Protein 5J78 (pdb70)

CATH classification: 3.40.605.10 (+1 more: 3.40.309.10)

Nearest PDB structures (foldseek):
  5j78-assembly1_D  TM=9.989E-01  e=5.740E-91  Parageobacillus thermoglucosidasius
  8cej-assembly1_A  TM=9.682E-01  e=2.776E-52  Clostridium kluyveri
  3my7-assembly2_C  TM=9.226E-01  e=4.587E-47  Vibrio parahaemolyticus RIMD 2210633
  4c3s-assembly1_A-2  TM=9.464E-01  e=3.377E-42  Lachnoclostridium phytofermentans
  5dru-assembly1_A  TM=9.343E-01  e=2.550E-41  Lachnoclostridium phytofermentans

Radius of gyration: 38.77 Å; Cα contacts (8 Å, |Δi|>4): 4679; chains: 4; bounding box: 98×72×102 Å

Sequence (1807 aa):
LLRRDDIDLQSIQQEVRNYLEEAKAAQKKILEKMTQSEIDKIVESMANAAREEAGRLAAMAVEETGFGNVEEDKTLKNLFAANDVYNSIKDVKTVGIIRRRDEENRVWEIAQPVGIVAGIIPSTNPTSTVIFKALIAVKARNAIVFSPHPSAAKCTAEAARRIMQEAAERAGAPKGLISCITQPTMAATNELMKHKKKLTDVILATGGPGLVKAAYSSGKPAYGVGPGNVPVYIHESANIAKAVQLIIQSKTFDYGTIASEQALLVDESIKEEKVVAELKQQGAYFLNEEEEKQKVASIIMVNGSLNAKIVGKAPQVIAEMAGIEIPSDVKLLVAEETEVGKEYPFSIEKLSPILAFYIVKGMEEASEELAQKLLEVGGLGHTVGIHAEDEKVIEAYTIDKPAGRIVVNAGTTFGGIGATVNVKPSLTLGCGAIGNNITSDNVTVTHLFNIKRVAFGVREMPKKVLLRRDDIDLQSIQQEVRNYLEEAKAAQKILEKMTQSEIDKIVESMANAAREEAGRLAAMAVEETGFGNVEEDKTLKNLFAANDVYNSIKDVKTVGIIRRDEEENRVWEIAQPVGIVAGIIPSTNPTSTVIFKALIAVKARNAIVFSPHPSAAKCTAEAARIMQEAAERAGAPKGLISCITQPTMAATNELMKHKLTDVILATGGPGLVKAAYSSGKPAYGVGPGNVPVYIHESANIAKAVQLIIQSKTFDYGTIASEQALLVDEESIKEEKVVAELKQQGAYFLNEEEKQKVASIIMVNGSLNAKIVGKAPQVIAEMAGIEIPSDVKLLVAEETEVGKEYPFSIEKLSPILAFYIVKGMEEASEELAQQKLLEVGGLGHTVGIHAEDEKVIEAYTIDKPAGRIVVNAGTTFGGIGATVNVKPSLTLGCGAIGNNITSDNVTVTHLFNIKRVAFGVREMPKKVLLRRDDIDLQSIQQEVRNYLEEAKAAQKILEKMTQSEIDKIVESMANAAREEAGRLAAMAVEETGFGNVEEDKTLKNLFAANDVYNSIKDVKTVGIIRRRDEEENRVWEIAQPVGIVAGIIPSTNPTSTVIFKALIAVKARNAIVFSPHPSAAKCTAEAARIMQEAAERAGAPKGLISCITQPTMAATNELMKHKLTDVILATGGPGLVKAAYSSGKPAYGVGPGNVPVYIHESANIAKAVQLIIQSKTFDYGTIASEQALLVDESIKEKVVAELKQQGAYFLNEEEKQKVASIIMVNGSLNAKIVGKAPQVIAEMAGIEIPSDVKLLVAEETEVGKEYPFSIEKLSPILAFYIVKGMEEASELAQQKLLEVGGLGHTVGIHAEDEKVIEAYTIDKPAGRIVVNAGTTFGGIGATVNVKPSLTLGCGAIGNNITSDNVTVTHLFNIKRVAFGVREMPKKVLLRRDDIDLQSIQQEVRNYLEEEAKAAQKILEKMTQSEIDKIVESMANAAREEAGRLAAMAVEETGFGNVEDKTLKNLFAANDVYNSIKDVKTVGIIRRDEENRVWWEIAQPVGIVAGIIPSTNPTSTVIFKALIAVKARNAIVFSPHPSAAKCTAEAARIMQEEAAERAGAPKGLISCITQPTMAATNELMKHKKLTDVILATGGPGLVKAAYSSGKPAYGVGPGNVPVYIHESANIAKAVQLIIQSKTFDYGTIASEQALLVDESIKEKVVAELKQQGAYFLNEEEEKQKVASIIMVNGSLNAKIVGKAPQVIAEEMAGIEIPSDVKLLVAEETEVGKEYPFSIEKLSPILAFYIVKGMEEASEELAQKLLEVGGLGHTVGIHAEDEKVIEAYTIDKPAGRIVVNAGTTFGGIGATVNVKPSLTLGCGAIGNNITSDNVTVTHLFNIKRVAFGVREMPKK

Structure (mmCIF, N/CA/C/O backbone):
data_5J78
#
_entry.id   5J78
#
_cell.length_a   98.579
_cell.length_b   109.120
_cell.length_c   196.243
_cell.angle_alpha   90.00
_cell.angle_beta   90.00
_cell.angle_gamma   90.00
#
_symmetry.space_group_name_H-M   'P 21 21 21'
#
loop_
_entity.id
_entity.type
_entity.pdbx_description
1 polymer 'Acetaldehyde dehydrogenase (Acetylating)'
2 non-polymer 'ACETATE ION'
3 non-polymer GLYCEROL
4 non-polymer 'MAGNESIUM ION'
5 water water
#
loop_
_atom_site.group_PDB
_atom_site.id
_atom_site.type_symbol
_atom_site.label_atom_id
_atom_site.label_alt_id
_atom_site.label_comp_id
_atom_site.label_asym_id
_atom_site.label_entity_id
_atom_site.label_seq_id
_atom_site.pdbx_PDB_ins_code
_atom_site.Cartn_x
_atom_site.Cartn_y
_atom_site.Cartn_z
_atom_site.occupancy
_atom_site.B_iso_or_equiv
_atom_site.auth_seq_id
_atom_site.auth_comp_id
_atom_site.auth_asym_id
_atom_site.auth_atom_id
_atom_site.pdbx_PDB_model_num
ATOM 1 N N A LEU A 1 25 ? -52.535 -26.471 2.044 0.44 22.46 25 LEU A N 1
ATOM 2 N N B LEU A 1 25 ? -42.793 -24.267 -0.143 0.56 39.28 25 LEU A N 1
ATOM 3 C CA A LEU A 1 25 ? -51.768 -25.224 2.050 0.44 28.88 25 LEU A CA 1
ATOM 4 C CA B LEU A 1 25 ? -42.014 -23.038 -0.016 0.56 40.79 25 LEU A CA 1
ATOM 5 C C A LEU A 1 25 ? -50.274 -25.482 1.819 0.44 17.40 25 LEU A C 1
ATOM 6 C C B LEU A 1 25 ? -42.701 -21.844 -0.671 0.56 34.51 25 LEU A C 1
ATOM 7 O O A LEU A 1 25 ? -49.656 -26.161 2.606 0.44 14.51 25 LEU A O 1
ATOM 8 O O B LEU A 1 25 ? -42.705 -20.744 -0.122 0.56 20.45 25 LEU A O 1
ATOM 37 N N A ARG A 1 26 ? -49.705 -24.901 0.758 0.44 29.03 26 ARG A N 1
ATOM 38 N N B ARG A 1 26 ? -43.245 -22.061 -1.865 0.56 26.35 26 ARG A N 1
ATOM 39 C CA A ARG A 1 26 ? -48.360 -25.253 0.280 0.44 29.69 26 ARG A CA 1
ATOM 40 C CA B ARG A 1 26 ? -43.999 -21.035 -2.568 0.56 22.19 26 ARG A CA 1
ATOM 41 C C A ARG A 1 26 ? -47.300 -24.167 0.471 0.44 23.15 26 ARG A C 1
ATOM 42 C C B ARG A 1 26 ? -45.025 -20.391 -1.631 0.56 24.73 26 ARG A C 1
ATOM 43 O O A ARG A 1 26 ? -46.174 -24.472 0.852 0.44 28.54 26 ARG A O 1
ATOM 44 O O B ARG A 1 26 ? -45.249 -19.177 -1.669 0.56 24.85 26 ARG A O 1
ATOM 83 N N A ASP A 1 27 ? -47.637 -22.914 0.172 0.44 19.66 27 ASP A N 1
ATOM 84 N N B ASP A 1 27 ? -45.601 -21.216 -0.757 0.56 21.60 27 ASP A N 1
ATOM 85 C CA A ASP A 1 27 ? -46.656 -21.819 0.213 0.44 20.66 27 ASP A CA 1
ATOM 86 C CA B ASP A 1 27 ? -46.761 -20.836 0.039 0.56 23.29 27 ASP A CA 1
ATOM 87 C C A ASP A 1 27 ? -46.437 -21.283 1.636 0.44 21.38 27 ASP A C 1
ATOM 88 C C B ASP A 1 27 ? -46.501 -20.785 1.542 0.56 23.19 27 ASP A C 1
ATOM 89 O O A ASP A 1 27 ? -47.360 -21.282 2.452 0.44 24.22 27 ASP A O 1
ATOM 90 O O B ASP A 1 27 ? -47.441 -20.726 2.340 0.56 22.37 27 ASP A O 1
ATOM 107 N N . ILE A 1 28 ? -45.232 -20.795 1.923 0.71 15.86 28 ILE A N 1
ATOM 108 C CA . ILE A 1 28 ? -44.852 -20.489 3.304 1.00 26.45 28 ILE A CA 1
ATOM 109 C C . ILE A 1 28 ? -45.595 -19.229 3.820 1.00 26.99 28 ILE A C 1
ATOM 110 O O . ILE A 1 28 ? -46.012 -19.194 4.974 1.00 24.68 28 ILE A O 1
ATOM 127 N N . ASP A 1 29 ? -45.806 -18.217 2.981 1.00 24.30 29 ASP A N 1
ATOM 128 C CA . ASP A 1 29 ? -46.568 -17.055 3.450 1.00 17.93 29 ASP A CA 1
ATOM 129 C C . ASP A 1 29 ? -47.994 -17.474 3.899 1.00 21.99 29 ASP A C 1
ATOM 130 O O . ASP A 1 29 ? -48.450 -17.100 4.981 1.00 17.84 29 ASP A O 1
ATOM 139 N N . LEU A 1 30 ? -48.677 -18.289 3.106 1.00 18.28 30 LEU A N 1
ATOM 140 C CA . LEU A 1 30 ? -50.041 -18.697 3.443 1.00 17.01 30 LEU A CA 1
ATOM 141 C C . LEU A 1 30 ? -50.059 -19.586 4.679 1.00 18.33 30 LEU A C 1
ATOM 142 O O . LEU A 1 30 ? -50.966 -19.495 5.531 1.00 17.87 30 LEU A O 1
ATOM 158 N N . GLN A 1 31 ? -49.087 -20.488 4.739 1.00 20.54 31 GLN A N 1
ATOM 159 C CA . GLN A 1 31 ? -48.939 -21.390 5.877 1.00 22.79 31 GLN A CA 1
ATOM 160 C C . GLN A 1 31 ? -48.612 -20.613 7.141 1.00 18.43 31 GLN A C 1
ATOM 161 O O . GLN A 1 31 ? -49.104 -20.943 8.211 1.00 20.76 31 GLN A O 1
ATOM 175 N N . SER A 1 32 ? -47.795 -19.572 7.025 1.00 18.57 32 SER A N 1
ATOM 176 C CA . SER A 1 32 ? -47.485 -18.783 8.204 1.00 20.76 32 SER A CA 1
ATOM 177 C C . SER A 1 32 ? -48.735 -18.005 8.671 1.00 24.10 32 SER A C 1
ATOM 178 O O . SER A 1 32 ? -48.968 -17.874 9.873 1.00 19.15 32 SER A O 1
ATOM 186 N N . ILE A 1 33 ? -49.559 -17.525 7.743 1.00 20.02 33 ILE A N 1
ATOM 187 C CA . ILE A 1 33 ? -50.828 -16.907 8.145 1.00 13.94 33 ILE A CA 1
ATOM 188 C C . ILE A 1 33 ? -51.725 -17.902 8.878 1.00 20.57 33 ILE A C 1
ATOM 189 O O . ILE A 1 33 ? -52.269 -17.594 9.945 1.00 17.44 33 ILE A O 1
ATOM 205 N N A GLN A 1 34 ? -51.891 -19.084 8.298 0.58 19.30 34 GLN A N 1
ATOM 206 N N B GLN A 1 34 ? -51.890 -19.084 8.287 0.42 19.32 34 GLN A N 1
ATOM 207 C CA A GLN A 1 34 ? -52.671 -20.135 8.923 0.58 22.02 34 GLN A CA 1
ATOM 208 C CA B GLN A 1 34 ? -52.654 -20.174 8.885 0.42 22.03 34 GLN A CA 1
ATOM 209 C C A GLN A 1 34 ? -52.171 -20.420 10.337 0.58 19.35 34 GLN A C 1
ATOM 210 C C B GLN A 1 34 ? -52.171 -20.464 10.310 0.42 19.39 34 GLN A C 1
ATOM 211 O O A GLN A 1 34 ? -52.961 -20.546 11.278 0.58 17.25 34 GLN A O 1
ATOM 212 O O B GLN A 1 34 ? -52.973 -20.628 11.232 0.42 17.36 34 GLN A O 1
ATOM 239 N N . GLU A 1 35 ? -50.852 -20.518 10.483 1.00 16.81 35 GLU A N 1
ATOM 240 C CA . GLU A 1 35 ? -50.266 -20.793 11.794 1.00 24.21 35 GLU A CA 1
ATOM 241 C C . GLU A 1 35 ? -50.667 -19.713 12.817 1.00 22.84 35 GLU A C 1
ATOM 242 O O . GLU A 1 35 ? -51.145 -20.041 13.905 1.00 18.19 35 GLU A O 1
ATOM 255 N N . VAL A 1 36 ? -50.499 -18.435 12.459 1.00 17.95 36 VAL A N 1
ATOM 256 C CA . VAL A 1 36 ? -50.960 -17.322 13.314 1.00 18.26 36 VAL A CA 1
ATOM 257 C C . VAL A 1 36 ? -52.423 -17.467 13.727 1.00 17.05 36 VAL A C 1
ATOM 258 O O . VAL A 1 36 ? -52.774 -17.317 14.915 1.00 16.50 36 VAL A O 1
ATOM 271 N N . ARG A 1 37 ? -53.281 -17.774 12.759 1.00 19.07 37 ARG A N 1
ATOM 272 C CA . ARG A 1 37 ? -54.712 -17.948 13.049 1.00 22.97 37 ARG A CA 1
ATOM 273 C C . ARG A 1 37 ? -54.931 -19.093 14.032 1.00 18.85 37 ARG A C 1
ATOM 274 O O . ARG A 1 37 ? -55.656 -18.941 14.994 1.00 15.90 37 ARG A O 1
ATOM 295 N N . ASN A 1 38 ? -54.265 -20.222 13.818 1.00 18.04 38 ASN A N 1
ATOM 296 C CA . ASN A 1 38 ? -54.346 -21.318 14.768 1.00 20.04 38 ASN A CA 1
ATOM 297 C C . ASN A 1 38 ? -53.870 -20.936 16.179 1.00 20.80 38 ASN A C 1
ATOM 298 O O . ASN A 1 38 ? -54.515 -21.281 17.158 1.00 17.05 38 ASN A O 1
ATOM 309 N N . TYR A 1 39 ? -52.739 -20.243 16.286 1.00 18.56 39 TYR A N 1
ATOM 310 C CA . TYR A 1 39 ? -52.244 -19.811 17.595 1.00 21.83 39 TYR A CA 1
ATOM 311 C C . TYR A 1 39 ? -53.219 -18.884 18.305 1.00 18.27 39 TYR A C 1
ATOM 312 O O . TYR A 1 39 ? -53.430 -19.001 19.513 1.00 13.45 39 TYR A O 1
ATOM 330 N N . LEU A 1 40 ? -53.788 -17.933 17.578 1.00 14.64 40 LEU A N 1
ATOM 331 C CA . LEU A 1 40 ? -54.675 -16.980 18.231 1.00 13.33 40 LEU A CA 1
ATOM 332 C C . LEU A 1 40 ? -55.956 -17.667 18.721 1.00 22.78 40 LEU A C 1
ATOM 333 O O . LEU A 1 40 ? -56.464 -17.348 19.792 1.00 16.63 40 LEU A O 1
ATOM 349 N N . GLU A 1 41 ? -56.475 -18.625 17.967 1.00 20.87 41 GLU A N 1
ATOM 350 C CA . GLU A 1 41 ? -57.705 -19.277 18.412 1.00 21.66 41 GLU A CA 1
ATOM 351 C C . GLU A 1 41 ? -57.408 -20.173 19.606 1.00 20.44 41 GLU A C 1
ATOM 352 O O . GLU A 1 41 ? -58.157 -20.194 20.574 1.00 22.11 41 GLU A O 1
ATOM 364 N N . GLU A 1 42 ? -56.285 -20.869 19.569 1.00 19.00 42 GLU A N 1
ATOM 365 C CA . GLU A 1 42 ? -55.875 -21.653 20.720 1.00 23.87 42 GLU A CA 1
ATOM 366 C C . GLU A 1 42 ? -55.546 -20.739 21.905 1.00 26.70 42 GLU A C 1
ATOM 367 O O . GLU A 1 42 ? -55.856 -21.067 23.050 1.00 20.38 42 GLU A O 1
ATOM 379 N N . ALA A 1 43 ? -54.966 -19.576 21.621 1.00 20.77 43 ALA A N 1
ATOM 380 C CA . ALA A 1 43 ? -54.653 -18.606 22.666 1.00 18.46 43 ALA A CA 1
ATOM 381 C C . ALA A 1 43 ? -55.943 -18.048 23.293 1.00 19.21 43 ALA A C 1
ATOM 382 O O . ALA A 1 43 ? -56.011 -17.792 24.491 1.00 19.77 43 ALA A O 1
ATOM 389 N N . LYS A 1 44 ? -56.972 -17.873 22.476 1.00 23.26 44 LYS A N 1
ATOM 390 C CA . LYS A 1 44 ? -58.259 -17.409 22.986 1.00 19.86 44 LYS A CA 1
ATOM 391 C C . LYS A 1 44 ? -58.831 -18.383 24.013 1.00 20.38 44 LYS A C 1
ATOM 392 O O . LYS A 1 44 ? -59.206 -17.983 25.122 1.00 18.36 44 LYS A O 1
ATOM 411 N N . ALA A 1 45 ? -58.871 -19.662 23.661 1.00 18.98 45 ALA A N 1
ATOM 412 C CA . ALA A 1 45 ? -59.438 -20.652 24.561 1.00 18.15 45 ALA A CA 1
ATOM 413 C C . ALA A 1 45 ? -58.597 -20.792 25.826 1.00 20.03 45 ALA A C 1
ATOM 414 O O . ALA A 1 45 ? -59.136 -20.978 26.917 1.00 18.62 45 ALA A O 1
ATOM 421 N N . ALA A 1 46 ? -57.277 -20.695 25.684 1.00 20.30 46 ALA A N 1
ATOM 422 C CA . ALA A 1 46 ? -56.379 -20.876 26.818 1.00 15.39 46 ALA A CA 1
ATOM 423 C C . ALA A 1 46 ? -56.548 -19.743 27.827 1.00 19.97 46 ALA A C 1
ATOM 424 O O . ALA A 1 46 ? -56.603 -19.967 29.039 1.00 20.84 46 ALA A O 1
ATOM 431 N N . GLN A 1 47 ? -56.622 -18.519 27.317 1.00 21.19 47 GLN A N 1
ATOM 432 C CA . GLN A 1 47 ? -56.750 -17.351 28.176 1.00 24.10 47 GLN A CA 1
ATOM 433 C C . GLN A 1 47 ? -58.046 -17.392 28.994 1.00 17.96 47 GLN A C 1
ATOM 434 O O . GLN A 1 47 ? -58.063 -16.979 30.154 1.00 23.57 47 GLN A O 1
ATOM 448 N N A LYS A 1 48 ? -59.120 -17.883 28.383 0.40 20.73 48 LYS A N 1
ATOM 449 N N B LYS A 1 48 ? -59.125 -17.871 28.387 0.60 20.67 48 LYS A N 1
ATOM 450 C CA A LYS A 1 48 ? -60.403 -18.006 29.070 0.40 25.85 48 LYS A CA 1
ATOM 451 C CA B LYS A 1 48 ? -60.390 -17.995 29.103 0.60 25.90 48 LYS A CA 1
ATOM 452 C C A LYS A 1 48 ? -60.301 -18.965 30.259 0.40 24.35 48 LYS A C 1
ATOM 453 C C B LYS A 1 48 ? -60.235 -18.926 30.301 0.60 24.31 48 LYS A C 1
ATOM 454 O O A LYS A 1 48 ? -60.946 -18.763 31.288 0.40 25.17 48 LYS A O 1
ATOM 455 O O B LYS A 1 48 ? -60.779 -18.673 31.374 0.60 25.28 48 LYS A O 1
ATOM 492 N N . ILE A 1 49 ? -59.492 -20.010 30.107 1.00 23.46 49 ILE A N 1
ATOM 493 C CA . ILE A 1 49 ? -59.230 -20.937 31.189 1.00 21.94 49 ILE A CA 1
ATOM 494 C C . ILE A 1 49 ? -58.330 -20.266 32.208 1.00 23.40 49 ILE A C 1
ATOM 495 O O . ILE A 1 49 ? -58.547 -20.366 33.412 1.00 23.30 49 ILE A O 1
ATOM 512 N N . LEU A 1 50 ? -57.303 -19.574 31.736 1.00 21.38 50 LEU A N 1
ATOM 513 C CA . LEU A 1 50 ? -56.379 -18.972 32.667 1.00 16.63 50 LEU A CA 1
ATOM 514 C C . LEU A 1 50 ? -57.111 -17.953 33.547 1.00 16.81 50 LEU A C 1
ATOM 515 O O . LEU A 1 50 ? -56.872 -17.871 34.753 1.00 18.89 50 LEU A O 1
ATOM 531 N N . GLU A 1 51 ? -58.002 -17.186 32.935 1.00 19.83 51 GLU A N 1
ATOM 532 C CA . GLU A 1 51 ? -58.643 -16.064 33.609 1.00 18.33 51 GLU A CA 1
ATOM 533 C C . GLU A 1 51 ? -59.499 -16.514 34.797 1.00 23.31 51 GLU A C 1
ATOM 534 O O . GLU A 1 51 ? -59.775 -15.726 35.704 1.00 19.44 51 GLU A O 1
ATOM 546 N N . LYS A 1 52 ? -59.930 -17.771 34.781 1.00 23.10 52 LYS A N 1
ATOM 547 C CA . LYS A 1 52 ? -60.737 -18.316 35.878 1.00 26.01 52 LYS A CA 1
ATOM 548 C C . LYS A 1 52 ? -59.934 -18.699 37.124 1.00 30.89 52 LYS A C 1
ATOM 549 O O . LYS A 1 52 ? -60.517 -18.947 38.177 1.00 28.58 52 LYS A O 1
ATOM 568 N N . MET A 1 53 ? -58.607 -18.730 37.032 1.00 25.98 53 MET A N 1
ATOM 569 C CA . MET A 1 53 ? -57.789 -19.195 38.161 1.00 21.06 53 MET A CA 1
ATOM 570 C C . MET A 1 53 ? -57.627 -18.185 39.299 1.00 22.92 53 MET A C 1
ATOM 571 O O . MET A 1 53 ? -57.780 -16.979 39.110 1.00 23.85 53 MET A O 1
ATOM 585 N N . THR A 1 54 ? -57.309 -18.694 40.487 1.00 26.57 54 THR A N 1
ATOM 586 C CA . THR A 1 54 ? -56.949 -17.849 41.629 1.00 22.91 54 THR A CA 1
ATOM 587 C C . THR A 1 54 ? -55.564 -17.223 41.498 1.00 25.31 54 THR A C 1
ATOM 588 O O . THR A 1 54 ? -54.719 -17.688 40.723 1.00 24.14 54 THR A O 1
ATOM 599 N N . GLN A 1 55 ? -55.332 -16.183 42.294 1.00 18.80 55 GLN A N 1
ATOM 600 C CA . GLN A 1 55 ? -54.054 -15.514 42.344 1.00 22.58 55 GLN A CA 1
ATOM 601 C C . GLN A 1 55 ? -52.942 -16.529 42.620 1.00 28.71 55 GLN A C 1
ATOM 602 O O . GLN A 1 55 ? -51.895 -16.516 41.975 1.00 28.38 55 GLN A O 1
ATOM 616 N N . SER A 1 56 ? -53.190 -17.435 43.556 1.00 32.13 56 SER A N 1
ATOM 617 C CA . SER A 1 56 ? -52.169 -18.403 43.946 1.00 33.67 56 SER A CA 1
ATOM 618 C C . SER A 1 56 ? -51.881 -19.390 42.805 1.00 20.71 56 SER A C 1
ATOM 619 O O . SER A 1 56 ? -50.744 -19.816 42.627 1.00 23.16 56 SER A O 1
ATOM 627 N N . GLU A 1 57 ? -52.903 -19.729 42.029 1.00 20.19 57 GLU A N 1
ATOM 628 C CA . GLU A 1 57 ? -52.732 -20.637 40.902 1.00 18.12 57 GLU A CA 1
ATOM 629 C C . GLU A 1 57 ? -51.946 -19.946 39.801 1.00 23.48 57 GLU A C 1
ATOM 630 O O . GLU A 1 57 ? -51.034 -20.537 39.211 1.00 26.53 57 GLU A O 1
ATOM 642 N N . ILE A 1 58 ? -52.282 -18.685 39.545 1.00 21.57 58 ILE A N 1
ATOM 643 C CA . ILE A 1 58 ? -51.504 -17.854 38.626 1.00 19.81 58 ILE A CA 1
ATOM 644 C C . ILE A 1 58 ? -50.066 -17.738 39.112 1.00 23.17 58 ILE A C 1
ATOM 645 O O . ILE A 1 58 ? -49.132 -17.926 38.330 1.00 19.04 58 ILE A O 1
ATOM 661 N N . ASP A 1 59 ? -49.876 -17.411 40.390 1.00 18.09 59 ASP A N 1
ATOM 662 C CA . ASP A 1 59 ? -48.528 -17.189 40.895 1.00 21.45 59 ASP A CA 1
ATOM 663 C C . ASP A 1 59 ? -47.661 -18.459 40.828 1.00 25.92 59 ASP A C 1
ATOM 664 O O . ASP A 1 59 ? -46.465 -18.365 40.572 1.00 24.73 59 ASP A O 1
ATOM 673 N N . LYS A 1 60 ? -48.256 -19.632 41.037 1.00 20.00 60 LYS A N 1
ATOM 674 C CA . LYS A 1 60 ? -47.519 -20.890 40.876 1.00 25.27 60 LYS A CA 1
ATOM 675 C C . LYS A 1 60 ? -47.039 -21.085 39.430 1.00 24.88 60 LYS A C 1
ATOM 676 O O . LYS A 1 60 ? -45.910 -21.518 39.200 1.00 25.28 60 LYS A O 1
ATOM 695 N N . ILE A 1 61 ? -47.905 -20.780 38.462 1.00 21.69 61 ILE A N 1
ATOM 696 C CA . ILE A 1 61 ? -47.526 -20.842 37.050 1.00 18.97 61 ILE A CA 1
ATOM 697 C C . ILE A 1 61 ? -46.354 -19.891 36.759 1.00 20.26 61 ILE A C 1
ATOM 698 O O . ILE A 1 61 ? -45.361 -20.289 36.138 1.00 18.13 61 ILE A O 1
ATOM 714 N N . VAL A 1 62 ? -46.449 -18.650 37.228 1.00 18.27 62 VAL A N 1
ATOM 715 C CA . VAL A 1 62 ? -45.400 -17.662 36.935 1.00 20.35 62 VAL A CA 1
ATOM 716 C C . VAL A 1 62 ? -44.056 -18.106 37.539 1.00 26.34 62 VAL A C 1
ATOM 717 O O . VAL A 1 62 ? -42.982 -17.943 36.926 1.00 20.43 62 VAL A O 1
ATOM 730 N N . GLU A 1 63 ? -44.127 -18.668 38.741 1.00 17.88 63 GLU A N 1
ATOM 731 C CA . GLU A 1 63 ? -42.943 -19.106 39.458 1.00 21.05 63 GLU A CA 1
ATOM 732 C C . GLU A 1 63 ? -42.252 -20.257 38.714 1.00 18.17 63 GLU A C 1
ATOM 733 O O . GLU A 1 63 ? -41.037 -20.250 38.557 1.00 19.87 63 GLU A O 1
ATOM 745 N N . SER A 1 64 ? -43.045 -21.224 38.254 1.00 24.53 64 SER A N 1
ATOM 746 C CA . SER A 1 64 ? -42.534 -22.350 37.490 1.00 20.47 64 SER A CA 1
ATOM 747 C C . SER A 1 64 ? -41.879 -21.872 36.197 1.00 26.95 64 SER A C 1
ATOM 748 O O . SER A 1 64 ? -40.833 -22.380 35.806 1.00 20.26 64 SER A O 1
ATOM 756 N N . MET A 1 65 ? -42.497 -20.899 35.532 1.00 20.14 65 MET A N 1
ATOM 757 C CA . MET A 1 65 ? -41.915 -20.315 34.321 1.00 21.21 65 MET A CA 1
ATOM 758 C C . MET A 1 65 ? -40.564 -19.682 34.652 1.00 19.51 65 MET A C 1
ATOM 759 O O . MET A 1 65 ? -39.569 -19.912 33.961 1.00 19.00 65 MET A O 1
ATOM 773 N N . ALA A 1 66 ? -40.523 -18.902 35.729 1.00 22.75 66 ALA A N 1
ATOM 774 C CA . ALA A 1 66 ? -39.280 -18.242 36.120 1.00 16.89 66 ALA A CA 1
ATOM 775 C C . ALA A 1 66 ? -38.179 -19.263 36.406 1.00 27.81 66 ALA A C 1
ATOM 776 O O . ALA A 1 66 ? -37.005 -19.054 36.054 1.00 18.69 66 ALA A O 1
ATOM 783 N N . ASN A 1 67 ? -38.561 -20.367 37.045 1.00 18.37 67 ASN A N 1
ATOM 784 C CA . ASN A 1 67 ? -37.592 -21.384 37.433 1.00 22.21 67 ASN A CA 1
ATOM 785 C C . ASN A 1 67 ? -36.997 -22.026 36.204 1.00 18.79 67 ASN A C 1
ATOM 786 O O . ASN A 1 67 ? -35.794 -22.258 36.133 1.00 21.69 67 ASN A O 1
ATOM 797 N N . ALA A 1 68 ? -37.841 -22.291 35.222 1.00 23.95 68 ALA A N 1
ATOM 798 C CA . ALA A 1 68 ? -37.390 -22.945 34.008 1.00 29.74 68 ALA A CA 1
ATOM 799 C C . ALA A 1 68 ? -36.456 -22.038 33.213 1.00 25.36 68 ALA A C 1
ATOM 800 O O . ALA A 1 68 ? -35.494 -22.508 32.606 1.00 24.25 68 ALA A O 1
ATOM 807 N N . ALA A 1 69 ? -36.730 -20.737 33.216 1.00 21.42 69 ALA A N 1
ATOM 808 C CA . ALA A 1 69 ? -35.884 -19.784 32.486 1.00 19.74 69 ALA A CA 1
ATOM 809 C C . ALA A 1 69 ? -34.486 -19.764 33.078 1.00 18.37 69 ALA A C 1
ATOM 810 O O . ALA A 1 69 ? -33.475 -19.711 32.365 1.00 21.41 69 ALA A O 1
ATOM 817 N N . ARG A 1 70 ? -34.451 -19.761 34.402 1.00 20.21 70 ARG A N 1
ATOM 818 C CA . ARG A 1 70 ? -33.216 -19.767 35.166 1.00 30.08 70 ARG A CA 1
ATOM 819 C C . ARG A 1 70 ? -32.394 -20.988 34.795 1.00 20.20 70 ARG A C 1
ATOM 820 O O . ARG A 1 70 ? -31.217 -20.888 34.512 1.00 19.08 70 ARG A O 1
ATOM 841 N N . GLU A 1 71 ? -33.051 -22.131 34.751 1.00 21.92 71 GLU A N 1
ATOM 842 C CA . GLU A 1 71 ? -32.380 -23.374 34.449 1.00 27.44 71 GLU A CA 1
ATOM 843 C C . GLU A 1 71 ? -31.914 -23.426 33.010 1.00 36.68 71 GLU A C 1
ATOM 844 O O . GLU A 1 71 ? -30.929 -24.088 32.724 1.00 23.33 71 GLU A O 1
ATOM 856 N N . GLU A 1 72 ? -32.629 -22.762 32.103 1.00 25.93 72 GLU A N 1
ATOM 857 C CA . GLU A 1 72 ? -32.294 -22.839 30.680 1.00 17.48 72 GLU A CA 1
ATOM 858 C C . GLU A 1 72 ? -31.521 -21.617 30.196 1.00 20.67 72 GLU A C 1
ATOM 859 O O . GLU A 1 72 ? -31.250 -21.481 29.006 1.00 22.51 72 GLU A O 1
ATOM 871 N N . ALA A 1 73 ? -31.156 -20.731 31.115 1.00 21.25 73 ALA A N 1
ATOM 872 C CA . ALA A 1 73 ? -30.504 -19.476 30.734 1.00 27.06 73 ALA A CA 1
ATOM 873 C C . ALA A 1 73 ? -29.273 -19.663 29.838 1.00 26.54 73 ALA A C 1
ATOM 874 O O . ALA A 1 73 ? -29.098 -18.922 28.870 1.00 19.76 73 ALA A O 1
ATOM 881 N N . GLY A 1 74 ? -28.422 -20.632 30.171 1.00 25.80 74 GLY A N 1
ATOM 882 C CA . GLY A 1 74 ? -27.198 -20.890 29.415 1.00 19.73 74 GLY A CA 1
ATOM 883 C C . GLY A 1 74 ? -27.495 -21.494 28.048 1.00 20.35 74 GLY A C 1
ATOM 884 O O . GLY A 1 74 ? -26.917 -21.106 27.038 1.00 20.98 74 GLY A O 1
ATOM 888 N N . ARG A 1 75 ? -28.435 -22.423 28.007 1.00 20.50 75 ARG A N 1
ATOM 889 C CA . ARG A 1 75 ? -28.741 -23.094 26.752 1.00 23.97 75 ARG A CA 1
ATOM 890 C C . ARG A 1 75 ? -29.399 -22.141 25.750 1.00 20.55 75 ARG A C 1
ATOM 891 O O . ARG A 1 75 ? -29.061 -22.156 24.565 1.00 14.10 75 ARG A O 1
ATOM 912 N N . LEU A 1 76 ? -30.316 -21.301 26.226 1.00 20.07 76 LEU A N 1
ATOM 913 C CA . LEU A 1 76 ? -30.897 -20.274 25.372 1.00 21.88 76 LEU A CA 1
ATOM 914 C C . LEU A 1 76 ? -29.831 -19.276 24.951 1.00 15.29 76 LEU A C 1
ATOM 915 O O . LEU A 1 76 ? -29.810 -18.833 23.802 1.00 20.86 76 LEU A O 1
ATOM 931 N N . ALA A 1 77 ? -28.965 -18.888 25.881 1.00 19.50 77 ALA A N 1
ATOM 932 C CA . ALA A 1 77 ? -27.897 -17.973 25.534 1.00 18.23 77 ALA A CA 1
ATOM 933 C C . ALA A 1 77 ? -27.102 -18.518 24.333 1.00 22.41 77 ALA A C 1
ATOM 934 O O . ALA A 1 77 ? -26.854 -17.793 23.361 1.00 15.65 77 ALA A O 1
ATOM 941 N N . ALA A 1 78 ? -26.738 -19.802 24.390 1.00 26.46 78 ALA A N 1
ATOM 942 C CA . ALA A 1 78 ? -25.900 -20.421 23.356 1.00 22.72 78 ALA A CA 1
ATOM 943 C C . ALA A 1 78 ? -26.609 -20.460 22.007 1.00 20.73 78 ALA A C 1
ATOM 944 O O . ALA A 1 78 ? -26.021 -20.129 20.979 1.00 21.36 78 ALA A O 1
ATOM 951 N N . MET A 1 79 ? -27.871 -20.859 22.010 1.00 16.28 79 MET A N 1
ATOM 952 C CA . MET A 1 79 ? -28.659 -20.830 20.780 1.00 21.98 79 MET A CA 1
ATOM 953 C C . MET A 1 79 ? -28.693 -19.440 20.145 1.00 21.35 79 MET A C 1
ATOM 954 O O . MET A 1 79 ? -28.568 -19.301 18.927 1.00 17.79 79 MET A O 1
ATOM 968 N N . ALA A 1 80 ? -28.812 -18.404 20.968 1.00 20.08 80 ALA A N 1
ATOM 969 C CA . ALA A 1 80 ? -28.971 -17.053 20.444 1.00 19.96 80 ALA A CA 1
ATOM 970 C C . ALA A 1 80 ? -27.662 -16.535 19.840 1.00 24.52 80 ALA A C 1
ATOM 971 O O . ALA A 1 80 ? -27.660 -15.934 18.754 1.00 18.87 80 ALA A O 1
ATOM 978 N N . VAL A 1 81 ? -26.542 -16.784 20.517 1.00 18.95 81 VAL A N 1
ATOM 979 C CA . VAL A 1 81 ? -25.247 -16.376 19.975 1.00 15.94 81 VAL A CA 1
ATOM 980 C C . VAL A 1 81 ? -24.977 -17.078 18.640 1.00 19.39 81 VAL A C 1
ATOM 981 O O . VAL A 1 81 ? -24.545 -16.431 17.678 1.00 17.70 81 VAL A O 1
ATOM 994 N N . GLU A 1 82 ? -25.223 -18.385 18.569 1.00 17.65 82 GLU A N 1
ATOM 995 C CA . GLU A 1 82 ? -24.841 -19.139 17.382 1.00 19.24 82 GLU A CA 1
ATOM 996 C C . GLU A 1 82 ? -25.744 -18.776 16.211 1.00 23.33 82 GLU A C 1
ATOM 997 O O . GLU A 1 82 ? -25.290 -18.696 15.075 1.00 17.76 82 GLU A O 1
ATOM 1009 N N . GLU A 1 83 ? -27.023 -18.535 16.480 1.00 17.75 83 GLU A N 1
ATOM 1010 C CA . GLU A 1 83 ? -27.952 -18.335 15.386 1.00 20.38 83 GLU A CA 1
ATOM 1011 C C . GLU A 1 83 ? -27.808 -16.913 14.846 1.00 17.58 83 GLU A C 1
ATOM 1012 O O . GLU A 1 83 ? -27.814 -16.709 13.629 1.00 19.42 83 GLU A O 1
ATOM 1024 N N . THR A 1 84 ? -27.646 -15.935 15.737 1.00 20.13 84 THR A N 1
ATOM 1025 C CA . THR A 1 84 ? -27.607 -14.537 15.312 1.00 20.44 84 THR A CA 1
ATOM 1026 C C . THR A 1 84 ? -26.202 -14.013 15.030 1.00 29.00 84 THR A C 1
ATOM 1027 O O . THR A 1 84 ? -26.048 -13.042 14.289 1.00 25.29 84 THR A O 1
ATOM 1038 N N . GLY A 1 85 ? -25.185 -14.620 15.640 1.00 21.36 85 GLY A N 1
ATOM 1039 C CA . GLY A 1 85 ? -23.834 -14.103 15.531 1.00 18.45 85 GLY A CA 1
ATOM 1040 C C . GLY A 1 85 ? -23.552 -12.913 16.434 1.00 21.81 85 GLY A C 1
ATOM 1041 O O . GLY A 1 85 ? -22.436 -12.387 16.440 1.00 20.87 85 GLY A O 1
ATOM 1045 N N . PHE A 1 86 ? -24.545 -12.506 17.220 1.00 15.49 86 PHE A N 1
ATOM 1046 C CA . PHE A 1 86 ? -24.403 -11.348 18.113 1.00 21.32 86 PHE A CA 1
ATOM 1047 C C . PHE A 1 86 ? -23.982 -11.751 19.509 1.00 19.96 86 PHE A C 1
ATOM 1048 O O . PHE A 1 86 ? -24.492 -12.726 20.060 1.00 24.13 86 PHE A O 1
ATOM 1065 N N . GLY A 1 87 ? -23.102 -10.954 20.109 1.00 17.46 87 GLY A N 1
ATOM 1066 C CA . GLY A 1 87 ? -22.818 -11.083 21.523 1.00 19.39 87 GLY A CA 1
ATOM 1067 C C . GLY A 1 87 ? -22.005 -12.313 21.918 1.00 26.17 87 GLY A C 1
ATOM 1068 O O . GLY A 1 87 ? -21.325 -12.904 21.086 1.00 25.28 87 GLY A O 1
ATOM 1072 N N . ASN A 1 88 ? -22.082 -12.688 23.198 1.00 22.67 88 ASN A N 1
ATOM 1073 C CA . ASN A 1 88 ? -21.354 -13.839 23.745 1.00 22.39 88 ASN A CA 1
ATOM 1074 C C . ASN A 1 88 ? -22.185 -14.548 24.799 1.00 26.65 88 ASN A C 1
ATOM 1075 O O . ASN A 1 88 ? -23.065 -13.942 25.403 1.00 22.50 88 ASN A O 1
ATOM 1086 N N . VAL A 1 89 ? -21.880 -15.820 25.044 1.00 16.93 89 VAL A N 1
ATOM 1087 C CA . VAL A 1 89 ? -22.753 -16.688 25.820 1.00 18.01 89 VAL A CA 1
ATOM 1088 C C . VAL A 1 89 ? -22.841 -16.332 27.312 1.00 17.37 89 VAL A C 1
ATOM 1089 O O . VAL A 1 89 ? -23.886 -16.470 27.912 1.00 23.37 89 VAL A O 1
ATOM 1102 N N A GLU A 1 90 ? -21.733 -15.883 27.885 0.53 23.09 90 GLU A N 1
ATOM 1103 N N B GLU A 1 90 ? -21.750 -15.876 27.911 0.47 23.10 90 GLU A N 1
ATOM 1104 C CA A GLU A 1 90 ? -21.689 -15.457 29.281 0.53 25.24 90 GLU A CA 1
ATOM 1105 C CA B GLU A 1 90 ? -21.791 -15.501 29.322 0.47 25.16 90 GLU A CA 1
ATOM 1106 C C A GLU A 1 90 ? -22.703 -14.326 29.545 0.53 23.35 90 GLU A C 1
ATOM 1107 C C B GLU A 1 90 ? -22.757 -14.327 29.544 0.47 23.34 90 GLU A C 1
ATOM 1108 O O A GLU A 1 90 ? -23.549 -14.397 30.452 0.53 18.80 90 GLU A O 1
ATOM 1109 O O B GLU A 1 90 ? -23.618 -14.360 30.437 0.47 18.70 90 GLU A O 1
ATOM 1132 N N . ASP A 1 91 ? -22.625 -13.290 28.727 1.00 21.64 91 ASP A N 1
ATOM 1133 C CA . ASP A 1 91 ? -23.440 -12.097 28.921 1.00 14.79 91 ASP A CA 1
ATOM 1134 C C . ASP A 1 91 ? -24.898 -12.417 28.552 1.00 23.28 91 ASP A C 1
ATOM 1135 O O . ASP A 1 91 ? -25.817 -12.007 29.263 1.00 21.04 91 ASP A O 1
ATOM 1145 N N . LYS A 1 92 ? -25.124 -13.212 27.511 1.00 21.16 92 LYS A N 1
ATOM 1146 C CA . LYS A 1 92 ? -26.503 -13.568 27.157 1.00 15.59 92 LYS A CA 1
ATOM 1147 C C . LYS A 1 92 ? -27.133 -14.390 28.273 1.00 17.78 92 LYS A C 1
ATOM 1148 O O . LYS A 1 92 ? -28.348 -14.270 28.530 1.00 16.59 92 LYS A O 1
ATOM 1167 N N . THR A 1 93 ? -26.315 -15.179 28.973 1.00 18.58 93 THR A N 1
ATOM 1168 C CA . THR A 1 93 ? -26.817 -16.010 30.069 1.00 18.64 93 THR A CA 1
ATOM 1169 C C . THR A 1 93 ? -27.269 -15.091 31.213 1.00 19.18 93 THR A C 1
ATOM 1170 O O . THR A 1 93 ? -28.322 -15.297 31.812 1.00 20.79 93 THR A O 1
ATOM 1181 N N . LEU A 1 94 ? -26.458 -14.078 31.498 1.00 17.58 94 LEU A N 1
ATOM 1182 C CA . LEU A 1 94 ? -26.780 -13.064 32.490 1.00 22.65 94 LEU A CA 1
ATOM 1183 C C . LEU A 1 94 ? -28.042 -12.293 32.110 1.00 23.75 94 LEU A C 1
ATOM 1184 O O . LEU A 1 94 ? -28.882 -11.999 32.960 1.00 18.92 94 LEU A O 1
ATOM 1200 N N . LYS A 1 95 ? -28.151 -11.958 30.831 1.00 20.35 95 LYS A N 1
ATOM 1201 C CA . LYS A 1 95 ? -29.332 -11.300 30.308 1.00 28.58 95 LYS A CA 1
ATOM 1202 C C . LYS A 1 95 ? -30.582 -12.161 30.553 1.00 21.64 95 LYS A C 1
ATOM 1203 O O . LYS A 1 95 ? -31.603 -11.642 30.996 1.00 22.07 95 LYS A O 1
ATOM 1222 N N . ASN A 1 96 ? -30.506 -13.473 30.305 1.00 17.68 96 ASN A N 1
ATOM 1223 C CA . ASN A 1 96 ? -31.655 -14.345 30.547 1.00 13.75 96 ASN A CA 1
ATOM 1224 C C . ASN A 1 96 ? -31.988 -14.426 32.030 1.00 19.41 96 ASN A C 1
ATOM 1225 O O . ASN A 1 96 ? -33.163 -14.528 32.402 1.00 15.55 96 ASN A O 1
ATOM 1236 N N . LEU A 1 97 ? -30.950 -14.389 32.866 1.00 17.25 97 LEU A N 1
ATOM 1237 C CA . LEU A 1 97 ? -31.119 -14.481 34.308 1.00 17.34 97 LEU A CA 1
ATOM 1238 C C . LEU A 1 97 ? -31.718 -13.184 34.850 1.00 20.71 97 LEU A C 1
ATOM 1239 O O . LEU A 1 97 ? -32.422 -13.191 35.862 1.00 19.30 97 LEU A O 1
ATOM 1255 N N . PHE A 1 98 ? -31.442 -12.073 34.171 1.00 19.31 98 PHE A N 1
ATOM 1256 C CA . PHE A 1 98 ? -32.062 -10.804 34.520 1.00 17.69 98 PHE A CA 1
ATOM 1257 C C . PHE A 1 98 ? -33.573 -10.941 34.329 1.00 24.81 98 PHE A C 1
ATOM 1258 O O . PHE A 1 98 ? -34.357 -10.520 35.181 1.00 17.44 98 PHE A O 1
ATOM 1275 N N . ALA A 1 99 ? -33.988 -11.566 33.234 1.00 23.26 99 ALA A N 1
ATOM 1276 C CA . ALA A 1 99 ? -35.411 -11.735 32.994 1.00 23.92 99 ALA A CA 1
ATOM 1277 C C . ALA A 1 99 ? -35.990 -12.746 33.957 1.00 28.09 99 ALA A C 1
ATOM 1278 O O . ALA A 1 99 ? -37.101 -12.579 34.464 1.00 29.56 99 ALA A O 1
ATOM 1285 N N . ALA A 1 100 ? -35.232 -13.796 34.234 1.00 17.80 100 ALA A N 1
ATOM 1286 C CA . ALA A 1 100 ? -35.740 -14.853 35.091 1.00 14.41 100 ALA A CA 1
ATOM 1287 C C . ALA A 1 100 ? -35.790 -14.441 36.566 1.00 22.68 100 ALA A C 1
ATOM 1288 O O . ALA A 1 100 ? -36.601 -14.979 37.312 1.00 24.95 100 ALA A O 1
ATOM 1295 N N . ASN A 1 101 ? -34.919 -13.519 36.992 1.00 18.58 101 ASN A N 1
ATOM 1296 C CA . ASN A 1 101 ? -34.827 -13.171 38.408 1.00 20.79 101 ASN A CA 1
ATOM 1297 C C . ASN A 1 101 ? -35.352 -11.769 38.723 1.00 22.24 101 ASN A C 1
ATOM 1298 O O . ASN A 1 101 ? -36.315 -11.642 39.483 1.00 19.80 101 ASN A O 1
ATOM 1309 N N . ASP A 1 102 ? -34.745 -10.738 38.142 1.00 18.99 102 ASP A N 1
ATOM 1310 C CA . ASP A 1 102 ? -35.147 -9.347 38.407 1.00 15.98 102 ASP A CA 1
ATOM 1311 C C . ASP A 1 102 ? -36.608 -9.050 38.000 1.00 15.46 102 ASP A C 1
ATOM 1312 O O . ASP A 1 102 ? -37.350 -8.426 38.755 1.00 18.92 102 ASP A O 1
ATOM 1321 N N . VAL A 1 103 ? -37.011 -9.506 36.826 1.00 14.89 103 VAL A N 1
ATOM 1322 C CA . VAL A 1 103 ? -38.374 -9.284 36.355 1.00 16.52 103 VAL A CA 1
ATOM 1323 C C . VAL A 1 103 ? -39.361 -10.077 37.198 1.00 20.48 103 VAL A C 1
ATOM 1324 O O . VAL A 1 103 ? -40.381 -9.550 37.632 1.00 19.15 103 VAL A O 1
ATOM 1337 N N . TYR A 1 104 ? -39.055 -11.341 37.439 1.00 20.67 104 TYR A N 1
ATOM 1338 C CA . TYR A 1 104 ? -39.889 -12.164 38.290 1.00 18.69 104 TYR A CA 1
ATOM 1339 C C . TYR A 1 104 ? -40.114 -11.526 39.664 1.00 21.19 104 TYR A C 1
ATOM 1340 O O . TYR A 1 104 ? -41.254 -11.402 40.139 1.00 16.55 104 TYR A O 1
ATOM 1358 N N . ASN A 1 105 ? -39.024 -11.138 40.310 1.00 15.77 105 ASN A N 1
ATOM 1359 C CA . ASN A 1 105 ? -39.110 -10.563 41.645 1.00 26.78 105 ASN A CA 1
ATOM 1360 C C . ASN A 1 105 ? -39.934 -9.272 41.670 1.00 26.44 105 ASN A C 1
ATOM 1361 O O . ASN A 1 105 ? -40.609 -9.007 42.649 1.00 23.83 105 ASN A O 1
ATOM 1372 N N . SER A 1 106 ? -39.911 -8.497 40.585 1.00 19.65 106 SER A N 1
ATOM 1373 C CA . SER A 1 106 ? -40.651 -7.238 40.529 1.00 21.31 106 SER A CA 1
ATOM 1374 C C . SER A 1 106 ? -42.156 -7.409 40.265 1.00 17.89 106 SER A C 1
ATOM 1375 O O . SER A 1 106 ? -42.902 -6.454 40.373 1.00 23.20 106 SER A O 1
ATOM 1383 N N . ILE A 1 107 ? -42.601 -8.606 39.895 1.00 22.28 107 ILE A N 1
ATOM 1384 C CA . ILE A 1 107 ? -44.006 -8.801 39.577 1.00 18.46 107 ILE A CA 1
ATOM 1385 C C . ILE A 1 107 ? -44.669 -9.856 40.459 1.00 24.58 107 ILE A C 1
ATOM 1386 O O . ILE A 1 107 ? -45.895 -9.923 40.524 1.00 18.51 107 ILE A O 1
ATOM 1402 N N . LYS A 1 108 ? -43.874 -10.670 41.148 1.00 20.10 108 LYS A N 1
ATOM 1403 C CA . LYS A 1 108 ? -44.432 -11.830 41.837 1.00 23.39 108 LYS A CA 1
ATOM 1404 C C . LYS A 1 108 ? -45.416 -11.451 42.951 1.00 26.27 108 LYS A C 1
ATOM 1405 O O . LYS A 1 108 ? -46.340 -12.203 43.223 1.00 23.10 108 LYS A O 1
ATOM 1424 N N . ASP A 1 109 ? -45.231 -10.294 43.581 1.00 22.98 109 ASP A N 1
ATOM 1425 C CA . ASP A 1 109 ? -46.154 -9.854 44.630 1.00 23.23 109 ASP A CA 1
ATOM 1426 C C . ASP A 1 109 ? -47.218 -8.844 44.137 1.00 27.15 109 ASP A C 1
ATOM 1427 O O . ASP A 1 109 ? -47.962 -8.298 44.937 1.00 21.32 109 ASP A O 1
ATOM 1436 N N . VAL A 1 110 ? -47.322 -8.614 42.834 1.00 20.71 110 VAL A N 1
ATOM 1437 C CA . VAL A 1 110 ? -48.356 -7.709 42.330 1.00 17.73 110 VAL A CA 1
ATOM 1438 C C . VAL A 1 110 ? -49.720 -8.414 42.305 1.00 22.61 110 VAL A C 1
ATOM 1439 O O . VAL A 1 110 ? -49.857 -9.550 41.843 1.00 19.86 110 VAL A O 1
ATOM 1452 N N . LYS A 1 111 ? -50.742 -7.745 42.814 1.00 18.62 111 LYS A N 1
ATOM 1453 C CA . LYS A 1 111 ? -52.092 -8.298 42.724 1.00 20.52 111 LYS A CA 1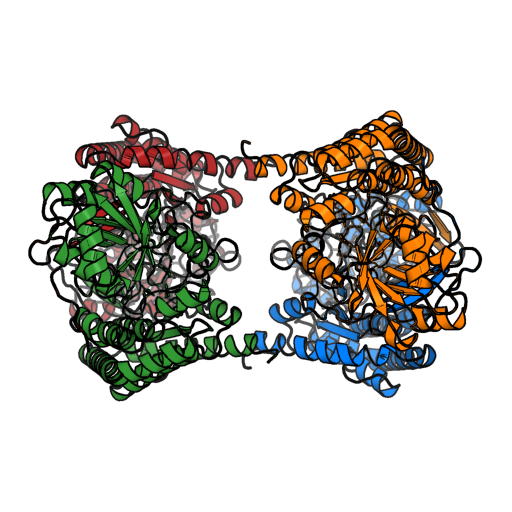
ATOM 1454 C C . LYS A 1 111 ? -52.635 -8.116 41.309 1.00 15.22 111 LYS A C 1
ATOM 1455 O O . LYS A 1 111 ? -52.612 -7.012 40.783 1.00 16.50 111 LYS A O 1
ATOM 1474 N N . THR A 1 112 ? -53.140 -9.190 40.712 1.00 19.07 112 THR A N 1
ATOM 1475 C CA . THR A 1 112 ? -53.661 -9.142 39.341 1.00 26.81 112 THR A CA 1
ATOM 1476 C C . THR A 1 112 ? -54.980 -9.891 39.135 1.00 21.38 112 THR A C 1
ATOM 1477 O O . THR A 1 112 ? -55.495 -9.931 38.017 1.00 25.06 112 THR A O 1
ATOM 1488 N N . VAL A 1 113 ? -55.524 -10.479 40.197 1.00 20.30 113 VAL A N 1
ATOM 1489 C CA . VAL A 1 113 ? -56.784 -11.227 40.094 1.00 25.35 113 VAL A CA 1
ATOM 1490 C C . VAL A 1 113 ? -57.889 -10.548 40.887 1.00 25.52 113 VAL A C 1
ATOM 1491 O O . VAL A 1 113 ? -57.700 -10.226 42.049 1.00 26.34 113 VAL A O 1
ATOM 1504 N N . GLY A 1 114 ? -59.049 -10.362 40.266 1.00 22.05 114 GLY A N 1
ATOM 1505 C CA . GLY A 1 114 ? -60.215 -9.888 40.984 1.00 22.07 114 GLY A CA 1
ATOM 1506 C C . GLY A 1 114 ? -60.072 -8.453 41.462 1.00 28.97 114 GLY A C 1
ATOM 1507 O O . GLY A 1 114 ? -59.471 -7.602 40.806 1.00 21.46 114 GLY A O 1
ATOM 1511 N N . ILE A 1 115 ? -60.639 -8.195 42.631 1.00 24.31 115 ILE A N 1
ATOM 1512 C CA . ILE A 1 115 ? -60.596 -6.888 43.237 1.00 28.98 115 ILE A CA 1
ATOM 1513 C C . ILE A 1 115 ? -59.223 -6.695 43.831 1.00 24.82 115 ILE A C 1
ATOM 1514 O O . ILE A 1 115 ? -58.826 -7.439 44.724 1.00 31.69 115 ILE A O 1
ATOM 1530 N N . ILE A 1 116 ? -58.487 -5.716 43.316 1.00 22.73 116 ILE A N 1
ATOM 1531 C CA . ILE A 1 116 ? -57.109 -5.517 43.734 1.00 25.35 116 ILE A CA 1
ATOM 1532 C C . ILE A 1 116 ? -57.015 -4.344 44.699 1.00 27.44 116 ILE A C 1
ATOM 1533 O O . ILE A 1 116 ? -55.973 -4.119 45.296 1.00 30.12 116 ILE A O 1
ATOM 1549 N N . ARG A 1 117 ? -58.121 -3.629 44.886 1.00 34.84 117 ARG A N 1
ATOM 1550 C CA . ARG A 1 117 ? -58.123 -2.444 45.733 1.00 27.88 117 ARG A CA 1
ATOM 1551 C C . ARG A 1 117 ? -59.537 -2.012 46.076 1.00 29.66 117 ARG A C 1
ATOM 1552 O O . ARG A 1 117 ? -60.407 -2.008 45.208 1.00 26.34 117 ARG A O 1
ATOM 1573 N N A ARG A 1 118 ? -59.778 -1.705 47.348 0.60 30.40 118 ARG A N 1
ATOM 1574 N N B ARG A 1 118 ? -59.734 -1.599 47.328 0.40 30.42 118 ARG A N 1
ATOM 1575 C CA A ARG A 1 118 ? -61.047 -1.122 47.778 0.60 31.79 118 ARG A CA 1
ATOM 1576 C CA B ARG A 1 118 ? -61.034 -1.151 47.829 0.40 31.83 118 ARG A CA 1
ATOM 1577 C C A ARG A 1 118 ? -60.753 0.223 48.421 0.60 41.37 118 ARG A C 1
ATOM 1578 C C B ARG A 1 118 ? -60.896 0.212 48.516 0.40 40.86 118 ARG A C 1
ATOM 1579 O O A ARG A 1 118 ? -60.021 0.298 49.414 0.60 37.97 118 ARG A O 1
ATOM 1580 O O B ARG A 1 118 ? -60.425 0.288 49.653 0.40 37.28 118 ARG A O 1
ATOM 1621 N N . ASP A 1 119 ? -61.306 1.279 47.827 1.00 31.04 119 ASP A N 1
ATOM 1622 C CA . ASP A 1 119 ? -61.128 2.648 48.320 1.00 23.73 119 ASP A CA 1
ATOM 1623 C C . ASP A 1 119 ? -62.388 3.080 49.042 1.00 33.01 119 ASP A C 1
ATOM 1624 O O . ASP A 1 119 ? -63.340 3.564 48.431 1.00 26.20 119 ASP A O 1
ATOM 1634 N N . GLU A 1 120 ? -62.373 2.920 50.355 1.00 37.57 120 GLU A N 1
ATOM 1635 C CA . GLU A 1 120 ? -63.578 3.026 51.141 1.00 24.03 120 GLU A CA 1
ATOM 1636 C C . GLU A 1 120 ? -64.057 4.463 51.253 1.00 24.50 120 GLU A C 1
ATOM 1637 O O . GLU A 1 120 ? -65.257 4.708 51.338 1.00 35.26 120 GLU A O 1
ATOM 1649 N N . GLU A 1 121 ? -63.137 5.418 51.238 1.00 31.01 121 GLU A N 1
ATOM 1650 C CA . GLU A 1 121 ? -63.552 6.807 51.366 1.00 34.46 121 GLU A CA 1
ATOM 1651 C C . GLU A 1 121 ? -64.214 7.281 50.076 1.00 37.44 121 GLU A C 1
ATOM 1652 O O . GLU A 1 121 ? -65.218 7.974 50.129 1.00 37.47 121 GLU A O 1
ATOM 1664 N N . ASN A 1 122 ? -63.661 6.895 48.928 1.00 27.54 122 ASN A N 1
ATOM 1665 C CA . ASN A 1 122 ? -64.209 7.305 47.636 1.00 28.06 122 ASN A CA 1
ATOM 1666 C C . ASN A 1 122 ? -65.303 6.362 47.124 1.00 17.27 122 ASN A C 1
ATOM 1667 O O . ASN A 1 122 ? -65.938 6.648 46.125 1.00 21.95 122 ASN A O 1
ATOM 1678 N N . ARG A 1 123 ? -65.487 5.242 47.818 1.00 16.66 123 ARG A N 1
ATOM 1679 C CA . ARG A 1 123 ? -66.468 4.199 47.465 1.00 21.34 123 ARG A CA 1
ATOM 1680 C C . ARG A 1 123 ? -66.271 3.669 46.033 1.00 18.60 123 ARG A C 1
ATOM 1681 O O . ARG A 1 123 ? -67.174 3.728 45.197 1.00 16.62 123 ARG A O 1
ATOM 1702 N N . VAL A 1 124 ? -65.081 3.114 45.797 1.00 19.10 124 VAL A N 1
ATOM 1703 C CA . VAL A 1 124 ? -64.648 2.607 44.502 1.00 14.74 124 VAL A CA 1
ATOM 1704 C C . VAL A 1 124 ? -63.847 1.328 44.715 1.00 21.24 124 VAL A C 1
ATOM 1705 O O . VAL A 1 124 ? -62.893 1.331 45.503 1.00 19.91 124 VAL A O 1
ATOM 1718 N N . TRP A 1 125 ? -64.236 0.249 44.034 1.00 16.08 125 TRP A N 1
ATOM 1719 C CA . TRP A 1 125 ? -63.421 -0.971 43.963 1.00 19.68 125 TRP A CA 1
ATOM 1720 C C . TRP A 1 125 ? -62.703 -0.989 42.614 1.00 25.07 125 TRP A C 1
ATOM 1721 O O . TRP A 1 125 ? -63.306 -0.669 41.579 1.00 22.90 125 TRP A O 1
ATOM 1742 N N . GLU A 1 126 ? -61.436 -1.378 42.624 1.00 21.51 126 GLU A N 1
ATOM 1743 C CA . GLU A 1 126 ? -60.686 -1.619 41.393 1.00 22.93 126 GLU A CA 1
ATOM 1744 C C . GLU A 1 126 ? -60.591 -3.103 41.105 1.00 20.85 126 GLU A C 1
ATOM 1745 O O . GLU A 1 126 ? -60.182 -3.888 41.969 1.00 24.40 126 GLU A O 1
ATOM 1757 N N . ILE A 1 127 ? -60.987 -3.481 39.893 1.00 21.26 127 ILE A N 1
ATOM 1758 C CA . ILE A 1 127 ? -60.924 -4.862 39.443 1.00 19.33 127 ILE A CA 1
ATOM 1759 C C . ILE A 1 127 ? -59.847 -4.960 38.363 1.00 26.39 127 ILE A C 1
ATOM 1760 O O . ILE A 1 127 ? -59.835 -4.154 37.428 1.00 19.54 127 ILE A O 1
ATOM 1776 N N . ALA A 1 128 ? -58.943 -5.926 38.502 1.00 20.39 128 ALA A N 1
ATOM 1777 C CA . ALA A 1 128 ? -57.941 -6.187 37.472 1.00 20.43 128 ALA A CA 1
ATOM 1778 C C . ALA A 1 128 ? -58.587 -6.953 36.332 1.00 22.85 128 ALA A C 1
ATOM 1779 O O . ALA A 1 128 ? -59.231 -7.984 36.544 1.00 22.27 128 ALA A O 1
ATOM 1786 N N . GLN A 1 129 ? -58.427 -6.430 35.122 1.00 20.76 129 GLN A N 1
ATOM 1787 C CA . GLN A 1 129 ? -59.012 -7.030 33.927 1.00 20.20 129 GLN A CA 1
ATOM 1788 C C . GLN A 1 129 ? -57.946 -7.323 32.860 1.00 19.84 129 GLN A C 1
ATOM 1789 O O . GLN A 1 129 ? -57.374 -6.396 32.294 1.00 18.62 129 GLN A O 1
ATOM 1803 N N . PRO A 1 130 ? -57.704 -8.611 32.559 1.00 13.42 130 PRO A N 1
ATOM 1804 C CA . PRO A 1 130 ? -56.709 -8.947 31.529 1.00 19.46 130 PRO A CA 1
ATOM 1805 C C . PRO A 1 130 ? -57.034 -8.353 30.160 1.00 13.86 130 PRO A C 1
ATOM 1806 O O . PRO A 1 130 ? -58.199 -8.318 29.791 1.00 17.92 130 PRO A O 1
ATOM 1817 N N . VAL A 1 131 ? -56.023 -7.931 29.413 1.00 10.44 131 VAL A N 1
ATOM 1818 C CA . VAL A 1 131 ? -56.249 -7.378 28.088 1.00 16.16 131 VAL A CA 1
ATOM 1819 C C . VAL A 1 131 ? -56.650 -8.438 27.087 1.00 21.40 131 VAL A C 1
ATOM 1820 O O . VAL A 1 131 ? -57.264 -8.116 26.068 1.00 18.18 131 VAL A O 1
ATOM 1833 N N . GLY A 1 132 ? -56.292 -9.691 27.376 1.00 18.60 132 GLY A N 1
ATOM 1834 C CA . GLY A 1 132 ? -56.686 -10.818 26.550 1.00 20.65 132 GLY A CA 1
ATOM 1835 C C . GLY A 1 132 ? -55.519 -11.544 25.887 1.00 19.21 132 GLY A C 1
ATOM 1836 O O . GLY A 1 132 ? -54.873 -12.411 26.499 1.00 21.06 132 GLY A O 1
ATOM 1840 N N . ILE A 1 133 ? -55.284 -11.240 24.615 1.00 15.10 133 ILE A N 1
ATOM 1841 C CA . ILE A 1 133 ? -54.185 -11.861 23.860 1.00 17.79 133 ILE A CA 1
ATOM 1842 C C . ILE A 1 133 ? -53.190 -10.795 23.454 1.00 16.80 133 ILE A C 1
ATOM 1843 O O . ILE A 1 133 ? -53.554 -9.820 22.779 1.00 17.95 133 ILE A O 1
ATOM 1859 N N . VAL A 1 134 ? -51.948 -10.989 23.873 1.00 18.06 134 VAL A N 1
ATOM 1860 C CA . VAL A 1 134 ? -50.850 -10.080 23.548 1.00 12.76 134 VAL A CA 1
ATOM 1861 C C . VAL A 1 134 ? -50.063 -10.632 22.373 1.00 13.16 134 VAL A C 1
ATOM 1862 O O . VAL A 1 134 ? -49.783 -11.839 22.310 1.00 11.63 134 VAL A O 1
ATOM 1875 N N . ALA A 1 135 ? -49.749 -9.745 21.430 1.00 14.89 135 ALA A N 1
ATOM 1876 C CA . ALA A 1 135 ? -48.835 -10.037 20.335 1.00 13.80 135 ALA A CA 1
ATOM 1877 C C . ALA A 1 135 ? -47.450 -9.483 20.707 1.00 15.79 135 ALA A C 1
ATOM 1878 O O . ALA A 1 135 ? -47.266 -8.279 20.865 1.00 18.26 135 ALA A O 1
ATOM 1885 N N . GLY A 1 136 ? -46.484 -10.368 20.871 1.00 12.35 136 GLY A N 1
ATOM 1886 C CA . GLY A 1 136 ? -45.157 -9.978 21.344 1.00 17.68 136 GLY A CA 1
ATOM 1887 C C . GLY A 1 136 ? -44.115 -10.003 20.238 1.00 18.69 136 GLY A C 1
ATOM 1888 O O . GLY A 1 136 ? -43.696 -11.079 19.808 1.00 14.19 136 GLY A O 1
ATOM 1892 N N . ILE A 1 137 ? -43.696 -8.829 19.772 1.00 16.99 137 ILE A N 1
ATOM 1893 C CA . ILE A 1 137 ? -42.667 -8.749 18.727 1.00 16.54 137 ILE A CA 1
ATOM 1894 C C . ILE A 1 137 ? -41.281 -8.759 19.355 1.00 16.74 137 ILE A C 1
ATOM 1895 O O . ILE A 1 137 ? -40.988 -7.928 20.226 1.00 14.96 137 ILE A O 1
ATOM 1911 N N . ILE A 1 138 ? -40.420 -9.660 18.877 1.00 14.76 138 ILE A N 1
ATOM 1912 C CA . ILE A 1 138 ? -39.121 -9.924 19.530 1.00 16.55 138 ILE A CA 1
ATOM 1913 C C . ILE A 1 138 ? -37.924 -9.495 18.686 1.00 13.54 138 ILE A C 1
ATOM 1914 O O . ILE A 1 138 ? -37.817 -9.867 17.524 1.00 18.85 138 ILE A O 1
ATOM 1930 N N . PRO A 1 139 ? -36.988 -8.742 19.282 1.00 15.83 139 PRO A N 1
ATOM 1931 C CA . PRO A 1 139 ? -35.831 -8.260 18.529 1.00 17.83 139 PRO A CA 1
ATOM 1932 C C . PRO A 1 139 ? -34.768 -9.347 18.359 1.00 20.27 139 PRO A C 1
ATOM 1933 O O . PRO A 1 139 ? -34.771 -10.303 19.115 1.00 15.48 139 PRO A O 1
ATOM 1944 N N . SER A 1 140 ? -33.876 -9.184 17.389 1.00 14.63 140 SER A N 1
ATOM 1945 C CA . SER A 1 140 ? -32.812 -10.165 17.144 1.00 30.98 140 SER A CA 1
ATOM 1946 C C . SER A 1 140 ? -31.628 -10.031 18.129 1.00 17.51 140 SER A C 1
ATOM 1947 O O . SER A 1 140 ? -30.865 -10.964 18.316 1.00 21.33 140 SER A O 1
ATOM 1955 N N . THR A 1 141 ? -31.510 -8.863 18.759 1.00 21.73 141 THR A N 1
ATOM 1956 C CA . THR A 1 141 ? -30.459 -8.560 19.723 1.00 17.92 141 THR A CA 1
ATOM 1957 C C . THR A 1 141 ? -30.665 -9.155 21.121 1.00 17.32 141 THR A C 1
ATOM 1958 O O . THR A 1 141 ? -29.688 -9.540 21.781 1.00 17.88 141 THR A O 1
ATOM 1969 N N . ASN A 1 142 ? -31.920 -9.217 21.567 1.00 14.74 142 ASN A N 1
ATOM 1970 C CA . ASN A 1 142 ? -32.276 -9.753 22.886 1.00 20.69 142 ASN A CA 1
ATOM 1971 C C . ASN A 1 142 ? -33.370 -10.796 22.738 1.00 18.02 142 ASN A C 1
ATOM 1972 O O . ASN A 1 142 ? -34.424 -10.707 23.382 1.00 18.75 142 ASN A O 1
ATOM 1983 N N . PRO A 1 143 ? -33.142 -11.786 21.873 1.00 18.07 143 PRO A N 1
ATOM 1984 C CA . PRO A 1 143 ? -34.241 -12.679 21.493 1.00 18.26 143 PRO A CA 1
ATOM 1985 C C . PRO A 1 143 ? -34.829 -13.472 22.669 1.00 20.32 143 PRO A C 1
ATOM 1986 O O . PRO A 1 143 ? -36.023 -13.405 22.898 1.00 22.65 143 PRO A O 1
ATOM 1997 N N . THR A 1 144 ? -34.003 -14.183 23.426 1.00 15.49 144 THR A N 1
ATOM 1998 C CA . THR A 1 144 ? -34.538 -15.138 24.394 1.00 12.23 144 THR A CA 1
ATOM 1999 C C . THR A 1 144 ? -34.913 -14.445 25.705 1.00 15.55 144 THR A C 1
ATOM 2000 O O . THR A 1 144 ? -35.920 -14.777 26.316 1.00 14.22 144 THR A O 1
ATOM 2011 N N . SER A 1 145 ? -34.142 -13.438 26.102 1.00 15.00 145 SER A N 1
ATOM 2012 C CA . SER A 1 145 ? -34.437 -12.715 27.334 1.00 16.71 145 SER A CA 1
ATOM 2013 C C . SER A 1 145 ? -35.742 -11.927 27.246 1.00 17.53 145 SER A C 1
ATOM 2014 O O . SER A 1 145 ? -36.458 -11.811 28.254 1.00 15.76 145 SER A O 1
ATOM 2022 N N . THR A 1 146 ? -36.056 -11.412 26.053 1.00 15.92 146 THR A N 1
ATOM 2023 C CA . THR A 1 146 ? -37.283 -10.619 25.849 1.00 18.19 146 THR A CA 1
ATOM 2024 C C . THR A 1 146 ? -38.518 -11.531 25.891 1.00 17.52 146 THR A C 1
ATOM 2025 O O . THR A 1 146 ? -39.605 -11.137 26.357 1.00 16.43 146 THR A O 1
ATOM 2036 N N . VAL A 1 147 ? -38.349 -12.747 25.395 1.00 13.25 147 VAL A N 1
ATOM 2037 C CA . VAL A 1 147 ? -39.398 -13.746 25.450 1.00 9.77 147 VAL A CA 1
ATOM 2038 C C . VAL A 1 147 ? -39.700 -14.093 26.891 1.00 15.34 147 VAL A C 1
ATOM 2039 O O . VAL A 1 147 ? -40.878 -14.180 27.285 1.00 18.86 147 VAL A O 1
ATOM 2052 N N . ILE A 1 148 ? -38.644 -14.312 27.670 1.00 13.73 148 ILE A N 1
ATOM 2053 C CA . ILE A 1 148 ? -38.802 -14.663 29.079 1.00 18.17 148 ILE A CA 1
ATOM 2054 C C . ILE A 1 148 ? -39.525 -13.523 29.800 1.00 15.73 148 ILE A C 1
ATOM 2055 O O . ILE A 1 148 ? -40.519 -13.737 30.493 1.00 16.56 148 ILE A O 1
ATOM 2071 N N . PHE A 1 149 ? -39.014 -12.313 29.608 1.00 17.01 149 PHE A N 1
ATOM 2072 C CA . PHE A 1 149 ? -39.568 -11.104 30.221 1.00 17.84 149 PHE A CA 1
ATOM 2073 C C . PHE A 1 149 ? -41.054 -10.934 29.873 1.00 19.38 149 PHE A C 1
ATOM 2074 O O . PHE A 1 149 ? -41.896 -10.822 30.762 1.00 16.24 149 PHE A O 1
ATOM 2091 N N . LYS A 1 150 ? -41.379 -10.980 28.582 1.00 20.85 150 LYS A N 1
ATOM 2092 C CA . LYS A 1 150 ? -42.756 -10.772 28.133 1.00 14.86 150 LYS A CA 1
ATOM 2093 C C . LYS A 1 150 ? -43.701 -11.894 28.543 1.00 22.70 150 LYS A C 1
ATOM 2094 O O . LYS A 1 150 ? -44.876 -11.650 28.868 1.00 13.50 150 LYS A O 1
ATOM 2113 N N . ALA A 1 151 ? -43.213 -13.126 28.529 1.00 16.16 151 ALA A N 1
ATOM 2114 C CA . ALA A 1 151 ? -44.068 -14.245 28.914 1.00 16.98 151 ALA A CA 1
ATOM 2115 C C . ALA A 1 151 ? -44.444 -14.154 30.378 1.00 15.37 151 ALA A C 1
ATOM 2116 O O . ALA A 1 151 ? -45.601 -14.380 30.730 1.00 13.76 151 ALA A O 1
ATOM 2123 N N . LEU A 1 152 ? -43.470 -13.832 31.231 1.00 14.26 152 LEU A N 1
ATOM 2124 C CA . LEU A 1 152 ? -43.737 -13.673 32.661 1.00 16.81 152 LEU A CA 1
ATOM 2125 C C . LEU A 1 152 ? -44.770 -12.545 32.934 1.00 13.84 152 LEU A C 1
ATOM 2126 O O . LEU A 1 152 ? -45.727 -12.751 33.662 1.00 14.42 152 LEU A O 1
ATOM 2142 N N . ILE A 1 153 ? -44.570 -11.356 32.364 1.00 18.54 153 ILE A N 1
ATOM 2143 C CA . ILE A 1 153 ? -45.488 -10.251 32.664 1.00 17.72 153 ILE A CA 1
ATOM 2144 C C . ILE A 1 153 ? -46.856 -10.481 32.011 1.00 22.05 153 ILE A C 1
ATOM 2145 O O . ILE A 1 153 ? -47.878 -10.077 32.558 1.00 21.87 153 ILE A O 1
ATOM 2161 N N . ALA A 1 154 ? -46.888 -11.147 30.862 1.00 18.84 154 ALA A N 1
ATOM 2162 C CA . ALA A 1 154 ? -48.166 -11.422 30.213 1.00 12.77 154 ALA A CA 1
ATOM 2163 C C . ALA A 1 154 ? -48.991 -12.414 31.010 1.00 18.02 154 ALA A C 1
ATOM 2164 O O . ALA A 1 154 ? -50.198 -12.228 31.186 1.00 13.97 154 ALA A O 1
ATOM 2171 N N . VAL A 1 155 ? -48.357 -13.484 31.485 1.00 19.56 155 VAL A N 1
ATOM 2172 C CA . VAL A 1 155 ? -49.113 -14.536 32.166 1.00 19.80 155 VAL A CA 1
ATOM 2173 C C . VAL A 1 155 ? -49.518 -14.087 33.576 1.00 17.42 155 VAL A C 1
ATOM 2174 O O . VAL A 1 155 ? -50.613 -14.380 34.032 1.00 18.33 155 VAL A O 1
ATOM 2187 N N . LYS A 1 156 ? -48.641 -13.356 34.251 1.00 17.87 156 LYS A N 1
ATOM 2188 C CA . LYS A 1 156 ? -48.949 -12.833 35.577 1.00 19.63 156 LYS A CA 1
ATOM 2189 C C . LYS A 1 156 ? -50.205 -11.941 35.539 1.00 28.78 156 LYS A C 1
ATOM 2190 O O . LYS A 1 156 ? -50.989 -11.941 36.491 1.00 16.07 156 LYS A O 1
ATOM 2209 N N . ALA A 1 157 ? -50.413 -11.214 34.438 1.00 21.80 157 ALA A N 1
ATOM 2210 C CA . ALA A 1 157 ? -51.615 -10.376 34.288 1.00 22.49 157 ALA A CA 1
ATOM 2211 C C . ALA A 1 157 ? -52.798 -11.143 33.693 1.00 23.42 157 ALA A C 1
ATOM 2212 O O . ALA A 1 157 ? -53.869 -10.562 33.419 1.00 17.12 157 ALA A O 1
ATOM 2219 N N . ARG A 1 158 ? -52.577 -12.439 33.480 1.00 18.71 158 ARG A N 1
ATOM 2220 C CA . ARG A 1 158 ? -53.604 -13.423 33.104 1.00 18.19 158 ARG A CA 1
ATOM 2221 C C . ARG A 1 158 ? -53.978 -13.382 31.627 1.00 16.31 158 ARG A C 1
ATOM 2222 O O . ARG A 1 158 ? -55.114 -13.660 31.249 1.00 20.36 158 ARG A O 1
ATOM 2243 N N . ASN A 1 159 ? -52.987 -13.082 30.799 1.00 19.74 159 ASN A N 1
ATOM 2244 C CA . ASN A 1 159 ? -53.126 -13.087 29.353 1.00 19.75 159 ASN A CA 1
ATOM 2245 C C . ASN A 1 159 ? -52.513 -14.318 28.694 1.00 17.85 159 ASN A C 1
ATOM 2246 O O . ASN A 1 159 ? -51.675 -14.996 29.290 1.00 16.10 159 ASN A O 1
ATOM 2257 N N . ALA A 1 160 ? -52.924 -14.572 27.455 1.00 17.17 160 ALA A N 1
ATOM 2258 C CA . ALA A 1 160 ? -52.178 -15.437 26.528 1.00 20.48 160 ALA A CA 1
ATOM 2259 C C . ALA A 1 160 ? -51.219 -14.541 25.752 1.00 18.04 160 ALA A C 1
ATOM 2260 O O . ALA A 1 160 ? -51.419 -13.336 25.698 1.00 13.87 160 ALA A O 1
ATOM 2267 N N . ILE A 1 161 ? -50.176 -15.109 25.161 1.00 11.43 161 ILE A N 1
ATOM 2268 C CA . ILE A 1 161 ? -49.247 -14.308 24.366 1.00 16.35 161 ILE A CA 1
ATOM 2269 C C . ILE A 1 161 ? -48.768 -15.114 23.169 1.00 19.40 161 ILE A C 1
ATOM 2270 O O . ILE A 1 161 ? -48.472 -16.315 23.294 1.00 19.54 161 ILE A O 1
ATOM 2286 N N . VAL A 1 162 ? -48.754 -14.456 22.007 1.00 17.13 162 VAL A N 1
ATOM 2287 C CA . VAL A 1 162 ? -48.241 -15.030 20.755 1.00 17.36 162 VAL A CA 1
ATOM 2288 C C . VAL A 1 162 ? -47.023 -14.233 20.305 1.00 20.94 162 VAL A C 1
ATOM 2289 O O . VAL A 1 162 ? -47.130 -13.035 20.043 1.00 13.76 162 VAL A O 1
ATOM 2302 N N . PHE A 1 163 ? -45.878 -14.907 20.208 1.00 14.81 163 PHE A N 1
ATOM 2303 C CA . PHE A 1 163 ? -44.619 -14.267 19.819 1.00 12.58 163 PHE A CA 1
ATOM 2304 C C . PHE A 1 163 ? -44.326 -14.266 18.331 1.00 15.20 163 PHE A C 1
ATOM 2305 O O . PHE A 1 163 ? -44.663 -15.203 17.615 1.00 16.08 163 PHE A O 1
ATOM 2322 N N . SER A 1 164 ? -43.673 -13.194 17.886 1.00 16.06 164 SER A N 1
ATOM 2323 C CA . SER A 1 164 ? -43.201 -13.052 16.511 1.00 18.31 164 SER A CA 1
ATOM 2324 C C . SER A 1 164 ? -41.695 -12.722 16.518 1.00 25.63 164 SER A C 1
ATOM 2325 O O . SER A 1 164 ? -41.313 -11.592 16.853 1.00 17.43 164 SER A O 1
ATOM 2333 N N . PRO A 1 165 ? -40.838 -13.706 16.158 1.00 23.08 165 PRO A N 1
ATOM 2334 C CA . PRO A 1 165 ? -39.387 -13.476 16.052 1.00 19.28 165 PRO A CA 1
ATOM 2335 C C . PRO A 1 165 ? -38.962 -12.703 14.830 1.00 20.50 165 PRO A C 1
ATOM 2336 O O . PRO A 1 165 ? -39.580 -12.778 13.769 1.00 18.09 165 PRO A O 1
ATOM 2347 N N . HIS A 1 166 ? -37.880 -11.966 15.006 1.00 26.69 166 HIS A N 1
ATOM 2348 C CA . HIS A 1 166 ? -37.019 -11.541 13.917 1.00 33.30 166 HIS A CA 1
ATOM 2349 C C . HIS A 1 166 ? -36.545 -12.791 13.132 1.00 30.42 166 HIS A C 1
ATOM 2350 O O . HIS A 1 166 ? -36.218 -13.823 13.724 1.00 19.66 166 HIS A O 1
ATOM 2364 N N . PRO A 1 167 ? -36.518 -12.726 11.797 1.00 32.00 167 PRO A N 1
ATOM 2365 C CA . PRO A 1 167 ? -36.130 -13.945 11.068 1.00 28.32 167 PRO A CA 1
ATOM 2366 C C . PRO A 1 167 ? -34.724 -14.496 11.420 1.00 29.41 167 PRO A C 1
ATOM 2367 O O . PRO A 1 167 ? -34.520 -15.711 11.414 1.00 26.05 167 PRO A O 1
ATOM 2378 N N . SER A 1 168 ? -33.782 -13.631 11.778 1.00 22.64 168 SER A N 1
ATOM 2379 C CA . SER A 1 168 ? -32.432 -14.110 12.073 1.00 24.08 168 SER A CA 1
ATOM 2380 C C . SER A 1 168 ? -32.313 -14.739 13.481 1.00 28.15 168 SER A C 1
ATOM 2381 O O . SER A 1 168 ? -31.227 -15.201 13.882 1.00 22.77 168 SER A O 1
ATOM 2389 N N . ALA A 1 169 ? -33.427 -14.772 14.215 1.00 21.53 169 ALA A N 1
ATOM 2390 C CA . ALA A 1 169 ? -33.462 -15.349 15.559 1.00 21.45 169 ALA A CA 1
ATOM 2391 C C . ALA A 1 169 ? -34.677 -16.266 15.774 1.00 23.42 169 ALA A C 1
ATOM 2392 O O . ALA A 1 169 ? -35.103 -16.486 16.912 1.00 19.27 169 ALA A O 1
ATOM 2399 N N . ALA A 1 170 ? -35.224 -16.822 14.696 1.00 16.78 170 ALA A N 1
ATOM 2400 C CA . ALA A 1 170 ? -36.458 -17.616 14.809 1.00 15.87 170 ALA A CA 1
ATOM 2401 C C . ALA A 1 170 ? -36.351 -18.852 15.708 1.00 19.91 170 ALA A C 1
ATOM 2402 O O . ALA A 1 170 ? -37.248 -19.120 16.515 1.00 16.89 170 ALA A O 1
ATOM 2409 N N . LYS A 1 171 ? -35.255 -19.594 15.610 1.00 21.97 171 LYS A N 1
ATOM 2410 C CA . LYS A 1 171 ? -35.129 -20.829 16.387 1.00 19.79 171 LYS A CA 1
ATOM 2411 C C . LYS A 1 171 ? -34.917 -20.598 17.889 1.00 15.86 171 LYS A C 1
ATOM 2412 O O . LYS A 1 171 ? -35.554 -21.245 18.708 1.00 21.50 171 LYS A O 1
ATOM 2431 N N . CYS A 1 172 ? -34.032 -19.686 18.269 1.00 15.48 172 CYS A N 1
ATOM 2432 C CA . CYS A 1 172 ? -33.823 -19.470 19.698 1.00 17.70 172 CYS A CA 1
ATOM 2433 C C . CYS A 1 172 ? -35.064 -18.806 20.345 1.00 25.85 172 CYS A C 1
ATOM 2434 O O . CYS A 1 172 ? -35.409 -19.112 21.490 1.00 17.12 172 CYS A O 1
ATOM 2442 N N . THR A 1 173 ? -35.743 -17.927 19.606 1.00 24.25 173 THR A N 1
ATOM 2443 C CA . THR A 1 173 ? -36.978 -17.286 20.100 1.00 18.95 173 THR A CA 1
ATOM 2444 C C . THR A 1 173 ? -38.080 -18.341 20.336 1.00 19.68 173 THR A C 1
ATOM 2445 O O . THR A 1 173 ? -38.697 -18.384 21.400 1.00 15.66 173 THR A O 1
ATOM 2456 N N . ALA A 1 174 ? -38.319 -19.195 19.348 1.00 15.33 174 ALA A N 1
ATOM 2457 C CA . ALA A 1 174 ? -39.297 -20.258 19.502 1.00 17.31 174 ALA A CA 1
ATOM 2458 C C . ALA A 1 174 ? -38.923 -21.230 20.629 1.00 17.58 174 ALA A C 1
ATOM 2459 O O . ALA A 1 174 ? -39.805 -21.715 21.328 1.00 20.55 174 ALA A O 1
ATOM 2466 N N . GLU A 1 175 ? -37.637 -21.515 20.828 1.00 22.75 175 GLU A N 1
ATOM 2467 C CA . GLU A 1 175 ? -37.238 -22.442 21.897 1.00 17.55 175 GLU A CA 1
ATOM 2468 C C . GLU A 1 175 ? -37.524 -21.810 23.261 1.00 20.63 175 GLU A C 1
ATOM 2469 O O . GLU A 1 175 ? -38.002 -22.486 24.177 1.00 22.49 175 GLU A O 1
ATOM 2481 N N . ALA A 1 176 ? -37.279 -20.507 23.383 1.00 18.90 176 ALA A N 1
ATOM 2482 C CA . ALA A 1 176 ? -37.562 -19.801 24.624 1.00 16.99 176 ALA A CA 1
ATOM 2483 C C . ALA A 1 176 ? -39.061 -19.827 24.938 1.00 18.00 176 ALA A C 1
ATOM 2484 O O . ALA A 1 176 ? -39.455 -20.057 26.079 1.00 16.44 176 ALA A O 1
ATOM 2491 N N . ALA A 1 177 ? -39.895 -19.604 23.928 1.00 14.69 177 ALA A N 1
ATOM 2492 C CA . ALA A 1 177 ? -41.344 -19.718 24.107 1.00 20.33 177 ALA A CA 1
ATOM 2493 C C . ALA A 1 177 ? -41.799 -21.150 24.492 1.00 24.76 177 ALA A C 1
ATOM 2494 O O . ALA A 1 177 ? -42.666 -21.321 25.352 1.00 16.29 177 ALA A O 1
ATOM 2501 N N A ARG A 1 178 ? -41.206 -22.146 23.836 0.51 20.07 178 ARG A N 1
ATOM 2502 N N B ARG A 1 178 ? -41.223 -22.163 23.844 0.49 20.07 178 ARG A N 1
ATOM 2503 C CA A ARG A 1 178 ? -41.476 -23.555 24.096 0.51 18.69 178 ARG A CA 1
ATOM 2504 C CA B ARG A 1 178 ? -41.542 -23.557 24.148 0.49 18.64 178 ARG A CA 1
ATOM 2505 C C A ARG A 1 178 ? -41.213 -23.878 25.570 0.51 19.95 178 ARG A C 1
ATOM 2506 C C B ARG A 1 178 ? -41.239 -23.851 25.613 0.49 19.94 178 ARG A C 1
ATOM 2507 O O A ARG A 1 178 ? -42.033 -24.492 26.245 0.51 18.49 178 ARG A O 1
ATOM 2508 O O B ARG A 1 178 ? -42.052 -24.434 26.324 0.49 18.47 178 ARG A O 1
ATOM 2549 N N . ILE A 1 179 ? -40.063 -23.432 26.061 1.00 22.92 179 ILE A N 1
ATOM 2550 C CA . ILE A 1 179 ? -39.673 -23.649 27.441 1.00 19.90 179 ILE A CA 1
ATOM 2551 C C . ILE A 1 179 ? -40.623 -22.932 28.415 1.00 23.15 179 ILE A C 1
ATOM 2552 O O . ILE A 1 179 ? -40.977 -23.489 29.445 1.00 18.79 179 ILE A O 1
ATOM 2569 N N . MET A 1 180 ? -41.043 -21.712 28.087 1.00 24.86 180 MET A N 1
ATOM 2570 C CA . MET A 1 180 ? -42.017 -20.996 28.919 1.00 21.29 180 MET A CA 1
ATOM 2571 C C . MET A 1 180 ? -43.368 -21.742 29.012 1.00 19.28 180 MET A C 1
ATOM 2572 O O . MET A 1 180 ? -43.938 -21.867 30.100 1.00 17.69 180 MET A O 1
ATOM 2586 N N . GLN A 1 181 ? -43.870 -22.247 27.880 1.00 18.24 181 GLN A N 1
ATOM 2587 C CA . GLN A 1 181 ? -45.159 -22.951 27.842 1.00 20.68 181 GLN A CA 1
ATOM 2588 C C . GLN A 1 181 ? -45.114 -24.280 28.594 1.00 26.29 181 GLN A C 1
ATOM 2589 O O . GLN A 1 181 ? -46.063 -24.645 29.287 1.00 14.96 181 GLN A O 1
ATOM 2603 N N . GLU A 1 182 ? -44.024 -25.018 28.436 1.00 18.47 182 GLU A N 1
ATOM 2604 C CA . GLU A 1 182 ? -43.882 -26.302 29.127 1.00 20.30 182 GLU A CA 1
ATOM 2605 C C . GLU A 1 182 ? -43.800 -26.101 30.633 1.00 20.72 182 GLU A C 1
ATOM 2606 O O . GLU A 1 182 ? -44.412 -26.844 31.391 1.00 24.75 182 GLU A O 1
ATOM 2618 N N . ALA A 1 183 ? -43.042 -25.096 31.064 1.00 20.49 183 ALA A N 1
ATOM 2619 C CA . ALA A 1 183 ? -42.992 -24.728 32.481 1.00 22.71 183 ALA A CA 1
ATOM 2620 C C . ALA A 1 183 ? -44.377 -24.334 33.017 1.00 24.74 183 ALA A C 1
ATOM 2621 O O . ALA A 1 183 ? -44.746 -24.674 34.137 1.00 20.85 183 ALA A O 1
ATOM 2628 N N . ALA A 1 184 ? -45.139 -23.610 32.211 1.00 23.88 184 ALA A N 1
ATOM 2629 C CA . ALA A 1 184 ? -46.438 -23.133 32.648 1.00 20.41 184 ALA A CA 1
ATOM 2630 C C . ALA A 1 184 ? -47.404 -24.317 32.741 1.00 19.90 184 ALA A C 1
ATOM 2631 O O . ALA A 1 184 ? -48.153 -24.459 33.712 1.00 19.61 184 ALA A O 1
ATOM 2638 N N . GLU A 1 185 ? -47.356 -25.185 31.741 1.00 21.50 185 GLU A N 1
ATOM 2639 C CA . GLU A 1 185 ? -48.193 -26.384 31.742 1.00 18.51 185 GLU A CA 1
ATOM 2640 C C . GLU A 1 185 ? -47.943 -27.281 32.957 1.00 27.68 185 GLU A C 1
ATOM 2641 O O . GLU A 1 185 ? -48.880 -27.772 33.592 1.00 30.53 185 GLU A O 1
ATOM 2653 N N . ARG A 1 186 ? -46.674 -27.492 33.271 1.00 24.05 186 ARG A N 1
ATOM 2654 C CA . ARG A 1 186 ? -46.284 -28.284 34.432 1.00 33.43 186 ARG A CA 1
ATOM 2655 C C . ARG A 1 186 ? -46.963 -27.812 35.714 1.00 38.13 186 ARG A C 1
ATOM 2656 O O . ARG A 1 186 ? -47.285 -28.617 36.585 1.00 33.77 186 ARG A O 1
ATOM 2677 N N . ALA A 1 187 ? -47.161 -26.505 35.843 1.00 24.24 187 ALA A N 1
ATOM 2678 C CA . ALA A 1 187 ? -47.792 -25.965 37.041 1.00 23.23 187 ALA A CA 1
ATOM 2679 C C . ALA A 1 187 ? -49.298 -25.697 36.869 1.00 22.39 187 ALA A C 1
ATOM 2680 O O . ALA A 1 187 ? -49.893 -24.982 37.669 1.00 26.12 187 ALA A O 1
ATOM 2687 N N . GLY A 1 188 ? -49.897 -26.248 35.824 1.00 24.70 188 GLY A N 1
ATOM 2688 C CA . GLY A 1 188 ? -51.347 -26.199 35.665 1.00 24.84 188 GLY A CA 1
ATOM 2689 C C . GLY A 1 188 ? -51.902 -25.358 34.523 1.00 32.11 188 GLY A C 1
ATOM 2690 O O . GLY A 1 188 ? -53.118 -25.368 34.260 1.00 28.32 188 GLY A O 1
ATOM 2694 N N . ALA A 1 189 ? -51.043 -24.622 33.832 1.00 21.73 189 ALA A N 1
ATOM 2695 C CA . ALA A 1 189 ? -51.528 -23.754 32.762 1.00 18.98 189 ALA A CA 1
ATOM 2696 C C . ALA A 1 189 ? -52.144 -24.596 31.634 1.00 25.44 189 ALA A C 1
ATOM 2697 O O . ALA A 1 189 ? -51.768 -25.759 31.448 1.00 29.15 189 ALA A O 1
ATOM 2704 N N . PRO A 1 190 ? -53.096 -24.021 30.881 1.00 26.67 190 PRO A N 1
ATOM 2705 C CA . PRO A 1 190 ? -53.664 -24.682 29.695 1.00 20.29 190 PRO A CA 1
ATOM 2706 C C . PRO A 1 190 ? -52.714 -24.709 28.489 1.00 22.64 190 PRO A C 1
ATOM 2707 O O . PRO A 1 190 ? -51.870 -23.812 28.324 1.00 17.83 190 PRO A O 1
ATOM 2718 N N . LYS A 1 191 ? -52.877 -25.706 27.627 1.00 16.48 191 LYS A N 1
ATOM 2719 C CA . LYS A 1 191 ? -52.157 -25.724 26.353 1.00 19.67 191 LYS A CA 1
ATOM 2720 C C . LYS A 1 191 ? -52.491 -24.483 25.518 1.00 25.05 191 LYS A C 1
ATOM 2721 O O . LYS A 1 191 ? -53.628 -24.010 25.545 1.00 21.65 191 LYS A O 1
ATOM 2740 N N . GLY A 1 192 ? -51.506 -23.975 24.775 1.00 21.28 192 GLY A N 1
ATOM 2741 C CA . GLY A 1 192 ? -51.745 -22.931 23.791 1.00 23.25 192 GLY A CA 1
ATOM 2742 C C . GLY A 1 192 ? -51.628 -21.517 24.333 1.00 25.71 192 GLY A C 1
ATOM 2743 O O . GLY A 1 192 ? -51.833 -20.556 23.597 1.00 27.47 192 GLY A O 1
ATOM 2747 N N . LEU A 1 193 ? -51.275 -21.391 25.610 1.00 17.07 193 LEU A N 1
ATOM 2748 C CA . LEU A 1 193 ? -51.199 -20.097 26.275 1.00 22.41 193 LEU A CA 1
ATOM 2749 C C . LEU A 1 193 ? -50.102 -19.199 25.720 1.00 27.93 193 LEU A C 1
ATOM 2750 O O . LEU A 1 193 ? -50.285 -17.983 25.567 1.00 17.39 193 LEU A O 1
ATOM 2766 N N . ILE A 1 194 ? -48.954 -19.829 25.476 1.00 20.09 194 ILE A N 1
ATOM 2767 C CA . ILE A 1 194 ? -47.737 -19.194 24.984 1.00 17.32 194 ILE A CA 1
ATOM 2768 C C . ILE A 1 194 ? -47.320 -19.920 23.716 1.00 23.46 194 ILE A C 1
ATOM 2769 O O . ILE A 1 194 ? -47.145 -21.143 23.728 1.00 16.47 194 ILE A O 1
ATOM 2785 N N . SER A 1 195 ? -47.175 -19.169 22.633 1.00 16.72 195 SER A N 1
ATOM 2786 C CA . SER A 1 195 ? -46.864 -19.739 21.321 1.00 16.03 195 SER A CA 1
ATOM 2787 C C . SER A 1 195 ? -45.898 -18.826 20.596 1.00 17.56 195 SER A C 1
ATOM 2788 O O . SER A 1 195 ? -45.690 -17.679 21.008 1.00 18.59 195 SER A O 1
ATOM 2796 N N . CYS A 1 196 ? -45.297 -19.334 19.519 1.00 20.54 196 CYS A N 1
ATOM 2797 C CA . CYS A 1 196 ? -44.369 -18.542 18.721 1.00 17.68 196 CYS A CA 1
ATOM 2798 C C . CYS A 1 196 ? -44.412 -18.953 17.253 1.00 25.08 196 CYS A C 1
ATOM 2799 O O . CYS A 1 196 ? -44.372 -20.137 16.928 1.00 18.58 196 CYS A O 1
ATOM 2807 N N . ILE A 1 197 ? -44.528 -17.960 16.378 1.00 20.46 197 ILE A N 1
ATOM 2808 C CA . ILE A 1 197 ? -44.434 -18.153 14.930 1.00 22.93 197 ILE A CA 1
ATOM 2809 C C . ILE A 1 197 ? -43.112 -18.875 14.592 1.00 24.71 197 ILE A C 1
ATOM 2810 O O . ILE A 1 197 ? -42.041 -18.433 15.000 1.00 19.94 197 ILE A O 1
ATOM 2826 N N .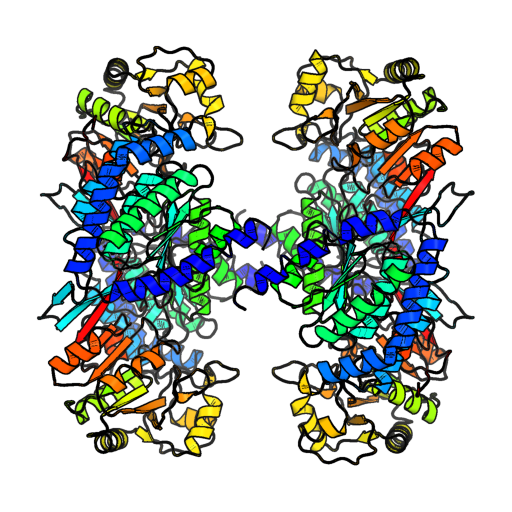 THR A 1 198 ? -43.193 -19.959 13.831 1.00 21.34 198 THR A N 1
ATOM 2827 C CA . THR A 1 198 ? -42.005 -20.741 13.483 1.00 25.43 198 THR A CA 1
ATOM 2828 C C . THR A 1 198 ? -41.437 -20.371 12.117 1.00 30.36 198 THR A C 1
ATOM 2829 O O . THR A 1 198 ? -40.259 -20.567 11.862 1.00 46.49 198 THR A O 1
ATOM 2840 N N . GLN A 1 199 ? -42.288 -19.831 11.258 1.00 33.54 199 GLN A N 1
ATOM 2841 C CA . GLN A 1 199 ? -41.917 -19.431 9.909 1.00 37.58 199 GLN A CA 1
ATOM 2842 C C . GLN A 1 199 ? -42.157 -17.922 9.756 1.00 24.52 199 GLN A C 1
ATOM 2843 O O . GLN A 1 199 ? -43.197 -17.518 9.210 1.00 29.45 199 GLN A O 1
ATOM 2857 N N . PRO A 1 200 ? -41.227 -17.080 10.251 1.00 25.58 200 PRO A N 1
ATOM 2858 C CA . PRO A 1 200 ? -41.485 -15.630 10.211 1.00 23.74 200 PRO A CA 1
ATOM 2859 C C . PRO A 1 200 ? -41.589 -15.127 8.786 1.00 28.47 200 PRO A C 1
ATOM 2860 O O . PRO A 1 200 ? -40.778 -15.507 7.943 1.00 26.76 200 PRO A O 1
ATOM 2871 N N . THR A 1 201 ? -42.609 -14.316 8.522 1.00 22.53 201 THR A N 1
ATOM 2872 C CA . THR A 1 201 ? -42.795 -13.681 7.223 1.00 27.33 201 THR A CA 1
ATOM 2873 C C . THR A 1 201 ? -43.509 -12.361 7.428 1.00 27.32 201 THR A C 1
ATOM 2874 O O . THR A 1 201 ? -44.135 -12.143 8.466 1.00 21.94 201 THR A O 1
ATOM 2885 N N . MET A 1 202 ? -43.443 -11.489 6.432 1.00 26.15 202 MET A N 1
ATOM 2886 C CA . MET A 1 202 ? -44.160 -10.220 6.507 1.00 31.58 202 MET A CA 1
ATOM 2887 C C . MET A 1 202 ? -45.656 -10.464 6.674 1.00 19.38 202 MET A C 1
ATOM 2888 O O . MET A 1 202 ? -46.307 -9.846 7.513 1.00 24.07 202 MET A O 1
ATOM 2902 N N . ALA A 1 203 ? -46.195 -11.369 5.867 1.00 19.11 203 ALA A N 1
ATOM 2903 C CA . ALA A 1 203 ? -47.606 -11.733 5.953 1.00 19.57 203 ALA A CA 1
ATOM 2904 C C . ALA A 1 203 ? -48.018 -12.156 7.365 1.00 20.26 203 ALA A C 1
ATOM 2905 O O . ALA A 1 203 ? -49.061 -11.738 7.843 1.00 18.16 203 ALA A O 1
ATOM 2912 N N . ALA A 1 204 ? -47.192 -12.951 8.042 1.00 18.21 204 ALA A N 1
ATOM 2913 C CA . ALA A 1 204 ? -47.534 -13.433 9.377 1.00 22.31 204 ALA A CA 1
ATOM 2914 C C . ALA A 1 204 ? -47.498 -12.306 10.411 1.00 19.09 204 ALA A C 1
ATOM 2915 O O . ALA A 1 204 ? -48.357 -12.223 11.280 1.00 19.12 204 ALA A O 1
ATOM 2922 N N . THR A 1 205 ? -46.475 -11.464 10.330 1.00 16.19 205 THR A N 1
ATOM 2923 C CA . THR A 1 205 ? -46.367 -10.308 11.222 1.00 21.22 205 THR A CA 1
ATOM 2924 C C . THR A 1 205 ? -47.602 -9.426 11.087 1.00 17.67 205 THR A C 1
ATOM 2925 O O . THR A 1 205 ? -48.201 -8.994 12.077 1.00 15.09 205 THR A O 1
ATOM 2936 N N . ASN A 1 206 ? -47.983 -9.194 9.841 1.00 18.40 206 ASN A N 1
ATOM 2937 C CA . ASN A 1 206 ? -49.155 -8.401 9.518 1.00 23.64 206 ASN A CA 1
ATOM 2938 C C . ASN A 1 206 ? -50.448 -9.036 10.056 1.00 25.02 206 ASN A C 1
ATOM 2939 O O . ASN A 1 206 ? -51.303 -8.364 10.651 1.00 20.01 206 ASN A O 1
ATOM 2950 N N . GLU A 1 207 ? -50.576 -10.342 9.860 1.00 17.28 207 GLU A N 1
ATOM 2951 C CA . GLU A 1 207 ? -51.746 -11.064 10.327 1.00 24.06 207 GLU A CA 1
ATOM 2952 C C . GLU A 1 207 ? -51.829 -10.941 11.844 1.00 19.20 207 GLU A C 1
ATOM 2953 O O . GLU A 1 207 ? -52.873 -10.648 12.397 1.00 22.95 207 GLU A O 1
ATOM 2965 N N . LEU A 1 208 ? -50.708 -11.161 12.511 1.00 16.47 208 LEU A N 1
ATOM 2966 C CA . LEU A 1 208 ? -50.686 -11.144 13.972 1.00 14.47 208 LEU A CA 1
ATOM 2967 C C . LEU A 1 208 ? -51.049 -9.767 14.528 1.00 20.00 208 LEU A C 1
ATOM 2968 O O . LEU A 1 208 ? -51.763 -9.658 15.532 1.00 19.88 208 LEU A O 1
ATOM 2984 N N . MET A 1 209 ? -50.547 -8.722 13.882 1.00 16.77 209 MET A N 1
ATOM 2985 C CA . MET A 1 209 ? -50.769 -7.367 14.362 1.00 26.09 209 MET A CA 1
ATOM 2986 C C . MET A 1 209 ? -52.221 -6.902 14.140 1.00 25.17 209 MET A C 1
ATOM 2987 O O . MET A 1 209 ? -52.733 -6.136 14.942 1.00 19.91 209 MET A O 1
ATOM 3001 N N . LYS A 1 210 ? -52.890 -7.393 13.097 1.00 19.04 210 LYS A N 1
ATOM 3002 C CA . LYS A 1 210 ? -54.194 -6.838 12.715 1.00 17.23 210 LYS A CA 1
ATOM 3003 C C . LYS A 1 210 ? -55.377 -7.759 12.977 1.00 25.87 210 LYS A C 1
ATOM 3004 O O . LYS A 1 210 ? -56.519 -7.346 12.831 1.00 23.29 210 LYS A O 1
ATOM 3023 N N . HIS A 1 211 ? -55.103 -8.997 13.367 1.00 18.89 211 HIS A N 1
ATOM 3024 C CA . HIS A 1 211 ? -56.151 -9.993 13.513 1.00 23.48 211 HIS A CA 1
ATOM 3025 C C . HIS A 1 211 ? -57.216 -9.575 14.538 1.00 22.01 211 HIS A C 1
ATOM 3026 O O . HIS A 1 211 ? -56.896 -8.932 15.530 1.00 15.57 211 HIS A O 1
ATOM 3040 N N A LYS A 1 212 ? -58.458 -9.971 14.268 0.23 19.08 212 LYS A N 1
ATOM 3041 N N B LYS A 1 212 ? -58.473 -9.931 14.278 0.27 19.06 212 LYS A N 1
ATOM 3042 N N C LYS A 1 212 ? -58.476 -9.945 14.288 0.50 19.02 212 LYS A N 1
ATOM 3043 C CA A LYS A 1 212 ? -59.610 -9.699 15.123 0.23 19.09 212 LYS A CA 1
ATOM 3044 C CA B LYS A 1 212 ? -59.576 -9.616 15.187 0.27 19.05 212 LYS A CA 1
ATOM 3045 C CA C LYS A 1 212 ? -59.583 -9.608 15.191 0.50 18.98 212 LYS A CA 1
ATOM 3046 C C A LYS A 1 212 ? -59.412 -10.095 16.591 0.23 19.65 212 LYS A C 1
ATOM 3047 C C B LYS A 1 212 ? -59.279 -10.017 16.630 0.27 19.64 212 LYS A C 1
ATOM 3048 C C C LYS A 1 212 ? -59.359 -10.057 16.633 0.50 19.62 212 LYS A C 1
ATOM 3049 O O A LYS A 1 212 ? -59.883 -9.405 17.495 0.23 21.67 212 LYS A O 1
ATOM 3050 O O B LYS A 1 212 ? -59.553 -9.256 17.558 0.27 21.46 212 LYS A O 1
ATOM 3051 O O C LYS A 1 212 ? -59.767 -9.370 17.567 0.50 21.67 212 LYS A O 1
ATOM 3106 N N . LEU A 1 213 ? -58.721 -11.206 16.823 1.00 17.67 213 LEU A N 1
ATOM 3107 C CA . LEU A 1 213 ? -58.477 -11.716 18.173 1.00 14.54 213 LEU A CA 1
ATOM 3108 C C . LEU A 1 213 ? -57.259 -11.127 18.908 1.00 19.67 213 LEU A C 1
ATOM 3109 O O . LEU A 1 213 ? -57.098 -11.346 20.112 1.00 18.36 213 LEU A O 1
ATOM 3127 N N . THR A 1 214 ? -56.402 -10.385 18.217 1.00 16.60 214 THR A N 1
ATOM 3128 C CA . THR A 1 214 ? -55.243 -9.778 18.884 1.00 14.67 214 THR A CA 1
ATOM 3129 C C . THR A 1 214 ? -55.697 -8.546 19.688 1.00 16.05 214 THR A C 1
ATOM 3130 O O . THR A 1 214 ? -56.399 -7.687 19.151 1.00 15.64 214 THR A O 1
ATOM 3141 N N . ASP A 1 215 ? -55.298 -8.441 20.956 1.00 12.01 215 ASP A N 1
ATO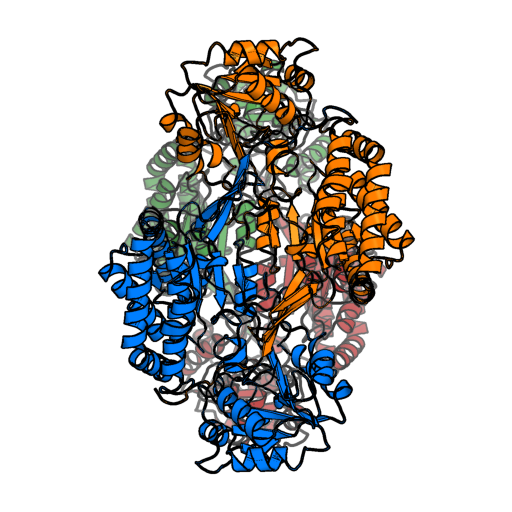M 3142 C CA . ASP A 1 215 ? -55.792 -7.357 21.817 1.00 12.75 215 ASP A CA 1
ATOM 3143 C C . ASP A 1 215 ? -54.815 -6.203 22.039 1.00 16.01 215 ASP A C 1
ATOM 3144 O O . ASP A 1 215 ? -55.208 -5.035 22.027 1.00 17.57 215 ASP A O 1
ATOM 3153 N N . VAL A 1 216 ? -53.560 -6.541 22.286 1.00 17.84 216 VAL A N 1
ATOM 3154 C CA . VAL A 1 216 ? -52.490 -5.553 22.451 1.00 16.39 216 VAL A CA 1
ATOM 3155 C C . VAL A 1 216 ? -51.224 -6.076 21.781 1.00 17.78 216 VAL A C 1
ATOM 3156 O O . VAL A 1 216 ? -50.930 -7.277 21.834 1.00 19.86 216 VAL A O 1
ATOM 3169 N N . ILE A 1 217 ? -50.512 -5.172 21.120 1.00 16.56 217 ILE A N 1
ATOM 3170 C CA . ILE A 1 217 ? -49.194 -5.451 20.549 1.00 16.53 217 ILE A CA 1
ATOM 3171 C C . ILE A 1 217 ? -48.105 -4.856 21.448 1.00 17.01 217 ILE A C 1
ATOM 3172 O O . ILE A 1 217 ? -48.107 -3.653 21.715 1.00 17.53 217 ILE A O 1
ATOM 3188 N N . LEU A 1 218 ? -47.194 -5.697 21.922 1.00 16.09 218 LEU A N 1
ATOM 3189 C CA . LEU A 1 218 ? -45.917 -5.234 22.483 1.00 16.06 218 LEU A CA 1
ATOM 3190 C C . LEU A 1 218 ? -44.873 -5.299 21.389 1.00 18.28 218 LEU A C 1
ATOM 3191 O O . LEU A 1 218 ? -44.455 -6.386 20.992 1.00 19.70 218 LEU A O 1
ATOM 3207 N N . ALA A 1 219 ? -44.439 -4.136 20.916 1.00 18.23 219 ALA A N 1
ATOM 3208 C CA . ALA A 1 219 ? -43.570 -4.065 19.756 1.00 21.39 219 ALA A CA 1
ATOM 3209 C C . ALA A 1 219 ? -42.168 -3.615 20.160 1.00 21.43 219 ALA A C 1
ATOM 3210 O O . ALA A 1 219 ? -41.884 -2.416 20.290 1.00 17.29 219 ALA A O 1
ATOM 3217 N N . THR A 1 220 ? -41.300 -4.591 20.385 1.00 17.11 220 THR A N 1
ATOM 3218 C CA . THR A 1 220 ? -39.904 -4.314 20.664 1.00 17.59 220 THR A CA 1
ATOM 3219 C C . THR A 1 220 ? -39.100 -4.620 19.411 1.00 17.70 220 THR A C 1
ATOM 3220 O O . THR A 1 220 ? -38.878 -5.773 19.064 1.00 30.16 220 THR A O 1
ATOM 3231 N N . GLY A 1 221 ? -38.673 -3.566 18.728 1.00 36.65 221 GLY A N 1
ATOM 3232 C CA . GLY A 1 221 ? -37.990 -3.704 17.450 1.00 25.54 221 GLY A CA 1
ATOM 3233 C C . GLY A 1 221 ? -37.567 -2.354 16.925 1.00 20.28 221 GLY A C 1
ATOM 3234 O O . GLY A 1 221 ? -37.608 -1.355 17.658 1.00 27.23 221 GLY A O 1
ATOM 3238 N N . GLY A 1 222 ? -37.143 -2.320 15.663 1.00 27.68 222 GLY A N 1
ATOM 3239 C CA . GLY A 1 222 ? -36.681 -1.086 15.051 1.00 25.12 222 GLY A CA 1
ATOM 3240 C C . GLY A 1 222 ? -37.808 -0.099 14.808 1.00 33.00 222 GLY A C 1
ATOM 3241 O O . GLY A 1 222 ? -38.978 -0.461 14.936 1.00 27.75 222 GLY A O 1
ATOM 3245 N N . PRO A 1 223 ? -37.465 1.156 14.460 1.00 32.24 223 PRO A N 1
ATOM 3246 C CA . PRO A 1 223 ? -38.491 2.191 14.301 1.00 37.59 223 PRO A CA 1
ATOM 3247 C C . PRO A 1 223 ? -39.507 1.834 13.231 1.00 37.17 223 PRO A C 1
ATOM 3248 O O . PRO A 1 223 ? -40.657 2.260 13.321 1.00 26.44 223 PRO A O 1
ATOM 3259 N N . GLY A 1 224 ? -39.081 1.047 12.249 1.00 30.83 224 GLY A N 1
ATOM 3260 C CA . GLY A 1 224 ? -39.958 0.611 11.180 1.00 28.77 224 GLY A CA 1
ATOM 3261 C C . GLY A 1 224 ? -41.062 -0.295 11.670 1.00 31.49 224 GLY A C 1
ATOM 3262 O O . GLY A 1 224 ? -42.236 -0.155 11.305 1.00 34.53 224 GLY A O 1
ATOM 3266 N N . LEU A 1 225 ? -40.692 -1.249 12.507 1.00 32.61 225 LEU A N 1
ATOM 3267 C CA . LEU A 1 225 ? -41.663 -2.230 12.958 1.00 26.34 225 LEU A CA 1
ATOM 3268 C C . LEU A 1 225 ? -42.594 -1.609 14.000 1.00 16.27 225 LEU A C 1
ATOM 3269 O O . LEU A 1 225 ? -43.771 -1.944 14.066 1.00 25.42 225 LEU A O 1
ATOM 3285 N N . VAL A 1 226 ? -42.063 -0.691 14.795 1.00 17.52 226 VAL A N 1
ATOM 3286 C CA . VAL A 1 226 ? -42.865 0.001 15.795 1.00 25.04 226 VAL A CA 1
ATOM 3287 C C . VAL A 1 226 ? -43.898 0.907 15.117 1.00 21.13 226 VAL A C 1
ATOM 3288 O O . VAL A 1 226 ? -45.048 0.988 15.561 1.00 16.36 226 VAL A O 1
ATOM 3301 N N . LYS A 1 227 ? -43.482 1.583 14.044 1.00 21.84 227 LYS A N 1
ATOM 3302 C CA . LYS A 1 227 ? -44.379 2.434 13.282 1.00 23.70 227 LYS A CA 1
ATOM 3303 C C . LYS A 1 227 ? -45.503 1.560 12.736 1.00 25.84 227 LYS A C 1
ATOM 3304 O O . LYS A 1 227 ? -46.665 1.963 12.718 1.00 20.87 227 LYS A O 1
ATOM 3323 N N . ALA A 1 228 ? -45.154 0.349 12.307 1.00 21.96 228 ALA A N 1
ATOM 3324 C CA . ALA A 1 228 ? -46.158 -0.590 11.805 1.00 20.05 228 ALA A CA 1
ATOM 3325 C C . ALA A 1 228 ? -47.157 -0.971 12.896 1.00 20.51 228 ALA A C 1
ATOM 3326 O O . ALA A 1 228 ? -48.368 -1.089 12.648 1.00 17.69 228 ALA A O 1
ATOM 3333 N N . ALA A 1 229 ? -46.650 -1.178 14.103 1.00 18.86 229 ALA A N 1
ATOM 3334 C CA . ALA A 1 229 ? -47.526 -1.527 15.215 1.00 19.95 229 ALA A CA 1
ATOM 3335 C C . ALA A 1 229 ? -48.491 -0.364 15.534 1.00 13.86 229 ALA A C 1
ATOM 3336 O O . ALA A 1 229 ? -49.644 -0.595 15.856 1.00 15.10 229 ALA A O 1
ATOM 3343 N N . TYR A 1 230 ? -48.019 0.874 15.442 1.00 14.66 230 TYR A N 1
ATOM 3344 C CA . TYR A 1 230 ? -48.906 2.029 15.644 1.00 19.44 230 TYR A CA 1
ATOM 3345 C C . TYR A 1 230 ? -49.761 2.368 14.400 1.00 20.29 230 TYR A C 1
ATOM 3346 O O . TYR A 1 230 ? -50.511 3.356 14.398 1.00 19.89 230 TYR A O 1
ATOM 3364 N N . SER A 1 231 ? -49.674 1.521 13.376 1.00 18.14 231 SER A N 1
ATOM 3365 C CA . SER A 1 231 ? -50.437 1.681 12.134 1.00 18.98 231 SER A CA 1
ATOM 3366 C C . SER A 1 231 ? -51.391 0.526 11.967 1.00 23.08 231 SER A C 1
ATOM 3367 O O . SER A 1 231 ? -52.059 0.419 10.955 1.00 21.33 231 SER A O 1
ATOM 3375 N N . SER A 1 232 ? -51.417 -0.358 12.960 1.00 24.09 232 SER A N 1
ATOM 3376 C CA . SER A 1 232 ? -52.092 -1.647 12.845 1.00 18.59 232 SER A CA 1
ATOM 3377 C C . SER A 1 232 ? -53.590 -1.605 13.056 1.00 22.79 232 SER A C 1
ATOM 3378 O O . SER A 1 232 ? -54.293 -2.579 12.759 1.00 21.78 232 SER A O 1
ATOM 3386 N N . GLY A 1 233 ? -54.070 -0.500 13.616 1.00 25.63 233 GLY A N 1
ATOM 3387 C CA . GLY A 1 233 ? -55.450 -0.415 14.043 1.00 16.33 233 GLY A CA 1
ATOM 3388 C C . GLY A 1 233 ? -55.661 -0.959 15.453 1.00 22.71 233 GLY A C 1
ATOM 3389 O O . GLY A 1 233 ? -56.799 -0.987 15.921 1.00 16.69 233 GLY A O 1
ATOM 3393 N N . LYS A 1 234 ? -54.581 -1.386 16.122 1.00 20.66 234 LYS A N 1
ATOM 3394 C CA . LYS A 1 234 ? -54.656 -1.949 17.485 1.00 17.73 234 LYS A CA 1
ATOM 3395 C C . LYS A 1 234 ? -53.897 -1.104 18.503 1.00 17.54 234 LYS A C 1
ATOM 3396 O O . LYS A 1 234 ? -52.934 -0.450 18.163 1.00 15.27 234 LYS A O 1
ATOM 3415 N N . PRO A 1 235 ? -54.290 -1.191 19.772 1.00 14.72 235 PRO A N 1
ATOM 3416 C CA . PRO A 1 235 ? -53.493 -0.638 20.858 1.00 14.78 235 PRO A CA 1
ATOM 3417 C C . PRO A 1 235 ? -52.100 -1.273 20.892 1.00 17.44 235 PRO A C 1
ATOM 3418 O O . PRO A 1 235 ? -51.974 -2.510 20.797 1.00 19.24 235 PRO A O 1
ATOM 3429 N N . ALA A 1 236 ? -51.070 -0.438 20.996 1.00 18.95 236 ALA A N 1
ATOM 3430 C CA . ALA A 1 236 ? -49.680 -0.922 21.028 1.00 18.40 236 ALA A CA 1
ATOM 3431 C C . ALA A 1 236 ? -48.804 -0.209 22.046 1.00 23.77 236 ALA A C 1
ATOM 3432 O O . ALA A 1 236 ? -48.927 1.002 22.276 1.00 17.85 236 ALA A O 1
ATOM 3439 N N . TYR A 1 237 ? -47.893 -0.981 22.627 1.00 18.68 237 TYR A N 1
ATOM 3440 C CA . TYR A 1 237 ? -46.783 -0.437 23.384 1.00 14.76 237 TYR A CA 1
ATOM 3441 C C . TYR A 1 237 ? -45.521 -0.654 22.583 1.00 22.27 237 TYR A C 1
ATOM 3442 O O . TYR A 1 237 ? -45.033 -1.788 22.444 1.00 17.36 237 TYR A O 1
ATOM 3460 N N . GLY A 1 238 ? -44.987 0.442 22.058 1.00 18.38 238 GLY A N 1
ATOM 3461 C CA . GLY A 1 238 ? -43.783 0.390 21.238 1.00 23.97 238 GLY A CA 1
ATOM 3462 C C . GLY A 1 238 ? -42.559 0.814 22.024 1.00 24.98 238 GLY A C 1
ATOM 3463 O O . GLY A 1 238 ? -42.665 1.258 23.167 1.00 22.73 238 GLY A O 1
ATOM 3467 N N . VAL A 1 239 ? -41.391 0.655 21.412 1.00 13.40 239 VAL A N 1
ATOM 3468 C CA . VAL A 1 239 ? -40.157 1.228 21.913 1.00 17.20 239 VAL A CA 1
ATOM 3469 C C . VAL A 1 239 ? -39.622 2.221 20.906 1.00 14.22 239 VAL A C 1
ATOM 3470 O O . VAL A 1 239 ? -40.163 2.377 19.819 1.00 24.24 239 VAL A O 1
ATOM 3483 N N . GLY A 1 240 ? -38.553 2.899 21.289 1.00 20.50 240 GLY A N 1
ATOM 3484 C CA . GLY A 1 240 ? -37.784 3.692 20.359 1.00 17.77 240 GLY A CA 1
ATOM 3485 C C . GLY A 1 240 ? -36.339 3.264 20.491 1.00 21.94 240 GLY A C 1
ATOM 3486 O O . GLY A 1 240 ? -35.981 2.585 21.452 1.00 20.18 240 GLY A O 1
ATOM 3490 N N . PRO A 1 241 ? -35.504 3.650 19.526 1.00 25.22 241 PRO A N 1
ATOM 3491 C CA . PRO A 1 241 ? -34.073 3.343 19.590 1.00 20.70 241 PRO A CA 1
ATOM 3492 C C . PRO A 1 241 ? -33.324 4.246 20.578 1.00 25.83 241 PRO A C 1
ATOM 3493 O O . PRO A 1 241 ? -33.788 5.342 20.916 1.00 16.69 241 PRO A O 1
ATOM 3504 N N . GLY A 1 242 ? -32.176 3.757 21.045 1.00 20.13 242 GLY A N 1
ATOM 3505 C CA . GLY A 1 242 ? -31.286 4.522 21.896 1.00 19.88 242 GLY A CA 1
ATOM 3506 C C . GLY A 1 242 ? -30.111 5.104 21.130 1.00 17.65 242 GLY A C 1
ATOM 3507 O O . GLY A 1 242 ? -29.757 4.634 20.051 1.00 18.00 242 GLY A O 1
ATOM 3511 N N . ASN A 1 243 ? -29.517 6.150 21.680 1.00 19.81 243 ASN A N 1
ATOM 3512 C CA . ASN A 1 243 ? -28.231 6.632 21.212 1.00 18.99 243 ASN A CA 1
ATOM 3513 C C . ASN A 1 243 ? -27.628 7.380 22.364 1.00 23.46 243 ASN A C 1
ATOM 3514 O O . ASN A 1 243 ? -27.489 8.595 22.318 1.00 18.65 243 ASN A O 1
ATOM 3525 N N . VAL A 1 244 ? -27.281 6.622 23.397 1.00 22.13 244 VAL A N 1
ATOM 3526 C CA . VAL A 1 244 ? -27.115 7.163 24.743 1.00 21.16 244 VAL A CA 1
ATOM 3527 C C . VAL A 1 244 ? -25.820 7.947 24.953 1.00 21.25 244 VAL A C 1
ATOM 3528 O O . VAL A 1 244 ? -24.730 7.384 24.849 1.00 22.68 244 VAL A O 1
ATOM 3541 N N . PRO A 1 245 ? -25.946 9.250 25.265 1.00 23.77 245 PRO A N 1
ATOM 3542 C CA . PRO A 1 245 ? -24.777 10.054 25.617 1.00 19.05 245 PRO A CA 1
ATOM 3543 C C . PRO A 1 245 ? -24.537 10.014 27.109 1.00 21.89 245 PRO A C 1
ATOM 3544 O O . PRO A 1 245 ? -25.510 10.040 27.865 1.00 17.79 245 PRO A O 1
ATOM 3555 N N . VAL A 1 246 ? -23.274 9.945 27.526 1.00 19.13 246 VAL A N 1
ATOM 3556 C CA . VAL A 1 246 ? -22.940 9.914 28.943 1.00 22.04 246 VAL A CA 1
ATOM 3557 C C . VAL A 1 246 ? -21.907 10.989 29.254 1.00 26.40 246 VAL A C 1
ATOM 3558 O O . VAL A 1 246 ? -20.850 11.069 28.617 1.00 26.85 246 VAL A O 1
ATOM 3571 N N . TYR A 1 247 ? -22.244 11.819 30.238 1.00 24.32 247 TYR A N 1
ATOM 3572 C CA . TYR A 1 247 ? -21.404 12.952 30.671 1.00 22.54 247 TYR A CA 1
ATOM 3573 C C . TYR A 1 247 ? -20.544 12.545 31.856 1.00 23.77 247 TYR A C 1
ATOM 3574 O O . TYR A 1 247 ? -21.075 12.096 32.872 1.00 25.52 247 TYR A O 1
ATOM 3592 N N . ILE A 1 248 ? -19.221 12.676 31.728 1.00 20.72 248 ILE A N 1
ATOM 3593 C CA . ILE A 1 248 ? -18.336 12.512 32.883 1.00 34.21 248 ILE A CA 1
ATOM 3594 C C . ILE A 1 248 ? -17.898 13.908 33.308 1.00 23.33 248 ILE A C 1
ATOM 3595 O O . ILE A 1 248 ? -17.114 14.567 32.631 1.00 25.31 248 ILE A O 1
ATOM 3611 N N . HIS A 1 249 ? -18.448 14.351 34.429 1.00 35.47 249 HIS A N 1
ATOM 3612 C CA . HIS A 1 249 ? -18.162 15.669 34.986 1.00 33.53 249 HIS A CA 1
ATOM 3613 C C . HIS A 1 249 ? -16.861 15.611 35.797 1.00 36.53 249 HIS A C 1
ATOM 3614 O O . HIS A 1 249 ? -16.514 14.555 36.334 1.00 25.12 249 HIS A O 1
ATOM 3628 N N . GLU A 1 250 ? -16.156 16.740 35.896 1.00 36.76 250 GLU A N 1
ATOM 3629 C CA . GLU A 1 250 ? -14.857 16.790 36.581 1.00 33.51 250 GLU A CA 1
ATOM 3630 C C . GLU A 1 250 ? -14.924 16.267 38.014 1.00 32.32 250 GLU A C 1
ATOM 3631 O O . GLU A 1 250 ? -13.912 15.850 38.579 1.00 37.91 250 GLU A O 1
ATOM 3643 N N . SER A 1 251 ? -16.117 16.273 38.599 1.00 32.81 251 SER A N 1
ATOM 3644 C CA . SER A 1 251 ? -16.289 15.802 39.974 1.00 31.08 251 SER A CA 1
ATOM 3645 C C . SER A 1 251 ? -16.352 14.277 40.097 1.00 30.85 251 SER A C 1
ATOM 3646 O O . SER A 1 251 ? -16.452 13.758 41.203 1.00 35.56 251 SER A O 1
ATOM 3654 N N . ALA A 1 252 ? -16.307 13.561 38.973 1.00 29.01 252 ALA A N 1
ATOM 3655 C CA . ALA A 1 252 ? -16.476 12.097 38.990 1.00 25.97 252 ALA A CA 1
ATOM 3656 C C . ALA A 1 252 ? -15.313 11.331 39.601 1.00 34.76 252 ALA A C 1
ATOM 3657 O O . ALA A 1 252 ? -14.151 11.676 39.378 1.00 30.11 252 ALA A O 1
ATOM 3664 N N . ASN A 1 253 ? -15.637 10.276 40.347 1.00 21.71 253 ASN A N 1
ATOM 3665 C CA . ASN A 1 253 ? -14.689 9.185 40.612 1.00 34.60 253 ASN A CA 1
ATOM 3666 C C . ASN A 1 253 ? -14.333 8.486 39.281 1.00 32.15 253 ASN A C 1
ATOM 3667 O O . ASN A 1 253 ? -15.082 7.623 38.817 1.00 27.32 253 ASN A O 1
ATOM 3678 N N . ILE A 1 254 ? -13.208 8.860 38.672 1.00 25.67 254 ILE A N 1
ATOM 3679 C CA . ILE A 1 254 ? -12.925 8.490 37.279 1.00 34.24 254 ILE A CA 1
ATOM 3680 C C . ILE A 1 254 ? -12.719 6.985 37.084 1.00 30.16 254 ILE A C 1
ATOM 3681 O O . ILE A 1 254 ? -13.222 6.396 36.123 1.00 29.45 254 ILE A O 1
ATOM 3697 N N . ALA A 1 255 ? -12.007 6.352 38.001 1.00 27.45 255 ALA A N 1
ATOM 3698 C CA . ALA A 1 255 ? -11.767 4.922 37.892 1.00 34.62 255 ALA A CA 1
ATOM 3699 C C . ALA A 1 255 ? -13.077 4.123 37.963 1.00 32.12 255 ALA A C 1
ATOM 3700 O O . ALA A 1 255 ? -13.294 3.170 37.202 1.00 27.48 255 ALA A O 1
ATOM 3707 N N . LYS A 1 256 ? -13.941 4.505 38.893 1.00 26.51 256 LYS A N 1
ATOM 3708 C CA . LYS A 1 256 ? -15.212 3.808 39.087 1.00 38.61 256 LYS A CA 1
ATOM 3709 C C . LYS A 1 256 ? -16.166 4.058 37.899 1.00 26.31 256 LYS A C 1
ATOM 3710 O O . LYS A 1 256 ? -16.899 3.165 37.452 1.00 25.86 256 LYS A O 1
ATOM 3729 N N . ALA A 1 257 ? -16.131 5.279 37.386 1.00 26.83 257 ALA A N 1
ATOM 3730 C CA . ALA A 1 257 ? -16.984 5.668 36.278 1.00 30.25 257 ALA A CA 1
ATOM 3731 C C . ALA A 1 257 ? -16.632 4.873 35.025 1.00 32.54 257 ALA A C 1
ATOM 3732 O O . ALA A 1 257 ? -17.510 4.308 34.365 1.00 20.15 257 ALA A O 1
ATOM 3739 N N . VAL A 1 258 ? -15.339 4.815 34.719 1.00 29.73 258 VAL A N 1
ATOM 3740 C CA . VAL A 1 258 ? -14.853 4.083 33.558 1.00 21.44 258 VAL A CA 1
ATOM 3741 C C . VAL A 1 258 ? -15.197 2.613 33.658 1.00 29.37 258 VAL A C 1
ATOM 3742 O O . VAL A 1 258 ? -15.590 1.997 32.663 1.00 23.59 258 VAL A O 1
ATOM 3755 N N . GLN A 1 259 ? -15.025 2.053 34.850 1.00 24.28 259 GLN A N 1
ATOM 3756 C CA . GLN A 1 259 ? -15.372 0.663 35.094 1.00 26.60 259 GLN A CA 1
ATOM 3757 C C . GLN A 1 259 ? -16.857 0.398 34.840 1.00 26.34 259 GLN A C 1
ATOM 3758 O O . GLN A 1 259 ? -17.220 -0.598 34.204 1.00 23.04 259 GLN A O 1
ATOM 3772 N N . LEU A 1 260 ? -17.722 1.271 35.342 1.00 28.22 260 LEU A N 1
ATOM 3773 C CA . LEU A 1 260 ? -19.157 1.085 35.138 1.00 22.78 260 LEU A CA 1
ATOM 3774 C C . LEU A 1 260 ? -19.488 1.175 33.643 1.00 21.63 260 LEU A C 1
ATOM 3775 O O . LEU A 1 260 ? -20.275 0.369 33.128 1.00 22.63 260 LEU A O 1
ATOM 3791 N N . ILE A 1 261 ? -18.854 2.125 32.951 1.00 22.10 261 ILE A N 1
ATOM 3792 C CA . ILE A 1 261 ? -19.107 2.359 31.529 1.00 17.02 261 ILE A CA 1
ATOM 3793 C C . ILE A 1 261 ? -18.633 1.190 30.660 1.00 28.63 261 ILE A C 1
ATOM 3794 O O . ILE A 1 261 ? -19.337 0.762 29.743 1.00 22.01 261 ILE A O 1
ATOM 3810 N N . ILE A 1 262 ? -17.451 0.655 30.955 1.00 19.36 262 ILE A N 1
ATOM 3811 C CA . ILE A 1 262 ? -16.900 -0.426 30.139 1.00 23.61 262 ILE A CA 1
ATOM 3812 C C . ILE A 1 262 ? -17.695 -1.698 30.370 1.00 22.07 262 ILE A C 1
ATOM 3813 O O . ILE A 1 262 ? -18.009 -2.425 29.426 1.00 22.49 262 ILE A O 1
ATOM 3829 N N . GLN A 1 263 ? -18.048 -1.963 31.619 1.00 17.89 263 GLN A N 1
ATOM 3830 C CA . GLN A 1 263 ? -18.861 -3.132 31.897 1.00 21.86 263 GLN A CA 1
ATOM 3831 C C . GLN A 1 263 ? -20.205 -3.062 31.141 1.00 28.52 263 GLN A C 1
ATOM 3832 O O . GLN A 1 263 ? -20.664 -4.053 30.571 1.00 19.58 263 GLN A O 1
ATOM 3846 N N . SER A 1 264 ? -20.818 -1.885 31.139 1.00 24.49 264 SER A N 1
ATOM 3847 C CA . SER A 1 264 ? -22.111 -1.682 30.494 1.00 17.59 264 SER A CA 1
ATOM 3848 C C . SER A 1 264 ? -21.995 -1.723 28.973 1.00 20.89 264 SER A C 1
ATOM 3849 O O . SER A 1 264 ? -22.806 -2.367 28.300 1.00 18.35 264 SER A O 1
ATOM 3857 N N . LYS A 1 265 ? -20.993 -1.024 28.438 1.00 21.12 265 LYS A N 1
ATOM 3858 C CA . LYS A 1 265 ? -20.819 -0.892 26.987 1.00 18.19 265 LYS A CA 1
ATOM 3859 C C . LYS A 1 265 ? -20.484 -2.215 26.313 1.00 25.08 265 LYS A C 1
ATOM 3860 O O . LYS A 1 265 ? -20.988 -2.515 25.228 1.00 21.85 265 LYS A O 1
ATOM 3879 N N . THR A 1 266 ? -19.639 -3.014 26.958 1.00 26.24 266 THR A N 1
ATOM 3880 C CA . THR A 1 266 ? -19.187 -4.254 26.345 1.00 23.16 266 THR A CA 1
ATOM 3881 C C . THR A 1 266 ? -20.107 -5.424 26.689 1.00 19.06 266 THR A C 1
ATOM 3882 O O . THR A 1 266 ? -19.887 -6.539 26.235 1.00 19.34 266 THR A O 1
ATOM 3893 N N . PHE A 1 267 ? -21.144 -5.171 27.482 1.00 21.57 267 PHE A N 1
ATOM 3894 C CA . PHE A 1 267 ? -22.054 -6.245 27.859 1.00 21.88 267 PHE A CA 1
ATOM 3895 C C . PHE A 1 267 ? -22.766 -6.779 26.615 1.00 18.86 267 PHE A C 1
ATOM 3896 O O . PHE A 1 267 ? -23.373 -6.031 25.849 1.00 21.98 267 PHE A O 1
ATOM 3913 N N . ASP A 1 268 ? -22.655 -8.086 26.425 1.00 20.07 268 ASP A N 1
ATOM 3914 C CA . ASP A 1 268 ? -23.108 -8.757 25.215 1.00 18.39 268 ASP A CA 1
ATOM 3915 C C . ASP A 1 268 ? -22.579 -8.097 23.945 1.00 17.96 268 ASP A C 1
ATOM 3916 O O . ASP A 1 268 ? -23.267 -8.051 22.921 1.00 16.84 268 ASP A O 1
ATOM 3925 N N . TYR A 1 269 ? -21.344 -7.605 24.013 1.00 15.67 269 TYR A N 1
ATOM 3926 C CA . TYR A 1 269 ? -20.757 -6.813 22.933 1.00 19.39 269 TYR A CA 1
ATOM 3927 C C . TYR A 1 269 ? -21.662 -5.658 22.429 1.00 20.99 269 TYR A C 1
ATOM 3928 O O . TYR A 1 269 ? -21.682 -5.363 21.244 1.00 21.90 269 TYR A O 1
ATOM 3946 N N . GLY A 1 270 ? -22.379 -4.997 23.336 1.00 20.70 270 GLY A N 1
ATOM 3947 C CA . GLY A 1 270 ? -23.021 -3.718 23.043 1.00 19.59 270 GLY A CA 1
ATOM 3948 C C . GLY A 1 270 ? -24.377 -3.770 22.337 1.00 18.94 270 GLY A C 1
ATOM 3949 O O . GLY A 1 270 ? -24.801 -2.789 21.696 1.00 18.94 270 GLY A O 1
ATOM 3953 N N . THR A 1 271 ? -25.072 -4.896 22.480 1.00 18.37 271 THR A N 1
ATOM 3954 C CA . THR A 1 271 ? -26.345 -5.132 21.794 1.00 18.99 271 THR A CA 1
ATOM 3955 C C . THR A 1 271 ? -27.583 -4.461 22.420 1.00 21.55 271 THR A C 1
ATOM 3956 O O . THR A 1 271 ? -28.634 -4.438 21.798 1.00 18.96 271 THR A O 1
ATOM 3967 N N . ILE A 1 272 ? -27.466 -3.933 23.631 1.00 19.45 272 ILE A N 1
ATOM 3968 C CA . ILE A 1 272 ? -28.630 -3.391 24.341 1.00 19.17 272 ILE A CA 1
ATOM 3969 C C . ILE A 1 272 ? -28.822 -1.907 24.044 1.00 16.53 272 ILE A C 1
ATOM 3970 O O . ILE A 1 272 ? -27.881 -1.117 24.109 1.00 16.51 272 ILE A O 1
ATOM 3999 N N . ALA A 1 274 ? -29.955 0.563 25.459 1.00 15.69 274 ALA A N 1
ATOM 4000 C CA . ALA A 1 274 ? -29.622 1.526 26.519 1.00 19.11 274 ALA A CA 1
ATOM 4001 C C . ALA A 1 274 ? -28.119 1.721 26.722 1.00 18.93 274 ALA A C 1
ATOM 4002 O O . ALA A 1 274 ? -27.698 2.520 27.579 1.00 16.69 274 ALA A O 1
ATOM 4009 N N . SER A 1 275 ? -27.310 0.999 25.952 1.00 14.47 275 SER A N 1
ATOM 4010 C CA . SER A 1 275 ? -25.876 0.983 26.195 1.00 16.53 275 SER A CA 1
ATOM 4011 C C . SER A 1 275 ? -25.247 2.303 25.734 1.00 21.06 275 SER A C 1
ATOM 4012 O O . SER A 1 275 ? -25.787 2.987 24.861 1.00 19.03 275 SER A O 1
ATOM 4020 N N . GLU A 1 276 ? -24.123 2.668 26.343 1.00 19.23 276 GLU A N 1
ATOM 4021 C CA . GLU A 1 276 ? -23.456 3.936 26.053 1.00 14.25 276 GLU A CA 1
ATOM 4022 C C . GLU A 1 276 ? -23.038 3.989 24.587 1.00 16.01 276 GLU A C 1
ATOM 4023 O O . GLU A 1 276 ? -22.665 2.965 24.032 1.00 23.49 276 GLU A O 1
ATOM 4035 N N . GLN A 1 277 ? -23.137 5.159 23.954 1.00 20.04 277 GLN A N 1
ATOM 4036 C CA . GLN A 1 277 ? -22.678 5.339 22.567 1.00 15.72 277 GLN A CA 1
ATOM 4037 C C . GLN A 1 277 ? -21.653 6.468 22.406 1.00 19.30 277 GLN A C 1
ATOM 4038 O O . GLN A 1 277 ? -20.837 6.451 21.478 1.00 26.44 277 GLN A O 1
ATOM 4052 N N . ALA A 1 278 ? -21.674 7.430 23.316 1.00 18.76 278 ALA A N 1
ATOM 4053 C CA . ALA A 1 278 ? -20.762 8.563 23.245 1.00 18.57 278 ALA A CA 1
ATOM 4054 C C . ALA A 1 278 ? -20.481 9.039 24.649 1.00 24.34 278 ALA A C 1
ATOM 4055 O O . ALA A 1 278 ? -21.385 9.105 25.475 1.00 23.98 278 ALA A O 1
ATOM 4062 N N . LEU A 1 279 ? -19.214 9.321 24.934 1.00 23.76 279 LEU A N 1
ATOM 4063 C CA . LEU A 1 279 ? -18.849 9.926 26.202 1.00 19.26 279 LEU A CA 1
ATOM 4064 C C . LEU A 1 279 ? -18.597 11.400 25.962 1.00 18.21 279 LEU A C 1
ATOM 4065 O O . LEU A 1 279 ? -17.997 11.774 24.958 1.00 23.79 279 LEU A O 1
ATOM 4081 N N . LEU A 1 280 ? -19.078 12.223 26.886 1.00 22.94 280 LEU A N 1
ATOM 4082 C CA . LEU A 1 280 ? -18.835 13.663 26.879 1.00 21.82 280 LEU A CA 1
ATOM 4083 C C . LEU A 1 280 ? -17.990 13.945 28.115 1.00 27.04 280 LEU A C 1
ATOM 4084 O O . LEU A 1 280 ? -18.429 13.659 29.231 1.00 28.24 280 LEU A O 1
ATOM 4100 N N . VAL A 1 281 ? -16.775 14.464 27.931 1.00 26.06 281 VAL A N 1
ATOM 4101 C CA . VAL A 1 281 ? -15.820 14.536 29.041 1.00 31.20 281 VAL A CA 1
ATOM 4102 C C . VAL A 1 281 ? -15.275 15.945 29.268 1.00 27.03 281 VAL A C 1
ATOM 4103 O O . VAL A 1 281 ? -14.862 16.638 28.328 1.00 33.41 281 VAL A O 1
ATOM 4116 N N . ASP A 1 282 ? -15.304 16.364 30.532 1.00 28.72 282 ASP A N 1
ATOM 4117 C CA . ASP A 1 282 ? -14.798 17.677 30.920 1.00 39.22 282 ASP A CA 1
ATOM 4118 C C . ASP A 1 282 ? -13.314 17.721 30.561 1.00 35.29 282 ASP A C 1
ATOM 4119 O O . ASP A 1 282 ? -12.579 16.784 30.847 1.00 31.31 282 ASP A O 1
ATOM 4128 N N . GLU A 1 283 ? -12.899 18.791 29.903 1.00 25.54 283 GLU A N 1
ATOM 4129 C CA . GLU A 1 283 ? -11.537 18.926 29.438 1.00 34.92 283 GLU A CA 1
ATOM 4130 C C . GLU A 1 283 ? -10.583 18.770 30.604 1.00 38.33 283 GLU A C 1
ATOM 4131 O O . GLU A 1 283 ? -9.563 18.103 30.494 1.00 31.77 283 GLU A O 1
ATOM 4143 N N . SER A 1 284 ? -10.959 19.332 31.743 1.00 35.20 284 SER A N 1
ATOM 4144 C CA . SER A 1 284 ? -10.108 19.327 32.910 1.00 29.62 284 SER A CA 1
ATOM 4145 C C . SER A 1 284 ? -9.695 17.933 33.391 1.00 47.57 284 SER A C 1
ATOM 4146 O O . SER A 1 284 ? -8.726 17.819 34.139 1.00 37.67 284 SER A O 1
ATOM 4154 N N . ILE A 1 285 ? -10.418 16.886 32.985 1.00 37.07 285 ILE A N 1
ATOM 4155 C CA . ILE A 1 285 ? -10.090 15.516 33.408 1.00 28.11 285 ILE A CA 1
ATOM 4156 C C . ILE A 1 285 ? -9.932 14.582 32.208 1.00 24.87 285 ILE A C 1
ATOM 4157 O O . ILE A 1 285 ? -9.863 13.367 32.359 1.00 32.04 285 ILE A O 1
ATOM 4173 N N . LYS A 1 286 ? -9.859 15.165 31.022 1.00 27.88 286 LYS A N 1
ATOM 4174 C CA . LYS A 1 286 ? -9.703 14.404 29.793 1.00 29.34 286 LYS A CA 1
ATOM 4175 C C . LYS A 1 286 ? -8.539 13.395 29.873 1.00 44.99 286 LYS A C 1
ATOM 4176 O O . LYS A 1 286 ? -8.744 12.175 29.755 1.00 28.39 286 LYS A O 1
ATOM 4195 N N A GLU A 1 287 ? -7.332 13.896 30.115 0.59 33.63 287 GLU A N 1
ATOM 4196 N N B GLU A 1 287 ? -7.330 13.936 30.024 0.41 33.64 287 GLU A N 1
ATOM 4197 C CA A GLU A 1 287 ? -6.145 13.052 30.098 0.59 30.31 287 GLU A CA 1
ATOM 4198 C CA B GLU A 1 287 ? -6.111 13.148 30.197 0.41 30.47 287 GLU A CA 1
ATOM 4199 C C A GLU A 1 287 ? -6.242 11.909 31.114 0.59 26.17 287 GLU A C 1
ATOM 4200 C C B GLU A 1 287 ? -6.320 11.932 31.084 0.41 26.23 287 GLU A C 1
ATOM 4201 O O A GLU A 1 287 ? -5.840 10.783 30.810 0.59 28.37 287 GLU A O 1
ATOM 4202 O O B GLU A 1 287 ? -6.059 10.800 30.673 0.41 28.37 287 GLU A O 1
ATOM 4225 N N . LYS A 1 288 ? -6.775 12.178 32.307 1.00 23.46 288 LYS A N 1
ATOM 4226 C CA . LYS A 1 288 ? -6.971 11.102 33.286 1.00 26.11 288 LYS A CA 1
ATOM 4227 C C . LYS A 1 288 ? -7.983 10.060 32.784 1.00 32.17 288 LYS A C 1
ATOM 4228 O O . LYS A 1 288 ? -7.821 8.858 33.011 1.00 32.37 288 LYS A O 1
ATOM 4248 N N . VAL A 1 289 ? -9.025 10.526 32.100 1.00 30.03 289 VAL A N 1
ATOM 4249 C CA . VAL A 1 289 ? -10.103 9.640 31.666 1.00 27.77 289 VAL A CA 1
ATOM 4250 C C . VAL A 1 289 ? -9.570 8.723 30.565 1.00 22.78 289 VAL A C 1
ATOM 4251 O O . VAL A 1 289 ? -9.744 7.498 30.615 1.00 30.38 289 VAL A O 1
ATOM 4264 N N . VAL A 1 290 ? -8.900 9.323 29.588 1.00 25.38 290 VAL A N 1
ATOM 4265 C CA . VAL A 1 290 ? -8.288 8.575 28.492 1.00 31.70 290 VAL A CA 1
ATOM 4266 C C . VAL A 1 290 ? -7.334 7.495 29.030 1.00 38.15 290 VAL A C 1
ATOM 4267 O O . VAL A 1 290 ? -7.345 6.343 28.584 1.00 23.37 290 VAL A O 1
ATOM 4280 N N . ALA A 1 291 ? -6.523 7.871 30.010 1.00 28.34 291 ALA A N 1
ATOM 4281 C CA . ALA A 1 291 ? -5.519 6.966 30.535 1.00 30.56 291 ALA A CA 1
ATOM 4282 C C . ALA A 1 291 ? -6.206 5.844 31.297 1.00 31.49 291 ALA A C 1
ATOM 4283 O O . ALA A 1 291 ? -5.829 4.676 31.181 1.00 25.81 291 ALA A O 1
ATOM 4290 N N . GLU A 1 292 ? -7.243 6.189 32.053 1.00 27.07 292 GLU A N 1
ATOM 4291 C CA . GLU A 1 292 ? -7.982 5.182 32.793 1.00 23.72 292 GLU A CA 1
ATOM 4292 C C . GLU A 1 292 ? -8.718 4.213 31.842 1.00 22.89 292 GLU A C 1
ATOM 4293 O O . GLU A 1 292 ? -8.789 3.006 32.103 1.00 24.62 292 GLU A O 1
ATOM 4305 N N . LEU A 1 293 ? -9.245 4.737 30.738 1.00 26.53 293 LEU A N 1
ATOM 4306 C CA . LEU A 1 293 ? -9.907 3.898 29.734 1.00 27.88 293 LEU A CA 1
ATOM 4307 C C . LEU A 1 293 ? -8.888 2.937 29.099 1.00 36.53 293 LEU A C 1
ATOM 4308 O O . LEU A 1 293 ? -9.151 1.737 28.942 1.00 21.84 293 LEU A O 1
ATOM 4324 N N . LYS A 1 294 ? -7.730 3.469 28.714 1.00 29.58 294 LYS A N 1
ATOM 4325 C CA . LYS A 1 294 ? -6.668 2.624 28.170 1.00 27.95 294 LYS A CA 1
ATOM 4326 C C . LYS A 1 294 ? -6.293 1.539 29.170 1.00 27.04 294 LYS A C 1
ATOM 4327 O O . LYS A 1 294 ? -6.167 0.369 28.801 1.00 29.99 294 LYS A O 1
ATOM 4346 N N . GLN A 1 295 ? -6.145 1.920 30.437 1.00 30.87 295 GLN A N 1
ATOM 4347 C CA . GLN A 1 295 ? -5.743 0.974 31.468 1.00 22.45 295 GLN A CA 1
ATOM 4348 C C . GLN A 1 295 ? -6.748 -0.146 31.637 1.00 28.58 295 GLN A C 1
ATOM 4349 O O . GLN A 1 295 ? -6.386 -1.254 32.032 1.00 32.55 295 GLN A O 1
ATOM 4363 N N . GLN A 1 296 ? -8.011 0.131 31.332 1.00 29.01 296 GLN A N 1
ATOM 4364 C CA . GLN A 1 296 ? -9.075 -0.851 31.544 1.00 26.16 296 GLN A CA 1
ATOM 4365 C C . GLN A 1 296 ? -9.506 -1.552 30.240 1.00 31.17 296 GLN A C 1
ATOM 4366 O O . GLN A 1 296 ? -10.512 -2.276 30.215 1.00 27.00 296 GLN A O 1
ATOM 4380 N N . GLY A 1 297 ? -8.759 -1.332 29.157 1.00 26.83 297 GLY A N 1
ATOM 4381 C CA . GLY A 1 297 ? -8.930 -2.136 27.955 1.00 25.68 297 GLY A CA 1
ATOM 4382 C C . GLY A 1 297 ? -9.421 -1.431 26.710 1.00 24.96 297 GLY A C 1
ATOM 4383 O O . GLY A 1 297 ? -9.688 -2.083 25.696 1.00 24.23 297 GLY A O 1
ATOM 4387 N N . ALA A 1 298 ? -9.524 -0.108 26.758 1.00 24.31 298 ALA A N 1
ATOM 4388 C CA . ALA A 1 298 ? -9.943 0.654 25.578 1.00 20.22 298 ALA A CA 1
ATOM 4389 C C . ALA A 1 298 ? -8.779 0.873 24.620 1.00 30.39 298 ALA A C 1
ATOM 4390 O O . ALA A 1 298 ? -7.676 1.174 25.055 1.00 28.97 298 ALA A O 1
ATOM 4397 N N . TYR A 1 299 ? -9.057 0.753 23.324 1.00 27.95 299 TYR A N 1
ATOM 4398 C CA . TYR A 1 299 ? -8.122 1.089 22.265 1.00 22.81 299 TYR A CA 1
ATOM 4399 C C . TYR A 1 299 ? -8.551 2.346 21.501 1.00 29.84 299 TYR A C 1
ATOM 4400 O O . TYR A 1 299 ? -9.550 2.335 20.775 1.00 22.26 299 TYR A O 1
ATOM 4418 N N . PHE A 1 300 ? -7.797 3.427 21.660 1.00 24.03 300 PHE A N 1
ATOM 4419 C CA . PHE A 1 300 ? -8.079 4.675 20.951 1.00 27.46 300 PHE A CA 1
ATOM 4420 C C . PHE A 1 300 ? -7.555 4.652 19.522 1.00 34.81 300 PHE A C 1
ATOM 4421 O O . PHE A 1 300 ? -6.343 4.551 19.293 1.00 35.38 300 PHE A O 1
ATOM 4438 N N . LEU A 1 301 ? -8.477 4.763 18.571 1.00 24.44 301 LEU A N 1
ATOM 4439 C CA . LEU A 1 301 ? -8.148 4.746 17.151 1.00 28.07 301 LEU A CA 1
ATOM 4440 C C . LEU A 1 301 ? -7.443 6.029 16.730 1.00 37.58 301 LEU A C 1
ATOM 4441 O O . LEU A 1 301 ? -7.811 7.103 17.186 1.00 27.98 301 LEU A O 1
ATOM 4457 N N . ASN A 1 302 ? -6.444 5.926 15.853 1.00 47.77 302 ASN A N 1
ATOM 4458 C CA . ASN A 1 302 ? -5.839 7.126 15.279 1.00 38.88 302 ASN A CA 1
ATOM 4459 C C . ASN A 1 302 ? -6.652 7.495 14.048 1.00 43.25 302 ASN A C 1
ATOM 4460 O O . ASN A 1 302 ? -7.610 6.794 13.708 1.00 38.42 302 ASN A O 1
ATOM 4471 N N A GLU A 1 303 ? -6.253 8.573 13.379 0.50 39.43 303 GLU A N 1
ATOM 4472 N N B GLU A 1 303 ? -6.294 8.590 13.381 0.50 39.43 303 GLU A N 1
ATOM 4473 C CA A GLU A 1 303 ? -7.048 9.144 12.296 0.50 43.86 303 GLU A CA 1
ATOM 4474 C CA B GLU A 1 303 ? -7.123 9.101 12.289 0.50 43.85 303 GLU A CA 1
ATOM 4475 C C A GLU A 1 303 ? -7.234 8.153 11.139 0.50 42.43 303 GLU A C 1
ATOM 4476 C C B GLU A 1 303 ? -7.263 8.102 11.143 0.50 42.42 303 GLU A C 1
ATOM 4477 O O A GLU A 1 303 ? -8.322 8.047 10.583 0.50 37.87 303 GLU A O 1
ATOM 4478 O O B GLU A 1 303 ? -8.347 7.946 10.588 0.50 37.87 303 GLU A O 1
ATOM 4501 N N . GLU A 1 304 ? -6.177 7.426 10.785 1.00 41.99 304 GLU A N 1
ATOM 4502 C CA . GLU A 1 304 ? -6.248 6.423 9.717 1.00 39.22 304 GLU A CA 1
ATOM 4503 C C . GLU A 1 304 ? -7.135 5.244 10.138 1.00 35.65 304 GLU A C 1
ATOM 4504 O O . GLU A 1 304 ? -7.923 4.735 9.340 1.00 31.88 304 GLU A O 1
ATOM 4517 N N . GLU A 1 305 ? -6.995 4.807 11.389 1.00 36.93 305 GLU A N 1
ATOM 4518 C CA . GLU A 1 305 ? -7.835 3.740 11.929 1.00 38.98 305 GLU A CA 1
ATOM 4519 C C . GLU A 1 305 ? -9.307 4.170 12.011 1.00 34.86 305 GLU A C 1
ATOM 4520 O O . GLU A 1 305 ? -10.201 3.393 11.677 1.00 31.40 305 GLU A O 1
ATOM 4532 N N . LYS A 1 306 ? -9.554 5.399 12.460 1.00 30.19 306 LYS A N 1
ATOM 4533 C CA . LYS A 1 306 ? -10.926 5.917 12.546 1.00 41.84 306 LYS A CA 1
ATOM 4534 C C . LYS A 1 306 ? -11.639 5.771 11.208 1.00 40.51 306 LYS A C 1
ATOM 4535 O O . LYS A 1 306 ? -12.764 5.255 11.116 1.00 37.56 306 LYS A O 1
ATOM 4554 N N . GLN A 1 307 ? -10.965 6.218 10.159 1.00 36.24 307 GLN A N 1
ATOM 4555 C CA . GLN A 1 307 ? -11.578 6.258 8.848 1.00 31.87 307 GLN A CA 1
ATOM 4556 C C . GLN A 1 307 ? -11.831 4.853 8.332 1.00 41.18 307 GLN A C 1
ATOM 4557 O O . GLN A 1 307 ? -12.858 4.602 7.707 1.00 33.47 307 GLN A O 1
ATOM 4571 N N . LYS A 1 308 ? -10.935 3.919 8.628 1.00 34.38 308 LYS A N 1
ATOM 4572 C CA . LYS A 1 308 ? -11.177 2.535 8.234 1.00 32.48 308 LYS A CA 1
ATOM 4573 C C . LYS A 1 308 ? -12.382 1.957 8.975 1.00 40.73 308 LYS A C 1
ATOM 4574 O O . LYS A 1 308 ? -13.237 1.308 8.366 1.00 38.05 308 LYS A O 1
ATOM 4593 N N . VAL A 1 309 ? -12.456 2.185 10.284 1.00 31.20 309 VAL A N 1
ATOM 4594 C CA . VAL A 1 309 ? -13.580 1.666 11.055 1.00 34.31 309 VAL A CA 1
ATOM 4595 C C . VAL A 1 309 ? -14.889 2.348 10.585 1.00 28.74 309 VAL A C 1
ATOM 4596 O O . VAL A 1 309 ? -15.902 1.677 10.399 1.00 37.94 309 VAL A O 1
ATOM 4609 N N . ALA A 1 310 ? -14.844 3.660 10.347 1.00 35.07 310 ALA A N 1
ATOM 4610 C CA . ALA A 1 310 ? -16.043 4.418 10.000 1.00 23.60 310 ALA A CA 1
ATOM 4611 C C . ALA A 1 310 ? -16.670 3.896 8.738 1.00 38.96 310 ALA A C 1
ATOM 4612 O O . ALA A 1 310 ? -17.873 4.047 8.528 1.00 42.90 310 ALA A O 1
ATOM 4619 N N . SER A 1 311 ? -15.854 3.269 7.905 1.00 31.50 311 SER A N 1
ATOM 4620 C CA . SER A 1 311 ? -16.297 2.790 6.603 1.00 31.92 311 SER A CA 1
ATOM 4621 C C . SER A 1 311 ? -17.194 1.575 6.700 1.00 33.65 311 SER A C 1
ATOM 4622 O O . SER A 1 311 ? -17.969 1.296 5.785 1.00 43.70 311 SER A O 1
ATOM 4630 N N . ILE A 1 312 ? -17.071 0.839 7.800 1.00 32.52 312 ILE A N 1
ATOM 4631 C CA . ILE A 1 312 ? -17.881 -0.354 7.988 1.00 36.08 312 ILE A CA 1
ATOM 4632 C C . ILE A 1 312 ? -18.938 -0.188 9.081 1.00 32.53 312 ILE A C 1
ATOM 4633 O O . ILE A 1 312 ? -19.662 -1.133 9.378 1.00 31.27 312 ILE A O 1
ATOM 4649 N N . ILE A 1 313 ? -19.022 0.998 9.679 1.00 27.17 313 ILE A N 1
ATOM 4650 C CA . ILE A 1 313 ? -20.029 1.252 10.704 1.00 27.54 313 ILE A CA 1
ATOM 4651 C C . ILE A 1 313 ? -21.411 1.404 10.065 1.00 32.42 313 ILE A C 1
ATOM 4652 O O . ILE A 1 313 ? -22.394 0.915 10.615 1.00 32.24 313 ILE A O 1
ATOM 4668 N N . MET A 1 314 ? -21.498 2.074 8.920 1.00 33.85 314 MET A N 1
ATOM 4669 C CA . MET A 1 314 ? -22.748 2.048 8.161 1.00 47.61 314 MET A CA 1
ATOM 4670 C C . MET A 1 314 ? -22.549 1.728 6.679 1.00 40.39 314 MET A C 1
ATOM 4671 O O . MET A 1 314 ? -21.526 2.063 6.067 1.00 48.30 314 MET A O 1
ATOM 4685 N N . VAL A 1 315 ? -23.528 0.998 6.148 1.00 44.82 315 VAL A N 1
ATOM 4686 C CA . VAL A 1 315 ? -23.635 0.702 4.727 1.00 56.06 315 VAL A CA 1
ATOM 4687 C C . VAL A 1 315 ? -24.997 1.217 4.278 1.00 55.40 315 VAL A C 1
ATOM 4688 O O . VAL A 1 315 ? -25.989 1.084 5.003 1.00 47.55 315 VAL A O 1
ATOM 4701 N N . ASN A 1 316 ? -25.037 1.787 3.077 1.00 64.43 316 ASN A N 1
ATOM 4702 C CA . ASN A 1 316 ? -26.045 2.785 2.733 1.00 65.77 316 ASN A CA 1
ATOM 4703 C C . ASN A 1 316 ? -25.890 3.910 3.748 1.00 64.82 316 ASN A C 1
ATOM 4704 O O . ASN A 1 316 ? -24.765 4.316 4.064 1.00 58.03 316 ASN A O 1
ATOM 4715 N N . GLY A 1 317 ? -27.007 4.397 4.274 1.00 58.00 317 GLY A N 1
ATOM 4716 C CA . GLY A 1 317 ? -26.980 5.413 5.309 1.00 60.15 317 GLY A CA 1
ATOM 4717 C C . GLY A 1 317 ? -27.592 4.864 6.577 1.00 58.05 317 GLY A C 1
ATOM 4718 O O . GLY A 1 317 ? -28.304 5.577 7.289 1.00 64.69 317 GLY A O 1
ATOM 4722 N N . SER A 1 318 ? -27.322 3.587 6.848 1.00 47.08 318 SER A N 1
ATOM 4723 C CA . SER A 1 318 ? -27.826 2.925 8.047 1.00 62.88 318 SER A CA 1
ATOM 4724 C C . SER A 1 318 ? -26.762 2.034 8.683 1.00 44.91 318 SER A C 1
ATOM 4725 O O . SER A 1 318 ? -25.829 1.595 8.015 1.00 40.32 318 SER A O 1
ATOM 4733 N N . LEU A 1 319 ? -26.924 1.767 9.977 1.00 42.44 319 LEU A N 1
ATOM 4734 C CA . LEU A 1 319 ? -26.016 0.904 10.716 1.00 45.11 319 LEU A CA 1
ATOM 4735 C C . LEU A 1 319 ? -25.823 -0.438 10.010 1.00 31.03 319 LEU A C 1
ATOM 4736 O O . LEU A 1 319 ? -26.775 -1.057 9.556 1.00 33.60 319 LEU A O 1
ATOM 4752 N N . ASN A 1 320 ? -24.564 -0.841 9.896 1.00 30.01 320 ASN A N 1
ATOM 4753 C CA . ASN A 1 320 ? -24.166 -2.117 9.299 1.00 36.43 320 ASN A CA 1
ATOM 4754 C C . ASN A 1 320 ? -24.414 -3.281 10.257 1.00 26.94 320 ASN A C 1
ATOM 4755 O O . ASN A 1 320 ? -23.769 -3.382 11.295 1.00 25.25 320 ASN A O 1
ATOM 4766 N N . ALA A 1 321 ? -25.352 -4.157 9.910 1.00 29.29 321 ALA A N 1
ATOM 4767 C CA . ALA A 1 321 ? -25.721 -5.273 10.779 1.00 27.45 321 ALA A CA 1
ATOM 4768 C C . ALA A 1 321 ? -24.549 -6.219 11.057 1.00 30.24 321 ALA A C 1
ATOM 4769 O O . ALA A 1 321 ? -24.556 -6.945 12.056 1.00 26.83 321 ALA A O 1
ATOM 4776 N N . LYS A 1 322 ? -23.540 -6.214 10.188 1.00 31.74 322 LYS A N 1
ATOM 4777 C CA . LYS A 1 322 ? -22.436 -7.157 10.340 1.00 27.99 322 LYS A CA 1
ATOM 4778 C C . LYS A 1 322 ? -21.507 -6.808 11.495 1.00 23.87 322 LYS A C 1
ATOM 4779 O O . LYS A 1 322 ? -20.755 -7.666 11.931 1.00 30.35 322 LYS A O 1
ATOM 4798 N N . ILE A 1 323 ? -21.558 -5.582 12.017 1.00 24.73 323 ILE A N 1
ATOM 4799 C CA . ILE A 1 323 ? -20.767 -5.277 13.215 1.00 26.69 323 ILE A CA 1
ATOM 4800 C C . ILE A 1 323 ? -21.571 -5.351 14.505 1.00 20.77 323 ILE A C 1
ATOM 4801 O O . ILE A 1 323 ? -20.997 -5.290 15.583 1.00 19.13 323 ILE A O 1
ATOM 4817 N N . VAL A 1 324 ? -22.891 -5.448 14.411 1.00 22.71 324 VAL A N 1
ATOM 4818 C CA . VAL A 1 324 ? -23.717 -5.522 15.620 1.00 22.36 324 VAL A CA 1
ATOM 4819 C C . VAL A 1 324 ? -23.320 -6.695 16.495 1.00 17.08 324 VAL A C 1
ATOM 4820 O O . VAL A 1 324 ? -23.305 -7.831 16.039 1.00 18.46 324 VAL A O 1
ATOM 4833 N N . GLY A 1 325 ? -23.007 -6.419 17.757 1.00 17.70 325 GLY A N 1
ATOM 4834 C CA . GLY A 1 325 ? -22.730 -7.476 18.712 1.00 24.96 325 GLY A CA 1
ATOM 4835 C C . GLY A 1 325 ? -21.417 -8.215 18.470 1.00 25.06 325 GLY A C 1
ATOM 4836 O O . GLY A 1 325 ? -21.237 -9.339 18.942 1.00 21.15 325 GLY A O 1
ATOM 4840 N N . LYS A 1 326 ? -20.496 -7.584 17.749 1.00 18.89 326 LYS A N 1
ATOM 4841 C CA . LYS A 1 326 ? -19.205 -8.212 17.433 1.00 16.95 326 LYS A CA 1
ATOM 4842 C C . LYS A 1 326 ? -18.090 -7.788 18.386 1.00 22.92 326 LYS A C 1
ATOM 4843 O O . LYS A 1 326 ? -18.013 -6.632 18.801 1.00 18.58 326 LYS A O 1
ATOM 4862 N N . ALA A 1 327 ? -17.217 -8.732 18.731 1.00 19.72 327 ALA A N 1
ATOM 4863 C CA . ALA A 1 327 ? -16.060 -8.416 19.555 1.00 16.93 327 ALA A CA 1
ATOM 4864 C C . ALA A 1 327 ? -15.189 -7.387 18.825 1.00 28.17 327 ALA A C 1
ATOM 4865 O O . ALA A 1 327 ? -15.208 -7.338 17.589 1.00 23.11 327 ALA A O 1
ATOM 4872 N N . PRO A 1 328 ? -14.441 -6.552 19.579 1.00 19.92 328 PRO A N 1
ATOM 4873 C CA . PRO A 1 328 ? -13.545 -5.556 18.971 1.00 35.00 328 PRO A CA 1
ATOM 4874 C C . PRO A 1 328 ? -12.619 -6.144 17.902 1.00 26.55 328 PRO A C 1
ATOM 4875 O O . PRO A 1 328 ? -12.396 -5.518 16.868 1.00 25.33 328 PRO A O 1
ATOM 4886 N N . GLN A 1 329 ? -12.091 -7.334 18.170 1.00 23.76 329 GLN A N 1
ATOM 4887 C CA . GLN A 1 329 ? -11.166 -8.000 17.260 1.00 25.34 329 GLN A CA 1
ATOM 4888 C C . GLN A 1 329 ? -11.807 -8.341 15.920 1.00 36.24 329 GLN A C 1
ATOM 4889 O O . GLN A 1 329 ? -11.159 -8.232 14.879 1.00 32.99 329 GLN A O 1
ATOM 4903 N N . VAL A 1 330 ? -13.074 -8.760 15.952 1.00 31.60 330 VAL A N 1
ATOM 4904 C CA . VAL A 1 330 ? -13.820 -9.048 14.734 1.00 24.15 330 VAL A CA 1
ATOM 4905 C C . VAL A 1 330 ? -14.006 -7.766 13.944 1.00 36.37 330 VAL A C 1
ATOM 4906 O O . VAL A 1 330 ? -13.798 -7.737 12.738 1.00 25.71 330 VAL A O 1
ATOM 4919 N N . ILE A 1 331 ? -14.390 -6.700 14.638 1.00 22.89 331 ILE A N 1
ATOM 4920 C CA . ILE A 1 331 ? -14.566 -5.410 13.995 1.00 23.08 331 ILE A CA 1
ATOM 4921 C C . ILE A 1 331 ? -13.246 -4.934 13.381 1.00 33.59 331 ILE A C 1
ATOM 4922 O O . ILE A 1 331 ? -13.227 -4.421 12.261 1.00 28.18 331 ILE A O 1
ATOM 4938 N N . ALA A 1 332 ? -12.153 -5.088 14.129 1.00 26.92 332 ALA A N 1
ATOM 4939 C CA . ALA A 1 332 ? -10.823 -4.689 13.643 1.00 31.07 332 ALA A CA 1
ATOM 4940 C C . ALA A 1 332 ? -10.499 -5.400 12.333 1.00 25.83 332 ALA A C 1
ATOM 4941 O O . ALA A 1 332 ? -10.084 -4.780 11.360 1.00 29.43 332 ALA A O 1
ATOM 4948 N N . GLU A 1 333 ? -10.722 -6.709 12.322 1.00 34.10 333 GLU A N 1
ATOM 4949 C CA . GLU A 1 333 ? -10.482 -7.517 11.148 1.00 30.67 333 GLU A CA 1
ATOM 4950 C C . GLU A 1 333 ? -11.315 -7.021 9.979 1.00 42.53 333 GLU A C 1
ATOM 4951 O O . GLU A 1 333 ? -10.822 -6.913 8.850 1.00 37.38 333 GLU A O 1
ATOM 4963 N N . MET A 1 334 ? -12.569 -6.683 10.263 1.00 31.06 334 MET A N 1
ATOM 4964 C CA . MET A 1 334 ? -13.507 -6.254 9.230 1.00 27.73 334 MET A CA 1
ATOM 4965 C C . MET A 1 334 ? -13.059 -4.947 8.625 1.00 22.16 334 MET A C 1
ATOM 4966 O O . MET A 1 334 ? -13.223 -4.711 7.431 1.00 27.72 334 MET A O 1
ATOM 4980 N N . ALA A 1 335 ? -12.530 -4.077 9.472 1.00 27.90 335 ALA A N 1
ATOM 4981 C CA . ALA A 1 335 ? -12.089 -2.770 9.016 1.00 36.39 335 ALA A CA 1
ATOM 4982 C C . ALA A 1 335 ? -10.657 -2.855 8.495 1.00 34.38 335 ALA A C 1
ATOM 4983 O O . ALA A 1 335 ? -10.135 -1.872 7.984 1.00 31.19 335 ALA A O 1
ATOM 4990 N N . GLY A 1 336 ? -10.028 -4.026 8.625 1.00 35.18 336 GLY A N 1
ATOM 4991 C CA . GLY A 1 336 ? -8.662 -4.213 8.156 1.00 37.25 336 GLY A CA 1
ATOM 4992 C C . GLY A 1 336 ? -7.608 -3.449 8.931 1.00 40.64 336 GLY A C 1
ATOM 4993 O O . GLY A 1 336 ? -6.654 -2.909 8.355 1.00 42.21 336 GLY A O 1
ATOM 4997 N N . ILE A 1 337 ? -7.771 -3.412 10.248 1.00 30.75 337 ILE A N 1
ATOM 4998 C CA . ILE A 1 337 ? -6.767 -2.834 11.127 1.00 24.33 337 ILE A CA 1
ATOM 4999 C C . ILE A 1 337 ? -6.426 -3.946 12.093 1.00 25.01 337 ILE A C 1
ATOM 5000 O O . ILE A 1 337 ? -7.165 -4.922 12.177 1.00 30.94 337 ILE A O 1
ATOM 5016 N N . GLU A 1 338 ? -5.322 -3.828 12.824 1.00 36.35 338 GLU A N 1
ATOM 5017 C CA . GLU A 1 338 ? -5.020 -4.844 13.830 1.00 39.31 338 GLU A CA 1
ATOM 5018 C C . GLU A 1 338 ? -4.852 -4.216 15.204 1.00 25.18 338 GLU A C 1
ATOM 5019 O O . GLU A 1 338 ? -4.329 -3.103 15.346 1.00 23.61 338 GLU A O 1
ATOM 5031 N N . ILE A 1 339 ? -5.311 -4.959 16.207 1.00 22.29 339 ILE A N 1
ATOM 5032 C CA . ILE A 1 339 ? -5.399 -4.476 17.580 1.00 28.19 339 ILE A CA 1
ATOM 5033 C C . ILE A 1 339 ? -4.994 -5.593 18.511 1.00 25.55 339 ILE A C 1
ATOM 5034 O O . ILE A 1 339 ? -5.105 -6.764 18.155 1.00 27.02 339 ILE A O 1
ATOM 5050 N N . PRO A 1 340 ? -4.546 -5.241 19.719 1.00 23.66 340 PRO A N 1
ATOM 5051 C CA . PRO A 1 340 ? -4.200 -6.273 20.700 1.00 21.42 340 PRO A CA 1
ATOM 5052 C C . PRO A 1 340 ? -5.378 -7.170 21.057 1.00 38.58 340 PRO A C 1
ATOM 5053 O O . PRO A 1 340 ? -6.541 -6.757 21.013 1.00 38.09 340 PRO A O 1
ATOM 5064 N N . SER A 1 341 ? -5.060 -8.403 21.424 1.00 27.54 341 SER A N 1
ATOM 5065 C CA . SER A 1 341 ? -6.070 -9.408 21.697 1.00 38.49 341 SER A CA 1
ATOM 5066 C C . SER A 1 341 ? -6.813 -9.134 22.993 1.00 30.50 341 SER A C 1
ATOM 5067 O O . SER A 1 341 ? -7.879 -9.691 23.225 1.00 40.83 341 SER A O 1
ATOM 5075 N N . ASP A 1 342 ? -6.243 -8.288 23.845 1.00 26.58 342 ASP A N 1
ATOM 5076 C CA . ASP A 1 342 ? -6.880 -7.961 25.116 1.00 39.33 342 ASP A CA 1
ATOM 5077 C C . ASP A 1 342 ? -7.790 -6.708 25.051 1.00 31.94 342 ASP A C 1
ATOM 5078 O O . ASP A 1 342 ? -8.398 -6.333 26.049 1.00 30.48 342 ASP A O 1
ATOM 5087 N N . VAL A 1 343 ? -7.879 -6.065 23.894 1.00 29.98 343 VAL A N 1
ATOM 5088 C CA . VAL A 1 343 ? -8.707 -4.866 23.759 1.00 26.33 343 VAL A CA 1
ATOM 5089 C C . VAL A 1 343 ? -10.182 -5.182 24.064 1.00 24.49 343 VAL A C 1
ATOM 5090 O O . VAL A 1 343 ? -10.722 -6.160 23.568 1.00 23.43 343 VAL A O 1
ATOM 5103 N N . LYS A 1 344 ? -10.829 -4.357 24.884 1.00 22.79 344 LYS A N 1
ATOM 5104 C CA . LYS A 1 344 ? -12.240 -4.600 25.254 1.00 24.95 344 LYS A CA 1
ATOM 5105 C C . LYS A 1 344 ? -13.228 -3.718 24.499 1.00 23.97 344 LYS A C 1
ATOM 5106 O O . LYS A 1 344 ? -14.405 -4.069 24.351 1.00 26.67 344 LYS A O 1
ATOM 5125 N N . LEU A 1 345 ? -12.759 -2.567 24.044 1.00 23.58 345 LEU A N 1
ATOM 5126 C CA . LEU A 1 345 ? -13.598 -1.666 23.274 1.00 23.59 345 LEU A CA 1
ATOM 5127 C C . LEU A 1 345 ? -12.727 -0.707 22.505 1.00 25.67 345 LEU A C 1
ATOM 5128 O O . LEU A 1 345 ? -11.619 -0.379 22.929 1.00 24.46 345 LEU A O 1
ATOM 5144 N N . LEU A 1 346 ? -13.241 -0.303 21.352 1.00 20.01 346 LEU A N 1
ATOM 5145 C CA . LEU A 1 346 ? -12.676 0.742 20.528 1.00 18.30 346 LEU A CA 1
ATOM 5146 C C . LEU A 1 346 ? -13.271 2.087 20.863 1.00 27.21 346 LEU A C 1
ATOM 5147 O O . LEU A 1 346 ? -14.488 2.207 20.997 1.00 23.83 346 LEU A O 1
ATOM 5163 N N . VAL A 1 347 ? -12.414 3.097 20.957 1.00 22.19 347 VAL A N 1
ATOM 5164 C CA . VAL A 1 347 ? -12.820 4.466 21.236 1.00 18.28 347 VAL A CA 1
ATOM 5165 C C . VAL A 1 347 ? -12.290 5.392 20.140 1.00 29.43 347 VAL A C 1
ATOM 5166 O O . VAL A 1 347 ? -11.199 5.181 19.603 1.00 31.25 347 VAL A O 1
ATOM 5179 N N . ALA A 1 348 ? -13.074 6.411 19.809 1.00 26.17 348 ALA A N 1
ATOM 5180 C CA . ALA A 1 348 ? -12.732 7.349 18.740 1.00 24.48 348 ALA A CA 1
ATOM 5181 C C . ALA A 1 348 ? -13.102 8.761 19.134 1.00 37.15 348 ALA A C 1
ATOM 5182 O O . ALA A 1 348 ? -14.287 9.085 19.323 1.00 27.08 348 ALA A O 1
ATOM 5189 N N . GLU A 1 349 ? -12.083 9.605 19.231 1.00 26.29 349 GLU A N 1
ATOM 5190 C CA . GLU A 1 349 ? -12.269 11.005 19.567 1.00 26.23 349 GLU A CA 1
ATOM 5191 C C . GLU A 1 349 ? -13.005 11.662 18.420 1.00 30.16 349 GLU A C 1
ATOM 5192 O O . GLU A 1 349 ? -12.706 11.409 17.258 1.00 25.76 349 GLU A O 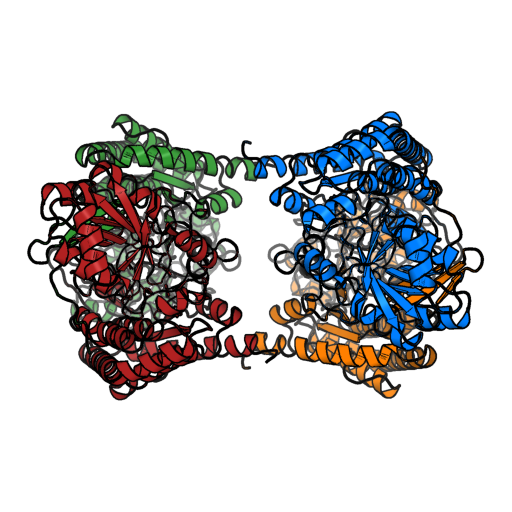1
ATOM 5204 N N . GLU A 1 350 ? -14.010 12.468 18.749 1.00 34.50 350 GLU A N 1
ATOM 5205 C CA . GLU A 1 350 ? -14.900 13.008 17.731 1.00 25.00 350 GLU A CA 1
ATOM 5206 C C . GLU A 1 350 ? -15.319 14.399 18.142 1.00 21.66 350 GLU A C 1
ATOM 5207 O O . GLU A 1 350 ? -15.267 14.733 19.332 1.00 26.69 350 GLU A O 1
ATOM 5219 N N . THR A 1 351 ? -15.718 15.212 17.163 1.00 28.95 351 THR A N 1
ATOM 5220 C CA . THR A 1 351 ? -16.224 16.557 17.441 1.00 39.70 351 THR A CA 1
ATOM 5221 C C . THR A 1 351 ? -17.588 16.819 16.789 1.00 28.83 351 THR A C 1
ATOM 5222 O O . THR A 1 351 ? -18.335 17.666 17.265 1.00 31.37 351 THR A O 1
ATOM 5233 N N . GLU A 1 352 ? -17.899 16.092 15.716 1.00 27.82 352 GLU A N 1
ATOM 5234 C CA . GLU A 1 352 ? -19.148 16.283 14.974 1.00 36.06 352 GLU A CA 1
ATOM 5235 C C . GLU A 1 352 ? -20.254 15.256 15.304 1.00 43.41 352 GLU A C 1
ATOM 5236 O O . GLU A 1 352 ? -19.984 14.125 15.720 1.00 35.48 352 GLU A O 1
ATOM 5248 N N . VAL A 1 353 ? -21.500 15.672 15.080 1.00 41.44 353 VAL A N 1
ATOM 5249 C CA . VAL A 1 353 ? -22.691 14.850 15.327 1.00 36.69 353 VAL A CA 1
ATOM 5250 C C . VAL A 1 353 ? -23.615 14.866 14.110 1.00 30.42 353 VAL A C 1
ATOM 5251 O O . VAL A 1 353 ? -23.917 15.926 13.574 1.00 38.90 353 VAL A O 1
ATOM 5264 N N . GLY A 1 354 ? -24.066 13.698 13.665 1.00 27.92 354 GLY A N 1
ATOM 5265 C CA . GLY A 1 354 ? -24.965 13.642 12.530 1.00 25.28 354 GLY A CA 1
ATOM 5266 C C . GLY A 1 354 ? -24.961 12.278 11.903 1.00 39.51 354 GLY A C 1
ATOM 5267 O O . GLY A 1 354 ? -24.019 11.522 12.090 1.00 37.92 354 GLY A O 1
ATOM 5271 N N . LYS A 1 355 ? -26.013 11.975 11.148 1.00 35.37 355 LYS A N 1
ATOM 5272 C CA . LYS A 1 355 ? -26.187 10.662 10.532 1.00 40.41 355 LYS A CA 1
ATOM 5273 C C . LYS A 1 355 ? -25.007 10.337 9.622 1.00 41.61 355 LYS A C 1
ATOM 5274 O O . LYS A 1 355 ? -24.750 9.176 9.316 1.00 56.99 355 LYS A O 1
ATOM 5293 N N . GLU A 1 356 ? -24.295 11.374 9.188 1.00 42.93 356 GLU A N 1
ATOM 5294 C CA . GLU A 1 356 ? -23.216 11.219 8.222 1.00 49.61 356 GLU A CA 1
ATOM 5295 C C . GLU A 1 356 ? -21.862 11.135 8.910 1.00 39.35 356 GLU A C 1
ATOM 5296 O O . GLU A 1 356 ? -20.836 11.050 8.250 1.00 44.50 356 GLU A O 1
ATOM 5308 N N . TYR A 1 357 ? -21.884 11.203 10.239 1.00 40.11 357 TYR A N 1
ATOM 5309 C CA . TYR A 1 357 ? -20.707 11.020 11.080 1.00 32.51 357 TYR A CA 1
ATOM 5310 C C . TYR A 1 357 ? -20.881 9.710 11.845 1.00 33.19 357 TYR A C 1
ATOM 5311 O O . TYR A 1 357 ? -21.401 9.695 12.966 1.00 24.73 357 TYR A O 1
ATOM 5329 N N . PRO A 1 358 ? -20.462 8.599 11.225 1.00 30.97 358 PRO A N 1
ATOM 5330 C CA . PRO A 1 358 ? -20.802 7.262 11.722 1.00 27.25 358 PRO A CA 1
ATOM 5331 C C . PRO A 1 358 ? -20.435 6.991 13.171 1.00 24.81 358 PRO A C 1
ATOM 5332 O O . PRO A 1 358 ? -21.016 6.079 13.766 1.00 28.22 358 PRO A O 1
ATOM 5343 N N . PHE A 1 359 ? -19.515 7.749 13.751 1.00 26.15 359 PHE A N 1
ATOM 5344 C CA . PHE A 1 359 ? -19.164 7.498 15.138 1.00 29.86 359 PHE A CA 1
ATOM 5345 C C . PHE A 1 359 ? -20.175 8.151 16.086 1.00 23.81 359 PHE A C 1
ATOM 5346 O O . PHE A 1 359 ? -20.232 7.807 17.263 1.00 21.49 359 PHE A O 1
ATOM 5363 N N . SER A 1 360 ? -20.983 9.073 15.576 1.00 26.65 360 SER A N 1
ATOM 5364 C CA . SER A 1 360 ? -21.957 9.762 16.419 1.00 27.00 360 SER A CA 1
ATOM 5365 C C . SER A 1 360 ? -23.307 9.033 16.496 1.00 20.06 360 SER A C 1
ATOM 5366 O O . SER A 1 360 ? -24.125 9.383 17.342 1.00 27.16 360 SER A O 1
ATOM 5374 N N . ILE A 1 361 ? -23.538 8.043 15.627 1.00 20.55 361 ILE A N 1
ATOM 5375 C CA . ILE A 1 361 ? -24.806 7.302 15.636 1.00 25.10 361 ILE A CA 1
ATOM 5376 C C . ILE A 1 361 ? -24.766 6.124 16.611 1.00 27.11 361 ILE A C 1
ATOM 5377 O O . ILE A 1 361 ? -23.730 5.859 17.262 1.00 21.96 361 ILE A O 1
ATOM 5393 N N . GLU A 1 362 ? -25.905 5.434 16.714 1.00 17.91 362 GLU A N 1
ATOM 5394 C CA . GLU A 1 362 ? -26.045 4.276 17.576 1.00 21.41 362 GLU A CA 1
ATOM 5395 C C . GLU A 1 362 ? -25.314 3.125 16.903 1.00 21.51 362 GLU A C 1
ATOM 5396 O O . GLU A 1 362 ? -25.620 2.767 15.762 1.00 18.55 362 GLU A O 1
ATOM 5408 N N . LYS A 1 363 ? -24.368 2.522 17.611 1.00 21.46 363 LYS A N 1
ATOM 5409 C CA . LYS A 1 363 ? -23.462 1.565 16.969 1.00 19.26 363 LYS A CA 1
ATOM 5410 C C . LYS A 1 363 ? -23.716 0.110 17.362 1.00 22.78 363 LYS A C 1
ATOM 5411 O O . LYS A 1 363 ? -23.252 -0.805 16.672 1.00 24.72 363 LYS A O 1
ATOM 5430 N N . LEU A 1 364 ? -24.456 -0.092 18.453 1.00 18.76 364 LEU A N 1
ATOM 5431 C CA . LEU A 1 364 ? -24.849 -1.429 18.909 1.00 19.23 364 LEU A CA 1
ATOM 5432 C C . LEU A 1 364 ? -23.664 -2.398 18.853 1.00 24.68 364 LEU A C 1
ATOM 5433 O O . LEU A 1 364 ? -23.771 -3.525 18.379 1.00 20.52 364 LEU A O 1
ATOM 5449 N N . SER A 1 365 ? -22.524 -1.931 19.338 1.00 17.97 365 SER A N 1
ATOM 5450 C CA . SER A 1 365 ? -21.292 -2.716 19.298 1.00 23.45 365 SER A CA 1
ATOM 5451 C C . SER A 1 365 ? -20.263 -2.020 20.188 1.00 16.92 365 SER A C 1
ATOM 5452 O O . SER A 1 365 ? -20.493 -0.887 20.643 1.00 21.07 365 SER A O 1
ATOM 5460 N N . PRO A 1 366 ? -19.137 -2.687 20.462 1.00 18.30 366 PRO A N 1
ATOM 5461 C CA . PRO A 1 366 ? -18.187 -2.128 21.425 1.00 21.05 366 PRO A CA 1
ATOM 5462 C C . PRO A 1 366 ? -17.329 -1.028 20.790 1.00 21.93 366 PRO A C 1
ATOM 5463 O O . PRO A 1 366 ? -16.096 -1.093 20.759 1.00 24.89 366 PRO A O 1
ATOM 5474 N N . ILE A 1 367 ? -18.022 -0.016 20.277 1.00 16.30 367 ILE A N 1
ATOM 5475 C CA . ILE A 1 367 ? -17.426 1.211 19.769 1.00 18.61 367 ILE A CA 1
ATOM 5476 C C . ILE A 1 367 ? -18.071 2.381 20.484 1.00 23.99 367 ILE A C 1
ATOM 5477 O O . ILE A 1 367 ? -19.295 2.453 20.611 1.00 25.71 367 ILE A O 1
ATOM 5493 N N . LEU A 1 368 ? -17.237 3.320 20.895 1.00 23.04 368 LEU A N 1
ATOM 5494 C CA . LEU A 1 368 ? -17.640 4.434 21.718 1.00 19.99 368 LEU A CA 1
ATOM 5495 C C . LEU A 1 368 ? -17.042 5.709 21.141 1.00 30.24 368 LEU A C 1
ATOM 5496 O O . LEU A 1 368 ? -15.839 5.753 20.883 1.00 26.57 368 LEU A O 1
ATOM 5512 N N . ALA A 1 369 ? -17.864 6.728 20.902 1.00 30.87 369 ALA A N 1
ATOM 5513 C CA . ALA A 1 369 ? -17.345 8.058 20.545 1.00 26.56 369 ALA A CA 1
ATOM 5514 C C . ALA A 1 369 ? -16.891 8.787 21.800 1.00 23.89 369 ALA A C 1
ATOM 5515 O O . ALA A 1 369 ? -17.415 8.544 22.883 1.00 30.49 369 ALA A O 1
ATOM 5522 N N . PHE A 1 370 ? -15.923 9.691 21.642 1.00 29.07 370 PHE A N 1
ATOM 5523 C CA . PHE A 1 370 ? -15.330 10.420 22.762 1.00 24.98 370 PHE A CA 1
ATOM 5524 C C . PHE A 1 370 ? -15.296 11.919 22.478 1.00 25.19 370 PHE A C 1
ATOM 5525 O O . PHE A 1 370 ? -14.539 12.371 21.616 1.00 27.73 370 PHE A O 1
ATOM 5542 N N . TYR A 1 371 ? -16.109 12.680 23.205 1.00 24.69 371 TYR A N 1
ATOM 5543 C CA . TYR A 1 371 ? -16.220 14.124 22.990 1.00 23.37 371 TYR A CA 1
ATOM 5544 C C . TYR A 1 371 ? -15.666 14.863 24.185 1.00 27.48 371 TYR A C 1
ATOM 5545 O O . TYR A 1 371 ? -15.979 14.538 25.338 1.00 29.50 371 TYR A O 1
ATOM 5563 N N . ILE A 1 372 ? -14.857 15.874 23.885 1.00 24.23 372 ILE A N 1
ATOM 5564 C CA . ILE A 1 372 ? -14.316 16.796 24.884 1.00 40.40 372 ILE A CA 1
ATOM 5565 C C . ILE A 1 372 ? -15.234 18.000 25.032 1.00 27.09 372 ILE A C 1
ATOM 5566 O O . ILE A 1 372 ? -15.638 18.593 24.033 1.00 26.74 372 ILE A O 1
ATOM 5582 N N . VAL A 1 373 ? -15.543 18.380 26.264 1.00 25.30 373 VAL A N 1
ATOM 5583 C CA . VAL A 1 373 ? -16.414 19.530 26.486 1.00 32.38 373 VAL A CA 1
ATOM 5584 C C . VAL A 1 373 ? -15.813 20.386 27.572 1.00 33.99 373 VAL A C 1
ATOM 5585 O O . VAL A 1 373 ? -15.046 19.889 28.395 1.00 31.30 373 VAL A O 1
ATOM 5598 N N . LYS A 1 374 ? -16.164 21.670 27.580 1.00 44.20 374 LYS A N 1
ATOM 5599 C CA . LYS A 1 374 ? -15.592 22.608 28.548 1.00 36.95 374 LYS A CA 1
ATOM 5600 C C . LYS A 1 374 ? -16.304 22.505 29.891 1.00 47.46 374 LYS A C 1
ATOM 5601 O O . LYS A 1 374 ? -15.664 22.547 30.950 1.00 48.49 374 LYS A O 1
ATOM 5620 N N . GLY A 1 375 ? -17.625 22.353 29.845 1.00 36.26 375 GLY A N 1
ATOM 5621 C CA . GLY A 1 375 ? -18.404 22.149 31.050 1.00 39.66 375 GLY A CA 1
ATOM 5622 C C . GLY A 1 375 ? -19.764 21.521 30.786 1.00 40.11 375 GLY A C 1
ATOM 5623 O O . GLY A 1 375 ? -20.039 21.021 29.692 1.00 32.64 375 GLY A O 1
ATOM 5627 N N . MET A 1 376 ? -20.601 21.564 31.816 1.00 34.46 376 MET A N 1
ATOM 5628 C CA . MET A 1 376 ? -21.962 21.034 31.797 1.00 33.46 376 MET A CA 1
ATOM 5629 C C . MET A 1 376 ? -22.854 21.595 30.706 1.00 36.81 376 MET A C 1
ATOM 5630 O O . MET A 1 376 ? -23.630 20.861 30.095 1.00 35.13 376 MET A O 1
ATOM 5644 N N . GLU A 1 377 ? -22.778 22.899 30.477 1.00 41.80 377 GLU A N 1
ATOM 5645 C CA . GLU A 1 377 ? -23.618 23.512 29.450 1.00 34.26 377 GLU A CA 1
ATOM 5646 C C . GLU A 1 377 ? -23.275 22.983 28.064 1.00 38.92 377 GLU A C 1
ATOM 5647 O O . GLU A 1 377 ? -24.168 22.678 27.282 1.00 29.73 377 GLU A O 1
ATOM 5659 N N . GLU A 1 378 ? -21.987 22.887 27.749 1.00 35.84 378 GLU A N 1
ATOM 5660 C CA . GLU A 1 378 ? -21.582 22.339 26.454 1.00 38.58 378 GLU A CA 1
ATOM 5661 C C . GLU A 1 378 ? -21.962 20.859 26.357 1.00 26.97 378 GLU A C 1
ATOM 5662 O O . GLU A 1 378 ? -22.352 20.377 25.289 1.00 32.93 378 GLU A O 1
ATOM 5674 N N . ALA A 1 379 ? -21.821 20.148 27.473 1.00 27.95 379 ALA A N 1
ATOM 5675 C CA . ALA A 1 379 ? -22.246 18.753 27.571 1.00 36.56 379 ALA A CA 1
ATOM 5676 C C . ALA A 1 379 ? -23.752 18.592 27.241 1.00 29.79 379 ALA A C 1
ATOM 5677 O O . ALA A 1 379 ? -24.138 17.700 26.489 1.00 26.66 379 ALA A O 1
ATOM 5684 N N . SER A 1 380 ? -24.593 19.472 27.771 1.00 33.72 380 SER A N 1
ATOM 5685 C CA . SER A 1 380 ? -26.030 19.401 27.493 1.00 28.49 380 SER A CA 1
ATOM 5686 C C . SER A 1 380 ? -26.376 19.621 26.027 1.00 32.72 380 SER A C 1
ATOM 5687 O O . SER A 1 380 ? -27.219 18.924 25.465 1.00 33.21 380 SER A O 1
ATOM 5695 N N A GLU A 1 381 ? -25.721 20.590 25.401 0.54 34.88 381 GLU A N 1
ATOM 5696 N N B GLU A 1 381 ? -25.742 20.611 25.410 0.46 34.84 381 GLU A N 1
ATOM 5697 C CA A GLU A 1 381 ? -25.964 20.877 23.993 0.54 35.06 381 GLU A CA 1
ATOM 5698 C CA B GLU A 1 381 ? -25.947 20.859 23.990 0.46 35.05 381 GLU A CA 1
ATOM 5699 C C A GLU A 1 381 ? -25.555 19.699 23.093 0.54 31.72 381 GLU A C 1
ATOM 5700 C C B GLU A 1 381 ? -25.624 19.606 23.182 0.46 31.64 381 GLU A C 1
ATOM 5701 O O A GLU A 1 381 ? -26.241 19.401 22.113 0.54 29.90 381 GLU A O 1
ATOM 5702 O O B GLU A 1 381 ? -26.428 19.167 22.360 0.46 29.41 381 GLU A O 1
ATOM 5725 N N . LEU A 1 382 ? -24.449 19.026 23.424 1.00 33.93 382 LEU A N 1
ATOM 5726 C CA . LEU A 1 382 ? -24.019 17.842 22.663 1.00 27.71 382 LEU A CA 1
ATOM 5727 C C . LEU A 1 382 ? -24.941 16.639 22.923 1.00 20.06 382 LEU A C 1
ATOM 5728 O O . LEU A 1 382 ? -25.329 15.929 21.999 1.00 24.95 382 LEU A O 1
ATOM 5745 N N . ALA A 1 383 ? -25.250 16.406 24.192 1.00 19.31 383 ALA A N 1
ATOM 5746 C CA . ALA A 1 383 ? -26.208 15.368 24.560 1.00 30.29 383 ALA A CA 1
ATOM 5747 C C . ALA A 1 383 ? -27.493 15.547 23.752 1.00 24.37 383 ALA A C 1
ATOM 5748 O O . ALA A 1 383 ? -28.028 14.592 23.184 1.00 25.89 383 ALA A O 1
ATOM 5755 N N . GLN A 1 384 ? -27.968 16.785 23.667 1.00 26.91 384 GLN A N 1
ATOM 5756 C CA . GLN A 1 384 ? -29.227 17.058 22.972 1.00 23.61 384 GLN A CA 1
ATOM 5757 C C . GLN A 1 384 ? -29.100 16.683 21.501 1.00 22.42 384 GLN A C 1
ATOM 5758 O O . GLN A 1 384 ? -29.982 16.011 20.947 1.00 21.54 384 GLN A O 1
ATOM 5772 N N . LYS A 1 385 ? -27.982 17.058 20.881 1.00 31.12 385 LYS A N 1
ATOM 5773 C CA . LYS A 1 385 ? -27.729 16.729 19.466 1.00 27.55 385 LYS A CA 1
ATOM 5774 C C . LYS A 1 385 ? -27.580 15.227 19.183 1.00 23.03 385 LYS A C 1
ATOM 5775 O O . LYS A 1 385 ? -28.029 14.731 18.148 1.00 22.15 385 LYS A O 1
ATOM 5794 N N . LEU A 1 386 ? -26.904 14.516 20.082 1.00 22.75 386 LEU A N 1
ATOM 5795 C CA . LEU A 1 386 ? -26.763 13.069 19.958 1.00 23.06 386 LEU A CA 1
ATOM 5796 C C . LEU A 1 386 ? -28.122 12.350 20.069 1.00 18.35 386 LEU A C 1
ATOM 5797 O O . LEU A 1 386 ? -28.403 11.430 19.304 1.00 19.69 386 LEU A O 1
ATOM 5813 N N . LEU A 1 387 ? -28.971 12.784 20.999 1.00 20.24 387 LEU A N 1
ATOM 5814 C CA . LEU A 1 387 ? -30.297 12.182 21.148 1.00 19.22 387 LEU A CA 1
ATOM 5815 C C . LEU A 1 387 ? -31.107 12.376 19.877 1.00 23.70 387 LEU A C 1
ATOM 5816 O O . LEU A 1 387 ? -31.819 11.479 19.448 1.00 25.49 387 LEU A O 1
ATOM 5832 N N . GLU A 1 388 ? -30.955 13.533 19.247 1.00 24.20 388 GLU A N 1
ATOM 5833 C CA . GLU A 1 388 ? -31.665 13.808 18.009 1.00 19.85 388 GLU A CA 1
ATOM 5834 C C . GLU A 1 388 ? -31.213 12.912 16.857 1.00 28.41 388 GLU A C 1
ATOM 5835 O O . GLU A 1 388 ? -31.964 12.713 15.906 1.00 27.44 388 GLU A O 1
ATOM 5847 N N . VAL A 1 389 ? -30.013 12.338 16.944 1.00 24.53 389 VAL A N 1
ATOM 5848 C CA . VAL A 1 389 ? -29.609 11.305 15.973 1.00 28.35 389 VAL A CA 1
ATOM 5849 C C . VAL A 1 389 ? -30.072 9.899 16.420 1.00 28.66 389 VAL A C 1
ATOM 5850 O O . VAL A 1 389 ? -29.260 8.988 16.576 1.00 56.28 389 VAL A O 1
ATOM 5863 N N . GLY A 1 390 ? -31.360 9.730 16.673 1.00 30.42 390 GLY A N 1
ATOM 5864 C CA . GLY A 1 390 ? -31.918 8.405 16.919 1.00 26.60 390 GLY A CA 1
ATOM 5865 C C . GLY A 1 390 ? -31.851 7.871 18.345 1.00 19.61 390 GLY A C 1
ATOM 5866 O O . GLY A 1 390 ? -31.674 6.667 18.536 1.00 24.52 390 GLY A O 1
ATOM 5870 N N . GLY A 1 391 ? -31.991 8.750 19.335 1.00 16.66 391 GLY A N 1
ATOM 5871 C CA . GLY A 1 391 ? -32.065 8.345 20.727 1.00 18.51 391 GLY A CA 1
ATOM 5872 C C . GLY A 1 391 ? -33.126 9.048 21.577 1.00 19.19 391 GLY A C 1
ATOM 5873 O O . GLY A 1 391 ? -33.162 8.851 22.784 1.00 19.63 391 GLY A O 1
ATOM 5877 N N . LEU A 1 392 ? -33.989 9.867 20.978 1.00 22.30 392 LEU A N 1
ATOM 5878 C CA . LEU A 1 392 ? -34.929 10.662 21.783 1.00 24.15 392 LEU A CA 1
ATOM 5879 C C . LEU A 1 392 ? -35.892 9.824 22.629 1.00 13.47 392 LEU A C 1
ATOM 5880 O O . LEU A 1 392 ? -36.489 8.852 22.162 1.00 18.27 392 LEU A O 1
ATOM 5896 N N . GLY A 1 393 ? -36.036 10.236 23.881 1.00 12.05 393 GLY A N 1
ATOM 5897 C CA . GLY A 1 393 ? -36.941 9.599 24.813 1.00 13.96 393 GLY A CA 1
ATOM 5898 C C . GLY A 1 393 ? -36.355 8.375 25.485 1.00 19.23 393 GLY A C 1
ATOM 5899 O O . GLY A 1 393 ? -36.984 7.831 26.378 1.00 15.07 393 GLY A O 1
ATOM 5903 N N . HIS A 1 394 ? -35.157 7.937 25.090 1.00 19.44 394 HIS A N 1
ATOM 5904 C CA . HIS A 1 394 ? -34.678 6.642 25.584 1.00 17.37 394 HIS A CA 1
ATOM 5905 C C . HIS A 1 394 ? -33.915 6.773 26.899 1.00 17.53 394 HIS A C 1
ATOM 5906 O O . HIS A 1 394 ? -34.540 6.756 27.968 1.00 20.83 394 HIS A O 1
ATOM 5920 N N . THR A 1 395 ? -32.588 6.930 26.830 1.00 15.71 395 THR A N 1
ATOM 5921 C CA . THR A 1 395 ? -31.740 6.934 28.022 1.00 22.33 395 THR A CA 1
ATOM 5922 C C . THR A 1 395 ? -30.582 7.913 27.895 1.00 15.71 395 THR A C 1
ATOM 5923 O O . THR A 1 395 ? -30.042 8.097 26.810 1.00 18.66 395 THR A O 1
ATOM 5934 N N . VAL A 1 396 ? -30.247 8.569 29.004 1.00 21.36 396 VAL A N 1
ATOM 5935 C CA . VAL A 1 396 ? -28.984 9.297 29.133 1.00 14.57 396 VAL A CA 1
ATOM 5936 C C . VAL A 1 396 ? -28.269 8.889 30.418 1.00 21.70 396 VAL A C 1
ATOM 5937 O O . VAL A 1 396 ? -28.870 8.285 31.318 1.00 20.48 396 VAL A O 1
ATOM 5950 N N . GLY A 1 397 ? -26.984 9.228 30.502 1.00 18.82 397 GLY A N 1
ATOM 5951 C CA . GLY A 1 397 ? -26.206 9.005 31.706 1.00 18.03 397 GLY A CA 1
ATOM 5952 C C . GLY A 1 397 ? -25.354 10.198 32.113 1.00 20.45 397 GLY A C 1
ATOM 5953 O O . GLY A 1 397 ? -25.003 11.057 31.291 1.00 23.23 397 GLY A O 1
ATOM 5957 N N . ILE A 1 398 ? -25.027 10.246 33.399 1.00 18.44 398 ILE A N 1
ATOM 5958 C CA . ILE A 1 398 ? -24.047 11.203 33.907 1.00 19.50 398 ILE A CA 1
ATOM 5959 C C . ILE A 1 398 ? -23.283 10.588 35.076 1.00 28.63 398 ILE A C 1
ATOM 5960 O O . ILE A 1 398 ? -23.878 9.899 35.911 1.00 20.94 398 ILE A O 1
ATOM 5976 N N . HIS A 1 399 ? -21.968 10.834 35.117 1.00 27.64 399 HIS A N 1
ATOM 5977 C CA . HIS A 1 399 ? -21.130 10.460 36.260 1.00 26.69 399 HIS A CA 1
ATOM 5978 C C . HIS A 1 399 ? -20.610 11.697 36.967 1.00 26.09 399 HIS A C 1
ATOM 5979 O O . HIS A 1 399 ? -19.930 12.525 36.360 1.00 29.02 399 HIS A O 1
ATOM 5993 N N . ALA A 1 400 ? -20.907 11.806 38.260 1.00 24.92 400 ALA A N 1
ATOM 5994 C CA . ALA A 1 400 ? -20.635 13.044 38.980 1.00 32.96 400 ALA A CA 1
ATOM 5995 C C . ALA A 1 400 ? -20.858 12.871 40.472 1.00 30.06 400 ALA A C 1
ATOM 5996 O O . ALA A 1 400 ? -21.646 12.036 40.883 1.00 30.96 400 ALA A O 1
ATOM 6003 N N . GLU A 1 401 ? -20.138 13.641 41.290 1.00 40.44 401 GLU A N 1
ATOM 6004 C CA . GLU A 1 401 ? -20.384 13.645 42.734 1.00 38.61 401 GLU A CA 1
ATOM 6005 C C . GLU A 1 401 ? -20.951 14.988 43.203 1.00 35.41 401 GLU A C 1
ATOM 6006 O O . GLU A 1 401 ? -21.370 15.138 44.351 1.00 33.05 401 GLU A O 1
ATOM 6018 N N . ASP A 1 402 ? -20.975 15.952 42.296 1.00 33.34 402 ASP A N 1
ATOM 6019 C CA . ASP A 1 402 ? -21.530 17.267 42.567 1.00 39.96 402 ASP A CA 1
ATOM 6020 C C . ASP A 1 402 ? -23.046 17.218 42.360 1.00 32.97 402 ASP A C 1
ATOM 6021 O O . ASP A 1 402 ? -23.516 17.228 41.223 1.00 35.31 402 ASP A O 1
ATOM 6030 N N . GLU A 1 403 ? -23.792 17.150 43.462 1.00 39.66 403 GLU A N 1
ATOM 6031 C CA . GLU A 1 403 ? -25.255 17.040 43.435 1.00 39.91 403 GLU A CA 1
ATOM 6032 C C . GLU A 1 403 ? -25.965 18.160 42.671 1.00 44.23 403 GLU A C 1
ATOM 6033 O O . GLU A 1 403 ? -26.988 17.920 42.028 1.00 35.92 403 GLU A O 1
ATOM 6045 N N . LYS A 1 404 ? -25.438 19.380 42.734 1.00 34.38 404 LYS A N 1
ATOM 6046 C CA . LYS A 1 404 ? -26.108 20.509 42.103 1.00 39.85 404 LYS A CA 1
ATOM 6047 C C . LYS A 1 404 ? -25.929 20.447 40.602 1.00 38.74 404 LYS A C 1
ATOM 6048 O O . LYS A 1 404 ? -26.828 20.813 39.847 1.00 31.82 404 LYS A O 1
ATOM 6067 N N . VAL A 1 405 ? -24.770 19.968 40.173 1.00 34.57 405 VAL A N 1
ATOM 6068 C CA . VAL A 1 405 ? -24.531 19.714 38.758 1.00 30.39 405 VAL A CA 1
ATOM 6069 C C . VAL A 1 405 ? -25.473 18.619 38.228 1.00 29.93 405 VAL A C 1
ATOM 6070 O O . VAL A 1 405 ? -26.060 18.751 37.141 1.00 27.94 405 VAL A O 1
ATOM 6083 N N . ILE A 1 406 ? -25.609 17.550 39.004 1.00 23.29 406 ILE A N 1
ATOM 6084 C CA . ILE A 1 406 ? -26.505 16.457 38.658 1.00 36.78 406 ILE A CA 1
ATOM 6085 C C . ILE A 1 406 ? -27.922 16.996 38.460 1.00 28.72 406 ILE A C 1
ATOM 6086 O O . ILE A 1 406 ? -28.525 16.800 37.412 1.00 30.88 406 ILE A O 1
ATOM 6102 N N . GLU A 1 407 ? -28.428 17.693 39.472 1.00 34.92 407 GLU A N 1
ATOM 6103 C CA . GLU A 1 407 ? -29.747 18.320 39.407 1.00 37.07 407 GLU A CA 1
ATOM 6104 C C . GLU A 1 407 ? -29.902 19.231 38.194 1.00 27.63 407 GLU A C 1
ATOM 6105 O O . GLU A 1 407 ? -30.910 19.176 37.488 1.00 30.78 407 GLU A O 1
ATOM 6117 N N . ALA A 1 408 ? -28.902 20.059 37.934 1.00 25.46 408 ALA A N 1
ATOM 6118 C CA . ALA A 1 408 ? -28.942 20.978 36.787 1.00 24.31 408 ALA A CA 1
ATOM 6119 C C . ALA A 1 408 ? -28.846 20.282 35.416 1.00 25.23 408 ALA A C 1
ATOM 6120 O O . ALA A 1 408 ? -29.481 20.705 34.433 1.00 31.27 408 ALA A O 1
ATOM 6127 N N . TYR A 1 409 ? -28.046 19.224 35.341 1.00 24.95 409 TYR A N 1
ATOM 6128 C CA . TYR A 1 409 ? -27.805 18.544 34.065 1.00 25.20 409 TYR A CA 1
ATOM 6129 C C . TYR A 1 409 ? -29.017 17.696 33.654 1.00 16.26 409 TYR A C 1
ATOM 6130 O O . TYR A 1 409 ? -29.389 17.650 32.480 1.00 22.54 409 TYR A O 1
ATOM 6148 N N . THR A 1 410 ? -29.629 17.051 34.642 1.00 20.83 410 THR A N 1
ATOM 6149 C CA . THR A 1 410 ? -30.647 16.044 34.399 1.00 22.42 410 THR A CA 1
ATOM 6150 C C . THR A 1 410 ? -32.058 16.601 34.141 1.00 37.33 410 THR A C 1
ATOM 6151 O O . THR A 1 410 ? -32.845 15.955 33.454 1.00 31.32 410 THR A O 1
ATOM 6162 N N . ILE A 1 411 ? -32.375 17.786 34.656 1.00 26.15 411 ILE A N 1
ATOM 6163 C CA . ILE A 1 411 ? -33.771 18.246 34.678 1.00 23.53 411 ILE A CA 1
ATOM 6164 C C . ILE A 1 411 ? -34.400 18.341 33.272 1.00 31.29 411 ILE A C 1
ATOM 6165 O O . ILE A 1 411 ? -35.577 18.018 33.105 1.00 34.49 411 ILE A O 1
ATOM 6181 N N . ASP A 1 412 ? -33.622 18.735 32.264 1.00 21.00 412 ASP A N 1
ATOM 6182 C CA . ASP A 1 412 ? -34.171 18.971 30.922 1.00 29.37 412 ASP A CA 1
ATOM 6183 C C . ASP A 1 412 ? -33.774 17.953 29.843 1.00 30.01 412 ASP A C 1
ATOM 6184 O O . ASP A 1 412 ? -33.881 18.241 28.649 1.00 41.96 412 ASP A O 1
ATOM 6193 N N . LYS A 1 413 ? -33.357 16.758 30.232 1.00 29.00 413 LYS A N 1
ATOM 6194 C CA . LYS A 1 413 ? -32.982 15.764 29.232 1.00 28.50 413 LYS A CA 1
ATOM 6195 C C . LYS A 1 413 ? -34.213 14.963 28.790 1.00 25.84 413 LYS A C 1
ATOM 6196 O O . LYS A 1 413 ? -34.926 14.424 29.628 1.00 20.66 413 LYS A O 1
ATOM 6215 N N . PRO A 1 414 ? -34.468 14.897 27.470 1.00 17.03 414 PRO A N 1
ATOM 6216 C CA . PRO A 1 414 ? -35.603 14.139 26.934 1.00 28.96 414 PRO A CA 1
ATOM 6217 C C . PRO A 1 414 ? -35.274 12.661 26.852 1.00 22.38 414 PRO A C 1
ATOM 6218 O O . PRO A 1 414 ? -34.968 12.130 25.779 1.00 24.61 414 PRO A O 1
ATOM 6229 N N . ALA A 1 415 ? -35.312 12.020 28.011 1.00 20.24 415 ALA A N 1
ATOM 6230 C CA . ALA A 1 415 ? -35.068 10.597 28.129 1.00 19.69 415 ALA A CA 1
ATOM 6231 C C . ALA A 1 415 ? -35.915 10.070 29.273 1.00 21.64 415 ALA A C 1
ATOM 6232 O O . ALA A 1 415 ? -35.999 10.702 30.322 1.00 19.84 415 ALA A O 1
ATOM 6239 N N . GLY A 1 416 ? -36.552 8.920 29.078 1.00 17.03 416 GLY A N 1
ATOM 6240 C CA . GLY A 1 416 ? -37.345 8.329 30.135 1.00 19.40 416 GLY A CA 1
ATOM 6241 C C . GLY A 1 416 ? -36.532 7.750 31.287 1.00 16.38 416 GLY A C 1
ATOM 6242 O O . GLY A 1 416 ? -37.025 7.637 32.424 1.00 18.16 416 GLY A O 1
ATOM 6246 N N . ARG A 1 417 ? -35.300 7.355 30.980 1.00 15.63 417 ARG A N 1
ATOM 6247 C CA . ARG A 1 417 ? -34.359 6.820 31.968 1.00 20.89 417 ARG A CA 1
ATOM 6248 C C . ARG A 1 417 ? -33.145 7.739 32.031 1.00 17.33 417 ARG A C 1
ATOM 6249 O O . ARG A 1 417 ? -32.408 7.819 31.066 1.00 20.40 417 ARG A O 1
ATOM 6270 N N . ILE A 1 418 ? -32.943 8.410 33.164 1.00 15.35 418 ILE A N 1
ATOM 6271 C CA . ILE A 1 418 ? -31.852 9.359 33.336 1.00 20.01 418 ILE A CA 1
ATOM 6272 C C . ILE A 1 418 ? -30.946 8.775 34.429 1.00 25.44 418 ILE A C 1
ATOM 6273 O O . ILE A 1 418 ? -31.224 8.876 35.626 1.00 18.11 418 ILE A O 1
ATOM 6289 N N . VAL A 1 419 ? -29.887 8.104 33.985 1.00 16.87 419 VAL A N 1
ATOM 6290 C CA . VAL A 1 419 ? -29.112 7.217 34.864 1.00 21.81 419 VAL A CA 1
ATOM 6291 C C . VAL A 1 419 ? -27.937 7.974 35.489 1.00 23.41 419 VAL A C 1
ATOM 6292 O O . VAL A 1 419 ? -27.138 8.569 34.779 1.00 21.09 419 VAL A O 1
ATOM 6305 N N . VAL A 1 420 ? -27.846 7.949 36.816 1.00 19.28 420 VAL A N 1
ATOM 6306 C CA . VAL A 1 420 ? -26.773 8.634 37.533 1.00 27.21 420 VAL A CA 1
ATOM 6307 C C . VAL A 1 420 ? -25.836 7.617 38.192 1.00 26.82 420 VAL A C 1
ATOM 6308 O O . VAL A 1 420 ? -26.264 6.748 38.976 1.00 23.37 420 VAL A O 1
ATOM 6321 N N . ASN A 1 421 ? -24.558 7.741 37.861 1.00 22.04 421 ASN A N 1
ATOM 6322 C CA . ASN A 1 421 ? -23.504 6.932 38.482 1.00 24.23 421 ASN A CA 1
ATOM 6323 C C . ASN A 1 421 ? -23.806 5.448 38.417 1.00 24.00 421 ASN A C 1
ATOM 6324 O O . ASN A 1 421 ? -23.812 4.751 39.438 1.00 22.09 421 ASN A O 1
ATOM 6335 N N . ALA A 1 422 ? -24.090 4.990 37.201 1.00 20.71 422 ALA A N 1
ATOM 6336 C CA . ALA A 1 422 ? -24.268 3.576 36.912 1.00 24.11 422 ALA A CA 1
ATOM 6337 C C . ALA A 1 422 ? -24.055 3.352 35.427 1.00 18.54 422 ALA A C 1
ATOM 6338 O O . ALA A 1 422 ? -24.015 4.301 34.637 1.00 18.76 422 ALA A O 1
ATOM 6345 N N . GLY A 1 423 ? -23.891 2.099 35.034 1.00 18.21 423 GLY A N 1
ATOM 6346 C CA . GLY A 1 423 ? -23.784 1.801 33.620 1.00 24.39 423 GLY A CA 1
ATOM 6347 C C . GLY A 1 423 ? -25.171 1.960 33.033 1.00 23.30 423 GLY A C 1
ATOM 6348 O O . GLY A 1 423 ? -26.168 1.591 33.663 1.00 19.29 423 GLY A O 1
ATOM 6352 N N . THR A 1 424 ? -25.261 2.509 31.832 1.00 26.82 424 THR A N 1
ATOM 6353 C CA . THR A 1 424 ? -26.569 2.838 31.307 1.00 22.11 424 THR A CA 1
ATOM 6354 C C . THR A 1 424 ? -27.292 1.591 30.811 1.00 27.74 424 THR A C 1
ATOM 6355 O O . THR A 1 424 ? -28.528 1.549 30.835 1.00 20.66 424 THR A O 1
ATOM 6366 N N . THR A 1 425 ? -26.546 0.573 30.382 1.00 16.34 425 THR A N 1
ATOM 6367 C CA . THR A 1 425 ? -27.179 -0.698 30.013 1.00 12.83 425 THR A CA 1
ATOM 6368 C C . THR A 1 425 ? -27.981 -1.212 31.189 1.00 22.10 425 THR A C 1
ATOM 6369 O O . THR A 1 425 ? -29.188 -1.471 31.079 1.00 21.95 425 THR A O 1
ATOM 6380 N N . PHE A 1 426 ? -27.307 -1.342 32.321 1.00 21.03 426 PHE A N 1
ATOM 6381 C CA . PHE A 1 426 ? -27.903 -1.965 33.503 1.00 25.67 426 PHE A CA 1
ATOM 6382 C C . PHE A 1 426 ? -28.852 -1.022 34.243 1.00 21.39 426 PHE A C 1
ATOM 6383 O O . PHE A 1 426 ? -29.821 -1.466 34.873 1.00 18.20 426 PHE A O 1
ATOM 6400 N N . GLY A 1 427 ? -28.577 0.275 34.172 1.00 17.21 427 GLY A N 1
ATOM 6401 C CA . GLY A 1 427 ? -29.482 1.251 34.756 1.00 20.37 427 GLY A CA 1
ATOM 6402 C C . GLY A 1 427 ? -30.789 1.314 33.984 1.00 14.63 427 GLY A C 1
ATOM 6403 O O . GLY A 1 427 ? -31.872 1.241 34.555 1.00 19.02 427 GLY A O 1
ATOM 6407 N N . GLY A 1 428 ? -30.682 1.413 32.666 1.00 17.04 428 GLY A N 1
ATOM 6408 C CA . GLY A 1 428 ? -31.847 1.613 31.831 1.00 20.75 428 GLY A CA 1
ATOM 6409 C C . GLY A 1 428 ? -32.860 0.524 32.033 1.00 22.61 428 GLY A C 1
ATOM 6410 O O . GLY A 1 428 ? -34.061 0.793 32.164 1.00 14.61 428 GLY A O 1
ATOM 6414 N N . ILE A 1 429 ? -32.381 -0.715 32.058 1.00 18.72 429 ILE A N 1
ATOM 6415 C CA . ILE A 1 429 ? -33.288 -1.852 32.168 1.00 14.39 429 ILE A CA 1
ATOM 6416 C C . ILE A 1 429 ? -33.732 -2.097 33.599 1.00 14.14 429 ILE A C 1
ATOM 6417 O O . ILE A 1 429 ? -34.551 -2.965 33.833 1.00 18.36 429 ILE A O 1
ATOM 6433 N N . GLY A 1 430 ? -33.167 -1.362 34.559 1.00 18.29 430 GLY A N 1
ATOM 6434 C CA . GLY A 1 430 ? -33.568 -1.512 35.952 1.00 14.34 430 GLY A CA 1
ATOM 6435 C C . GLY A 1 430 ? -32.836 -2.589 36.750 1.00 27.77 430 GLY A C 1
ATOM 6436 O O . GLY A 1 430 ? -33.293 -2.982 37.828 1.00 25.14 430 GLY A O 1
ATOM 6440 N N . ALA A 1 431 ? -31.698 -3.059 36.242 1.00 21.27 431 ALA A N 1
ATOM 6441 C CA . ALA A 1 431 ? -30.856 -3.983 36.992 1.00 20.23 431 ALA A CA 1
ATOM 6442 C C . ALA A 1 431 ? -30.162 -3.290 38.158 1.00 18.09 431 ALA A C 1
ATOM 6443 O O . ALA A 1 431 ? -30.182 -3.799 39.276 1.00 17.77 431 ALA A O 1
ATOM 6450 N N . THR A 1 432 ? -29.540 -2.139 37.892 1.00 17.37 432 THR A N 1
ATOM 6451 C CA . THR A 1 432 ? -28.724 -1.456 38.893 1.00 22.22 432 THR A CA 1
ATOM 6452 C C . THR A 1 432 ? -29.234 -0.085 39.372 1.00 26.39 432 THR A C 1
ATOM 6453 O O . THR A 1 432 ? -28.597 0.538 40.228 1.00 24.46 432 THR A O 1
ATOM 6464 N N . VAL A 1 433 ? -30.342 0.400 38.813 1.00 23.65 433 VAL A N 1
ATOM 6465 C CA . VAL A 1 433 ? -31.051 1.559 39.380 1.00 20.16 433 VAL A CA 1
ATOM 6466 C C . VAL A 1 433 ? -32.520 1.163 39.488 1.00 19.86 433 VAL A C 1
ATOM 6467 O O . VAL A 1 433 ? -32.966 0.228 38.794 1.00 23.86 433 VAL A O 1
ATOM 6480 N N . ASN A 1 434 ? -33.276 1.863 40.338 1.00 20.08 434 ASN A N 1
ATOM 6481 C CA . ASN A 1 434 ? -34.648 1.455 40.639 1.00 26.87 434 ASN A CA 1
ATOM 6482 C C . ASN A 1 434 ? -35.692 2.036 39.671 1.00 23.78 434 ASN A C 1
ATOM 6483 O O . ASN A 1 434 ? -36.509 2.876 40.051 1.00 21.17 434 ASN A O 1
ATOM 6494 N N . VAL A 1 435 ? -35.617 1.620 38.409 1.00 18.85 435 VAL A N 1
ATOM 6495 C CA . VAL A 1 435 ? -36.776 1.641 37.515 1.00 19.00 435 VAL A CA 1
ATOM 6496 C C . VAL A 1 435 ? -37.246 0.198 37.363 1.00 20.96 435 VAL A C 1
ATOM 6497 O O . VAL A 1 435 ? -36.528 -0.713 37.723 1.00 18.96 435 VAL A O 1
ATOM 6510 N N . LYS A 1 436 ? -38.449 -0.025 36.845 1.00 22.39 436 LYS A N 1
ATOM 6511 C CA . LYS A 1 436 ? -38.993 -1.380 36.765 1.00 18.45 436 LYS A CA 1
ATOM 6512 C C . LYS A 1 436 ? -38.149 -2.272 35.849 1.00 26.50 436 LYS A C 1
ATOM 6513 O O . LYS A 1 436 ? -37.889 -1.891 34.718 1.00 20.58 436 LYS A O 1
ATOM 6532 N N . PRO A 1 437 ? -37.718 -3.459 36.329 1.00 21.84 437 PRO A N 1
ATOM 6533 C CA . PRO A 1 437 ? -37.006 -4.362 35.409 1.00 18.14 437 PRO A CA 1
ATOM 6534 C C . PRO A 1 437 ? -37.794 -4.663 3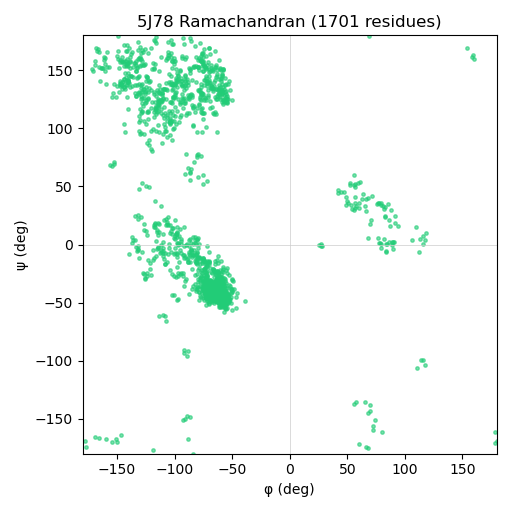4.125 1.00 21.68 437 PRO A C 1
ATOM 6535 O O . PRO A 1 437 ? -38.952 -5.113 34.175 1.00 16.68 437 PRO A O 1
ATOM 6546 N N . SER A 1 438 ? -37.171 -4.412 32.977 1.00 17.67 438 SER A N 1
ATOM 6547 C CA . SER A 1 438 ? -37.873 -4.551 31.707 1.00 17.00 438 SER A CA 1
ATOM 6548 C C . SER A 1 438 ? -36.884 -4.622 30.552 1.00 18.00 438 SER A C 1
ATOM 6549 O O . SER A 1 438 ? -35.788 -4.051 30.625 1.00 17.19 438 SER A O 1
ATOM 6557 N N . LEU A 1 439 ? -37.294 -5.295 29.480 1.00 15.74 439 LEU A N 1
ATOM 6558 C CA . LEU A 1 439 ? -36.570 -5.239 28.210 1.00 17.06 439 LEU A CA 1
ATOM 6559 C C . LEU A 1 439 ? -37.396 -4.562 27.109 1.00 19.95 439 LEU A C 1
ATOM 6560 O O . LEU A 1 439 ? -37.109 -4.709 25.922 1.00 15.24 439 LEU A O 1
ATOM 6576 N N . THR A 1 440 ? -38.420 -3.814 27.513 1.00 17.95 440 THR A N 1
ATOM 6577 C CA . THR A 1 440 ? -39.226 -3.032 26.585 1.00 15.48 440 THR A CA 1
ATOM 6578 C C . THR A 1 440 ? -39.311 -1.648 27.169 1.00 16.51 440 THR A C 1
ATOM 6579 O O . THR A 1 440 ? -40.122 -1.372 28.061 1.00 17.07 440 THR A O 1
ATOM 6590 N N . LEU A 1 441 ? -38.443 -0.788 26.669 1.00 18.73 441 LEU A N 1
ATOM 6591 C CA . LEU A 1 441 ? -38.241 0.532 27.244 1.00 18.30 441 LEU A CA 1
ATOM 6592 C C . LEU A 1 441 ? -38.967 1.552 26.379 1.00 23.45 441 LEU A C 1
ATOM 6593 O O . LEU A 1 441 ? -38.551 1.836 25.266 1.00 13.69 441 LEU A O 1
ATOM 6609 N N . GLY A 1 442 ? -40.086 2.062 26.872 1.00 18.74 442 GLY A N 1
ATOM 6610 C CA . GLY A 1 442 ? -40.866 3.007 26.091 1.00 19.52 442 GLY A CA 1
ATOM 6611 C C . GLY A 1 442 ? -40.186 4.366 26.061 1.00 14.49 442 GLY A C 1
ATOM 6612 O O . GLY A 1 442 ? -39.612 4.795 27.060 1.00 19.03 442 GLY A O 1
ATOM 6616 N N . CYS A 1 443 ? -40.240 5.038 24.917 1.00 13.07 443 CYS A N 1
ATOM 6617 C CA . CYS A 1 443 ? -39.542 6.320 24.758 1.00 14.59 443 CYS A CA 1
ATOM 6618 C C . CYS A 1 443 ? -40.482 7.521 24.742 1.00 17.20 443 CYS A C 1
ATOM 6619 O O . CYS A 1 443 ? -40.106 8.611 24.307 1.00 12.43 443 CYS A O 1
ATOM 6627 N N . GLY A 1 444 ? -41.702 7.312 25.223 1.00 19.31 444 GLY A N 1
ATOM 6628 C CA . GLY A 1 444 ? -42.697 8.373 25.280 1.00 14.63 444 GLY A CA 1
ATOM 6629 C C . GLY A 1 444 ? -43.071 8.975 23.931 1.00 21.38 444 GLY A C 1
ATOM 6630 O O . GLY A 1 444 ? -42.683 8.473 22.868 1.00 16.48 444 GLY A O 1
ATOM 6634 N N . ALA A 1 445 ? -43.848 10.061 23.983 1.00 19.49 445 ALA A N 1
ATOM 6635 C CA . ALA A 1 445 ? -44.329 10.719 22.783 1.00 15.42 445 ALA A CA 1
ATOM 6636 C C . ALA A 1 445 ? -43.189 11.209 21.899 1.00 19.63 445 ALA A C 1
ATOM 6637 O O . ALA A 1 445 ? -43.295 11.138 20.681 1.00 18.99 445 ALA A O 1
ATOM 6644 N N . ILE A 1 446 ? -42.099 11.687 22.501 1.00 19.70 446 ILE A N 1
ATOM 6645 C CA . ILE A 1 446 ? -41.007 12.240 21.722 1.00 22.15 446 ILE A CA 1
ATOM 6646 C C . ILE A 1 446 ? -40.353 11.150 20.870 1.00 23.68 446 ILE A C 1
ATOM 6647 O O . ILE A 1 446 ? -39.730 11.444 19.847 1.00 20.28 446 ILE A O 1
ATOM 6663 N N . GLY A 1 447 ? -40.518 9.891 21.278 1.00 19.72 447 GLY A N 1
ATOM 6664 C CA . GLY A 1 447 ? -40.087 8.757 20.473 1.00 16.27 447 GLY A CA 1
ATOM 6665 C C . GLY A 1 447 ? -41.227 7.918 19.918 1.00 26.14 447 GLY A C 1
ATOM 6666 O O . GLY A 1 447 ? -41.087 6.705 19.790 1.00 26.47 447 GLY A O 1
ATOM 6670 N N . ASN A 1 448 ? -42.358 8.551 19.608 1.00 19.14 448 ASN A N 1
ATOM 6671 C CA . ASN A 1 448 ? -43.475 7.871 18.929 1.00 14.39 448 ASN A CA 1
ATOM 6672 C C . ASN A 1 448 ? -44.043 6.698 19.706 1.00 15.44 448 ASN A C 1
ATOM 6673 O O . ASN A 1 448 ? -44.488 5.704 19.126 1.00 18.41 448 ASN A O 1
ATOM 6684 N N . ASN A 1 449 ? -44.072 6.833 21.024 1.00 16.19 449 ASN A N 1
ATOM 6685 C CA . ASN A 1 449 ? -44.566 5.767 21.888 1.00 14.83 449 ASN A CA 1
ATOM 6686 C C . ASN A 1 449 ? -45.658 6.280 22.825 1.00 21.14 449 ASN A C 1
ATOM 6687 O O . ASN A 1 449 ? -45.677 7.463 23.175 1.00 15.01 449 ASN A O 1
ATOM 6698 N N . ILE A 1 450 ? -46.534 5.379 23.264 1.00 17.82 450 ILE A N 1
ATOM 6699 C CA . ILE A 1 450 ? -47.634 5.735 24.145 1.00 17.45 450 ILE A CA 1
ATOM 6700 C C . ILE A 1 450 ? -47.181 5.913 25.605 1.00 16.57 450 ILE A C 1
ATOM 6701 O O . ILE A 1 450 ? -47.901 6.509 26.402 1.00 18.83 450 ILE A O 1
ATOM 6717 N N . THR A 1 451 ? -45.997 5.402 25.958 1.00 13.74 451 THR A N 1
ATOM 6718 C CA . THR A 1 451 ? -45.458 5.572 27.309 1.00 9.82 451 THR A CA 1
ATOM 6719 C C . THR A 1 451 ? -43.931 5.674 27.334 1.00 14.62 451 THR A C 1
ATOM 6720 O O . THR A 1 451 ? -43.246 5.219 26.413 1.00 18.19 451 THR A O 1
ATOM 6731 N N . SER A 1 452 ? -43.426 6.279 28.401 1.00 17.96 452 SER A N 1
ATOM 6732 C CA . SER A 1 452 ? -41.985 6.396 28.660 1.00 18.35 452 SER A CA 1
ATOM 6733 C C . SER A 1 452 ? -41.559 5.426 29.742 1.00 15.57 452 SER A C 1
ATOM 6734 O O . SER A 1 452 ? -40.395 5.406 30.131 1.00 20.02 452 SER A O 1
ATOM 6742 N N . ASP A 1 453 ? -42.515 4.652 30.251 1.00 17.34 453 ASP A N 1
ATOM 6743 C CA . ASP A 1 453 ? -42.241 3.648 31.268 1.00 22.62 453 ASP A CA 1
ATOM 6744 C C . ASP A 1 453 ? -41.419 2.490 30.742 1.00 19.24 453 ASP A C 1
ATOM 6745 O O . ASP A 1 453 ? -41.472 2.166 29.557 1.00 18.70 453 ASP A O 1
ATOM 6754 N N . ASN A 1 454 ? -40.703 1.848 31.656 1.00 20.43 454 ASN A N 1
ATOM 6755 C CA . ASN A 1 454 ? -40.283 0.474 31.472 1.00 17.45 454 ASN A CA 1
ATOM 6756 C C . ASN A 1 454 ? -41.569 -0.346 31.558 1.00 17.83 454 ASN A C 1
ATOM 6757 O O . ASN A 1 454 ? -42.255 -0.344 32.586 1.00 17.29 454 ASN A O 1
ATOM 6768 N N . VAL A 1 455 ? -41.907 -1.020 30.464 1.00 13.96 455 VAL A N 1
ATOM 6769 C CA . VAL A 1 455 ? -43.128 -1.798 30.385 1.00 21.62 455 VAL A CA 1
ATOM 6770 C C . VAL A 1 455 ? -43.041 -3.004 31.299 1.00 27.24 455 VAL A C 1
ATOM 6771 O O . VAL A 1 455 ? -42.014 -3.680 31.342 1.00 13.99 455 VAL A O 1
ATOM 6784 N N . THR A 1 456 ? -44.135 -3.274 32.005 1.00 15.08 456 THR A N 1
ATOM 6785 C CA . THR A 1 456 ? -44.154 -4.305 33.028 1.00 16.41 456 THR A CA 1
ATOM 6786 C C . THR A 1 456 ? -45.603 -4.812 33.172 1.00 19.39 456 THR A C 1
ATOM 6787 O O . THR A 1 456 ? -46.459 -4.528 32.310 1.00 15.27 456 THR A O 1
ATOM 6798 N N . VAL A 1 457 ? -45.880 -5.608 34.203 1.00 15.92 457 VAL A N 1
ATOM 6799 C CA . VAL A 1 457 ? -47.185 -6.297 34.306 1.00 16.08 457 VAL A CA 1
ATOM 6800 C C . VAL A 1 457 ? -48.426 -5.348 34.369 1.00 18.46 457 VAL A C 1
ATOM 6801 O O . VAL A 1 457 ? -49.510 -5.693 33.889 1.00 14.21 457 VAL A O 1
ATOM 6814 N N . THR A 1 458 ? -48.255 -4.156 34.925 1.00 12.84 458 THR A N 1
ATOM 6815 C CA . THR A 1 458 ? -49.355 -3.227 35.072 1.00 19.97 458 THR A CA 1
ATOM 6816 C C . THR A 1 458 ? -49.777 -2.641 33.720 1.00 24.41 458 THR A C 1
ATOM 6817 O O . THR A 1 458 ? -50.851 -2.059 33.607 1.00 19.44 458 THR A O 1
ATOM 6828 N N . HIS A 1 459 ? -48.952 -2.814 32.690 1.00 15.82 459 HIS A N 1
ATOM 6829 C CA . HIS A 1 459 ? -49.331 -2.370 31.347 1.00 18.69 459 HIS A CA 1
ATOM 6830 C C . HIS A 1 459 ? -50.194 -3.407 30.619 1.00 23.45 459 HIS A C 1
ATOM 6831 O O . HIS A 1 459 ? -50.762 -3.109 29.558 1.00 21.46 459 HIS A O 1
ATOM 6845 N N . LEU A 1 460 ? -50.326 -4.600 31.201 1.00 12.18 460 LEU A N 1
ATOM 6846 C CA . LEU A 1 460 ? -51.071 -5.681 30.551 1.00 14.42 460 LEU A CA 1
ATOM 6847 C C . LEU A 1 460 ? -52.367 -6.113 31.251 1.00 14.70 460 LEU A C 1
ATOM 6848 O O . LEU A 1 460 ? -52.880 -7.195 30.968 1.00 15.22 460 LEU A O 1
ATOM 6864 N N . PHE A 1 461 ? -52.900 -5.286 32.148 1.00 13.21 461 PHE A N 1
ATOM 6865 C CA . PHE A 1 461 ? -54.304 -5.407 32.527 1.00 19.91 461 PHE A CA 1
ATOM 6866 C C . PHE A 1 461 ? -54.909 -4.025 32.669 1.00 18.06 461 PHE A C 1
ATOM 6867 O O . PHE A 1 461 ? -54.235 -3.062 33.028 1.00 19.12 461 PHE A O 1
ATOM 6884 N N . ASN A 1 462 ? -56.179 -3.945 32.293 1.00 20.79 462 ASN A N 1
ATOM 6885 C CA . ASN A 1 462 ? -56.985 -2.741 32.471 1.00 17.47 462 ASN A CA 1
ATOM 6886 C C . ASN A 1 462 ? -57.531 -2.707 33.877 1.00 21.91 462 ASN A C 1
ATOM 6887 O O . ASN A 1 462 ? -57.697 -3.758 34.494 1.00 19.51 462 ASN A O 1
ATOM 6898 N N . ILE A 1 463 ? -57.816 -1.514 34.390 1.00 19.30 463 ILE A N 1
ATOM 6899 C CA . ILE A 1 463 ? -58.518 -1.404 35.658 1.00 16.54 463 ILE A CA 1
ATOM 6900 C C . ILE A 1 463 ? -59.979 -1.044 35.384 1.00 19.23 463 ILE A C 1
ATOM 6901 O O . ILE A 1 463 ? -60.266 -0.057 34.695 1.00 22.12 463 ILE A O 1
ATOM 6917 N N . LYS A 1 464 ? -60.888 -1.896 35.872 1.00 18.60 464 LYS A N 1
ATOM 6918 C CA . LYS A 1 464 ? -62.313 -1.601 35.911 1.00 16.05 464 LYS A CA 1
ATOM 6919 C C . LYS A 1 464 ? -62.658 -1.013 37.273 1.00 21.44 464 LYS A C 1
ATOM 6920 O O . LYS A 1 464 ? -62.162 -1.487 38.302 1.00 19.81 464 LYS A O 1
ATOM 6939 N N . ARG A 1 465 ? -63.494 0.023 37.293 1.00 13.81 465 ARG A N 1
ATOM 6940 C CA . ARG A 1 465 ? -63.828 0.684 38.558 1.00 19.99 465 ARG A CA 1
ATOM 6941 C C . ARG A 1 465 ? -65.312 0.541 38.886 1.00 19.86 465 ARG A C 1
ATOM 6942 O O . ARG A 1 465 ? -66.179 0.988 38.135 1.00 18.12 465 ARG A O 1
ATOM 6963 N N . VAL A 1 466 ? -65.587 -0.147 39.987 1.00 18.06 466 VAL A N 1
ATOM 6964 C CA . VAL A 1 466 ? -66.932 -0.245 40.535 1.00 18.24 466 VAL A CA 1
ATOM 6965 C C . VAL A 1 466 ? -67.152 0.947 41.457 1.00 17.36 466 VAL A C 1
ATOM 6966 O O . VAL A 1 466 ? -66.510 1.044 42.502 1.00 19.17 466 VAL A O 1
ATOM 6979 N N . ALA A 1 467 ? -68.047 1.853 41.083 1.00 14.82 467 ALA A N 1
ATOM 6980 C CA . ALA A 1 467 ? -68.124 3.144 41.765 1.00 14.19 467 ALA A CA 1
ATOM 6981 C C . ALA A 1 467 ? -69.534 3.495 42.163 1.00 16.44 467 ALA A C 1
ATOM 6982 O O . ALA A 1 467 ? -70.450 3.454 41.342 1.00 17.09 467 ALA A O 1
ATOM 6989 N N . PHE A 1 468 ? -69.708 3.855 43.430 1.00 18.42 468 PHE A N 1
ATOM 6990 C CA . PHE A 1 468 ? -71.046 4.021 43.987 1.00 23.19 468 PHE A CA 1
ATOM 6991 C C . PHE A 1 468 ? -71.466 5.480 43.911 1.00 15.58 468 PHE A C 1
ATOM 6992 O O . PHE A 1 468 ? -70.638 6.390 44.000 1.00 15.90 468 PHE A O 1
ATOM 7009 N N . GLY A 1 469 ? -72.756 5.708 43.767 1.00 15.95 469 GLY A N 1
ATOM 7010 C CA . GLY A 1 469 ? -73.292 7.059 43.883 1.00 19.35 469 GLY A CA 1
ATOM 7011 C C . GLY A 1 469 ? -72.917 7.734 45.197 1.00 21.97 469 GLY A C 1
ATOM 7012 O O . GLY A 1 469 ? -73.196 7.209 46.272 1.00 21.29 469 GLY A O 1
ATOM 7016 N N . VAL A 1 470 ? -72.269 8.896 45.106 1.00 21.10 470 VAL A N 1
ATOM 7017 C CA . VAL A 1 470 ? -71.874 9.655 46.288 1.00 15.68 470 VAL A CA 1
ATOM 7018 C C . VAL A 1 470 ? -72.262 11.141 46.180 1.00 18.32 470 VAL A C 1
ATOM 7019 O O . VAL A 1 470 ? -72.048 11.904 47.105 1.00 26.55 470 VAL A O 1
ATOM 7032 N N . ARG A 1 471 ? -72.798 11.556 45.040 1.00 21.40 471 ARG A N 1
ATOM 7033 C CA . ARG A 1 471 ? -73.158 12.961 44.823 1.00 21.93 471 ARG A CA 1
ATOM 7034 C C . ARG A 1 471 ? -74.454 13.021 44.033 1.00 25.89 471 ARG A C 1
ATOM 7035 O O . ARG A 1 471 ? -74.766 12.084 43.290 1.00 20.65 471 ARG A O 1
ATOM 7056 N N . GLU A 1 472 ? -75.187 14.129 44.166 1.00 28.07 472 GLU A N 1
ATOM 7057 C CA . GLU A 1 472 ? -76.362 14.386 43.332 1.00 23.12 472 GLU A CA 1
ATOM 7058 C C . GLU A 1 472 ? -76.026 15.316 42.180 1.00 34.36 472 GLU A C 1
ATOM 7059 O O . GLU A 1 472 ? -75.221 16.240 42.310 1.00 31.92 472 GLU A O 1
ATOM 7071 N N . MET A 1 473 ? -76.646 15.047 41.040 1.00 39.42 473 MET A N 1
ATOM 7072 C CA . MET A 1 473 ? -76.521 15.908 39.881 1.00 43.29 473 MET A CA 1
ATOM 7073 C C . MET A 1 473 ? -77.553 17.023 40.016 1.00 46.41 473 MET A C 1
ATOM 7074 O O . MET A 1 473 ? -78.731 16.737 40.219 1.00 48.53 473 MET A O 1
ATOM 7088 N N . PRO A 1 474 ? -77.123 18.296 39.921 1.00 48.92 474 PRO A N 1
ATOM 7089 C CA . PRO A 1 474 ? -78.125 19.367 39.931 1.00 63.95 474 PRO A CA 1
ATOM 7090 C C . PRO A 1 474 ? -78.996 19.304 38.680 1.00 66.30 474 PRO A C 1
ATOM 7091 O O . PRO A 1 474 ? -78.467 19.141 37.577 1.00 55.26 474 PRO A O 1
ATOM 7102 N N . LYS A 1 475 ? -80.309 19.417 38.844 1.00 67.96 475 LYS A N 1
ATOM 7103 C CA . LYS A 1 475 ? -81.213 19.342 37.700 1.00 77.18 475 LYS A CA 1
ATOM 7104 C C . LYS A 1 475 ? -81.146 20.621 36.845 1.00 74.67 475 LYS A C 1
ATOM 7105 O O . LYS A 1 475 ? -81.350 20.570 35.630 1.00 57.02 475 LYS A O 1
ATOM 7124 N N . LYS A 1 476 ? -80.836 21.753 37.479 1.00 64.69 476 LYS A N 1
ATOM 7125 C CA . LYS A 1 476 ? -80.830 23.049 36.800 1.00 69.79 476 LYS A CA 1
ATOM 7126 C C . LYS A 1 476 ? -79.565 23.869 37.073 1.00 58.63 476 LYS A C 1
ATOM 7127 O O . LYS A 1 476 ? -78.719 23.498 37.886 1.00 53.55 476 LYS A O 1
ATOM 7146 N N . VAL A 1 477 ? -79.467 25.003 36.384 1.00 72.64 477 VAL A N 1
ATOM 7147 C CA . VAL A 1 477 ? -78.323 25.905 36.485 1.00 69.46 477 VAL A CA 1
ATOM 7148 C C . VAL A 1 477 ? -78.618 27.042 37.469 1.00 57.88 477 VAL A C 1
ATOM 7149 O O . VAL A 1 477 ? -78.351 26.932 38.667 1.00 66.72 477 VAL A O 1
ATOM 7162 N N A LEU B 1 25 ? -53.980 28.322 -3.247 0.50 23.73 25 LEU B N 1
ATOM 7163 N N B LEU B 1 25 ? -63.503 26.359 -3.367 0.50 33.23 25 LEU B N 1
ATOM 7164 C CA A LEU B 1 25 ? -54.812 27.125 -3.154 0.50 27.74 25 LEU B CA 1
ATOM 7165 C CA B LEU B 1 25 ? -64.492 25.302 -3.188 0.50 40.11 25 LEU B CA 1
ATOM 7166 C C A LEU B 1 25 ? -56.309 27.446 -3.214 0.50 21.46 25 LEU B C 1
ATOM 7167 C C B LEU B 1 25 ? -63.968 23.938 -3.643 0.50 35.61 25 LEU B C 1
ATOM 7168 O O A LEU B 1 25 ? -56.813 28.230 -2.415 0.50 16.07 25 LEU B O 1
ATOM 7169 O O B LEU B 1 25 ? -63.887 23.002 -2.855 0.50 20.40 25 LEU B O 1
ATOM 7198 N N A ARG B 1 26 ? -57.005 26.788 -4.142 0.50 29.40 26 ARG B N 1
ATOM 7199 N N B ARG B 1 26 ? -63.618 23.825 -4.918 0.50 28.39 26 ARG B N 1
ATOM 7200 C CA A ARG B 1 26 ? -58.417 27.046 -4.443 0.50 20.45 26 ARG B CA 1
ATOM 7201 C CA B ARG B 1 26 ? -63.014 22.601 -5.424 0.50 29.32 26 ARG B CA 1
ATOM 7202 C C A ARG B 1 26 ? -59.403 26.070 -3.791 0.50 25.88 26 ARG B C 1
ATOM 7203 C C B ARG B 1 26 ? -61.811 22.207 -4.556 0.50 22.41 26 ARG B C 1
ATOM 7204 O O A ARG B 1 26 ? -60.528 26.439 -3.428 0.50 25.16 26 ARG B O 1
ATOM 7205 O O B ARG B 1 26 ? -61.568 21.022 -4.325 0.50 27.76 26 ARG B O 1
ATOM 7246 N N A ASP B 1 27 ? -58.991 24.814 -3.691 0.50 18.07 27 ASP B N 1
ATOM 7247 N N B ASP B 1 27 ? -61.095 23.211 -4.047 0.50 22.41 27 ASP B N 1
ATOM 7248 C CA A ASP B 1 27 ? -59.891 23.731 -3.312 0.50 20.51 27 ASP B CA 1
ATOM 7249 C CA B ASP B 1 27 ? -59.817 23.006 -3.351 0.50 22.79 27 ASP B CA 1
ATOM 7250 C C A ASP B 1 27 ? -59.912 23.505 -1.799 0.50 22.21 27 ASP B C 1
ATOM 7251 C C B ASP B 1 27 ? -59.871 23.156 -1.821 0.50 22.85 27 ASP B C 1
ATOM 7252 O O A ASP B 1 27 ? -58.884 23.630 -1.138 0.50 22.22 27 ASP B O 1
ATOM 7253 O O B ASP B 1 27 ? -58.834 23.291 -1.167 0.50 22.66 27 ASP B O 1
ATOM 7270 N N . ILE B 1 28 ? -61.070 23.137 -1.254 1.00 20.28 28 ILE B N 1
ATOM 7271 C CA . ILE B 1 28 ? -61.231 23.135 0.197 1.00 21.81 28 ILE B CA 1
ATOM 7272 C C . ILE B 1 28 ? -60.420 22.011 0.865 1.00 18.10 28 ILE B C 1
ATOM 7273 O O . ILE B 1 28 ? -59.887 22.225 1.942 1.00 24.28 28 ILE B O 1
ATOM 7290 N N . ASP B 1 29 ? -60.302 20.837 0.246 1.00 18.44 29 ASP B N 1
ATOM 7291 C CA . ASP B 1 29 ? -59.436 19.801 0.824 1.00 19.26 29 ASP B CA 1
ATOM 7292 C C . ASP B 1 29 ? -57.969 20.267 0.939 1.00 23.73 29 ASP B C 1
ATOM 7293 O O . ASP B 1 29 ? -57.371 20.144 2.021 1.00 18.15 29 ASP B O 1
ATOM 7302 N N . LEU B 1 30 ? -57.399 20.853 -0.115 1.00 19.47 30 LEU B N 1
ATOM 7303 C CA . LEU B 1 30 ? -56.017 21.366 -0.028 1.00 12.69 30 LEU B CA 1
ATOM 7304 C C . LEU B 1 30 ? -55.866 22.507 0.981 1.00 14.90 30 LEU B C 1
ATOM 7305 O O . LEU B 1 30 ? -54.872 22.609 1.718 1.00 14.93 30 LEU B O 1
ATOM 7321 N N . GLN B 1 31 ? -56.849 23.393 1.001 1.00 17.46 31 GLN B N 1
ATOM 7322 C CA . GLN B 1 31 ? -56.816 24.511 1.931 1.00 25.20 31 GLN B CA 1
ATOM 7323 C C . GLN B 1 31 ? -56.810 23.986 3.357 1.00 15.85 31 GLN B C 1
ATOM 7324 O O . GLN B 1 31 ? -56.066 24.476 4.202 1.00 20.10 31 GLN B O 1
ATOM 7338 N N . SER B 1 32 ? -57.630 22.970 3.613 1.00 17.86 32 SER B N 1
ATOM 7339 C CA . SER B 1 32 ? -57.767 22.441 4.968 1.00 15.49 32 SER B CA 1
ATOM 7340 C C . SER B 1 32 ? -56.451 21.760 5.395 1.00 18.45 32 SER B C 1
ATOM 7341 O O . SER B 1 32 ? -56.025 21.832 6.554 1.00 16.64 32 SER B O 1
ATOM 7349 N N . ILE B 1 33 ? -55.769 21.155 4.432 1.00 21.60 33 ILE B N 1
ATOM 7350 C CA . ILE B 1 33 ? -54.477 20.531 4.706 1.00 18.27 33 ILE B CA 1
ATOM 7351 C C . ILE B 1 33 ? -53.465 21.618 5.066 1.00 22.51 33 ILE B C 1
ATOM 7352 O O . ILE B 1 33 ? -52.737 21.518 6.053 1.00 19.40 33 ILE B O 1
ATOM 7368 N N A GLN B 1 34 ? -53.456 22.653 4.236 0.44 20.46 34 GLN B N 1
ATOM 7369 N N B GLN B 1 34 ? -53.399 22.670 4.262 0.56 20.43 34 GLN B N 1
ATOM 7370 C CA A GLN B 1 34 ? -52.662 23.841 4.465 0.44 20.38 34 GLN B CA 1
ATOM 7371 C CA B GLN B 1 34 ? -52.504 23.772 4.578 0.56 20.10 34 GLN B CA 1
ATOM 7372 C C A GLN B 1 34 ? -52.874 24.377 5.881 0.44 21.57 34 GLN B C 1
ATOM 7373 C C B GLN B 1 34 ? -52.851 24.380 5.944 0.56 21.54 34 GLN B C 1
ATOM 7374 O O A GLN B 1 34 ? -51.924 24.717 6.591 0.44 18.95 34 GLN B O 1
ATOM 7375 O O B GLN B 1 34 ? -51.956 24.783 6.690 0.56 18.82 34 GLN B O 1
ATOM 7402 N N . GLU B 1 35 ? -54.137 24.433 6.278 1.00 21.94 35 GLU B N 1
ATOM 7403 C CA . GLU B 1 35 ? -54.549 25.026 7.553 1.00 22.81 35 GLU B CA 1
ATOM 7404 C C . GLU B 1 35 ? -54.039 24.202 8.732 1.00 16.46 35 GLU B C 1
ATOM 7405 O O . GLU B 1 35 ? -53.514 24.759 9.693 1.00 20.97 35 GLU B O 1
ATOM 7418 N N . VAL B 1 36 ? -54.143 22.882 8.628 1.00 16.95 36 VAL B N 1
ATOM 7419 C CA . VAL B 1 36 ? -53.615 21.984 9.655 1.00 17.93 36 VAL B CA 1
ATOM 7420 C C . VAL B 1 36 ? -52.115 22.160 9.831 1.00 22.70 36 VAL B C 1
ATOM 7421 O O . VAL B 1 36 ? -51.609 22.183 10.959 1.00 19.63 36 VAL B O 1
ATOM 7434 N N . ARG B 1 37 ? -51.390 22.244 8.719 1.00 21.43 37 ARG B N 1
ATOM 7435 C CA . ARG B 1 37 ? -49.933 22.427 8.785 1.00 19.54 37 ARG B CA 1
ATOM 7436 C C . ARG B 1 37 ? -49.551 23.734 9.470 1.00 21.74 37 ARG B C 1
ATOM 7437 O O . ARG B 1 37 ? -48.624 23.783 10.273 1.00 20.80 37 ARG B O 1
ATOM 7458 N N . ASN B 1 38 ? -50.263 24.799 9.151 1.00 19.61 38 ASN B N 1
ATOM 7459 C CA . ASN B 1 38 ? -50.000 26.087 9.782 1.00 21.75 38 ASN B CA 1
ATOM 7460 C C . ASN B 1 38 ? -50.242 26.012 11.290 1.00 17.39 38 ASN B C 1
ATOM 7461 O O . ASN B 1 38 ? -49.420 26.443 12.095 1.00 19.66 38 ASN B O 1
ATOM 7472 N N . TYR B 1 39 ? -51.373 25.435 11.659 1.00 13.99 39 TYR B N 1
ATOM 7473 C CA . TYR B 1 39 ? -51.714 25.288 13.058 1.00 14.82 39 TYR B CA 1
ATOM 7474 C C . TYR B 1 39 ? -50.659 24.488 13.819 1.00 15.58 39 TYR B C 1
ATOM 7475 O O . TYR B 1 39 ? -50.305 24.822 14.950 1.00 14.88 39 TYR B O 1
ATOM 7493 N N . LEU B 1 40 ? -50.126 23.443 13.199 1.00 16.16 40 LEU B N 1
ATOM 7494 C CA . LEU B 1 40 ? -49.213 22.572 13.937 1.00 16.82 40 LEU B CA 1
ATOM 7495 C C . LEU B 1 40 ? -47.877 23.279 14.130 1.00 25.34 40 LEU B C 1
ATOM 7496 O O . LEU B 1 40 ? -47.228 23.181 15.189 1.00 16.32 40 LEU B O 1
ATOM 7512 N N . GLU B 1 41 ? -47.447 23.997 13.103 1.00 17.54 41 GLU B N 1
ATOM 7513 C CA . GLU B 1 41 ? -46.184 24.712 13.215 1.00 21.87 41 GLU B CA 1
ATOM 7514 C C . GLU B 1 41 ? -46.310 25.799 14.264 1.00 16.90 41 GLU B C 1
ATOM 7515 O O . GLU B 1 41 ? -45.408 26.011 15.066 1.00 22.88 41 GLU B O 1
ATOM 7527 N N . GLU B 1 42 ? -47.457 26.458 14.292 1.00 18.97 42 GLU B N 1
ATOM 7528 C CA . GLU B 1 42 ? -47.660 27.513 15.272 1.00 22.90 42 GLU B CA 1
ATOM 7529 C C . GLU B 1 42 ? -47.781 26.895 16.673 1.00 23.83 42 GLU B C 1
ATOM 7530 O O . GLU B 1 42 ? -47.285 27.458 17.663 1.00 17.79 42 GLU B O 1
ATOM 7542 N N . ALA B 1 43 ? -48.411 25.720 16.742 1.00 21.47 43 ALA B N 1
ATOM 7543 C CA . ALA B 1 43 ? -48.576 25.002 18.014 1.00 17.80 43 ALA B CA 1
ATOM 7544 C C . ALA B 1 43 ? -47.215 24.592 18.572 1.00 18.50 43 ALA B C 1
ATOM 7545 O O . ALA B 1 43 ? -46.979 24.666 19.782 1.00 17.95 43 ALA B O 1
ATOM 7552 N N . LYS B 1 44 ? -46.318 24.176 17.686 1.00 18.02 44 LYS B N 1
ATOM 7553 C CA . LYS B 1 44 ? -44.981 23.769 18.090 1.00 20.26 44 LYS B CA 1
ATOM 7554 C C . LYS B 1 44 ? -44.228 24.911 18.770 1.00 20.94 44 LYS B C 1
ATOM 7555 O O . LYS B 1 44 ? -43.586 24.731 19.818 1.00 16.32 44 LYS B O 1
ATOM 7574 N N . ALA B 1 45 ? -44.297 26.081 18.153 1.00 19.70 45 ALA B N 1
ATOM 7575 C CA . ALA B 1 45 ? -43.674 27.271 18.704 1.00 23.69 45 ALA B CA 1
ATOM 7576 C C . ALA B 1 45 ? -44.304 27.687 20.034 1.00 17.12 45 ALA B C 1
ATOM 7577 O O . ALA B 1 45 ? -43.607 28.042 20.984 1.00 18.89 45 ALA B O 1
ATOM 7584 N N . ALA B 1 46 ? -45.631 27.658 20.092 1.00 16.44 46 ALA B N 1
ATOM 7585 C CA . ALA B 1 46 ? -46.365 27.975 21.308 1.00 16.04 46 ALA B CA 1
ATOM 7586 C C . ALA B 1 46 ? -46.053 27.052 22.472 1.00 13.10 46 ALA B C 1
ATOM 7587 O O . ALA B 1 46 ? -45.851 27.511 23.597 1.00 18.21 46 ALA B O 1
ATOM 7594 N N . GLN B 1 47 ? -46.034 25.750 22.219 1.00 15.99 47 GLN B N 1
ATOM 7595 C CA . GLN B 1 47 ? -45.726 24.801 23.272 1.00 17.91 47 GLN B CA 1
ATOM 7596 C C . GLN B 1 47 ? -44.285 24.969 23.805 1.00 17.24 47 GLN B C 1
ATOM 7597 O O . GLN B 1 47 ? -44.053 24.780 25.004 1.00 14.62 47 GLN B O 1
ATOM 7611 N N . LYS B 1 48 ? -43.332 25.333 22.941 1.00 22.34 48 LYS B N 1
ATOM 7612 C CA . LYS B 1 48 ? -41.944 25.568 23.402 1.00 21.33 48 LYS B CA 1
ATOM 7613 C C . LYS B 1 48 ? -41.945 26.667 24.448 1.00 24.76 48 LYS B C 1
ATOM 7614 O O . LYS B 1 48 ? -41.227 26.581 25.447 1.00 21.16 48 LYS B O 1
ATOM 7633 N N . ILE B 1 49 ? -42.767 27.694 24.209 1.00 24.27 49 ILE B N 1
ATOM 7634 C CA . ILE B 1 49 ? -42.875 28.832 25.121 1.00 19.38 49 ILE B CA 1
ATOM 7635 C C . ILE B 1 49 ? -43.551 28.370 26.413 1.00 21.98 49 ILE B C 1
ATOM 7636 O O . ILE B 1 49 ? -43.094 28.686 27.508 1.00 23.46 49 ILE B O 1
ATOM 7652 N N . LEU B 1 50 ? -44.616 27.586 26.286 1.00 18.78 50 LEU B N 1
ATOM 7653 C CA . LEU B 1 50 ? -45.385 27.165 27.446 1.00 18.45 50 LEU B CA 1
ATOM 7654 C C . LEU B 1 50 ? -44.553 26.283 28.372 1.00 18.67 50 LEU B C 1
ATOM 7655 O O . LEU B 1 50 ? -44.657 26.380 29.601 1.00 19.62 50 LEU B O 1
ATOM 7671 N N . GLU B 1 51 ? -43.745 25.410 27.782 1.00 15.88 51 GLU B N 1
ATOM 7672 C CA . GLU B 1 51 ? -42.970 24.438 28.560 1.00 19.83 51 GLU B CA 1
ATOM 7673 C C . GLU B 1 51 ? -41.985 25.122 29.499 1.00 19.78 51 GLU B C 1
ATOM 7674 O O . GLU B 1 51 ? -41.579 24.542 30.496 1.00 22.54 51 GLU B O 1
ATOM 7686 N N . LYS B 1 52 ? -41.604 26.353 29.184 1.00 24.90 52 LYS B N 1
ATOM 7687 C CA . LYS B 1 52 ? -40.654 27.091 30.015 1.00 25.23 52 LYS B CA 1
ATOM 7688 C C . LYS B 1 52 ? -41.285 27.739 31.259 1.00 30.34 52 LYS B C 1
ATOM 7689 O O . LYS B 1 52 ? -40.572 28.232 32.123 1.00 28.60 52 LYS B O 1
ATOM 7708 N N . MET B 1 53 ? -42.610 27.776 31.341 1.00 23.51 53 MET B N 1
ATOM 7709 C CA . MET B 1 53 ? -43.281 28.469 32.449 1.00 20.91 53 MET B CA 1
ATOM 7710 C C . MET B 1 53 ? -43.277 27.687 33.758 1.00 24.67 53 MET B C 1
ATOM 7711 O O . MET B 1 53 ? -43.118 26.469 33.774 1.00 25.80 53 MET B O 1
ATOM 7725 N N . THR B 1 54 ? -43.439 28.412 34.857 1.00 25.69 54 THR B N 1
ATOM 7726 C CA . THR B 1 54 ? -43.555 27.817 36.184 1.00 23.81 54 THR B CA 1
ATOM 7727 C C . THR B 1 54 ? -44.936 27.216 36.395 1.00 23.35 54 THR B C 1
ATOM 7728 O O . THR B 1 54 ? -45.884 27.549 35.680 1.00 24.31 54 THR B O 1
ATOM 7739 N N . GLN B 1 55 ? -45.062 26.392 37.427 1.00 19.28 55 GLN B N 1
ATOM 7740 C CA . GLN B 1 55 ? -46.336 25.783 37.764 1.00 24.55 55 GLN B CA 1
ATOM 7741 C C . GLN B 1 55 ? -47.405 26.847 38.029 1.00 24.66 55 GLN B C 1
ATOM 7742 O O . GLN B 1 55 ? -48.545 26.699 37.599 1.00 25.22 55 GLN B O 1
ATOM 7756 N N . SER B 1 56 ? -47.030 27.899 38.753 1.00 25.05 56 SER B N 1
ATOM 7757 C CA . SER B 1 56 ? -47.928 29.025 39.038 1.00 25.64 56 SER B CA 1
ATOM 7758 C C . SER B 1 56 ? -48.465 29.681 37.768 1.00 17.60 56 SER B C 1
ATOM 7759 O O . SER B 1 56 ? -49.666 29.980 37.661 1.00 24.66 56 SER B O 1
ATOM 7767 N N . GLU B 1 57 ? -47.561 29.924 36.827 1.00 13.26 57 GLU B N 1
ATOM 7768 C CA . GLU B 1 57 ? -47.905 30.505 35.531 1.00 20.92 57 GLU B CA 1
ATOM 7769 C C . GLU B 1 57 ? -48.885 29.585 34.761 1.00 23.13 57 GLU B C 1
ATOM 7770 O O . GLU B 1 57 ? -49.923 30.049 34.274 1.00 21.22 57 GLU B O 1
ATOM 7782 N N . ILE B 1 58 ? -48.575 28.295 34.686 1.00 21.45 58 ILE B N 1
ATOM 7783 C CA . ILE B 1 58 ? -49.469 27.309 34.070 1.00 18.40 58 ILE B CA 1
ATOM 7784 C C . ILE B 1 58 ? -50.842 27.305 34.757 1.00 19.25 58 ILE B C 1
ATOM 7785 O O . ILE B 1 58 ? -51.879 27.360 34.093 1.00 20.66 58 ILE B O 1
ATOM 7801 N N . ASP B 1 59 ? -50.850 27.244 36.086 1.00 17.42 59 ASP B N 1
ATOM 7802 C CA . ASP B 1 59 ? -52.097 27.156 36.851 1.00 17.49 59 ASP B CA 1
ATOM 7803 C C . ASP B 1 59 ? -52.986 28.385 36.712 1.00 21.02 59 ASP B C 1
ATOM 7804 O O . ASP B 1 59 ? -54.224 28.297 36.788 1.00 16.54 59 ASP B O 1
ATOM 7813 N N . LYS B 1 60 ? -52.342 29.533 36.542 1.00 18.39 60 LYS B N 1
ATOM 7814 C CA . LYS B 1 60 ? -53.036 30.776 36.259 1.00 19.87 60 LYS B CA 1
ATOM 7815 C C . LYS B 1 60 ? -53.675 30.722 34.864 1.00 20.13 60 LYS B C 1
ATOM 7816 O O . LYS B 1 60 ? -54.796 31.164 34.687 1.00 16.13 60 LYS B O 1
ATOM 7835 N N . ILE B 1 61 ? -52.986 30.158 33.878 1.00 17.56 61 ILE B N 1
ATOM 7836 C CA . ILE B 1 61 ? -53.586 30.029 32.554 1.00 18.29 61 ILE B CA 1
ATOM 7837 C C . ILE B 1 61 ? -54.791 29.069 32.614 1.00 26.96 61 ILE B C 1
ATOM 7838 O O . ILE B 1 61 ? -55.872 29.373 32.097 1.00 20.22 61 ILE B O 1
ATOM 7854 N N . VAL B 1 62 ? -54.620 27.916 33.248 1.00 14.06 62 VAL B N 1
ATOM 7855 C CA . VAL B 1 62 ? -55.703 26.939 33.323 1.00 21.65 62 VAL B CA 1
ATOM 7856 C C . VAL B 1 62 ? -56.913 27.538 34.064 1.00 20.96 62 VAL B C 1
ATOM 7857 O O . VAL B 1 62 ? -58.060 27.336 33.662 1.00 20.74 62 VAL B O 1
ATOM 7870 N N . GLU B 1 63 ? -56.656 28.281 35.141 1.00 21.34 63 GLU B N 1
ATOM 7871 C CA . GLU B 1 63 ? -57.746 28.903 35.884 1.00 20.31 63 GLU B CA 1
ATOM 7872 C C . GLU B 1 63 ? -58.514 29.901 35.022 1.00 17.66 63 GLU B C 1
ATOM 7873 O O . GLU B 1 63 ? -59.735 29.934 35.070 1.00 15.74 63 GLU B O 1
ATOM 7885 N N . SER B 1 64 ? -57.810 30.718 34.247 1.00 18.21 64 SER B N 1
ATOM 7886 C CA . SER B 1 64 ? -58.493 31.682 33.387 1.00 25.96 64 SER B CA 1
ATOM 7887 C C . SER B 1 64 ? -59.335 30.959 32.325 1.00 23.00 64 SER B C 1
ATOM 7888 O O . SER B 1 64 ? -60.428 31.400 32.003 1.00 18.09 64 SER B O 1
ATOM 7896 N N . MET B 1 65 ? -58.829 29.850 31.792 1.00 20.51 65 MET B N 1
ATOM 7897 C CA . MET B 1 65 ? -59.571 29.074 30.796 1.00 16.55 65 MET B CA 1
ATOM 7898 C C . MET B 1 65 ? -60.844 28.521 31.411 1.00 17.92 65 MET B C 1
ATOM 7899 O O . MET B 1 65 ? -61.914 28.616 30.821 1.00 13.31 65 MET B O 1
ATOM 7913 N N . ALA B 1 66 ? -60.724 27.944 32.598 1.00 16.98 66 ALA B N 1
ATOM 7914 C CA . ALA B 1 66 ? -61.895 27.406 33.288 1.00 14.65 66 ALA B CA 1
ATOM 7915 C C . ALA B 1 66 ? -62.928 28.502 33.581 1.00 16.36 66 ALA B C 1
ATOM 7916 O O . ALA B 1 66 ? -64.120 28.252 33.496 1.00 16.84 66 ALA B O 1
ATOM 7923 N N . ASN B 1 67 ? -62.470 29.696 33.942 1.00 22.21 67 ASN B N 1
ATOM 7924 C CA . ASN B 1 67 ? -63.381 30.806 34.244 1.00 17.71 67 ASN B CA 1
ATOM 7925 C C . ASN B 1 67 ? -64.134 31.251 32.998 1.00 19.98 67 ASN B C 1
ATOM 7926 O O . ASN B 1 67 ? -65.332 31.489 33.047 1.00 23.57 67 ASN B O 1
ATOM 7937 N N . ALA B 1 68 ? -63.447 31.344 31.870 1.00 18.02 68 ALA B N 1
ATOM 7938 C CA . ALA B 1 68 ? -64.130 31.719 30.628 1.00 23.52 68 ALA B CA 1
ATOM 7939 C C . ALA B 1 68 ? -65.147 30.658 30.165 1.00 24.83 68 ALA B C 1
ATOM 7940 O O . ALA B 1 68 ? -66.249 30.995 29.681 1.00 20.27 68 ALA B O 1
ATOM 7947 N N . ALA B 1 69 ? -64.785 29.380 30.298 1.00 13.85 69 ALA B N 1
ATOM 7948 C CA . ALA B 1 69 ? -65.698 28.292 29.912 1.00 17.82 69 ALA B CA 1
ATOM 7949 C C . ALA B 1 69 ? -67.000 28.405 30.727 1.00 21.32 69 ALA B C 1
ATOM 7950 O O . ALA B 1 69 ? -68.113 28.269 30.203 1.00 15.50 69 ALA B O 1
ATOM 7957 N N . ARG B 1 70 ? -66.833 28.661 32.017 1.00 16.37 70 ARG B N 1
ATOM 7958 C CA . ARG B 1 70 ? -67.941 28.867 32.942 1.00 22.18 70 ARG B CA 1
ATOM 7959 C C . ARG B 1 70 ? -68.855 30.023 32.495 1.00 17.72 70 ARG B C 1
ATOM 7960 O O . ARG B 1 70 ? -70.074 29.874 32.385 1.00 21.76 70 ARG B O 1
ATOM 7981 N N . GLU B 1 71 ? -68.252 31.175 32.245 1.00 14.62 71 GLU B N 1
ATOM 7982 C CA . GLU B 1 71 ? -69.005 32.349 31.795 1.00 23.95 71 GLU B CA 1
ATOM 7983 C C . GLU B 1 71 ? -69.704 32.089 30.462 1.00 19.99 71 GLU B C 1
ATOM 7984 O O . GLU B 1 71 ? -70.789 32.598 30.225 1.00 22.39 71 GLU B O 1
ATOM 7996 N N . GLU B 1 72 ? -69.092 31.273 29.606 1.00 18.27 72 GLU B N 1
ATOM 7997 C CA . GLU B 1 72 ? -69.569 31.087 28.236 1.00 18.84 72 GLU B CA 1
ATOM 7998 C C . GLU B 1 72 ? -70.442 29.852 28.092 1.00 11.95 72 GLU B C 1
ATOM 7999 O O . GLU B 1 72 ? -70.898 29.522 26.994 1.00 18.53 72 GLU B O 1
ATOM 8011 N N . ALA B 1 73 ? -70.662 29.157 29.198 1.00 17.24 73 ALA B N 1
ATOM 8012 C CA . ALA B 1 73 ? -71.321 27.853 29.166 1.00 16.62 73 ALA B CA 1
ATOM 8013 C C . ALA B 1 73 ? -72.699 27.855 28.475 1.00 21.81 73 ALA B C 1
ATOM 8014 O O . ALA B 1 73 ? -72.998 26.984 27.625 1.00 16.77 73 ALA B O 1
ATOM 8021 N N . GLY B 1 74 ? -73.550 28.805 28.851 1.00 18.70 74 GLY B N 1
ATOM 8022 C CA . GLY B 1 74 ? -74.874 28.934 28.245 1.00 18.25 74 GLY B CA 1
ATOM 8023 C C . GLY B 1 74 ? -74.827 29.279 26.765 1.00 16.33 74 GLY B C 1
ATOM 8024 O O . GLY B 1 74 ? -75.506 28.643 25.952 1.00 14.73 74 GLY B O 1
ATOM 8028 N N . ARG B 1 75 ? -74.015 30.269 26.402 1.00 18.32 75 ARG B N 1
ATOM 8029 C CA . ARG B 1 75 ? -73.965 30.719 25.015 1.00 17.30 75 ARG B CA 1
ATOM 8030 C C . ARG B 1 75 ? -73.457 29.608 24.089 1.00 14.55 75 ARG B C 1
ATOM 8031 O O . ARG B 1 75 ? -74.035 29.364 23.027 1.00 17.36 75 ARG B O 1
ATOM 8052 N N . LEU B 1 76 ? -72.400 28.916 24.510 1.00 16.63 76 LEU B N 1
ATOM 8053 C CA . LEU B 1 76 ? -71.878 27.772 23.748 1.00 14.16 76 LEU B CA 1
ATOM 8054 C C . LEU B 1 76 ? -72.959 26.684 23.641 1.00 13.50 76 LEU B C 1
ATOM 8055 O O . LEU B 1 76 ? -73.188 26.126 22.563 1.00 15.90 76 LEU B O 1
ATOM 8071 N N . ALA B 1 77 ? -73.640 26.399 24.747 1.00 15.34 77 ALA B N 1
ATOM 8072 C CA . ALA B 1 77 ? -74.741 25.422 24.729 1.00 14.63 77 ALA B CA 1
ATOM 8073 C C . ALA B 1 77 ? -75.780 25.739 23.635 1.00 17.25 77 ALA B C 1
ATOM 8074 O O . ALA B 1 77 ? -76.216 24.861 22.883 1.00 16.15 77 ALA B O 1
ATOM 8081 N N . ALA B 1 78 ? -76.182 26.996 23.558 1.00 18.37 78 ALA B N 1
ATOM 8082 C CA . ALA B 1 78 ? -77.213 27.403 22.595 1.00 18.00 78 ALA B CA 1
ATOM 8083 C C . ALA B 1 78 ? -76.679 27.344 21.166 1.00 16.98 78 ALA B C 1
ATOM 8084 O O . ALA B 1 78 ? -77.419 26.996 20.263 1.00 15.46 78 ALA B O 1
ATOM 8091 N N . MET B 1 79 ? -75.396 27.675 20.959 1.00 17.47 79 MET B N 1
ATOM 8092 C CA . MET B 1 79 ? -74.789 27.475 19.642 1.00 18.18 79 MET B CA 1
ATOM 8093 C C . MET B 1 79 ? -74.844 26.009 19.242 1.00 23.24 79 MET B C 1
ATOM 8094 O O . MET B 1 79 ? -75.251 25.675 18.127 1.00 15.64 79 MET B O 1
ATOM 8108 N N . ALA B 1 80 ? -74.448 25.127 20.150 1.00 18.12 80 ALA B N 1
ATOM 8109 C CA . ALA B 1 80 ? -74.442 23.696 19.830 1.00 20.99 80 ALA B CA 1
ATOM 8110 C C . ALA B 1 80 ? -75.830 23.148 19.474 1.00 16.81 80 ALA B C 1
ATOM 8111 O O . ALA B 1 80 ? -75.961 22.410 18.498 1.00 20.12 80 ALA B O 1
ATOM 8118 N N . VAL B 1 81 ? -76.859 23.477 20.258 1.00 17.31 81 VAL B N 1
ATOM 8119 C CA . VAL B 1 81 ? -78.213 22.960 19.968 1.00 18.57 81 VAL B CA 1
ATOM 8120 C C . VAL B 1 81 ? -78.683 23.477 18.607 1.00 19.99 81 VAL B C 1
ATOM 8121 O O . VAL B 1 81 ? -79.227 22.727 17.803 1.00 18.57 81 VAL B O 1
ATOM 8134 N N . GLU B 1 82 ? -78.444 24.757 18.339 1.00 17.62 82 GLU B N 1
ATOM 8135 C CA . GLU B 1 82 ? -78.911 25.361 17.085 1.00 17.74 82 GLU B CA 1
ATOM 8136 C C . GLU B 1 82 ? -78.182 24.752 15.886 1.00 25.88 82 GLU B C 1
ATOM 8137 O O . GLU B 1 82 ? -78.793 24.484 14.831 1.00 17.57 82 GLU B O 1
ATOM 8149 N N . GLU B 1 83 ? -76.869 24.547 16.026 1.00 18.07 83 GLU B N 1
ATOM 8150 C CA . GLU B 1 83 ? -76.089 24.049 14.893 1.00 16.60 83 GLU B CA 1
ATOM 8151 C C . GLU B 1 83 ? -76.346 22.567 14.620 1.00 18.34 83 GLU B C 1
ATOM 8152 O O . GLU B 1 83 ? -76.507 22.176 13.464 1.00 18.56 83 GLU B O 1
ATOM 8164 N N . THR B 1 84 ? -76.415 21.747 15.671 1.00 17.16 84 THR B N 1
ATOM 8165 C CA . THR B 1 84 ? -76.507 20.300 15.496 1.00 19.90 84 THR B CA 1
ATOM 8166 C C . THR B 1 84 ? -77.937 19.760 15.540 1.00 19.93 84 THR B C 1
ATOM 8167 O O . THR B 1 84 ? -78.208 18.697 15.000 1.00 19.31 84 THR B O 1
ATOM 8178 N N . GLY B 1 85 ? -78.837 20.467 16.214 1.00 23.54 85 GLY B N 1
ATOM 8179 C CA . GLY B 1 85 ? -80.193 19.974 16.418 1.00 29.51 85 GLY B CA 1
ATOM 8180 C C . GLY B 1 85 ? -80.326 18.919 17.503 1.00 26.16 85 GLY B C 1
ATOM 8181 O O . GLY B 1 85 ? -81.430 18.431 17.755 1.00 26.23 85 GLY B O 1
ATOM 8185 N N . PHE B 1 86 ? -79.217 18.586 18.162 1.00 16.62 86 PHE B N 1
ATOM 8186 C CA . PHE B 1 86 ? -79.233 17.614 19.249 1.00 18.11 86 PHE B CA 1
ATOM 8187 C C . PHE B 1 86 ? -79.387 18.273 20.611 1.00 20.96 86 PHE B C 1
ATOM 8188 O O . PHE B 1 86 ? -78.770 19.304 20.896 1.00 20.43 86 PHE B O 1
ATOM 8205 N N . GLY B 1 87 ? -80.172 17.642 21.471 1.00 18.67 87 GLY B N 1
ATOM 8206 C CA . GLY B 1 87 ? -80.171 17.990 22.877 1.00 18.70 87 GLY B CA 1
ATOM 8207 C C . GLY B 1 87 ? -80.998 19.228 23.170 1.00 24.39 87 GLY B C 1
ATOM 8208 O O . GLY B 1 87 ? -81.842 19.612 22.364 1.00 19.08 87 GLY B O 1
ATOM 8212 N N . ASN B 1 88 ? -80.745 19.842 24.325 1.00 24.14 88 ASN B N 1
ATOM 8213 C CA . ASN B 1 88 ? -81.467 21.035 24.774 1.00 23.02 88 ASN B CA 1
ATOM 8214 C C . ASN B 1 88 ? -80.472 21.954 25.457 1.00 22.33 88 ASN B C 1
ATOM 8215 O O . ASN B 1 88 ? -79.409 21.498 25.885 1.00 18.79 88 ASN B O 1
ATOM 8226 N N . VAL B 1 89 ? -80.808 23.236 25.567 1.00 14.92 89 VAL B N 1
ATOM 8227 C CA . VAL B 1 89 ? -79.854 24.243 26.016 1.00 13.08 89 VAL B CA 1
ATOM 8228 C C . VAL B 1 89 ? -79.517 24.130 27.506 1.00 18.45 89 VAL B C 1
ATOM 8229 O O . VAL B 1 89 ? -78.380 24.355 27.900 1.00 19.45 89 VAL B O 1
ATOM 8242 N N A GLU B 1 90 ? -80.489 23.763 28.328 0.58 16.24 90 GLU B N 1
ATOM 8243 N N B GLU B 1 90 ? -80.493 23.793 28.339 0.42 16.32 90 GLU B N 1
ATOM 8244 C CA A GLU B 1 90 ? -80.236 23.730 29.763 0.58 19.09 90 GLU B CA 1
ATOM 8245 C CA B GLU B 1 90 ? -80.221 23.712 29.772 0.42 19.09 90 GLU B CA 1
ATOM 8246 C C A GLU B 1 90 ? -79.250 22.607 30.098 0.58 17.12 90 GLU B C 1
ATOM 8247 C C B GLU B 1 90 ? -79.183 22.633 30.029 0.42 17.14 90 GLU B C 1
ATOM 8248 O O A GLU B 1 90 ? -78.352 22.786 30.917 0.58 16.88 90 GLU B O 1
ATOM 8249 O O B GLU B 1 90 ? -78.204 22.855 30.738 0.42 16.86 90 GLU B O 1
ATOM 8272 N N . ASP B 1 91 ? -79.397 21.461 29.446 1.00 15.13 91 ASP B N 1
ATOM 8273 C CA . ASP B 1 91 ? -78.506 20.343 29.716 1.00 19.20 91 ASP B CA 1
ATOM 8274 C C . ASP B 1 91 ? -77.112 20.554 29.097 1.00 18.42 91 ASP B C 1
ATOM 8275 O O . ASP B 1 91 ? -76.096 20.256 29.746 1.00 17.86 91 ASP B O 1
ATOM 8285 N N . LYS B 1 92 ? -77.034 21.101 27.883 1.00 14.88 92 LYS B N 1
ATOM 8286 C CA . LYS B 1 92 ? -75.713 21.387 27.315 1.00 12.03 92 LYS B CA 1
ATOM 8287 C C . LYS B 1 92 ? -74.976 22.413 28.154 1.00 15.09 92 LYS B C 1
ATOM 8288 O O . LYS B 1 92 ? -73.739 22.395 28.212 1.00 12.99 92 LYS B O 1
ATOM 8307 N N . THR B 1 93 ? -75.714 23.311 28.806 1.00 15.20 93 THR B N 1
ATOM 8308 C CA . THR B 1 93 ? -75.078 24.288 29.663 1.00 16.28 93 THR B CA 1
ATOM 8309 C C . THR B 1 93 ? -74.414 23.579 30.839 1.00 18.65 93 THR B C 1
ATOM 8310 O O . THR B 1 93 ? -73.265 23.894 31.213 1.00 13.72 93 THR B O 1
ATOM 8321 N N . LEU B 1 94 ? -75.143 22.640 31.430 1.00 13.73 94 LEU B N 1
ATOM 8322 C CA . LEU B 1 94 ? -74.621 21.839 32.536 1.00 12.72 94 LEU B CA 1
ATOM 8323 C C . LEU B 1 94 ? -73.424 20.966 32.106 1.00 18.13 94 LEU B C 1
ATOM 8324 O O . LEU B 1 94 ? -72.493 20.776 32.873 1.00 17.38 94 LEU B O 1
ATOM 8340 N N . LYS B 1 95 ? -73.454 20.447 30.883 1.00 20.68 95 LYS B N 1
ATOM 8341 C CA . LYS B 1 95 ? -72.335 19.674 30.351 1.00 19.43 95 LYS B CA 1
ATOM 8342 C C . LYS B 1 95 ? -71.099 20.570 30.261 1.00 21.07 95 LYS B C 1
ATOM 8343 O O . LYS B 1 95 ? -70.020 20.179 30.664 1.00 16.73 95 LYS B O 1
ATOM 8362 N N . ASN B 1 96 ? -71.270 21.792 29.763 1.00 17.02 96 ASN B N 1
ATOM 8363 C CA . ASN B 1 96 ? -70.171 22.730 29.687 1.00 12.22 96 ASN B CA 1
ATOM 8364 C C . ASN B 1 96 ? -69.642 23.105 31.080 1.00 20.17 96 ASN B C 1
ATOM 8365 O O . ASN B 1 96 ? -68.419 23.214 31.299 1.00 16.66 96 ASN B O 1
ATOM 8376 N N . LEU B 1 97 ? -70.548 23.273 32.036 1.00 19.28 97 LEU B N 1
ATOM 8377 C CA . LEU B 1 97 ? -70.136 23.594 33.410 1.00 15.35 97 LEU B CA 1
ATOM 8378 C C . LEU B 1 97 ? -69.412 22.423 34.063 1.00 21.24 97 LEU B C 1
ATOM 8379 O O . LEU B 1 97 ? -68.487 22.618 34.868 1.00 17.21 97 LEU B O 1
ATOM 8395 N N . PHE B 1 98 ? -69.812 21.208 33.700 1.00 19.01 98 PHE B N 1
ATOM 8396 C CA . PHE B 1 98 ? -69.150 20.007 34.210 1.00 18.18 98 PHE B CA 1
ATOM 8397 C C . PHE B 1 98 ? -67.658 20.026 33.788 1.00 18.05 98 PHE B C 1
ATOM 8398 O O . PHE B 1 98 ? -66.751 19.744 34.577 1.00 15.57 98 PHE B O 1
ATOM 8415 N N . ALA B 1 99 ? -67.417 20.438 32.557 1.00 18.01 99 ALA B N 1
ATOM 8416 C CA . ALA B 1 99 ? -66.061 20.563 32.049 1.00 20.33 99 ALA B CA 1
ATOM 8417 C C . ALA B 1 99 ? -65.344 21.737 32.715 1.00 22.09 99 ALA B C 1
ATOM 8418 O O . ALA B 1 99 ? -64.204 21.614 33.126 1.00 20.52 99 ALA B O 1
ATOM 8425 N N . ALA B 1 100 ? -66.036 22.855 32.880 1.00 17.14 100 ALA B N 1
ATOM 8426 C CA . ALA B 1 100 ? -65.435 24.041 33.458 1.00 17.99 100 ALA B CA 1
ATOM 8427 C C . ALA B 1 100 ? -65.200 23.928 34.961 1.00 27.88 100 ALA B C 1
ATOM 8428 O O . ALA B 1 100 ? -64.300 24.591 35.492 1.00 21.34 100 ALA B O 1
ATOM 8435 N N . ASN B 1 101 ? -66.015 23.123 35.645 1.00 14.83 101 ASN B N 1
ATOM 8436 C CA . ASN B 1 101 ? -65.924 23.008 37.100 1.00 16.35 101 ASN B CA 1
ATOM 8437 C C . ASN B 1 101 ? -65.348 21.664 37.561 1.00 19.52 101 ASN B C 1
ATOM 8438 O O . ASN B 1 101 ? -64.305 21.648 38.200 1.00 18.71 101 ASN B O 1
ATOM 8449 N N . ASP B 1 102 ? -66.002 20.545 37.246 1.00 21.78 102 ASP B N 1
ATOM 8450 C CA . ASP B 1 102 ? -65.553 19.250 37.779 1.00 19.57 102 ASP B CA 1
ATOM 8451 C C . ASP B 1 102 ? -64.185 18.851 37.243 1.00 18.01 102 ASP B C 1
ATOM 8452 O O . ASP B 1 102 ? -63.332 18.377 37.999 1.00 16.61 102 ASP B O 1
ATOM 8461 N N . VAL B 1 103 ? -63.993 19.001 35.938 1.00 14.35 103 VAL B N 1
ATOM 8462 C CA . VAL B 1 103 ? -62.718 18.675 35.319 1.00 13.08 103 VAL B CA 1
ATOM 8463 C C . VAL B 1 103 ? -61.651 19.587 35.855 1.00 18.17 103 VAL B C 1
ATOM 8464 O O . VAL B 1 103 ? -60.574 19.133 36.239 1.00 14.23 103 VAL B O 1
ATOM 8477 N N . TYR B 1 104 ? -61.943 20.879 35.889 1.00 14.41 104 TYR B N 1
ATOM 8478 C CA . TYR B 1 104 ? -60.972 21.833 36.400 1.00 11.36 104 TYR B CA 1
ATOM 8479 C C . TYR B 1 104 ? -60.555 21.477 37.833 1.00 16.98 104 TYR B C 1
ATOM 8480 O O . TYR B 1 104 ? -59.360 21.412 38.123 1.00 20.93 104 TYR B O 1
ATOM 8498 N N . ASN B 1 105 ? -61.513 21.219 38.724 1.00 20.79 105 ASN B N 1
ATOM 8499 C CA . ASN B 1 105 ? -61.161 20.885 40.108 1.00 15.51 105 ASN B CA 1
ATOM 8500 C C . ASN B 1 105 ? -60.338 19.600 40.237 1.00 21.77 105 ASN B C 1
ATOM 8501 O O . ASN B 1 105 ? -59.516 19.500 41.140 1.00 17.79 105 ASN B O 1
ATOM 8512 N N . SER B 1 106 ? -60.529 18.628 39.345 1.00 13.27 106 SER B N 1
ATOM 8513 C CA . SER B 1 106 ? -59.747 17.388 39.430 1.00 17.37 106 SER B CA 1
ATOM 8514 C C . SER B 1 106 ? -58.301 17.506 38.953 1.00 20.62 106 SER B C 1
ATOM 8515 O O . SER B 1 106 ? -57.505 16.608 39.209 1.00 21.79 106 SER B O 1
ATOM 8523 N N . ILE B 1 107 ? -57.950 18.578 38.255 1.00 16.68 107 ILE B N 1
ATOM 8524 C CA . ILE B 1 107 ? -56.578 18.721 37.769 1.00 17.34 107 ILE B CA 1
ATOM 8525 C C . ILE B 1 107 ? -55.852 19.935 38.333 1.00 21.63 107 ILE B C 1
ATOM 8526 O O . ILE B 1 107 ? -54.644 20.049 38.195 1.00 19.77 107 ILE B O 1
ATOM 8542 N N . LYS B 1 108 ? -56.568 20.843 38.982 1.00 17.78 108 LYS B N 1
ATOM 8543 C CA . LYS B 1 108 ? -55.964 22.126 39.314 1.00 19.04 108 LYS B CA 1
ATOM 8544 C C . LYS B 1 108 ? -54.782 21.952 40.285 1.00 26.00 108 LYS B C 1
ATOM 8545 O O . LYS B 1 108 ? -53.821 22.737 40.249 1.00 21.48 108 LYS B O 1
ATOM 8564 N N . ASP B 1 109 ? -54.825 20.908 41.117 1.00 17.42 109 ASP B N 1
ATOM 8565 C CA . ASP B 1 109 ? -53.760 20.678 42.098 1.00 18.99 109 ASP B CA 1
ATOM 8566 C C . ASP B 1 109 ? -52.726 19.613 41.681 1.00 26.58 109 ASP B C 1
ATOM 8567 O O . ASP B 1 109 ? -51.840 19.272 42.462 1.00 22.18 109 ASP B O 1
ATOM 8576 N N . VAL B 1 110 ? -52.830 19.090 40.465 1.00 19.83 110 VAL B N 1
ATOM 8577 C CA . VAL B 1 110 ? -51.882 18.088 39.997 1.00 16.52 110 VAL B CA 1
ATOM 8578 C C . VAL B 1 110 ? -50.563 18.768 39.619 1.00 19.19 110 VAL B C 1
ATOM 8579 O O . VAL B 1 110 ? -50.540 19.787 38.924 1.00 18.93 110 VAL B O 1
ATOM 8592 N N . LYS B 1 111 ? -49.459 18.238 40.127 1.00 21.98 111 LYS B N 1
ATOM 8593 C CA . LYS B 1 111 ? -48.135 18.746 39.763 1.00 17.24 111 LYS B CA 1
ATOM 8594 C C . LYS B 1 111 ? -47.759 18.286 38.335 1.00 17.70 111 LYS B C 1
ATOM 8595 O O . LYS B 1 111 ? -47.786 17.097 38.056 1.00 20.09 111 LYS B O 1
ATOM 8614 N N . THR B 1 112 ? -47.392 19.218 37.456 1.00 19.28 112 THR B N 1
ATOM 8615 C CA . THR B 1 112 ? -47.101 18.896 36.056 1.00 19.52 112 THR B CA 1
ATOM 8616 C C . THR B 1 112 ? -45.797 19.536 35.540 1.00 16.59 112 THR B C 1
ATOM 8617 O O . THR B 1 112 ? -45.436 19.340 34.389 1.00 21.48 112 THR B O 1
ATOM 8628 N N . VAL B 1 113 ? -45.121 20.314 36.385 1.00 15.85 113 VAL B N 1
ATOM 8629 C CA . VAL B 1 113 ? -43.882 21.045 36.023 1.00 20.60 113 VAL B CA 1
ATOM 8630 C C . VAL B 1 113 ? -42.712 20.532 36.846 1.00 21.53 113 VAL B C 1
ATOM 8631 O O . VAL B 1 113 ? -42.788 20.479 38.067 1.00 17.87 113 VAL B O 1
ATOM 8644 N N . GLY B 1 114 ? -41.628 20.171 36.174 1.00 20.96 114 GLY B N 1
ATOM 8645 C CA . GLY B 1 114 ? -40.415 19.714 36.849 1.00 23.10 114 GLY B CA 1
ATOM 8646 C C . GLY B 1 114 ? -40.519 18.412 37.618 1.00 17.67 114 GLY B C 1
ATOM 8647 O O . GLY B 1 114 ? -41.077 17.420 37.142 1.00 21.33 114 GLY B O 1
ATOM 8651 N N . ILE B 1 115 ? -39.955 18.419 38.821 1.00 27.54 115 ILE B N 1
ATOM 8652 C CA . ILE B 1 115 ? -39.901 17.240 39.679 1.00 26.03 115 ILE B CA 1
ATOM 8653 C C . ILE B 1 115 ? -41.221 17.140 40.423 1.00 28.42 115 ILE B C 1
ATOM 8654 O O . ILE B 1 115 ? -41.577 18.043 41.177 1.00 27.48 115 ILE B O 1
ATOM 8670 N N . ILE B 1 116 ? -41.939 16.041 40.209 1.00 20.53 116 ILE B N 1
ATOM 8671 C CA . ILE B 1 116 ? -43.287 15.879 40.731 1.00 24.56 116 ILE B CA 1
ATOM 8672 C C . ILE B 1 116 ? -43.325 14.847 41.835 1.00 27.50 116 ILE B C 1
ATOM 8673 O O . ILE B 1 116 ? -44.336 14.683 42.495 1.00 30.43 116 ILE B O 1
ATOM 8689 N N . ARG B 1 117 ? -42.229 14.122 42.008 1.00 29.12 117 ARG B N 1
ATOM 8690 C CA . ARG B 1 117 ? -42.137 13.130 43.070 1.00 27.01 117 ARG B CA 1
ATOM 8691 C C . ARG B 1 117 ? -40.678 12.824 43.350 1.00 33.67 117 ARG B C 1
ATOM 8692 O O . ARG B 1 117 ? -39.876 12.719 42.419 1.00 26.94 117 ARG B O 1
ATOM 8713 N N . ARG B 1 118 ? -40.339 12.701 44.631 1.00 30.94 118 ARG B N 1
ATOM 8714 C CA . ARG B 1 118 ? -38.993 12.288 45.047 1.00 35.79 118 ARG B CA 1
ATOM 8715 C C . ARG B 1 118 ? -39.138 11.033 45.900 1.00 36.25 118 ARG B C 1
ATOM 8716 O O . ARG B 1 118 ? -40.085 10.903 46.679 1.00 40.97 118 ARG B O 1
ATOM 8737 N N . ASP B 1 119 ? -38.231 10.085 45.702 1.00 29.25 119 ASP B N 1
ATOM 8738 C CA . ASP B 1 119 ? -38.233 8.839 46.454 1.00 34.07 119 ASP B CA 1
ATOM 8739 C C . ASP B 1 119 ? -36.824 8.631 46.973 1.00 37.29 119 ASP B C 1
ATOM 8740 O O . ASP B 1 119 ? -36.001 8.000 46.311 1.00 34.96 119 ASP B O 1
ATOM 8749 N N A GLU B 1 120 ? -36.541 9.160 48.161 0.49 38.17 120 GLU B N 1
ATOM 8750 N N B GLU B 1 120 ? -36.544 9.164 48.155 0.51 38.17 120 GLU B N 1
ATOM 8751 C CA A GLU B 1 120 ? -35.160 9.260 48.625 0.49 39.57 120 GLU B CA 1
ATOM 8752 C CA B GLU B 1 120 ? -35.168 9.277 48.621 0.51 39.58 120 GLU B CA 1
ATOM 8753 C C A GLU B 1 120 ? -34.548 7.885 48.867 0.49 35.60 120 GLU B C 1
ATOM 8754 C C B GLU B 1 120 ? -34.543 7.907 48.904 0.51 35.61 120 GLU B C 1
ATOM 8755 O O A GLU B 1 120 ? -33.390 7.643 48.530 0.49 41.85 120 GLU B O 1
ATOM 8756 O O B GLU B 1 120 ? -33.364 7.691 48.626 0.51 41.95 120 GLU B O 1
ATOM 8779 N N . GLU B 1 121 ? -35.328 6.975 49.429 1.00 30.26 121 GLU B N 1
ATOM 8780 C CA . GLU B 1 121 ? -34.793 5.682 49.796 1.00 42.58 121 GLU B CA 1
ATOM 8781 C C . GLU B 1 121 ? -34.572 4.757 48.592 1.00 47.51 121 GLU B C 1
ATOM 8782 O O . GLU B 1 121 ? -33.806 3.802 48.683 1.00 41.58 121 GLU B O 1
ATOM 8795 N N . ASN B 1 122 ? -35.250 5.024 47.480 1.00 40.22 122 ASN B N 1
ATOM 8796 C CA . ASN B 1 122 ? -35.009 4.286 46.249 1.00 32.12 122 ASN B CA 1
ATOM 8797 C C . ASN B 1 122 ? -34.076 5.063 45.343 1.00 24.67 122 ASN B C 1
ATOM 8798 O O . ASN B 1 122 ? -33.637 4.561 44.307 1.00 27.46 122 ASN B O 1
ATOM 8809 N N . ARG B 1 123 ? -33.789 6.294 45.749 1.00 22.64 123 ARG B N 1
ATOM 8810 C CA . ARG B 1 123 ? -32.864 7.169 45.052 1.00 25.02 123 ARG B CA 1
ATOM 8811 C C . ARG B 1 123 ? -33.302 7.359 43.603 1.00 28.49 123 ARG B C 1
ATOM 8812 O O . ARG B 1 123 ? -32.508 7.237 42.659 1.00 27.67 123 ARG B O 1
ATOM 8833 N N . VAL B 1 124 ? -34.582 7.690 43.469 1.00 24.81 124 VAL B N 1
ATOM 8834 C CA . VAL B 1 124 ? -35.210 8.044 42.206 1.00 26.18 124 VAL B CA 1
ATOM 8835 C C . VAL B 1 124 ? -36.018 9.310 42.383 1.00 22.67 124 VAL B C 1
ATOM 8836 O O . VAL B 1 124 ? -36.644 9.503 43.412 1.00 28.11 124 VAL B O 1
ATOM 8849 N N . TRP B 1 125 ? -36.035 10.171 41.385 1.00 22.81 125 TRP B N 1
ATOM 8850 C CA . TRP B 1 125 ? -37.103 11.146 41.357 1.00 30.97 125 TRP B CA 1
ATOM 8851 C C . TRP B 1 125 ? -37.698 11.224 39.958 1.00 26.10 125 TRP B C 1
ATOM 8852 O O . TRP B 1 125 ? -37.091 10.769 38.981 1.00 21.02 125 TRP B O 1
ATOM 8873 N N . GLU B 1 126 ? -38.936 11.714 39.903 1.00 22.04 126 GLU B N 1
ATOM 8874 C CA . GLU B 1 126 ? -39.740 11.769 38.686 1.00 13.63 126 GLU B CA 1
ATOM 8875 C C . GLU B 1 126 ? -39.907 13.168 38.189 1.00 22.63 126 GLU B C 1
ATOM 8876 O O . GLU B 1 126 ? -40.223 14.073 38.961 1.00 25.30 126 GLU B O 1
ATOM 8888 N N . ILE B 1 127 ? -39.711 13.324 36.885 1.00 15.83 127 ILE B N 1
ATOM 8889 C CA . ILE B 1 127 ? -39.865 14.594 36.209 1.00 22.07 127 ILE B CA 1
ATOM 8890 C C . ILE B 1 127 ? -40.980 14.497 35.169 1.00 27.24 127 ILE B C 1
ATOM 8891 O O . ILE B 1 127 ? -41.010 13.566 34.369 1.00 23.77 127 ILE B O 1
ATOM 8907 N N . ALA B 1 128 ? -41.892 15.464 35.188 1.00 20.66 128 ALA B N 1
ATOM 8908 C CA . ALA B 1 128 ? -42.985 15.509 34.237 1.00 17.76 128 ALA B CA 1
ATOM 8909 C C . ALA B 1 128 ? -42.483 16.018 32.876 1.00 16.03 128 ALA B C 1
ATOM 8910 O O . ALA B 1 128 ? -41.730 16.987 32.791 1.00 25.84 128 ALA B O 1
ATOM 8917 N N . GLN B 1 129 ? -42.908 15.353 31.815 1.00 18.98 129 GLN B N 1
ATOM 8918 C CA . GLN B 1 129 ? -42.495 15.697 30.459 1.00 19.04 129 GLN B CA 1
ATOM 8919 C C . GLN B 1 129 ? -43.732 15.838 29.563 1.00 18.94 129 GLN B C 1
ATOM 8920 O O . GLN B 1 129 ? -44.415 14.843 29.295 1.00 19.40 129 GLN B O 1
ATOM 8934 N N . PRO B 1 130 ? -44.017 17.057 29.082 1.00 19.94 130 PRO B N 1
ATOM 8935 C CA . PRO B 1 130 ? -45.184 17.212 28.197 1.00 20.17 130 PRO B CA 1
ATOM 8936 C C . PRO B 1 130 ? -45.073 16.355 26.921 1.00 17.86 130 PRO B C 1
ATOM 8937 O O . PRO B 1 130 ? -43.975 16.212 26.366 1.00 21.47 130 PRO B O 1
ATOM 8948 N N . VAL B 1 131 ? -46.181 15.793 26.457 1.00 19.92 131 VAL B N 1
ATOM 8949 C CA . VAL B 1 131 ? -46.148 15.022 25.219 1.00 13.32 131 VAL B CA 1
ATOM 8950 C C . VAL B 1 131 ? -45.907 15.906 23.989 1.00 15.90 131 VAL B C 1
ATOM 8951 O O . VAL B 1 131 ? -45.482 15.400 22.960 1.00 19.55 131 VAL B O 1
ATOM 8964 N N . GLY B 1 132 ? -46.167 17.212 24.103 1.00 18.76 132 GLY B N 1
ATOM 8965 C CA . GLY B 1 132 ? -45.966 18.138 22.999 1.00 11.36 132 GLY B CA 1
ATOM 8966 C C . GLY B 1 132 ? -47.243 18.722 22.382 1.00 15.54 132 GLY B C 1
ATOM 8967 O O . GLY B 1 132 ? -47.893 19.591 22.973 1.00 13.13 132 GLY B O 1
ATOM 8971 N N . ILE B 1 133 ? -47.598 18.248 21.187 1.00 14.76 133 ILE B N 1
ATOM 8972 C CA . ILE B 1 133 ? -48.821 18.678 20.505 1.00 16.48 133 ILE B CA 1
ATOM 8973 C C . ILE B 1 133 ? -49.844 17.547 20.477 1.00 19.28 133 ILE B C 1
ATOM 8974 O O . ILE B 1 133 ? -49.563 16.417 20.028 1.00 15.70 133 ILE B O 1
ATOM 8990 N N . VAL B 1 134 ? -51.032 17.866 20.968 1.00 14.18 134 VAL B N 1
ATOM 8991 C CA . VAL B 1 134 ? -52.132 16.920 21.034 1.00 10.99 134 VAL B CA 1
ATOM 8992 C C . VAL B 1 134 ? -53.104 17.209 19.898 1.00 17.37 134 VAL B C 1
ATOM 8993 O O . VAL B 1 134 ? -53.420 18.380 19.614 1.00 16.17 134 VAL B O 1
ATOM 9006 N N . ALA B 1 135 ? -53.580 16.149 19.249 1.00 14.53 135 ALA B N 1
ATOM 9007 C CA . ALA B 1 135 ? -54.616 16.276 18.235 1.00 11.65 135 ALA B CA 1
ATOM 9008 C C . ALA B 1 135 ? -55.932 15.797 18.852 1.00 20.28 135 ALA B C 1
ATOM 9009 O O . ALA B 1 135 ? -56.085 14.630 19.215 1.00 16.23 135 ALA B O 1
ATOM 9016 N N . GLY B 1 136 ? -56.860 16.729 19.023 1.00 14.71 136 GLY B N 1
ATOM 9017 C CA . GLY B 1 136 ? -58.157 16.430 19.614 1.00 14.41 136 GLY B CA 1
ATOM 9018 C C . GLY B 1 136 ? -59.276 16.324 18.612 1.00 16.95 136 GLY B C 1
ATOM 9019 O O . GLY B 1 136 ? -59.632 17.300 17.970 1.00 18.32 136 GLY B O 1
ATOM 9023 N N . ILE B 1 137 ? -59.833 15.127 18.492 1.00 15.11 137 ILE B N 1
ATOM 9024 C CA . ILE B 1 137 ? -60.973 14.887 17.623 1.00 16.83 137 ILE B CA 1
ATOM 9025 C C . ILE B 1 137 ? -62.224 15.031 18.474 1.00 16.99 137 ILE B C 1
ATOM 9026 O O . ILE B 1 137 ? -62.350 14.392 19.522 1.00 18.57 137 ILE B O 1
ATOM 9042 N N . ILE B 1 138 ? -63.139 15.878 18.020 1.00 12.70 138 ILE B N 1
ATOM 9043 C CA . ILE B 1 138 ? -64.321 16.270 18.802 1.00 20.97 138 ILE B CA 1
ATOM 9044 C C . ILE B 1 138 ? -65.599 15.689 18.204 1.00 17.16 138 ILE B C 1
ATOM 9045 O O . ILE B 1 138 ? -65.785 15.776 16.994 1.00 17.90 138 ILE B O 1
ATOM 9061 N N . PRO B 1 139 ? -66.480 15.097 19.044 1.00 18.55 139 PRO B N 1
ATOM 9062 C CA . PRO B 1 139 ? -67.752 14.516 18.577 1.00 17.96 139 PRO B CA 1
ATOM 9063 C C . PRO B 1 139 ? -68.829 15.568 18.310 1.00 14.81 139 PRO B C 1
ATOM 9064 O O . PRO B 1 139 ? -68.741 16.658 18.859 1.00 13.29 139 PRO B O 1
ATOM 9075 N N . SER B 1 140 ? -69.833 15.235 17.500 1.00 15.44 140 SER B N 1
ATOM 9076 C CA . SER B 1 140 ? -70.985 16.130 17.251 1.00 21.04 140 SER B CA 1
ATOM 9077 C C . SER B 1 140 ? -71.978 16.201 18.426 1.00 19.22 140 SER B C 1
ATOM 9078 O O . SER B 1 140 ? -72.763 17.147 18.540 1.00 20.56 140 SER B O 1
ATOM 9086 N N . THR B 1 141 ? -71.954 15.190 19.285 1.00 19.58 141 THR B N 1
ATOM 9087 C CA . THR B 1 141 ? -72.900 15.099 20.395 1.00 17.46 141 THR B CA 1
ATOM 9088 C C . THR B 1 141 ? -72.524 15.955 21.606 1.00 18.48 141 THR B C 1
ATOM 9089 O O . THR B 1 141 ? -73.413 16.513 22.258 1.00 16.07 141 THR B O 1
ATOM 9100 N N . ASN B 1 142 ? -71.214 16.039 21.880 1.00 12.32 142 ASN B N 1
ATOM 9101 C CA . ASN B 1 142 ? -70.633 16.773 23.007 1.00 16.73 142 ASN B CA 1
ATOM 9102 C C . ASN B 1 142 ? -69.591 17.779 22.524 1.00 14.44 142 ASN B C 1
ATOM 9103 O O . ASN B 1 142 ? -68.475 17.786 23.033 1.00 14.90 142 ASN B O 1
ATOM 9114 N N . PRO B 1 143 ? -69.932 18.612 21.530 1.00 13.11 143 PRO B N 1
ATOM 9115 C CA . PRO B 1 143 ? -68.862 19.358 20.874 1.00 12.64 143 PRO B CA 1
ATOM 9116 C C . PRO B 1 143 ? -68.163 20.419 21.745 1.00 19.16 143 PRO B C 1
ATOM 9117 O O . PRO B 1 143 ? -66.929 20.434 21.799 1.00 20.83 143 PRO B O 1
ATOM 9128 N N . THR B 1 144 ? -68.903 21.286 22.428 1.00 13.73 144 THR B N 1
ATOM 9129 C CA . THR B 1 144 ? -68.248 22.375 23.142 1.00 12.95 144 THR B CA 1
ATOM 9130 C C . THR B 1 144 ? -67.654 21.859 24.454 1.00 15.30 144 THR B C 1
ATOM 9131 O O . THR B 1 144 ? -66.525 22.231 24.837 1.00 15.26 144 THR B O 1
ATOM 9142 N N . SER B 1 145 ? -68.393 20.993 25.141 1.00 12.09 145 SER B N 1
ATOM 9143 C CA . SER B 1 145 ? -67.915 20.505 26.429 1.00 14.15 145 SER B CA 1
ATOM 9144 C C . SER B 1 145 ? -66.604 19.684 26.270 1.00 18.57 145 SER B C 1
ATOM 9145 O O . SER B 1 145 ? -65.701 19.750 27.122 1.00 15.76 145 SER B O 1
ATOM 9153 N N . THR B 1 146 ? -66.473 18.938 25.178 1.00 17.71 146 THR B N 1
ATOM 9154 C CA . THR B 1 146 ? -65.266 18.128 24.993 1.00 14.62 146 THR B CA 1
ATOM 9155 C C . THR B 1 146 ? -64.068 19.019 24.700 1.00 16.93 146 THR B C 1
ATOM 9156 O O . THR B 1 146 ? -62.942 18.725 25.135 1.00 15.93 146 THR B O 1
ATOM 9167 N N . VAL B 1 147 ? -64.291 20.111 23.973 1.00 14.14 147 VAL B N 1
ATOM 9168 C CA . VAL B 1 147 ? -63.227 21.108 23.757 1.00 16.99 147 VAL B CA 1
ATOM 9169 C C . VAL B 1 147 ? -62.723 21.703 25.078 1.00 16.56 147 VAL B C 1
ATOM 9170 O O . VAL B 1 147 ? -61.510 21.790 25.324 1.00 17.46 147 VAL B O 1
ATOM 9183 N N . ILE B 1 148 ? -63.653 22.109 25.928 1.00 14.36 148 ILE B N 1
ATOM 9184 C CA . ILE B 1 148 ? -63.292 22.716 27.208 1.00 10.99 148 ILE B CA 1
ATOM 9185 C C . ILE B 1 148 ? -62.477 21.723 28.021 1.00 12.50 148 ILE B C 1
ATOM 9186 O O . ILE B 1 148 ? -61.408 22.043 28.540 1.00 12.14 148 ILE B O 1
ATOM 9202 N N . PHE B 1 149 ? -63.018 20.523 28.150 1.00 16.50 149 PHE B N 1
ATOM 9203 C CA . PHE B 1 149 ? -62.349 19.458 28.876 1.00 16.44 149 PHE B CA 1
ATOM 9204 C C . PHE B 1 149 ? -60.927 19.174 28.313 1.00 18.03 149 PHE B C 1
ATOM 9205 O O . PHE B 1 149 ? -59.958 19.150 29.070 1.00 17.50 149 PHE B O 1
ATOM 9222 N N . LYS B 1 150 ? -60.797 18.984 26.999 1.00 13.52 150 LYS B N 1
ATOM 9223 C CA . LYS B 1 150 ? -59.508 18.624 26.425 1.00 14.48 150 LYS B CA 1
ATOM 9224 C C . LYS B 1 150 ? -58.540 19.777 26.492 1.00 15.33 150 LYS B C 1
ATOM 9225 O O . LYS B 1 150 ? -57.346 19.569 26.722 1.00 14.06 150 LYS B O 1
ATOM 9244 N N . ALA B 1 151 ? -59.034 21.001 26.309 1.00 13.66 151 ALA B N 1
ATOM 9245 C CA . ALA B 1 151 ? -58.149 22.155 26.392 1.00 13.36 151 ALA B CA 1
ATOM 9246 C C . ALA B 1 151 ? -57.560 22.282 27.800 1.00 16.06 151 ALA B C 1
ATOM 9247 O O . ALA B 1 151 ? -56.367 22.593 27.957 1.00 15.25 151 ALA B O 1
ATOM 9254 N N . LEU B 1 152 ? -58.380 22.027 28.819 1.00 15.22 152 LEU B N 1
ATOM 9255 C CA . LEU B 1 152 ? -57.916 22.162 30.192 1.00 20.54 152 LEU B CA 1
ATOM 9256 C C . LEU B 1 152 ? -56.845 21.110 30.518 1.00 15.45 152 LEU B C 1
ATOM 9257 O O . LEU B 1 152 ? -55.811 21.433 31.076 1.00 17.13 152 LEU B O 1
ATOM 9273 N N . ILE B 1 153 ? -57.084 19.847 30.164 1.00 20.89 153 ILE B N 1
ATOM 9274 C CA . ILE B 1 153 ? -56.136 18.823 30.567 1.00 16.20 153 ILE B CA 1
ATOM 9275 C C . ILE B 1 153 ? -54.867 18.949 29.715 1.00 21.28 153 ILE B C 1
ATOM 9276 O O . ILE B 1 153 ? -53.768 18.748 30.217 1.00 12.27 153 ILE B O 1
ATOM 9292 N N . ALA B 1 154 ? -55.002 19.333 28.449 1.00 16.18 154 ALA B N 1
ATOM 9293 C CA . ALA B 1 154 ? -53.817 19.436 27.601 1.00 15.67 154 ALA B CA 1
ATOM 9294 C C . ALA B 1 154 ? -52.881 20.555 28.064 1.00 17.73 154 ALA B C 1
ATOM 9295 O O . ALA B 1 154 ? -51.662 20.351 28.172 1.00 13.10 154 ALA B O 1
ATOM 9302 N N . VAL B 1 155 ? -53.443 21.728 28.347 1.00 13.40 155 VAL B N 1
ATOM 9303 C CA . VAL B 1 155 ? -52.630 22.883 28.711 1.00 15.38 155 VAL B CA 1
ATOM 9304 C C . VAL B 1 155 ? -52.068 22.758 30.146 1.00 16.35 155 VAL B C 1
ATOM 9305 O O . VAL B 1 155 ? -50.932 23.154 30.410 1.00 15.95 155 VAL B O 1
ATOM 9318 N N . LYS B 1 156 ? -52.830 22.163 31.054 1.00 16.99 156 LYS B N 1
ATOM 9319 C CA . LYS B 1 156 ? -52.323 21.903 32.402 1.00 18.06 156 LYS B CA 1
ATOM 9320 C C . LYS B 1 156 ? -51.056 21.019 32.365 1.00 16.67 156 LYS B C 1
ATOM 9321 O O . LYS B 1 156 ? -50.146 21.189 33.185 1.00 15.48 156 LYS B O 1
ATOM 9340 N N . ALA B 1 157 ? -51.008 20.078 31.421 1.00 15.74 157 ALA B N 1
ATOM 9341 C CA . ALA B 1 157 ? -49.852 19.193 31.270 1.00 15.96 157 ALA B CA 1
ATOM 9342 C C . ALA B 1 157 ? -48.765 19.811 30.381 1.00 23.58 157 ALA B C 1
ATOM 9343 O O . ALA B 1 157 ? -47.747 19.160 30.064 1.00 13.94 157 ALA B O 1
ATOM 9350 N N . ARG B 1 158 ? -49.005 21.061 29.987 1.00 13.98 158 ARG B N 1
ATOM 9351 C CA . ARG B 1 158 ? -48.050 21.926 29.272 1.00 16.71 158 ARG B CA 1
ATOM 9352 C C . ARG B 1 158 ? -47.902 21.573 27.783 1.00 18.68 158 ARG B C 1
ATOM 9353 O O . ARG B 1 158 ? -46.827 21.745 27.191 1.00 18.67 158 ARG B O 1
ATOM 9374 N N . ASN B 1 159 ? -49.016 21.157 27.173 1.00 18.28 159 ASN B N 1
ATOM 9375 C CA . ASN B 1 159 ? -49.083 20.869 25.737 1.00 17.04 159 ASN B CA 1
ATOM 9376 C C . ASN B 1 159 ? -49.804 21.942 24.919 1.00 17.60 159 ASN B C 1
ATOM 9377 O O . ASN B 1 159 ? -50.557 22.761 25.460 1.00 17.34 159 ASN B O 1
ATOM 9388 N N . ALA B 1 160 ? -49.595 21.913 23.607 1.00 13.80 160 ALA B N 1
ATOM 9389 C CA . ALA B 1 160 ? -50.452 22.656 22.684 1.00 15.09 160 ALA B CA 1
ATOM 9390 C C . ALA B 1 160 ? -51.531 21.682 22.219 1.00 18.22 160 ALA B C 1
ATOM 9391 O O . ALA B 1 160 ? -51.347 20.477 22.327 1.00 13.36 160 ALA B O 1
ATOM 9398 N N . ILE B 1 161 ? -52.644 22.176 21.703 1.00 13.27 161 ILE B N 1
ATOM 9399 C CA . ILE B 1 161 ? -53.661 21.270 21.195 1.00 8.86 161 ILE B CA 1
ATOM 9400 C C . ILE B 1 161 ? -54.330 21.835 19.956 1.00 12.40 161 ILE B C 1
ATOM 9401 O O . ILE B 1 161 ? -54.684 23.033 19.898 1.00 12.62 161 ILE B O 1
ATOM 9417 N N . VAL B 1 162 ? -54.461 20.966 18.949 1.00 16.32 162 VAL B N 1
ATOM 9418 C CA . VAL B 1 162 ? -55.149 21.290 17.688 1.00 10.21 162 VAL B CA 1
ATOM 9419 C C . VAL B 1 162 ? -56.408 20.426 17.563 1.00 11.36 162 VAL B C 1
ATOM 9420 O O . VAL B 1 162 ? -56.328 19.207 17.628 1.00 15.54 162 VAL B O 1
ATOM 9433 N N . PHE B 1 163 ? -57.564 21.070 17.409 1.00 10.02 163 PHE B N 1
ATOM 9434 C CA . PHE B 1 163 ? -58.860 20.381 17.388 1.00 18.54 163 PHE B CA 1
ATOM 9435 C C . PHE B 1 163 ? -59.386 20.112 15.975 1.00 18.13 163 PHE B C 1
ATOM 9436 O O . PHE B 1 163 ? -59.204 20.921 15.060 1.00 16.25 163 PHE B O 1
ATOM 9453 N N . SER B 1 164 ? -60.000 18.945 15.809 1.00 18.34 164 SER B N 1
ATOM 9454 C CA . SER B 1 164 ? -60.729 18.613 14.601 1.00 11.75 164 SER B CA 1
ATOM 9455 C C . SER B 1 164 ? -62.212 18.380 14.927 1.00 17.25 164 SER B C 1
ATOM 9456 O O . SER B 1 164 ? -62.580 17.369 15.536 1.00 14.71 164 SER B O 1
ATOM 9464 N N . PRO B 1 165 ? -63.081 19.301 14.495 1.00 14.36 165 PRO B N 1
ATOM 9465 C CA . PRO B 1 165 ? -64.509 19.101 14.759 1.00 14.81 165 PRO B CA 1
ATOM 9466 C C . PRO B 1 165 ? -65.183 18.136 13.798 1.00 20.63 165 PRO B C 1
ATOM 9467 O O . PRO B 1 165 ? -64.703 17.884 12.706 1.00 20.17 165 PRO B O 1
ATOM 9478 N N . HIS B 1 166 ? -66.303 17.595 14.247 1.00 19.18 166 HIS B N 1
ATOM 9479 C CA . HIS B 1 166 ? -67.277 16.979 13.379 1.00 24.50 166 HIS B CA 1
ATOM 9480 C C . HIS B 1 166 ? -67.888 18.043 12.447 1.00 20.42 166 HIS B C 1
ATOM 9481 O O . HIS B 1 166 ? -68.125 19.182 12.867 1.00 20.01 166 HIS B O 1
ATOM 9495 N N . PRO B 1 167 ? -68.139 17.692 11.179 1.00 24.73 167 PRO B N 1
ATOM 9496 C CA . PRO B 1 167 ? -68.648 18.744 10.276 1.00 22.94 167 PRO B CA 1
ATOM 9497 C C . PRO B 1 167 ? -70.027 19.340 10.672 1.00 21.90 167 PRO B C 1
ATOM 9498 O O . PRO B 1 167 ? -70.251 20.530 10.445 1.00 25.85 167 PRO B O 1
ATOM 9509 N N . SER B 1 168 ? -70.886 18.543 11.302 1.00 20.96 168 SER B N 1
ATOM 9510 C CA . SER B 1 168 ? -72.162 19.018 11.833 1.00 19.56 168 SER B CA 1
ATOM 9511 C C . SER B 1 168 ? -72.045 20.033 12.969 1.00 21.40 168 SER B C 1
ATOM 9512 O O . SER B 1 168 ? -73.026 20.699 13.313 1.00 21.73 168 SER B O 1
ATOM 9520 N N . ALA B 1 169 ? -70.865 20.124 13.574 1.00 16.38 169 ALA B N 1
ATOM 9521 C CA . ALA B 1 169 ? -70.678 20.925 14.785 1.00 16.17 169 ALA B CA 1
ATOM 9522 C C . ALA B 1 169 ? -69.501 21.866 14.659 1.00 16.95 169 ALA B C 1
ATOM 9523 O O . ALA B 1 169 ? -68.919 22.267 15.661 1.00 20.07 169 ALA B O 1
ATOM 9530 N N . ALA B 1 170 ? -69.145 22.200 13.423 1.00 16.72 170 ALA B N 1
ATOM 9531 C CA . ALA B 1 170 ? -67.910 22.913 13.135 1.00 17.58 170 ALA B CA 1
ATOM 9532 C C . ALA B 1 170 ? -67.850 24.288 13.809 1.00 21.48 170 ALA B C 1
ATOM 9533 O O . ALA B 1 170 ? -66.818 24.676 14.377 1.00 15.20 170 ALA B O 1
ATOM 9540 N N . LYS B 1 171 ? -68.953 25.030 13.750 1.00 18.72 171 LYS B N 1
ATOM 9541 C CA . LYS B 1 171 ? -68.917 26.406 14.203 1.00 18.18 171 LYS B CA 1
ATOM 9542 C C . LYS B 1 171 ? -68.840 26.507 15.723 1.00 19.82 171 LYS B C 1
ATOM 9543 O O . LYS B 1 171 ? -68.037 27.279 16.251 1.00 20.44 171 LYS B O 1
ATOM 9562 N N . CYS B 1 172 ? -69.646 25.729 16.431 1.00 17.81 172 CYS B N 1
ATOM 9563 C CA . CYS B 1 172 ? -69.611 25.801 17.897 1.00 17.87 172 CYS B CA 1
ATOM 9564 C C . CYS B 1 172 ? -68.299 25.200 18.454 1.00 18.70 172 CYS B C 1
ATOM 9565 O O . CYS B 1 172 ? -67.787 25.646 19.476 1.00 13.91 172 CYS B O 1
ATOM 9573 N N . THR B 1 173 ? -67.745 24.204 17.776 1.00 17.11 173 THR B N 1
ATOM 9574 C CA . THR B 1 173 ? -66.498 23.609 18.242 1.00 16.84 173 THR B CA 1
ATOM 9575 C C . THR B 1 173 ? -65.396 24.660 18.153 1.00 16.24 173 THR B C 1
ATOM 9576 O O . THR B 1 173 ? -64.656 24.889 19.109 1.00 14.72 173 THR B O 1
ATOM 9587 N N . ALA B 1 174 ? -65.335 25.324 17.008 1.00 14.93 174 ALA B N 1
ATOM 9588 C CA . ALA B 1 174 ? -64.361 26.359 16.773 1.00 16.09 174 ALA B CA 1
ATOM 9589 C C . ALA B 1 174 ? -64.513 27.527 17.734 1.00 16.11 174 ALA B C 1
ATOM 9590 O O . ALA B 1 174 ? -63.519 28.121 18.143 1.00 14.92 174 ALA B O 1
ATOM 9597 N N . GLU B 1 175 ? -65.748 27.870 18.094 1.00 19.91 175 GLU B N 1
ATOM 9598 C CA . GLU B 1 175 ? -65.970 29.006 18.983 1.00 16.88 175 GLU B CA 1
ATOM 9599 C C . GLU B 1 175 ? -65.500 28.633 20.387 1.00 17.11 175 GLU B C 1
ATOM 9600 O O . GLU B 1 175 ? -64.879 29.433 21.086 1.00 12.76 175 GLU B O 1
ATOM 9612 N N . ALA B 1 176 ? -65.773 27.400 20.799 1.00 17.64 176 ALA B N 1
ATOM 9613 C CA . ALA B 1 176 ? -65.291 26.942 22.101 1.00 15.19 176 ALA B CA 1
ATOM 9614 C C . ALA B 1 176 ? -63.743 26.996 22.146 1.00 13.36 176 ALA B C 1
ATOM 9615 O O . ALA B 1 176 ? -63.155 27.460 23.129 1.00 15.09 176 ALA B O 1
ATOM 9622 N N . ALA B 1 177 ? -63.084 26.574 21.071 1.00 18.27 177 ALA B N 1
ATOM 9623 C CA . ALA B 1 177 ? -61.614 26.619 21.003 1.00 13.61 177 ALA B CA 1
ATOM 9624 C C . ALA B 1 177 ? -61.075 28.061 21.098 1.00 18.31 177 ALA B C 1
ATOM 9625 O O . ALA B 1 177 ? -60.104 28.349 21.814 1.00 20.16 177 ALA B O 1
ATOM 9632 N N . ARG B 1 178 ? -61.713 28.961 20.372 1.00 14.37 178 ARG B N 1
ATOM 9633 C CA . ARG B 1 178 ? -61.338 30.382 20.384 1.00 17.67 178 ARG B CA 1
ATOM 9634 C C . ARG B 1 178 ? -61.469 31.009 21.764 1.00 13.74 178 ARG B C 1
ATOM 9635 O O . ARG B 1 178 ? -60.605 31.769 22.199 1.00 20.48 178 ARG B O 1
ATOM 9656 N N . ILE B 1 179 ? -62.571 30.719 22.442 1.00 13.70 179 ILE B N 1
ATOM 9657 C CA . ILE B 1 179 ? -62.765 31.198 23.810 1.00 19.53 179 ILE B CA 1
ATOM 9658 C C . ILE B 1 179 ? -61.688 30.679 24.757 1.00 22.75 179 ILE B C 1
ATOM 9659 O O . ILE B 1 179 ? -61.205 31.408 25.628 1.00 20.84 179 ILE B O 1
ATOM 9675 N N . MET B 1 180 ? -61.294 29.424 24.594 1.00 19.22 180 MET B N 1
ATOM 9676 C CA . MET B 1 180 ? -60.232 28.893 25.440 1.00 13.91 180 MET B CA 1
ATOM 9677 C C . MET B 1 180 ? -58.874 29.564 25.160 1.00 16.63 180 MET B C 1
ATOM 9678 O O . MET B 1 180 ? -58.148 29.911 26.092 1.00 12.66 180 MET B O 1
ATOM 9692 N N . GLN B 1 181 ? -58.534 29.745 23.888 1.00 13.41 181 GLN B N 1
ATOM 9693 C CA . GLN B 1 181 ? -57.266 30.380 23.515 1.00 17.60 181 GLN B CA 1
ATOM 9694 C C . GLN B 1 181 ? -57.186 31.831 23.972 1.00 20.87 181 GLN B C 1
ATOM 9695 O O . GLN B 1 181 ? -56.150 32.295 24.446 1.00 18.73 181 GLN B O 1
ATOM 9709 N N . GLU B 1 182 ? -58.282 32.556 23.793 1.00 16.26 182 GLU B N 1
ATOM 9710 C CA . GLU B 1 182 ? -58.325 33.959 24.182 1.00 13.13 182 GLU B CA 1
ATOM 9711 C C . GLU B 1 182 ? -58.260 34.065 25.719 1.00 13.50 182 GLU B C 1
ATOM 9712 O O . GLU B 1 182 ? -57.569 34.918 26.251 1.00 21.66 182 GLU B O 1
ATOM 9724 N N . ALA B 1 183 ? -58.941 33.179 26.436 1.00 21.30 183 ALA B N 1
ATOM 9725 C CA . ALA B 1 183 ? -58.829 33.167 27.887 1.00 18.48 183 ALA B CA 1
ATOM 9726 C C . ALA B 1 183 ? -57.402 32.787 28.334 1.00 20.95 183 ALA B C 1
ATOM 9727 O O . ALA B 1 183 ? -56.891 33.298 29.329 1.00 23.31 183 ALA B O 1
ATOM 9734 N N . ALA B 1 184 ? -56.756 31.902 27.590 1.00 23.81 184 ALA B N 1
ATOM 9735 C CA . ALA B 1 184 ? -55.389 31.494 27.914 1.00 18.15 184 ALA B CA 1
ATOM 9736 C C . ALA B 1 184 ? -54.412 32.670 27.722 1.00 22.58 184 ALA B C 1
ATOM 9737 O O . ALA B 1 184 ? -53.574 32.946 28.580 1.00 16.60 184 ALA B O 1
ATOM 9744 N N . GLU B 1 185 ? -54.540 33.360 26.595 1.00 17.64 185 GLU B N 1
ATOM 9745 C CA . GLU B 1 185 ? -53.698 34.517 26.298 1.00 24.06 185 GLU B CA 1
ATOM 9746 C C . GLU B 1 185 ? -53.836 35.638 27.311 1.00 29.80 185 GLU B C 1
ATOM 9747 O O . GLU B 1 185 ? -52.839 36.270 27.662 1.00 22.29 185 GLU B O 1
ATOM 9759 N N . ARG B 1 186 ? -55.058 35.894 27.773 1.00 19.82 186 ARG B N 1
ATOM 9760 C CA . ARG B 1 186 ? -55.255 36.944 28.745 1.00 24.88 186 ARG B CA 1
ATOM 9761 C C . ARG B 1 186 ? -54.446 36.657 29.991 1.00 24.06 186 ARG B C 1
ATOM 9762 O O . ARG B 1 186 ? -54.031 37.579 30.680 1.00 26.73 186 ARG B O 1
ATOM 9783 N N . ALA B 1 187 ? -54.228 35.380 30.290 1.00 23.99 187 ALA B N 1
ATOM 9784 C CA . ALA B 1 187 ? -53.458 35.017 31.469 1.00 23.16 187 ALA B CA 1
ATOM 9785 C C . ALA B 1 187 ? -51.978 34.759 31.147 1.00 30.46 187 ALA B C 1
ATOM 9786 O O . ALA B 1 187 ? -51.246 34.215 31.978 1.00 27.90 187 ALA B O 1
ATOM 9793 N N . GLY B 1 188 ? -51.539 35.156 29.953 1.00 22.52 188 GLY B N 1
ATOM 9794 C CA . GLY B 1 188 ? -50.124 35.117 29.621 1.00 26.81 188 GLY B CA 1
ATOM 9795 C C . GLY B 1 188 ? -49.684 34.014 28.666 1.00 27.00 188 GLY B C 1
ATOM 9796 O O . GLY B 1 188 ? -48.493 33.890 28.382 1.00 21.15 188 GLY B O 1
ATOM 9800 N N . ALA B 1 189 ? -50.624 33.223 28.152 1.00 22.65 189 ALA B N 1
ATOM 9801 C CA . ALA B 1 189 ? -50.245 32.132 27.264 1.00 21.57 189 ALA B CA 1
ATOM 9802 C C . ALA B 1 189 ? -49.889 32.692 25.898 1.00 21.13 189 ALA B C 1
ATOM 9803 O O . ALA B 1 189 ? -50.384 33.751 25.515 1.00 24.63 189 ALA B O 1
ATOM 9810 N N . PRO B 1 190 ? -49.056 31.962 25.147 1.00 21.35 190 PRO B N 1
ATOM 9811 C CA . PRO B 1 190 ? -48.689 32.313 23.770 1.00 24.78 190 PRO B CA 1
ATOM 9812 C C . PRO B 1 190 ? -49.789 32.106 22.728 1.00 17.51 190 PRO B C 1
ATOM 9813 O O . PRO B 1 190 ? -50.665 31.243 22.853 1.00 18.68 190 PRO B O 1
ATOM 9824 N N . LYS B 1 191 ? -49.725 32.906 21.675 1.00 21.92 191 LYS B N 1
ATOM 9825 C CA . LYS B 1 191 ? -50.581 32.707 20.516 1.00 18.92 191 LYS B CA 1
ATOM 9826 C C . LYS B 1 191 ? -50.390 31.324 19.903 1.00 17.91 191 LYS B C 1
ATOM 9827 O O . LYS B 1 191 ? -49.304 30.747 19.988 1.00 22.11 191 LYS B O 1
ATOM 9846 N N . GLY B 1 192 ? -51.449 30.791 19.292 1.00 14.68 192 GLY B N 1
ATOM 9847 C CA . GLY B 1 192 ? -51.369 29.522 18.584 1.00 22.61 192 GLY B CA 1
ATOM 9848 C C . GLY B 1 192 ? -51.352 28.266 19.459 1.00 24.49 192 GLY B C 1
ATOM 9849 O O . GLY B 1 192 ? -51.217 27.148 18.944 1.00 20.54 192 GLY B O 1
ATOM 9853 N N . LEU B 1 193 ? -51.518 28.435 20.769 1.00 19.06 193 LEU B N 1
ATOM 9854 C CA . LEU B 1 193 ? -51.476 27.301 21.695 1.00 16.51 193 LEU B CA 1
ATOM 9855 C C . LEU B 1 193 ? -52.656 26.343 21.495 1.00 16.63 193 LEU B C 1
ATOM 9856 O O . LEU B 1 193 ? -52.498 25.106 21.550 1.00 15.16 193 LEU B O 1
ATOM 9872 N N . ILE B 1 194 ? -53.827 26.925 21.249 1.00 17.46 194 ILE B N 1
ATOM 9873 C CA . ILE B 1 194 ? -55.082 26.187 21.086 1.00 13.11 194 ILE B CA 1
ATOM 9874 C C . ILE B 1 194 ? -55.704 26.583 19.752 1.00 18.44 194 ILE B C 1
ATOM 9875 O O . ILE B 1 194 ? -55.950 27.766 19.521 1.00 21.07 194 ILE B O 1
ATOM 9891 N N . SER B 1 195 ? -55.938 25.618 18.865 1.00 15.25 195 SER B N 1
ATOM 9892 C CA . SER B 1 195 ? -56.504 25.931 17.548 1.00 14.44 195 SER B CA 1
ATOM 9893 C C . SER B 1 195 ? -57.538 24.907 17.114 1.00 19.21 195 SER B C 1
ATOM 9894 O O . SER B 1 195 ? -57.692 23.845 17.737 1.00 16.01 195 SER B O 1
ATOM 9902 N N . CYS B 1 196 ? -58.253 25.230 16.041 1.00 15.18 196 CYS B N 1
ATOM 9903 C CA . CYS B 1 196 ? -59.356 24.385 15.579 1.00 15.58 196 CYS B CA 1
ATOM 9904 C C . CYS B 1 196 ? -59.543 24.497 14.077 1.00 15.89 196 CYS B C 1
ATOM 9905 O O . CYS B 1 196 ? -59.693 25.595 13.543 1.00 19.84 196 CYS B O 1
ATOM 9913 N N . ILE B 1 197 ? -59.553 23.347 13.416 1.00 14.94 197 ILE B N 1
ATOM 9914 C CA . ILE B 1 197 ? -59.816 23.267 11.992 1.00 16.55 197 ILE B CA 1
ATOM 9915 C C . ILE B 1 197 ? -61.156 23.939 11.727 1.00 22.10 197 ILE B C 1
ATOM 9916 O O . ILE B 1 197 ? -62.165 23.615 12.376 1.00 19.39 197 ILE B O 1
ATOM 9932 N N . THR B 1 198 ? -61.157 24.894 10.802 1.00 21.46 198 THR B N 1
ATOM 9933 C CA . THR B 1 198 ? -62.361 25.678 10.530 1.00 25.00 198 THR B CA 1
ATOM 9934 C C . THR B 1 198 ? -63.195 25.016 9.442 1.00 27.91 198 THR B C 1
ATOM 9935 O O . THR B 1 198 ? -64.423 25.122 9.433 1.00 34.24 198 THR B O 1
ATOM 9946 N N . GLN B 1 199 ? -62.517 24.306 8.553 1.00 31.67 199 GLN B N 1
ATOM 9947 C CA . GLN B 1 199 ? -63.142 23.623 7.419 1.00 39.80 199 GLN B CA 1
ATOM 9948 C C . GLN B 1 199 ? -62.858 22.111 7.482 1.00 32.82 199 GLN B C 1
ATOM 9949 O O . GLN B 1 199 ? -61.924 21.621 6.842 1.00 32.96 199 GLN B O 1
ATOM 9963 N N . PRO B 1 200 ? -63.640 21.368 8.277 1.00 30.87 200 PRO B N 1
ATOM 9964 C CA . PRO B 1 200 ? -63.373 19.927 8.413 1.00 36.40 200 PRO B CA 1
ATOM 9965 C C . PRO B 1 200 ? -63.525 19.149 7.108 1.00 28.20 200 PRO B C 1
ATOM 9966 O O . PRO B 1 200 ? -64.488 19.332 6.370 1.00 25.65 200 PRO B O 1
ATOM 9977 N N . THR B 1 201 ? -62.543 18.297 6.839 1.00 20.64 201 THR B N 1
ATOM 9978 C CA . THR B 1 201 ? -62.523 17.414 5.677 1.00 25.07 201 THR B CA 1
ATOM 9979 C C . THR B 1 201 ? -61.808 16.129 6.070 1.00 20.95 201 THR B C 1
ATOM 9980 O O . THR B 1 201 ? -61.025 16.118 7.018 1.00 19.63 201 THR B O 1
ATOM 9991 N N . MET B 1 202 ? -62.054 15.057 5.332 1.00 23.48 202 MET B N 1
ATOM 9992 C CA . MET B 1 202 ? -61.303 13.819 5.543 1.00 33.98 202 MET B CA 1
ATOM 9993 C C . MET B 1 202 ? -59.810 14.073 5.395 1.00 23.33 202 MET B C 1
ATOM 9994 O O . MET B 1 202 ? -59.006 13.565 6.176 1.00 20.11 202 MET B O 1
ATOM 10008 N N . ALA B 1 203 ? -59.450 14.870 4.397 1.00 18.72 203 ALA B N 1
ATOM 10009 C CA . ALA B 1 203 ? -58.044 15.159 4.116 1.00 20.50 203 ALA B CA 1
ATOM 10010 C C . ALA B 1 203 ? -57.365 15.812 5.318 1.00 19.09 203 ALA B C 1
ATOM 10011 O O . ALA B 1 203 ? -56.236 15.458 5.658 1.00 19.97 203 ALA B O 1
ATOM 10018 N N . ALA B 1 204 ? -58.053 16.760 5.964 1.00 16.01 204 ALA B N 1
ATOM 10019 C CA . ALA B 1 204 ? -57.465 17.503 7.084 1.00 20.02 204 ALA B CA 1
ATOM 10020 C C . ALA B 1 204 ? -57.340 16.630 8.322 1.00 15.92 204 ALA B C 1
ATOM 10021 O O . ALA B 1 204 ? -56.352 16.701 9.032 1.00 19.62 204 ALA B O 1
ATOM 10028 N N . THR B 1 205 ? -58.357 15.819 8.571 1.00 13.00 205 THR B N 1
ATOM 10029 C CA . THR B 1 205 ? -58.334 14.878 9.680 1.00 28.00 205 THR B CA 1
ATOM 10030 C C . THR B 1 205 ? -57.163 13.919 9.518 1.00 20.94 205 THR B C 1
ATOM 10031 O O . THR B 1 205 ? -56.434 13.660 10.468 1.00 15.93 205 THR B O 1
ATOM 10042 N N . ASN B 1 206 ? -56.997 13.410 8.302 1.00 17.77 206 ASN B N 1
ATOM 10043 C CA . ASN B 1 206 ? -55.895 12.518 7.982 1.00 19.18 206 ASN B CA 1
ATOM 10044 C C . ASN B 1 206 ? -54.542 13.194 8.145 1.00 22.87 206 ASN B C 1
ATOM 10045 O O . ASN B 1 206 ? -53.619 12.592 8.689 1.00 21.54 206 ASN B O 1
ATOM 10056 N N . GLU B 1 207 ? -54.419 14.438 7.672 1.00 19.51 207 GLU B N 1
ATOM 10057 C CA . GLU B 1 207 ? -53.198 15.222 7.885 1.00 19.84 207 GLU B CA 1
ATOM 10058 C C . GLU B 1 207 ? -52.910 15.429 9.373 1.00 16.38 207 GLU B C 1
ATOM 10059 O O . GLU B 1 207 ? -51.769 15.253 9.830 1.00 15.08 207 GLU B O 1
ATOM 10071 N N . LEU B 1 208 ? -53.929 15.803 10.140 1.00 19.54 208 LEU B N 1
ATOM 10072 C CA . LEU B 1 208 ? -53.725 16.088 11.558 1.00 15.07 208 LEU B CA 1
ATOM 10073 C C . LEU B 1 208 ? -53.255 14.848 12.298 1.00 17.12 208 LEU B C 1
ATOM 10074 O O . LEU B 1 208 ? -52.352 14.918 13.125 1.00 19.00 208 LEU B O 1
ATOM 10090 N N . MET B 1 209 ? -53.855 13.707 11.986 1.00 16.86 209 MET B N 1
ATOM 10091 C CA . MET B 1 209 ? -53.498 12.475 12.675 1.00 21.26 209 MET B CA 1
ATOM 10092 C C . MET B 1 209 ? -52.113 11.930 12.282 1.00 22.25 209 MET B C 1
ATOM 10093 O O . MET B 1 209 ? -51.439 11.342 13.119 1.00 19.45 209 MET B O 1
ATOM 10107 N N . LYS B 1 210 ? -51.688 12.124 11.032 1.00 18.95 210 LYS B N 1
ATOM 10108 C CA . LYS B 1 210 ? -50.413 11.553 10.567 1.00 17.91 210 LYS B CA 1
ATOM 10109 C C . LYS B 1 210 ? -49.216 12.514 10.534 1.00 27.05 210 LYS B C 1
ATOM 10110 O O . LYS B 1 210 ? -48.091 12.080 10.302 1.00 20.96 210 LYS B O 1
ATOM 10129 N N . HIS B 1 211 ? -49.429 13.802 10.773 1.00 19.54 211 HIS B N 1
ATOM 10130 C CA . HIS B 1 211 ? -48.354 14.770 10.571 1.00 16.35 211 HIS B CA 1
ATOM 10131 C C . HIS B 1 211 ? -47.161 14.525 11.506 1.00 23.23 211 HIS B C 1
ATOM 10132 O O . HIS B 1 211 ? -47.323 14.110 12.644 1.00 15.45 211 HIS B O 1
ATOM 10146 N N . LYS B 1 212 ? -45.962 14.786 10.994 1.00 14.24 212 LYS B N 1
ATOM 10147 C CA . LYS B 1 212 ? -44.731 14.707 11.764 1.00 24.41 212 LYS B CA 1
ATOM 10148 C C . LYS B 1 212 ? -44.795 15.372 13.144 1.00 23.21 212 LYS B C 1
ATOM 10149 O O . LYS B 1 212 ? -44.268 14.838 14.125 1.00 25.06 212 LYS B O 1
ATOM 10168 N N . LEU B 1 213 ? -45.416 16.549 13.215 1.00 14.84 213 LEU B N 1
ATOM 10169 C CA . LEU B 1 213 ? -45.406 17.348 14.439 1.00 12.37 213 LEU B CA 1
ATOM 10170 C C . LEU B 1 213 ? -46.459 16.905 15.455 1.00 13.45 213 LEU B C 1
ATOM 10171 O O . LEU B 1 213 ? -46.405 17.292 16.619 1.00 23.48 213 LEU B O 1
ATOM 10187 N N . THR B 1 214 ? -47.407 16.087 15.029 1.00 16.25 214 THR B N 1
ATOM 10188 C CA . THR B 1 214 ? -48.425 15.593 15.954 1.00 21.25 214 THR B CA 1
ATOM 10189 C C . THR B 1 214 ? -47.858 14.537 16.899 1.00 20.26 214 THR B C 1
ATOM 10190 O O . THR B 1 214 ? -47.277 13.562 16.434 1.00 18.45 214 THR B O 1
ATOM 10201 N N . ASP B 1 215 ? -48.018 14.718 18.214 1.00 15.35 215 ASP B N 1
ATOM 10202 C CA . ASP B 1 215 ? -47.413 13.781 19.178 1.00 18.50 215 ASP B CA 1
ATOM 10203 C C . ASP B 1 215 ? -48.377 12.710 19.694 1.00 22.92 215 ASP B C 1
ATOM 10204 O O . ASP B 1 215 ? -48.036 11.529 19.703 1.00 15.60 215 ASP B O 1
ATOM 10213 N N . VAL B 1 216 ? -49.572 13.125 20.104 1.00 22.09 216 VAL B N 1
ATOM 10214 C CA . VAL B 1 216 ? -50.590 12.220 20.638 1.00 14.32 216 VAL B CA 1
ATOM 10215 C C . VAL B 1 216 ? -51.960 12.584 20.103 1.00 18.49 216 VAL B C 1
ATOM 10216 O O . VAL B 1 216 ? -52.330 13.766 20.063 1.00 14.47 216 VAL B O 1
ATOM 10229 N N . ILE B 1 217 ? -52.712 11.563 19.703 1.00 17.53 217 ILE B N 1
ATOM 10230 C CA . ILE B 1 217 ? -54.107 11.735 19.303 1.00 13.62 217 ILE B CA 1
ATOM 10231 C C . ILE B 1 217 ? -55.099 11.359 20.426 1.00 26.23 217 ILE B C 1
ATOM 10232 O O . ILE B 1 217 ? -55.038 10.258 20.983 1.00 15.47 217 ILE B O 1
ATOM 10248 N N . LEU B 1 218 ? -56.008 12.279 20.744 1.00 14.76 218 LEU B N 1
ATOM 10249 C CA . LEU B 1 218 ? -57.173 12.002 21.581 1.00 20.59 218 LEU B CA 1
ATOM 10250 C C . LEU B 1 218 ? -58.365 11.914 20.662 1.00 17.18 218 LEU B C 1
ATOM 10251 O O . LEU B 1 218 ? -58.856 12.936 20.181 1.00 15.59 218 LEU B O 1
ATOM 10267 N N . ALA B 1 219 ? -58.814 10.697 20.413 1.00 16.29 219 ALA B N 1
ATOM 10268 C CA . ALA B 1 219 ? -59.835 10.444 19.412 1.00 19.75 219 ALA B CA 1
ATOM 10269 C C . ALA B 1 219 ? -61.147 10.106 20.083 1.00 20.27 219 ALA B C 1
ATOM 10270 O O . ALA B 1 219 ? -61.366 8.970 20.497 1.00 15.84 219 ALA B O 1
ATOM 10277 N N . THR B 1 220 ? -62.012 11.109 20.199 1.00 14.28 220 THR B N 1
ATOM 10278 C CA . THR B 1 220 ? -63.332 10.927 20.762 1.00 19.26 220 THR B CA 1
ATOM 10279 C C . THR B 1 220 ? -64.380 10.976 19.641 1.00 21.71 220 THR B C 1
ATOM 10280 O O . THR B 1 220 ? -64.841 12.045 19.255 1.00 24.18 220 THR B O 1
ATOM 10291 N N . GLY B 1 221 ? -64.733 9.819 19.100 1.00 26.63 221 GLY B N 1
ATOM 10292 C CA . GLY B 1 221 ? -65.643 9.772 17.968 1.00 30.53 221 GLY B CA 1
ATOM 10293 C C . GLY B 1 221 ? -66.142 8.367 17.765 1.00 25.16 221 GLY B C 1
ATOM 10294 O O . GLY B 1 221 ? -65.946 7.516 18.638 1.00 19.86 221 GLY B O 1
ATOM 10298 N N . GLY B 1 222 ? -66.764 8.123 16.611 1.00 28.45 222 GLY B N 1
ATOM 10299 C CA . GLY B 1 222 ? -67.233 6.795 16.254 1.00 33.16 222 GLY B CA 1
ATOM 10300 C C . GLY B 1 222 ? -66.112 5.782 16.071 1.00 35.78 222 GLY B C 1
ATOM 10301 O O . GLY B 1 222 ? -64.941 6.155 15.970 1.00 30.56 222 GLY B O 1
ATOM 10305 N N . PRO B 1 223 ? -66.466 4.489 16.017 1.00 36.92 223 PRO B N 1
ATOM 10306 C CA . PRO B 1 223 ? -65.499 3.389 15.900 1.00 28.86 223 PRO B CA 1
ATOM 10307 C C . PRO B 1 223 ? -64.575 3.485 14.697 1.00 33.53 223 PRO B C 1
ATOM 10308 O O . PRO B 1 223 ? -63.442 2.987 14.745 1.00 26.01 223 PRO B O 1
ATOM 10319 N N . GLY B 1 224 ? -65.052 4.099 13.627 1.00 27.81 224 GLY B N 1
ATOM 10320 C CA . GLY B 1 224 ? -64.250 4.225 12.425 1.00 27.19 224 GLY B CA 1
ATOM 10321 C C . GLY B 1 224 ? -63.186 5.289 12.563 1.00 38.26 224 GLY B C 1
ATOM 10322 O O . GLY B 1 224 ? -62.062 5.151 12.074 1.00 27.62 224 GLY B O 1
ATOM 10326 N N . LEU B 1 225 ? -63.534 6.374 13.235 1.00 27.75 225 LEU B N 1
ATOM 10327 C CA . LEU B 1 225 ? -62.566 7.434 13.441 1.00 22.31 225 LEU B CA 1
ATOM 10328 C C . LEU B 1 225 ? -61.478 6.988 14.429 1.00 23.34 225 LEU B C 1
ATOM 10329 O O . LEU B 1 225 ? -60.284 7.309 14.261 1.00 18.97 225 LEU B O 1
ATOM 10345 N N . VAL B 1 226 ? -61.893 6.234 15.444 1.00 17.15 226 VAL B N 1
ATOM 10346 C CA . VAL B 1 226 ? -60.955 5.667 16.415 1.00 16.61 226 VAL B CA 1
ATOM 10347 C C . VAL B 1 226 ? -60.050 4.651 15.741 1.00 24.42 226 VAL B C 1
ATOM 10348 O O . VAL B 1 226 ? -58.831 4.625 15.993 1.00 15.89 226 VAL B O 1
ATOM 10361 N N . LYS B 1 227 ? -60.627 3.818 14.872 1.00 22.93 227 LYS B N 1
ATOM 10362 C CA . LYS B 1 227 ? -59.814 2.863 14.141 1.00 27.63 227 LYS B CA 1
ATOM 10363 C C . LYS B 1 227 ? -58.717 3.589 13.337 1.00 18.44 227 LYS B C 1
ATOM 10364 O O . LYS B 1 227 ? -57.544 3.170 13.339 1.00 17.43 227 LYS B O 1
ATOM 10383 N N . ALA B 1 228 ? -59.083 4.691 12.689 1.00 18.13 228 ALA B N 1
ATOM 10384 C CA . ALA B 1 228 ? -58.113 5.504 11.955 1.00 23.82 228 ALA B CA 1
ATOM 10385 C C . ALA B 1 228 ? -57.028 6.069 12.874 1.00 25.49 228 ALA B C 1
ATOM 10386 O O . ALA B 1 228 ? -55.858 6.122 12.506 1.00 17.76 228 ALA B O 1
ATOM 10393 N N . ALA B 1 229 ? -57.422 6.503 14.065 1.00 19.44 229 ALA B N 1
ATOM 10394 C CA . ALA B 1 229 ? -56.456 7.014 15.019 1.00 16.46 229 ALA B CA 1
ATOM 10395 C C . ALA B 1 229 ? -55.422 5.910 15.373 1.00 18.65 229 ALA B C 1
ATOM 10396 O O . ALA B 1 229 ? -54.222 6.175 15.412 1.00 15.06 229 ALA B O 1
ATOM 10403 N N . TYR B 1 230 ? -55.877 4.676 15.583 1.00 13.48 230 TYR B N 1
ATOM 10404 C CA . TYR B 1 230 ? -54.959 3.566 15.881 1.00 22.08 230 TYR B CA 1
ATOM 10405 C C . TYR B 1 230 ? -54.315 2.962 14.619 1.00 19.60 230 TYR B C 1
ATOM 10406 O O . TYR B 1 230 ? -53.544 2.006 14.712 1.00 24.02 230 TYR B O 1
ATOM 10424 N N . SER B 1 231 ? -54.600 3.552 13.458 1.00 18.65 231 SER B N 1
ATOM 10425 C CA . SER B 1 231 ? -53.910 3.208 12.212 1.00 19.85 231 SER B CA 1
ATOM 10426 C C . SER B 1 231 ? -52.976 4.316 11.715 1.00 23.29 231 SER B C 1
ATOM 10427 O O . SER B 1 231 ? -52.442 4.238 10.618 1.00 22.44 231 SER B O 1
ATOM 10435 N N . SER B 1 232 ? -52.767 5.330 12.541 1.00 18.89 232 SER B N 1
ATOM 10436 C CA . SER B 1 232 ? -52.167 6.588 12.095 1.00 19.03 232 SER B CA 1
ATOM 10437 C C . SER B 1 232 ? -50.642 6.605 12.161 1.00 23.30 232 SER B C 1
ATOM 10438 O O . SER B 1 232 ? -50.001 7.533 11.672 1.00 19.74 232 SER B O 1
ATOM 10446 N N . GLY B 1 233 ? -50.067 5.607 12.820 1.00 18.97 233 GLY B N 1
ATOM 10447 C CA . GLY B 1 233 ? -48.656 5.620 13.094 1.00 23.02 233 GLY B CA 1
ATOM 10448 C C . GLY B 1 233 ? -48.323 6.422 14.324 1.00 23.75 233 GLY B C 1
ATOM 10449 O O . GLY B 1 233 ? -47.147 6.520 14.674 1.00 18.54 233 GLY B O 1
ATOM 10453 N N . LYS B 1 234 ? -49.342 6.979 14.980 1.00 20.41 234 LYS B N 1
ATOM 10454 C CA . LYS B 1 234 ? -49.144 7.820 16.172 1.00 22.78 234 LYS B CA 1
ATOM 10455 C C . LYS B 1 234 ? -49.716 7.161 17.415 1.00 18.96 234 LYS B C 1
ATOM 10456 O O . LYS B 1 234 ? -50.724 6.461 17.331 1.00 15.90 234 LYS B O 1
ATOM 10475 N N . PRO B 1 235 ? -49.119 7.433 18.584 1.00 17.61 235 PRO B N 1
ATOM 10476 C CA . PRO B 1 235 ? -49.774 7.076 19.849 1.00 17.26 235 PRO B CA 1
ATOM 10477 C C . PRO B 1 235 ? -51.167 7.736 19.957 1.00 19.53 235 PRO B C 1
ATOM 10478 O O . PRO B 1 235 ? -51.309 8.937 19.678 1.00 19.13 235 PRO B O 1
ATOM 10489 N N . ALA B 1 236 ? -52.170 6.967 20.363 1.00 13.28 236 ALA B N 1
ATOM 10490 C CA . ALA B 1 236 ? -53.544 7.452 20.409 1.00 16.33 236 ALA B CA 1
ATOM 10491 C C . ALA B 1 236 ? -54.293 6.934 21.632 1.00 20.25 236 ALA B C 1
ATOM 10492 O O . ALA B 1 236 ? -54.155 5.769 21.989 1.00 13.56 236 ALA B O 1
ATOM 10499 N N . TYR B 1 237 ? -55.061 7.820 22.277 1.00 16.77 237 TYR B N 1
ATOM 10500 C CA . TYR B 1 237 ? -56.093 7.425 23.231 1.00 13.86 237 TYR B CA 1
ATOM 10501 C C . TYR B 1 237 ? -57.447 7.564 22.558 1.00 16.84 237 TYR B C 1
ATOM 10502 O O . TYR B 1 237 ? -57.921 8.673 22.312 1.00 19.64 237 TYR B O 1
ATOM 10520 N N . GLY B 1 238 ? -58.059 6.434 22.254 1.00 20.56 238 GLY B N 1
ATOM 10521 C CA . GLY B 1 238 ? -59.368 6.419 21.631 1.00 17.59 238 GLY B CA 1
ATOM 10522 C C . GLY B 1 238 ? -60.428 6.078 22.649 1.00 17.78 238 GLY B C 1
ATOM 10523 O O . GLY B 1 238 ? -60.149 5.829 23.825 1.00 20.35 238 GLY B O 1
ATOM 10527 N N . VAL B 1 239 ? -61.664 6.118 22.188 1.00 14.18 239 VAL B N 1
ATOM 10528 C CA . VAL B 1 239 ? -62.788 5.629 22.954 1.00 11.78 239 VAL B CA 1
ATOM 10529 C C . VAL B 1 239 ? -63.434 4.502 22.193 1.00 17.59 239 VAL B C 1
ATOM 10530 O O . VAL B 1 239 ? -62.962 4.089 21.135 1.00 27.75 239 VAL B O 1
ATOM 10543 N N . GLY B 1 240 ? -64.515 4.005 22.763 1.00 18.19 240 GLY B N 1
ATOM 10544 C CA . GLY B 1 240 ? -65.370 3.048 22.111 1.00 17.60 240 GLY B CA 1
ATOM 10545 C C . GLY B 1 240 ? -66.791 3.495 22.403 1.00 26.14 240 GLY B C 1
ATOM 10546 O O . GLY B 1 240 ? -67.008 4.333 23.275 1.00 18.49 240 GLY B O 1
ATOM 10550 N N . PRO B 1 241 ? -67.761 2.954 21.667 1.00 17.75 241 PRO B N 1
ATOM 10551 C CA . PRO B 1 241 ? -69.159 3.316 21.919 1.00 25.43 241 PRO B CA 1
ATOM 10552 C C . PRO B 1 241 ? -69.721 2.616 23.157 1.00 19.78 241 PRO B C 1
ATOM 10553 O O . PRO B 1 241 ? -69.150 1.629 23.613 1.00 17.09 241 PRO B O 1
ATOM 10564 N N . GLY B 1 242 ? -70.824 3.134 23.682 1.00 18.43 242 GLY B N 1
ATOM 10565 C CA . GLY B 1 242 ? -71.543 2.482 24.762 1.00 17.04 242 GLY B CA 1
ATOM 10566 C C . GLY B 1 242 ? -72.839 1.864 24.308 1.00 17.59 242 GLY B C 1
ATOM 10567 O O . GLY B 1 242 ? -73.382 2.220 23.272 1.00 19.38 242 GLY B O 1
ATOM 10571 N N . ASN B 1 243 ? -73.333 0.908 25.087 1.00 18.56 243 ASN B N 1
ATOM 10572 C CA . ASN B 1 243 ? -74.683 0.410 24.915 1.00 14.92 243 ASN B CA 1
ATOM 10573 C C . ASN B 1 243 ? -75.143 -0.087 26.268 1.00 17.20 243 ASN B C 1
ATOM 10574 O O . ASN B 1 243 ? -75.294 -1.280 26.478 1.00 17.53 243 ASN B O 1
ATOM 10585 N N . VAL B 1 244 ? -75.384 0.856 27.167 1.00 18.16 244 VAL B N 1
ATOM 10586 C CA . VAL B 1 244 ? -75.311 0.601 28.598 1.00 14.39 244 VAL B CA 1
ATOM 10587 C C . VAL B 1 244 ? -76.521 -0.152 29.129 1.00 16.57 244 VAL B C 1
ATOM 10588 O O . VAL B 1 244 ? -77.641 0.380 29.126 1.00 15.62 244 VAL B O 1
ATOM 10601 N N . PRO B 1 245 ? -76.300 -1.397 29.590 1.00 14.40 245 PRO B N 1
ATOM 10602 C CA . PRO B 1 245 ? -77.383 -2.132 30.239 1.00 12.94 245 PRO B CA 1
ATOM 10603 C C . PRO B 1 245 ? -77.372 -1.865 31.755 1.00 18.28 245 PRO B C 1
ATOM 10604 O O . PRO B 1 245 ? -76.303 -1.801 32.355 1.00 13.94 245 PRO B O 1
ATOM 10615 N N . VAL B 1 246 ? -78.547 -1.693 32.345 1.00 19.71 246 VAL B N 1
ATOM 10616 C CA . VAL B 1 246 ? -78.676 -1.435 33.772 1.00 17.21 246 VAL B CA 1
ATOM 10617 C C . VAL B 1 246 ? -79.612 -2.470 34.419 1.00 22.16 246 VAL B C 1
ATOM 10618 O O . VAL B 1 246 ? -80.779 -2.630 34.010 1.00 18.43 246 VAL B O 1
ATOM 10631 N N . TYR B 1 247 ? -79.080 -3.166 35.423 1.00 20.24 247 TYR B N 1
ATOM 10632 C CA . TYR B 1 247 ? -79.823 -4.185 36.166 1.00 19.34 247 TYR B CA 1
ATOM 10633 C C . TYR B 1 247 ? -80.509 -3.557 37.381 1.00 19.99 247 TYR B C 1
ATOM 10634 O O . TYR B 1 247 ? -79.847 -2.921 38.199 1.00 17.83 247 TYR B O 1
ATOM 10652 N N . ILE B 1 248 ? -81.833 -3.700 37.475 1.00 17.89 248 ILE B N 1
ATOM 10653 C CA . ILE B 1 248 ? -82.547 -3.335 38.694 1.00 20.42 248 ILE B CA 1
ATOM 10654 C C . ILE B 1 248 ? -82.901 -4.601 39.427 1.00 19.93 248 ILE B C 1
ATOM 10655 O O . ILE B 1 248 ? -83.809 -5.341 39.037 1.00 22.55 248 ILE B O 1
ATOM 10671 N N . HIS B 1 249 ? -82.162 -4.834 40.496 1.00 17.26 249 HIS B N 1
ATOM 10672 C CA . HIS B 1 249 ? -82.322 -6.018 41.321 1.00 21.65 249 HIS B CA 1
ATOM 10673 C C . HIS B 1 249 ? -83.485 -5.811 42.279 1.00 21.05 249 HIS B C 1
ATOM 10674 O O . HIS B 1 249 ? -83.815 -4.676 42.614 1.00 18.05 249 HIS B O 1
ATOM 10688 N N . GLU B 1 250 ? -84.106 -6.905 42.708 1.00 24.34 250 GLU B N 1
ATOM 10689 C CA . GLU B 1 250 ? -85.318 -6.831 43.521 1.00 22.50 250 GLU B CA 1
ATOM 10690 C C . GLU B 1 250 ? -85.092 -6.126 44.863 1.00 24.62 250 GLU B C 1
ATOM 10691 O O . GLU B 1 250 ? -86.056 -5.703 45.504 1.00 21.40 250 GLU B O 1
ATOM 10703 N N . SER B 1 251 ? -83.832 -5.978 45.273 1.00 20.28 251 SER B N 1
ATOM 10704 C CA . SER B 1 251 ? -83.505 -5.230 46.500 1.00 30.84 251 SER B CA 1
ATOM 10705 C C . SER B 1 251 ? -83.414 -3.722 46.275 1.00 28.58 251 SER B C 1
ATOM 10706 O O . SER B 1 251 ? -83.151 -2.977 47.213 1.00 27.85 251 SER B O 1
ATOM 10714 N N . ALA B 1 252 ? -83.638 -3.266 45.048 1.00 20.87 252 ALA B N 1
ATOM 10715 C CA . ALA B 1 252 ? -83.439 -1.849 44.742 1.00 14.84 252 ALA B CA 1
ATOM 10716 C C . ALA B 1 252 ? -84.398 -0.943 45.471 1.00 20.28 252 ALA B C 1
ATOM 10717 O O . ALA B 1 252 ? -85.521 -1.335 45.813 1.00 21.30 252 ALA B O 1
ATOM 10724 N N . ASN B 1 253 ? -83.959 0.286 45.691 1.00 20.68 253 ASN B N 1
ATOM 10725 C CA . ASN B 1 253 ? -84.877 1.352 46.042 1.00 24.69 253 ASN B CA 1
ATOM 10726 C C . ASN B 1 253 ? -85.518 1.830 44.736 1.00 24.62 253 ASN B C 1
ATOM 10727 O O . ASN B 1 253 ? -84.937 2.628 44.004 1.00 24.22 253 ASN B O 1
ATOM 10738 N N . ILE B 1 254 ? -86.710 1.320 44.443 1.00 19.96 254 ILE B N 1
ATOM 10739 C CA . ILE B 1 254 ? -87.295 1.462 43.108 1.00 20.14 254 ILE B CA 1
ATOM 10740 C C . ILE B 1 254 ? -87.598 2.912 42.709 1.00 27.60 254 ILE B C 1
ATOM 10741 O O . ILE B 1 254 ? -87.314 3.297 41.574 1.00 21.58 254 ILE B O 1
ATOM 10757 N N . ALA B 1 255 ? -88.154 3.718 43.611 1.00 23.22 255 ALA B N 1
ATOM 10758 C CA . ALA B 1 255 ? -88.471 5.107 43.273 1.00 20.38 255 ALA B CA 1
ATOM 10759 C C . ALA B 1 255 ? -87.204 5.905 42.973 1.00 21.68 255 ALA B C 1
ATOM 10760 O O . ALA B 1 255 ? -87.165 6.720 42.050 1.00 24.27 255 ALA B O 1
ATOM 10767 N N . LYS B 1 256 ? -86.183 5.670 43.786 1.00 20.37 256 LYS B N 1
ATOM 10768 C CA . LYS B 1 256 ? -84.912 6.359 43.667 1.00 29.75 256 LYS B CA 1
ATOM 10769 C C . LYS B 1 256 ? -84.176 5.907 42.409 1.00 25.77 256 LYS B C 1
ATOM 10770 O O . LYS B 1 256 ? -83.660 6.733 41.661 1.00 22.47 256 LYS B O 1
ATOM 10789 N N . ALA B 1 257 ? -84.136 4.597 42.181 1.00 19.69 257 ALA B N 1
ATOM 10790 C CA . ALA B 1 257 ? -83.506 4.049 40.993 1.00 20.14 257 ALA B CA 1
ATOM 10791 C C . ALA B 1 257 ? -84.129 4.653 39.735 1.00 23.03 257 ALA B C 1
ATOM 10792 O O . ALA B 1 257 ? -83.423 5.141 38.845 1.00 16.21 257 ALA B O 1
ATOM 10799 N N . VAL B 1 258 ? -85.460 4.664 39.684 1.00 19.48 258 VAL B N 1
ATOM 10800 C CA . VAL B 1 258 ? -86.160 5.172 38.522 1.00 17.56 258 VAL B CA 1
ATOM 10801 C C . VAL B 1 258 ? -85.849 6.632 38.312 1.00 19.87 258 VAL B C 1
ATOM 10802 O O . VAL B 1 258 ? -85.702 7.082 37.175 1.00 17.16 258 VAL B O 1
ATOM 10815 N N . GLN B 1 259 ? -85.748 7.367 39.413 1.00 15.29 259 GLN B N 1
ATOM 10816 C CA . GLN B 1 259 ? -85.453 8.786 39.356 1.00 21.58 259 GLN B CA 1
ATOM 10817 C C . GLN B 1 259 ? -84.052 9.011 38.743 1.00 22.66 259 GLN B C 1
ATOM 10818 O O . GLN B 1 259 ? -83.867 9.836 37.852 1.00 18.00 259 GLN B O 1
ATOM 10832 N N . LEU B 1 260 ? -83.082 8.261 39.238 1.00 15.54 260 LEU B N 1
ATOM 10833 C CA . LEU B 1 260 ? -81.701 8.370 38.795 1.00 19.54 260 LEU B CA 1
ATOM 10834 C C . LEU B 1 260 ? -81.584 8.016 37.314 1.00 15.12 260 LEU B C 1
ATOM 10835 O O . LEU B 1 260 ? -80.938 8.725 36.560 1.00 17.71 260 LEU B O 1
ATOM 10851 N N . ILE B 1 261 ? -82.250 6.937 36.913 1.00 20.79 261 ILE B N 1
ATOM 10852 C CA . ILE B 1 261 ? -82.225 6.484 35.529 1.00 19.10 261 ILE B CA 1
ATOM 10853 C C . ILE B 1 261 ? -82.828 7.529 34.607 1.00 21.28 261 ILE B C 1
ATOM 10854 O O . ILE B 1 261 ? -82.237 7.869 33.590 1.00 21.39 261 ILE B O 1
ATOM 10870 N N . ILE B 1 262 ? -83.992 8.056 34.969 1.00 17.93 262 ILE B N 1
ATOM 10871 C CA . ILE B 1 262 ? -84.684 8.999 34.096 1.00 19.48 262 ILE B CA 1
ATOM 10872 C C . ILE B 1 262 ? -83.886 10.296 33.956 1.00 13.35 262 ILE B C 1
ATOM 10873 O O . ILE B 1 262 ? -83.752 10.833 32.859 1.00 17.87 262 ILE B O 1
ATOM 10889 N N . GLN B 1 263 ? -83.359 10.810 35.055 1.00 15.61 263 GLN B N 1
ATOM 10890 C CA . GLN B 1 263 ? -82.553 12.024 34.969 1.00 18.83 263 GLN B CA 1
ATOM 10891 C C . GLN B 1 263 ? -81.320 11.805 34.075 1.00 21.59 263 GLN B C 1
ATOM 10892 O O . GLN B 1 263 ? -80.956 12.676 33.285 1.00 15.21 263 GLN B O 1
ATOM 10906 N N . SER B 1 264 ? -80.687 10.638 34.186 1.00 19.56 264 SER B N 1
ATOM 10907 C CA . SER B 1 264 ? -79.465 10.377 33.418 1.00 18.00 264 SER B CA 1
ATOM 10908 C C . SER B 1 264 ? -79.795 10.137 31.935 1.00 20.39 264 SER B C 1
ATOM 10909 O O . SER B 1 264 ? -79.139 10.686 31.050 1.00 15.30 264 SER B O 1
ATOM 10917 N N . LYS B 1 265 ? -80.821 9.327 31.682 1.00 18.95 265 LYS B N 1
ATOM 10918 C CA . LYS B 1 265 ? -81.210 8.935 30.326 1.00 16.70 265 LYS B CA 1
ATOM 10919 C C . LYS B 1 265 ? -81.703 10.095 29.475 1.00 19.19 265 LYS B C 1
ATOM 10920 O O . LYS B 1 265 ? -81.412 10.166 28.278 1.00 20.14 265 LYS B O 1
ATOM 10939 N N . THR B 1 266 ? -82.477 10.990 30.080 1.00 18.11 266 THR B N 1
ATOM 10940 C CA . THR B 1 266 ? -83.043 12.109 29.333 1.00 18.52 266 THR B CA 1
ATOM 10941 C C . THR B 1 266 ? -82.116 13.312 29.291 1.00 19.58 266 THR B C 1
ATOM 10942 O O . THR B 1 266 ? -82.451 14.315 28.664 1.00 19.03 266 THR B O 1
ATOM 10953 N N . PHE B 1 267 ? -80.950 13.212 29.933 1.00 19.58 267 PHE B N 1
ATOM 10954 C CA . PHE B 1 267 ? -80.019 14.330 29.977 1.00 20.39 267 PHE B CA 1
ATOM 10955 C C . PHE B 1 267 ? -79.510 14.632 28.581 1.00 18.36 267 PHE B C 1
ATOM 10956 O O . PHE B 1 267 ? -79.016 13.745 27.905 1.00 15.36 267 PHE B O 1
ATOM 10973 N N . ASP B 1 268 ? -79.633 15.894 28.170 1.00 15.64 268 ASP B N 1
ATOM 10974 C CA . ASP B 1 268 ? -79.358 16.321 26.787 1.00 15.04 268 ASP B CA 1
ATOM 10975 C C . ASP B 1 268 ? -80.051 15.419 25.751 1.00 17.08 268 ASP B C 1
ATOM 10976 O O . ASP B 1 268 ? -79.532 15.201 24.659 1.00 19.49 268 ASP B O 1
ATOM 10985 N N . TYR B 1 269 ? -81.230 14.923 26.108 1.00 18.72 269 TYR B N 1
ATOM 10986 C CA . TYR B 1 269 ? -81.977 13.921 25.334 1.00 17.00 269 TYR B CA 1
ATOM 10987 C C . TYR B 1 269 ? -81.147 12.707 24.901 1.00 22.59 269 TYR B C 1
ATOM 10988 O O . TYR B 1 269 ? -81.295 12.199 23.782 1.00 17.67 269 TYR B O 1
ATOM 11006 N N . GLY B 1 270 ? -80.296 12.219 25.800 1.00 16.79 270 GLY B N 1
ATOM 11007 C CA . GLY B 1 270 ? -79.672 10.917 25.627 1.00 15.82 270 GLY B CA 1
ATOM 11008 C C . GLY B 1 270 ? -78.437 10.885 24.743 1.00 18.21 270 GLY B C 1
ATOM 11009 O O . GLY B 1 270 ? -78.102 9.833 24.196 1.00 14.28 270 GLY B O 1
ATOM 11013 N N . THR B 1 271 ? -77.744 12.012 24.610 1.00 14.59 271 THR B N 1
ATOM 11014 C CA . THR B 1 271 ? -76.640 12.088 23.670 1.00 20.12 271 THR B CA 1
ATOM 11015 C C . THR B 1 271 ? -75.333 11.504 24.206 1.00 22.27 271 THR B C 1
ATOM 11016 O O . THR B 1 271 ? -74.403 11.307 23.439 1.00 17.62 271 THR B O 1
ATOM 11027 N N . ILE B 1 272 ? -75.238 11.235 25.505 1.00 15.19 272 ILE B N 1
ATOM 11028 C CA . ILE B 1 272 ? -73.965 10.784 26.071 1.00 18.34 272 ILE B CA 1
ATOM 11029 C C . ILE B 1 272 ? -73.812 9.262 26.024 1.00 20.01 272 ILE B C 1
ATOM 11030 O O . ILE B 1 272 ? -74.724 8.518 26.385 1.00 14.01 272 ILE B O 1
ATOM 11059 N N . ALA B 1 274 ? -72.432 7.047 27.767 1.00 13.90 274 ALA B N 1
ATOM 11060 C CA . ALA B 1 274 ? -72.640 6.324 29.036 1.00 14.69 274 ALA B CA 1
ATOM 11061 C C . ALA B 1 274 ? -74.107 6.241 29.502 1.00 17.26 274 ALA B C 1
ATOM 11062 O O . ALA B 1 274 ? -74.376 5.673 30.559 1.00 14.47 274 ALA B O 1
ATOM 11069 N N . SER B 1 275 ? -75.037 6.827 28.744 1.00 15.27 275 SER B N 1
ATOM 11070 C CA . SER B 1 275 ? -76.450 6.816 29.127 1.00 16.89 275 SER B CA 1
ATOM 11071 C C . SER B 1 275 ? -77.089 5.422 29.001 1.00 13.80 275 SER B C 1
ATOM 11072 O O . SER B 1 275 ? -76.714 4.617 28.154 1.00 14.27 275 SER B O 1
ATOM 11080 N N . GLU B 1 276 ? -78.053 5.157 29.872 1.00 16.06 276 GLU B N 1
ATOM 11081 C CA . GLU B 1 276 ? -78.816 3.902 29.865 1.00 17.01 276 GLU B CA 1
ATOM 11082 C C . GLU B 1 276 ? -79.434 3.595 28.494 1.00 19.64 276 GLU B C 1
ATOM 11083 O O . GLU B 1 276 ? -79.913 4.503 27.812 1.00 16.65 276 GLU B O 1
ATOM 11095 N N . GLN B 1 277 ? -79.412 2.323 28.102 1.00 13.96 277 GLN B N 1
ATOM 11096 C CA . GLN B 1 277 ? -80.012 1.868 26.853 1.00 16.27 277 GLN B CA 1
ATOM 11097 C C . GLN B 1 277 ? -80.996 0.740 27.079 1.00 20.85 277 GLN B C 1
ATOM 11098 O O . GLN B 1 277 ? -81.984 0.615 26.351 1.00 22.78 277 GLN B O 1
ATOM 11112 N N . ALA B 1 278 ? -80.762 -0.058 28.107 1.00 17.69 278 ALA B N 1
ATOM 11113 C CA . ALA B 1 278 ? -81.722 -1.106 28.445 1.00 20.97 278 ALA B CA 1
ATOM 11114 C C . ALA B 1 278 ? -81.792 -1.286 29.952 1.00 21.72 278 ALA B C 1
ATOM 11115 O O . ALA B 1 278 ? -80.765 -1.194 30.646 1.00 13.37 278 ALA B O 1
ATOM 11122 N N . LEU B 1 279 ? -83.013 -1.493 30.454 1.00 15.66 279 LEU B N 1
ATOM 11123 C CA . LEU B 1 279 ? -83.228 -1.917 31.834 1.00 15.56 279 LEU B CA 1
ATOM 11124 C C . LEU B 1 279 ? -83.462 -3.417 31.888 1.00 18.67 279 LEU B C 1
ATOM 11125 O O . LEU B 1 279 ? -84.250 -3.948 31.111 1.00 21.83 279 LEU B O 1
ATOM 11141 N N . LEU B 1 280 ? -82.751 -4.086 32.793 1.00 20.74 280 LEU B N 1
ATOM 11142 C CA . LEU B 1 280 ? -82.953 -5.505 33.077 1.00 21.51 280 LEU B CA 1
ATOM 11143 C C . LEU B 1 280 ? -83.596 -5.568 34.464 1.00 16.30 280 LEU B C 1
ATOM 11144 O O . LEU B 1 280 ? -83.010 -5.123 35.447 1.00 19.65 280 LEU B O 1
ATOM 11160 N N . VAL B 1 281 ? -84.812 -6.101 34.539 1.00 18.84 281 VAL B N 1
ATOM 11161 C CA . VAL B 1 281 ? -85.624 -5.973 35.737 1.00 16.93 281 VAL B CA 1
ATOM 11162 C C . VAL B 1 281 ? -86.040 -7.343 36.272 1.00 23.54 281 VAL B C 1
ATOM 11163 O O . VAL B 1 281 ? -86.626 -8.158 35.547 1.00 22.86 281 VAL B O 1
ATOM 11176 N N . ASP B 1 282 ? -85.731 -7.590 37.545 1.00 19.98 282 ASP B N 1
ATOM 11177 C CA . ASP B 1 282 ? -86.191 -8.798 38.226 1.00 22.03 282 ASP B CA 1
ATOM 11178 C C . ASP B 1 282 ? -87.733 -8.942 38.121 1.00 23.68 282 ASP B C 1
ATOM 11179 O O . ASP B 1 282 ? -88.474 -7.991 38.406 1.00 22.67 282 ASP B O 1
ATOM 11188 N N A GLU B 1 283 ? -88.209 -10.119 37.722 0.58 27.75 283 GLU B N 1
ATOM 11189 N N B GLU B 1 283 ? -88.185 -10.129 37.711 0.42 27.76 283 GLU B N 1
ATOM 11190 C CA A GLU B 1 283 ? -89.649 -10.323 37.532 0.58 28.80 283 GLU B CA 1
ATOM 11191 C CA B GLU B 1 283 ? -89.615 -10.428 37.570 0.42 28.81 283 GLU B CA 1
ATOM 11192 C C A GLU B 1 283 ? -90.451 -10.066 38.803 0.58 24.64 283 GLU B C 1
ATOM 11193 C C B GLU B 1 283 ? -90.412 -10.028 38.796 0.42 24.71 283 GLU B C 1
ATOM 11194 O O A GLU B 1 283 ? -91.587 -9.621 38.721 0.58 23.66 283 GLU B O 1
ATOM 11195 O O B GLU B 1 283 ? -91.489 -9.456 38.678 0.42 23.62 283 GLU B O 1
ATOM 11218 N N . SER B 1 284 ? -89.866 -10.315 39.972 1.00 23.90 284 SER B N 1
ATOM 11219 C CA . SER B 1 284 ? -90.570 -10.069 41.230 1.00 22.85 284 SER B CA 1
ATOM 11220 C C . SER B 1 284 ? -90.925 -8.615 41.504 1.00 29.46 284 SER B C 1
ATOM 11221 O O . SER B 1 284 ? -91.780 -8.345 42.356 1.00 31.86 284 SER B O 1
ATOM 11230 N N . ILE B 1 285 ? -90.286 -7.672 40.812 1.00 26.64 285 ILE B N 1
ATOM 11231 C CA . ILE B 1 285 ? -90.607 -6.260 41.035 1.00 23.57 285 ILE B CA 1
ATOM 11232 C C . ILE B 1 285 ? -91.006 -5.536 39.759 1.00 24.31 285 ILE B C 1
ATOM 11233 O O . ILE B 1 285 ? -91.109 -4.313 39.751 1.00 27.59 285 ILE B O 1
ATOM 11249 N N . LYS B 1 286 ? -91.255 -6.279 38.689 1.00 22.05 286 LYS B N 1
ATOM 11250 C CA . LYS B 1 286 ? -91.479 -5.641 37.400 1.00 26.13 286 LYS B CA 1
ATOM 11251 C C . LYS B 1 286 ? -92.694 -4.723 37.402 1.00 28.35 286 LYS B C 1
ATOM 11252 O O . LYS B 1 286 ? -92.642 -3.634 36.827 1.00 21.82 286 LYS B O 1
ATOM 11271 N N A GLU B 1 287 ? -93.762 -5.145 38.070 0.57 28.83 287 GLU B N 1
ATOM 11272 N N B GLU B 1 287 ? -93.787 -5.126 38.048 0.43 28.83 287 GLU B N 1
ATOM 11273 C CA A GLU B 1 287 ? -94.983 -4.361 38.090 0.57 29.30 287 GLU B CA 1
ATOM 11274 C CA B GLU B 1 287 ? -94.983 -4.288 38.038 0.43 29.25 287 GLU B CA 1
ATOM 11275 C C A GLU B 1 287 ? -94.723 -3.029 38.790 0.57 25.03 287 GLU B C 1
ATOM 11276 C C B GLU B 1 287 ? -94.723 -2.990 38.793 0.43 25.07 287 GLU B C 1
ATOM 11277 O O A GLU B 1 287 ? -95.147 -1.982 38.306 0.57 25.82 287 GLU B O 1
ATOM 11278 O O B GLU B 1 287 ? -95.156 -1.924 38.357 0.43 25.83 287 GLU B O 1
ATOM 11301 N N . LYS B 1 288 ? -94.012 -3.067 39.915 1.00 24.55 288 LYS B N 1
ATOM 11302 C CA . LYS B 1 288 ? -93.651 -1.844 40.653 1.00 24.81 288 LYS B CA 1
ATOM 11303 C C . LYS B 1 288 ? -92.740 -0.901 39.858 1.00 20.36 288 LYS B C 1
ATOM 11304 O O . LYS B 1 288 ? -92.875 0.329 39.940 1.00 21.09 288 LYS B O 1
ATOM 11324 N N . VAL B 1 289 ? -91.801 -1.468 39.113 1.00 26.50 289 VAL B N 1
ATOM 11325 C CA . VAL B 1 289 ? -90.853 -0.655 38.340 1.00 25.42 289 VAL B CA 1
ATOM 11326 C C . VAL B 1 289 ? -91.613 -0.002 37.189 1.00 16.13 289 VAL B C 1
ATOM 11327 O O . VAL B 1 289 ? -91.447 1.191 36.928 1.00 19.72 289 VAL B O 1
ATOM 11340 N N . VAL B 1 290 ? -92.474 -0.763 36.516 1.00 21.86 290 VAL B N 1
ATOM 11341 C CA . VAL B 1 290 ? -93.281 -0.186 35.439 1.00 19.51 290 VAL B CA 1
ATOM 11342 C C . VAL B 1 290 ? -94.130 0.970 35.954 1.00 22.36 290 VAL B C 1
ATOM 11343 O O . VAL B 1 290 ? -94.166 2.050 35.350 1.00 22.02 290 VAL B O 1
ATOM 11356 N N . ALA B 1 291 ? -94.816 0.748 37.070 1.00 25.84 291 ALA B N 1
ATOM 11357 C CA . ALA B 1 291 ? -95.711 1.768 37.605 1.00 25.95 291 ALA B CA 1
ATOM 11358 C C . ALA B 1 291 ? -94.920 3.000 37.970 1.00 26.72 291 ALA B C 1
ATOM 11359 O O . ALA B 1 291 ? -95.344 4.133 37.718 1.00 25.18 291 ALA B O 1
ATOM 11366 N N . GLU B 1 292 ? -93.759 2.780 38.571 1.00 23.26 292 GLU B N 1
ATOM 11367 C CA . GLU B 1 292 ? -92.921 3.893 38.980 1.00 19.54 292 GLU B CA 1
ATOM 11368 C C . GLU B 1 292 ? -92.402 4.662 37.751 1.00 21.53 292 GLU B C 1
ATOM 11369 O O . GLU B 1 292 ? -92.413 5.900 37.718 1.00 24.10 292 GLU B O 1
ATOM 11381 N N . LEU B 1 293 ? -91.956 3.931 36.736 1.00 22.14 293 LEU B N 1
ATOM 11382 C CA . LEU B 1 293 ? -91.512 4.575 35.499 1.00 24.63 293 LEU B CA 1
ATOM 11383 C C . LEU B 1 293 ? -92.635 5.448 34.898 1.00 32.82 293 LEU B C 1
ATOM 11384 O O . LEU B 1 293 ? -92.404 6.610 34.522 1.00 20.59 293 LEU B O 1
ATOM 11400 N N . LYS B 1 294 ? -93.850 4.897 34.834 1.00 24.62 294 LYS B N 1
ATOM 11401 C CA . LYS B 1 294 ? -94.992 5.625 34.272 1.00 31.57 294 LYS B CA 1
ATOM 11402 C C . LYS B 1 294 ? -95.263 6.879 35.082 1.00 22.78 294 LYS B C 1
ATOM 11403 O O . LYS B 1 294 ? -95.436 7.966 34.532 1.00 27.82 294 LYS B O 1
ATOM 11422 N N . GLN B 1 295 ? -95.260 6.733 36.398 1.00 26.46 295 GLN B N 1
ATOM 11423 C CA . GLN B 1 295 ? -95.484 7.872 37.270 1.00 29.31 295 GLN B CA 1
ATOM 11424 C C . GLN B 1 295 ? -94.454 8.982 37.023 1.00 32.67 295 GLN B C 1
ATOM 11425 O O . GLN B 1 295 ? -94.804 10.165 37.042 1.00 24.60 295 GLN B O 1
ATOM 11439 N N . GLN B 1 296 ? -93.196 8.616 36.779 1.00 21.58 296 GLN B N 1
ATOM 11440 C CA . GLN B 1 296 ? -92.133 9.635 36.650 1.00 26.35 296 GLN B CA 1
ATOM 11441 C C . GLN B 1 296 ? -91.879 10.124 35.219 1.00 26.66 296 GLN B C 1
ATOM 11442 O O . GLN B 1 296 ? -90.840 10.746 34.935 1.00 25.13 296 GLN B O 1
ATOM 11456 N N . GLY B 1 297 ? -92.817 9.838 34.320 1.00 18.06 297 GLY B N 1
ATOM 11457 C CA . GLY B 1 297 ? -92.824 10.437 32.999 1.00 19.03 297 GLY B CA 1
ATOM 11458 C C . GLY B 1 297 ? -92.495 9.539 31.817 1.00 21.42 297 GLY B C 1
ATOM 11459 O O . GLY B 1 297 ? -92.255 10.036 30.709 1.00 29.28 297 GLY B O 1
ATOM 11463 N N . ALA B 1 298 ? -92.522 8.228 32.019 1.00 25.39 298 ALA B N 1
ATOM 11464 C CA . ALA B 1 298 ? -92.229 7.298 30.934 1.00 18.24 298 ALA B CA 1
ATOM 11465 C C . ALA B 1 298 ? -93.504 6.849 30.235 1.00 25.48 298 ALA B C 1
ATOM 11466 O O . ALA B 1 298 ? -94.488 6.539 30.886 1.00 22.95 298 ALA B O 1
ATOM 11473 N N . TYR B 1 299 ? -93.457 6.794 28.910 1.00 21.86 299 TYR B N 1
ATOM 11474 C CA . TYR B 1 299 ? -94.544 6.268 28.104 1.00 19.13 299 TYR B CA 1
ATOM 11475 C C . TYR B 1 299 ? -94.209 4.882 27.571 1.00 23.15 299 TYR B C 1
ATOM 11476 O O . TYR B 1 299 ? -93.286 4.727 26.772 1.00 23.78 299 TYR B O 1
ATOM 11494 N N . PHE B 1 300 ? -94.953 3.877 28.016 1.00 18.06 300 PHE B N 1
ATOM 11495 C CA . PHE B 1 300 ? -94.769 2.511 27.525 1.00 16.42 300 PHE B CA 1
ATOM 11496 C C . PHE B 1 300 ? -95.476 2.238 26.212 1.00 25.54 300 PHE B C 1
ATOM 11497 O O . PHE B 1 300 ? -96.714 2.223 26.146 1.00 29.39 300 PHE B O 1
ATOM 11514 N N . LEU B 1 301 ? -94.685 1.988 25.176 1.00 20.93 301 LEU B N 1
ATOM 11515 C CA . LEU B 1 301 ? -95.203 1.740 23.838 1.00 25.48 301 LEU B CA 1
ATOM 11516 C C . LEU B 1 301 ? -95.949 0.405 23.803 1.00 27.21 301 LEU B C 1
ATOM 11517 O O . LEU B 1 301 ? -95.449 -0.589 24.327 1.00 21.53 301 LEU B O 1
ATOM 11533 N N . ASN B 1 302 ? -97.133 0.365 23.193 1.00 25.96 302 ASN B N 1
ATOM 11534 C CA . ASN B 1 302 ? -97.772 -0.930 22.943 1.00 20.71 302 ASN B CA 1
ATOM 11535 C C . ASN B 1 302 ? -97.114 -1.598 21.736 1.00 23.77 302 ASN B C 1
ATOM 11536 O O . ASN B 1 302 ? -96.259 -1.002 21.053 1.00 23.76 302 ASN B O 1
ATOM 11547 N N . GLU B 1 303 ? -97.497 -2.839 21.478 1.00 22.87 303 GLU B N 1
ATOM 11548 C CA . GLU B 1 303 ? -96.850 -3.610 20.425 1.00 23.93 303 GLU B CA 1
ATOM 11549 C C . GLU B 1 303 ? -96.866 -2.876 19.086 1.00 31.97 303 GLU B C 1
ATOM 11550 O O . GLU B 1 303 ? -95.881 -2.918 18.359 1.00 34.10 303 GLU B O 1
ATOM 11562 N N . GLU B 1 304 ? -97.950 -2.165 18.772 1.00 27.83 304 GLU B N 1
ATOM 11563 C CA . GLU B 1 304 ? -98.029 -1.458 17.489 1.00 24.24 304 GLU B CA 1
ATOM 11564 C C . GLU B 1 304 ? -97.178 -0.172 17.472 1.00 27.59 304 GLU B C 1
ATOM 11565 O O . GLU B 1 304 ? -96.510 0.141 16.476 1.00 28.76 304 GLU B O 1
ATOM 11577 N N . GLU B 1 305 ? -97.220 0.579 18.567 1.00 23.14 305 GLU B N 1
ATOM 11578 C CA . GLU B 1 305 ? -96.406 1.784 18.706 1.00 26.16 305 GLU B CA 1
ATOM 11579 C C . GLU B 1 305 ? -94.896 1.436 18.656 1.00 23.28 305 GLU B C 1
ATOM 11580 O O . GLU B 1 305 ? -94.095 2.197 18.111 1.00 23.03 305 GLU B O 1
ATOM 11592 N N . LYS B 1 306 ? -94.539 0.282 19.219 1.00 22.97 306 LYS B N 1
ATOM 11593 C CA . LYS B 1 306 ? -93.149 -0.201 19.252 1.00 29.30 306 LYS B CA 1
ATOM 11594 C C . LYS B 1 306 ? -92.606 -0.455 17.849 1.00 28.33 306 LYS B C 1
ATOM 11595 O O . LYS B 1 306 ? -91.495 -0.042 17.509 1.00 25.47 306 LYS B O 1
ATOM 11614 N N . GLN B 1 307 ? -93.391 -1.151 17.038 1.00 25.17 307 GLN B N 1
ATOM 11615 C CA . GLN B 1 307 ? -93.020 -1.400 15.650 1.00 33.71 307 GLN B CA 1
ATOM 11616 C C . GLN B 1 307 ? -92.776 -0.108 14.879 1.00 28.82 307 GLN B C 1
ATOM 11617 O O . GLN B 1 307 ? -91.807 0.004 14.127 1.00 32.07 307 GLN B O 1
ATOM 11631 N N . LYS B 1 308 ? -93.646 0.875 15.077 1.00 24.76 308 LYS B N 1
ATOM 11632 C CA . LYS B 1 308 ? -93.519 2.150 14.380 1.00 32.49 308 LYS B CA 1
ATOM 11633 C C . LYS B 1 308 ? -92.283 2.939 14.838 1.00 24.16 308 LYS B C 1
ATOM 11634 O O . LYS B 1 308 ? -91.608 3.567 14.026 1.00 29.06 308 LYS B O 1
ATOM 11653 N N . VAL B 1 309 ? -92.006 2.934 16.137 1.00 23.86 309 VAL B N 1
ATOM 11654 C CA . VAL B 1 309 ? -90.809 3.606 16.632 1.00 27.00 309 VAL B CA 1
ATOM 11655 C C . VAL B 1 309 ? -89.592 2.826 16.150 1.00 28.39 309 VAL B C 1
ATOM 11656 O O . VAL B 1 309 ? -88.644 3.412 15.652 1.00 24.39 309 VAL B O 1
ATOM 11669 N N . ALA B 1 310 ? -89.644 1.506 16.278 1.00 27.92 310 ALA B N 1
ATOM 11670 C CA . ALA B 1 310 ? -88.562 0.643 15.814 1.00 24.79 310 ALA B CA 1
ATOM 11671 C C . ALA B 1 310 ? -88.171 0.942 14.374 1.00 31.94 310 ALA B C 1
ATOM 11672 O O . ALA B 1 310 ? -86.999 0.919 14.024 1.00 35.16 310 ALA B O 1
ATOM 11679 N N . SER B 1 311 ? -89.146 1.242 13.533 1.00 32.56 311 SER B N 1
ATOM 11680 C CA . SER B 1 311 ? -88.861 1.388 12.121 1.00 31.48 311 SER B CA 1
ATOM 11681 C C . SER B 1 311 ? -88.095 2.677 11.810 1.00 28.59 311 SER B C 1
ATOM 11682 O O . SER B 1 311 ? -87.509 2.784 10.733 1.00 39.51 311 SER B O 1
ATOM 11690 N N . ILE B 1 312 ? -88.057 3.641 12.739 1.00 24.37 312 ILE B N 1
ATOM 11691 C CA . ILE B 1 312 ? -87.195 4.826 12.540 1.00 26.44 312 ILE B CA 1
ATOM 11692 C C . ILE B 1 312 ? -85.902 4.835 13.387 1.00 23.87 312 ILE B C 1
ATOM 11693 O O . ILE B 1 312 ? -85.085 5.735 13.244 1.00 27.68 312 ILE B O 1
ATOM 11709 N N . ILE B 1 313 ? -85.694 3.840 14.245 1.00 27.81 313 ILE B N 1
ATOM 11710 C CA . ILE B 1 313 ? -84.471 3.824 15.060 1.00 28.55 313 ILE B CA 1
ATOM 11711 C C . ILE B 1 313 ? -83.262 3.618 14.151 1.00 28.51 313 ILE B C 1
ATOM 11712 O O . ILE B 1 313 ? -82.261 4.335 14.266 1.00 26.44 313 ILE B O 1
ATOM 11728 N N . MET B 1 314 ? -83.384 2.671 13.227 1.00 27.11 314 MET B N 1
ATOM 11729 C CA . MET B 1 314 ? -82.326 2.348 12.275 1.00 43.81 314 MET B CA 1
ATOM 11730 C C . MET B 1 314 ? -82.737 2.705 10.840 1.00 41.63 314 MET B C 1
ATOM 11731 O O . MET B 1 314 ? -83.873 2.451 10.447 1.00 43.35 314 MET B O 1
ATOM 11745 N N . VAL B 1 315 ? -81.824 3.301 10.072 1.00 48.03 315 VAL B N 1
ATOM 11746 C CA . VAL B 1 315 ? -81.972 3.359 8.616 1.00 54.54 315 VAL B CA 1
ATOM 11747 C C . VAL B 1 315 ? -80.718 2.778 7.972 1.00 54.35 315 VAL B C 1
ATOM 11748 O O . VAL B 1 315 ? -79.595 3.147 8.319 1.00 50.59 315 VAL B O 1
ATOM 11761 N N . ASN B 1 316 ? -80.932 1.848 7.047 1.00 56.63 316 ASN B N 1
ATOM 11762 C CA . ASN B 1 316 ? -79.850 1.232 6.284 1.00 62.19 316 ASN B CA 1
ATOM 11763 C C . ASN B 1 316 ? -78.797 0.589 7.173 1.00 42.13 316 ASN B C 1
ATOM 11764 O O . ASN B 1 316 ? -77.600 0.707 6.921 1.00 53.18 316 ASN B O 1
ATOM 11775 N N . GLY B 1 317 ? -79.257 -0.080 8.223 1.00 43.88 317 GLY B N 1
ATOM 11776 C CA . GLY B 1 317 ? -78.398 -0.946 9.005 1.00 45.13 317 GLY B CA 1
ATOM 11777 C C . GLY B 1 317 ? -77.686 -0.307 10.179 1.00 44.80 317 GLY B C 1
ATOM 11778 O O . GLY B 1 317 ? -76.904 -0.972 10.856 1.00 57.40 317 GLY B O 1
ATOM 11782 N N . SER B 1 318 ? -77.934 0.972 10.432 1.00 51.73 318 SER B N 1
ATOM 11783 C CA . SER B 1 318 ? -77.403 1.587 11.642 1.00 55.61 318 SER B CA 1
ATOM 11784 C C . SER B 1 318 ? -78.306 2.701 12.176 1.00 33.84 318 SER B C 1
ATOM 11785 O O . SER B 1 318 ? -79.354 2.990 11.603 1.00 35.96 318 SER B O 1
ATOM 11793 N N . LEU B 1 319 ? -77.883 3.303 13.285 1.00 27.44 319 LEU B N 1
ATOM 11794 C CA . LEU B 1 319 ? -78.649 4.325 13.980 1.00 29.64 319 LEU B CA 1
ATOM 11795 C C . LEU B 1 319 ? -78.997 5.502 13.077 1.00 39.46 319 LEU B C 1
ATOM 11796 O O . LEU B 1 319 ? -78.139 6.052 12.374 1.00 27.98 319 LEU B O 1
ATOM 11812 N N . ASN B 1 320 ? -80.275 5.876 13.118 1.00 33.29 320 ASN B N 1
ATOM 11813 C CA . ASN B 1 320 ? -80.800 7.024 12.390 1.00 27.01 320 ASN B CA 1
ATOM 11814 C C . ASN B 1 320 ? -80.421 8.347 13.038 1.00 28.55 320 ASN B C 1
ATOM 11815 O O . ASN B 1 320 ? -80.951 8.716 14.093 1.00 23.18 320 ASN B O 1
ATOM 11826 N N . ALA B 1 321 ? -79.517 9.074 12.390 1.00 29.92 321 ALA B N 1
ATOM 11827 C CA . ALA B 1 321 ? -79.064 10.361 12.893 1.00 32.98 321 ALA B CA 1
ATOM 11828 C C . ALA B 1 321 ? -80.211 11.316 13.210 1.00 29.04 321 ALA B C 1
ATOM 11829 O O . ALA B 1 321 ? -80.074 12.203 14.050 1.00 22.11 321 ALA B O 1
ATOM 11836 N N . LYS B 1 322 ? -81.346 11.140 12.541 1.00 31.41 322 LYS B N 1
ATOM 11837 C CA . LYS B 1 322 ? -82.456 12.083 12.683 1.00 27.07 322 LYS B CA 1
ATOM 11838 C C . LYS B 1 322 ? -83.177 11.998 14.042 1.00 29.30 322 LYS B C 1
ATOM 11839 O O . LYS B 1 322 ? -83.897 12.932 14.403 1.00 28.66 322 LYS B O 1
ATOM 11858 N N . ILE B 1 323 ? -83.006 10.887 14.772 1.00 29.53 323 ILE B N 1
ATOM 11859 C CA . ILE B 1 323 ? -83.580 10.752 16.116 1.00 24.27 323 ILE B CA 1
ATOM 11860 C C . ILE B 1 323 ? -82.574 11.097 17.238 1.00 22.54 323 ILE B C 1
ATOM 11861 O O . ILE B 1 323 ? -82.976 11.340 18.377 1.00 18.68 323 ILE B O 1
ATOM 11877 N N . VAL B 1 324 ? -81.285 11.154 16.909 1.00 26.40 324 VAL B N 1
ATOM 11878 C CA . VAL B 1 324 ? -80.255 11.420 17.914 1.00 22.19 324 VAL B CA 1
ATOM 11879 C C . VAL B 1 324 ? -80.514 12.717 18.681 1.00 20.06 324 VAL B C 1
ATOM 11880 O O . VAL B 1 324 ? -80.629 13.789 18.080 1.00 15.55 324 VAL B O 1
ATOM 11893 N N . GLY B 1 325 ? -80.606 12.604 20.005 1.00 17.38 325 GLY B N 1
ATOM 11894 C CA . GLY B 1 325 ? -80.715 13.759 20.880 1.00 25.11 325 GLY B CA 1
ATOM 11895 C C . GLY B 1 325 ? -82.009 14.546 20.722 1.00 20.18 325 GLY B C 1
ATOM 11896 O O . GLY B 1 325 ? -82.031 15.755 20.950 1.00 19.68 325 GLY B O 1
ATOM 11900 N N . LYS B 1 326 ? -83.081 13.861 20.325 1.00 20.22 326 LYS B N 1
ATOM 11901 C CA . LYS B 1 326 ? -84.379 14.512 20.087 1.00 19.48 326 LYS B CA 1
ATOM 11902 C C . LYS B 1 326 ? -85.379 14.238 21.187 1.00 26.43 326 LYS B C 1
ATOM 11903 O O . LYS B 1 326 ? -85.408 13.158 21.770 1.00 19.36 326 LYS B O 1
ATOM 11922 N N . ALA B 1 327 ? -86.229 15.217 21.456 1.00 19.01 327 ALA B N 1
ATOM 11923 C CA . ALA B 1 327 ? -87.231 15.056 22.484 1.00 23.14 327 ALA B CA 1
ATOM 11924 C C . ALA B 1 327 ? -88.192 13.926 22.099 1.00 21.90 327 ALA B C 1
ATOM 11925 O O . ALA B 1 327 ? -88.396 13.651 20.909 1.00 17.73 327 ALA B O 1
ATOM 11932 N N . PRO B 1 328 ? -88.756 13.249 23.111 1.00 16.42 328 PRO B N 1
ATOM 11933 C CA . PRO B 1 328 ? -89.675 12.123 22.913 1.00 21.88 328 PRO B CA 1
ATOM 11934 C C . PRO B 1 328 ? -90.852 12.482 21.975 1.00 18.55 328 PRO B C 1
ATOM 11935 O O . PRO B 1 328 ? -91.312 11.662 21.190 1.00 22.96 328 PRO B O 1
ATOM 11946 N N . GLN B 1 329 ? -91.307 13.723 22.060 1.00 22.33 329 GLN B N 1
ATOM 11947 C CA . GLN B 1 329 ? -92.412 14.195 21.233 1.00 29.57 329 GLN B CA 1
ATOM 11948 C C . GLN B 1 329 ? -92.016 14.313 19.756 1.00 28.63 329 GLN B C 1
ATOM 11949 O O . GLN B 1 329 ? -92.827 14.061 18.875 1.00 29.75 329 GLN B O 1
ATOM 11963 N N . VAL B 1 330 ? -90.768 14.690 19.486 1.00 24.43 330 VAL B N 1
ATOM 11964 C CA . VAL B 1 330 ? -90.283 14.758 18.112 1.00 22.94 330 VAL B CA 1
ATOM 11965 C C . VAL B 1 330 ? -90.175 13.348 17.532 1.00 26.49 330 VAL B C 1
ATOM 11966 O O . VAL B 1 330 ? -90.551 13.088 16.390 1.00 26.71 330 VAL B O 1
ATOM 11979 N N . ILE B 1 331 ? -89.652 12.437 18.337 1.00 19.94 331 ILE B N 1
ATOM 11980 C CA . ILE B 1 331 ? -89.551 11.051 17.938 1.00 22.98 331 ILE B CA 1
ATOM 11981 C C . ILE B 1 331 ? -90.940 10.480 17.695 1.00 24.86 331 ILE B C 1
ATOM 11982 O O . ILE B 1 331 ? -91.164 9.788 16.708 1.00 24.22 331 ILE B O 1
ATOM 11998 N N . ALA B 1 332 ? -91.866 10.760 18.604 1.00 17.85 332 ALA B N 1
ATOM 11999 C CA . ALA B 1 332 ? -93.244 10.274 18.454 1.00 27.42 332 ALA B CA 1
ATOM 12000 C C . ALA B 1 332 ? -93.814 10.704 17.107 1.00 28.89 332 ALA B C 1
ATOM 12001 O O . ALA B 1 332 ? -94.374 9.893 16.357 1.00 30.95 332 ALA B O 1
ATOM 12008 N N . GLU B 1 333 ? -93.633 11.982 16.798 1.00 23.80 333 GLU B N 1
ATOM 12009 C CA . GLU B 1 333 ? -94.137 12.553 15.556 1.00 30.18 333 GLU B CA 1
ATOM 12010 C C . GLU B 1 333 ? -93.506 11.879 14.352 1.00 39.54 333 GLU B C 1
ATOM 12011 O O . GLU B 1 333 ? -94.208 11.523 13.399 1.00 33.60 333 GLU B O 1
ATOM 12023 N N . MET B 1 334 ? -92.191 11.677 14.398 1.00 26.00 334 MET B N 1
ATOM 12024 C CA . MET B 1 334 ? -91.488 11.039 13.290 1.00 31.44 334 MET B CA 1
ATOM 12025 C C . MET B 1 334 ? -92.020 9.647 13.057 1.00 23.89 334 MET B C 1
ATOM 12026 O O . MET B 1 334 ? -92.081 9.190 11.918 1.00 31.20 334 MET B O 1
ATOM 12040 N N . ALA B 1 335 ? -92.392 8.974 14.141 1.00 23.50 335 ALA B N 1
ATOM 12041 C CA . ALA B 1 335 ? -92.849 7.593 14.074 1.00 27.82 335 ALA B CA 1
ATOM 12042 C C . ALA B 1 335 ? -94.354 7.492 13.780 1.00 29.62 335 ALA B C 1
ATOM 12043 O O . ALA B 1 335 ? -94.838 6.413 13.453 1.00 30.30 335 ALA B O 1
ATOM 12050 N N . GLY B 1 336 ? -95.088 8.593 13.929 1.00 31.59 336 GLY B N 1
ATOM 12051 C CA . GLY B 1 336 ? -96.520 8.577 13.664 1.00 38.06 336 GLY B CA 1
ATOM 12052 C C . GLY B 1 336 ? -97.356 8.032 14.813 1.00 44.47 336 GLY B C 1
ATOM 12053 O O . GLY B 1 336 ? -98.403 7.404 14.600 1.00 42.47 336 GLY B O 1
ATOM 12057 N N . ILE B 1 337 ? -96.893 8.271 16.037 1.00 35.68 337 ILE B N 1
ATOM 12058 C CA . ILE B 1 337 ? -97.631 7.873 17.224 1.00 26.42 337 ILE B CA 1
ATOM 12059 C C . ILE B 1 337 ? -98.008 9.138 17.961 1.00 33.31 337 ILE B C 1
ATOM 12060 O O . ILE B 1 337 ? -97.553 10.214 17.589 1.00 28.41 337 ILE B O 1
ATOM 12076 N N . GLU B 1 338 ? -98.809 8.995 19.019 1.00 25.65 338 GLU B N 1
ATOM 12077 C CA . GLU B 1 338 ? -99.413 10.130 19.704 1.00 30.11 338 GLU B CA 1
ATOM 12078 C C . GLU B 1 338 ? -99.166 10.021 21.197 1.00 25.44 338 GLU B C 1
ATOM 12079 O O . GLU B 1 338 ? -99.643 9.074 21.826 1.00 39.66 338 GLU B O 1
ATOM 12091 N N . ILE B 1 339 ? -98.435 10.975 21.774 1.00 31.66 339 ILE B N 1
ATOM 12092 C CA . ILE B 1 339 ? -98.129 10.911 23.202 1.00 19.29 339 ILE B CA 1
ATOM 12093 C C . ILE B 1 339 ? -98.410 12.234 23.887 1.00 23.00 339 ILE B C 1
ATOM 12094 O O . ILE B 1 339 ? -98.480 13.268 23.237 1.00 27.59 339 ILE B O 1
ATOM 12110 N N . PRO B 1 340 ? -98.578 12.204 25.212 1.00 17.45 340 PRO B N 1
ATOM 12111 C CA . PRO B 1 340 ? -98.758 13.425 26.008 1.00 27.62 340 PRO B CA 1
ATOM 12112 C C . PRO B 1 340 ? -97.548 14.342 25.975 1.00 42.17 340 PRO B C 1
ATOM 12113 O O . PRO B 1 340 ? -96.421 13.886 25.803 1.00 29.54 340 PRO B O 1
ATOM 12124 N N . SER B 1 341 ? -97.774 15.630 26.189 1.00 29.09 341 SER B N 1
ATOM 12125 C CA . SER B 1 341 ? -96.706 16.603 26.072 1.00 36.35 341 SER B CA 1
ATOM 12126 C C . SER B 1 341 ? -95.751 16.546 27.259 1.00 28.03 341 SER B C 1
ATOM 12127 O O . SER B 1 341 ? -94.675 17.111 27.201 1.00 36.05 341 SER B O 1
ATOM 12135 N N . ASP B 1 342 ? -96.138 15.870 28.333 1.00 24.11 342 ASP B N 1
ATOM 12136 C CA . ASP B 1 342 ? -95.295 15.826 29.518 1.00 28.61 342 ASP B CA 1
ATOM 12137 C C . ASP B 1 342 ? -94.471 14.526 29.614 1.00 23.17 342 ASP B C 1
ATOM 12138 O O . ASP B 1 342 ? -93.850 14.269 30.626 1.00 23.61 342 ASP B O 1
ATOM 12147 N N . VAL B 1 343 ? -94.505 13.700 28.572 1.00 26.09 343 VAL B N 1
ATOM 12148 C CA . VAL B 1 343 ? -93.705 12.482 28.525 1.00 25.56 343 VAL B CA 1
ATOM 12149 C C . VAL B 1 343 ? -92.194 12.791 28.463 1.00 26.04 343 VAL B C 1
ATOM 12150 O O . VAL B 1 343 ? -91.739 13.613 27.663 1.00 18.91 343 VAL B O 1
ATOM 12163 N N . LYS B 1 344 ? -91.424 12.120 29.311 1.00 17.55 344 LYS B N 1
ATOM 12164 C CA . LYS B 1 344 ? -89.981 12.354 29.391 1.00 25.53 344 LYS B CA 1
ATOM 12165 C C . LYS B 1 344 ? -89.167 11.322 28.609 1.00 28.23 344 LYS B C 1
ATOM 12166 O O . LYS B 1 344 ? -88.070 11.627 28.135 1.00 22.81 344 LYS B O 1
ATOM 12185 N N . LEU B 1 345 ? -89.697 10.114 28.456 1.00 22.11 345 LEU B N 1
ATOM 12186 C CA . LEU B 1 345 ? -89.016 9.099 27.676 1.00 20.05 345 LEU B CA 1
ATOM 12187 C C . LEU B 1 345 ? -89.962 7.999 27.234 1.00 20.57 345 LEU B C 1
ATOM 12188 O O . LEU B 1 345 ? -90.998 7.776 27.852 1.00 21.21 345 LEU B O 1
ATOM 12204 N N . LEU B 1 346 ? -89.593 7.339 26.142 1.00 15.74 346 LEU B N 1
ATOM 12205 C CA . LEU B 1 346 ? -90.303 6.181 25.619 1.00 20.39 346 LEU B CA 1
ATOM 12206 C C . LEU B 1 346 ? -89.629 4.911 26.063 1.00 28.29 346 LEU B C 1
ATOM 12207 O O . LEU B 1 346 ? -88.405 4.835 26.075 1.00 19.16 346 LEU B O 1
ATOM 12223 N N . VAL B 1 347 ? -90.438 3.921 26.415 1.00 18.96 347 VAL B N 1
ATOM 12224 C CA . VAL B 1 347 ? -89.956 2.612 26.826 1.00 21.92 347 VAL B CA 1
ATOM 12225 C C . VAL B 1 347 ? -90.662 1.536 26.043 1.00 26.52 347 VAL B C 1
ATOM 12226 O O . VAL B 1 347 ? -91.878 1.600 25.882 1.00 22.77 347 VAL B O 1
ATOM 12239 N N . ALA B 1 348 ? -89.926 0.529 25.589 1.00 21.62 348 ALA B N 1
ATOM 12240 C CA . ALA B 1 348 ? -90.560 -0.648 24.988 1.00 23.33 348 ALA B CA 1
ATOM 12241 C C . ALA B 1 348 ? -90.052 -1.937 25.627 1.00 29.54 348 ALA B C 1
ATOM 12242 O O . ALA B 1 348 ? -88.848 -2.102 25.889 1.00 22.48 348 ALA B O 1
ATOM 12249 N N . GLU B 1 349 ? -90.974 -2.861 25.882 1.00 21.45 349 GLU B N 1
ATOM 12250 C CA . GLU B 1 349 ? -90.587 -4.170 26.381 1.00 28.30 349 GLU B CA 1
ATOM 12251 C C . GLU B 1 349 ? -89.881 -4.927 25.263 1.00 27.53 349 GLU B C 1
ATOM 12252 O O . GLU B 1 349 ? -90.236 -4.786 24.085 1.00 23.40 349 GLU B O 1
ATOM 12264 N N . GLU B 1 350 ? -88.881 -5.722 25.632 1.00 22.04 350 GLU B N 1
ATOM 12265 C CA . GLU B 1 350 ? -88.070 -6.431 24.645 1.00 19.81 350 GLU B CA 1
ATOM 12266 C C . GLU B 1 350 ? -87.608 -7.753 25.228 1.00 21.01 350 GLU B C 1
ATOM 12267 O O . GLU B 1 350 ? -87.500 -7.895 26.453 1.00 18.44 350 GLU B O 1
ATOM 12279 N N . THR B 1 351 ? -87.388 -8.722 24.336 1.00 23.28 351 THR B N 1
ATOM 12280 C CA . THR B 1 351 ? -86.887 -10.050 24.687 1.00 25.98 351 THR B CA 1
ATOM 12281 C C . THR B 1 351 ? -85.602 -10.404 23.928 1.00 21.97 351 THR B C 1
ATOM 12282 O O . THR B 1 351 ? -84.817 -11.216 24.387 1.00 25.04 351 THR B O 1
ATOM 12293 N N . GLU B 1 352 ? -85.428 -9.826 22.746 1.00 21.44 352 GLU B N 1
ATOM 12294 C CA . GLU B 1 352 ? -84.312 -10.158 21.880 1.00 21.05 352 GLU B CA 1
ATOM 12295 C C . GLU B 1 352 ? -83.193 -9.105 21.928 1.00 27.18 352 GLU B C 1
ATOM 12296 O O . GLU B 1 352 ? -83.416 -7.945 22.275 1.00 22.15 352 GLU B O 1
ATOM 12308 N N . VAL B 1 353 ? -81.999 -9.541 21.544 1.00 20.67 353 VAL B N 1
ATOM 12309 C CA . VAL B 1 353 ? -80.806 -8.700 21.472 1.00 28.83 353 VAL B CA 1
ATOM 12310 C C . VAL B 1 353 ? -80.066 -8.953 20.165 1.00 23.61 353 VAL B C 1
ATOM 12311 O O . VAL B 1 353 ? -79.802 -10.100 19.818 1.00 27.50 353 VAL B O 1
ATOM 12324 N N . GLY B 1 354 ? -79.729 -7.889 19.451 1.00 25.33 354 GLY B N 1
ATOM 12325 C CA . GLY B 1 354 ? -78.968 -7.997 18.213 1.00 27.82 354 GLY B CA 1
ATOM 12326 C C . GLY B 1 354 ? -79.239 -6.827 17.285 1.00 21.32 354 GLY B C 1
ATOM 12327 O O . GLY B 1 354 ? -80.176 -6.070 17.509 1.00 28.23 354 GLY B O 1
ATOM 12331 N N . LYS B 1 355 ? -78.441 -6.684 16.230 1.00 38.29 355 LYS B N 1
ATOM 12332 C CA . LYS B 1 355 ? -78.624 -5.590 15.267 1.00 34.86 355 LYS B CA 1
ATOM 12333 C C . LYS B 1 355 ? -79.969 -5.613 14.555 1.00 41.60 355 LYS B C 1
ATOM 12334 O O . LYS B 1 355 ? -80.451 -4.582 14.092 1.00 44.73 355 LYS B O 1
ATOM 12353 N N . GLU B 1 356 ? -80.583 -6.781 14.453 1.00 35.12 356 GLU B N 1
ATOM 12354 C CA . GLU B 1 356 ? -81.860 -6.860 13.766 1.00 36.38 356 GLU B CA 1
ATOM 12355 C C . GLU B 1 356 ? -83.006 -6.459 14.715 1.00 42.21 356 GLU B C 1
ATOM 12356 O O . GLU B 1 356 ? -84.176 -6.468 14.330 1.00 36.53 356 GLU B O 1
ATOM 12368 N N . TYR B 1 357 ? -82.657 -6.086 15.945 1.00 32.01 357 TYR B N 1
ATOM 12369 C CA . TYR B 1 357 ? -83.638 -5.719 16.954 1.00 20.42 357 TYR B CA 1
ATOM 12370 C C . TYR B 1 357 ? -83.366 -4.295 17.463 1.00 26.63 357 TYR B C 1
ATOM 12371 O O . TYR B 1 357 ? -82.678 -4.114 18.470 1.00 23.62 357 TYR B O 1
ATOM 12389 N N . PRO B 1 358 ? -83.898 -3.280 16.758 1.00 25.10 358 PRO B N 1
ATOM 12390 C CA . PRO B 1 358 ? -83.563 -1.860 16.973 1.00 19.63 358 PRO B CA 1
ATOM 12391 C C . PRO B 1 358 ? -83.630 -1.380 18.431 1.00 24.16 358 PRO B C 1
ATOM 12392 O O . PRO B 1 358 ? -82.861 -0.500 18.814 1.00 17.53 358 PRO B O 1
ATOM 12403 N N . PHE B 1 359 ? -84.510 -1.942 19.249 1.00 20.45 359 PHE B N 1
ATOM 12404 C CA . PHE B 1 359 ? -84.591 -1.477 20.625 1.00 25.90 359 PHE B CA 1
ATOM 12405 C C . PHE B 1 359 ? -83.437 -1.972 21.493 1.00 22.69 359 PHE B C 1
ATOM 12406 O O . PHE B 1 359 ? -83.276 -1.471 22.590 1.00 18.42 359 PHE B O 1
ATOM 12423 N N . SER B 1 360 ? -82.644 -2.930 20.998 1.00 19.60 360 SER B N 1
ATOM 12424 C CA . SER B 1 360 ? -81.527 -3.509 21.752 1.00 21.38 360 SER B CA 1
ATOM 12425 C C . SER B 1 360 ? -80.172 -2.836 21.474 1.00 20.29 360 SER B C 1
ATOM 12426 O O . SER B 1 360 ? -79.195 -3.141 22.147 1.00 19.28 360 SER B O 1
ATOM 12434 N N . ILE B 1 361 ? -80.111 -1.931 20.500 1.00 16.90 361 ILE B N 1
ATOM 12435 C CA . ILE B 1 361 ? -78.860 -1.238 20.184 1.00 17.14 361 ILE B CA 1
ATOM 12436 C C . ILE B 1 361 ? -78.724 0.089 20.928 1.00 16.38 361 ILE B C 1
ATOM 12437 O O . ILE B 1 361 ? -79.643 0.519 21.623 1.00 18.01 361 ILE B O 1
ATOM 12453 N N . GLU B 1 362 ? -77.594 0.768 20.749 1.00 17.82 362 GLU B N 1
ATOM 12454 C CA . GLU B 1 362 ? -77.442 2.102 21.320 1.00 17.61 362 GLU B CA 1
ATOM 12455 C C . GLU B 1 362 ? -78.283 3.141 20.579 1.00 23.53 362 GLU B C 1
ATOM 12456 O O . GLU B 1 362 ? -78.103 3.340 19.373 1.00 18.74 362 GLU B O 1
ATOM 12468 N N . LYS B 1 363 ? -79.147 3.851 21.307 1.00 20.40 363 LYS B N 1
ATOM 12469 C CA . LYS B 1 363 ? -80.178 4.679 20.660 1.00 16.88 363 LYS B CA 1
ATOM 12470 C C . LYS B 1 363 ? -79.866 6.172 20.674 1.00 23.01 363 LYS B C 1
ATOM 12471 O O . LYS B 1 363 ? -80.379 6.915 19.830 1.00 23.17 363 LYS B O 1
ATOM 12490 N N . LEU B 1 364 ? -79.003 6.599 21.598 1.00 15.53 364 LEU B N 1
ATOM 12491 C CA . LEU B 1 364 ? -78.585 7.999 21.716 1.00 13.45 364 LEU B CA 1
ATOM 12492 C C . LEU B 1 364 ? -79.799 8.946 21.669 1.00 21.31 364 LEU B C 1
ATOM 12493 O O . LEU B 1 364 ? -79.795 9.986 21.013 1.00 19.02 364 LEU B O 1
ATOM 12509 N N . SER B 1 365 ? -80.828 8.574 22.411 1.00 19.60 365 SER B N 1
ATOM 12510 C CA . SER B 1 365 ? -82.098 9.306 22.404 1.00 19.68 365 SER B CA 1
ATOM 12511 C C . SER B 1 365 ? -82.901 8.826 23.600 1.00 16.90 365 SER B C 1
ATOM 12512 O O . SER B 1 365 ? -82.554 7.792 24.185 1.00 19.37 365 SER B O 1
ATOM 12520 N N . PRO B 1 366 ? -83.968 9.559 23.976 1.00 19.08 366 PRO B N 1
ATOM 12521 C CA . PRO B 1 366 ? -84.782 9.179 25.134 1.00 23.29 366 PRO B CA 1
ATOM 12522 C C . PRO B 1 366 ? -85.653 7.950 24.913 1.00 23.57 366 PRO B C 1
ATOM 12523 O O . PRO B 1 366 ? -86.868 8.005 25.144 1.00 26.06 366 PRO B O 1
ATOM 12534 N N . ILE B 1 367 ? -85.030 6.855 24.497 1.00 17.41 367 ILE B N 1
ATOM 12535 C CA . ILE B 1 367 ? -85.706 5.575 24.312 1.00 21.54 367 ILE B CA 1
ATOM 12536 C C . ILE B 1 367 ? -84.999 4.496 25.126 1.00 26.94 367 ILE B C 1
ATOM 12537 O O . ILE B 1 367 ? -83.759 4.396 25.094 1.00 21.27 367 ILE B O 1
ATOM 12553 N N . LEU B 1 368 ? -85.774 3.710 25.869 1.00 19.79 368 LEU B N 1
ATOM 12554 C CA . LEU B 1 368 ? -85.234 2.597 26.658 1.00 16.71 368 LEU B CA 1
ATOM 12555 C C . LEU B 1 368 ? -85.853 1.282 26.268 1.00 16.33 368 LEU B C 1
ATOM 12556 O O . LEU B 1 368 ? -87.049 1.221 26.050 1.00 17.68 368 LEU B O 1
ATOM 12572 N N . ALA B 1 369 ? -85.047 0.219 26.224 1.00 17.17 369 ALA B N 1
ATOM 12573 C CA . ALA B 1 369 ? -85.565 -1.148 26.164 1.00 14.03 369 ALA B CA 1
ATOM 12574 C C . ALA B 1 369 ? -85.816 -1.654 27.585 1.00 15.85 369 ALA B C 1
ATOM 12575 O O . ALA B 1 369 ? -85.157 -1.221 28.535 1.00 19.00 369 ALA B O 1
ATOM 12582 N N . PHE B 1 370 ? -86.784 -2.557 27.724 1.00 20.52 370 PHE B N 1
ATOM 12583 C CA . PHE B 1 370 ? -87.200 -3.073 29.026 1.00 16.33 370 PHE B CA 1
ATOM 12584 C C . PHE B 1 370 ? -87.246 -4.603 28.966 1.00 21.22 370 PHE B C 1
ATOM 12585 O O . PHE B 1 370 ? -88.149 -5.171 28.349 1.00 21.28 370 PHE B O 1
ATOM 12602 N N . TYR B 1 371 ? -86.263 -5.262 29.581 1.00 21.37 371 TYR B N 1
ATOM 12603 C CA . TYR B 1 371 ? -86.197 -6.733 29.606 1.00 22.41 371 TYR B CA 1
ATOM 12604 C C . TYR B 1 371 ? -86.562 -7.245 30.999 1.00 26.70 371 TYR B C 1
ATOM 12605 O O . TYR B 1 371 ? -86.049 -6.736 31.996 1.00 25.94 371 TYR B O 1
ATOM 12623 N N . ILE B 1 372 ? -87.439 -8.246 31.064 1.00 23.09 372 ILE B N 1
ATOM 12624 C CA . ILE B 1 372 ? -87.735 -8.949 32.309 1.00 27.23 372 ILE B CA 1
ATOM 12625 C C . ILE B 1 372 ? -86.772 -10.116 32.496 1.00 30.13 372 ILE B C 1
ATOM 12626 O O . ILE B 1 372 ? -86.497 -10.857 31.550 1.00 26.92 372 ILE B O 1
ATOM 12642 N N . VAL B 1 373 ? -86.275 -10.290 33.716 1.00 24.24 373 VAL B N 1
ATOM 12643 C CA . VAL B 1 373 ? -85.317 -11.362 34.002 1.00 24.83 373 VAL B CA 1
ATOM 12644 C C . VAL B 1 373 ? -85.735 -12.119 35.258 1.00 29.30 373 VAL B C 1
ATOM 12645 O O . VAL B 1 373 ? -86.378 -11.559 36.145 1.00 25.30 373 VAL B O 1
ATOM 12658 N N . LYS B 1 374 ? -85.365 -13.394 35.332 1.00 33.60 374 LYS B N 1
ATOM 12659 C CA . LYS B 1 374 ? -85.759 -14.229 36.463 1.00 34.86 374 LYS B CA 1
ATOM 12660 C C . LYS B 1 374 ? -84.929 -13.884 37.689 1.00 39.73 374 LYS B C 1
ATOM 12661 O O . LYS B 1 374 ? -85.440 -13.881 38.809 1.00 38.33 374 LYS B O 1
ATOM 12680 N N . GLY B 1 375 ? -83.643 -13.614 37.471 1.00 26.93 375 GLY B N 1
ATOM 12681 C CA . GLY B 1 375 ? -82.753 -13.233 38.550 1.00 23.89 375 GLY B CA 1
ATOM 12682 C C . GLY B 1 375 ? -81.436 -12.742 37.996 1.00 27.09 375 GLY B C 1
ATOM 12683 O O . GLY B 1 375 ? -81.319 -12.478 36.801 1.00 21.81 375 GLY B O 1
ATOM 12687 N N . MET B 1 376 ? -80.454 -12.655 38.883 1.00 30.80 376 MET B N 1
ATOM 12688 C CA . MET B 1 376 ? -79.129 -12.135 38.583 1.00 26.97 376 MET B CA 1
ATOM 12689 C C . MET B 1 376 ? -78.432 -12.855 37.434 1.00 29.86 376 MET B C 1
ATOM 12690 O O . MET B 1 376 ? -77.778 -12.217 36.618 1.00 29.51 376 MET B O 1
ATOM 12704 N N . GLU B 1 377 ? -78.545 -14.177 37.367 1.00 29.96 377 GLU B N 1
ATOM 12705 C CA . GLU B 1 377 ? -77.789 -14.907 36.361 1.00 32.00 377 GLU B CA 1
ATOM 12706 C C . GLU B 1 377 ? -78.307 -14.592 34.973 1.00 26.60 377 GLU B C 1
ATOM 12707 O O . GLU B 1 377 ? -77.522 -14.454 34.027 1.00 29.35 377 GLU B O 1
ATOM 12719 N N . GLU B 1 378 ? -79.627 -14.490 34.840 1.00 26.57 378 GLU B N 1
ATOM 12720 C CA . GLU B 1 378 ? -80.203 -14.162 33.543 1.00 26.19 378 GLU B CA 1
ATOM 12721 C C . GLU B 1 378 ? -79.880 -12.706 33.180 1.00 30.24 378 GLU B C 1
ATOM 12722 O O . GLU B 1 378 ? -79.689 -12.384 32.014 1.00 24.49 378 GLU B O 1
ATOM 12734 N N . ALA B 1 379 ? -79.824 -11.831 34.179 1.00 24.75 379 ALA B N 1
ATOM 12735 C CA . ALA B 1 379 ? -79.441 -10.444 33.940 1.00 25.07 379 ALA B CA 1
ATOM 12736 C C . ALA B 1 379 ? -78.020 -10.384 33.364 1.00 21.66 379 ALA B C 1
ATOM 12737 O O . ALA B 1 379 ? -77.773 -9.694 32.370 1.00 22.32 379 ALA B O 1
ATOM 12744 N N . SER B 1 380 ? -77.090 -11.108 33.986 1.00 21.43 380 SER B N 1
ATOM 12745 C CA . SER B 1 380 ? -75.701 -11.094 33.539 1.00 27.60 380 SER B CA 1
ATOM 12746 C C . SER B 1 380 ? -75.573 -11.588 32.117 1.00 25.00 380 SER B C 1
ATOM 12747 O O . SER B 1 380 ? -74.802 -11.038 31.332 1.00 22.03 380 SER B O 1
ATOM 12755 N N A GLU B 1 381 ? -76.345 -12.604 31.758 0.61 23.93 381 GLU B N 1
ATOM 12756 N N B GLU B 1 381 ? -76.321 -12.640 31.798 0.39 23.99 381 GLU B N 1
ATOM 12757 C CA A GLU B 1 381 ? -76.221 -13.172 30.427 0.61 28.75 381 GLU B CA 1
ATOM 12758 C CA B GLU B 1 381 ? -76.322 -13.196 30.455 0.39 28.69 381 GLU B CA 1
ATOM 12759 C C A GLU B 1 381 ? -76.790 -12.199 29.388 0.61 24.82 381 GLU B C 1
ATOM 12760 C C B GLU B 1 381 ? -76.724 -12.114 29.472 0.39 24.76 381 GLU B C 1
ATOM 12761 O O A GLU B 1 381 ? -76.223 -12.047 28.305 0.61 21.70 381 GLU B O 1
ATOM 12762 O O B GLU B 1 381 ? -75.999 -11.818 28.520 0.39 22.13 381 GLU B O 1
ATOM 12785 N N . LEU B 1 382 ? -77.882 -11.515 29.726 1.00 19.48 382 LEU B N 1
ATOM 12786 C CA . LEU B 1 382 ? -78.419 -10.472 28.849 1.00 25.19 382 LEU B CA 1
ATOM 12787 C C . LEU B 1 382 ? -77.489 -9.260 28.744 1.00 22.68 382 LEU B C 1
ATOM 12788 O O . LEU B 1 382 ? -77.266 -8.740 27.654 1.00 20.78 382 LEU B O 1
ATOM 12805 N N . ALA B 1 383 ? -76.959 -8.813 29.874 1.00 25.02 383 ALA B N 1
ATOM 12806 C CA . ALA B 1 383 ? -75.994 -7.715 29.888 1.00 20.64 383 ALA B CA 1
ATOM 12807 C C . ALA B 1 383 ? -74.792 -7.981 28.966 1.00 21.70 383 ALA B C 1
ATOM 12808 O O . ALA B 1 383 ? -74.349 -7.082 28.233 1.00 16.18 383 ALA B O 1
ATOM 12815 N N A GLN B 1 384 ? -74.267 -9.202 28.992 0.43 18.43 384 GLN B N 1
ATOM 12816 N N B GLN B 1 384 ? -74.283 -9.210 28.996 0.57 18.37 384 GLN B N 1
ATOM 12817 C CA A GLN B 1 384 ? -73.110 -9.528 28.157 0.43 18.41 384 GLN B CA 1
ATOM 12818 C CA B GLN B 1 384 ? -73.125 -9.576 28.178 0.57 18.42 384 GLN B CA 1
ATOM 12819 C C A GLN B 1 384 ? -73.489 -9.438 26.682 0.43 21.64 384 GLN B C 1
ATOM 12820 C C B GLN B 1 384 ? -73.474 -9.474 26.694 0.57 21.64 384 GLN B C 1
ATOM 12821 O O A GLN B 1 384 ? -72.740 -8.882 25.878 0.43 21.25 384 GLN B O 1
ATOM 12822 O O B GLN B 1 384 ? -72.695 -8.945 25.901 0.57 21.22 384 GLN B O 1
ATOM 12849 N N . LYS B 1 385 ? -74.646 -9.991 26.328 1.00 21.27 385 LYS B N 1
ATOM 12850 C CA . LYS B 1 385 ? -75.148 -9.887 24.958 1.00 23.61 385 LYS B CA 1
ATOM 12851 C C . LYS B 1 385 ? -75.351 -8.442 24.502 1.00 20.61 385 LYS B C 1
ATOM 12852 O O . LYS B 1 385 ? -74.985 -8.084 23.385 1.00 19.07 385 LYS B O 1
ATOM 12872 N N . LEU B 1 386 ? -75.941 -7.612 25.351 1.00 18.40 386 LEU B N 1
ATOM 12873 C CA . LEU B 1 386 ? -76.165 -6.213 24.991 1.00 18.33 386 LEU B CA 1
ATOM 12874 C C . LEU B 1 386 ? -74.821 -5.465 24.806 1.00 20.44 386 LEU B C 1
ATOM 12875 O O . LEU B 1 386 ? -74.645 -4.695 23.859 1.00 22.91 386 LEU B O 1
ATOM 12891 N N . LEU B 1 387 ? -73.876 -5.684 25.708 1.00 16.56 387 LEU B N 1
ATOM 12892 C CA . LEU B 1 387 ? -72.546 -5.093 25.543 1.00 17.57 387 LEU B CA 1
ATOM 12893 C C . LEU B 1 387 ? -71.909 -5.508 24.215 1.00 16.75 387 LEU B C 1
ATOM 12894 O O . LEU B 1 387 ? -71.301 -4.693 23.531 1.00 19.57 387 LEU B O 1
ATOM 12910 N N . GLU B 1 388 ? -72.050 -6.778 23.851 1.00 19.55 388 GLU B N 1
ATOM 12911 C CA . GLU B 1 388 ? -71.525 -7.267 22.586 1.00 16.06 388 GLU B CA 1
ATOM 12912 C C . GLU B 1 388 ? -72.144 -6.606 21.358 1.00 24.51 388 GLU B C 1
ATOM 12913 O O . GLU B 1 388 ? -71.521 -6.569 20.307 1.00 20.23 388 GLU B O 1
ATOM 12925 N N . VAL B 1 389 ? -73.355 -6.071 21.477 1.00 27.12 389 VAL B N 1
ATOM 12926 C CA . VAL B 1 389 ? -73.884 -5.200 20.426 1.00 27.92 389 VAL B CA 1
ATOM 12927 C C . VAL B 1 389 ? -73.429 -3.739 20.625 1.00 28.17 389 VAL B C 1
ATOM 12928 O O . VAL B 1 389 ? -74.238 -2.849 20.886 1.00 45.60 389 VAL B O 1
ATOM 12941 N N . GLY B 1 390 ? -72.135 -3.491 20.519 1.00 29.74 390 GLY B N 1
ATOM 12942 C CA . GLY B 1 390 ? -71.617 -2.125 20.455 1.00 22.13 390 GLY B CA 1
ATOM 12943 C C . GLY B 1 390 ? -71.433 -1.371 21.767 1.00 23.01 390 GLY B C 1
ATOM 12944 O O . GLY B 1 390 ? -71.551 -0.137 21.787 1.00 19.68 390 GLY B O 1
ATOM 12948 N N . GLY B 1 391 ? -71.145 -2.090 22.851 1.00 17.88 391 GLY B N 1
ATOM 12949 C CA . GLY B 1 391 ? -70.902 -1.472 24.151 1.00 15.44 391 GLY B CA 1
ATOM 12950 C C . GLY B 1 391 ? -69.714 -1.991 24.962 1.00 16.77 391 GLY B C 1
ATOM 12951 O O . GLY B 1 391 ? -69.513 -1.545 26.105 1.00 15.77 391 GLY B O 1
ATOM 12955 N N . LEU B 1 392 ? -68.930 -2.920 24.413 1.00 18.94 392 LEU B N 1
ATOM 12956 C CA . LEU B 1 392 ? -67.861 -3.567 25.197 1.00 16.72 392 LEU B CA 1
ATOM 12957 C C . LEU B 1 392 ? -66.876 -2.574 25.776 1.00 15.59 392 LEU B C 1
ATOM 12958 O O . LEU B 1 392 ? -66.356 -1.728 25.070 1.00 16.31 392 LEU B O 1
ATOM 12974 N N . GLY B 1 393 ? -66.639 -2.686 27.078 1.00 13.92 393 GLY B N 1
ATOM 12975 C CA . GLY B 1 393 ? -65.571 -1.964 27.722 1.00 16.93 393 GLY B CA 1
ATOM 12976 C C . GLY B 1 393 ? -66.000 -0.610 28.223 1.00 13.51 393 GLY B C 1
ATOM 12977 O O . GLY B 1 393 ? -65.224 0.072 28.884 1.00 12.34 393 GLY B O 1
ATOM 12981 N N . HIS B 1 394 ? -67.242 -0.223 27.943 1.00 17.91 394 HIS B N 1
ATOM 12982 C CA . HIS B 1 394 ? -67.659 1.138 28.244 1.00 14.13 394 HIS B CA 1
ATOM 12983 C C . HIS B 1 394 ? -68.277 1.242 29.647 1.00 13.46 394 HIS B C 1
ATOM 12984 O O . HIS B 1 394 ? -67.553 1.478 30.626 1.00 15.58 394 HIS B O 1
ATOM 12998 N N . THR B 1 395 ? -69.591 1.080 29.757 1.00 16.53 395 THR B N 1
ATOM 12999 C CA . THR B 1 395 ? -70.271 1.295 31.035 1.00 16.90 395 THR B CA 1
ATOM 13000 C C . THR B 1 395 ? -71.431 0.309 31.230 1.00 13.54 395 THR B C 1
ATOM 13001 O O . THR B 1 395 ? -72.062 -0.109 30.259 1.00 11.12 395 THR B O 1
ATOM 13012 N N . VAL B 1 396 ? -71.599 -0.144 32.477 1.00 14.86 396 VAL B N 1
ATOM 13013 C CA . VAL B 1 396 ? -72.793 -0.855 32.926 1.00 16.72 396 VAL B CA 1
ATOM 13014 C C . VAL B 1 396 ? -73.300 -0.215 34.205 1.00 19.33 396 VAL B C 1
ATOM 13015 O O . VAL B 1 396 ? -72.540 0.476 34.900 1.00 15.26 396 VAL B O 1
ATOM 13028 N N . GLY B 1 397 ? -74.568 -0.483 34.526 1.00 13.99 397 GLY B N 1
ATOM 13029 C CA . GLY B 1 397 ? -75.143 -0.026 35.777 1.00 14.05 397 GLY B CA 1
ATOM 13030 C C . GLY B 1 397 ? -75.842 -1.104 36.576 1.00 18.08 397 GLY B C 1
ATOM 13031 O O . GLY B 1 397 ? -76.310 -2.114 36.039 1.00 17.47 397 GLY B O 1
ATOM 13035 N N . ILE B 1 398 ? -75.912 -0.886 37.882 1.00 18.14 398 ILE B N 1
ATOM 13036 C CA . ILE B 1 398 ? -76.744 -1.726 38.722 1.00 16.46 398 ILE B CA 1
ATOM 13037 C C . ILE B 1 398 ? -77.344 -0.914 39.860 1.00 14.69 398 ILE B C 1
ATOM 13038 O O . ILE B 1 398 ? -76.702 -0.021 40.421 1.00 18.39 398 ILE B O 1
ATOM 13054 N N . HIS B 1 399 ? -78.612 -1.213 40.142 1.00 20.77 399 HIS B N 1
ATOM 13055 C CA . HIS B 1 399 ? -79.352 -0.642 41.270 1.00 15.40 399 HIS B CA 1
ATOM 13056 C C . HIS B 1 399 ? -79.735 -1.760 42.228 1.00 18.06 399 HIS B C 1
ATOM 13057 O O . HIS B 1 399 ? -80.494 -2.667 41.875 1.00 23.55 399 HIS B O 1
ATOM 13071 N N . ALA B 1 400 ? -79.210 -1.681 43.443 1.00 16.45 400 ALA B N 1
ATOM 13072 C CA . ALA B 1 400 ? -79.388 -2.742 44.420 1.00 19.96 400 ALA B CA 1
ATOM 13073 C C . ALA B 1 400 ? -78.916 -2.281 45.795 1.00 17.83 400 ALA B C 1
ATOM 13074 O O . ALA B 1 400 ? -78.079 -1.392 45.898 1.00 22.48 400 ALA B O 1
ATOM 13081 N N . GLU B 1 401 ? -79.461 -2.890 46.846 1.00 24.73 401 GLU B N 1
ATOM 13082 C CA . GLU B 1 401 ? -79.058 -2.571 48.215 1.00 22.86 401 GLU B CA 1
ATOM 13083 C C . GLU B 1 401 ? -78.322 -3.736 48.875 1.00 25.51 401 GLU B C 1
ATOM 13084 O O . GLU B 1 401 ? -77.894 -3.643 50.021 1.00 31.62 401 GLU B O 1
ATOM 13096 N N . ASP B 1 402 ? -78.180 -4.829 48.135 1.00 24.75 402 ASP B N 1
ATOM 13097 C CA . ASP B 1 402 ? -77.478 -6.016 48.604 1.00 23.39 402 ASP B CA 1
ATOM 13098 C C . ASP B 1 402 ? -76.047 -6.068 48.059 1.00 29.42 402 ASP B C 1
ATOM 13099 O O . ASP B 1 402 ? -75.846 -6.305 46.855 1.00 19.94 402 ASP B O 1
ATOM 13108 N N . GLU B 1 403 ? -75.067 -5.877 48.949 1.00 23.45 403 GLU B N 1
ATOM 13109 C CA . GLU B 1 403 ? -73.648 -5.841 48.567 1.00 31.21 403 GLU B CA 1
ATOM 13110 C C . GLU B 1 403 ? -73.152 -7.139 47.967 1.00 25.13 403 GLU B C 1
ATOM 13111 O O . GLU B 1 403 ? -72.304 -7.130 47.069 1.00 29.48 403 GLU B O 1
ATOM 13123 N N . LYS B 1 404 ? -73.635 -8.262 48.494 1.00 28.80 404 LYS B N 1
ATOM 13124 C CA . LYS B 1 404 ? -73.252 -9.563 47.954 1.00 19.18 404 LYS B CA 1
ATOM 13125 C C . LYS B 1 404 ? -73.662 -9.685 46.497 1.00 29.63 404 LYS B C 1
ATOM 13126 O O . LYS B 1 404 ? -72.892 -10.143 45.646 1.00 25.02 404 LYS B O 1
ATOM 13145 N N . VAL B 1 405 ? -74.899 -9.300 46.220 1.00 23.58 405 VAL B N 1
ATOM 13146 C CA . VAL B 1 405 ? -75.417 -9.337 44.865 1.00 21.57 405 VAL B CA 1
ATOM 13147 C C . VAL B 1 405 ? -74.625 -8.378 43.974 1.00 21.52 405 VAL B C 1
ATOM 13148 O O . VAL B 1 405 ? -74.329 -8.683 42.817 1.00 18.03 405 VAL B O 1
ATOM 13161 N N . ILE B 1 406 ? -74.287 -7.213 44.521 1.00 24.25 406 ILE B N 1
ATOM 13162 C CA . ILE B 1 406 ? -73.554 -6.218 43.756 1.00 21.03 406 ILE B CA 1
ATOM 13163 C C . ILE B 1 406 ? -72.194 -6.776 43.409 1.00 25.66 406 ILE B C 1
ATOM 13164 O O . ILE B 1 406 ? -71.758 -6.678 42.266 1.00 22.77 406 ILE B O 1
ATOM 13180 N N . GLU B 1 407 ? -71.519 -7.362 44.394 1.00 20.51 407 GLU B N 1
ATOM 13181 C CA . GLU B 1 407 ? -70.198 -7.927 44.137 1.00 25.31 407 GLU B CA 1
ATOM 13182 C C . GLU B 1 407 ? -70.246 -9.072 43.125 1.00 26.37 407 GLU B C 1
ATOM 13183 O O . GLU B 1 407 ? -69.442 -9.110 42.196 1.00 26.12 407 GLU B O 1
ATOM 13195 N N . ALA B 1 408 ? -71.196 -9.989 43.268 1.00 19.29 408 ALA B N 1
ATOM 13196 C CA . ALA B 1 408 ? -71.260 -11.126 42.350 1.00 19.59 408 ALA B CA 1
ATOM 13197 C C . ALA B 1 408 ? -71.643 -10.694 40.930 1.00 24.83 408 ALA B C 1
ATOM 13198 O O . ALA B 1 408 ? -71.175 -11.275 39.946 1.00 24.02 408 ALA B O 1
ATOM 13205 N N . TYR B 1 409 ? -72.494 -9.678 40.819 1.00 20.48 409 TYR B N 1
ATOM 13206 C CA . TYR B 1 409 ? -72.923 -9.206 39.507 1.00 20.80 409 TYR B CA 1
ATOM 13207 C C . TYR B 1 409 ? -71.832 -8.415 38.780 1.00 20.33 409 TYR B C 1
ATOM 13208 O O . TYR B 1 409 ? -71.639 -8.589 37.583 1.00 26.49 409 TYR B O 1
ATOM 13226 N N . THR B 1 410 ? -71.119 -7.552 39.498 1.00 20.61 410 THR B N 1
ATOM 13227 C CA . THR B 1 410 ? -70.227 -6.605 38.838 1.00 25.12 410 THR B CA 1
ATOM 13228 C C . THR B 1 410 ? -68.889 -7.219 38.417 1.00 30.33 410 THR B C 1
ATOM 13229 O O . THR B 1 410 ? -68.312 -6.803 37.422 1.00 25.58 410 THR B O 1
ATOM 13240 N N . ILE B 1 411 ? -68.428 -8.225 39.158 1.00 28.09 411 ILE B N 1
ATOM 13241 C CA . ILE B 1 411 ? -67.052 -8.708 39.063 1.00 19.30 411 ILE B CA 1
ATOM 13242 C C . ILE B 1 411 ? -66.601 -9.022 37.632 1.00 23.50 411 ILE B C 1
ATOM 13243 O O . ILE B 1 411 ? -65.492 -8.656 37.240 1.00 22.03 411 ILE B O 1
ATOM 13259 N N . ASP B 1 412 ? -67.467 -9.649 36.844 1.00 19.54 412 ASP B N 1
ATOM 13260 C CA . ASP B 1 412 ? -67.075 -10.140 35.523 1.00 21.90 412 ASP B CA 1
ATOM 13261 C C . ASP B 1 412 ? -67.655 -9.334 34.352 1.00 21.16 412 ASP B C 1
ATOM 13262 O O . ASP B 1 412 ? -67.731 -9.837 33.238 1.00 22.10 412 ASP B O 1
ATOM 13271 N N . LYS B 1 413 ? -68.045 -8.087 34.592 1.00 18.76 413 LYS B N 1
ATOM 13272 C CA . LYS B 1 413 ? -68.624 -7.274 33.532 1.00 25.17 413 LYS B CA 1
ATOM 13273 C C . LYS B 1 413 ? -67.523 -6.522 32.770 1.00 21.78 413 LYS B C 1
ATOM 13274 O O . LYS B 1 413 ? -66.734 -5.805 33.373 1.00 19.96 413 LYS B O 1
ATOM 13293 N N . PRO B 1 414 ? -67.488 -6.678 31.435 1.00 19.05 414 PRO B N 1
ATOM 13294 C CA . PRO B 1 414 ? -66.479 -5.973 30.632 1.00 25.05 414 PRO B CA 1
ATOM 13295 C C . PRO B 1 414 ? -66.816 -4.495 30.423 1.00 18.76 414 PRO B C 1
ATOM 13296 O O . PRO B 1 414 ? -67.263 -4.087 29.351 1.00 18.39 414 PRO B O 1
ATOM 13307 N N . ALA B 1 415 ? -66.601 -3.699 31.462 1.00 18.50 415 ALA B N 1
ATOM 13308 C CA . ALA B 1 415 ? -66.776 -2.254 31.371 1.00 17.65 415 ALA B CA 1
ATOM 13309 C C . ALA B 1 415 ? -65.783 -1.555 32.291 1.00 16.26 415 ALA B C 1
ATOM 13310 O O . ALA B 1 415 ? -65.570 -1.985 33.418 1.00 15.28 415 ALA B O 1
ATOM 13317 N N . GLY B 1 416 ? -65.183 -0.469 31.805 1.00 18.22 416 GLY B N 1
ATOM 13318 C CA . GLY B 1 416 ? -64.270 0.318 32.613 1.00 19.74 416 GLY B CA 1
ATOM 13319 C C . GLY B 1 416 ? -64.964 1.074 33.747 1.00 19.07 416 GLY B C 1
ATOM 13320 O O . GLY B 1 416 ? -64.363 1.331 34.806 1.00 14.34 416 GLY B O 1
ATOM 13324 N N . ARG B 1 417 ? -66.211 1.465 33.505 1.00 17.19 417 ARG B N 1
ATOM 13325 C CA . ARG B 1 417 ? -67.058 2.094 34.530 1.00 17.24 417 ARG B CA 1
ATOM 13326 C C . ARG B 1 417 ? -68.252 1.201 34.870 1.00 15.26 417 ARG B C 1
ATOM 13327 O O . ARG B 1 417 ? -69.115 0.920 34.019 1.00 13.62 417 ARG B O 1
ATOM 13348 N N . ILE B 1 418 ? -68.268 0.729 36.111 1.00 10.47 418 ILE B N 1
ATOM 13349 C CA . ILE B 1 418 ? -69.345 -0.125 36.622 1.00 15.71 418 ILE B CA 1
ATOM 13350 C C . ILE B 1 418 ? -70.083 0.682 37.702 1.00 16.12 418 ILE B C 1
ATOM 13351 O O . ILE B 1 418 ? -69.638 0.778 38.845 1.00 17.87 418 ILE B O 1
ATOM 13367 N N . VAL B 1 419 ? -71.186 1.302 37.298 1.00 14.94 419 VAL B N 1
ATOM 13368 C CA . VAL B 1 419 ? -71.856 2.334 38.095 1.00 14.90 419 VAL B CA 1
ATOM 13369 C C . VAL B 1 419 ? -72.910 1.723 39.012 1.00 15.05 419 VAL B C 1
ATOM 13370 O O . VAL B 1 419 ? -73.843 1.064 38.550 1.00 15.35 419 VAL B O 1
ATOM 13383 N N . VAL B 1 420 ? -72.762 1.952 40.314 1.00 15.40 420 VAL B N 1
ATOM 13384 C CA . VAL B 1 420 ? -73.690 1.388 41.291 1.00 14.19 420 VAL B CA 1
ATOM 13385 C C . VAL B 1 420 ? -74.577 2.475 41.926 1.00 17.79 420 VAL B C 1
ATOM 13386 O O . VAL B 1 420 ? -74.085 3.466 42.452 1.00 14.42 420 VAL B O 1
ATOM 13399 N N . ASN B 1 421 ? -75.891 2.279 41.851 1.00 17.05 421 ASN B N 1
ATOM 13400 C CA . ASN B 1 421 ? -76.843 3.188 42.486 1.00 16.65 421 ASN B CA 1
ATOM 13401 C C . ASN B 1 421 ? -76.620 4.638 42.104 1.00 21.06 421 ASN B C 1
ATOM 13402 O O . ASN B 1 421 ? -76.511 5.533 42.963 1.00 18.67 421 ASN B O 1
ATOM 13413 N N . ALA B 1 422 ? -76.548 4.855 40.793 1.00 15.73 422 ALA B N 1
ATOM 13414 C CA . ALA B 1 422 ? -76.392 6.185 40.238 1.00 15.74 422 ALA B CA 1
ATOM 13415 C C . ALA B 1 422 ? -76.810 6.159 38.788 1.00 13.68 422 ALA B C 1
ATOM 13416 O O . ALA B 1 422 ? -76.863 5.093 38.187 1.00 16.99 422 ALA B O 1
ATOM 13423 N N . GLY B 1 423 ? -77.111 7.323 38.214 1.00 17.28 423 GLY B N 1
ATOM 13424 C CA . GLY B 1 423 ? -77.419 7.377 36.789 1.00 19.15 423 GLY B CA 1
ATOM 13425 C C . GLY B 1 423 ? -76.127 7.108 36.002 1.00 16.69 423 GLY B C 1
ATOM 13426 O O . GLY B 1 423 ? -75.067 7.596 36.412 1.00 14.93 423 GLY B O 1
ATOM 13430 N N . THR B 1 424 ? -76.177 6.346 34.905 1.00 15.84 424 THR B N 1
ATOM 13431 C CA . THR B 1 424 ? -74.915 5.920 34.273 1.00 17.15 424 THR B CA 1
ATOM 13432 C C . THR B 1 424 ? -74.271 7.065 33.462 1.00 19.60 424 THR B C 1
ATOM 13433 O O . THR B 1 424 ? -73.056 7.100 33.310 1.00 16.50 424 THR B O 1
ATOM 13444 N N . THR B 1 425 ? -75.071 8.010 32.967 1.00 15.96 425 THR B N 1
ATOM 13445 C CA . THR B 1 425 ? -74.522 9.197 32.312 1.00 16.97 425 THR B CA 1
ATOM 13446 C C . THR B 1 425 ? -73.589 9.927 33.259 1.00 20.76 425 THR B C 1
ATOM 13447 O O . THR B 1 425 ? -72.411 10.171 32.968 1.00 17.14 425 THR B O 1
ATOM 13458 N N . PHE B 1 426 ? -74.142 10.310 34.396 1.00 16.02 426 PHE B N 1
ATOM 13459 C CA . PHE B 1 426 ? -73.405 11.080 35.383 1.00 15.25 426 PHE B CA 1
ATOM 13460 C C . PHE B 1 426 ? -72.332 10.263 36.136 1.00 19.94 426 PHE B C 1
ATOM 13461 O O . PHE B 1 426 ? -71.322 10.809 36.593 1.00 16.52 426 PHE B O 1
ATOM 13478 N N . GLY B 1 427 ? -72.538 8.960 36.274 1.00 14.95 427 GLY B N 1
ATOM 13479 C CA . GLY B 1 427 ? -71.517 8.125 36.891 1.00 20.52 427 GLY B CA 1
ATOM 13480 C C . GLY B 1 427 ? -70.323 7.919 35.958 1.00 16.27 427 GLY B C 1
ATOM 13481 O O . GLY B 1 427 ? -69.165 8.043 36.358 1.00 17.81 427 GLY B O 1
ATOM 13485 N N . GLY B 1 428 ? -70.617 7.600 34.703 1.00 16.17 428 GLY B N 1
ATOM 13486 C CA . GLY B 1 428 ? -69.588 7.285 33.733 1.00 19.82 428 GLY B CA 1
ATOM 13487 C C . GLY B 1 428 ? -68.557 8.390 33.600 1.00 15.38 428 GLY B C 1
ATOM 13488 O O . GLY B 1 428 ? -67.365 8.123 33.523 1.00 15.77 428 GLY B O 1
ATOM 13492 N N . ILE B 1 429 ? -69.024 9.636 33.564 1.00 13.36 429 ILE B N 1
ATOM 13493 C CA . ILE B 1 429 ? -68.151 10.763 33.316 1.00 17.00 429 ILE B CA 1
ATOM 13494 C C . ILE B 1 429 ? -67.528 11.276 34.611 1.00 17.56 429 ILE B C 1
ATOM 13495 O O . ILE B 1 429 ? -66.649 12.121 34.571 1.00 17.93 429 ILE B O 1
ATOM 13511 N N . GLY B 1 430 ? -68.001 10.772 35.744 1.00 13.40 430 GLY B N 1
ATOM 13512 C CA . GLY B 1 430 ? -67.427 11.094 37.035 1.00 15.67 430 GLY B CA 1
ATOM 13513 C C . GLY B 1 430 ? -68.060 12.279 37.736 1.00 15.83 430 GLY B C 1
ATOM 13514 O O . GLY B 1 430 ? -67.473 12.850 38.666 1.00 17.58 430 GLY B O 1
ATOM 13518 N N . ALA B 1 431 ? -69.266 12.636 37.306 1.00 13.34 431 ALA B N 1
ATOM 13519 C CA . ALA B 1 431 ? -70.043 13.667 37.978 1.00 13.32 431 ALA B CA 1
ATOM 13520 C C . ALA B 1 431 ? -70.527 13.183 39.341 1.00 21.54 431 ALA B C 1
ATOM 13521 O O . ALA B 1 431 ? -70.344 13.888 40.331 1.00 13.33 431 ALA B O 1
ATOM 13528 N N . THR B 1 432 ? -71.152 11.998 39.389 1.00 19.27 432 THR B N 1
ATOM 13529 C CA . THR B 1 432 ? -71.818 11.534 40.604 1.00 12.68 432 THR B CA 1
ATOM 13530 C C . THR B 1 432 ? -71.195 10.281 41.245 1.00 24.80 432 THR B C 1
ATOM 13531 O O . THR B 1 432 ? -71.665 9.823 42.286 1.00 19.28 432 THR B O 1
ATOM 13542 N N . VAL B 1 433 ? -70.178 9.707 40.610 1.00 18.71 433 VAL B N 1
ATOM 13543 C CA . VAL B 1 433 ? -69.354 8.676 41.256 1.00 19.55 433 VAL B CA 1
ATOM 13544 C C . VAL B 1 433 ? -67.905 9.098 41.087 1.00 18.39 433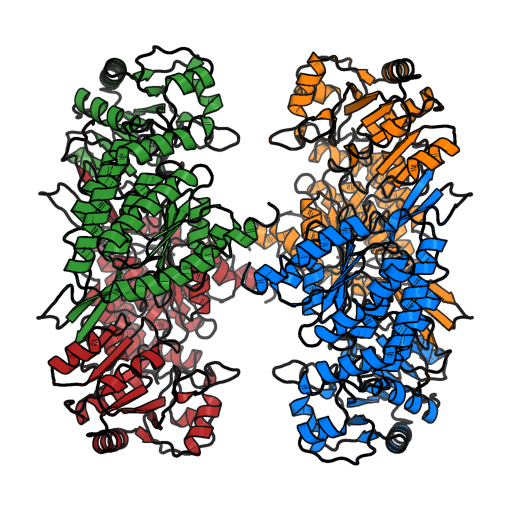 VAL B C 1
ATOM 13545 O O . VAL B 1 433 ? -67.583 9.896 40.210 1.00 16.79 433 VAL B O 1
ATOM 13558 N N . ASN B 1 434 ? -67.034 8.565 41.926 1.00 17.94 434 ASN B N 1
ATOM 13559 C CA . ASN B 1 434 ? -65.655 9.014 41.945 1.00 21.38 434 ASN B CA 1
ATOM 13560 C C . ASN B 1 434 ? -64.747 8.305 40.945 1.00 25.97 434 ASN B C 1
ATOM 13561 O O . ASN B 1 434 ? -63.808 7.627 41.341 1.00 18.86 434 ASN B O 1
ATOM 13572 N N . VAL B 1 435 ? -65.037 8.440 39.652 1.00 21.37 435 VAL B N 1
ATOM 13573 C CA . VAL B 1 435 ? -63.997 8.231 38.641 1.00 22.34 435 VAL B CA 1
ATOM 13574 C C . VAL B 1 435 ? -63.553 9.616 38.164 1.00 19.87 435 VAL B C 1
ATOM 13575 O O . VAL B 1 435 ? -64.240 10.610 38.428 1.00 21.35 435 VAL B O 1
ATOM 13588 N N . LYS B 1 436 ? -62.418 9.707 37.483 1.00 18.34 436 LYS B N 1
ATOM 13589 C CA . LYS B 1 436 ? -61.920 11.022 37.064 1.00 17.11 436 LYS B CA 1
ATOM 13590 C C . LYS B 1 436 ? -62.891 11.729 36.112 1.00 13.24 436 LYS B C 1
ATOM 13591 O O . LYS B 1 436 ? -63.339 11.135 35.135 1.00 14.92 436 LYS B O 1
ATOM 13610 N N . PRO B 1 437 ? -63.247 12.988 36.412 1.00 15.44 437 PRO B N 1
ATOM 13611 C CA . PRO B 1 437 ? -64.117 13.728 35.483 1.00 15.82 437 PRO B CA 1
ATOM 13612 C C . PRO B 1 437 ? -63.534 13.770 34.085 1.00 14.18 437 PRO B C 1
ATOM 13613 O O . PRO B 1 437 ? -62.396 14.187 33.923 1.00 17.23 437 PRO B O 1
ATOM 13624 N N . SER B 1 438 ? -64.300 13.334 33.091 1.00 14.48 438 SER B N 1
ATOM 13625 C CA . SER B 1 438 ? -63.775 13.197 31.746 1.00 11.49 438 SER B CA 1
ATOM 13626 C C . SER B 1 438 ? -64.879 13.077 30.708 1.00 14.40 438 SER B C 1
ATOM 13627 O O . SER B 1 438 ? -65.959 12.561 31.015 1.00 17.48 438 SER B O 1
ATOM 13635 N N . LEU B 1 439 ? -64.610 13.511 29.469 1.00 11.38 439 LEU B N 1
ATOM 13636 C CA . LEU B 1 439 ? -65.555 13.244 28.372 1.00 16.10 439 LEU B CA 1
ATOM 13637 C C . LEU B 1 439 ? -64.919 12.360 27.297 1.00 20.29 439 LEU B C 1
ATOM 13638 O O . LEU B 1 439 ? -65.431 12.260 26.168 1.00 14.87 439 LEU B O 1
ATOM 13654 N N . THR B 1 440 ? -63.823 11.694 27.673 1.00 14.97 440 THR B N 1
ATOM 13655 C CA . THR B 1 440 ? -63.144 10.744 26.803 1.00 10.69 440 THR B CA 1
ATOM 13656 C C . THR B 1 440 ? -62.935 9.460 27.594 1.00 16.07 440 THR B C 1
ATOM 13657 O O . THR B 1 440 ? -61.972 9.319 28.345 1.00 17.70 440 THR B O 1
ATOM 13668 N N . LEU B 1 441 ? -63.866 8.533 27.426 1.00 15.67 441 LEU B N 1
ATOM 13669 C CA . LEU B 1 441 ? -63.940 7.353 28.259 1.00 11.26 441 LEU B CA 1
ATOM 13670 C C . LEU B 1 441 ? -63.316 6.156 27.515 1.00 18.43 441 LEU B C 1
ATOM 13671 O O . LEU B 1 441 ? -63.947 5.548 26.650 1.00 15.88 441 LEU B O 1
ATOM 13687 N N . GLY B 1 442 ? -62.070 5.822 27.856 1.00 16.48 442 GLY B N 1
ATOM 13688 C CA . GLY B 1 442 ? -61.407 4.660 27.274 1.00 16.41 442 GLY B CA 1
ATOM 13689 C C . GLY B 1 442 ? -62.161 3.368 27.583 1.00 15.88 442 GLY B C 1
ATOM 13690 O O . GLY B 1 442 ? -62.612 3.171 28.706 1.00 13.01 442 GLY B O 1
ATOM 13694 N N . CYS B 1 443 ? -62.320 2.509 26.577 1.00 15.12 443 CYS B N 1
ATOM 13695 C CA . CYS B 1 443 ? -63.010 1.229 26.730 1.00 11.85 443 CYS B CA 1
ATOM 13696 C C . CYS B 1 443 ? -62.080 0.003 26.791 1.00 15.85 443 CYS B C 1
ATOM 13697 O O . CYS B 1 443 ? -62.526 -1.134 26.612 1.00 13.43 443 CYS B O 1
ATOM 13705 N N . GLY B 1 444 ? -60.797 0.238 27.048 1.00 16.62 444 GLY B N 1
ATOM 13706 C CA . GLY B 1 444 ? -59.835 -0.845 27.249 1.00 20.12 444 GLY B CA 1
ATOM 13707 C C . GLY B 1 444 ? -59.574 -1.691 26.012 1.00 18.34 444 GLY B C 1
ATOM 13708 O O . GLY B 1 444 ? -60.034 -1.385 24.925 1.00 14.82 444 GLY B O 1
ATOM 13712 N N . ALA B 1 445 ? -58.796 -2.752 26.180 1.00 19.75 445 ALA B N 1
ATOM 13713 C CA . ALA B 1 445 ? -58.450 -3.636 25.072 1.00 18.88 445 ALA B CA 1
ATOM 13714 C C . ALA B 1 445 ? -59.689 -4.258 24.418 1.00 17.22 445 ALA B C 1
ATOM 13715 O O . ALA B 1 445 ? -59.745 -4.417 23.191 1.00 22.44 445 ALA B O 1
ATOM 13722 N N . ILE B 1 446 ? -60.684 -4.600 25.230 1.00 20.25 446 ILE B N 1
ATOM 13723 C CA . ILE B 1 446 ? -61.883 -5.218 24.701 1.00 16.30 446 ILE B CA 1
ATOM 13724 C C . ILE B 1 446 ? -62.610 -4.248 23.767 1.00 19.59 446 ILE B C 1
ATOM 13725 O O . ILE B 1 446 ? -63.303 -4.668 22.834 1.00 22.21 446 ILE B O 1
ATOM 13741 N N . GLY B 1 447 ? -62.399 -2.952 23.978 1.00 19.45 447 GLY B N 1
ATOM 13742 C CA . GLY B 1 447 ? -62.975 -1.942 23.101 1.00 16.49 447 GLY B CA 1
ATOM 13743 C C . GLY B 1 447 ? -62.011 -1.361 22.082 1.00 26.20 447 GLY B C 1
ATOM 13744 O O . GLY B 1 447 ? -62.301 -0.320 21.497 1.00 20.74 447 GLY B O 1
ATOM 13748 N N . ASN B 1 448 ? -60.857 -2.009 21.895 1.00 22.35 448 ASN B N 1
ATOM 13749 C CA . ASN B 1 448 ? -59.852 -1.557 20.940 1.00 16.10 448 ASN B CA 1
ATOM 13750 C C . ASN B 1 448 ? -59.250 -0.233 21.351 1.00 12.34 448 ASN B C 1
ATOM 13751 O O . ASN B 1 448 ? -58.986 0.639 20.514 1.00 17.90 448 ASN B O 1
ATOM 13762 N N . ASN B 1 449 ? -59.027 -0.093 22.650 1.00 16.30 449 ASN B N 1
ATOM 13763 C CA . ASN B 1 449 ? -58.458 1.121 23.224 1.00 14.39 449 ASN B CA 1
ATOM 13764 C C . ASN B 1 449 ? -57.220 0.774 24.058 1.00 16.35 449 ASN B C 1
ATOM 13765 O O . ASN B 1 449 ? -57.104 -0.351 24.549 1.00 12.98 449 ASN B O 1
ATOM 13776 N N . ILE B 1 450 ? -56.311 1.741 24.217 1.00 16.94 450 ILE B N 1
ATOM 13777 C CA . ILE B 1 450 ? -55.070 1.529 24.952 1.00 12.14 450 ILE B CA 1
ATOM 13778 C C . ILE B 1 450 ? -55.329 1.602 26.448 1.00 22.33 450 ILE B C 1
ATOM 13779 O O . ILE B 1 450 ? -54.553 1.079 27.222 1.00 17.47 450 ILE B O 1
ATOM 13795 N N . THR B 1 451 ? -56.419 2.256 26.860 1.00 14.05 451 THR B N 1
ATOM 13796 C CA . THR B 1 451 ? -56.770 2.287 28.272 1.00 13.16 451 THR B CA 1
ATOM 13797 C C . THR B 1 451 ? -58.271 2.186 28.524 1.00 15.84 451 THR B C 1
ATOM 13798 O O . THR B 1 451 ? -59.096 2.501 27.663 1.00 20.07 451 THR B O 1
ATOM 13809 N N . SER B 1 452 ? -58.606 1.724 29.723 1.00 15.17 452 SER B N 1
ATOM 13810 C CA . SER B 1 452 ? -59.981 1.689 30.206 1.00 15.28 452 SER B CA 1
ATOM 13811 C C . SER B 1 452 ? -60.263 2.913 31.085 1.00 16.77 452 SER B C 1
ATOM 13812 O O . SER B 1 452 ? -61.357 3.067 31.639 1.00 15.29 452 SER B O 1
ATOM 13820 N N . ASP B 1 453 ? -59.258 3.767 31.257 1.00 17.33 453 ASP B N 1
ATOM 13821 C CA . ASP B 1 453 ? -59.431 4.934 32.122 1.00 16.56 453 ASP B CA 1
ATOM 13822 C C . ASP B 1 453 ? -60.341 6.001 31.523 1.00 13.24 453 ASP B C 1
ATOM 13823 O O . ASP B 1 453 ? -60.459 6.138 30.297 1.00 17.35 453 ASP B O 1
ATOM 13832 N N . ASN B 1 454 ? -60.937 6.783 32.411 1.00 14.08 454 ASN B N 1
ATOM 13833 C CA . ASN B 1 454 ? -61.397 8.125 32.081 1.00 14.61 454 ASN B CA 1
ATOM 13834 C C . ASN B 1 454 ? -60.156 9.005 31.801 1.00 15.45 454 ASN B C 1
ATOM 13835 O O . ASN B 1 454 ? -59.328 9.246 32.695 1.00 18.94 454 ASN B O 1
ATOM 13846 N N . VAL B 1 455 ? -59.988 9.434 30.554 1.00 12.89 455 VAL B N 1
ATOM 13847 C CA . VAL B 1 455 ? -58.759 10.110 30.162 1.00 10.85 455 VAL B CA 1
ATOM 13848 C C . VAL B 1 455 ? -58.671 11.465 30.849 1.00 14.29 455 VAL B C 1
ATOM 13849 O O . VAL B 1 455 ? -59.649 12.201 30.899 1.00 17.86 455 VAL B O 1
ATOM 13862 N N . THR B 1 456 ? -57.494 11.798 31.366 1.00 18.23 456 THR B N 1
ATOM 13863 C CA . THR B 1 456 ? -57.333 13.010 32.145 1.00 16.02 456 THR B CA 1
ATOM 13864 C C . THR B 1 456 ? -55.910 13.527 31.985 1.00 18.22 456 THR B C 1
ATOM 13865 O O . THR B 1 456 ? -55.171 13.067 31.102 1.00 15.73 456 THR B O 1
ATOM 13876 N N . VAL B 1 457 ? -55.541 14.508 32.800 1.00 15.37 457 VAL B N 1
ATOM 13877 C CA . VAL B 1 457 ? -54.280 15.235 32.614 1.00 15.23 457 VAL B CA 1
ATOM 13878 C C . VAL B 1 457 ? -53.011 14.318 32.678 1.00 14.84 457 VAL B C 1
ATOM 13879 O O . VAL B 1 457 ? -52.036 14.554 31.964 1.00 10.65 457 VAL B O 1
ATOM 13892 N N . THR B 1 458 ? -53.054 13.261 33.480 1.00 16.85 458 THR B N 1
ATOM 13893 C CA . THR B 1 458 ? -51.896 12.367 33.633 1.00 18.34 458 THR B CA 1
ATOM 13894 C C . THR B 1 458 ? -51.642 11.543 32.380 1.00 20.16 458 THR B C 1
ATOM 13895 O O . THR B 1 458 ? -50.567 10.969 32.220 1.00 20.38 458 THR B O 1
ATOM 13906 N N . HIS B 1 459 ? -52.611 11.502 31.471 1.00 19.28 459 HIS B N 1
ATOM 13907 C CA . HIS B 1 459 ? -52.406 10.838 30.189 1.00 19.79 459 HIS B CA 1
ATOM 13908 C C . HIS B 1 459 ? -51.670 11.685 29.184 1.00 21.69 459 HIS B C 1
ATOM 13909 O O . HIS B 1 459 ? -51.296 11.180 28.128 1.00 16.08 459 HIS B O 1
ATOM 13923 N N . LEU B 1 460 ? -51.445 12.954 29.515 1.00 14.89 460 LEU B N 1
ATOM 13924 C CA . LEU B 1 460 ? -50.864 13.893 28.560 1.00 15.71 460 LEU B CA 1
ATOM 13925 C C . LEU B 1 460 ? -49.510 14.452 28.979 1.00 15.67 460 LEU B C 1
ATOM 13926 O O . LEU B 1 460 ? -49.082 15.498 28.486 1.00 19.65 460 LEU B O 1
ATOM 13942 N N . PHE B 1 461 ? -48.857 13.779 29.913 1.00 14.83 461 PHE B N 1
ATOM 13943 C CA . PHE B 1 461 ? -47.434 13.983 30.132 1.00 13.96 461 PHE B CA 1
ATOM 13944 C C . PHE B 1 461 ? -46.750 12.655 30.470 1.00 13.95 461 PHE B C 1
ATOM 13945 O O . PHE B 1 461 ? -47.339 11.784 31.097 1.00 16.78 461 PHE B O 1
ATOM 13962 N N . ASN B 1 462 ? -45.511 12.512 29.987 1.00 17.70 462 ASN B N 1
ATOM 13963 C CA . ASN B 1 462 ? -44.670 11.353 30.261 1.00 19.85 462 ASN B CA 1
ATOM 13964 C C . ASN B 1 462 ? -43.889 11.576 31.557 1.00 22.64 462 ASN B C 1
ATOM 13965 O O . ASN B 1 462 ? -43.601 12.707 31.920 1.00 20.96 462 ASN B O 1
ATOM 13976 N N . ILE B 1 463 ? -43.557 10.494 32.251 1.00 29.38 463 ILE B N 1
ATOM 13977 C CA . ILE B 1 463 ? -42.690 10.567 33.415 1.00 21.92 463 ILE B CA 1
ATOM 13978 C C . ILE B 1 463 ? -41.269 10.121 33.048 1.00 14.92 463 ILE B C 1
ATOM 13979 O O . ILE B 1 463 ? -41.074 9.042 32.500 1.00 20.65 463 ILE B O 1
ATOM 13995 N N . LYS B 1 464 ? -40.302 10.991 33.341 1.00 18.49 464 LYS B N 1
ATOM 13996 C CA . LYS B 1 464 ? -38.878 10.692 33.258 1.00 23.40 464 LYS B CA 1
ATOM 13997 C C . LYS B 1 464 ? -38.364 10.384 34.638 1.00 21.47 464 LYS B C 1
ATOM 13998 O O . LYS B 1 464 ? -38.706 11.077 35.596 1.00 24.19 464 LYS B O 1
ATOM 14017 N N . ARG B 1 465 ? -37.542 9.351 34.740 1.00 20.69 465 ARG B N 1
ATOM 14018 C CA . ARG B 1 465 ? -37.024 8.924 36.024 1.00 17.38 465 ARG B CA 1
ATOM 14019 C C . ARG B 1 465 ? -35.510 9.125 36.080 1.00 19.86 465 ARG B C 1
ATOM 14020 O O . ARG B 1 465 ? -34.751 8.640 35.234 1.00 22.48 465 ARG B O 1
ATOM 14041 N N . VAL B 1 466 ? -35.096 9.926 37.047 1.00 18.58 466 VAL B N 1
ATOM 14042 C CA . VAL B 1 466 ? -33.691 10.127 37.350 1.00 16.20 466 VAL B CA 1
ATOM 14043 C C . VAL B 1 466 ? -33.391 9.108 38.434 1.00 27.34 466 VAL B C 1
ATOM 14044 O O . VAL B 1 466 ? -33.994 9.154 39.486 1.00 24.13 466 VAL B O 1
ATOM 14057 N N . ALA B 1 467 ? -32.505 8.159 38.169 1.00 22.23 467 ALA B N 1
ATOM 14058 C CA . ALA B 1 467 ? -32.282 7.078 39.122 1.00 18.70 467 ALA B CA 1
ATOM 14059 C C . ALA B 1 467 ? -30.792 6.838 39.328 1.00 23.02 467 ALA B C 1
ATOM 14060 O O . ALA B 1 467 ? -30.034 6.826 38.364 1.00 21.33 467 ALA B O 1
ATOM 14067 N N . PHE B 1 468 ? -30.389 6.645 40.587 1.00 28.54 468 PHE B N 1
ATOM 14068 C CA . PHE B 1 468 ? -28.976 6.496 40.953 1.00 23.88 468 PHE B CA 1
ATOM 14069 C C . PHE B 1 468 ? -28.611 5.023 41.094 1.00 16.93 468 PHE B C 1
ATOM 14070 O O . PHE B 1 468 ? -29.435 4.209 41.498 1.00 24.86 468 PHE B O 1
ATOM 14087 N N . GLY B 1 469 ? -27.365 4.689 40.766 1.00 29.46 469 GLY B N 1
ATOM 14088 C CA . GLY B 1 469 ? -26.879 3.325 40.946 1.00 20.09 469 GLY B CA 1
ATOM 14089 C C . GLY B 1 469 ? -26.956 2.938 42.413 1.00 19.39 469 GLY B C 1
ATOM 14090 O O . GLY B 1 469 ? -26.449 3.658 43.272 1.00 27.13 469 GLY B O 1
ATOM 14094 N N . VAL B 1 470 ? -27.603 1.812 42.693 1.00 20.04 470 VAL B N 1
ATOM 14095 C CA . VAL B 1 470 ? -27.787 1.338 44.051 1.00 27.41 470 VAL B CA 1
ATOM 14096 C C . VAL B 1 470 ? -27.430 -0.144 44.181 1.00 27.68 470 VAL B C 1
ATOM 14097 O O . VAL B 1 470 ? -27.442 -0.689 45.278 1.00 31.75 470 VAL B O 1
ATOM 14110 N N . ARG B 1 471 ? -27.135 -0.794 43.057 1.00 27.01 471 ARG B N 1
ATOM 14111 C CA . ARG B 1 471 ? -26.719 -2.198 43.066 1.00 28.67 471 ARG B CA 1
ATOM 14112 C C . ARG B 1 471 ? -25.582 -2.428 42.073 1.00 34.56 471 ARG B C 1
ATOM 14113 O O . ARG B 1 471 ? -25.412 -1.656 41.126 1.00 31.33 471 ARG B O 1
ATOM 14134 N N . GLU B 1 472 ? -24.813 -3.494 42.283 1.00 36.58 472 GLU B N 1
ATOM 14135 C CA . GLU B 1 472 ? -23.721 -3.838 41.371 1.00 41.56 472 GLU B CA 1
ATOM 14136 C C . GLU B 1 472 ? -24.120 -5.003 40.507 1.00 30.95 472 GLU B C 1
ATOM 14137 O O . GLU B 1 472 ? -24.739 -5.961 40.976 1.00 30.01 472 GLU B O 1
ATOM 14149 N N . MET B 1 473 ? -23.765 -4.908 39.234 1.00 19.54 473 MET B N 1
ATOM 14150 C CA . MET B 1 473 ? -24.041 -5.974 38.282 1.00 41.90 473 MET B CA 1
ATOM 14151 C C . MET B 1 473 ? -22.926 -7.017 38.352 1.00 48.43 473 MET B C 1
ATOM 14152 O O . MET B 1 473 ? -21.746 -6.657 38.271 1.00 53.71 473 MET B O 1
ATOM 14166 N N . PRO B 1 474 ? -23.282 -8.306 38.508 1.00 49.65 474 PRO B N 1
ATOM 14167 C CA . PRO B 1 474 ? -22.234 -9.331 38.417 1.00 58.27 474 PRO B CA 1
ATOM 14168 C C . PRO B 1 474 ? -21.833 -9.525 36.955 1.00 53.01 474 PRO B C 1
ATOM 14169 O O . PRO B 1 474 ? -22.657 -9.239 36.089 1.00 58.35 474 PRO B O 1
ATOM 14180 N N . LYS B 1 475 ? -20.616 -9.976 36.671 1.00 69.16 475 LYS B N 1
ATOM 14181 C CA . LYS B 1 475 ? -20.265 -10.322 35.291 1.00 79.67 475 LYS B CA 1
ATOM 14182 C C . LYS B 1 475 ? -19.711 -11.741 35.219 1.00 75.66 475 LYS B C 1
ATOM 14183 O O . LYS B 1 475 ? -19.076 -12.123 34.236 1.00 78.07 475 LYS B O 1
ATOM 14202 N N . LYS B 1 476 ? -19.977 -12.512 36.271 1.00 66.74 476 LYS B N 1
ATOM 14203 C CA . LYS B 1 476 ? -19.734 -13.952 36.286 1.00 74.04 476 LYS B CA 1
ATOM 14204 C C . LYS B 1 476 ? -21.049 -14.636 36.650 1.00 76.96 476 LYS B C 1
ATOM 14205 O O . LYS B 1 476 ? -21.793 -14.141 37.501 1.00 66.06 476 LYS B O 1
ATOM 14224 N N . VAL B 1 477 ? -21.340 -15.761 36.001 1.00 79.58 477 VAL B N 1
ATOM 14225 C CA . VAL B 1 477 ? -22.569 -16.507 36.265 1.00 65.80 477 VAL B CA 1
ATOM 14226 C C . VAL B 1 477 ? -22.367 -17.461 37.445 1.00 59.04 477 VAL B C 1
ATOM 14227 O O . VAL B 1 477 ? -22.295 -17.037 38.604 1.00 70.78 477 VAL B O 1
ATOM 14240 N N A LEU C 1 25 ? -63.755 -23.706 7.465 0.53 37.57 25 LEU C N 1
ATOM 14241 N N B LEU C 1 25 ? -53.504 -25.602 5.002 0.47 27.25 25 LEU C N 1
ATOM 14242 C CA A LEU C 1 25 ? -64.347 -22.529 6.845 0.53 36.47 25 LEU C CA 1
ATOM 14243 C CA B LEU C 1 25 ? -54.467 -24.525 4.779 0.47 30.80 25 LEU C CA 1
ATOM 14244 C C A LEU C 1 25 ? -63.468 -21.297 7.035 0.53 32.68 25 LEU C C 1
ATOM 14245 C C B LEU C 1 25 ? -55.882 -25.000 5.072 0.47 18.97 25 LEU C C 1
ATOM 14246 O O A LEU C 1 25 ? -63.291 -20.520 6.101 0.53 27.15 25 LEU C O 1
ATOM 14247 O O B LEU C 1 25 ? -56.360 -25.924 4.438 0.47 12.92 25 LEU C O 1
ATOM 14276 N N A ARG C 1 26 ? -62.910 -21.127 8.234 0.53 22.79 26 ARG C N 1
ATOM 14277 N N B ARG C 1 26 ? -56.533 -24.355 6.040 0.47 20.48 26 ARG C N 1
ATOM 14278 C CA A ARG C 1 26 ? -62.113 -19.939 8.550 0.53 24.07 26 ARG C CA 1
ATOM 14279 C CA B ARG C 1 26 ? -57.885 -24.711 6.468 0.47 24.67 26 ARG C CA 1
ATOM 14280 C C A ARG C 1 26 ? -61.136 -19.572 7.425 0.53 28.75 26 ARG C C 1
ATOM 14281 C C B ARG C 1 26 ? -58.930 -23.664 6.072 0.47 22.17 26 ARG C C 1
ATOM 14282 O O A ARG C 1 26 ? -60.947 -18.390 7.143 0.53 33.27 26 ARG C O 1
ATOM 14283 O O B ARG C 1 26 ? -60.061 -24.008 5.744 0.47 26.27 26 ARG C O 1
ATOM 14324 N N A ASP C 1 27 ? -60.555 -20.579 6.767 0.53 22.50 27 ASP C N 1
ATOM 14325 N N B ASP C 1 27 ? -58.553 -22.391 6.122 0.47 24.00 27 ASP C N 1
ATOM 14326 C CA A ASP C 1 27 ? -59.392 -20.378 5.892 0.53 23.41 27 ASP C CA 1
ATOM 14327 C CA B ASP C 1 27 ? -59.496 -21.300 5.891 0.47 21.56 27 ASP C CA 1
ATOM 14328 C C A ASP C 1 27 ? -59.649 -20.606 4.414 0.53 25.07 27 ASP C C 1
ATOM 14329 C C B ASP C 1 27 ? -59.734 -21.102 4.403 0.47 24.65 27 ASP C C 1
ATOM 14330 O O A ASP C 1 27 ? -58.717 -20.786 3.629 0.53 22.36 27 ASP C O 1
ATOM 14331 O O B ASP C 1 27 ? -58.851 -21.368 3.594 0.47 23.38 27 ASP C O 1
ATOM 14348 N N . ILE C 1 28 ? -60.920 -20.611 4.047 1.00 31.42 28 ILE C N 1
ATOM 14349 C CA . ILE C 1 28 ? -61.322 -20.580 2.650 1.00 28.65 28 ILE C CA 1
ATOM 14350 C C . ILE C 1 28 ? -60.611 -19.482 1.859 1.00 18.92 28 ILE C C 1
ATOM 14351 O O . ILE C 1 28 ? -60.273 -19.679 0.704 1.00 22.28 28 ILE C O 1
ATOM 14368 N N . ASP C 1 29 ? -60.378 -18.326 2.474 1.00 26.16 29 ASP C N 1
ATOM 14369 C CA . ASP C 1 29 ? -59.639 -17.294 1.781 1.00 21.65 29 ASP C CA 1
ATOM 14370 C C . ASP C 1 29 ? -58.249 -17.823 1.422 1.00 22.49 29 ASP C C 1
ATOM 14371 O O . ASP C 1 29 ? -57.836 -17.721 0.257 1.00 22.17 29 ASP C O 1
ATOM 14380 N N . LEU C 1 30 ? -57.551 -18.442 2.373 1.00 18.98 30 LEU C N 1
ATOM 14381 C CA . LEU C 1 30 ? -56.187 -18.915 2.107 1.00 17.17 30 LEU C CA 1
ATOM 14382 C C . LEU C 1 30 ? -56.181 -20.066 1.103 1.00 19.11 30 LEU C C 1
ATOM 14383 O O . LEU C 1 30 ? -55.283 -20.173 0.263 1.00 17.72 30 LEU C O 1
ATOM 14399 N N . GLN C 1 31 ? -57.158 -20.955 1.218 1.00 19.42 31 GLN C N 1
ATOM 14400 C CA . GLN C 1 31 ? -57.261 -22.050 0.262 1.00 21.01 31 GLN C CA 1
ATOM 14401 C C . GLN C 1 31 ? -57.501 -21.561 -1.158 1.00 14.74 31 GLN C C 1
ATOM 14402 O O . GLN C 1 31 ? -56.964 -22.122 -2.105 1.00 17.97 31 GLN C O 1
ATOM 14416 N N . SER C 1 32 ? -58.353 -20.547 -1.304 1.00 19.69 32 SER C N 1
ATOM 14417 C CA . SER C 1 32 ? -58.668 -20.029 -2.627 1.00 19.18 32 SER C CA 1
ATOM 14418 C C . SER C 1 32 ? -57.423 -19.342 -3.221 1.00 19.17 32 SER C C 1
ATOM 14419 O O . SER C 1 32 ? -57.150 -19.479 -4.412 1.00 17.70 32 SER C O 1
ATOM 14427 N N . ILE C 1 33 ? -56.635 -18.650 -2.397 1.00 17.51 33 ILE C N 1
ATOM 14428 C CA . ILE C 1 33 ? -55.363 -18.088 -2.889 1.00 18.01 33 ILE C CA 1
ATOM 14429 C C . ILE C 1 33 ? -54.432 -19.192 -3.387 1.00 18.16 33 ILE C C 1
ATOM 14430 O O . ILE C 1 33 ? -53.877 -19.093 -4.470 1.00 17.16 33 ILE C O 1
ATOM 14446 N N A GLN C 1 34 ? -54.249 -20.244 -2.599 0.58 21.37 34 GLN C N 1
ATOM 14447 N N B GLN C 1 34 ? -54.291 -20.236 -2.580 0.42 21.35 34 GLN C N 1
ATOM 14448 C CA A GLN C 1 34 ? -53.413 -21.359 -3.035 0.58 19.28 34 GLN C CA 1
ATOM 14449 C CA B GLN C 1 34 ? -53.502 -21.401 -2.942 0.42 19.46 34 GLN C CA 1
ATOM 14450 C C A GLN C 1 34 ? -53.951 -21.979 -4.330 0.58 21.95 34 GLN C C 1
ATOM 14451 C C B GLN C 1 34 ? -53.961 -21.982 -4.283 0.42 21.93 34 GLN C C 1
ATOM 14452 O O A GLN C 1 34 ? -53.177 -22.347 -5.213 0.58 16.02 34 GLN C O 1
ATOM 14453 O O B GLN C 1 34 ? -53.148 -22.317 -5.144 0.42 16.13 34 GLN C O 1
ATOM 14478 N N . GLU C 1 35 ? -55.279 -22.079 -4.442 1.00 20.05 35 GLU C N 1
ATOM 14479 C CA . GLU C 1 35 ? -55.905 -22.611 -5.659 1.00 23.10 35 GLU C CA 1
ATOM 14480 C C . GLU C 1 35 ? -55.517 -21.772 -6.894 1.00 18.98 35 GLU C C 1
ATOM 14481 O O . GLU C 1 35 ? -55.103 -22.311 -7.916 1.00 20.96 35 GLU C O 1
ATOM 14494 N N . VAL C 1 36 ? -55.642 -20.455 -6.790 1.00 20.72 36 VAL C N 1
ATOM 14495 C CA . VAL C 1 36 ? -55.257 -19.566 -7.889 1.00 17.81 36 VAL C CA 1
ATOM 14496 C C . VAL C 1 36 ? -53.782 -19.758 -8.251 1.00 18.54 36 VAL C C 1
ATOM 14497 O O . VAL C 1 36 ? -53.402 -19.816 -9.422 1.00 16.78 36 VAL C O 1
ATOM 14510 N N . ARG C 1 37 ? -52.935 -19.863 -7.240 1.00 19.99 37 ARG C N 1
ATOM 14511 C CA . ARG C 1 37 ? -51.520 -20.009 -7.516 1.00 22.89 37 ARG C CA 1
ATOM 14512 C C . ARG C 1 37 ? -51.271 -21.309 -8.265 1.00 18.94 37 ARG C C 1
ATOM 14513 O O . ARG C 1 37 ? -50.498 -21.322 -9.208 1.00 18.35 37 ARG C O 1
ATOM 14534 N N . ASN C 1 38 ? -51.951 -22.388 -7.878 1.00 19.68 38 ASN C N 1
ATOM 14535 C CA . ASN C 1 38 ? -51.793 -23.675 -8.581 1.00 26.20 38 ASN C CA 1
ATOM 14536 C C . ASN C 1 38 ? -52.269 -23.584 -10.028 1.00 16.35 38 ASN C C 1
ATOM 14537 O O . ASN C 1 38 ? -51.605 -24.072 -10.951 1.00 16.49 38 ASN C O 1
ATOM 14548 N N . TYR C 1 39 ? -53.428 -22.967 -10.229 1.00 18.76 39 TYR C N 1
ATOM 14549 C CA . TYR C 1 39 ? -53.958 -22.822 -11.584 1.00 16.92 39 TYR C CA 1
ATOM 14550 C C . TYR C 1 39 ? -53.001 -22.031 -12.465 1.00 19.81 39 TYR C C 1
ATOM 14551 O O . TYR C 1 39 ? -52.737 -22.426 -13.607 1.00 20.49 39 TYR C O 1
ATOM 14569 N N . LEU C 1 40 ? -52.476 -20.919 -11.954 1.00 21.18 40 LEU C N 1
ATOM 14570 C CA . LEU C 1 40 ? -51.582 -20.112 -12.770 1.00 18.78 40 LEU C CA 1
ATOM 14571 C C . LEU C 1 40 ? -50.301 -20.877 -13.159 1.00 18.71 40 LEU C C 1
ATOM 14572 O O . LEU C 1 40 ? -49.887 -20.834 -14.314 1.00 23.00 40 LEU C O 1
ATOM 14588 N N . GLU C 1 41 ? -49.674 -21.564 -12.206 1.00 20.29 41 GLU C N 1
ATOM 14589 C CA . GLU C 1 41 ? -48.479 -22.364 -12.509 1.00 21.14 41 GLU C CA 1
ATOM 14590 C C . GLU C 1 41 ? -48.769 -23.470 -13.536 1.00 22.36 41 GLU C C 1
ATOM 14591 O O . GLU C 1 41 ? -47.960 -23.724 -14.420 1.00 21.95 41 GLU C O 1
ATOM 14603 N N . GLU C 1 42 ? -49.921 -24.120 -13.420 1.00 20.33 42 GLU C N 1
ATOM 14604 C CA . GLU C 1 42 ? -50.274 -25.179 -14.362 1.00 22.96 42 GLU C CA 1
ATOM 14605 C C . GLU C 1 42 ? -50.605 -24.579 -15.735 1.00 21.64 42 GLU C C 1
ATOM 14606 O O . GLU C 1 42 ? -50.311 -25.166 -16.773 1.00 18.00 42 GLU C O 1
ATOM 14618 N N . ALA C 1 43 ? -51.212 -23.398 -15.726 1.00 18.72 43 ALA C N 1
ATOM 14619 C CA . ALA C 1 43 ? -51.566 -22.707 -16.963 1.00 22.29 43 ALA C CA 1
ATOM 14620 C C . ALA C 1 43 ? -50.318 -22.273 -17.725 1.00 17.07 43 ALA C C 1
ATOM 14621 O O . ALA C 1 43 ? -50.262 -22.377 -18.955 1.00 16.81 43 ALA C O 1
ATOM 14628 N N . LYS C 1 44 ? -49.318 -21.786 -16.989 1.00 20.40 44 LYS C N 1
ATOM 14629 C CA . LYS C 1 44 ? -48.045 -21.403 -17.590 1.00 20.93 44 LYS C CA 1
ATOM 14630 C C . LYS C 1 44 ? -47.464 -22.594 -18.349 1.00 17.17 44 LYS C C 1
ATOM 14631 O O . LYS C 1 44 ? -47.080 -22.482 -19.521 1.00 18.54 44 LYS C O 1
ATOM 14650 N N . ALA C 1 45 ? -47.414 -23.738 -17.678 1.00 18.07 45 ALA C N 1
ATOM 14651 C CA . ALA C 1 45 ? -46.912 -24.965 -18.298 1.00 25.23 45 ALA C CA 1
ATOM 14652 C C . ALA C 1 45 ? -47.784 -25.398 -19.474 1.00 23.21 45 ALA C C 1
ATOM 14653 O O . ALA C 1 45 ? -47.258 -25.798 -20.518 1.00 20.97 45 ALA C O 1
ATOM 14660 N N . ALA C 1 46 ? -49.108 -25.329 -19.314 1.00 18.61 46 ALA C N 1
ATOM 14661 C CA . ALA C 1 46 ? -50.009 -25.679 -20.419 1.00 19.88 46 ALA C CA 1
ATOM 14662 C C . ALA C 1 46 ? -49.811 -24.755 -21.607 1.00 16.36 46 ALA C C 1
ATOM 14663 O O . ALA C 1 46 ? -49.833 -25.194 -22.759 1.00 17.79 46 ALA C O 1
ATOM 14670 N N . GLN C 1 47 ? -49.662 -23.460 -21.347 1.00 17.98 47 GLN C N 1
ATOM 14671 C CA . GLN C 1 47 ? -49.586 -22.507 -22.453 1.00 20.26 47 GLN C CA 1
ATOM 14672 C C . GLN C 1 47 ? -48.289 -22.687 -23.248 1.00 22.80 47 GLN C C 1
ATOM 14673 O O . GLN C 1 47 ? -48.269 -22.507 -24.472 1.00 21.92 47 GLN C O 1
ATOM 14687 N N . LYS C 1 48 ? -47.214 -23.044 -22.553 1.00 22.26 48 LYS C N 1
ATOM 14688 C CA . LYS C 1 48 ? -45.939 -23.341 -23.203 1.00 26.61 48 LYS C CA 1
ATOM 14689 C C . LYS C 1 48 ? -46.100 -24.488 -24.199 1.00 21.19 48 LYS C C 1
ATOM 14690 O O . LYS C 1 48 ? -45.571 -24.443 -25.301 1.00 22.78 48 LYS C O 1
ATOM 14709 N N . ILE C 1 49 ? -46.834 -25.522 -23.802 1.00 24.68 49 ILE C N 1
ATOM 14710 C CA . ILE C 1 49 ? -47.088 -26.655 -24.688 1.00 20.59 49 ILE C CA 1
ATOM 14711 C C . ILE C 1 49 ? -47.963 -26.203 -25.879 1.00 19.32 49 ILE C C 1
ATOM 14712 O O . ILE C 1 49 ? -47.640 -26.470 -27.048 1.00 24.26 49 ILE C O 1
ATOM 14728 N N . LEU C 1 50 ? -49.034 -25.470 -25.597 1.00 17.08 50 LEU C N 1
ATOM 14729 C CA . LEU C 1 50 ? -49.960 -25.058 -26.648 1.00 24.16 50 LEU C CA 1
ATOM 14730 C C . LEU C 1 50 ? -49.290 -24.157 -27.706 1.00 27.99 50 LEU C C 1
ATOM 14731 O O . LEU C 1 50 ? -49.607 -24.247 -28.901 1.00 25.32 50 LEU C O 1
ATOM 14747 N N . GLU C 1 51 ? -48.357 -23.311 -27.276 1.00 32.44 51 GLU C N 1
ATOM 14748 C CA . GLU C 1 51 ? -47.738 -22.322 -28.170 1.00 26.44 51 GLU C CA 1
ATOM 14749 C C . GLU C 1 51 ? -46.889 -22.979 -29.268 1.00 26.48 51 GLU C C 1
ATOM 14750 O O . GLU C 1 51 ? -46.654 -22.373 -30.311 1.00 23.31 51 GLU C O 1
ATOM 14762 N N . LYS C 1 52 ? -46.457 -24.219 -29.046 1.00 23.25 52 LYS C N 1
ATOM 14763 C CA . LYS C 1 52 ? -45.630 -24.936 -30.024 1.00 33.00 52 LYS C CA 1
ATOM 14764 C C . LYS C 1 52 ? -46.440 -25.654 -31.116 1.00 23.88 52 LYS C C 1
ATOM 14765 O O . LYS C 1 52 ? -45.885 -26.156 -32.093 1.00 23.63 52 LYS C O 1
ATOM 14784 N N . MET C 1 53 ? -47.749 -25.703 -30.950 1.00 28.85 53 MET C N 1
ATOM 14785 C CA . MET C 1 53 ? -48.611 -26.382 -31.914 1.00 30.00 53 MET C CA 1
ATOM 14786 C C . MET C 1 53 ? -48.812 -25.571 -33.194 1.00 28.98 53 MET C C 1
ATOM 14787 O O . MET C 1 53 ? -48.592 -24.362 -33.217 1.00 23.25 53 MET C O 1
ATOM 14801 N N . THR C 1 54 ? -49.238 -26.248 -34.259 1.00 26.24 54 THR C N 1
ATOM 14802 C CA . THR C 1 54 ? -49.470 -25.611 -35.554 1.00 24.55 54 THR C CA 1
ATOM 14803 C C . THR C 1 54 ? -50.830 -24.950 -35.595 1.00 27.53 54 THR C C 1
ATOM 14804 O O . THR C 1 54 ? -51.654 -25.145 -34.711 1.00 23.97 54 THR C O 1
ATOM 14815 N N . GLN C 1 55 ? -51.078 -24.179 -36.637 1.00 26.90 55 GLN C N 1
ATOM 14816 C CA . GLN C 1 55 ? -52.389 -23.582 -36.789 1.00 25.28 55 GLN C CA 1
ATOM 14817 C C . GLN C 1 55 ? -53.487 -24.649 -36.839 1.00 27.33 55 GLN C C 1
ATOM 14818 O O . GLN C 1 55 ? -54.563 -24.450 -36.275 1.00 22.89 55 GLN C O 1
ATOM 14832 N N . SER C 1 56 ? -53.237 -25.778 -37.506 1.00 26.15 56 SER C N 1
ATOM 14833 C CA . SER C 1 56 ? -54.309 -26.772 -37.678 1.00 30.78 56 SER C CA 1
ATOM 14834 C C . SER C 1 56 ? -54.596 -27.495 -36.357 1.00 21.13 56 SER C C 1
ATOM 14835 O O . SER C 1 56 ? -55.754 -27.831 -36.062 1.00 18.54 56 SER C O 1
ATOM 14843 N N . GLU C 1 57 ? -53.556 -27.703 -35.549 1.00 23.93 57 GLU C N 1
ATOM 14844 C CA . GLU C 1 57 ? -53.726 -28.321 -34.229 1.00 21.54 57 GLU C CA 1
ATOM 14845 C C . GLU C 1 57 ? -54.540 -27.414 -33.317 1.00 26.78 57 GLU C C 1
ATOM 14846 O O . GLU C 1 57 ? -55.476 -27.860 -32.649 1.00 25.67 57 GLU C O 1
ATOM 14858 N N . ILE C 1 58 ? -54.206 -26.128 -33.315 1.00 31.72 58 ILE C N 1
ATOM 14859 C CA . ILE C 1 58 ? -55.001 -25.141 -32.592 1.00 17.22 58 ILE C CA 1
ATOM 14860 C C . ILE C 1 58 ? -56.455 -25.144 -33.074 1.00 22.20 58 ILE C C 1
ATOM 14861 O O . ILE C 1 58 ? -57.394 -25.145 -32.266 1.00 16.89 58 ILE C O 1
ATOM 14877 N N . ASP C 1 59 ? -56.662 -25.120 -34.386 1.00 17.75 59 ASP C N 1
ATOM 14878 C CA . ASP C 1 59 ? -58.025 -24.964 -34.884 1.00 23.55 59 ASP C CA 1
ATOM 14879 C C . ASP C 1 59 ? -58.891 -26.187 -34.557 1.00 20.61 59 ASP C C 1
ATOM 14880 O O . ASP C 1 59 ? -60.099 -26.061 -34.340 1.00 24.83 59 ASP C O 1
ATOM 14889 N N . LYS C 1 60 ? -58.265 -27.359 -34.524 1.00 20.97 60 LYS C N 1
ATOM 14890 C CA . LYS C 1 60 ? -58.954 -28.597 -34.149 1.00 31.65 60 LYS C CA 1
ATOM 14891 C C . LYS C 1 60 ? -59.398 -28.534 -32.682 1.00 25.73 60 LYS C C 1
ATOM 14892 O O . LYS C 1 60 ? -60.508 -28.939 -32.331 1.00 22.75 60 LYS C O 1
ATOM 14911 N N . ILE C 1 61 ? -58.518 -28.017 -31.828 1.00 24.32 61 ILE C N 1
ATOM 14912 C CA . ILE C 1 61 ? -58.835 -27.822 -30.415 1.00 21.26 61 ILE C CA 1
ATOM 14913 C C . ILE C 1 61 ? -60.005 -26.866 -30.285 1.00 20.46 61 ILE C C 1
ATOM 14914 O O . ILE C 1 61 ? -60.962 -27.154 -29.574 1.00 23.41 61 ILE C O 1
ATOM 14930 N N . VAL C 1 62 ? -59.947 -25.738 -30.985 1.00 24.11 62 VAL C N 1
ATOM 14931 C CA . VAL C 1 62 ? -61.021 -24.742 -30.885 1.00 18.75 62 VAL C CA 1
ATOM 14932 C C . VAL C 1 62 ? -62.359 -25.307 -31.386 1.00 19.98 62 VAL C C 1
ATOM 14933 O O . VAL C 1 62 ? -63.415 -25.050 -30.775 1.00 17.80 62 VAL C O 1
ATOM 14946 N N . GLU C 1 63 ? -62.315 -26.093 -32.466 1.00 26.52 63 GLU C N 1
ATOM 14947 C CA . GLU C 1 63 ? -63.532 -26.697 -33.040 1.00 21.56 63 GLU C CA 1
ATOM 14948 C C . GLU C 1 63 ? -64.207 -27.658 -32.058 1.00 18.71 63 GLU C C 1
ATOM 14949 O O . GLU C 1 63 ? -65.440 -27.675 -31.911 1.00 21.81 63 GLU C O 1
ATOM 14961 N N . SER C 1 64 ? -63.382 -28.463 -31.398 1.00 23.00 64 SER C N 1
ATOM 14962 C CA . SER C 1 64 ? -63.858 -29.380 -30.374 1.00 24.43 64 SER C CA 1
ATOM 14963 C C . SER C 1 64 ? -64.541 -28.644 -29.240 1.00 23.56 64 SER C C 1
ATOM 14964 O O . SER C 1 64 ? -65.582 -29.070 -28.762 1.00 25.59 64 SER C O 1
ATOM 14972 N N . MET C 1 65 ? -63.952 -27.530 -28.815 1.00 23.89 65 MET C N 1
ATOM 14973 C CA . MET C 1 65 ? -64.514 -26.730 -27.732 1.00 18.99 65 MET C CA 1
ATOM 14974 C C . MET C 1 65 ? -65.876 -26.192 -28.119 1.00 18.89 65 MET C C 1
ATOM 14975 O O . MET C 1 65 ? -66.829 -26.266 -27.337 1.00 20.97 65 MET C O 1
ATOM 14989 N N . ALA C 1 66 ? -65.964 -25.657 -29.337 1.00 17.20 66 ALA C N 1
ATOM 14990 C CA . ALA C 1 66 ? -67.205 -25.071 -29.838 1.00 19.54 66 ALA C CA 1
ATOM 14991 C C . ALA C 1 66 ? -68.310 -26.135 -29.981 1.00 20.15 66 ALA C C 1
ATOM 14992 O O . ALA C 1 66 ? -69.458 -25.873 -29.664 1.00 19.07 66 ALA C O 1
ATOM 14999 N N . ASN C 1 67 ? -67.952 -27.327 -30.441 1.00 31.20 67 ASN C N 1
ATOM 15000 C CA . ASN C 1 67 ? -68.932 -28.414 -30.547 1.00 23.95 67 ASN C CA 1
ATOM 15001 C C . ASN C 1 67 ? -69.450 -28.832 -29.158 1.00 22.89 67 ASN C C 1
ATOM 15002 O O . ASN C 1 67 ? -70.650 -29.027 -28.956 1.00 26.55 67 ASN C O 1
ATOM 15013 N N . ALA C 1 68 ? -68.549 -28.948 -28.188 1.00 26.48 68 ALA C N 1
ATOM 15014 C CA . ALA C 1 68 ? -68.965 -29.249 -26.822 1.00 20.83 68 ALA C CA 1
ATOM 15015 C C . ALA C 1 68 ? -69.907 -28.181 -26.250 1.00 23.17 68 ALA C C 1
ATOM 15016 O O . ALA C 1 68 ? -70.886 -28.495 -25.562 1.00 28.43 68 ALA C O 1
ATOM 15023 N N . ALA C 1 69 ? -69.621 -26.913 -26.516 1.00 19.27 69 ALA C N 1
ATOM 15024 C CA . ALA C 1 69 ? -70.505 -25.837 -26.045 1.00 23.99 69 ALA C CA 1
ATOM 15025 C C . ALA C 1 69 ? -71.888 -25.954 -26.665 1.00 22.69 69 ALA C C 1
ATOM 15026 O O . ALA C 1 69 ? -72.903 -25.714 -26.015 1.00 26.32 69 ALA C O 1
ATOM 15033 N N . ARG C 1 70 ? -71.894 -26.273 -27.953 1.00 23.60 70 ARG C N 1
ATOM 15034 C CA . ARG C 1 70 ? -73.108 -26.438 -28.738 1.00 22.39 70 ARG C CA 1
ATOM 15035 C C . ARG C 1 70 ? -73.972 -27.568 -28.149 1.00 22.15 70 ARG C C 1
ATOM 15036 O O . ARG C 1 70 ? -75.180 -27.407 -27.966 1.00 21.83 70 ARG C O 1
ATOM 15057 N N . GLU C 1 71 ? -73.329 -28.677 -27.794 1.00 28.97 71 GLU C N 1
ATOM 15058 C CA . GLU C 1 71 ? -74.008 -29.809 -27.155 1.00 30.89 71 GLU C CA 1
ATOM 15059 C C . GLU C 1 71 ? -74.489 -29.494 -25.726 1.00 32.17 71 GLU C C 1
ATOM 15060 O O . GLU C 1 71 ? -75.547 -29.969 -25.301 1.00 24.67 71 GLU C O 1
ATOM 15072 N N . GLU C 1 72 ? -73.722 -28.697 -24.984 1.00 26.27 72 GLU C N 1
ATOM 15073 C CA . GLU C 1 72 ? -74.022 -28.463 -23.572 1.00 27.26 72 GLU C CA 1
ATOM 15074 C C . GLU C 1 72 ? -74.853 -27.214 -23.322 1.00 20.65 72 GLU C C 1
ATOM 15075 O O . GLU C 1 72 ? -75.187 -26.905 -22.182 1.00 20.89 72 GLU C O 1
ATOM 15087 N N . ALA C 1 73 ? -75.209 -26.506 -24.386 1.00 20.69 73 ALA C N 1
ATOM 15088 C CA . ALA C 1 73 ? -75.842 -25.191 -24.246 1.00 19.61 73 ALA C CA 1
ATOM 15089 C C . ALA C 1 73 ? -77.150 -25.207 -23.448 1.00 28.02 73 ALA C C 1
ATOM 15090 O O . ALA C 1 73 ? -77.461 -24.258 -22.734 1.00 18.29 73 ALA C O 1
ATOM 15097 N N . GLY C 1 74 ? -77.927 -26.272 -23.582 1.00 24.07 74 GLY C N 1
ATOM 15098 C CA . GLY C 1 74 ? -79.191 -26.349 -22.875 1.00 29.56 74 GLY C CA 1
ATOM 15099 C C . GLY C 1 74 ? -78.968 -26.699 -21.419 1.00 17.20 74 GLY C C 1
ATOM 15100 O O . GLY C 1 74 ? -79.553 -26.094 -20.509 1.00 20.61 74 GLY C O 1
ATOM 15104 N N . ARG C 1 75 ? -78.106 -27.681 -21.202 1.00 23.30 75 ARG C N 1
ATOM 15105 C CA . ARG C 1 75 ? -77.806 -28.102 -19.850 1.00 19.04 75 ARG C CA 1
ATOM 15106 C C . ARG C 1 75 ? -77.205 -26.966 -19.028 1.00 29.29 75 ARG C C 1
ATOM 15107 O O . ARG C 1 75 ? -77.623 -26.739 -17.894 1.00 16.66 75 ARG C O 1
ATOM 15128 N N . LEU C 1 76 ? -76.208 -26.269 -19.576 1.00 27.99 76 LEU C N 1
ATOM 15129 C CA . LEU C 1 76 ? -75.609 -25.142 -18.849 1.00 24.91 76 LEU C CA 1
ATOM 15130 C C . LEU C 1 76 ? -76.629 -24.016 -18.638 1.00 22.24 76 LEU C C 1
ATOM 15131 O O . LEU C 1 76 ? -76.647 -23.360 -17.596 1.00 22.46 76 LEU C O 1
ATOM 15147 N N . ALA C 1 77 ? -77.498 -23.791 -19.618 1.00 23.90 77 ALA C N 1
ATOM 15148 C CA . ALA C 1 77 ? -78.550 -22.793 -19.449 1.00 25.32 77 ALA C CA 1
ATOM 15149 C C . ALA C 1 77 ? -79.422 -23.114 -18.222 1.00 22.61 77 ALA C C 1
ATOM 15150 O O . ALA C 1 77 ? -79.667 -22.252 -17.370 1.00 18.88 77 ALA C O 1
ATOM 15157 N N . ALA C 1 78 ? -79.869 -24.363 -18.116 1.00 27.08 78 ALA C N 1
ATOM 15158 C CA . ALA C 1 78 ? -80.744 -24.756 -17.003 1.00 25.30 78 ALA C CA 1
ATOM 15159 C C . ALA C 1 78 ? -80.010 -24.645 -15.654 1.00 18.16 78 ALA C C 1
ATOM 15160 O O . ALA C 1 78 ? -80.589 -24.212 -14.669 1.00 29.07 78 ALA C O 1
ATOM 15167 N N . MET C 1 79 ? -78.724 -25.003 -15.626 1.00 24.91 79 MET C N 1
ATOM 15168 C CA . MET C 1 79 ? -77.908 -24.811 -14.417 1.00 24.52 79 MET C CA 1
ATOM 15169 C C . MET C 1 79 ? -77.847 -23.353 -13.974 1.00 20.94 79 MET C C 1
ATOM 15170 O O . MET C 1 79 ? -77.973 -23.050 -12.783 1.00 25.15 79 MET C O 1
ATOM 15184 N N . ALA C 1 80 ? -77.638 -22.450 -14.929 1.00 23.97 80 ALA C N 1
ATOM 15185 C CA . ALA C 1 80 ? -77.485 -21.029 -14.612 1.00 22.98 80 ALA C CA 1
ATOM 15186 C C . ALA C 1 80 ? -78.788 -20.412 -14.092 1.00 20.63 80 ALA C C 1
ATOM 15187 O O . ALA C 1 80 ? -78.782 -19.606 -13.146 1.00 25.27 80 ALA C O 1
ATOM 15194 N N . VAL C 1 81 ? -79.906 -20.765 -14.726 1.00 25.52 81 VAL C N 1
ATOM 15195 C CA . VAL C 1 81 ? -81.211 -20.261 -14.294 1.00 29.61 81 VAL C CA 1
ATOM 15196 C C . VAL C 1 81 ? -81.457 -20.743 -12.864 1.00 18.45 81 VAL C C 1
ATOM 15197 O O . VAL C 1 81 ? -81.804 -19.967 -11.986 1.00 24.18 81 VAL C O 1
ATOM 15210 N N . GLU C 1 82 ? -81.239 -22.030 -12.652 1.00 23.00 82 GLU C N 1
ATOM 15211 C CA . GLU C 1 82 ? -81.395 -22.648 -11.332 1.00 37.52 82 GLU C CA 1
ATOM 15212 C C . GLU C 1 82 ? -80.526 -21.972 -10.261 1.00 32.55 82 GLU C C 1
ATOM 15213 O O . GLU C 1 82 ? -80.986 -21.684 -9.159 1.00 28.49 82 GLU C O 1
ATOM 15225 N N . GLU C 1 83 ? -79.264 -21.714 -10.570 1.00 30.20 83 GLU C N 1
ATOM 15226 C CA . GLU C 1 83 ? -78.369 -21.204 -9.536 1.00 25.66 83 GLU C CA 1
ATOM 15227 C C . GLU C 1 83 ? -78.545 -19.705 -9.283 1.00 29.45 83 GLU C C 1
ATOM 15228 O O . GLU C 1 83 ? -78.458 -19.270 -8.151 1.00 21.98 83 GLU C O 1
ATOM 15240 N N . THR C 1 84 ? -78.806 -18.923 -10.329 1.00 21.44 84 THR C N 1
ATOM 15241 C CA . THR C 1 84 ? -78.875 -17.474 -10.190 1.00 20.50 84 THR C CA 1
ATOM 15242 C C . THR C 1 84 ? -80.289 -16.934 -10.054 1.00 21.31 84 THR C C 1
ATOM 15243 O O . THR C 1 84 ? -80.476 -15.798 -9.618 1.00 23.68 84 THR C O 1
ATOM 15254 N N . GLY C 1 85 ? -81.272 -17.730 -10.469 1.00 21.86 85 GLY C N 1
ATOM 15255 C CA . GLY C 1 85 ? -82.648 -17.270 -10.556 1.00 28.48 85 GLY C CA 1
ATOM 15256 C C . GLY C 1 85 ? -82.912 -16.212 -11.624 1.00 33.21 85 GLY C C 1
ATOM 15257 O O . GLY C 1 85 ? -84.016 -15.676 -11.695 1.00 28.37 85 GLY C O 1
ATOM 15261 N N . PHE C 1 86 ? -81.915 -15.887 -12.448 1.00 34.29 86 PHE C N 1
ATOM 15262 C CA . PHE C 1 86 ? -82.112 -14.892 -13.506 1.00 31.50 86 PHE C CA 1
ATOM 15263 C C . PHE C 1 86 ? -82.602 -15.562 -14.779 1.00 26.25 86 PHE C C 1
ATOM 15264 O O . PHE C 1 86 ? -82.138 -16.655 -15.123 1.00 24.53 86 PHE C O 1
ATOM 15281 N N . GLY C 1 87 ? -83.509 -14.895 -15.492 1.00 23.32 87 GLY C N 1
ATOM 15282 C CA . GLY C 1 87 ? -83.787 -15.247 -16.877 1.00 21.38 87 GLY C CA 1
ATOM 15283 C C . GLY C 1 87 ? -84.590 -16.518 -17.062 1.00 28.10 87 GLY C C 1
ATOM 15284 O O . GLY C 1 87 ? -85.378 -16.886 -16.198 1.00 22.26 87 GLY C O 1
ATOM 15288 N N . ASN C 1 88 ? -84.371 -17.177 -18.196 1.00 20.32 88 ASN C N 1
ATOM 15289 C CA . ASN C 1 88 ? -85.093 -18.380 -18.553 1.00 26.17 88 ASN C CA 1
ATOM 15290 C C . ASN C 1 88 ? -84.204 -19.276 -19.393 1.00 24.98 88 ASN C C 1
ATOM 15291 O O . ASN C 1 88 ? -83.227 -18.823 -19.970 1.00 25.58 88 ASN C O 1
ATOM 15302 N N . VAL C 1 89 ? -84.542 -20.557 -19.442 1.00 22.93 89 VAL C N 1
ATOM 15303 C CA . VAL C 1 89 ? -83.671 -21.571 -20.033 1.00 20.21 89 VAL C CA 1
ATOM 15304 C C . VAL C 1 89 ? -83.564 -21.457 -21.561 1.00 20.18 89 VAL C C 1
ATOM 15305 O O . VAL C 1 89 ? -82.478 -21.617 -22.115 1.00 21.63 89 VAL C O 1
ATOM 15318 N N A GLU C 1 90 ? -84.676 -21.186 -22.232 0.57 21.17 90 GLU C N 1
ATOM 15319 N N B GLU C 1 90 ? -84.688 -21.192 -22.225 0.43 21.22 90 GLU C N 1
ATOM 15320 C CA A GLU C 1 90 ? -84.664 -21.071 -23.680 0.57 24.30 90 GLU C CA 1
ATOM 15321 C CA B GLU C 1 90 ? -84.718 -21.036 -23.676 0.43 24.35 90 GLU C CA 1
ATOM 15322 C C A GLU C 1 90 ? -83.722 -19.949 -24.128 0.57 21.21 90 GLU C C 1
ATOM 15323 C C B GLU C 1 90 ? -83.747 -19.948 -24.131 0.43 21.27 90 GLU C C 1
ATOM 15324 O O A GLU C 1 90 ? -82.894 -20.143 -25.014 0.57 19.83 90 GLU C O 1
ATOM 15325 O O B GLU C 1 90 ? -82.926 -20.162 -25.019 0.43 19.90 90 GLU C O 1
ATOM 15348 N N . ASP C 1 91 ? -83.847 -18.780 -23.510 1.00 18.41 91 ASP C N 1
ATOM 15349 C CA . ASP C 1 91 ? -83.007 -17.646 -23.877 1.00 20.74 91 ASP C CA 1
ATOM 15350 C C . ASP C 1 91 ? -81.530 -17.843 -23.480 1.00 22.20 91 ASP C C 1
ATOM 15351 O O . ASP C 1 91 ? -80.632 -17.500 -24.246 1.00 23.62 91 ASP C O 1
ATOM 15361 N N . LYS C 1 92 ? -81.267 -18.402 -22.305 1.00 22.75 92 LYS C N 1
ATOM 15362 C CA . LYS C 1 92 ? -79.879 -18.708 -21.948 1.00 22.25 92 LYS C CA 1
ATOM 15363 C C . LYS C 1 92 ? -79.305 -19.761 -22.884 1.00 22.32 92 LYS C C 1
ATOM 15364 O O . LYS C 1 92 ? -78.115 -19.765 -23.182 1.00 21.09 92 LYS C O 1
ATOM 15383 N N . THR C 1 93 ? -80.152 -20.663 -23.364 1.00 22.54 93 THR C N 1
ATOM 15384 C CA . THR C 1 93 ? -79.689 -21.666 -24.311 1.00 17.12 93 THR C CA 1
ATOM 15385 C C . THR C 1 93 ? -79.212 -20.993 -25.605 1.00 17.58 93 THR C C 1
ATOM 15386 O O . THR C 1 93 ? -78.180 -21.352 -26.144 1.00 17.86 93 THR C O 1
ATOM 15397 N N . LEU C 1 94 ? -79.988 -20.036 -26.108 1.00 25.17 94 LEU C N 1
ATOM 15398 C CA . LEU C 1 94 ? -79.596 -19.283 -27.293 1.00 17.66 94 LEU C CA 1
ATOM 15399 C C . LEU C 1 94 ? -78.321 -18.442 -27.053 1.00 18.79 94 LEU C C 1
ATOM 15400 O O . LEU C 1 94 ? -77.470 -18.328 -27.943 1.00 20.97 94 LEU C O 1
ATOM 15416 N N . LYS C 1 95 ? -78.188 -17.886 -25.848 1.00 18.85 95 LYS C N 1
ATOM 15417 C CA . LYS C 1 95 ? -76.984 -17.143 -25.451 1.00 20.45 95 LYS C CA 1
ATOM 15418 C C . LYS C 1 95 ? -75.739 -18.018 -25.520 1.00 21.50 95 LYS C C 1
ATOM 15419 O O . LYS C 1 95 ? -74.721 -17.604 -26.064 1.00 21.65 95 LYS C O 1
ATOM 15438 N N . ASN C 1 96 ? -75.816 -19.237 -24.996 1.00 19.98 96 ASN C N 1
ATOM 15439 C CA . ASN C 1 96 ? -74.705 -20.167 -25.121 1.00 16.87 96 ASN C CA 1
ATOM 15440 C C . ASN C 1 96 ? -74.405 -20.517 -26.583 1.00 21.49 96 ASN C C 1
ATOM 15441 O O . ASN C 1 96 ? -73.227 -20.612 -26.970 1.00 19.58 96 ASN C O 1
ATOM 15452 N N . LEU C 1 97 ? -75.453 -20.698 -27.394 1.00 18.03 97 LEU C N 1
ATOM 15453 C CA . LEU C 1 97 ? -75.270 -21.022 -28.818 1.00 18.90 97 LEU C CA 1
ATOM 15454 C C . LEU C 1 97 ? -74.643 -19.838 -29.587 1.00 13.14 97 LEU C C 1
ATOM 15455 O O . LEU C 1 97 ? -73.836 -20.027 -30.503 1.00 19.11 97 LEU C O 1
ATOM 15471 N N . PHE C 1 98 ? -75.011 -18.621 -29.210 1.00 21.59 98 PHE C N 1
ATOM 15472 C CA . PHE C 1 98 ? -74.366 -17.435 -29.760 1.00 25.77 98 PHE C CA 1
ATOM 15473 C C . PHE C 1 98 ? -72.840 -17.554 -29.594 1.00 19.45 98 PHE C C 1
ATOM 15474 O O . PHE C 1 98 ? -72.068 -17.348 -30.530 1.00 20.48 98 PHE C O 1
ATOM 15491 N N . ALA C 1 99 ? -72.416 -17.927 -28.396 1.00 18.97 99 ALA C N 1
ATOM 15492 C CA . ALA C 1 99 ? -70.998 -18.109 -28.120 1.00 21.01 99 ALA C CA 1
ATOM 15493 C C . ALA C 1 99 ? -70.425 -19.332 -28.848 1.00 25.17 99 ALA C C 1
ATOM 15494 O O . ALA C 1 99 ? -69.309 -19.282 -29.361 1.00 20.26 99 ALA C O 1
ATOM 15501 N N . ALA C 1 100 ? -71.186 -20.424 -28.923 1.00 20.48 100 ALA C N 1
ATOM 15502 C CA . ALA C 1 100 ? -70.673 -21.642 -29.564 1.00 23.70 100 ALA C CA 1
ATOM 15503 C C . ALA C 1 100 ? -70.675 -21.551 -31.089 1.00 21.47 100 ALA C C 1
ATOM 15504 O O . ALA C 1 100 ? -69.942 -22.280 -31.753 1.00 22.87 100 ALA C O 1
ATOM 15511 N N . ASN C 1 101 ? -71.501 -20.673 -31.645 1.00 15.64 101 ASN C N 1
ATOM 15512 C CA . ASN C 1 101 ? -71.632 -20.588 -33.093 1.00 19.90 101 ASN C CA 1
ATOM 15513 C C . ASN C 1 101 ? -71.122 -19.284 -33.685 1.00 15.21 101 ASN C C 1
ATOM 15514 O O . ASN C 1 101 ? -70.208 -19.294 -34.503 1.00 22.16 101 ASN C O 1
ATOM 15525 N N . ASP C 1 102 ? -71.723 -18.174 -33.286 1.00 15.61 102 ASP C N 1
ATOM 15526 C CA . ASP C 1 102 ? -71.346 -16.874 -33.820 1.00 21.56 102 ASP C CA 1
ATOM 15527 C C . ASP C 1 102 ? -69.920 -16.483 -33.483 1.00 16.90 102 ASP C C 1
ATOM 15528 O O . ASP C 1 102 ? -69.169 -16.034 -34.352 1.00 14.31 102 ASP C O 1
ATOM 15537 N N . VAL C 1 103 ? -69.556 -16.612 -32.213 1.00 21.18 103 VAL C N 1
ATOM 15538 C CA . VAL C 1 103 ? -68.194 -16.290 -31.816 1.00 17.90 103 VAL C CA 1
ATOM 15539 C C . VAL C 1 103 ? -67.241 -17.214 -32.540 1.00 20.18 103 VAL C C 1
ATOM 15540 O O . VAL C 1 103 ? -66.245 -16.764 -33.104 1.00 18.66 103 VAL C O 1
ATOM 15553 N N . TYR C 1 104 ? -67.557 -18.507 -32.533 1.00 17.12 104 TYR C N 1
ATOM 15554 C CA . TYR C 1 104 ? -66.679 -19.502 -33.139 1.00 18.67 104 TYR C CA 1
ATOM 15555 C C . TYR C 1 104 ? -66.463 -19.217 -34.633 1.00 12.91 104 TYR C C 1
ATOM 15556 O O . TYR C 1 104 ? -65.356 -19.325 -35.134 1.00 21.19 104 TYR C O 1
ATOM 15574 N N . ASN C 1 105 ? -67.528 -18.848 -35.343 1.00 20.30 105 ASN C N 1
ATOM 15575 C CA . ASN C 1 105 ? -67.408 -18.578 -36.771 1.00 23.00 105 ASN C CA 1
ATOM 15576 C C . ASN C 1 105 ? -66.602 -17.305 -37.043 1.00 25.27 105 ASN C C 1
ATOM 15577 O O . ASN C 1 105 ? -65.940 -17.204 -38.065 1.00 22.79 105 ASN C O 1
ATOM 15588 N N . SER C 1 106 ? -66.657 -16.340 -36.126 1.00 22.17 106 SER C N 1
ATOM 15589 C CA . SER C 1 106 ? -65.965 -15.071 -36.320 1.00 19.94 106 SER C CA 1
ATOM 15590 C C . SER C 1 106 ? -64.448 -15.205 -36.116 1.00 25.24 106 SER C C 1
ATOM 15591 O O . SER C 1 106 ? -63.710 -14.304 -36.477 1.00 21.60 106 SER C O 1
ATOM 15599 N N . ILE C 1 107 ? -63.988 -16.320 -35.539 1.00 24.14 107 ILE C N 1
ATOM 15600 C CA . ILE C 1 107 ? -62.565 -16.475 -35.254 1.00 18.61 107 ILE C CA 1
ATOM 15601 C C . ILE C 1 107 ? -61.907 -17.695 -35.875 1.00 22.47 107 ILE C C 1
ATOM 15602 O O . ILE C 1 107 ? -60.687 -17.781 -35.879 1.00 20.08 107 ILE C O 1
ATOM 15618 N N . LYS C 1 108 ? -62.691 -18.647 -36.377 1.00 23.45 108 LYS C N 1
ATOM 15619 C CA . LYS C 1 108 ? -62.115 -19.941 -36.762 1.00 21.15 108 LYS C CA 1
ATOM 15620 C C . LYS C 1 108 ? -61.112 -19.784 -37.896 1.00 21.76 108 LYS C C 1
ATOM 15621 O O . LYS C 1 108 ? -60.124 -20.516 -37.948 1.00 22.55 108 LYS C O 1
ATOM 15640 N N . ASP C 1 109 ? -61.327 -18.810 -38.776 1.00 21.38 109 ASP C N 1
ATOM 15641 C CA . ASP C 1 109 ? -60.383 -18.587 -39.887 1.00 25.88 109 ASP C CA 1
ATOM 15642 C C . ASP C 1 109 ? -59.357 -17.477 -39.641 1.00 31.47 109 ASP C C 1
ATOM 15643 O O . ASP C 1 109 ? -58.664 -17.085 -40.560 1.00 25.51 109 ASP C O 1
ATOM 15652 N N . VAL C 1 110 ? -59.251 -16.967 -38.420 1.00 22.69 110 VAL C N 1
ATOM 15653 C CA . VAL C 1 110 ? -58.248 -15.939 -38.140 1.00 20.66 110 VAL C CA 1
ATOM 15654 C C . VAL C 1 110 ? -56.877 -16.586 -37.966 1.00 22.80 110 VAL C C 1
ATOM 15655 O O . VAL C 1 110 ? -56.751 -17.581 -37.257 1.00 19.43 110 VAL C O 1
ATOM 15668 N N . LYS C 1 111 ? -55.852 -16.041 -38.622 1.00 23.97 111 LYS C N 1
ATOM 15669 C CA . LYS C 1 111 ? -54.497 -16.591 -38.474 1.00 25.78 111 LYS C CA 1
ATOM 15670 C C . LYS C 1 111 ? -53.860 -16.140 -37.159 1.00 27.00 111 LYS C C 1
ATOM 15671 O O . LYS C 1 111 ? -53.751 -14.951 -36.914 1.00 23.12 111 LYS C O 1
ATOM 15690 N N . THR C 1 112 ? -53.401 -17.089 -36.347 1.00 25.73 112 THR C N 1
ATOM 15691 C CA . THR C 1 112 ? -52.886 -16.783 -35.012 1.00 21.88 112 THR C CA 1
ATOM 15692 C C . THR C 1 112 ? -51.546 -17.436 -34.730 1.00 20.29 112 THR C C 1
ATOM 15693 O O . THR C 1 112 ? -50.971 -17.216 -33.673 1.00 27.71 112 THR C O 1
ATOM 15704 N N . VAL C 1 113 ? -51.053 -18.250 -35.657 1.00 27.44 113 VAL C N 1
ATOM 15705 C CA . VAL C 1 113 ? -49.766 -18.927 -35.475 1.00 24.75 113 VAL C CA 1
ATOM 15706 C C . VAL C 1 113 ? -48.735 -18.451 -36.504 1.00 21.42 113 VAL C C 1
ATOM 15707 O O . VAL C 1 113 ? -49.018 -18.389 -37.695 1.00 30.26 113 VAL C O 1
ATOM 15720 N N . GLY C 1 114 ? -47.531 -18.129 -36.044 1.00 24.20 114 GLY C N 1
ATOM 15721 C CA . GLY C 1 114 ? -46.448 -17.754 -36.953 1.00 27.12 114 GLY C CA 1
ATOM 15722 C C . GLY C 1 114 ? -46.626 -16.417 -37.655 1.00 25.73 114 GLY C C 1
ATOM 15723 O O . GLY C 1 114 ? -47.154 -15.449 -37.081 1.00 24.37 114 GLY C O 1
ATOM 15727 N N . ILE C 1 115 ? -46.195 -16.372 -38.913 1.00 27.39 115 ILE C N 1
ATOM 15728 C CA . ILE C 1 115 ? -46.286 -15.158 -39.717 1.00 28.64 115 ILE C CA 1
ATOM 15729 C C . ILE C 1 115 ? -47.702 -14.992 -40.229 1.00 32.52 115 ILE C C 1
ATOM 15730 O O . ILE C 1 115 ? -48.221 -15.862 -40.923 1.00 34.08 115 ILE C O 1
ATOM 15746 N N . ILE C 1 116 ? -48.326 -13.873 -39.870 1.00 28.37 116 ILE C N 1
ATOM 15747 C CA . ILE C 1 116 ? -49.736 -13.641 -40.167 1.00 36.10 116 ILE C CA 1
ATOM 15748 C C . ILE C 1 116 ? -49.907 -12.583 -41.235 1.00 38.49 116 ILE C C 1
ATOM 15749 O O . ILE C 1 116 ? -50.997 -12.419 -41.778 1.00 37.16 116 ILE C O 1
ATOM 15765 N N . ARG C 1 117 ? -48.829 -11.865 -41.537 1.00 27.47 117 ARG C N 1
ATOM 15766 C CA . ARG C 1 117 ? -48.879 -10.847 -42.579 1.00 34.70 117 ARG C CA 1
ATOM 15767 C C . ARG C 1 117 ? -47.487 -10.575 -43.166 1.00 40.48 117 ARG C C 1
ATOM 15768 O O . ARG C 1 117 ? -46.500 -10.455 -42.438 1.00 30.12 117 ARG C O 1
ATOM 15789 N N A ARG C 1 118 ? -47.419 -10.507 -44.490 0.55 33.93 118 ARG C N 1
ATOM 15790 N N B ARG C 1 118 ? -47.428 -10.497 -44.489 0.45 33.95 118 ARG C N 1
ATOM 15791 C CA A ARG C 1 118 ? -46.196 -10.138 -45.194 0.55 37.47 118 ARG C CA 1
ATOM 15792 C CA B ARG C 1 118 ? -46.209 -10.131 -45.199 0.45 37.44 118 ARG C CA 1
ATOM 15793 C C A ARG C 1 118 ? -46.460 -8.876 -46.003 0.55 34.31 118 ARG C C 1
ATOM 15794 C C B ARG C 1 118 ? -46.466 -8.869 -46.004 0.45 34.34 118 ARG C C 1
ATOM 15795 O O A ARG C 1 118 ? -47.425 -8.814 -46.761 0.55 44.47 118 ARG C O 1
ATOM 15796 O O B ARG C 1 118 ? -47.429 -8.802 -46.766 0.45 44.39 118 ARG C O 1
ATOM 15837 N N . ASP C 1 119 ? -45.620 -7.862 -45.813 1.00 29.45 119 ASP C N 1
ATOM 15838 C CA . ASP C 1 119 ? -45.672 -6.641 -46.619 1.00 27.01 119 ASP C CA 1
ATOM 15839 C C . ASP C 1 119 ? -44.326 -6.532 -47.343 1.00 39.31 119 ASP C C 1
ATOM 15840 O O . ASP C 1 119 ? -43.347 -6.010 -46.815 1.00 33.08 119 ASP C O 1
ATOM 15849 N N A GLU C 1 120 ? -44.262 -7.059 -48.558 0.54 35.98 120 GLU C N 1
ATOM 15850 N N B GLU C 1 120 ? -44.359 -6.963 -48.593 0.46 36.14 120 GLU C N 1
ATOM 15851 C CA A GLU C 1 120 ? -42.984 -7.187 -49.249 0.54 40.99 120 GLU C CA 1
ATOM 15852 C CA B GLU C 1 120 ? -43.184 -7.200 -49.409 0.46 41.20 120 GLU C CA 1
ATOM 15853 C C A GLU C 1 120 ? -42.417 -5.841 -49.728 0.54 32.77 120 GLU C C 1
ATOM 15854 C C B GLU C 1 120 ? -42.477 -5.894 -49.756 0.46 32.84 120 GLU C C 1
ATOM 15855 O O A GLU C 1 120 ? -41.202 -5.660 -49.754 0.54 38.29 120 GLU C O 1
ATOM 15856 O O B GLU C 1 120 ? -41.254 -5.796 -49.712 0.46 38.60 120 GLU C O 1
ATOM 15879 N N . GLU C 1 121 ? -43.268 -4.886 -50.088 1.00 31.82 121 GLU C N 1
ATOM 15880 C CA . GLU C 1 121 ? -42.742 -3.615 -50.545 1.00 45.27 121 GLU C CA 1
ATOM 15881 C C . GLU C 1 121 ? -42.224 -2.771 -49.375 1.00 55.03 121 GLU C C 1
ATOM 15882 O O . GLU C 1 121 ? -41.268 -2.024 -49.551 1.00 44.67 121 GLU C O 1
ATOM 15895 N N . ASN C 1 122 ? -42.816 -2.903 -48.184 1.00 37.15 122 ASN C N 1
ATOM 15896 C CA . ASN C 1 122 ? -42.294 -2.191 -47.019 1.00 32.82 122 ASN C CA 1
ATOM 15897 C C . ASN C 1 122 ? -41.212 -2.971 -46.287 1.00 31.69 122 ASN C C 1
ATOM 15898 O O . ASN C 1 122 ? -40.586 -2.447 -45.373 1.00 34.16 122 ASN C O 1
ATOM 15909 N N . ARG C 1 123 ? -40.996 -4.216 -46.710 1.00 28.87 123 ARG C N 1
ATOM 15910 C CA . ARG C 1 123 ? -39.993 -5.108 -46.135 1.00 27.73 123 ARG C CA 1
ATOM 15911 C C . ARG C 1 123 ? -40.255 -5.347 -44.638 1.00 26.85 123 ARG C C 1
ATOM 15912 O O . ARG C 1 123 ? -39.376 -5.197 -43.792 1.00 22.31 123 ARG C O 1
ATOM 15933 N N . VAL C 1 124 ? -41.480 -5.753 -44.336 1.00 20.26 124 VAL C N 1
ATOM 15934 C CA . VAL C 1 124 ? -41.909 -6.014 -42.971 1.00 24.33 124 VAL C CA 1
ATOM 15935 C C . VAL C 1 124 ? -42.793 -7.229 -42.964 1.00 23.87 124 VAL C C 1
ATOM 15936 O O . VAL C 1 124 ? -43.616 -7.378 -43.859 1.00 32.52 124 VAL C O 1
ATOM 15949 N N . TRP C 1 125 ? -42.658 -8.102 -41.972 1.00 29.13 125 TRP C N 1
ATOM 15950 C CA . TRP C 1 125 ? -43.718 -9.075 -41.787 1.00 33.88 125 TRP C CA 1
ATOM 15951 C C . TRP C 1 125 ? -44.125 -9.147 -40.319 1.00 32.23 125 TRP C C 1
ATOM 15952 O O . TRP C 1 125 ? -43.361 -8.770 -39.432 1.00 24.97 125 TRP C O 1
ATOM 15973 N N . GLU C 1 126 ? -45.381 -9.534 -40.097 1.00 24.38 126 GLU C N 1
ATOM 15974 C CA . GLU C 1 126 ? -45.976 -9.608 -38.765 1.00 21.10 126 GLU C CA 1
ATOM 15975 C C . GLU C 1 126 ? -46.037 -11.029 -38.232 1.00 30.19 126 GLU C C 1
ATOM 15976 O O . GLU C 1 126 ? -46.394 -11.958 -38.956 1.00 25.89 126 GLU C O 1
ATOM 15988 N N . ILE C 1 127 ? -45.696 -11.177 -36.955 1.00 21.60 127 ILE C N 1
ATOM 15989 C CA . ILE C 1 127 ? -45.751 -12.453 -36.251 1.00 22.91 127 ILE C CA 1
ATOM 15990 C C . ILE C 1 127 ? -46.699 -12.333 -35.064 1.00 22.50 127 ILE C C 1
ATOM 15991 O O . ILE C 1 127 ? -46.613 -11.381 -34.283 1.00 18.74 127 ILE C O 1
ATOM 16007 N N . ALA C 1 128 ? -47.582 -13.312 -34.922 1.00 21.08 128 ALA C N 1
ATOM 16008 C CA . ALA C 1 128 ? -48.539 -13.349 -33.826 1.00 20.19 128 ALA C CA 1
ATOM 16009 C C . ALA C 1 128 ? -47.863 -13.841 -32.562 1.00 16.60 128 ALA C C 1
ATOM 16010 O O . ALA C 1 128 ? -47.174 -14.844 -32.576 1.00 22.22 128 ALA C O 1
ATOM 16017 N N . GLN C 1 129 ? -48.089 -13.145 -31.461 1.00 23.48 129 GLN C N 1
ATOM 16018 C CA . GLN C 1 129 ? -47.477 -13.514 -30.190 1.00 19.44 129 GLN C CA 1
ATOM 16019 C C . GLN C 1 129 ? -48.557 -13.618 -29.110 1.00 17.02 129 GLN C C 1
ATOM 16020 O O . GLN C 1 129 ? -49.174 -12.606 -28.769 1.00 23.26 129 GLN C O 1
ATOM 16034 N N . PRO C 1 130 ? -48.794 -14.836 -28.578 1.00 15.91 130 PRO C N 1
ATOM 16035 C CA . PRO C 1 130 ? -49.780 -15.021 -27.500 1.00 16.59 130 PRO C CA 1
ATOM 16036 C C . PRO C 1 130 ? -49.463 -14.144 -26.304 1.00 19.89 130 PRO C C 1
ATOM 16037 O O . PRO C 1 130 ? -48.288 -13.956 -26.012 1.00 20.12 130 PRO C O 1
ATOM 16048 N N . VAL C 1 131 ? -50.480 -13.609 -25.634 1.00 19.25 131 VAL C N 1
ATOM 16049 C CA . VAL C 1 131 ? -50.245 -12.765 -24.469 1.00 17.38 131 VAL C CA 1
ATOM 16050 C C . VAL C 1 131 ? -49.805 -13.611 -23.296 1.00 17.10 131 VAL C C 1
ATOM 16051 O O . VAL C 1 131 ? -49.188 -13.106 -22.372 1.00 16.52 131 VAL C O 1
ATOM 16064 N N . GLY C 1 132 ? -50.157 -14.899 -23.331 1.00 17.30 132 GLY C N 1
ATOM 16065 C CA . GLY C 1 132 ? -49.709 -15.865 -22.345 1.00 16.75 132 GLY C CA 1
ATOM 16066 C C . GLY C 1 132 ? -50.854 -16.390 -21.491 1.00 16.35 132 GLY C C 1
ATOM 16067 O O . GLY C 1 132 ? -51.599 -17.281 -21.927 1.00 17.20 132 GLY C O 1
ATOM 16071 N N . ILE C 1 133 ? -51.005 -15.846 -20.281 1.00 14.30 133 ILE C N 1
ATOM 16072 C CA . ILE C 1 133 ? -52.090 -16.263 -19.382 1.00 12.91 133 ILE C CA 1
ATOM 16073 C C . ILE C 1 133 ? -53.126 -15.154 -19.182 1.00 22.16 133 ILE C C 1
ATOM 16074 O O . ILE C 1 133 ? -52.814 -14.037 -18.773 1.00 18.49 133 ILE C O 1
ATOM 16090 N N . VAL C 1 134 ? -54.374 -15.495 -19.473 1.00 13.79 134 VAL C N 1
ATOM 16091 C CA . VAL C 1 134 ? -55.484 -14.577 -19.357 1.00 17.65 134 VAL C CA 1
ATOM 16092 C C . VAL C 1 134 ? -56.304 -14.843 -18.101 1.00 12.52 134 VAL C C 1
ATOM 16093 O O . VAL C 1 134 ? -56.659 -15.979 -17.791 1.00 15.43 134 VAL C O 1
ATOM 16106 N N . ALA C 1 135 ? -56.602 -13.781 -17.378 1.00 10.37 135 ALA C N 1
ATOM 16107 C CA . ALA C 1 135 ? -57.475 -13.852 -16.236 1.00 16.59 135 ALA C CA 1
ATOM 16108 C C . ALA C 1 135 ? -58.864 -13.378 -16.693 1.00 21.45 135 ALA C C 1
ATOM 16109 O O . ALA C 1 135 ? -59.016 -12.244 -17.150 1.00 17.11 135 ALA C O 1
ATOM 16116 N N . GLY C 1 136 ? -59.863 -14.252 -16.603 1.00 17.00 136 GLY C N 1
ATOM 16117 C CA . GLY C 1 136 ? -61.213 -13.924 -17.029 1.00 12.51 136 GLY C CA 1
ATOM 16118 C C . GLY C 1 136 ? -62.237 -13.811 -15.912 1.00 17.61 136 GLY C C 1
ATOM 16119 O O . GLY C 1 136 ? -62.607 -14.811 -15.283 1.00 17.06 136 GLY C O 1
ATOM 16123 N N . ILE C 1 137 ? -62.728 -12.593 -15.699 1.00 14.98 137 ILE C N 1
ATOM 16124 C CA . ILE C 1 137 ? -63.730 -12.324 -14.678 1.00 12.79 137 ILE C CA 1
ATOM 16125 C C . ILE C 1 137 ? -65.113 -12.449 -15.311 1.00 20.40 137 ILE C C 1
ATOM 16126 O O . ILE C 1 137 ? -65.397 -11.800 -16.328 1.00 17.94 137 ILE C O 1
ATOM 16142 N N . ILE C 1 138 ? -65.956 -13.284 -14.710 1.00 14.68 138 ILE C N 1
ATOM 16143 C CA . ILE C 1 138 ? -67.253 -13.671 -15.305 1.00 16.56 138 ILE C CA 1
ATOM 16144 C C . ILE C 1 138 ? -68.437 -13.100 -14.538 1.00 11.58 138 ILE C C 1
ATOM 16145 O O . ILE C 1 138 ? -68.496 -13.243 -13.318 1.00 20.77 138 ILE C O 1
ATOM 16161 N N . PRO C 1 139 ? -69.395 -12.456 -15.243 1.00 15.39 139 PRO C N 1
ATOM 16162 C CA . PRO C 1 139 ? -70.555 -11.844 -14.579 1.00 19.94 139 PRO C CA 1
ATOM 16163 C C . PRO C 1 139 ? -71.599 -12.894 -14.157 1.00 16.94 139 PRO C C 1
ATOM 16164 O O . PRO C 1 139 ? -71.528 -14.013 -14.639 1.00 16.72 139 PRO C O 1
ATOM 16175 N N . SER C 1 140 ? -72.525 -12.523 -13.278 1.00 20.23 140 SER C N 1
ATOM 16176 C CA . SER C 1 140 ? -73.609 -13.412 -12.818 1.00 24.63 140 SER C CA 1
ATOM 16177 C C . SER C 1 140 ? -74.736 -13.578 -13.846 1.00 22.72 140 SER C C 1
ATOM 16178 O O . SER C 1 140 ? -75.477 -14.566 -13.823 1.00 25.26 140 SER C O 1
ATOM 16186 N N . THR C 1 141 ? -74.873 -12.582 -14.714 1.00 24.28 141 THR C N 1
ATOM 16187 C CA . THR C 1 141 ? -75.985 -12.491 -15.656 1.00 27.44 141 THR C CA 1
ATOM 16188 C C . THR C 1 141 ? -75.788 -13.374 -16.881 1.00 25.88 141 THR C C 1
ATOM 16189 O O . THR C 1 141 ? -76.761 -13.880 -17.466 1.00 19.64 141 THR C O 1
ATOM 16200 N N . ASN C 1 142 ? -74.522 -13.537 -17.265 1.00 17.03 142 ASN C N 1
ATOM 16201 C CA . ASN C 1 142 ? -74.134 -14.272 -18.470 1.00 17.02 142 ASN C CA 1
ATOM 16202 C C . ASN C 1 142 ? -73.035 -15.284 -18.156 1.00 18.43 142 ASN C C 1
ATOM 16203 O O . ASN C 1 142 ? -72.019 -15.360 -18.870 1.00 16.71 142 ASN C O 1
ATOM 16214 N N . PRO C 1 143 ? -73.221 -16.074 -17.089 1.00 18.72 143 PRO C N 1
ATOM 16215 C CA . PRO C 1 143 ? -72.064 -16.814 -16.567 1.00 20.49 143 PRO C CA 1
ATOM 16216 C C . PRO C 1 143 ? -71.522 -17.888 -17.520 1.00 25.92 143 PRO C C 1
ATOM 16217 O O . PRO C 1 143 ? -70.300 -17.965 -17.655 1.00 28.58 143 PRO C O 1
ATOM 16228 N N . THR C 1 144 ? -72.363 -18.662 -18.212 1.00 18.97 144 THR C N 1
ATOM 16229 C CA . THR C 1 144 ? -71.831 -19.805 -18.980 1.00 14.33 144 THR C CA 1
ATOM 16230 C C . THR C 1 144 ? -71.411 -19.382 -20.381 1.00 11.38 144 THR C C 1
ATOM 16231 O O . THR C 1 144 ? -70.335 -19.772 -20.881 1.00 19.53 144 THR C O 1
ATOM 16242 N N . SER C 1 145 ? -72.232 -18.557 -21.006 1.00 12.52 145 SER C N 1
ATOM 16243 C CA . SER C 1 145 ? -71.916 -18.058 -22.334 1.00 20.56 145 SER C CA 1
ATOM 16244 C C . SER C 1 145 ? -70.608 -17.225 -22.342 1.00 16.78 145 SER C C 1
ATOM 16245 O O . SER C 1 145 ? -69.811 -17.341 -23.272 1.00 14.88 145 SER C O 1
ATOM 16253 N N . THR C 1 146 ? -70.355 -16.438 -21.298 1.00 20.42 146 THR C N 1
ATOM 16254 C CA . THR C 1 146 ? -69.129 -15.627 -21.269 1.00 20.01 146 THR C CA 1
ATOM 16255 C C . THR C 1 146 ? -67.905 -16.515 -21.112 1.00 21.76 146 THR C C 1
ATOM 16256 O O . THR C 1 146 ? -66.846 -16.246 -21.694 1.00 19.13 146 THR C O 1
ATOM 16267 N N . VAL C 1 147 ? -68.048 -17.594 -20.357 1.00 18.88 147 VAL C N 1
ATOM 16268 C CA . VAL C 1 147 ? -66.988 -18.574 -20.258 1.00 14.75 147 VAL C CA 1
ATOM 16269 C C . VAL C 1 147 ? -66.690 -19.192 -21.616 1.00 15.86 147 VAL C C 1
ATOM 16270 O O . VAL C 1 147 ? -65.526 -19.300 -22.008 1.00 20.27 147 VAL C O 1
ATOM 16283 N N . ILE C 1 148 ? -67.733 -19.595 -22.334 1.00 18.10 148 ILE C N 1
ATOM 16284 C CA . ILE C 1 148 ? -67.553 -20.225 -23.644 1.00 18.62 148 ILE C CA 1
ATOM 16285 C C . ILE C 1 148 ? -66.836 -19.263 -24.601 1.00 11.60 148 ILE C C 1
ATOM 16286 O O . ILE C 1 148 ? -65.845 -19.621 -25.245 1.00 17.09 148 ILE C O 1
ATOM 16302 N N . PHE C 1 149 ? -67.388 -18.055 -24.709 1.00 17.09 149 PHE C N 1
ATOM 16303 C CA . PHE C 1 149 ? -66.843 -17.020 -25.573 1.00 22.37 149 PHE C CA 1
ATOM 16304 C C . PHE C 1 149 ? -65.364 -16.739 -25.230 1.00 15.80 149 PHE C C 1
ATOM 16305 O O . PHE C 1 149 ? -64.506 -16.773 -26.115 1.00 12.22 149 PHE C O 1
ATOM 16322 N N . LYS C 1 150 ? -65.049 -16.532 -23.956 1.00 17.14 150 LYS C N 1
ATOM 16323 C CA . LYS C 1 150 ? -63.657 -16.235 -23.568 1.00 17.04 150 LYS C CA 1
ATOM 16324 C C . LYS C 1 150 ? -62.683 -17.396 -23.763 1.00 24.32 150 LYS C C 1
ATOM 16325 O O . LYS C 1 150 ? -61.539 -17.200 -24.211 1.00 15.76 150 LYS C O 1
ATOM 16344 N N . ALA C 1 151 ? -63.109 -18.607 -23.420 1.00 18.89 151 ALA C N 1
ATOM 16345 C CA . ALA C 1 151 ? -62.265 -19.774 -23.621 1.00 15.53 151 ALA C CA 1
ATOM 16346 C C . ALA C 1 151 ? -61.919 -19.924 -25.099 1.00 16.93 151 ALA C C 1
ATOM 16347 O O . ALA C 1 151 ? -60.767 -20.188 -25.443 1.00 19.96 151 ALA C O 1
ATOM 16354 N N . LEU C 1 152 ? -62.919 -19.741 -25.965 1.00 16.45 152 LEU C N 1
ATOM 16355 C CA . LEU C 1 152 ? -62.717 -19.839 -27.408 1.00 19.71 152 LEU C CA 1
ATOM 16356 C C . LEU C 1 152 ? -61.687 -18.813 -27.921 1.00 15.24 152 LEU C C 1
ATOM 16357 O O . LEU C 1 152 ? -60.745 -19.166 -28.622 1.00 17.92 152 LEU C O 1
ATOM 16373 N N . ILE C 1 153 ? -61.872 -17.540 -27.608 1.00 15.07 153 ILE C N 1
ATOM 16374 C CA . ILE C 1 153 ? -60.967 -16.533 -28.182 1.00 20.05 153 ILE C CA 1
ATOM 16375 C C . ILE C 1 153 ? -59.551 -16.646 -27.554 1.00 20.73 153 ILE C C 1
ATOM 16376 O O . ILE C 1 153 ? -58.544 -16.468 -28.249 1.00 21.30 153 ILE C O 1
ATOM 16392 N N . ALA C 1 154 ? -59.457 -17.010 -26.274 1.00 17.87 154 ALA C N 1
ATOM 16393 C CA . ALA C 1 154 ? -58.152 -17.194 -25.639 1.00 16.18 154 ALA C CA 1
ATOM 16394 C C . ALA C 1 154 ? -57.352 -18.336 -26.239 1.00 20.32 154 ALA C C 1
ATOM 16395 O O . ALA C 1 154 ? -56.162 -18.198 -26.535 1.00 15.96 154 ALA C O 1
ATOM 16402 N N . VAL C 1 155 ? -57.986 -19.485 -26.398 1.00 17.26 155 VAL C N 1
ATOM 16403 C CA . VAL C 1 155 ? -57.245 -20.643 -26.875 1.00 17.52 155 VAL C CA 1
ATOM 16404 C C . VAL C 1 155 ? -56.941 -20.484 -28.376 1.00 12.72 155 VAL C C 1
ATOM 16405 O O . VAL C 1 155 ? -55.882 -20.853 -28.835 1.00 13.52 155 VAL C O 1
ATOM 16418 N N . LYS C 1 156 ? -57.858 -19.890 -29.127 1.00 16.16 156 LYS C N 1
ATOM 16419 C CA . LYS C 1 156 ? -57.602 -19.638 -30.537 1.00 19.35 156 LYS C CA 1
ATOM 16420 C C . LYS C 1 156 ? -56.341 -18.771 -30.714 1.00 26.40 156 LYS C C 1
ATOM 16421 O O . LYS C 1 156 ? -55.593 -18.938 -31.672 1.00 15.54 156 LYS C O 1
ATOM 16440 N N . ALA C 1 157 ? -56.120 -17.859 -29.772 1.00 18.36 157 ALA C N 1
ATOM 16441 C CA . ALA C 1 157 ? -54.945 -16.978 -29.772 1.00 20.97 157 ALA C CA 1
ATOM 16442 C C . ALA C 1 157 ? -53.719 -17.630 -29.092 1.00 20.32 157 ALA C C 1
ATOM 16443 O O . ALA C 1 157 ? -52.664 -17.007 -28.978 1.00 18.06 157 ALA C O 1
ATOM 16450 N N . ARG C 1 158 ? -53.890 -18.879 -28.648 1.00 17.80 158 ARG C N 1
ATOM 16451 C CA . ARG C 1 158 ? -52.835 -19.748 -28.090 1.00 20.02 158 ARG C CA 1
ATOM 16452 C C . ARG C 1 158 ? -52.447 -19.368 -26.657 1.00 19.98 158 ARG C C 1
ATOM 16453 O O . ARG C 1 158 ? -51.280 -19.488 -26.240 1.00 15.79 158 ARG C O 1
ATOM 16474 N N . ASN C 1 159 ? -53.448 -18.920 -25.909 1.00 15.46 159 ASN C N 1
ATOM 16475 C CA . ASN C 1 159 ? -53.296 -18.595 -24.501 1.00 16.47 159 ASN C CA 1
ATOM 16476 C C . ASN C 1 159 ? -53.936 -19.632 -23.590 1.00 31.85 159 ASN C C 1
ATOM 16477 O O . ASN C 1 159 ? -54.819 -20.396 -24.020 1.00 23.66 159 ASN C O 1
ATOM 16488 N N . ALA C 1 160 ? -53.502 -19.632 -22.328 1.00 18.01 160 ALA C N 1
ATOM 16489 C CA . ALA C 1 160 ? -54.246 -20.265 -21.225 1.00 16.96 160 ALA C CA 1
ATOM 16490 C C . ALA C 1 160 ? -55.200 -19.254 -20.597 1.00 21.23 160 ALA C C 1
ATOM 16491 O O . ALA C 1 160 ? -55.009 -18.034 -20.749 1.00 14.88 160 ALA C O 1
ATOM 16498 N N . ILE C 1 161 ? -56.205 -19.730 -19.860 1.00 12.87 161 ILE C N 1
ATOM 16499 C CA . ILE C 1 161 ? -57.122 -18.798 -19.207 1.00 13.93 161 ILE C CA 1
ATOM 16500 C C . ILE C 1 161 ? -57.582 -19.367 -17.882 1.00 24.24 161 ILE C C 1
ATOM 16501 O O . ILE C 1 161 ? -57.830 -20.573 -17.747 1.00 20.17 161 ILE C O 1
ATOM 16517 N N . VAL C 1 162 ? -57.619 -18.490 -16.885 1.00 17.38 162 VAL C N 1
ATOM 16518 C CA . VAL C 1 162 ? -58.058 -18.844 -15.539 1.00 16.74 162 VAL C CA 1
ATOM 16519 C C . VAL C 1 162 ? -59.261 -17.981 -15.236 1.00 21.62 162 VAL C C 1
ATOM 16520 O O . VAL C 1 162 ? -59.178 -16.750 -15.323 1.00 18.24 162 VAL C O 1
ATOM 16533 N N . PHE C 1 163 ? -60.380 -18.623 -14.911 1.00 16.23 163 PHE C N 1
ATOM 16534 C CA . PHE C 1 163 ? -61.655 -17.921 -14.725 1.00 18.15 163 PHE C CA 1
ATOM 16535 C C . PHE C 1 163 ? -61.952 -17.614 -13.272 1.00 20.34 163 PHE C C 1
ATOM 16536 O O . PHE C 1 163 ? -61.603 -18.386 -12.374 1.00 13.59 163 PHE C O 1
ATOM 16553 N N . SER C 1 164 ? -62.607 -16.470 -13.061 1.00 20.88 164 SER C N 1
ATOM 16554 C CA . SER C 1 164 ? -63.100 -16.089 -11.746 1.00 15.07 164 SER C CA 1
ATOM 16555 C C . SER C 1 164 ? -64.612 -15.826 -11.779 1.00 12.72 164 SER C C 1
ATOM 16556 O O . SER C 1 164 ? -65.069 -14.814 -12.311 1.00 16.84 164 SER C O 1
ATOM 16564 N N . PRO C 1 165 ? -65.396 -16.727 -11.185 1.00 16.23 165 PRO C N 1
ATOM 16565 C CA . PRO C 1 165 ? -66.849 -16.524 -11.204 1.00 18.59 165 PRO C CA 1
ATOM 16566 C C . PRO C 1 165 ? -67.355 -15.550 -10.180 1.00 25.65 165 PRO C C 1
ATOM 16567 O O . PRO C 1 165 ? -66.757 -15.327 -9.133 1.00 23.43 165 PRO C O 1
ATOM 16578 N N . HIS C 1 166 ? -68.475 -14.948 -10.534 1.00 21.19 166 HIS C N 1
ATOM 16579 C CA . HIS C 1 166 ? -69.333 -14.303 -9.588 1.00 27.63 166 HIS C CA 1
ATOM 16580 C C . HIS C 1 166 ? -69.781 -15.354 -8.558 1.00 27.44 166 HIS C C 1
ATOM 16581 O O . HIS C 1 166 ? -70.089 -16.496 -8.929 1.00 21.56 166 HIS C O 1
ATOM 16595 N N . PRO C 1 167 ? -69.809 -14.985 -7.267 1.00 32.06 167 PRO C N 1
ATOM 16596 C CA . PRO C 1 167 ? -70.204 -15.965 -6.240 1.00 34.46 167 PRO C CA 1
ATOM 16597 C C . PRO C 1 167 ? -71.599 -16.588 -6.465 1.00 24.66 167 PRO C C 1
ATOM 16598 O O . PRO C 1 167 ? -71.791 -17.797 -6.313 1.00 25.69 167 PRO C O 1
ATOM 16609 N N . SER C 1 168 ? -72.569 -15.782 -6.855 1.00 24.05 168 SER C N 1
ATOM 16610 C CA . SER C 1 168 ? -73.921 -16.320 -7.023 1.00 33.69 168 SER C CA 1
ATOM 16611 C C . SER C 1 168 ? -74.031 -17.220 -8.262 1.00 25.63 168 SER C C 1
ATOM 16612 O O . SER C 1 168 ? -75.079 -17.807 -8.499 1.00 25.99 168 SER C O 1
ATOM 16620 N N . ALA C 1 169 ? -72.938 -17.377 -9.018 1.00 30.84 169 ALA C N 1
ATOM 16621 C CA . ALA C 1 169 ? -72.923 -18.288 -10.172 1.00 24.24 169 ALA C CA 1
ATOM 16622 C C . ALA C 1 169 ? -71.716 -19.234 -10.231 1.00 19.89 169 ALA C C 1
ATOM 16623 O O . ALA C 1 169 ? -71.391 -19.767 -11.301 1.00 23.11 169 ALA C O 1
ATOM 16630 N N . ALA C 1 170 ? -71.071 -19.473 -9.093 1.00 23.09 170 ALA C N 1
ATOM 16631 C CA . ALA C 1 170 ? -69.830 -20.267 -9.064 1.00 21.69 170 ALA C CA 1
ATOM 16632 C C . ALA C 1 170 ? -69.950 -21.636 -9.701 1.00 22.53 170 ALA C C 1
ATOM 16633 O O . ALA C 1 170 ? -69.048 -22.071 -10.408 1.00 22.57 170 ALA C O 1
ATOM 16640 N N . LYS C 1 171 ? -71.057 -22.327 -9.468 1.00 23.44 171 LYS C N 1
ATOM 16641 C CA . LYS C 1 171 ? -71.140 -23.717 -9.909 1.00 20.02 171 LYS C CA 1
ATOM 16642 C C . LYS C 1 171 ? -71.291 -23.828 -11.421 1.00 16.35 171 LYS C C 1
ATOM 16643 O O . LYS C 1 171 ? -70.585 -24.602 -12.063 1.00 18.90 171 LYS C O 1
ATOM 16662 N N . CYS C 1 172 ? -72.181 -23.036 -12.004 1.00 15.84 172 CYS C N 1
ATOM 16663 C CA . CYS C 1 172 ? -72.434 -23.180 -13.428 1.00 19.46 172 CYS C CA 1
ATOM 16664 C C . CYS C 1 172 ? -71.253 -22.611 -14.229 1.00 19.70 172 CYS C C 1
ATOM 16665 O O . CYS C 1 172 ? -70.908 -23.124 -15.300 1.00 22.71 172 CYS C O 1
ATOM 16673 N N . THR C 1 173 ? -70.590 -21.598 -13.682 1.00 25.73 173 THR C N 1
ATOM 16674 C CA . THR C 1 173 ? -69.374 -21.057 -14.318 1.00 18.59 173 THR C CA 1
ATOM 16675 C C . THR C 1 173 ? -68.220 -22.072 -14.328 1.00 16.87 173 THR C C 1
ATOM 16676 O O . THR C 1 173 ? -67.603 -22.313 -15.358 1.00 16.24 173 THR C O 1
ATOM 16687 N N . ALA C 1 174 ? -67.928 -22.660 -13.183 1.00 17.97 174 ALA C N 1
ATOM 16688 C CA . ALA C 1 174 ? -66.933 -23.725 -13.109 1.00 14.27 174 ALA C CA 1
ATOM 16689 C C . ALA C 1 174 ? -67.265 -24.899 -14.042 1.00 18.01 174 ALA C C 1
ATOM 16690 O O . ALA C 1 174 ? -66.376 -25.487 -14.671 1.00 20.90 174 ALA C O 1
ATOM 16697 N N . GLU C 1 175 ? -68.553 -25.218 -14.164 1.00 23.23 175 GLU C N 1
ATOM 16698 C CA . GLU C 1 175 ? -68.951 -26.360 -14.978 1.00 18.21 175 GLU C CA 1
ATOM 16699 C C . GLU C 1 175 ? -68.755 -26.041 -16.457 1.00 17.60 175 GLU C C 1
ATOM 16700 O O . GLU C 1 175 ? -68.251 -26.866 -17.212 1.00 14.63 175 GLU C O 1
ATOM 16712 N N . ALA C 1 176 ? -69.122 -24.830 -16.868 1.00 17.85 176 ALA C N 1
ATOM 16713 C CA . ALA C 1 176 ? -68.799 -24.368 -18.215 1.00 17.22 176 ALA C CA 1
ATOM 16714 C C . ALA C 1 176 ? -67.289 -24.434 -18.517 1.00 22.34 176 ALA C C 1
ATOM 16715 O O . ALA C 1 176 ? -66.882 -24.893 -19.595 1.00 18.37 176 ALA C O 1
ATOM 16722 N N . ALA C 1 177 ? -66.452 -24.003 -17.576 1.00 21.66 177 ALA C N 1
ATOM 16723 C CA . ALA C 1 177 ? -65.000 -24.087 -17.761 1.00 20.41 177 ALA C CA 1
ATOM 16724 C C . ALA C 1 177 ? -64.519 -25.541 -17.913 1.00 18.23 177 ALA C C 1
ATOM 16725 O O . ALA C 1 177 ? -63.678 -25.845 -18.763 1.00 17.02 177 ALA C O 1
ATOM 16732 N N . ARG C 1 178 ? -65.053 -26.434 -17.088 1.00 22.56 178 ARG C N 1
ATOM 16733 C CA . ARG C 1 178 ? -64.666 -27.852 -17.129 1.00 27.93 178 ARG C CA 1
ATOM 16734 C C . ARG C 1 178 ? -64.945 -28.482 -18.501 1.00 20.93 178 ARG C C 1
ATOM 16735 O O . ARG C 1 178 ? -64.101 -29.190 -19.055 1.00 21.30 178 ARG C O 1
ATOM 16756 N N . ILE C 1 179 ? -66.134 -28.210 -19.036 1.00 22.97 179 ILE C N 1
ATOM 16757 C CA . ILE C 1 179 ? -66.550 -28.743 -20.331 1.00 20.52 179 ILE C CA 1
ATOM 16758 C C . ILE C 1 179 ? -65.609 -28.233 -21.422 1.00 25.75 179 ILE C C 1
ATOM 16759 O O . ILE C 1 179 ? -65.218 -28.975 -22.323 1.00 23.25 179 ILE C O 1
ATOM 16775 N N . MET C 1 180 ? -65.224 -26.968 -21.329 1.00 27.92 180 MET C N 1
ATOM 16776 C CA . MET C 1 180 ? -64.276 -26.407 -22.289 1.00 17.15 180 MET C CA 1
ATOM 16777 C C . MET C 1 180 ? -62.895 -27.098 -22.193 1.00 23.88 180 MET C C 1
ATOM 16778 O O . MET C 1 180 ? -62.328 -27.484 -23.218 1.00 20.71 180 MET C O 1
ATOM 16792 N N . GLN C 1 181 ? -62.368 -27.270 -20.976 1.00 17.42 181 GLN C N 1
ATOM 16793 C CA . GLN C 1 181 ? -61.099 -27.975 -20.781 1.00 16.66 181 GLN C CA 1
ATOM 16794 C C . GLN C 1 181 ? -61.126 -29.393 -21.342 1.00 27.10 181 GLN C C 1
ATOM 16795 O O . GLN C 1 181 ? -60.219 -29.797 -22.066 1.00 20.10 181 GLN C O 1
ATOM 16809 N N . GLU C 1 182 ? -62.153 -30.158 -20.988 1.00 23.93 182 GLU C N 1
ATOM 16810 C CA . GLU C 1 182 ? -62.201 -31.560 -21.395 1.00 27.22 182 GLU C CA 1
ATOM 16811 C C . GLU C 1 182 ? -62.339 -31.665 -22.917 1.00 22.95 182 GLU C C 1
ATOM 16812 O O . GLU C 1 182 ? -61.676 -32.492 -23.545 1.00 25.07 182 GLU C O 1
ATOM 16824 N N . ALA C 1 183 ? -63.132 -30.786 -23.523 1.00 23.84 183 ALA C N 1
ATOM 16825 C CA . ALA C 1 183 ? -63.205 -30.741 -24.989 1.00 24.85 183 ALA C CA 1
ATOM 16826 C C . ALA C 1 183 ? -61.849 -30.377 -25.624 1.00 21.62 183 ALA C C 1
ATOM 16827 O O . ALA C 1 183 ? -61.425 -30.967 -26.618 1.00 20.26 183 ALA C O 1
ATOM 16834 N N . ALA C 1 184 ? -61.174 -29.389 -25.056 1.00 24.12 184 ALA C N 1
ATOM 16835 C CA . ALA C 1 184 ? -59.843 -29.023 -25.543 1.00 25.81 184 ALA C CA 1
ATOM 16836 C C . ALA C 1 184 ? -58.947 -30.251 -25.494 1.00 23.44 184 ALA C C 1
ATOM 16837 O O . ALA C 1 184 ? -58.302 -30.621 -26.471 1.00 21.27 184 ALA C O 1
ATOM 16844 N N . GLU C 1 185 ? -58.965 -30.902 -24.342 1.00 20.49 185 GLU C N 1
ATOM 16845 C CA . GLU C 1 185 ? -58.119 -32.049 -24.085 1.00 22.96 185 GLU C CA 1
ATOM 16846 C C . GLU C 1 185 ? -58.389 -33.208 -25.034 1.00 31.12 185 GLU C C 1
ATOM 16847 O O . GLU C 1 185 ? -57.443 -33.883 -25.455 1.00 27.23 185 GLU C O 1
ATOM 16859 N N . ARG C 1 186 ? -59.661 -33.422 -25.394 1.00 26.48 186 ARG C N 1
ATOM 16860 C CA . ARG C 1 186 ? -60.011 -34.516 -26.299 1.00 33.65 186 ARG C CA 1
ATOM 16861 C C . ARG C 1 186 ? -59.382 -34.304 -27.654 1.00 26.67 186 ARG C C 1
ATOM 16862 O O . ARG C 1 186 ? -59.119 -35.260 -28.370 1.00 26.32 186 ARG C O 1
ATOM 16883 N N . ALA C 1 187 ? -59.153 -33.046 -28.005 1.00 27.61 187 ALA C N 1
ATOM 16884 C CA . ALA C 1 187 ? -58.540 -32.699 -29.288 1.00 23.04 187 ALA C CA 1
ATOM 16885 C C . ALA C 1 187 ? -57.016 -32.518 -29.213 1.00 35.25 187 ALA C C 1
ATOM 16886 O O . ALA C 1 187 ? -56.385 -32.168 -30.218 1.00 31.86 187 ALA C O 1
ATOM 16893 N N . GLY C 1 188 ? -56.432 -32.760 -28.039 1.00 23.57 188 GLY C N 1
ATOM 16894 C CA . GLY C 1 188 ? -54.982 -32.822 -27.903 1.00 29.13 188 GLY C CA 1
ATOM 16895 C C . GLY C 1 188 ? -54.361 -31.706 -27.066 1.00 25.99 188 GLY C C 1
ATOM 16896 O O . GLY C 1 188 ? -53.141 -31.605 -26.954 1.00 23.60 188 GLY C O 1
ATOM 16900 N N . ALA C 1 189 ? -55.205 -30.872 -26.474 1.00 26.37 189 ALA C N 1
ATOM 16901 C CA . ALA C 1 189 ? -54.737 -29.784 -25.631 1.00 23.13 189 ALA C CA 1
ATOM 16902 C C . ALA C 1 189 ? -54.163 -30.324 -24.326 1.00 32.03 189 ALA C C 1
ATOM 16903 O O . ALA C 1 189 ? -54.612 -31.356 -23.829 1.00 26.32 189 ALA C O 1
ATOM 16910 N N . PRO C 1 190 ? -53.197 -29.602 -23.746 1.00 25.60 190 PRO C N 1
ATOM 16911 C CA . PRO C 1 190 ? -52.593 -29.990 -22.472 1.00 24.93 190 PRO C CA 1
ATOM 16912 C C . PRO C 1 190 ? -53.521 -29.805 -21.304 1.00 21.29 190 PRO C C 1
ATOM 16913 O O . PRO C 1 190 ? -54.418 -28.970 -21.356 1.00 21.43 190 PRO C O 1
ATOM 16924 N N . LYS C 1 191 ? -53.266 -30.539 -20.233 1.00 23.30 191 LYS C N 1
ATOM 16925 C CA . LYS C 1 191 ? -54.020 -30.356 -19.010 1.00 22.05 191 LYS C CA 1
ATOM 16926 C C . LYS C 1 191 ? -53.709 -28.983 -18.422 1.00 28.22 191 LYS C C 1
ATOM 16927 O O . LYS C 1 191 ? -52.608 -28.460 -18.608 1.00 20.51 191 LYS C O 1
ATOM 16946 N N . GLY C 1 192 ? -54.688 -28.400 -17.738 1.00 19.92 192 GLY C N 1
ATOM 16947 C CA . GLY C 1 192 ? -54.512 -27.124 -17.052 1.00 20.16 192 GLY C CA 1
ATOM 16948 C C . GLY C 1 192 ? -54.647 -25.872 -17.917 1.00 20.65 192 GLY C C 1
ATOM 16949 O O . GLY C 1 192 ? -54.433 -24.755 -17.438 1.00 28.43 192 GLY C O 1
ATOM 16953 N N . LEU C 1 193 ? -55.010 -26.047 -19.179 1.00 19.39 193 LEU C N 1
ATOM 16954 C CA . LEU C 1 193 ? -55.131 -24.931 -20.103 1.00 19.13 193 LEU C CA 1
ATOM 16955 C C . LEU C 1 193 ? -56.277 -24.005 -19.716 1.00 21.87 193 LEU C C 1
ATOM 16956 O O . LEU C 1 193 ? -56.155 -22.792 -19.833 1.00 19.91 193 LEU C O 1
ATOM 16972 N N . ILE C 1 194 ? -57.368 -24.580 -19.221 1.00 20.25 194 ILE C N 1
ATOM 16973 C CA . ILE C 1 194 ? -58.567 -23.823 -18.841 1.00 15.24 194 ILE C CA 1
ATOM 16974 C C . ILE C 1 194 ? -58.980 -24.218 -17.435 1.00 24.97 194 ILE C C 1
ATOM 16975 O O . ILE C 1 194 ? -59.158 -25.411 -17.153 1.00 19.39 194 ILE C O 1
ATOM 16991 N N . SER C 1 195 ? -59.113 -23.231 -16.546 1.00 16.81 195 SER C N 1
ATOM 16992 C CA . SER C 1 195 ? -59.450 -23.512 -15.161 1.00 15.95 195 SER C CA 1
ATOM 16993 C C . SER C 1 195 ? -60.371 -22.444 -14.585 1.00 16.56 195 SER C C 1
ATOM 16994 O O . SER C 1 195 ? -60.647 -21.425 -15.220 1.00 14.82 195 SER C O 1
ATOM 17002 N N . CYS C 1 196 ? -60.879 -22.700 -13.388 1.00 17.40 196 CYS C N 1
ATOM 17003 C CA . CYS C 1 196 ? -61.860 -21.825 -12.785 1.00 20.26 196 CYS C CA 1
ATOM 17004 C C . CYS C 1 196 ? -61.803 -21.922 -11.264 1.00 18.82 196 CYS C C 1
ATOM 17005 O O . CYS C 1 196 ? -61.801 -23.012 -10.712 1.00 20.66 196 CYS C O 1
ATOM 17013 N N . ILE C 1 197 ? -61.743 -20.775 -10.601 1.00 17.92 197 ILE C N 1
ATOM 17014 C CA . ILE C 1 197 ? -61.808 -20.730 -9.154 1.00 16.68 197 ILE C CA 1
ATOM 17015 C C . ILE C 1 197 ? -63.140 -21.379 -8.726 1.00 21.99 197 ILE C C 1
ATOM 17016 O O . ILE C 1 197 ? -64.186 -21.027 -9.251 1.00 18.56 197 ILE C O 1
ATOM 17032 N N . THR C 1 198 ? -63.094 -22.304 -7.777 1.00 22.42 198 THR C N 1
ATOM 17033 C CA . THR C 1 198 ? -64.281 -23.052 -7.390 1.00 25.35 198 THR C CA 1
ATOM 17034 C C . THR C 1 198 ? -64.936 -22.451 -6.175 1.00 31.93 198 THR C C 1
ATOM 17035 O O . THR C 1 198 ? -66.149 -22.566 -6.012 1.00 39.12 198 THR C O 1
ATOM 17046 N N . GLN C 1 199 ? -64.143 -21.786 -5.342 1.00 31.38 199 GLN C N 1
ATOM 17047 C CA . GLN C 1 199 ? -64.691 -21.042 -4.217 1.00 34.03 199 GLN C CA 1
ATOM 17048 C C . GLN C 1 199 ? -64.281 -19.565 -4.290 1.00 34.53 199 GLN C C 1
ATOM 17049 O O . GLN C 1 199 ? -63.239 -19.157 -3.756 1.00 25.49 199 GLN C O 1
ATOM 17063 N N . PRO C 1 200 ? -65.102 -18.753 -4.959 1.00 32.72 200 PRO C N 1
ATOM 17064 C CA . PRO C 1 200 ? -64.754 -17.339 -5.115 1.00 29.51 200 PRO C CA 1
ATOM 17065 C C . PRO C 1 200 ? -64.639 -16.616 -3.791 1.00 35.97 200 PRO C C 1
ATOM 17066 O O . PRO C 1 200 ? -65.478 -16.806 -2.903 1.00 33.73 200 PRO C O 1
ATOM 17077 N N . THR C 1 201 ? -63.609 -15.785 -3.679 1.00 23.21 201 THR C N 1
ATOM 17078 C CA . THR C 1 201 ? -63.409 -14.899 -2.531 1.00 26.41 201 THR C CA 1
ATOM 17079 C C . THR C 1 201 ? -62.768 -13.625 -3.043 1.00 25.06 201 THR C C 1
ATOM 17080 O O . THR C 1 201 ? -62.191 -13.610 -4.126 1.00 22.44 201 THR C O 1
ATOM 17091 N N . MET C 1 202 ? -62.848 -12.567 -2.256 1.00 28.13 202 MET C N 1
ATOM 17092 C CA . MET C 1 202 ? -62.171 -11.332 -2.603 1.00 34.62 202 MET C CA 1
ATOM 17093 C C . MET C 1 202 ? -60.668 -11.572 -2.730 1.00 22.93 202 MET C C 1
ATOM 17094 O O . MET C 1 202 ? -60.031 -11.055 -3.637 1.00 24.17 202 MET C O 1
ATOM 17108 N N . ALA C 1 203 ? -60.122 -12.382 -1.826 1.00 23.77 203 ALA C N 1
ATOM 17109 C CA . ALA C 1 203 ? -58.701 -12.688 -1.805 1.00 26.66 203 ALA C CA 1
ATOM 17110 C C . ALA C 1 203 ? -58.263 -13.393 -3.090 1.00 23.58 203 ALA C C 1
ATOM 17111 O O . ALA C 1 203 ? -57.163 -13.156 -3.598 1.00 21.68 203 ALA C O 1
ATOM 17118 N N . ALA C 1 204 ? -59.116 -14.270 -3.613 1.00 20.36 204 ALA C N 1
ATOM 17119 C CA . ALA C 1 204 ? -58.741 -15.035 -4.791 1.00 23.25 204 ALA C CA 1
ATOM 17120 C C . ALA C 1 204 ? -58.776 -14.133 -6.017 1.00 18.36 204 ALA C C 1
ATOM 17121 O O . ALA C 1 204 ? -57.924 -14.220 -6.879 1.00 17.00 204 ALA C O 1
ATOM 17128 N N . THR C 1 205 ? -59.767 -13.259 -6.073 1.00 21.78 205 THR C N 1
ATOM 17129 C CA . THR C 1 205 ? -59.900 -12.328 -7.178 1.00 28.91 205 THR C CA 1
ATOM 17130 C C . THR C 1 205 ? -58.680 -11.406 -7.201 1.00 22.80 205 THR C C 1
ATOM 17131 O O . THR C 1 205 ? -58.093 -11.143 -8.245 1.00 19.17 205 THR C O 1
ATOM 17142 N N . ASN C 1 206 ? -58.314 -10.916 -6.031 1.00 19.23 206 ASN C N 1
ATOM 17143 C CA . ASN C 1 206 ? -57.132 -10.077 -5.895 1.00 23.68 206 ASN C CA 1
ATOM 17144 C C . ASN C 1 206 ? -55.868 -10.818 -6.308 1.00 21.58 206 ASN C C 1
ATOM 17145 O O . ASN C 1 206 ? -55.034 -10.295 -7.059 1.00 20.57 206 ASN C O 1
ATOM 17156 N N . GLU C 1 207 ? -55.714 -12.043 -5.829 1.00 19.89 207 GLU C N 1
ATOM 17157 C CA . GLU C 1 207 ? -54.525 -12.818 -6.178 1.00 21.70 207 GLU C CA 1
ATOM 17158 C C . GLU C 1 207 ? -54.440 -13.006 -7.693 1.00 21.65 207 GLU C C 1
ATOM 17159 O O . GLU C 1 207 ? -53.392 -12.798 -8.297 1.00 20.27 207 GLU C O 1
ATOM 17171 N N . LEU C 1 208 ? -55.551 -13.399 -8.303 1.00 17.24 208 LEU C N 1
ATOM 17172 C CA . LEU C 1 208 ? -55.579 -13.649 -9.742 1.00 16.96 208 LEU C CA 1
ATOM 17173 C C . LEU C 1 208 ? -55.230 -12.396 -10.567 1.00 16.42 208 LEU C C 1
ATOM 17174 O O . LEU C 1 208 ? -54.453 -12.457 -11.513 1.00 20.99 208 LEU C O 1
ATOM 17190 N N . MET C 1 209 ? -55.805 -11.261 -10.208 1.00 17.25 209 MET C N 1
ATOM 17191 C CA . MET C 1 209 ? -55.580 -10.045 -10.982 1.00 23.51 209 MET C CA 1
ATOM 17192 C C . MET C 1 209 ? -54.132 -9.538 -10.861 1.00 27.77 209 MET C C 1
ATOM 17193 O O . MET C 1 209 ? -53.588 -8.969 -11.812 1.00 17.51 209 MET C O 1
ATOM 17207 N N . LYS C 1 210 ? -53.504 -9.783 -9.713 1.00 20.60 210 LYS C N 1
ATOM 17208 C CA . LYS C 1 210 ? -52.207 -9.182 -9.403 1.00 24.29 210 LYS C CA 1
ATOM 17209 C C . LYS C 1 210 ? -51.003 -10.125 -9.496 1.00 28.33 210 LYS C C 1
ATOM 17210 O O . LYS C 1 210 ? -49.869 -9.670 -9.420 1.00 20.09 210 LYS C O 1
ATOM 17229 N N . HIS C 1 211 ? -51.237 -11.417 -9.680 1.00 16.81 211 HIS C N 1
ATOM 17230 C CA . HIS C 1 211 ? -50.155 -12.407 -9.618 1.00 19.91 211 HIS C CA 1
ATOM 17231 C C . HIS C 1 211 ? -49.123 -12.184 -10.706 1.00 20.67 211 HIS C C 1
ATOM 17232 O O . HIS C 1 211 ? -49.451 -11.777 -11.808 1.00 16.88 211 HIS C O 1
ATOM 17246 N N . LYS C 1 212 ? -47.873 -12.487 -10.405 1.00 17.53 212 LYS C N 1
ATOM 17247 C CA . LYS C 1 212 ? -46.802 -12.277 -11.373 1.00 24.91 212 LYS C CA 1
ATOM 17248 C C . LYS C 1 212 ? -47.014 -13.050 -12.692 1.00 22.06 212 LYS C C 1
ATOM 17249 O O . LYS C 1 212 ? -46.613 -12.570 -13.743 1.00 22.14 212 LYS C O 1
ATOM 17268 N N . LEU C 1 213 ? -47.685 -14.207 -12.664 1.00 18.71 213 LEU C N 1
ATOM 17269 C CA . LEU C 1 213 ? -47.829 -15.007 -13.888 1.00 14.84 213 LEU C CA 1
ATOM 17270 C C . LEU C 1 213 ? -49.023 -14.561 -14.745 1.00 17.03 213 LEU C C 1
ATOM 17271 O O . LEU C 1 213 ? -49.156 -14.997 -15.885 1.00 19.21 213 LEU C O 1
ATOM 17287 N N . THR C 1 214 ? -49.888 -13.703 -14.207 1.00 17.51 214 THR C N 1
ATOM 17288 C CA . THR C 1 214 ? -51.064 -13.207 -14.952 1.00 17.78 214 THR C CA 1
ATOM 17289 C C . THR C 1 214 ? -50.676 -12.127 -15.974 1.00 15.13 214 THR C C 1
ATOM 17290 O O . THR C 1 214 ? -50.078 -11.122 -15.624 1.00 23.40 214 THR C O 1
ATOM 17301 N N . ASP C 1 215 ? -51.029 -12.333 -17.238 1.00 14.01 215 ASP C N 1
ATOM 17302 C CA . ASP C 1 215 ? -50.581 -11.448 -18.316 1.00 17.47 215 ASP C CA 1
ATOM 17303 C C . ASP C 1 215 ? -51.595 -10.385 -18.706 1.00 23.79 215 ASP C C 1
ATOM 17304 O O . ASP C 1 215 ? -51.246 -9.219 -18.851 1.00 17.88 215 ASP C O 1
ATOM 17313 N N . VAL C 1 216 ? -52.844 -10.799 -18.879 1.00 10.47 216 VAL C N 1
ATOM 17314 C CA . VAL C 1 216 ? -53.900 -9.901 -19.300 1.00 12.08 216 VAL C CA 1
ATOM 17315 C C . VAL C 1 216 ? -55.203 -10.235 -18.578 1.00 19.84 216 VAL C C 1
ATOM 17316 O O . VAL C 1 216 ? -55.559 -11.405 -18.427 1.00 14.49 216 VAL C O 1
ATOM 17329 N N . ILE C 1 217 ? -55.907 -9.197 -18.141 1.00 14.82 217 ILE C N 1
ATOM 17330 C CA . ILE C 1 217 ? -57.186 -9.344 -17.473 1.00 15.93 217 ILE C CA 1
ATOM 17331 C C . ILE C 1 217 ? -58.333 -8.971 -18.415 1.00 23.08 217 ILE C C 1
ATOM 17332 O O . ILE C 1 217 ? -58.371 -7.848 -18.940 1.00 19.97 217 ILE C O 1
ATOM 17348 N N . LEU C 1 218 ? -59.259 -9.908 -18.624 1.00 15.17 218 LEU C N 1
ATOM 17349 C CA . LEU C 1 218 ? -60.592 -9.600 -19.192 1.00 19.08 218 LEU C CA 1
ATOM 17350 C C . LEU C 1 218 ? -61.588 -9.433 -18.060 1.00 15.62 218 LEU C C 1
ATOM 17351 O O . LEU C 1 218 ? -61.974 -10.410 -17.424 1.00 17.75 218 LEU C O 1
ATOM 17367 N N . ALA C 1 219 ? -61.967 -8.186 -17.792 1.00 20.10 219 ALA C N 1
ATOM 17368 C CA . ALA C 1 219 ? -62.815 -7.845 -16.662 1.00 19.34 219 ALA C CA 1
ATOM 17369 C C . ALA C 1 219 ? -64.247 -7.552 -17.109 1.00 20.45 219 ALA C C 1
ATOM 17370 O O . ALA C 1 219 ? -64.568 -6.420 -17.488 1.00 17.94 219 ALA C O 1
ATOM 17377 N N . THR C 1 220 ? -65.114 -8.568 -17.057 1.00 14.99 220 THR C N 1
ATOM 17378 C CA . THR C 1 220 ? -66.524 -8.378 -17.424 1.00 18.24 220 THR C CA 1
ATOM 17379 C C . THR C 1 220 ? -67.387 -8.431 -16.174 1.00 23.64 220 THR C C 1
ATOM 17380 O O . THR C 1 220 ? -67.717 -9.507 -15.682 1.00 27.16 220 THR C O 1
ATOM 17391 N N . GLY C 1 221 ? -67.789 -7.264 -15.695 1.00 23.76 221 GLY C N 1
ATOM 17392 C CA . GLY C 1 221 ? -68.393 -7.154 -14.376 1.00 24.80 221 GLY C CA 1
ATOM 17393 C C . GLY C 1 221 ? -68.812 -5.732 -14.144 1.00 23.71 221 GLY C C 1
ATOM 17394 O O . GLY C 1 221 ? -68.740 -4.913 -15.062 1.00 26.57 221 GLY C O 1
ATOM 17398 N N . GLY C 1 222 ? -69.268 -5.445 -12.929 1.00 24.36 222 GLY C N 1
ATOM 17399 C CA . GLY C 1 222 ? -69.666 -4.105 -12.562 1.00 27.21 222 GLY C CA 1
ATOM 17400 C C . GLY C 1 222 ? -68.476 -3.160 -12.457 1.00 35.07 222 GLY C C 1
ATOM 17401 O O . GLY C 1 222 ? -67.329 -3.598 -12.476 1.00 29.70 222 GLY C O 1
ATOM 17405 N N . PRO C 1 223 ? -68.750 -1.856 -12.338 1.00 25.18 223 PRO C N 1
ATOM 17406 C CA . PRO C 1 223 ? -67.737 -0.798 -12.400 1.00 31.69 223 PRO C CA 1
ATOM 17407 C C . PRO C 1 223 ? -66.707 -0.924 -11.289 1.00 37.50 223 PRO C C 1
ATOM 17408 O O . PRO C 1 223 ? -65.561 -0.510 -11.452 1.00 32.57 223 PRO C O 1
ATOM 17419 N N . GLY C 1 224 ? -67.118 -1.505 -10.171 1.00 31.05 224 GLY C N 1
ATOM 17420 C CA . GLY C 1 224 ? -66.213 -1.746 -9.069 1.00 30.24 224 GLY C CA 1
ATOM 17421 C C . GLY C 1 224 ? -65.129 -2.741 -9.416 1.00 32.81 224 GLY C C 1
ATOM 17422 O O . GLY C 1 224 ? -63.945 -2.530 -9.130 1.00 33.13 224 GLY C O 1
ATOM 17426 N N . LEU C 1 225 ? -65.516 -3.842 -10.037 1.00 20.78 225 LEU C N 1
ATOM 17427 C CA . LEU C 1 225 ? -64.535 -4.857 -10.355 1.00 23.72 225 LEU C CA 1
ATOM 17428 C C . LEU C 1 225 ? -63.622 -4.407 -11.507 1.00 19.59 225 LEU C C 1
ATOM 17429 O O . LEU C 1 225 ? -62.436 -4.726 -11.535 1.00 20.47 225 LEU C O 1
ATOM 17445 N N . VAL C 1 226 ? -64.178 -3.647 -12.440 1.00 19.15 226 VAL C N 1
ATOM 17446 C CA . VAL C 1 226 ? -63.420 -3.190 -13.598 1.00 23.20 226 VAL C CA 1
ATOM 17447 C C . VAL C 1 226 ? -62.390 -2.177 -13.118 1.00 21.46 226 VAL C C 1
ATOM 17448 O O . VAL C 1 226 ? -61.237 -2.167 -13.582 1.00 19.26 226 VAL C O 1
ATOM 17461 N N . LYS C 1 227 ? -62.791 -1.359 -12.150 1.00 19.63 227 LYS C N 1
ATOM 17462 C CA . LYS C 1 227 ? -61.870 -0.404 -11.538 1.00 24.21 227 LYS C CA 1
ATOM 17463 C C . LYS C 1 227 ? -60.701 -1.162 -10.857 1.00 23.48 227 LYS C C 1
ATOM 17464 O O . LYS C 1 227 ? -59.529 -0.784 -10.997 1.00 20.09 227 LYS C O 1
ATOM 17483 N N . ALA C 1 228 ? -61.029 -2.241 -10.149 1.00 20.44 228 ALA C N 1
ATOM 17484 C CA . ALA C 1 228 ? -60.018 -3.086 -9.536 1.00 19.42 228 ALA C CA 1
ATOM 17485 C C . ALA C 1 228 ? -59.073 -3.617 -10.606 1.00 20.60 228 ALA C C 1
ATOM 17486 O O . ALA C 1 228 ? -57.864 -3.673 -10.396 1.00 15.46 228 ALA C O 1
ATOM 17493 N N . ALA C 1 229 ? -59.618 -3.999 -11.755 1.00 17.54 229 ALA C N 1
ATOM 17494 C CA . ALA C 1 229 ? -58.788 -4.524 -12.836 1.00 17.95 229 ALA C CA 1
ATOM 17495 C C . ALA C 1 229 ? -57.823 -3.450 -13.356 1.00 15.91 229 ALA C C 1
ATOM 17496 O O . ALA C 1 229 ? -56.667 -3.748 -13.620 1.00 15.25 229 ALA C O 1
ATOM 17503 N N . TYR C 1 230 ? -58.291 -2.216 -13.480 1.00 14.31 230 TYR C N 1
ATOM 17504 C CA . TYR C 1 230 ? -57.413 -1.126 -13.914 1.00 18.68 230 TYR C CA 1
ATOM 17505 C C . TYR C 1 230 ? -56.535 -0.568 -12.772 1.00 23.37 230 TYR C C 1
ATOM 17506 O O . TYR C 1 230 ? -55.770 0.381 -12.979 1.00 25.24 230 TYR C O 1
ATOM 17524 N N . SER C 1 231 ? -56.614 -1.191 -11.590 1.00 21.75 231 SER C N 1
ATOM 17525 C CA . SER C 1 231 ? -55.740 -0.843 -10.456 1.00 24.17 231 SER C CA 1
ATOM 17526 C C . SER C 1 231 ? -54.808 -1.986 -10.102 1.00 23.53 231 SER C C 1
ATOM 17527 O O . SER C 1 231 ? -54.104 -1.935 -9.094 1.00 22.51 231 SER C O 1
ATOM 17535 N N . SER C 1 232 ? -54.804 -3.008 -10.948 1.00 19.34 232 SER C N 1
ATOM 17536 C CA . SER C 1 232 ? -54.152 -4.260 -10.630 1.00 21.09 232 SER C CA 1
ATOM 17537 C C . SER C 1 232 ? -52.654 -4.256 -10.863 1.00 24.83 232 SER C C 1
ATOM 17538 O O . SER C 1 232 ? -51.965 -5.161 -10.418 1.00 17.49 232 SER C O 1
ATOM 17546 N N . GLY C 1 233 ? -52.157 -3.261 -11.591 1.00 25.66 233 GLY C N 1
ATOM 17547 C CA . GLY C 1 233 ? -50.795 -3.312 -12.069 1.00 14.44 233 GLY C CA 1
ATOM 17548 C C . GLY C 1 233 ? -50.646 -4.081 -13.369 1.00 22.82 233 GLY C C 1
ATOM 17549 O O . GLY C 1 233 ? -49.530 -4.207 -13.870 1.00 21.95 233 GLY C O 1
ATOM 17553 N N . LYS C 1 234 ? -51.753 -4.593 -13.920 1.00 19.52 234 LYS C N 1
ATOM 17554 C CA . LYS C 1 234 ? -51.713 -5.443 -15.127 1.00 16.79 234 LYS C CA 1
ATOM 17555 C C . LYS C 1 234 ? -52.489 -4.848 -16.280 1.00 20.01 234 LYS C C 1
ATOM 17556 O O . LYS C 1 234 ? -53.485 -4.172 -16.059 1.00 20.01 234 LYS C O 1
ATOM 17575 N N . PRO C 1 235 ? -52.076 -5.158 -17.515 1.00 18.09 235 PRO C N 1
ATOM 17576 C CA . PRO C 1 235 ? -52.883 -4.792 -18.677 1.00 19.25 235 PRO C CA 1
ATOM 17577 C C . PRO C 1 235 ? -54.268 -5.412 -18.587 1.00 19.39 235 PRO C C 1
ATOM 17578 O O . PRO C 1 235 ? -54.386 -6.620 -18.310 1.00 13.47 235 PRO C O 1
ATOM 17589 N N . ALA C 1 236 ? -55.291 -4.603 -18.842 1.00 16.23 236 ALA C N 1
ATOM 17590 C CA . ALA C 1 236 ? -56.683 -5.045 -18.696 1.00 22.51 236 ALA C CA 1
ATOM 17591 C C . ALA C 1 236 ? -57.633 -4.554 -19.781 1.00 17.03 236 ALA C C 1
ATOM 17592 O O . ALA C 1 236 ? -57.615 -3.384 -20.166 1.00 18.38 236 ALA C O 1
ATOM 17599 N N . TYR C 1 237 ? -58.517 -5.450 -20.213 1.00 17.30 237 TYR C N 1
ATOM 17600 C CA . TYR C 1 237 ? -59.679 -5.056 -21.012 1.00 13.86 237 TYR C CA 1
ATOM 17601 C C . TYR C 1 237 ? -60.952 -5.128 -20.190 1.00 18.61 237 TYR C C 1
ATOM 17602 O O . TYR C 1 237 ? -61.421 -6.223 -19.848 1.00 16.56 237 TYR C O 1
ATOM 17620 N N . GLY C 1 238 ? -61.525 -3.965 -19.900 1.00 15.15 238 GLY C N 1
ATOM 17621 C CA . GLY C 1 238 ? -62.742 -3.886 -19.100 1.00 22.60 238 GLY C CA 1
ATOM 17622 C C . GLY C 1 238 ? -63.983 -3.568 -19.908 1.00 24.67 238 GLY C C 1
ATOM 17623 O O . GLY C 1 238 ? -63.931 -3.293 -21.120 1.00 18.11 238 GLY C O 1
ATOM 17627 N N . VAL C 1 239 ? -65.117 -3.611 -19.222 1.00 15.77 239 VAL C N 1
ATOM 17628 C CA . VAL C 1 239 ? -66.363 -3.122 -19.777 1.00 20.36 239 VAL C CA 1
ATOM 17629 C C . VAL C 1 239 ? -66.870 -1.967 -18.922 1.00 16.44 239 VAL C C 1
ATOM 17630 O O . VAL C 1 239 ? -66.269 -1.603 -17.915 1.00 23.58 239 VAL C O 1
ATOM 17643 N N . GLY C 1 240 ? -67.956 -1.375 -19.367 1.00 17.37 240 GLY C N 1
ATOM 17644 C CA . GLY C 1 240 ? -68.729 -0.455 -18.573 1.00 21.41 240 GLY C CA 1
ATOM 17645 C C . GLY C 1 240 ? -70.176 -0.905 -18.601 1.00 26.17 240 GLY C C 1
ATOM 17646 O O . GLY C 1 240 ? -70.556 -1.765 -19.407 1.00 18.06 240 GLY C O 1
ATOM 17650 N N . PRO C 1 241 ? -70.995 -0.329 -17.722 1.00 23.99 241 PRO C N 1
ATOM 17651 C CA . PRO C 1 241 ? -72.418 -0.670 -17.732 1.00 20.41 241 PRO C CA 1
ATOM 17652 C C . PRO C 1 241 ? -73.183 0.012 -18.865 1.00 23.41 241 PRO C C 1
ATOM 17653 O O . PRO C 1 241 ? -72.725 1.025 -19.406 1.00 20.24 241 PRO C O 1
ATOM 17664 N N . GLY C 1 242 ? -74.333 -0.556 -19.229 1.00 25.73 242 GLY C N 1
ATOM 17665 C CA . GLY C 1 242 ? -75.215 0.052 -20.212 1.00 16.73 242 GLY C CA 1
ATOM 17666 C C . GLY C 1 242 ? -76.417 0.755 -19.597 1.00 20.95 242 GLY C C 1
ATOM 17667 O O . GLY C 1 242 ? -76.769 0.501 -18.445 1.00 22.47 242 GLY C O 1
ATOM 17671 N N . ASN C 1 243 ? -77.000 1.693 -20.341 1.00 17.60 243 ASN C N 1
ATOM 17672 C CA . ASN C 1 243 ? -78.321 2.234 -20.025 1.00 19.70 243 ASN C CA 1
ATOM 17673 C C . ASN C 1 243 ? -78.938 2.708 -21.330 1.00 19.32 243 ASN C C 1
ATOM 17674 O O . ASN C 1 243 ? -79.120 3.909 -21.538 1.00 16.93 243 ASN C O 1
ATOM 17685 N N . VAL C 1 244 ? -79.269 1.738 -22.183 1.00 14.60 244 VAL C N 1
ATOM 17686 C CA . VAL C 1 244 ? -79.443 1.960 -23.622 1.00 16.26 244 VAL C CA 1
ATOM 17687 C C . VAL C 1 244 ? -80.755 2.668 -23.998 1.00 16.30 244 VAL C C 1
ATOM 17688 O O . VAL C 1 244 ? -81.840 2.091 -23.857 1.00 20.90 244 VAL C O 1
ATOM 17701 N N . PRO C 1 245 ? -80.651 3.909 -24.516 1.00 15.43 245 PRO C N 1
ATOM 17702 C CA . PRO C 1 245 ? -81.800 4.639 -25.054 1.00 14.65 245 PRO C CA 1
ATOM 17703 C C . PRO C 1 245 ? -81.980 4.377 -26.535 1.00 15.30 245 PRO C C 1
ATOM 17704 O O . PRO C 1 245 ? -81.006 4.347 -27.275 1.00 18.26 245 PRO C O 1
ATOM 17715 N N . VAL C 1 246 ? -83.224 4.172 -26.950 1.00 18.03 246 VAL C N 1
ATOM 17716 C CA . VAL C 1 246 ? -83.559 3.900 -28.341 1.00 16.63 246 VAL C CA 1
ATOM 17717 C C . VAL C 1 246 ? -84.569 4.920 -28.851 1.00 20.23 246 VAL C C 1
ATOM 17718 O O . VAL C 1 246 ? -85.628 5.107 -28.257 1.00 18.73 246 VAL C O 1
ATOM 17731 N N . TYR C 1 247 ? -84.231 5.563 -29.960 1.00 23.15 247 TYR C N 1
ATOM 17732 C CA . TYR C 1 247 ? -85.071 6.580 -30.573 1.00 16.81 247 TYR C CA 1
ATOM 17733 C C . TYR C 1 247 ? -85.915 5.960 -31.668 1.00 17.48 247 TYR C C 1
ATOM 17734 O O . TYR C 1 247 ? -85.381 5.372 -32.601 1.00 21.48 247 TYR C O 1
ATOM 17752 N N . ILE C 1 248 ? -87.234 6.065 -31.542 1.00 21.48 248 ILE C N 1
ATOM 17753 C CA . ILE C 1 248 ? -88.112 5.691 -32.642 1.00 23.69 248 ILE C CA 1
ATOM 17754 C C . ILE C 1 248 ? -88.560 6.955 -33.350 1.00 23.55 248 ILE C C 1
ATOM 17755 O O . ILE C 1 248 ? -89.386 7.715 -32.853 1.00 27.21 248 ILE C O 1
ATOM 17771 N N . HIS C 1 249 ? -87.986 7.158 -34.526 1.00 32.27 249 HIS C N 1
ATOM 17772 C CA . HIS C 1 249 ? -88.309 8.289 -35.365 1.00 20.97 249 HIS C CA 1
ATOM 17773 C C . HIS C 1 249 ? -89.610 8.038 -36.134 1.00 28.74 249 HIS C C 1
ATOM 17774 O O . HIS C 1 249 ? -89.963 6.885 -36.414 1.00 19.12 249 HIS C O 1
ATOM 17788 N N . GLU C 1 250 ? -90.310 9.118 -36.481 1.00 26.35 250 GLU C N 1
ATOM 17789 C CA . GLU C 1 250 ? -91.599 9.016 -37.179 1.00 36.19 250 GLU C CA 1
ATOM 17790 C C . GLU C 1 250 ? -91.490 8.350 -38.553 1.00 26.04 250 GLU C C 1
ATOM 17791 O O . GLU C 1 250 ? -92.495 8.024 -39.152 1.00 26.47 250 GLU C O 1
ATOM 17803 N N . SER C 1 251 ? -90.285 8.128 -39.059 1.00 26.95 251 SER C N 1
ATOM 17804 C CA . SER C 1 251 ? -90.156 7.437 -40.349 1.00 27.63 251 SER C CA 1
ATOM 17805 C C . SER C 1 251 ? -90.064 5.917 -40.192 1.00 30.70 251 SER C C 1
ATOM 17806 O O . SER C 1 251 ? -89.943 5.188 -41.179 1.00 29.75 251 SER C O 1
ATOM 17814 N N . ALA C 1 252 ? -90.116 5.431 -38.956 1.00 28.46 252 ALA C N 1
ATOM 17815 C CA . ALA C 1 252 ? -89.904 4.004 -38.701 1.00 29.24 252 ALA C CA 1
ATOM 17816 C C . ALA C 1 252 ? -91.076 3.119 -39.134 1.00 23.17 252 ALA C C 1
ATOM 17817 O O . ALA C 1 252 ? -92.241 3.537 -39.106 1.00 25.87 252 ALA C O 1
ATOM 17824 N N . ASN C 1 253 ? -90.747 1.882 -39.499 1.00 23.46 253 ASN C N 1
ATOM 17825 C CA . ASN C 1 253 ? -91.734 0.807 -39.630 1.00 33.98 253 ASN C CA 1
ATOM 17826 C C . ASN C 1 253 ? -92.137 0.442 -38.211 1.00 34.86 253 ASN C C 1
ATOM 17827 O O . ASN C 1 253 ? -91.379 -0.231 -37.510 1.00 25.28 253 ASN C O 1
ATOM 17838 N N . ILE C 1 254 ? -93.296 0.921 -37.767 1.00 24.28 254 ILE C N 1
ATOM 17839 C CA . ILE C 1 254 ? -93.603 0.873 -36.336 1.00 28.27 254 ILE C CA 1
ATOM 17840 C C . ILE C 1 254 ? -93.792 -0.558 -35.845 1.00 27.26 254 ILE C C 1
ATOM 17841 O O . ILE C 1 254 ? -93.276 -0.912 -34.783 1.00 31.30 254 ILE C O 1
ATOM 17857 N N . ALA C 1 255 ? -94.503 -1.385 -36.606 1.00 27.83 255 ALA C N 1
ATOM 17858 C CA . ALA C 1 255 ? -94.730 -2.765 -36.192 1.00 24.08 255 ALA C CA 1
ATOM 17859 C C . ALA C 1 255 ? -93.413 -3.540 -36.073 1.00 27.37 255 ALA C C 1
ATOM 17860 O O . ALA C 1 255 ? -93.217 -4.308 -35.130 1.00 25.79 255 ALA C O 1
ATOM 17867 N N . LYS C 1 256 ? -92.525 -3.347 -37.043 1.00 24.00 256 LYS C N 1
ATOM 17868 C CA . LYS C 1 256 ? -91.247 -4.032 -37.059 1.00 28.85 256 LYS C CA 1
ATOM 17869 C C . LYS C 1 256 ? -90.309 -3.527 -35.943 1.00 28.99 256 LYS C C 1
ATOM 17870 O O . LYS C 1 256 ? -89.634 -4.326 -35.294 1.00 24.72 256 LYS C O 1
ATOM 17889 N N . ALA C 1 257 ? -90.280 -2.218 -35.705 1.00 26.68 257 ALA C N 1
ATOM 17890 C CA . ALA C 1 257 ? -89.423 -1.668 -34.656 1.00 28.48 257 ALA C CA 1
ATOM 17891 C C . ALA C 1 257 ? -89.873 -2.165 -33.284 1.00 29.19 257 ALA C C 1
ATOM 17892 O O . ALA C 1 257 ? -89.047 -2.541 -32.446 1.00 24.56 257 ALA C O 1
ATOM 17899 N N . VAL C 1 258 ? -91.182 -2.167 -33.041 1.00 31.45 258 VAL C N 1
ATOM 17900 C CA . VAL C 1 258 ? -91.697 -2.648 -31.751 1.00 24.92 258 VAL C CA 1
ATOM 17901 C C . VAL C 1 258 ? -91.375 -4.140 -31.598 1.00 18.12 258 VAL C C 1
ATOM 17902 O O . VAL C 1 258 ? -91.020 -4.590 -30.514 1.00 17.61 258 VAL C O 1
ATOM 17915 N N . GLN C 1 259 ? -91.487 -4.908 -32.673 1.00 17.41 259 GLN C N 1
ATOM 17916 C CA . GLN C 1 259 ? -91.150 -6.320 -32.602 1.00 23.25 259 GLN C CA 1
ATOM 17917 C C . GLN C 1 259 ? -89.660 -6.516 -32.235 1.00 22.50 259 GLN C C 1
ATOM 17918 O O . GLN C 1 259 ? -89.338 -7.272 -31.333 1.00 17.57 259 GLN C O 1
ATOM 17932 N N . LEU C 1 260 ? -88.770 -5.833 -32.944 1.00 23.28 260 LEU C N 1
ATOM 17933 C CA . LEU C 1 260 ? -87.333 -5.898 -32.649 1.00 21.49 260 LEU C CA 1
ATOM 17934 C C . LEU C 1 260 ? -87.030 -5.490 -31.198 1.00 18.83 260 LEU C C 1
ATOM 17935 O O . LEU C 1 260 ? -86.277 -6.167 -30.509 1.00 19.91 260 LEU C O 1
ATOM 17951 N N . ILE C 1 261 ? -87.651 -4.410 -30.727 1.00 19.88 261 ILE C N 1
ATOM 17952 C CA . ILE C 1 261 ? -87.399 -3.913 -29.376 1.00 16.41 261 ILE C CA 1
ATOM 17953 C C . ILE C 1 261 ? -87.848 -4.938 -28.340 1.00 29.02 261 ILE C C 1
ATOM 17954 O O . ILE C 1 261 ? -87.115 -5.248 -27.397 1.00 21.98 261 ILE C O 1
ATOM 17970 N N . ILE C 1 262 ? -89.032 -5.504 -28.539 1.00 25.99 262 ILE C N 1
ATOM 17971 C CA . ILE C 1 262 ? -89.601 -6.399 -27.542 1.00 21.62 262 ILE C CA 1
ATOM 17972 C C . ILE C 1 262 ? -88.779 -7.673 -27.463 1.00 18.44 262 ILE C C 1
ATOM 17973 O O . ILE C 1 262 ? -88.433 -8.109 -26.373 1.00 23.71 262 ILE C O 1
ATOM 17989 N N . GLN C 1 263 ? -88.458 -8.263 -28.609 1.00 20.19 263 GLN C N 1
ATOM 17990 C CA . GLN C 1 263 ? -87.644 -9.473 -28.628 1.00 22.60 263 GLN C CA 1
ATOM 17991 C C . GLN C 1 263 ? -86.310 -9.235 -27.910 1.00 21.56 263 GLN C C 1
ATOM 17992 O O . GLN C 1 263 ? -85.861 -10.068 -27.128 1.00 20.86 263 GLN C O 1
ATOM 18006 N N . SER C 1 264 ? -85.696 -8.082 -28.145 1.00 17.54 264 SER C N 1
ATOM 18007 C CA . SER C 1 264 ? -84.403 -7.783 -27.531 1.00 20.06 264 SER C CA 1
ATOM 18008 C C . SER C 1 264 ? -84.526 -7.502 -26.033 1.00 20.22 264 SER C C 1
ATOM 18009 O O . SER C 1 264 ? -83.775 -8.044 -25.224 1.00 22.80 264 SER C O 1
ATOM 18017 N N . LYS C 1 265 ? -85.468 -6.643 -25.676 1.00 24.31 265 LYS C N 1
ATOM 18018 C CA . LYS C 1 265 ? -85.670 -6.251 -24.285 1.00 19.93 265 LYS C CA 1
ATOM 18019 C C . LYS C 1 265 ? -86.013 -7.432 -23.380 1.00 29.08 265 LYS C C 1
ATOM 18020 O O . LYS C 1 265 ? -85.508 -7.521 -22.253 1.00 22.00 265 LYS C O 1
ATOM 18039 N N . THR C 1 266 ? -86.872 -8.333 -23.854 1.00 21.94 266 THR C N 1
ATOM 18040 C CA . THR C 1 266 ? -87.289 -9.453 -23.023 1.00 21.27 266 THR C CA 1
ATOM 18041 C C . THR C 1 266 ? -86.339 -10.640 -23.099 1.00 23.14 266 THR C C 1
ATOM 18042 O O . THR C 1 266 ? -86.524 -11.605 -22.372 1.00 23.67 266 THR C O 1
ATOM 18053 N N . PHE C 1 267 ? -85.324 -10.589 -23.960 1.00 23.85 267 PHE C N 1
ATOM 18054 C CA . PHE C 1 267 ? -84.380 -11.711 -24.067 1.00 17.40 267 PHE C CA 1
ATOM 18055 C C . PHE C 1 267 ? -83.685 -11.984 -22.723 1.00 27.84 267 PHE C C 1
ATOM 18056 O O . PHE C 1 267 ? -83.058 -11.099 -22.132 1.00 20.84 267 PHE C O 1
ATOM 18073 N N . ASP C 1 268 ? -83.841 -13.217 -22.246 1.00 20.23 268 ASP C N 1
ATOM 18074 C CA . ASP C 1 268 ? -83.371 -13.653 -20.915 1.00 27.32 268 ASP C CA 1
ATOM 18075 C C . ASP C 1 268 ? -83.896 -12.735 -19.827 1.00 22.85 268 ASP C C 1
ATOM 18076 O O . ASP C 1 268 ? -83.225 -12.491 -18.819 1.00 25.61 268 ASP C O 1
ATOM 18085 N N . TYR C 1 269 ? -85.107 -12.234 -20.051 1.00 23.70 269 TYR C N 1
ATOM 18086 C CA . TYR C 1 269 ? -85.767 -11.281 -19.153 1.00 23.10 269 TYR C CA 1
ATOM 18087 C C . TYR C 1 269 ? -84.913 -10.031 -18.914 1.00 30.43 269 TYR C C 1
ATOM 18088 O O . TYR C 1 269 ? -85.013 -9.398 -17.871 1.00 23.65 269 TYR C O 1
ATOM 18106 N N . GLY C 1 270 ? -84.096 -9.666 -19.901 1.00 25.36 270 GLY C N 1
ATOM 18107 C CA . GLY C 1 270 ? -83.458 -8.357 -19.914 1.00 24.56 270 GLY C CA 1
ATOM 18108 C C . GLY C 1 270 ? -82.127 -8.280 -19.170 1.00 20.44 270 GLY C C 1
ATOM 18109 O O . GLY C 1 270 ? -81.755 -7.217 -18.668 1.00 19.11 270 GLY C O 1
ATOM 18113 N N . THR C 1 271 ? -81.395 -9.393 -19.124 1.00 21.25 271 THR C N 1
ATOM 18114 C CA . THR C 1 271 ? -80.186 -9.478 -18.311 1.00 22.22 271 THR C CA 1
ATOM 18115 C C . THR C 1 271 ? -78.965 -8.859 -18.974 1.00 30.45 271 THR C C 1
ATOM 18116 O O . THR C 1 271 ? -77.979 -8.611 -18.294 1.00 18.73 271 THR C O 1
ATOM 18127 N N . ILE C 1 272 ? -79.024 -8.627 -20.288 1.00 22.53 272 ILE C N 1
ATOM 18128 C CA . ILE C 1 272 ? -77.850 -8.174 -21.046 1.00 23.21 272 ILE C CA 1
ATOM 18129 C C . ILE C 1 272 ? -77.688 -6.642 -21.033 1.00 16.12 272 ILE C C 1
ATOM 18130 O O . ILE C 1 272 ? -78.648 -5.882 -21.187 1.00 17.96 272 ILE C O 1
ATOM 18159 N N . ALA C 1 274 ? -76.563 -4.489 -23.025 1.00 16.68 274 ALA C N 1
ATOM 18160 C CA . ALA C 1 274 ? -76.901 -3.817 -24.277 1.00 17.71 274 ALA C CA 1
ATOM 18161 C C . ALA C 1 274 ? -78.399 -3.728 -24.525 1.00 17.83 274 ALA C C 1
ATOM 18162 O O . ALA C 1 274 ? -78.819 -3.180 -25.546 1.00 16.66 274 ALA C O 1
ATOM 18169 N N . SER C 1 275 ? -79.196 -4.240 -23.599 1.00 16.49 275 SER C N 1
ATOM 18170 C CA . SER C 1 275 ? -80.655 -4.292 -23.792 1.00 18.58 275 SER C CA 1
ATOM 18171 C C . SER C 1 275 ? -81.270 -2.909 -23.603 1.00 20.51 275 SER C C 1
ATOM 18172 O O . SER C 1 275 ? -80.745 -2.067 -22.864 1.00 20.33 275 SER C O 1
ATOM 18180 N N . GLU C 1 276 ? -82.363 -2.658 -24.319 1.00 16.85 276 GLU C N 1
ATOM 18181 C CA . GLU C 1 276 ? -83.080 -1.381 -24.236 1.00 16.61 276 GLU C CA 1
ATOM 18182 C C . GLU C 1 276 ? -83.509 -1.051 -22.808 1.00 18.24 276 GLU C C 1
ATOM 18183 O O . GLU C 1 276 ? -83.976 -1.930 -22.094 1.00 18.68 276 GLU C O 1
ATOM 18195 N N . GLN C 1 277 ? -83.344 0.210 -22.404 1.00 18.81 277 GLN C N 1
ATOM 18196 C CA . GLN C 1 277 ? -83.787 0.678 -21.090 1.00 19.49 277 GLN C CA 1
ATOM 18197 C C . GLN C 1 277 ? -84.811 1.815 -21.193 1.00 23.38 277 GLN C C 1
ATOM 18198 O O . GLN C 1 277 ? -85.643 1.995 -20.292 1.00 23.31 277 GLN C O 1
ATOM 18212 N N . ALA C 1 278 ? -84.769 2.565 -22.289 1.00 16.84 278 ALA C N 1
ATOM 18213 C CA . ALA C 1 278 ? -85.734 3.650 -22.512 1.00 15.57 278 ALA C CA 1
ATOM 18214 C C . ALA C 1 278 ? -86.048 3.832 -23.987 1.00 21.60 278 ALA C C 1
ATOM 18215 O O . ALA C 1 278 ? -85.166 3.727 -24.839 1.00 21.55 278 ALA C O 1
ATOM 18222 N N . LEU C 1 279 ? -87.320 4.090 -24.275 1.00 23.38 279 LEU C N 1
ATOM 18223 C CA . LEU C 1 279 ? -87.748 4.481 -25.604 1.00 17.12 279 LEU C CA 1
ATOM 18224 C C . LEU C 1 279 ? -88.008 5.982 -25.637 1.00 19.88 279 LEU C C 1
ATOM 18225 O O . LEU C 1 279 ? -88.535 6.559 -24.686 1.00 24.56 279 LEU C O 1
ATOM 18241 N N . LEU C 1 280 ? -87.599 6.588 -26.744 1.00 20.76 280 LEU C N 1
ATOM 18242 C CA . LEU C 1 280 ? -87.694 8.017 -26.981 1.00 20.68 280 LEU C CA 1
ATOM 18243 C C . LEU C 1 280 ? -88.491 8.090 -28.264 1.00 21.39 280 LEU C C 1
ATOM 18244 O O . LEU C 1 280 ? -88.024 7.625 -29.295 1.00 16.62 280 LEU C O 1
ATOM 18260 N N . VAL C 1 281 ? -89.698 8.642 -28.205 1.00 21.24 281 VAL C N 1
ATOM 18261 C CA . VAL C 1 281 ? -90.642 8.468 -29.297 1.00 25.26 281 VAL C CA 1
ATOM 18262 C C . VAL C 1 281 ? -91.223 9.797 -29.777 1.00 22.15 281 VAL C C 1
ATOM 18263 O O . VAL C 1 281 ? -91.636 10.628 -28.977 1.00 21.73 281 VAL C O 1
ATOM 18276 N N . ASP C 1 282 ? -91.190 9.993 -31.096 1.00 25.84 282 ASP C N 1
ATOM 18277 C CA . ASP C 1 282 ? -91.731 11.186 -31.738 1.00 24.98 282 ASP C CA 1
ATOM 18278 C C . ASP C 1 282 ? -93.223 11.328 -31.407 1.00 27.63 282 ASP C C 1
ATOM 18279 O O . ASP C 1 282 ? -93.992 10.378 -31.536 1.00 23.55 282 ASP C O 1
ATOM 18288 N N . GLU C 1 283 ? -93.602 12.514 -30.959 1.00 25.26 283 GLU C N 1
ATOM 18289 C CA . GLU C 1 283 ? -94.975 12.815 -30.597 1.00 32.69 283 GLU C CA 1
ATOM 18290 C C . GLU C 1 283 ? -95.928 12.312 -31.680 1.00 37.98 283 GLU C C 1
ATOM 18291 O O . GLU C 1 283 ? -96.914 11.647 -31.391 1.00 30.96 283 GLU C O 1
ATOM 18303 N N . SER C 1 284 ? -95.579 12.571 -32.935 1.00 30.36 284 SER C N 1
ATOM 18304 C CA . SER C 1 284 ? -96.472 12.306 -34.051 1.00 33.23 284 SER C CA 1
ATOM 18305 C C . SER C 1 284 ? -96.847 10.835 -34.257 1.00 37.91 284 SER C C 1
ATOM 18306 O O . SER C 1 284 ? -97.870 10.561 -34.876 1.00 32.81 284 SER C O 1
ATOM 18314 N N . ILE C 1 285 ? -96.029 9.895 -33.780 1.00 25.79 285 ILE C N 1
ATOM 18315 C CA . ILE C 1 285 ? -96.380 8.471 -33.889 1.00 25.48 285 ILE C CA 1
ATOM 18316 C C . ILE C 1 285 ? -96.634 7.852 -32.516 1.00 22.02 285 ILE C C 1
ATOM 18317 O O . ILE C 1 285 ? -96.776 6.637 -32.398 1.00 31.60 285 ILE C O 1
ATOM 18333 N N . LYS C 1 286 ? -96.720 8.693 -31.485 1.00 25.41 286 LYS C N 1
ATOM 18334 C CA . LYS C 1 286 ? -96.870 8.224 -30.105 1.00 28.32 286 LYS C CA 1
ATOM 18335 C C . LYS C 1 286 ? -97.995 7.188 -29.918 1.00 30.62 286 LYS C C 1
ATOM 18336 O O . LYS C 1 286 ? -97.760 6.081 -29.435 1.00 29.67 286 LYS C O 1
ATOM 18355 N N . GLU C 1 287 ? -99.210 7.561 -30.310 1.00 29.35 287 GLU C N 1
ATOM 18356 C CA . GLU C 1 287 ? -100.372 6.701 -30.186 1.00 30.77 287 GLU C CA 1
ATOM 18357 C C . GLU C 1 287 ? -100.212 5.386 -30.948 1.00 22.33 287 GLU C C 1
ATOM 18358 O O . GLU C 1 287 ? -100.533 4.329 -30.421 1.00 29.59 287 GLU C O 1
ATOM 18370 N N . LYS C 1 288 ? -99.720 5.441 -32.182 1.00 25.90 288 LYS C N 1
ATOM 18371 C CA . LYS C 1 288 ? -99.475 4.208 -32.930 1.00 33.57 288 LYS C CA 1
ATOM 18372 C C . LYS C 1 288 ? -98.489 3.280 -32.206 1.00 35.31 288 LYS C C 1
ATOM 18373 O O . LYS C 1 288 ? -98.724 2.076 -32.130 1.00 33.86 288 LYS C O 1
ATOM 18392 N N . VAL C 1 289 ? -97.388 3.831 -31.688 1.00 27.65 289 VAL C N 1
ATOM 18393 C CA . VAL C 1 289 ? -96.367 2.998 -31.030 1.00 29.89 289 VAL C CA 1
ATOM 18394 C C . VAL C 1 289 ? -96.899 2.358 -29.742 1.00 22.02 289 VAL C C 1
ATOM 18395 O O . VAL C 1 289 ? -96.675 1.169 -29.503 1.00 24.43 289 VAL C O 1
ATOM 18408 N N . VAL C 1 290 ? -97.577 3.155 -28.914 1.00 19.50 290 VAL C N 1
ATOM 18409 C CA . VAL C 1 290 ? -98.271 2.650 -27.721 1.00 21.97 290 VAL C CA 1
ATOM 18410 C C . VAL C 1 290 ? -99.210 1.484 -28.089 1.00 31.66 290 VAL C C 1
ATOM 18411 O O . VAL C 1 290 ? -99.197 0.417 -27.469 1.00 23.48 290 VAL C O 1
ATOM 18424 N N . ALA C 1 291 ? -100.017 1.681 -29.116 1.00 28.27 291 ALA C N 1
ATOM 18425 C CA . ALA C 1 291 ? -100.971 0.657 -29.484 1.00 34.08 291 ALA C CA 1
ATOM 18426 C C . ALA C 1 291 ? -100.230 -0.593 -29.940 1.00 23.88 291 ALA C C 1
ATOM 18427 O O . ALA C 1 291 ? -100.575 -1.707 -29.565 1.00 31.41 291 ALA C O 1
ATOM 18434 N N . GLU C 1 292 ? -99.188 -0.403 -30.738 1.00 24.21 292 GLU C N 1
ATOM 18435 C CA . GLU C 1 292 ? -98.403 -1.521 -31.228 1.00 28.77 292 GLU C CA 1
ATOM 18436 C C . GLU C 1 292 ? -97.716 -2.280 -30.091 1.00 27.62 292 GLU C C 1
ATOM 18437 O O . GLU C 1 292 ? -97.673 -3.514 -30.092 1.00 24.40 292 GLU C O 1
ATOM 18449 N N . LEU C 1 293 ? -97.197 -1.535 -29.121 1.00 23.64 293 LEU C N 1
ATOM 18450 C CA . LEU C 1 293 ? -96.581 -2.125 -27.938 1.00 26.76 293 LEU C CA 1
ATOM 18451 C C . LEU C 1 293 ? -97.588 -3.005 -27.186 1.00 35.97 293 LEU C C 1
ATOM 18452 O O . LEU C 1 293 ? -97.306 -4.165 -26.889 1.00 28.10 293 LEU C O 1
ATOM 18468 N N . LYS C 1 294 ? -98.764 -2.455 -26.901 1.00 31.29 294 LYS C N 1
ATOM 18469 C CA . LYS C 1 294 ? -99.813 -3.210 -26.212 1.00 38.08 294 LYS C CA 1
ATOM 18470 C C . LYS C 1 294 ? -100.194 -4.468 -26.978 1.00 25.31 294 LYS C C 1
ATOM 18471 O O . LYS C 1 294 ? -100.291 -5.548 -26.400 1.00 30.14 294 LYS C O 1
ATOM 18490 N N . GLN C 1 295 ? -100.420 -4.322 -28.279 1.00 23.60 295 GLN C N 1
ATOM 18491 C CA . GLN C 1 295 ? -100.697 -5.464 -29.151 1.00 26.10 295 GLN C CA 1
ATOM 18492 C C . GLN C 1 295 ? -99.683 -6.588 -29.032 1.00 35.54 295 GLN C C 1
ATOM 18493 O O . GLN C 1 295 ? -100.052 -7.759 -29.117 1.00 24.14 295 GLN C O 1
ATOM 18507 N N . GLN C 1 296 ? -98.407 -6.236 -28.874 1.00 35.49 296 GLN C N 1
ATOM 18508 C CA . GLN C 1 296 ? -97.330 -7.225 -28.906 1.00 23.03 296 GLN C CA 1
ATOM 18509 C C . GLN C 1 296 ? -96.873 -7.642 -27.504 1.00 28.07 296 GLN C C 1
ATOM 18510 O O . GLN C 1 296 ? -95.861 -8.330 -27.354 1.00 23.71 296 GLN C O 1
ATOM 18524 N N . GLY C 1 297 ? -97.618 -7.209 -26.491 1.00 24.56 297 GLY C N 1
ATOM 18525 C CA . GLY C 1 297 ? -97.503 -7.748 -25.146 1.00 23.64 297 GLY C CA 1
ATOM 18526 C C . GLY C 1 297 ? -97.072 -6.768 -24.073 1.00 26.83 297 GLY C C 1
ATOM 18527 O O . GLY C 1 297 ? -96.788 -7.169 -22.946 1.00 31.04 297 GLY C O 1
ATOM 18531 N N . ALA C 1 298 ? -97.027 -5.483 -24.394 1.00 26.72 298 ALA C N 1
ATOM 18532 C CA . ALA C 1 298 ? -96.576 -4.497 -23.417 1.00 19.28 298 ALA C CA 1
ATOM 18533 C C . ALA C 1 298 ? -97.739 -4.089 -22.524 1.00 27.63 298 ALA C C 1
ATOM 18534 O O . ALA C 1 298 ? -98.856 -3.950 -22.993 1.00 28.47 298 ALA C O 1
ATOM 18541 N N . TYR C 1 299 ? -97.458 -3.899 -21.240 1.00 29.93 299 TYR C N 1
ATOM 18542 C CA . TYR C 1 299 ? -98.434 -3.388 -20.290 1.00 26.92 299 TYR C CA 1
ATOM 18543 C C . TYR C 1 299 ? -97.955 -2.032 -19.790 1.00 27.09 299 TYR C C 1
ATOM 18544 O O . TYR C 1 299 ? -96.931 -1.941 -19.133 1.00 24.31 299 TYR C O 1
ATOM 18562 N N . PHE C 1 300 ? -98.697 -0.978 -20.121 1.00 23.23 300 PHE C N 1
ATOM 18563 C CA . PHE C 1 300 ? -98.361 0.370 -19.694 1.00 29.96 300 PHE C CA 1
ATOM 18564 C C . PHE C 1 300 ? -98.893 0.632 -18.289 1.00 30.41 300 PHE C C 1
ATOM 18565 O O . PHE C 1 300 ? -100.094 0.589 -18.054 1.00 37.72 300 PHE C O 1
ATOM 18582 N N . LEU C 1 301 ? -97.987 0.906 -17.358 1.00 36.20 301 LEU C N 1
ATOM 18583 C CA . LEU C 1 301 ? -98.354 1.141 -15.971 1.00 26.76 301 LEU C CA 1
ATOM 18584 C C . LEU C 1 301 ? -99.052 2.486 -15.803 1.00 29.02 301 LEU C C 1
ATOM 18585 O O . LEU C 1 301 ? -98.640 3.473 -16.415 1.00 37.41 301 LEU C O 1
ATOM 18601 N N . ASN C 1 302 ? -100.109 2.529 -14.983 1.00 38.13 302 ASN C N 1
ATOM 18602 C CA . ASN C 1 302 ? -100.743 3.804 -14.635 1.00 39.93 302 ASN C CA 1
ATOM 18603 C C . ASN C 1 302 ? -99.969 4.426 -13.480 1.00 40.50 302 ASN C C 1
ATOM 18604 O O . ASN C 1 302 ? -98.995 3.844 -13.005 1.00 34.50 302 ASN C O 1
ATOM 18615 N N . GLU C 1 303 ? -100.401 5.596 -13.021 1.00 41.74 303 GLU C N 1
ATOM 18616 C CA . GLU C 1 303 ? -99.640 6.333 -12.022 1.00 43.23 303 GLU C CA 1
ATOM 18617 C C . GLU C 1 303 ? -99.505 5.520 -10.741 1.00 51.62 303 GLU C C 1
ATOM 18618 O O . GLU C 1 303 ? -98.412 5.401 -10.180 1.00 37.25 303 GLU C O 1
ATOM 18630 N N . GLU C 1 304 ? -100.617 4.944 -10.297 1.00 48.57 304 GLU C N 1
ATOM 18631 C CA . GLU C 1 304 ? -100.635 4.099 -9.106 1.00 57.18 304 GLU C CA 1
ATOM 18632 C C . GLU C 1 304 ? -99.606 2.971 -9.210 1.00 36.41 304 GLU C C 1
ATOM 18633 O O . GLU C 1 304 ? -98.816 2.751 -8.293 1.00 32.15 304 GLU C O 1
ATOM 18645 N N . GLU C 1 305 ? -99.634 2.254 -10.328 1.00 33.89 305 GLU C N 1
ATOM 18646 C CA . GLU C 1 305 ? -98.788 1.078 -10.506 1.00 43.36 305 GLU C CA 1
ATOM 18647 C C . GLU C 1 305 ? -97.312 1.470 -10.670 1.00 44.04 305 GLU C C 1
ATOM 18648 O O . GLU C 1 305 ? -96.424 0.797 -10.140 1.00 32.39 305 GLU C O 1
ATOM 18660 N N . LYS C 1 306 ? -97.069 2.549 -11.416 1.00 31.88 306 LYS C N 1
ATOM 18661 C CA . LYS C 1 306 ? -95.727 3.125 -11.558 1.00 45.31 306 LYS C CA 1
ATOM 18662 C C . LYS C 1 306 ? -95.024 3.257 -10.217 1.00 38.10 306 LYS C C 1
ATOM 18663 O O . LYS C 1 306 ? -93.917 2.738 -10.022 1.00 32.05 306 LYS C O 1
ATOM 18682 N N . GLN C 1 307 ? -95.684 3.940 -9.285 1.00 35.46 307 GLN C N 1
ATOM 18683 C CA . GLN C 1 307 ? -95.094 4.222 -7.979 1.00 33.41 307 GLN C CA 1
ATOM 18684 C C . GLN C 1 307 ? -94.762 2.942 -7.234 1.00 36.64 307 GLN C C 1
ATOM 18685 O O . GLN C 1 307 ? -93.730 2.854 -6.575 1.00 46.35 307 GLN C O 1
ATOM 18699 N N . LYS C 1 308 ? -95.629 1.940 -7.351 1.00 33.66 308 LYS C N 1
ATOM 18700 C CA . LYS C 1 308 ? -95.382 0.663 -6.697 1.00 38.16 308 LYS C CA 1
ATOM 18701 C C . LYS C 1 308 ? -94.183 -0.049 -7.319 1.00 36.10 308 LYS C C 1
ATOM 18702 O O . LYS C 1 308 ? -93.347 -0.622 -6.611 1.00 36.66 308 LYS C O 1
ATOM 18721 N N . VAL C 1 309 ? -94.097 -0.035 -8.642 1.00 33.12 309 VAL C N 1
ATOM 18722 C CA . VAL C 1 309 ? -92.998 -0.737 -9.301 1.00 32.65 309 VAL C CA 1
ATOM 18723 C C . VAL C 1 309 ? -91.695 0.005 -8.998 1.00 31.20 309 VAL C C 1
ATOM 18724 O O . VAL C 1 309 ? -90.681 -0.621 -8.712 1.00 27.57 309 VAL C O 1
ATOM 18737 N N . ALA C 1 310 ? -91.740 1.336 -9.009 1.00 34.50 310 ALA C N 1
ATOM 18738 C CA . ALA C 1 310 ? -90.541 2.137 -8.726 1.00 33.80 310 ALA C CA 1
ATOM 18739 C C . ALA C 1 310 ? -89.967 1.829 -7.355 1.00 47.54 310 ALA C C 1
ATOM 18740 O O . ALA C 1 310 ? -88.760 1.914 -7.160 1.00 38.39 310 ALA C O 1
ATOM 18747 N N . SER C 1 311 ? -90.841 1.473 -6.417 1.00 47.72 311 SER C N 1
ATOM 18748 C CA . SER C 1 311 ? -90.450 1.193 -5.038 1.00 41.08 311 SER C CA 1
ATOM 18749 C C . SER C 1 311 ? -89.534 -0.003 -4.897 1.00 39.06 311 SER C C 1
ATOM 18750 O O . SER C 1 311 ? -88.839 -0.131 -3.895 1.00 41.54 311 SER C O 1
ATOM 18758 N N . ILE C 1 312 ? -89.571 -0.906 -5.869 1.00 35.08 312 ILE C N 1
ATOM 18759 C CA . ILE C 1 312 ? -88.793 -2.127 -5.773 1.00 34.60 312 ILE C CA 1
ATOM 18760 C C . ILE C 1 312 ? -87.649 -2.127 -6.784 1.00 33.99 312 ILE C C 1
ATOM 18761 O O . ILE C 1 312 ? -86.816 -3.029 -6.772 1.00 42.22 312 ILE C O 1
ATOM 18777 N N . ILE C 1 313 ? -87.603 -1.119 -7.653 1.00 35.58 313 ILE C N 1
ATOM 18778 C CA . ILE C 1 313 ? -86.551 -1.055 -8.666 1.00 34.15 313 ILE C CA 1
ATOM 18779 C C . ILE C 1 313 ? -85.209 -0.761 -7.989 1.00 28.12 313 ILE C C 1
ATOM 18780 O O . ILE C 1 313 ? -84.239 -1.455 -8.245 1.00 34.43 313 ILE C O 1
ATOM 18796 N N . MET C 1 314 ? -85.170 0.248 -7.118 1.00 34.51 314 MET C N 1
ATOM 18797 C CA . MET C 1 314 ? -83.984 0.548 -6.309 1.00 44.39 314 MET C CA 1
ATOM 18798 C C . MET C 1 314 ? -84.195 0.257 -4.828 1.00 46.71 314 MET C C 1
ATOM 18799 O O . MET C 1 314 ? -85.184 0.699 -4.251 1.00 40.37 314 MET C O 1
ATOM 18813 N N . VAL C 1 315 ? -83.265 -0.497 -4.239 1.00 40.12 315 VAL C N 1
ATOM 18814 C CA . VAL C 1 315 ? -83.060 -0.527 -2.788 1.00 53.74 315 VAL C CA 1
ATOM 18815 C C . VAL C 1 315 ? -81.788 0.268 -2.501 1.00 63.07 315 VAL C C 1
ATOM 18816 O O . VAL C 1 315 ? -80.808 0.152 -3.239 1.00 66.33 315 VAL C O 1
ATOM 18829 N N . ASN C 1 316 ? -81.793 1.054 -1.429 1.00 69.99 316 ASN C N 1
ATOM 18830 C CA . ASN C 1 316 ? -80.749 2.052 -1.223 1.00 65.89 316 ASN C CA 1
ATOM 18831 C C . ASN C 1 316 ? -80.718 2.948 -2.456 1.00 57.65 316 ASN C C 1
ATOM 18832 O O . ASN C 1 316 ? -81.777 3.315 -2.972 1.00 82.59 316 ASN C O 1
ATOM 18843 N N . GLY C 1 317 ? -79.531 3.289 -2.943 1.00 60.11 317 GLY C N 1
ATOM 18844 C CA . GLY C 1 317 ? -79.405 4.164 -4.097 1.00 63.55 317 GLY C CA 1
ATOM 18845 C C . GLY C 1 317 ? -79.067 3.419 -5.372 1.00 57.43 317 GLY C C 1
ATOM 18846 O O . GLY C 1 317 ? -78.729 4.043 -6.378 1.00 74.72 317 GLY C O 1
ATOM 18850 N N . SER C 1 318 ? -79.157 2.092 -5.335 1.00 55.86 318 SER C N 1
ATOM 18851 C CA . SER C 1 318 ? -78.816 1.272 -6.493 1.00 63.55 318 SER C CA 1
ATOM 18852 C C . SER C 1 318 ? -79.891 0.245 -6.862 1.00 55.19 318 SER C C 1
ATOM 18853 O O . SER C 1 318 ? -80.846 0.024 -6.122 1.00 44.18 318 SER C O 1
ATOM 18861 N N . LEU C 1 319 ? -79.711 -0.376 -8.023 1.00 48.71 319 LEU C N 1
ATOM 18862 C CA . LEU C 1 319 ? -80.671 -1.330 -8.569 1.00 51.53 319 LEU C CA 1
ATOM 18863 C C . LEU C 1 319 ? -80.901 -2.517 -7.636 1.00 37.52 319 LEU C C 1
ATOM 18864 O O . LEU C 1 319 ? -79.958 -3.126 -7.154 1.00 29.47 319 LEU C O 1
ATOM 18880 N N . ASN C 1 320 ? -82.170 -2.842 -7.406 1.00 34.20 320 ASN C N 1
ATOM 18881 C CA . ASN C 1 320 ? -82.565 -4.011 -6.617 1.00 33.73 320 ASN C CA 1
ATOM 18882 C C . ASN C 1 320 ? -82.216 -5.307 -7.325 1.00 25.95 320 ASN C C 1
ATOM 18883 O O . ASN C 1 320 ? -82.732 -5.588 -8.400 1.00 36.18 320 ASN C O 1
ATOM 18894 N N . ALA C 1 321 ? -81.360 -6.117 -6.712 1.00 33.76 321 ALA C N 1
ATOM 18895 C CA . ALA C 1 321 ? -80.915 -7.357 -7.343 1.00 31.09 321 ALA C CA 1
ATOM 18896 C C . ALA C 1 321 ? -82.057 -8.344 -7.502 1.00 35.97 321 ALA C C 1
ATOM 18897 O O . ALA C 1 321 ? -82.002 -9.246 -8.345 1.00 33.43 321 ALA C O 1
ATOM 18904 N N . LYS C 1 322 ? -83.099 -8.185 -6.695 1.00 43.85 322 LYS C N 1
ATOM 18905 C CA . LYS C 1 322 ? -84.164 -9.176 -6.678 1.00 33.97 322 LYS C CA 1
ATOM 18906 C C . LYS C 1 322 ? -85.093 -9.050 -7.894 1.00 37.24 322 LYS C C 1
ATOM 18907 O O . LYS C 1 322 ? -85.838 -9.985 -8.189 1.00 33.29 322 LYS C O 1
ATOM 18926 N N . ILE C 1 323 ? -85.037 -7.925 -8.611 1.00 35.48 323 ILE C N 1
ATOM 18927 C CA . ILE C 1 323 ? -85.781 -7.808 -9.873 1.00 39.05 323 ILE C CA 1
ATOM 18928 C C . ILE C 1 323 ? -84.972 -8.215 -11.101 1.00 32.75 323 ILE C C 1
ATOM 18929 O O . ILE C 1 323 ? -85.540 -8.335 -12.186 1.00 31.05 323 ILE C O 1
ATOM 18945 N N . VAL C 1 324 ? -83.660 -8.392 -10.955 1.00 29.57 324 VAL C N 1
ATOM 18946 C CA . VAL C 1 324 ? -82.812 -8.690 -12.107 1.00 21.31 324 VAL C CA 1
ATOM 18947 C C . VAL C 1 324 ? -83.221 -9.990 -12.806 1.00 17.06 324 VAL C C 1
ATOM 18948 O O . VAL C 1 324 ? -83.314 -11.052 -12.192 1.00 24.73 324 VAL C O 1
ATOM 18961 N N . GLY C 1 325 ? -83.467 -9.889 -14.109 1.00 15.46 325 GLY C N 1
ATOM 18962 C CA . GLY C 1 325 ? -83.802 -11.047 -14.924 1.00 25.01 325 GLY C CA 1
ATOM 18963 C C . GLY C 1 325 ? -85.063 -11.802 -14.502 1.00 32.20 325 GLY C C 1
ATOM 18964 O O . GLY C 1 325 ? -85.156 -13.023 -14.692 1.00 25.70 325 GLY C O 1
ATOM 18968 N N . LYS C 1 326 ? -86.031 -11.079 -13.941 1.00 25.26 326 LYS C N 1
ATOM 18969 C CA . LYS C 1 326 ? -87.312 -11.661 -13.501 1.00 26.01 326 LYS C CA 1
ATOM 18970 C C . LYS C 1 326 ? -88.443 -11.427 -14.500 1.00 30.68 326 LYS C C 1
ATOM 18971 O O . LYS C 1 326 ? -88.555 -10.345 -15.064 1.00 22.33 326 LYS C O 1
ATOM 18990 N N . ALA C 1 327 ? -89.274 -12.449 -14.723 1.00 28.00 327 ALA C N 1
ATOM 18991 C CA . ALA C 1 327 ? -90.436 -12.316 -15.601 1.00 27.31 327 ALA C CA 1
ATOM 18992 C C . ALA C 1 327 ? -91.349 -11.188 -15.096 1.00 28.74 327 ALA C C 1
ATOM 18993 O O . ALA C 1 327 ? -91.372 -10.911 -13.904 1.00 19.84 327 ALA C O 1
ATOM 19000 N N . PRO C 1 328 ? -92.091 -10.520 -16.003 1.00 21.98 328 PRO C N 1
ATOM 19001 C CA . PRO C 1 328 ? -92.915 -9.382 -15.569 1.00 31.50 328 PRO C CA 1
ATOM 19002 C C . PRO C 1 328 ? -93.953 -9.746 -14.493 1.00 24.23 328 PRO C C 1
ATOM 19003 O O . PRO C 1 328 ? -94.308 -8.919 -13.658 1.00 24.01 328 PRO C O 1
ATOM 19014 N N . GLN C 1 329 ? -94.398 -10.991 -14.489 1.00 22.81 329 GLN C N 1
ATOM 19015 C CA . GLN C 1 329 ? -95.352 -11.436 -13.490 1.00 37.62 329 GLN C CA 1
ATOM 19016 C C . GLN C 1 329 ? -94.728 -11.499 -12.093 1.00 36.18 329 GLN C C 1
ATOM 19017 O O . GLN C 1 329 ? -95.397 -11.248 -11.097 1.00 34.66 329 GLN C O 1
ATOM 19031 N N . VAL C 1 330 ? -93.442 -11.821 -12.026 1.00 30.72 330 VAL C N 1
ATOM 19032 C CA . VAL C 1 330 ? -92.739 -11.905 -10.752 1.00 27.38 330 VAL C CA 1
ATOM 19033 C C . VAL C 1 330 ? -92.574 -10.511 -10.193 1.00 31.81 330 VAL C C 1
ATOM 19034 O O . VAL C 1 330 ? -92.755 -10.275 -9.005 1.00 31.48 330 VAL C O 1
ATOM 19047 N N . ILE C 1 331 ? -92.212 -9.591 -11.075 1.00 34.32 331 ILE C N 1
ATOM 19048 C CA . ILE C 1 331 ? -92.038 -8.206 -10.706 1.00 31.36 331 ILE C CA 1
ATOM 19049 C C . ILE C 1 331 ? -93.384 -7.626 -10.241 1.00 31.87 331 ILE C C 1
ATOM 19050 O O . ILE C 1 331 ? -93.439 -6.839 -9.301 1.00 28.66 331 ILE C O 1
ATOM 19066 N N . ALA C 1 332 ? -94.459 -8.001 -10.923 1.00 25.68 332 ALA C N 1
ATOM 19067 C CA . ALA C 1 332 ? -95.796 -7.502 -10.568 1.00 34.82 332 ALA C CA 1
ATOM 19068 C C . ALA C 1 332 ? -96.153 -7.917 -9.144 1.00 33.20 332 ALA C C 1
ATOM 19069 O O . ALA C 1 332 ? -96.494 -7.079 -8.299 1.00 31.32 332 ALA C O 1
ATOM 19076 N N . GLU C 1 333 ? -96.051 -9.218 -8.884 1.00 23.82 333 GLU C N 1
ATOM 19077 C CA . GLU C 1 333 ? -96.238 -9.740 -7.543 1.00 34.77 333 GLU C CA 1
ATOM 19078 C C . GLU C 1 333 ? -95.344 -9.034 -6.531 1.00 46.47 333 GLU C C 1
ATOM 19079 O O . GLU C 1 333 ? -95.818 -8.605 -5.483 1.00 40.85 333 GLU C O 1
ATOM 19091 N N . MET C 1 334 ? -94.057 -8.899 -6.843 1.00 41.84 334 MET C N 1
ATOM 19092 C CA . MET C 1 334 ? -93.129 -8.253 -5.912 1.00 32.84 334 MET C CA 1
ATOM 19093 C C . MET C 1 334 ? -93.571 -6.845 -5.574 1.00 32.12 334 MET C C 1
ATOM 19094 O O . MET C 1 334 ? -93.449 -6.406 -4.431 1.00 38.20 334 MET C O 1
ATOM 19108 N N . ALA C 1 335 ? -94.077 -6.134 -6.573 1.00 29.84 335 ALA C N 1
ATOM 19109 C CA . ALA C 1 335 ? -94.559 -4.771 -6.379 1.00 28.67 335 ALA C CA 1
ATOM 19110 C C . ALA C 1 335 ? -96.006 -4.741 -5.882 1.00 35.70 335 ALA C C 1
ATOM 19111 O O . ALA C 1 335 ? -96.543 -3.672 -5.582 1.00 31.68 335 ALA C O 1
ATOM 19118 N N . GLY C 1 336 ? -96.647 -5.902 -5.827 1.00 39.81 336 GLY C N 1
ATOM 19119 C CA . GLY C 1 336 ? -98.004 -5.978 -5.322 1.00 41.41 336 GLY C CA 1
ATOM 19120 C C . GLY C 1 336 ? -99.012 -5.372 -6.272 1.00 39.65 336 GLY C C 1
ATOM 19121 O O . GLY C 1 336 ? -99.925 -4.658 -5.855 1.00 40.56 336 GLY C O 1
ATOM 19125 N N . ILE C 1 337 ? -98.840 -5.646 -7.559 1.00 39.15 337 ILE C N 1
ATOM 19126 C CA . ILE C 1 337 ? -99.853 -5.297 -8.539 1.00 34.98 337 ILE C CA 1
ATOM 19127 C C . ILE C 1 337 ? -100.235 -6.520 -9.338 1.00 26.99 337 ILE C C 1
ATOM 19128 O O . ILE C 1 337 ? -99.557 -7.549 -9.307 1.00 30.55 337 ILE C O 1
ATOM 19144 N N . GLU C 1 338 ? -101.319 -6.374 -10.083 1.00 27.01 338 GLU C N 1
ATOM 19145 C CA . GLU C 1 338 ? -101.875 -7.455 -10.871 1.00 28.98 338 GLU C CA 1
ATOM 19146 C C . GLU C 1 338 ? -101.827 -7.075 -12.343 1.00 28.88 338 GLU C C 1
ATOM 19147 O O . GLU C 1 338 ? -102.263 -5.986 -12.736 1.00 31.10 338 GLU C O 1
ATOM 19159 N N . ILE C 1 339 ? -101.288 -7.975 -13.150 1.00 28.36 339 ILE C N 1
ATOM 19160 C CA . ILE C 1 339 ? -101.182 -7.745 -14.575 1.00 29.70 339 ILE C CA 1
ATOM 19161 C C . ILE C 1 339 ? -101.598 -9.033 -15.257 1.00 34.97 339 ILE C C 1
ATOM 19162 O O . ILE C 1 339 ? -101.461 -10.103 -14.675 1.00 30.41 339 ILE C O 1
ATOM 19178 N N . PRO C 1 340 ? -102.113 -8.934 -16.487 1.00 28.08 340 PRO C N 1
ATOM 19179 C CA . PRO C 1 340 ? -102.490 -10.134 -17.237 1.00 35.33 340 PRO C CA 1
ATOM 19180 C C . PRO C 1 340 ? -101.330 -11.104 -17.447 1.00 36.55 340 PRO C C 1
ATOM 19181 O O . PRO C 1 340 ? -100.171 -10.697 -17.532 1.00 39.37 340 PRO C O 1
ATOM 19192 N N . SER C 1 341 ? -101.657 -12.387 -17.555 1.00 35.02 341 SER C N 1
ATOM 19193 C CA . SER C 1 341 ? -100.660 -13.446 -17.651 1.00 43.39 341 SER C CA 1
ATOM 19194 C C . SER C 1 341 ? -99.880 -13.481 -18.976 1.00 42.00 341 SER C C 1
ATOM 19195 O O . SER C 1 341 ? -98.859 -14.157 -19.071 1.00 37.43 341 SER C O 1
ATOM 19203 N N . ASP C 1 342 ? -100.356 -12.780 -20.001 1.00 35.81 342 ASP C N 1
ATOM 19204 C CA . ASP C 1 342 ? -99.657 -12.770 -21.288 1.00 38.44 342 ASP C CA 1
ATOM 19205 C C . ASP C 1 342 ? -98.719 -11.562 -21.469 1.00 25.21 342 ASP C C 1
ATOM 19206 O O . ASP C 1 342 ? -98.206 -11.340 -22.565 1.00 37.96 342 ASP C O 1
ATOM 19215 N N . VAL C 1 343 ? -98.522 -10.768 -20.418 1.00 26.65 343 VAL C N 1
ATOM 19216 C CA . VAL C 1 343 ? -97.722 -9.545 -20.533 1.00 31.31 343 VAL C CA 1
ATOM 19217 C C . VAL C 1 343 ? -96.250 -9.923 -20.701 1.00 26.09 343 VAL C C 1
ATOM 19218 O O . VAL C 1 343 ? -95.730 -10.705 -19.919 1.00 25.66 343 VAL C O 1
ATOM 19231 N N . LYS C 1 344 ? -95.592 -9.377 -21.724 1.00 26.43 344 LYS C N 1
ATOM 19232 C CA . LYS C 1 344 ? -94.171 -9.661 -21.961 1.00 24.20 344 LYS C CA 1
ATOM 19233 C C . LYS C 1 344 ? -93.231 -8.643 -21.298 1.00 30.68 344 LYS C C 1
ATOM 19234 O O . LYS C 1 344 ? -92.072 -8.965 -20.999 1.00 29.14 344 LYS C O 1
ATOM 19253 N N . LEU C 1 345 ? -93.711 -7.418 -21.099 1.00 23.97 345 LEU C N 1
ATOM 19254 C CA . LEU C 1 345 ? -92.906 -6.381 -20.464 1.00 30.06 345 LEU C CA 1
ATOM 19255 C C . LEU C 1 345 ? -93.768 -5.285 -19.886 1.00 25.80 345 LEU C C 1
ATOM 19256 O O . LEU C 1 345 ? -94.873 -5.047 -20.365 1.00 30.30 345 LEU C O 1
ATOM 19272 N N . LEU C 1 346 ? -93.258 -4.627 -18.851 1.00 23.13 346 LEU C N 1
ATOM 19273 C CA . LEU C 1 346 ? -93.871 -3.426 -18.312 1.00 21.67 346 LEU C CA 1
ATOM 19274 C C . LEU C 1 346 ? -93.255 -2.177 -18.907 1.00 29.41 346 LEU C C 1
ATOM 19275 O O . LEU C 1 346 ? -92.039 -2.111 -19.132 1.00 24.03 346 LEU C O 1
ATOM 19291 N N . VAL C 1 347 ? -94.100 -1.178 -19.129 1.00 28.79 347 VAL C N 1
ATOM 19292 C CA . VAL C 1 347 ? -93.678 0.110 -19.682 1.00 23.17 347 VAL C CA 1
ATOM 19293 C C . VAL C 1 347 ? -94.243 1.240 -18.838 1.00 38.85 347 VAL C C 1
ATOM 19294 O O . VAL C 1 347 ? -95.401 1.193 -18.426 1.00 26.99 347 VAL C O 1
ATOM 19307 N N . ALA C 1 348 ? -93.421 2.250 -18.579 1.00 29.13 348 ALA C N 1
ATOM 19308 C CA . ALA C 1 348 ? -93.852 3.408 -17.816 1.00 24.48 348 ALA C CA 1
ATOM 19309 C C . ALA C 1 348 ? -93.505 4.673 -18.566 1.00 32.99 348 ALA C C 1
ATOM 19310 O O . ALA C 1 348 ? -92.364 4.869 -18.983 1.00 23.53 348 ALA C O 1
ATOM 19317 N N . GLU C 1 349 ? -94.497 5.532 -18.740 1.00 21.18 349 GLU C N 1
ATOM 19318 C CA . GLU C 1 349 ? -94.281 6.831 -19.360 1.00 30.82 349 GLU C CA 1
ATOM 19319 C C . GLU C 1 349 ? -93.525 7.703 -18.363 1.00 34.89 349 GLU C C 1
ATOM 19320 O O . GLU C 1 349 ? -93.830 7.691 -17.172 1.00 33.27 349 GLU C O 1
ATOM 19332 N N . GLU C 1 350 ? -92.517 8.427 -18.841 1.00 29.59 350 GLU C N 1
ATOM 19333 C CA . GLU C 1 350 ? -91.629 9.194 -17.958 1.00 19.06 350 GLU C CA 1
ATOM 19334 C C . GLU C 1 350 ? -91.236 10.522 -18.596 1.00 28.34 350 GLU C C 1
ATOM 19335 O O . GLU C 1 350 ? -91.299 10.682 -19.829 1.00 25.93 350 GLU C O 1
ATOM 19347 N N . THR C 1 351 ? -90.830 11.473 -17.756 1.00 34.09 351 THR C N 1
ATOM 19348 C CA . THR C 1 351 ? -90.345 12.757 -18.240 1.00 36.79 351 THR C CA 1
ATOM 19349 C C . THR C 1 351 ? -88.972 13.115 -17.682 1.00 31.17 351 THR C C 1
ATOM 19350 O O . THR C 1 351 ? -88.251 13.885 -18.301 1.00 28.81 351 THR C O 1
ATOM 19361 N N . GLU C 1 352 ? -88.619 12.572 -16.524 1.00 33.40 352 GLU C N 1
ATOM 19362 C CA . GLU C 1 352 ? -87.382 12.961 -15.845 1.00 36.93 352 GLU C CA 1
ATOM 19363 C C . GLU C 1 352 ? -86.272 11.928 -16.031 1.00 26.73 352 GLU C C 1
ATOM 19364 O O . GLU C 1 352 ? -86.537 10.749 -16.212 1.00 30.73 352 GLU C O 1
ATOM 19376 N N . VAL C 1 353 ? -85.027 12.388 -15.982 1.00 30.36 353 VAL C N 1
ATOM 19377 C CA . VAL C 1 353 ? -83.867 11.499 -16.003 1.00 27.18 353 VAL C CA 1
ATOM 19378 C C . VAL C 1 353 ? -82.947 11.795 -14.830 1.00 28.66 353 VAL C C 1
ATOM 19379 O O . VAL C 1 353 ? -82.634 12.948 -14.547 1.00 28.99 353 VAL C O 1
ATOM 19392 N N . GLY C 1 354 ? -82.512 10.751 -14.140 1.00 27.64 354 GLY C N 1
ATOM 19393 C CA . GLY C 1 354 ? -81.561 10.926 -13.053 1.00 31.53 354 GLY C CA 1
ATOM 19394 C C . GLY C 1 354 ? -81.584 9.752 -12.100 1.00 31.11 354 GLY C C 1
ATOM 19395 O O . GLY C 1 354 ? -82.529 8.972 -12.099 1.00 37.21 354 GLY C O 1
ATOM 19399 N N . LYS C 1 355 ? -80.548 9.628 -11.283 1.00 41.22 355 LYS C N 1
ATOM 19400 C CA . LYS C 1 355 ? -80.349 8.425 -10.483 1.00 47.61 355 LYS C CA 1
ATOM 19401 C C . LYS C 1 355 ? -81.379 8.284 -9.366 1.00 46.98 355 LYS C C 1
ATOM 19402 O O . LYS C 1 355 ? -81.416 7.270 -8.672 1.00 54.01 355 LYS C O 1
ATOM 19421 N N . GLU C 1 356 ? -82.210 9.309 -9.202 1.00 41.11 356 GLU C N 1
ATOM 19422 C CA . GLU C 1 356 ? -83.283 9.300 -8.211 1.00 43.57 356 GLU C CA 1
ATOM 19423 C C . GLU C 1 356 ? -84.641 8.980 -8.847 1.00 49.17 356 GLU C C 1
ATOM 19424 O O . GLU C 1 356 ? -85.630 8.809 -8.143 1.00 43.87 356 GLU C O 1
ATOM 19436 N N . TYR C 1 357 ? -84.679 8.929 -10.177 1.00 44.64 357 TYR C N 1
ATOM 19437 C CA . TYR C 1 357 ? -85.861 8.503 -10.909 1.00 28.49 357 TYR C CA 1
ATOM 19438 C C . TYR C 1 357 ? -85.706 7.059 -11.411 1.00 36.21 357 TYR C C 1
ATOM 19439 O O . TYR C 1 357 ? -85.220 6.843 -12.520 1.00 31.27 357 TYR C O 1
ATOM 19457 N N . PRO C 1 358 ? -86.134 6.070 -10.599 1.00 30.05 358 PRO C N 1
ATOM 19458 C CA . PRO C 1 358 ? -85.870 4.648 -10.848 1.00 28.71 358 PRO C CA 1
ATOM 19459 C C . PRO C 1 358 ? -86.208 4.152 -12.259 1.00 29.33 358 PRO C C 1
ATOM 19460 O O . PRO C 1 358 ? -85.557 3.224 -12.711 1.00 28.16 358 PRO C O 1
ATOM 19471 N N . PHE C 1 359 ? -87.190 4.724 -12.947 1.00 26.72 359 PHE C N 1
ATOM 19472 C CA . PHE C 1 359 ? -87.466 4.246 -14.293 1.00 28.08 359 PHE C CA 1
ATOM 19473 C C . PHE C 1 359 ? -86.434 4.711 -15.333 1.00 34.63 359 PHE C C 1
ATOM 19474 O O . PHE C 1 359 ? -86.393 4.159 -16.434 1.00 22.52 359 PHE C O 1
ATOM 19491 N N . SER C 1 360 ? -85.578 5.675 -14.983 1.00 24.68 360 SER C N 1
ATOM 19492 C CA . SER C 1 360 ? -84.573 6.172 -15.927 1.00 27.19 360 SER C CA 1
ATOM 19493 C C . SER C 1 360 ? -83.226 5.429 -15.845 1.00 22.41 360 SER C C 1
ATOM 19494 O O . SER C 1 360 ? -82.368 5.620 -16.712 1.00 23.24 360 SER C O 1
ATOM 19502 N N . ILE C 1 361 ? -83.028 4.592 -14.829 1.00 20.52 361 ILE C N 1
ATOM 19503 C CA . ILE C 1 361 ? -81.763 3.872 -14.700 1.00 19.83 361 ILE C CA 1
ATOM 19504 C C . ILE C 1 361 ? -81.787 2.596 -15.503 1.00 23.67 361 ILE C C 1
ATOM 19505 O O . ILE C 1 361 ? -82.804 2.265 -16.100 1.00 24.23 361 ILE C O 1
ATOM 19521 N N . GLU C 1 362 ? -80.640 1.915 -15.542 1.00 20.02 362 GLU C N 1
ATOM 19522 C CA . GLU C 1 362 ? -80.526 0.588 -16.118 1.00 24.33 362 GLU C CA 1
ATOM 19523 C C . GLU C 1 362 ? -81.264 -0.400 -15.227 1.00 21.55 362 GLU C C 1
ATOM 19524 O O . GLU C 1 362 ? -80.964 -0.502 -14.044 1.00 20.14 362 GLU C O 1
ATOM 19536 N N . LYS C 1 363 ? -82.224 -1.130 -15.787 1.00 24.37 363 LYS C N 1
ATOM 19537 C CA . LYS C 1 363 ? -83.139 -1.917 -14.970 1.00 24.98 363 LYS C CA 1
ATOM 19538 C C . LYS C 1 363 ? -82.902 -3.436 -15.016 1.00 29.81 363 LYS C C 1
ATOM 19539 O O . LYS C 1 363 ? -83.409 -4.172 -14.164 1.00 24.66 363 LYS C O 1
ATOM 19558 N N . LEU C 1 364 ? -82.124 -3.889 -15.996 1.00 21.31 364 LEU C N 1
ATOM 19559 C CA . LEU C 1 364 ? -81.784 -5.308 -16.169 1.00 23.88 364 LEU C CA 1
ATOM 19560 C C . LEU C 1 364 ? -82.973 -6.275 -15.954 1.00 23.26 364 LEU C C 1
ATOM 19561 O O . LEU C 1 364 ? -82.848 -7.354 -15.355 1.00 25.59 364 LEU C O 1
ATOM 19577 N N . SER C 1 365 ? -84.110 -5.904 -16.520 1.00 24.20 365 SER C N 1
ATOM 19578 C CA . SER C 1 365 ? -85.349 -6.634 -16.323 1.00 28.73 365 SER C CA 1
ATOM 19579 C C . SER C 1 365 ? -86.364 -6.155 -17.357 1.00 28.91 365 SER C C 1
ATOM 19580 O O . SER C 1 365 ? -86.119 -5.140 -18.015 1.00 23.47 365 SER C O 1
ATOM 19588 N N . PRO C 1 366 ? -87.506 -6.865 -17.506 1.00 25.73 366 PRO C N 1
ATOM 19589 C CA . PRO C 1 366 ? -88.477 -6.510 -18.560 1.00 24.97 366 PRO C CA 1
ATOM 19590 C C . PRO C 1 366 ? -89.308 -5.266 -18.237 1.00 34.95 366 PRO C C 1
ATOM 19591 O O . PRO C 1 366 ? -90.542 -5.293 -18.310 1.00 28.13 366 PRO C O 1
ATOM 19602 N N . ILE C 1 367 ? -88.609 -4.188 -17.893 1.00 24.26 367 ILE C N 1
ATOM 19603 C CA . ILE C 1 367 ? -89.188 -2.876 -17.627 1.00 20.63 367 ILE C CA 1
ATOM 19604 C C . ILE C 1 367 ? -88.551 -1.863 -18.570 1.00 29.71 367 ILE C C 1
ATOM 19605 O O . ILE C 1 367 ? -87.329 -1.825 -18.722 1.00 28.85 367 ILE C O 1
ATOM 19621 N N . LEU C 1 368 ? -89.378 -1.019 -19.164 1.00 26.04 368 LEU C N 1
ATOM 19622 C CA . LEU C 1 368 ? -88.931 -0.065 -20.171 1.00 28.31 368 LEU C CA 1
ATOM 19623 C C . LEU C 1 368 ? -89.499 1.303 -19.815 1.00 29.74 368 LEU C C 1
ATOM 19624 O O . LEU C 1 368 ? -90.690 1.406 -19.513 1.00 32.58 368 LEU C O 1
ATOM 19640 N N . ALA C 1 369 ? -88.671 2.347 -19.789 1.00 22.36 369 ALA C N 1
ATOM 19641 C CA . ALA C 1 369 ? -89.212 3.707 -19.705 1.00 17.76 369 ALA C CA 1
ATOM 19642 C C . ALA C 1 369 ? -89.634 4.161 -21.099 1.00 28.17 369 ALA C C 1
ATOM 19643 O O . ALA C 1 369 ? -89.197 3.597 -22.102 1.00 26.18 369 ALA C O 1
ATOM 19650 N N . PHE C 1 370 ? -90.473 5.191 -21.144 1.00 17.91 370 PHE C N 1
ATOM 19651 C CA . PHE C 1 370 ? -91.118 5.636 -22.382 1.00 25.29 370 PHE C CA 1
ATOM 19652 C C . PHE C 1 370 ? -91.245 7.160 -22.375 1.00 31.46 370 PHE C C 1
ATOM 19653 O O . PHE C 1 370 ? -92.097 7.702 -21.665 1.00 28.65 370 PHE C O 1
ATOM 19670 N N . TYR C 1 371 ? -90.386 7.837 -23.140 1.00 26.72 371 TYR C N 1
ATOM 19671 C CA . TYR C 1 371 ? -90.358 9.303 -23.196 1.00 23.84 371 TYR C CA 1
ATOM 19672 C C . TYR C 1 371 ? -90.928 9.776 -24.517 1.00 30.21 371 TYR C C 1
ATOM 19673 O O . TYR C 1 371 ? -90.625 9.207 -25.566 1.00 26.34 371 TYR C O 1
ATOM 19691 N N . ILE C 1 372 ? -91.725 10.835 -24.458 1.00 24.44 372 ILE C N 1
ATOM 19692 C CA . ILE C 1 372 ? -92.221 11.512 -25.657 1.00 30.80 372 ILE C CA 1
ATOM 19693 C C . ILE C 1 372 ? -91.318 12.670 -26.055 1.00 24.71 372 ILE C C 1
ATOM 19694 O O . ILE C 1 372 ? -90.903 13.453 -25.208 1.00 28.51 372 ILE C O 1
ATOM 19710 N N . VAL C 1 373 ? -91.027 12.793 -27.346 1.00 26.49 373 VAL C N 1
ATOM 19711 C CA . VAL C 1 373 ? -90.155 13.867 -27.802 1.00 34.37 373 VAL C CA 1
ATOM 19712 C C . VAL C 1 373 ? -90.743 14.536 -29.005 1.00 26.11 373 VAL C C 1
ATOM 19713 O O . VAL C 1 373 ? -91.454 13.910 -29.791 1.00 27.95 373 VAL C O 1
ATOM 19726 N N . LYS C 1 374 ? -90.450 15.823 -29.134 1.00 33.72 374 LYS C N 1
ATOM 19727 C CA . LYS C 1 374 ? -91.009 16.618 -30.213 1.00 43.03 374 LYS C CA 1
ATOM 19728 C C . LYS C 1 374 ? -90.329 16.221 -31.506 1.00 35.88 374 LYS C C 1
ATOM 19729 O O . LYS C 1 374 ? -90.941 16.242 -32.570 1.00 32.03 374 LYS C O 1
ATOM 19748 N N . GLY C 1 375 ? -89.063 15.834 -31.403 1.00 39.46 375 GLY C N 1
ATOM 19749 C CA . GLY C 1 375 ? -88.312 15.392 -32.561 1.00 23.65 375 GLY C CA 1
ATOM 19750 C C . GLY C 1 375 ? -86.877 15.031 -32.204 1.00 33.76 375 GLY C C 1
ATOM 19751 O O . GLY C 1 375 ? -86.538 14.832 -31.033 1.00 30.53 375 GLY C O 1
ATOM 19755 N N . MET C 1 376 ? -86.033 14.989 -33.229 1.00 33.01 376 MET C N 1
ATOM 19756 C CA . MET C 1 376 ? -84.663 14.493 -33.122 1.00 32.23 376 MET C CA 1
ATOM 19757 C C . MET C 1 376 ? -83.762 15.235 -32.130 1.00 28.89 376 MET C C 1
ATOM 19758 O O . MET C 1 376 ? -82.976 14.613 -31.412 1.00 27.93 376 MET C O 1
ATOM 19772 N N . GLU C 1 377 ? -83.845 16.557 -32.098 1.00 27.83 377 GLU C N 1
ATOM 19773 C CA . GLU C 1 377 ? -82.980 17.317 -31.216 1.00 36.86 377 GLU C CA 1
ATOM 19774 C C . GLU C 1 377 ? -83.309 17.008 -29.758 1.00 27.28 377 GLU C C 1
ATOM 19775 O O . GLU C 1 377 ? -82.403 16.829 -28.942 1.00 29.35 377 GLU C O 1
ATOM 19787 N N . GLU C 1 378 ? -84.592 16.926 -29.423 1.00 32.26 378 GLU C N 1
ATOM 19788 C CA . GLU C 1 378 ? -84.985 16.628 -28.043 1.00 27.56 378 GLU C CA 1
ATOM 19789 C C . GLU C 1 378 ? -84.643 15.175 -27.707 1.00 26.59 378 GLU C C 1
ATOM 19790 O O . GLU C 1 378 ? -84.277 14.850 -26.566 1.00 24.03 378 GLU C O 1
ATOM 19802 N N . ALA C 1 379 ? -84.738 14.308 -28.710 1.00 25.48 379 ALA C N 1
ATOM 19803 C CA . ALA C 1 379 ? -84.359 12.908 -28.541 1.00 24.56 379 ALA C CA 1
ATOM 19804 C C . ALA C 1 379 ? -82.867 12.794 -28.191 1.00 26.32 379 ALA C C 1
ATOM 19805 O O . ALA C 1 379 ? -82.503 12.071 -27.258 1.00 25.45 379 ALA C O 1
ATOM 19812 N N . SER C 1 380 ? -82.019 13.531 -28.919 1.00 23.51 380 SER C N 1
ATOM 19813 C CA . SER C 1 380 ? -80.578 13.534 -28.675 1.00 24.21 380 SER C CA 1
ATOM 19814 C C . SER C 1 380 ? -80.248 14.014 -27.276 1.00 23.32 380 SER C C 1
ATOM 19815 O O . SER C 1 380 ? -79.429 13.431 -26.572 1.00 28.45 380 SER C O 1
ATOM 19823 N N . GLU C 1 381 ? -80.893 15.098 -26.888 1.00 23.53 381 GLU C N 1
ATOM 19824 C CA . GLU C 1 381 ? -80.693 15.701 -25.585 1.00 30.33 381 GLU C CA 1
ATOM 19825 C C . GLU C 1 381 ? -80.990 14.693 -24.469 1.00 28.47 381 GLU C C 1
ATOM 19826 O O . GLU C 1 381 ? -80.239 14.559 -23.495 1.00 25.25 381 GLU C O 1
ATOM 19838 N N . LEU C 1 382 ? -82.086 13.969 -24.639 1.00 28.69 382 LEU C N 1
ATOM 19839 C CA . LEU C 1 382 ? -82.542 13.010 -23.647 1.00 26.50 382 LEU C CA 1
ATOM 19840 C C . LEU C 1 382 ? -81.625 11.769 -23.605 1.00 18.01 382 LEU C C 1
ATOM 19841 O O . LEU C 1 382 ? -81.282 11.260 -22.540 1.00 20.10 382 LEU C O 1
ATOM 19857 N N . ALA C 1 383 ? -81.205 11.316 -24.775 1.00 19.38 383 ALA C N 1
ATOM 19858 C CA . ALA C 1 383 ? -80.317 10.177 -24.869 1.00 19.00 383 ALA C CA 1
ATOM 19859 C C . ALA C 1 383 ? -78.992 10.478 -24.164 1.00 25.81 383 ALA C C 1
ATOM 19860 O O . ALA C 1 383 ? -78.469 9.639 -23.433 1.00 22.52 383 ALA C O 1
ATOM 19867 N N A GLN C 1 384 ? -78.464 11.682 -24.370 0.60 26.62 384 GLN C N 1
ATOM 19868 N N B GLN C 1 384 ? -78.462 11.681 -24.371 0.40 26.58 384 GLN C N 1
ATOM 19869 C CA A GLN C 1 384 ? -77.237 12.090 -23.703 0.60 25.54 384 GLN C CA 1
ATOM 19870 C CA B GLN C 1 384 ? -77.245 12.090 -23.683 0.40 25.54 384 GLN C CA 1
ATOM 19871 C C A GLN C 1 384 ? -77.424 12.060 -22.180 0.60 22.88 384 GLN C C 1
ATOM 19872 C C B GLN C 1 384 ? -77.443 12.023 -22.175 0.40 22.94 384 GLN C C 1
ATOM 19873 O O A GLN C 1 384 ? -76.572 11.550 -21.450 0.60 19.87 384 GLN C O 1
ATOM 19874 O O B GLN C 1 384 ? -76.613 11.469 -21.452 0.40 20.05 384 GLN C O 1
ATOM 19901 N N . LYS C 1 385 ? -78.541 12.601 -21.703 1.00 27.27 385 LYS C N 1
ATOM 19902 C CA . LYS C 1 385 ? -78.858 12.575 -20.268 1.00 27.95 385 LYS C CA 1
ATOM 19903 C C . LYS C 1 385 ? -78.950 11.158 -19.731 1.00 23.03 385 LYS C C 1
ATOM 19904 O O . LYS C 1 385 ? -78.497 10.877 -18.627 1.00 22.84 385 LYS C O 1
ATOM 19924 N N . LEU C 1 386 ? -79.588 10.279 -20.502 1.00 27.19 386 LEU C N 1
ATOM 19925 C CA . LEU C 1 386 ? -79.789 8.898 -20.084 1.00 22.31 386 LEU C CA 1
ATOM 19926 C C . LEU C 1 386 ? -78.456 8.130 -20.038 1.00 21.28 386 LEU C C 1
ATOM 19927 O O . LEU C 1 386 ? -78.206 7.380 -19.090 1.00 21.81 386 LEU C O 1
ATOM 19943 N N . LEU C 1 387 ? -77.593 8.312 -21.042 1.00 22.13 387 LEU C N 1
ATOM 19944 C CA . LEU C 1 387 ? -76.291 7.643 -21.008 1.00 22.74 387 LEU C CA 1
ATOM 19945 C C . LEU C 1 387 ? -75.474 8.146 -19.818 1.00 23.42 387 LEU C C 1
ATOM 19946 O O . LEU C 1 387 ? -74.751 7.378 -19.200 1.00 22.97 387 LEU C O 1
ATOM 19962 N N . GLU C 1 388 ? -75.576 9.433 -19.496 1.00 22.20 388 GLU C N 1
ATOM 19963 C CA . GLU C 1 388 ? -74.867 9.957 -18.328 1.00 21.82 388 GLU C CA 1
ATOM 19964 C C . GLU C 1 388 ? -75.285 9.245 -17.040 1.00 30.29 388 GLU C C 1
ATOM 19965 O O . GLU C 1 388 ? -74.534 9.227 -16.072 1.00 28.80 388 GLU C O 1
ATOM 19977 N N . VAL C 1 389 ? -76.477 8.649 -17.043 1.00 29.99 389 VAL C N 1
ATOM 19978 C CA . VAL C 1 389 ? -76.943 7.828 -15.932 1.00 28.90 389 VAL C CA 1
ATOM 19979 C C . VAL C 1 389 ? -76.526 6.381 -16.186 1.00 36.53 389 VAL C C 1
ATOM 19980 O O . VAL C 1 389 ? -77.360 5.490 -16.339 1.00 55.39 389 VAL C O 1
ATOM 19993 N N . GLY C 1 390 ? -75.225 6.160 -16.286 1.00 30.27 390 GLY C N 1
ATOM 19994 C CA . GLY C 1 390 ? -74.673 4.815 -16.258 1.00 24.14 390 GLY C CA 1
ATOM 19995 C C . GLY C 1 390 ? -74.688 4.049 -17.561 1.00 19.08 390 GLY C C 1
ATOM 19996 O O . GLY C 1 390 ? -74.814 2.824 -17.541 1.00 25.86 390 GLY C O 1
ATOM 20000 N N . GLY C 1 391 ? -74.548 4.745 -18.688 1.00 20.17 391 GLY C N 1
ATOM 20001 C CA . GLY C 1 391 ? -74.518 4.078 -19.986 1.00 20.34 391 GLY C CA 1
ATOM 20002 C C . GLY C 1 391 ? -73.423 4.543 -20.931 1.00 16.58 391 GLY C C 1
ATOM 20003 O O . GLY C 1 391 ? -73.358 4.083 -22.073 1.00 17.19 391 GLY C O 1
ATOM 20007 N N . LEU C 1 392 ? -72.558 5.440 -20.466 1.00 20.03 392 LEU C N 1
ATOM 20008 C CA . LEU C 1 392 ? -71.594 6.102 -21.348 1.00 19.28 392 LEU C CA 1
ATOM 20009 C C . LEU C 1 392 ? -70.663 5.127 -22.060 1.00 23.04 392 LEU C C 1
ATOM 20010 O O . LEU C 1 392 ? -70.050 4.257 -21.448 1.00 16.93 392 LEU C O 1
ATOM 20026 N N . GLY C 1 393 ? -70.550 5.298 -23.371 1.00 16.30 393 GLY C N 1
ATOM 20027 C CA . GLY C 1 393 ? -69.658 4.479 -24.168 1.00 19.28 393 GLY C CA 1
ATOM 20028 C C . GLY C 1 393 ? -70.163 3.092 -24.536 1.00 17.20 393 GLY C C 1
ATOM 20029 O O . GLY C 1 393 ? -69.461 2.361 -25.237 1.00 13.72 393 GLY C O 1
ATOM 20033 N N . HIS C 1 394 ? -71.374 2.734 -24.110 1.00 17.85 394 HIS C N 1
ATOM 20034 C CA . HIS C 1 394 ? -71.871 1.366 -24.331 1.00 16.79 394 HIS C CA 1
ATOM 20035 C C . HIS C 1 394 ? -72.662 1.251 -25.638 1.00 11.08 394 HIS C C 1
ATOM 20036 O O . HIS C 1 394 ? -72.063 1.061 -26.699 1.00 15.05 394 HIS C O 1
ATOM 20050 N N . THR C 1 395 ? -73.987 1.396 -25.582 1.00 18.67 395 THR C N 1
ATOM 20051 C CA . THR C 1 395 ? -74.821 1.159 -26.756 1.00 13.03 395 THR C CA 1
ATOM 20052 C C . THR C 1 395 ? -75.983 2.153 -26.806 1.00 18.21 395 THR C C 1
ATOM 20053 O O . THR C 1 395 ? -76.457 2.614 -25.766 1.00 16.15 395 THR C O 1
ATOM 20064 N N . VAL C 1 396 ? -76.385 2.516 -28.029 1.00 16.79 396 VAL C N 1
ATOM 20065 C CA . VAL C 1 396 ? -77.593 3.289 -28.294 1.00 20.11 396 VAL C CA 1
ATOM 20066 C C . VAL C 1 396 ? -78.260 2.667 -29.498 1.00 16.75 396 VAL C C 1
ATOM 20067 O O . VAL C 1 396 ? -77.623 1.908 -30.237 1.00 19.81 396 VAL C O 1
ATOM 20080 N N . GLY C 1 397 ? -79.527 3.004 -29.710 1.00 15.74 397 GLY C N 1
ATOM 20081 C CA . GLY C 1 397 ? -80.264 2.500 -30.852 1.00 17.42 397 GLY C CA 1
ATOM 20082 C C . GLY C 1 397 ? -81.162 3.547 -31.478 1.00 17.48 397 GLY C C 1
ATOM 20083 O O . GLY C 1 397 ? -81.577 4.496 -30.815 1.00 20.71 397 GLY C O 1
ATOM 20087 N N . ILE C 1 398 ? -81.434 3.390 -32.768 1.00 20.93 398 ILE C N 1
ATOM 20088 C CA . ILE C 1 398 ? -82.470 4.182 -33.436 1.00 25.18 398 ILE C CA 1
ATOM 20089 C C . ILE C 1 398 ? -83.232 3.348 -34.466 1.00 20.36 398 ILE C C 1
ATOM 20090 O O . ILE C 1 398 ? -82.638 2.544 -35.178 1.00 19.52 398 ILE C O 1
ATOM 20106 N N . HIS C 1 399 ? -84.545 3.558 -34.535 1.00 27.30 399 HIS C N 1
ATOM 20107 C CA . HIS C 1 399 ? -85.378 2.999 -35.597 1.00 27.20 399 HIS C CA 1
ATOM 20108 C C . HIS C 1 399 ? -85.875 4.131 -36.487 1.00 25.09 399 HIS C C 1
ATOM 20109 O O . HIS C 1 399 ? -86.511 5.063 -36.017 1.00 20.00 399 HIS C O 1
ATOM 20123 N N . ALA C 1 400 ? -85.574 4.034 -37.777 1.00 21.93 400 ALA C N 1
ATOM 20124 C CA . ALA C 1 400 ? -85.870 5.099 -38.718 1.00 28.46 400 ALA C CA 1
ATOM 20125 C C . ALA C 1 400 ? -85.610 4.586 -40.112 1.00 24.54 400 ALA C C 1
ATOM 20126 O O . ALA C 1 400 ? -84.745 3.727 -40.318 1.00 25.45 400 ALA C O 1
ATOM 20133 N N . GLU C 1 401 ? -86.367 5.107 -41.073 1.00 25.66 401 GLU C N 1
ATOM 20134 C CA . GLU C 1 401 ? -86.121 4.794 -42.472 1.00 28.71 401 GLU C CA 1
ATOM 20135 C C . GLU C 1 401 ? -85.566 6.004 -43.204 1.00 32.27 401 GLU C C 1
ATOM 20136 O O . GLU C 1 401 ? -85.212 5.900 -44.368 1.00 35.48 401 GLU C O 1
ATOM 20148 N N . ASP C 1 402 ? -85.452 7.135 -42.505 1.00 33.59 402 ASP C N 1
ATOM 20149 C CA . ASP C 1 402 ? -84.888 8.355 -43.085 1.00 23.13 402 ASP C CA 1
ATOM 20150 C C . ASP C 1 402 ? -83.378 8.415 -42.867 1.00 29.75 402 ASP C C 1
ATOM 20151 O O . ASP C 1 402 ? -82.921 8.603 -41.741 1.00 27.44 402 ASP C O 1
ATOM 20160 N N . GLU C 1 403 ? -82.620 8.283 -43.955 1.00 34.00 403 GLU C N 1
ATOM 20161 C CA . GLU C 1 403 ? -81.153 8.205 -43.899 1.00 29.53 403 GLU C CA 1
ATOM 20162 C C . GLU C 1 403 ? -80.504 9.470 -43.362 1.00 32.79 403 GLU C C 1
ATOM 20163 O O . GLU C 1 403 ? -79.493 9.401 -42.661 1.00 29.42 403 GLU C O 1
ATOM 20175 N N . LYS C 1 404 ? -81.061 10.624 -43.710 1.00 31.08 404 LYS C N 1
ATOM 20176 C CA . LYS C 1 404 ? -80.486 11.887 -43.257 1.00 42.87 404 LYS C CA 1
ATOM 20177 C C . LYS C 1 404 ? -80.592 11.991 -41.745 1.00 29.00 404 LYS C C 1
ATOM 20178 O O . LYS C 1 404 ? -79.683 12.462 -41.082 1.00 26.42 404 LYS C O 1
ATOM 20197 N N . VAL C 1 405 ? -81.728 11.557 -41.212 1.00 36.98 405 VAL C N 1
ATOM 20198 C CA . VAL C 1 405 ? -81.968 11.597 -39.784 1.00 27.66 405 VAL C CA 1
ATOM 20199 C C . VAL C 1 405 ? -81.018 10.643 -39.064 1.00 28.69 405 VAL C C 1
ATOM 20200 O O . VAL C 1 405 ? -80.446 10.993 -38.034 1.00 24.99 405 VAL C O 1
ATOM 20213 N N . ILE C 1 406 ? -80.858 9.444 -39.609 1.00 23.75 406 ILE C N 1
ATOM 20214 C CA . ILE C 1 406 ? -79.942 8.453 -39.044 1.00 28.46 406 ILE C CA 1
ATOM 20215 C C . ILE C 1 406 ? -78.527 9.036 -38.920 1.00 29.33 406 ILE C C 1
ATOM 20216 O O . ILE C 1 406 ? -77.884 8.939 -37.871 1.00 23.97 406 ILE C O 1
ATOM 20232 N N . GLU C 1 407 ? -78.054 9.671 -39.982 1.00 28.57 407 GLU C N 1
ATOM 20233 C CA . GLU C 1 407 ? -76.694 10.231 -39.979 1.00 33.15 407 GLU C CA 1
ATOM 20234 C C . GLU C 1 407 ? -76.547 11.334 -38.938 1.00 21.31 407 GLU C C 1
ATOM 20235 O O . GLU C 1 407 ? -75.555 11.381 -38.207 1.00 25.97 407 GLU C O 1
ATOM 20247 N N . ALA C 1 408 ? -77.556 12.193 -38.831 1.00 24.12 408 ALA C N 1
ATOM 20248 C CA . ALA C 1 408 ? -77.469 13.345 -37.945 1.00 28.92 408 ALA C CA 1
ATOM 20249 C C . ALA C 1 408 ? -77.629 12.961 -36.479 1.00 26.19 408 ALA C C 1
ATOM 20250 O O . ALA C 1 408 ? -77.036 13.591 -35.600 1.00 28.87 408 ALA C O 1
ATOM 20257 N N . TYR C 1 409 ? -78.414 11.919 -36.223 1.00 21.99 409 TYR C N 1
ATOM 20258 C CA . TYR C 1 409 ? -78.644 11.449 -34.863 1.00 22.40 409 TYR C CA 1
ATOM 20259 C C . TYR C 1 409 ? -77.439 10.687 -34.314 1.00 16.07 409 TYR C C 1
ATOM 20260 O O . TYR C 1 409 ? -77.034 10.891 -33.175 1.00 20.26 409 TYR C O 1
ATOM 20278 N N . THR C 1 410 ? -76.900 9.782 -35.122 1.00 19.28 410 THR C N 1
ATOM 20279 C CA . THR C 1 410 ? -75.864 8.871 -34.650 1.00 20.44 410 THR C CA 1
ATOM 20280 C C . THR C 1 410 ? -74.463 9.497 -34.494 1.00 26.67 410 THR C C 1
ATOM 20281 O O . THR C 1 410 ? -73.689 9.064 -33.650 1.00 23.19 410 THR C O 1
ATOM 20292 N N . ILE C 1 411 ? -74.154 10.521 -35.281 1.00 22.91 411 ILE C N 1
ATOM 20293 C CA . ILE C 1 411 ? -72.779 10.998 -35.407 1.00 20.39 411 ILE C CA 1
ATOM 20294 C C . ILE C 1 411 ? -72.139 11.337 -34.055 1.00 25.36 411 ILE C C 1
ATOM 20295 O O . ILE C 1 411 ? -70.995 10.968 -33.807 1.00 27.84 411 ILE C O 1
ATOM 20311 N N . ASP C 1 412 ? -72.887 11.996 -33.178 1.00 24.54 412 ASP C N 1
ATOM 20312 C CA . ASP C 1 412 ? -72.342 12.486 -31.921 1.00 26.98 412 ASP C CA 1
ATOM 20313 C C . ASP C 1 412 ? -72.754 11.744 -30.653 1.00 28.01 412 ASP C C 1
ATOM 20314 O O . ASP C 1 412 ? -72.621 12.284 -29.558 1.00 32.43 412 ASP C O 1
ATOM 20323 N N . LYS C 1 413 ? -73.231 10.515 -30.780 1.00 24.23 413 LYS C N 1
ATOM 20324 C CA . LYS C 1 413 ? -73.601 9.734 -29.604 1.00 26.87 413 LYS C CA 1
ATOM 20325 C C . LYS C 1 413 ? -72.406 8.984 -29.003 1.00 25.01 413 LYS C C 1
ATOM 20326 O O . LYS C 1 413 ? -71.691 8.281 -29.707 1.00 20.54 413 LYS C O 1
ATOM 20345 N N . PRO C 1 414 ? -72.202 9.120 -27.686 1.00 21.89 414 PRO C N 1
ATOM 20346 C CA . PRO C 1 414 ? -71.066 8.459 -27.032 1.00 23.61 414 PRO C CA 1
ATOM 20347 C C . PRO C 1 414 ? -71.331 6.986 -26.728 1.00 16.87 414 PRO C C 1
ATOM 20348 O O . PRO C 1 414 ? -71.567 6.621 -25.592 1.00 17.74 414 PRO C O 1
ATOM 20359 N N . ALA C 1 415 ? -71.290 6.150 -27.757 1.00 17.17 415 ALA C N 1
ATOM 20360 C CA . ALA C 1 415 ? -71.464 4.720 -27.595 1.00 17.54 415 ALA C CA 1
ATOM 20361 C C . ALA C 1 415 ? -70.615 4.025 -28.628 1.00 15.85 415 ALA C C 1
ATOM 20362 O O . ALA C 1 415 ? -70.568 4.450 -29.776 1.00 14.89 415 ALA C O 1
ATOM 20369 N N . GLY C 1 416 ? -69.946 2.951 -28.226 1.00 14.16 416 GLY C N 1
ATOM 20370 C CA . GLY C 1 416 ? -69.123 2.192 -29.143 1.00 16.06 416 GLY C CA 1
ATOM 20371 C C . GLY C 1 416 ? -69.959 1.377 -30.129 1.00 23.02 416 GLY C C 1
ATOM 20372 O O . GLY C 1 416 ? -69.482 1.060 -31.226 1.00 16.86 416 GLY C O 1
ATOM 20376 N N . ARG C 1 417 ? -71.184 1.026 -29.725 1.00 15.78 417 ARG C N 1
ATOM 20377 C CA . ARG C 1 417 ? -72.159 0.330 -30.591 1.00 20.08 417 ARG C CA 1
ATOM 20378 C C . ARG C 1 417 ? -73.394 1.206 -30.826 1.00 22.80 417 ARG C C 1
ATOM 20379 O O . ARG C 1 417 ? -74.155 1.494 -29.901 1.00 16.98 417 ARG C O 1
ATOM 20400 N N . ILE C 1 418 ? -73.580 1.651 -32.062 1.00 12.73 418 ILE C N 1
ATOM 20401 C CA . ILE C 1 418 ? -74.710 2.516 -32.394 1.00 15.18 418 ILE C CA 1
ATOM 20402 C C . ILE C 1 418 ? -75.592 1.706 -33.337 1.00 22.27 418 ILE C C 1
ATOM 20403 O O . ILE C 1 418 ? -75.280 1.533 -34.516 1.00 17.15 418 ILE C O 1
ATOM 20419 N N . VAL C 1 419 ? -76.684 1.183 -32.786 1.00 23.12 419 VAL C N 1
ATOM 20420 C CA . VAL C 1 419 ? -77.468 0.146 -33.446 1.00 16.63 419 VAL C CA 1
ATOM 20421 C C . VAL C 1 419 ? -78.630 0.754 -34.244 1.00 16.05 419 VAL C C 1
ATOM 20422 O O . VAL C 1 419 ? -79.449 1.479 -33.681 1.00 17.10 419 VAL C O 1
ATOM 20435 N N . VAL C 1 420 ? -78.686 0.472 -35.548 1.00 14.96 420 VAL C N 1
ATOM 20436 C CA . VAL C 1 420 ? -79.760 1.000 -36.404 1.00 16.44 420 VAL C CA 1
ATOM 20437 C C . VAL C 1 420 ? -80.702 -0.111 -36.875 1.00 22.40 420 VAL C C 1
ATOM 20438 O O . VAL C 1 420 ? -80.263 -1.094 -37.482 1.00 20.48 420 VAL C O 1
ATOM 20451 N N . ASN C 1 421 ? -81.992 0.051 -36.587 1.00 23.13 421 ASN C N 1
ATOM 20452 C CA . ASN C 1 421 ? -83.029 -0.864 -37.080 1.00 20.70 421 ASN C CA 1
ATOM 20453 C C . ASN C 1 421 ? -82.778 -2.322 -36.704 1.00 16.26 421 ASN C C 1
ATOM 20454 O O . ASN C 1 421 ? -82.781 -3.210 -37.548 1.00 23.26 421 ASN C O 1
ATOM 20465 N N . ALA C 1 422 ? -82.535 -2.548 -35.416 1.00 16.65 422 ALA C N 1
ATOM 20466 C CA . ALA C 1 422 ? -82.260 -3.877 -34.882 1.00 16.32 422 ALA C CA 1
ATOM 20467 C C . ALA C 1 422 ? -82.503 -3.797 -33.393 1.00 19.63 422 ALA C C 1
ATOM 20468 O O . ALA C 1 422 ? -82.549 -2.692 -32.837 1.00 18.96 422 ALA C O 1
ATOM 20475 N N . GLY C 1 423 ? -82.698 -4.937 -32.738 1.00 21.33 423 GLY C N 1
ATOM 20476 C CA . GLY C 1 423 ? -82.810 -4.926 -31.283 1.00 23.57 423 GLY C CA 1
ATOM 20477 C C . GLY C 1 423 ? -81.407 -4.669 -30.734 1.00 20.56 423 GLY C C 1
ATOM 20478 O O . GLY C 1 423 ? -80.437 -5.161 -31.312 1.00 18.06 423 GLY C O 1
ATOM 20482 N N . THR C 1 424 ? -81.277 -3.910 -29.647 1.00 18.61 424 THR C N 1
ATOM 20483 C CA . THR C 1 424 ? -79.950 -3.510 -29.186 1.00 19.06 424 THR C CA 1
ATOM 20484 C C . THR C 1 424 ? -79.209 -4.636 -28.438 1.00 17.33 424 THR C C 1
ATOM 20485 O O . THR C 1 424 ? -77.979 -4.683 -28.448 1.00 22.04 424 THR C O 1
ATOM 20496 N N . THR C 1 425 ? -79.940 -5.535 -27.786 1.00 20.64 425 THR C N 1
ATOM 20497 C CA . THR C 1 425 ? -79.317 -6.721 -27.183 1.00 12.54 425 THR C CA 1
ATOM 20498 C C . THR C 1 425 ? -78.540 -7.472 -28.260 1.00 16.54 425 THR C C 1
ATOM 20499 O O . THR C 1 425 ? -77.319 -7.709 -28.140 1.00 17.43 425 THR C O 1
ATOM 20510 N N . PHE C 1 426 ? -79.233 -7.829 -29.332 1.00 19.38 426 PHE C N 1
ATOM 20511 C CA . PHE C 1 426 ? -78.639 -8.665 -30.382 1.00 20.16 426 PHE C CA 1
ATOM 20512 C C . PHE C 1 426 ? -77.678 -7.868 -31.255 1.00 20.69 426 PHE C C 1
ATOM 20513 O O . PHE C 1 426 ? -76.692 -8.401 -31.759 1.00 18.06 426 PHE C O 1
ATOM 20530 N N . GLY C 1 427 ? -77.966 -6.581 -31.414 1.00 17.33 427 GLY C N 1
ATOM 20531 C CA . GLY C 1 427 ? -77.114 -5.715 -32.191 1.00 21.15 427 GLY C CA 1
ATOM 20532 C C . GLY C 1 427 ? -75.805 -5.488 -31.457 1.00 19.76 427 GLY C C 1
ATOM 20533 O O . GLY C 1 427 ? -74.715 -5.677 -32.019 1.00 17.26 427 GLY C O 1
ATOM 20537 N N . GLY C 1 428 ? -75.906 -5.088 -30.193 1.00 15.20 428 GLY C N 1
ATOM 20538 C CA . GLY C 1 428 ? -74.718 -4.721 -29.423 1.00 14.06 428 GLY C CA 1
ATOM 20539 C C . GLY C 1 428 ? -73.688 -5.823 -29.387 1.00 18.66 428 GLY C C 1
ATOM 20540 O O . GLY C 1 428 ? -72.492 -5.556 -29.510 1.00 21.20 428 GLY C O 1
ATOM 20544 N N . ILE C 1 429 ? -74.141 -7.068 -29.208 1.00 17.82 429 ILE C N 1
ATOM 20545 C CA . ILE C 1 429 ? -73.217 -8.198 -29.125 1.00 15.70 429 ILE C CA 1
ATOM 20546 C C . ILE C 1 429 ? -72.793 -8.726 -30.495 1.00 16.15 429 ILE C C 1
ATOM 20547 O O . ILE C 1 429 ? -71.903 -9.577 -30.596 1.00 13.31 429 ILE C O 1
ATOM 20563 N N . GLY C 1 430 ? -73.439 -8.243 -31.551 1.00 17.54 430 GLY C N 1
ATOM 20564 C CA . GLY C 1 430 ? -73.046 -8.641 -32.895 1.00 17.12 430 GLY C CA 1
ATOM 20565 C C . GLY C 1 430 ? -73.775 -9.860 -33.451 1.00 22.14 430 GLY C C 1
ATOM 20566 O O . GLY C 1 430 ? -73.267 -10.546 -34.344 1.00 18.48 430 GLY C O 1
ATOM 20570 N N . ALA C 1 431 ? -74.969 -10.129 -32.937 1.00 18.54 431 ALA C N 1
ATOM 20571 C CA . ALA C 1 431 ? -75.790 -11.226 -33.458 1.00 20.89 431 ALA C CA 1
ATOM 20572 C C . ALA C 1 431 ? -76.486 -10.788 -34.748 1.00 19.87 431 ALA C C 1
ATOM 20573 O O . ALA C 1 431 ? -76.441 -11.488 -35.759 1.00 20.42 431 ALA C O 1
ATOM 20580 N N . THR C 1 432 ? -77.089 -9.602 -34.716 1.00 16.91 432 THR C N 1
ATOM 20581 C CA . THR C 1 432 ? -77.921 -9.144 -35.824 1.00 24.24 432 THR C CA 1
ATOM 20582 C C . THR C 1 432 ? -77.376 -7.926 -36.568 1.00 28.56 432 THR C C 1
ATOM 20583 O O . THR C 1 432 ? -77.994 -7.493 -37.540 1.00 23.52 432 THR C O 1
ATOM 20594 N N . VAL C 1 433 ? -76.243 -7.372 -36.109 1.00 19.68 433 VAL C N 1
ATOM 20595 C CA . VAL C 1 433 ? -75.495 -6.374 -36.878 1.00 23.13 433 VAL C CA 1
ATOM 20596 C C . VAL C 1 433 ? -74.028 -6.767 -36.914 1.00 19.72 433 VAL C C 1
ATOM 20597 O O . VAL C 1 433 ? -73.550 -7.535 -36.074 1.00 16.82 433 VAL C O 1
ATOM 20610 N N . ASN C 1 434 ? -73.306 -6.210 -37.870 1.00 18.75 434 ASN C N 1
ATOM 20611 C CA . ASN C 1 434 ? -71.943 -6.648 -38.121 1.00 18.52 434 ASN C CA 1
ATOM 20612 C C . ASN C 1 434 ? -70.862 -5.957 -37.261 1.00 19.23 434 ASN C C 1
ATOM 20613 O O . ASN C 1 434 ? -69.961 -5.300 -37.784 1.00 22.27 434 ASN C O 1
ATOM 20624 N N . VAL C 1 435 ? -70.953 -6.126 -35.942 1.00 19.22 435 VAL C N 1
ATOM 20625 C CA . VAL C 1 435 ? -69.810 -5.895 -35.038 1.00 19.26 435 VAL C CA 1
ATOM 20626 C C . VAL C 1 435 ? -69.327 -7.279 -34.603 1.00 21.14 435 VAL C C 1
ATOM 20627 O O . VAL C 1 435 ? -70.050 -8.252 -34.761 1.00 19.23 435 VAL C O 1
ATOM 20640 N N . LYS C 1 436 ? -68.099 -7.388 -34.113 1.00 17.04 436 LYS C N 1
ATOM 20641 C CA . LYS C 1 436 ? -67.544 -8.709 -33.782 1.00 19.00 436 LYS C CA 1
ATOM 20642 C C . LYS C 1 436 ? -68.355 -9.375 -32.682 1.00 19.40 436 LYS C C 1
ATOM 20643 O O . LYS C 1 436 ? -68.635 -8.746 -31.663 1.00 17.11 436 LYS C O 1
ATOM 20662 N N . PRO C 1 437 ? -68.769 -10.640 -32.899 1.00 15.91 437 PRO C N 1
ATOM 20663 C CA . PRO C 1 437 ? -69.488 -11.357 -31.846 1.00 22.64 437 PRO C CA 1
ATOM 20664 C C . PRO C 1 437 ? -68.712 -11.353 -30.539 1.00 12.96 437 PRO C C 1
ATOM 20665 O O . PRO C 1 437 ? -67.552 -11.754 -30.487 1.00 17.12 437 PRO C O 1
ATOM 20676 N N . SER C 1 438 ? -69.358 -10.888 -29.486 1.00 14.72 438 SER C N 1
ATOM 20677 C CA . SER C 1 438 ? -68.674 -10.753 -28.218 1.00 16.44 438 SER C CA 1
ATOM 20678 C C . SER C 1 438 ? -69.640 -10.630 -27.064 1.00 15.82 438 SER C C 1
ATOM 20679 O O . SER C 1 438 ? -70.762 -10.143 -27.220 1.00 18.97 438 SER C O 1
ATOM 20687 N N . LEU C 1 439 ? -69.189 -11.068 -25.899 1.00 14.50 439 LEU C N 1
ATOM 20688 C CA . LEU C 1 439 ? -69.905 -10.812 -24.657 1.00 18.52 439 LEU C CA 1
ATOM 20689 C C . LEU C 1 439 ? -69.112 -9.926 -23.688 1.00 16.40 439 LEU C C 1
ATOM 20690 O O . LEU C 1 439 ? -69.480 -9.790 -22.513 1.00 14.90 439 LEU C O 1
ATOM 20706 N N . THR C 1 440 ? -68.038 -9.311 -24.194 1.00 22.62 440 THR C N 1
ATOM 20707 C CA . THR C 1 440 ? -67.222 -8.347 -23.441 1.00 16.35 440 THR C CA 1
ATOM 20708 C C . THR C 1 440 ? -67.118 -7.062 -24.261 1.00 15.80 440 THR C C 1
ATOM 20709 O O . THR C 1 440 ? -66.276 -6.935 -25.147 1.00 14.71 440 THR C O 1
ATOM 20720 N N . LEU C 1 441 ? -68.009 -6.130 -23.962 1.00 13.90 441 LEU C N 1
ATOM 20721 C CA . LEU C 1 441 ? -68.187 -4.918 -24.753 1.00 21.69 441 LEU C CA 1
ATOM 20722 C C . LEU C 1 441 ? -67.457 -3.726 -24.133 1.00 18.59 441 LEU C C 1
ATOM 20723 O O . LEU C 1 441 ? -67.916 -3.153 -23.150 1.00 19.21 441 LEU C O 1
ATOM 20739 N N . GLY C 1 442 ? -66.319 -3.353 -24.717 1.00 18.54 442 GLY C N 1
ATOM 20740 C CA . GLY C 1 442 ? -65.567 -2.204 -24.232 1.00 15.68 442 GLY C CA 1
ATOM 20741 C C . GLY C 1 442 ? -66.313 -0.902 -24.415 1.00 9.68 442 GLY C C 1
ATOM 20742 O O . GLY C 1 442 ? -66.903 -0.647 -25.474 1.00 13.55 442 GLY C O 1
ATOM 20746 N N . CYS C 1 443 ? -66.289 -0.057 -23.385 1.00 12.08 443 CYS C N 1
ATOM 20747 C CA . CYS C 1 443 ? -66.983 1.220 -23.450 1.00 11.67 443 CYS C CA 1
ATOM 20748 C C . CYS C 1 443 ? -66.071 2.432 -23.703 1.00 14.50 443 CYS C C 1
ATOM 20749 O O . CYS C 1 443 ? -66.488 3.584 -23.536 1.00 13.27 443 CYS C O 1
ATOM 20757 N N . GLY C 1 444 ? -64.839 2.170 -24.126 1.00 18.05 444 GLY C N 1
ATOM 20758 C CA . GLY C 1 444 ? -63.923 3.242 -24.470 1.00 16.54 444 GLY C CA 1
ATOM 20759 C C . GLY C 1 444 ? -63.477 4.065 -23.266 1.00 15.37 444 GLY C C 1
ATOM 20760 O O . GLY C 1 444 ? -63.835 3.781 -22.107 1.00 13.69 444 GLY C O 1
ATOM 20764 N N . ALA C 1 445 ? -62.715 5.116 -23.547 1.00 18.78 445 ALA C N 1
ATOM 20765 C CA . ALA C 1 445 ? -62.169 5.958 -22.490 1.00 18.46 445 ALA C CA 1
ATOM 20766 C C . ALA C 1 445 ? -63.302 6.604 -21.700 1.00 16.77 445 ALA C C 1
ATOM 20767 O O . ALA C 1 445 ? -63.192 6.795 -20.484 1.00 20.49 445 ALA C O 1
ATOM 20774 N N . ILE C 1 446 ? -64.410 6.913 -22.364 1.00 16.57 446 ILE C N 1
ATOM 20775 C CA . ILE C 1 446 ? -65.490 7.598 -21.670 1.00 19.27 446 ILE C CA 1
ATOM 20776 C C . ILE C 1 446 ? -66.143 6.692 -20.624 1.00 17.18 446 ILE C C 1
ATOM 20777 O O . ILE C 1 446 ? -66.737 7.174 -19.661 1.00 21.66 446 ILE C O 1
ATOM 20793 N N . GLY C 1 447 ? -66.021 5.383 -20.821 1.00 19.01 447 GLY C N 1
ATOM 20794 C CA . GLY C 1 447 ? -66.483 4.403 -19.850 1.00 19.92 447 GLY C CA 1
ATOM 20795 C C . GLY C 1 447 ? -65.337 3.746 -19.089 1.00 19.67 447 GLY C C 1
ATOM 20796 O O . GLY C 1 447 ? -65.476 2.629 -18.595 1.00 17.02 447 GLY C O 1
ATOM 20800 N N . ASN C 1 448 ? -64.193 4.432 -19.025 1.00 21.16 448 ASN C N 1
ATOM 20801 C CA . ASN C 1 448 ? -63.026 3.981 -18.242 1.00 15.74 448 ASN C CA 1
ATOM 20802 C C . ASN C 1 448 ? -62.439 2.657 -18.723 1.00 18.97 448 ASN C C 1
ATOM 20803 O O . ASN C 1 448 ? -62.008 1.815 -17.923 1.00 16.25 448 ASN C O 1
ATOM 20814 N N . ASN C 1 449 ? -62.397 2.487 -20.044 1.00 22.27 449 ASN C N 1
ATOM 20815 C CA . ASN C 1 449 ? -61.871 1.270 -20.661 1.00 17.64 449 ASN C CA 1
ATOM 20816 C C . ASN C 1 449 ? -60.811 1.597 -21.704 1.00 16.44 449 ASN C C 1
ATOM 20817 O O . ASN C 1 449 ? -60.849 2.670 -22.294 1.00 16.18 449 ASN C O 1
ATOM 20828 N N . ILE C 1 450 ? -59.910 0.646 -21.954 1.00 15.73 450 ILE C N 1
ATOM 20829 C CA . ILE C 1 450 ? -58.854 0.803 -22.943 1.00 15.25 450 ILE C CA 1
ATOM 20830 C C . ILE C 1 450 ? -59.349 0.703 -24.391 1.00 15.91 450 ILE C C 1
ATOM 20831 O O . ILE C 1 450 ? -58.686 1.181 -25.293 1.00 16.18 450 ILE C O 1
ATOM 20847 N N . THR C 1 451 ? -60.502 0.082 -24.615 1.00 16.83 451 THR C N 1
ATOM 20848 C CA . THR C 1 451 ? -61.069 -0.001 -25.959 1.00 17.39 451 THR C CA 1
ATOM 20849 C C . THR C 1 451 ? -62.584 0.097 -25.962 1.00 19.61 451 THR C C 1
ATOM 20850 O O . THR C 1 451 ? -63.265 -0.217 -24.979 1.00 18.72 451 THR C O 1
ATOM 20861 N N . SER C 1 452 ? -63.094 0.570 -27.090 1.00 19.09 452 SER C N 1
ATOM 20862 C CA . SER C 1 452 ? -64.522 0.639 -27.340 1.00 18.17 452 SER C CA 1
ATOM 20863 C C . SER C 1 452 ? -64.953 -0.563 -28.174 1.00 14.22 452 SER C C 1
ATOM 20864 O O . SER C 1 452 ? -66.112 -0.653 -28.577 1.00 13.71 452 SER C O 1
ATOM 20872 N N . ASP C 1 453 ? -63.999 -1.440 -28.480 1.00 15.41 453 ASP C N 1
ATOM 20873 C CA . ASP C 1 453 ? -64.249 -2.635 -29.280 1.00 20.07 453 ASP C CA 1
ATOM 20874 C C . ASP C 1 453 ? -65.093 -3.693 -28.568 1.00 20.22 453 ASP C C 1
ATOM 20875 O O . ASP C 1 453 ? -65.042 -3.840 -27.351 1.00 19.95 453 ASP C O 1
ATOM 20884 N N . ASN C 1 454 ? -65.860 -4.440 -29.350 1.00 16.76 454 ASN C N 1
ATOM 20885 C CA . ASN C 1 454 ? -66.294 -5.768 -28.938 1.00 17.24 454 ASN C CA 1
ATOM 20886 C C . ASN C 1 454 ? -65.040 -6.645 -28.818 1.00 19.84 454 ASN C C 1
ATOM 20887 O O . ASN C 1 454 ? -64.377 -6.921 -29.815 1.00 23.47 454 ASN C O 1
ATOM 20898 N N . VAL C 1 455 ? -64.680 -7.063 -27.611 1.00 18.38 455 VAL C N 1
ATOM 20899 C CA . VAL C 1 455 ? -63.427 -7.812 -27.453 1.00 14.25 455 VAL C CA 1
ATOM 20900 C C . VAL C 1 455 ? -63.497 -9.185 -28.125 1.00 16.88 455 VAL C C 1
ATOM 20901 O O . VAL C 1 455 ? -64.483 -9.901 -27.994 1.00 19.40 455 VAL C O 1
ATOM 20914 N N . THR C 1 456 ? -62.437 -9.541 -28.843 1.00 16.70 456 THR C N 1
ATOM 20915 C CA . THR C 1 456 ? -62.384 -10.787 -29.591 1.00 16.37 456 THR C CA 1
ATOM 20916 C C . THR C 1 456 ? -60.928 -11.270 -29.684 1.00 15.25 456 THR C C 1
ATOM 20917 O O . THR C 1 456 ? -60.050 -10.765 -28.971 1.00 18.38 456 THR C O 1
ATOM 20928 N N . VAL C 1 457 ? -60.673 -12.254 -30.542 1.00 14.13 457 VAL C N 1
ATOM 20929 C CA . VAL C 1 457 ? -59.405 -12.982 -30.520 1.00 14.98 457 VAL C CA 1
ATOM 20930 C C . VAL C 1 457 ? -58.183 -12.062 -30.772 1.00 16.90 457 VAL C C 1
ATOM 20931 O O . VAL C 1 457 ? -57.106 -12.306 -30.250 1.00 19.02 457 VAL C O 1
ATOM 20944 N N . THR C 1 458 ? -58.362 -11.000 -31.546 1.00 14.46 458 THR C N 1
ATOM 20945 C CA . THR C 1 458 ? -57.248 -10.120 -31.889 1.00 20.44 458 THR C CA 1
ATOM 20946 C C . THR C 1 458 ? -56.774 -9.274 -30.713 1.00 17.31 458 THR C C 1
ATOM 20947 O O . THR C 1 458 ? -55.696 -8.701 -30.765 1.00 19.13 458 THR C O 1
ATOM 20958 N N . HIS C 1 459 ? -57.573 -9.198 -29.655 1.00 15.92 459 HIS C N 1
ATOM 20959 C CA . HIS C 1 459 ? -57.137 -8.531 -28.445 1.00 22.00 459 HIS C CA 1
ATOM 20960 C C . HIS C 1 459 ? -56.241 -9.413 -27.571 1.00 18.62 459 HIS C C 1
ATOM 20961 O O . HIS C 1 459 ? -55.675 -8.945 -26.596 1.00 23.43 459 HIS C O 1
ATOM 20975 N N . LEU C 1 460 ? -5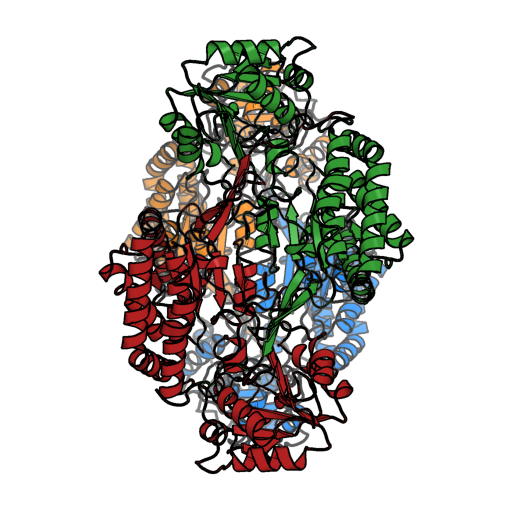6.095 -10.680 -27.933 1.00 17.61 460 LEU C N 1
ATOM 20976 C CA . LEU C 1 460 ? -55.411 -11.627 -27.067 1.00 15.69 460 LEU C CA 1
ATOM 20977 C C . LEU C 1 460 ? -54.139 -12.186 -27.699 1.00 18.29 460 LEU C C 1
ATOM 20978 O O . LEU C 1 460 ? -53.605 -13.193 -27.238 1.00 14.09 460 LEU C O 1
ATOM 20994 N N . PHE C 1 461 ? -53.659 -11.537 -28.755 1.00 13.09 461 PHE C N 1
ATOM 20995 C CA . PHE C 1 461 ? -52.271 -11.710 -29.148 1.00 15.74 461 PHE C CA 1
ATOM 20996 C C . PHE C 1 461 ? -51.631 -10.382 -29.550 1.00 16.47 461 PHE C C 1
ATOM 20997 O O . PHE C 1 461 ? -52.284 -9.485 -30.062 1.00 15.15 461 PHE C O 1
ATOM 21014 N N . ASN C 1 462 ? -50.349 -10.266 -29.227 1.00 17.59 462 ASN C N 1
ATOM 21015 C CA . ASN C 1 462 ? -49.526 -9.129 -29.615 1.00 19.11 462 ASN C CA 1
ATOM 21016 C C . ASN C 1 462 ? -48.945 -9.372 -31.009 1.00 21.06 462 ASN C C 1
ATOM 21017 O O . ASN C 1 462 ? -48.659 -10.510 -31.381 1.00 21.22 462 ASN C O 1
ATOM 21028 N N . ILE C 1 463 ? -48.756 -8.310 -31.774 1.00 18.52 463 ILE C N 1
ATOM 21029 C CA . ILE C 1 463 ? -48.071 -8.415 -33.051 1.00 17.21 463 ILE C CA 1
ATOM 21030 C C . ILE C 1 463 ? -46.603 -7.977 -32.940 1.00 19.98 463 ILE C C 1
ATOM 21031 O O . ILE C 1 463 ? -46.306 -6.898 -32.426 1.00 25.81 463 ILE C O 1
ATOM 21047 N N . LYS C 1 464 ? -45.711 -8.844 -33.419 1.00 17.74 464 LYS C N 1
ATOM 21048 C CA . LYS C 1 464 ? -44.275 -8.580 -33.517 1.00 20.20 464 LYS C CA 1
ATOM 21049 C C . LYS C 1 464 ? -43.970 -8.250 -34.954 1.00 26.58 464 LYS C C 1
ATOM 21050 O O . LYS C 1 464 ? -44.501 -8.896 -35.849 1.00 22.13 464 LYS C O 1
ATOM 21069 N N . ARG C 1 465 ? -43.122 -7.247 -35.177 1.00 22.06 465 ARG C N 1
ATOM 21070 C CA . ARG C 1 465 ? -42.784 -6.843 -36.531 1.00 16.14 465 ARG C CA 1
ATOM 21071 C C . ARG C 1 465 ? -41.300 -7.056 -36.820 1.00 27.16 465 ARG C C 1
ATOM 21072 O O . ARG C 1 465 ? -40.411 -6.482 -36.190 1.00 18.89 465 ARG C O 1
ATOM 21093 N N . VAL C 1 466 ? -41.060 -7.960 -37.757 1.00 22.00 466 VAL C N 1
ATOM 21094 C CA . VAL C 1 466 ? -39.750 -8.149 -38.342 1.00 20.60 466 VAL C CA 1
ATOM 21095 C C . VAL C 1 466 ? -39.630 -7.112 -39.455 1.00 24.88 466 VAL C C 1
ATOM 21096 O O . VAL C 1 466 ? -40.423 -7.140 -40.382 1.00 20.41 466 VAL C O 1
ATOM 21109 N N . ALA C 1 467 ? -38.673 -6.186 -39.353 1.00 22.16 467 ALA C N 1
ATOM 21110 C CA . ALA C 1 467 ? -38.566 -5.101 -40.330 1.00 16.76 467 ALA C CA 1
ATOM 21111 C C . ALA C 1 467 ? -37.119 -4.845 -40.747 1.00 19.15 467 ALA C C 1
ATOM 21112 O O . ALA C 1 467 ? -36.214 -4.815 -39.914 1.00 19.71 467 ALA C O 1
ATOM 21119 N N . PHE C 1 468 ? -36.926 -4.660 -42.048 1.00 21.82 468 PHE C N 1
ATOM 21120 C CA . PHE C 1 468 ? -35.602 -4.544 -42.644 1.00 25.67 468 PHE C CA 1
ATOM 21121 C C . PHE C 1 468 ? -35.179 -3.074 -42.798 1.00 21.73 468 PHE C C 1
ATOM 21122 O O . PHE C 1 468 ? -36.023 -2.192 -42.996 1.00 23.95 468 PHE C O 1
ATOM 21139 N N . GLY C 1 469 ? -33.878 -2.819 -42.727 1.00 22.02 469 GLY C N 1
ATOM 21140 C CA . GLY C 1 469 ? -33.322 -1.520 -43.097 1.00 19.93 469 GLY C CA 1
ATOM 21141 C C . GLY C 1 469 ? -33.696 -1.068 -44.499 1.00 22.37 469 GLY C C 1
ATOM 21142 O O . GLY C 1 469 ? -33.416 -1.748 -45.479 1.00 23.03 469 GLY C O 1
ATOM 21146 N N . VAL C 1 470 ? -34.342 0.088 -44.594 1.00 19.92 470 VAL C N 1
ATOM 21147 C CA . VAL C 1 470 ? -34.795 0.622 -45.874 1.00 29.39 470 VAL C CA 1
ATOM 21148 C C . VAL C 1 470 ? -34.391 2.094 -46.061 1.00 26.04 470 VAL C C 1
ATOM 21149 O O . VAL C 1 470 ? -34.522 2.640 -47.151 1.00 33.01 470 VAL C O 1
ATOM 21162 N N . ARG C 1 471 ? -33.923 2.732 -44.994 1.00 26.13 471 ARG C N 1
ATOM 21163 C CA . ARG C 1 471 ? -33.522 4.139 -45.037 1.00 25.02 471 ARG C CA 1
ATOM 21164 C C . ARG C 1 471 ? -32.241 4.309 -44.247 1.00 30.28 471 ARG C C 1
ATOM 21165 O O . ARG C 1 471 ? -31.988 3.549 -43.308 1.00 26.29 471 ARG C O 1
ATOM 21186 N N . GLU C 1 472 ? -31.439 5.304 -44.619 1.00 43.96 472 GLU C N 1
ATOM 21187 C CA . GLU C 1 472 ? -30.231 5.635 -43.865 1.00 39.81 472 GLU C CA 1
ATOM 21188 C C . GLU C 1 472 ? -30.527 6.815 -42.935 1.00 27.79 472 GLU C C 1
ATOM 21189 O O . GLU C 1 472 ? -31.275 7.722 -43.284 1.00 42.15 472 GLU C O 1
ATOM 21201 N N . MET C 1 473 ? -29.961 6.773 -41.738 1.00 33.11 473 MET C N 1
ATOM 21202 C CA . MET C 1 473 ? -30.138 7.837 -40.763 1.00 39.96 473 MET C CA 1
ATOM 21203 C C . MET C 1 473 ? -29.092 8.927 -40.990 1.00 32.39 473 MET C C 1
ATOM 21204 O O . MET C 1 473 ? -27.918 8.621 -41.099 1.00 39.69 473 MET C O 1
ATOM 21218 N N . PRO C 1 474 ? -29.519 10.196 -41.096 1.00 53.63 474 PRO C N 1
ATOM 21219 C CA . PRO C 1 474 ? -28.504 11.253 -41.210 1.00 57.02 474 PRO C CA 1
ATOM 21220 C C . PRO C 1 474 ? -27.641 11.349 -39.949 1.00 61.57 474 PRO C C 1
ATOM 21221 O O . PRO C 1 474 ? -28.147 11.135 -38.840 1.00 50.19 474 PRO C O 1
ATOM 21232 N N . LYS C 1 475 ? -26.357 11.653 -40.124 1.00 51.21 475 LYS C N 1
ATOM 21233 C CA . LYS C 1 475 ? -25.431 11.796 -38.997 1.00 65.72 475 LYS C CA 1
ATOM 21234 C C . LYS C 1 475 ? -25.368 13.245 -38.501 1.00 48.90 475 LYS C C 1
ATOM 21235 O O . LYS C 1 475 ? -25.154 13.503 -37.318 1.00 43.47 475 LYS C O 1
ATOM 21254 N N . LYS C 1 476 ? -25.552 14.180 -39.423 1.00 43.21 476 LYS C N 1
ATOM 21255 C CA . LYS C 1 476 ? -25.440 15.603 -39.126 1.00 65.37 476 LYS C CA 1
ATOM 21256 C C . LYS C 1 476 ? -26.764 16.317 -39.384 1.00 66.17 476 LYS C C 1
ATOM 21257 O O . LYS C 1 476 ? -27.588 15.854 -40.169 1.00 49.27 476 LYS C O 1
ATOM 21276 N N . VAL C 1 477 ? -26.959 17.449 -38.719 1.00 78.13 477 VAL C N 1
ATOM 21277 C CA . VAL C 1 477 ? -28.153 18.257 -38.923 1.00 69.58 477 VAL C CA 1
ATOM 21278 C C . VAL C 1 477 ? -27.997 19.119 -40.175 1.00 91.87 477 VAL C C 1
ATOM 21279 O O . VAL C 1 477 ? -28.744 18.967 -41.144 1.00 82.99 477 VAL C O 1
ATOM 21292 N N A LEU D 1 25 ? -41.984 26.530 0.168 0.54 26.64 25 LEU D N 1
ATOM 21293 N N B LEU D 1 25 ? -52.271 28.644 -0.611 0.46 27.77 25 LEU D N 1
ATOM 21294 C CA A LEU D 1 25 ? -41.456 25.212 -0.165 0.54 30.04 25 LEU D CA 1
ATOM 21295 C CA B LEU D 1 25 ? -51.453 27.439 -0.715 0.46 27.75 25 LEU D CA 1
ATOM 21296 C C A LEU D 1 25 ? -42.208 24.089 0.555 0.54 25.12 25 LEU D C 1
ATOM 21297 C C B LEU D 1 25 ? -49.946 27.768 -0.794 0.46 16.60 25 LEU D C 1
ATOM 21298 O O A LEU D 1 25 ? -42.420 23.022 -0.013 0.54 28.03 25 LEU D O 1
ATOM 21299 O O B LEU D 1 25 ? -49.499 28.324 -1.782 0.46 17.08 25 LEU D O 1
ATOM 21328 N N A ARG D 1 26 ? -42.611 24.335 1.798 0.54 27.51 26 ARG D N 1
ATOM 21329 N N B ARG D 1 26 ? -49.175 27.383 0.227 0.46 27.25 26 ARG D N 1
ATOM 21330 C CA A ARG D 1 26 ? -43.254 23.307 2.621 0.54 28.56 26 ARG D CA 1
ATOM 21331 C CA B ARG D 1 26 ? -47.731 27.670 0.291 0.46 23.71 26 ARG D CA 1
ATOM 21332 C C A ARG D 1 26 ? -44.413 22.632 1.881 0.54 20.97 26 ARG D C 1
ATOM 21333 C C B ARG D 1 26 ? -46.845 26.478 -0.098 0.46 21.46 26 ARG D C 1
ATOM 21334 O O A ARG D 1 26 ? -44.619 21.423 2.008 0.54 20.53 26 ARG D O 1
ATOM 21335 O O B ARG D 1 26 ? -45.866 26.639 -0.831 0.46 24.55 26 ARG D O 1
ATOM 21376 N N A ASP D 1 27 ? -45.114 23.423 1.070 0.54 19.03 27 ASP D N 1
ATOM 21377 N N B ASP D 1 27 ? -47.176 25.286 0.394 0.46 21.83 27 ASP D N 1
ATOM 21378 C CA A ASP D 1 27 ? -46.403 23.047 0.480 0.54 23.79 27 ASP D CA 1
ATOM 21379 C CA B ASP D 1 27 ? -46.303 24.120 0.239 0.46 17.81 27 ASP D CA 1
ATOM 21380 C C A ASP D 1 27 ? -46.412 23.057 -1.051 0.54 23.85 27 ASP D C 1
ATOM 21381 C C B ASP D 1 27 ? -46.360 23.507 -1.168 0.46 24.12 27 ASP D C 1
ATOM 21382 O O A ASP D 1 27 ? -47.466 23.176 -1.677 0.54 21.51 27 ASP D O 1
ATOM 21383 O O B ASP D 1 27 ? -47.414 23.518 -1.811 0.46 21.15 27 ASP D O 1
ATOM 21400 N N . ILE D 1 28 ? -45.234 22.967 -1.648 1.00 24.21 28 ILE D N 1
ATOM 21401 C CA . ILE D 1 28 ? -45.123 22.714 -3.074 1.00 27.26 28 ILE D CA 1
ATOM 21402 C C . ILE D 1 28 ? -45.936 21.472 -3.456 1.00 29.04 28 ILE D C 1
ATOM 21403 O O . ILE D 1 28 ? -46.500 21.417 -4.548 1.00 20.48 28 ILE D O 1
ATOM 21420 N N . ASP D 1 29 ? -46.037 20.496 -2.560 1.00 24.96 29 ASP D N 1
ATOM 21421 C CA . ASP D 1 29 ? -46.832 19.331 -2.880 1.00 24.26 29 ASP D CA 1
ATOM 21422 C C . ASP D 1 29 ? -48.277 19.779 -3.131 1.00 22.31 29 ASP D C 1
ATOM 21423 O O . ASP D 1 29 ? -48.851 19.416 -4.160 1.00 16.69 29 ASP D O 1
ATOM 21432 N N . LEU D 1 30 ? -48.833 20.617 -2.254 1.00 23.46 30 LEU D N 1
ATOM 21433 C CA . LEU D 1 30 ? -50.223 21.065 -2.406 1.00 26.06 30 LEU D CA 1
ATOM 21434 C C . LEU D 1 30 ? -50.404 21.964 -3.640 1.00 18.25 30 LEU D C 1
ATOM 21435 O O . LEU D 1 30 ? -51.401 21.852 -4.365 1.00 18.51 30 LEU D O 1
ATOM 21451 N N . GLN D 1 31 ? -49.451 22.861 -3.862 1.00 18.03 31 GLN D N 1
ATOM 21452 C CA . GLN D 1 31 ? -49.502 23.758 -5.016 1.00 26.08 31 GLN D CA 1
ATOM 21453 C C . GLN D 1 31 ? -49.504 22.965 -6.313 1.00 19.14 31 GLN D C 1
ATOM 21454 O O . GLN D 1 31 ? -50.284 23.265 -7.219 1.00 20.30 31 GLN D O 1
ATOM 21468 N N . SER D 1 32 ? -48.634 21.954 -6.381 1.00 18.46 32 SER D N 1
ATOM 21469 C CA . SER D 1 32 ? -48.540 21.086 -7.548 1.00 18.82 32 SER D CA 1
ATOM 21470 C C . SER D 1 32 ? -49.848 20.302 -7.767 1.00 22.42 32 SER D C 1
ATOM 21471 O O . SER D 1 32 ? -50.271 20.099 -8.908 1.00 18.59 32 SER D O 1
ATOM 21479 N N . ILE D 1 33 ? -50.517 19.894 -6.696 1.00 19.60 33 ILE D N 1
ATOM 21480 C CA . ILE D 1 33 ? -51.817 19.232 -6.876 1.00 14.48 33 ILE D CA 1
ATOM 21481 C C . ILE D 1 33 ? -52.830 20.207 -7.461 1.00 17.83 33 ILE D C 1
ATOM 21482 O O . ILE D 1 33 ? -53.570 19.858 -8.382 1.00 17.84 33 ILE D O 1
ATOM 21498 N N A GLN D 1 34 ? -52.856 21.430 -6.943 0.55 19.78 34 GLN D N 1
ATOM 21499 N N B GLN D 1 34 ? -52.854 21.426 -6.925 0.45 19.76 34 GLN D N 1
ATOM 21500 C CA A GLN D 1 34 ? -53.794 22.438 -7.438 0.55 17.92 34 GLN D CA 1
ATOM 21501 C CA B GLN D 1 34 ? -53.754 22.485 -7.399 0.45 17.94 34 GLN D CA 1
ATOM 21502 C C A GLN D 1 34 ? -53.489 22.783 -8.899 0.55 21.24 34 GLN D C 1
ATOM 21503 C C B GLN D 1 34 ? -53.481 22.803 -8.874 0.45 21.23 34 GLN D C 1
ATOM 21504 O O A GLN D 1 34 ? -54.405 23.021 -9.693 0.55 18.89 34 GLN D O 1
ATOM 21505 O O B GLN D 1 34 ? -54.411 23.034 -9.653 0.45 18.91 34 GLN D O 1
ATOM 21532 N N . GLU D 1 35 ? -52.205 22.817 -9.250 1.00 16.11 35 GLU D N 1
ATOM 21533 C CA . GLU D 1 35 ? -51.807 23.078 -10.636 1.00 16.77 35 GLU D CA 1
ATOM 21534 C C . GLU D 1 35 ? -52.375 22.020 -11.606 1.00 19.10 35 GLU D C 1
ATOM 21535 O O . GLU D 1 35 ? -52.911 22.356 -12.666 1.00 22.14 35 GLU D O 1
ATOM 21548 N N . VAL D 1 36 ? -52.253 20.748 -11.231 1.00 20.28 36 VAL D N 1
ATOM 21549 C CA . VAL D 1 36 ? -52.785 19.637 -12.018 1.00 16.49 36 VAL D CA 1
ATOM 21550 C C . VAL D 1 36 ? -54.296 19.780 -12.209 1.00 17.94 36 VAL D C 1
ATOM 21551 O O . VAL D 1 36 ? -54.806 19.624 -13.321 1.00 15.46 36 VAL D O 1
ATOM 21564 N N . ARG D 1 37 ? -55.015 20.083 -11.136 1.00 16.92 37 ARG D N 1
ATOM 21565 C CA . ARG D 1 37 ? -56.465 20.244 -11.221 1.00 13.33 37 ARG D CA 1
ATOM 21566 C C . ARG D 1 37 ? -56.836 21.416 -12.133 1.00 19.24 37 ARG D C 1
ATOM 21567 O O . ARG D 1 37 ? -57.771 21.325 -12.928 1.00 21.07 37 ARG D O 1
ATOM 21588 N N . ASN D 1 38 ? -56.110 22.523 -12.028 1.00 17.50 38 ASN D N 1
ATOM 21589 C CA . ASN D 1 38 ? -56.347 23.640 -12.942 1.00 14.18 38 ASN D CA 1
ATOM 21590 C C . ASN D 1 38 ? -56.111 23.232 -14.397 1.00 16.63 38 ASN D C 1
ATOM 21591 O O . ASN D 1 38 ? -56.940 23.515 -15.255 1.00 20.03 38 ASN D O 1
ATOM 21602 N N . TYR D 1 39 ? -55.002 22.540 -14.673 1.00 19.41 39 TYR D N 1
ATOM 21603 C CA . TYR D 1 39 ? -54.715 22.097 -16.042 1.00 20.26 39 TYR D CA 1
ATOM 21604 C C . TYR D 1 39 ? -55.801 21.164 -16.594 1.00 15.77 39 TYR D C 1
ATOM 21605 O O . TYR D 1 39 ? -56.178 21.280 -17.754 1.00 17.83 39 TYR D O 1
ATOM 21623 N N . LEU D 1 40 ? -56.294 20.245 -15.768 1.00 16.72 40 LEU D N 1
ATOM 21624 C CA . LEU D 1 40 ? -57.258 19.261 -16.220 1.00 17.85 40 LEU D CA 1
ATOM 21625 C C . LEU D 1 40 ? -58.582 19.941 -16.565 1.00 18.44 40 LEU D C 1
ATOM 21626 O O . LEU D 1 40 ? -59.207 19.635 -17.580 1.00 20.04 40 LEU D O 1
ATOM 21642 N N A GLU D 1 41 ? -59.008 20.886 -15.729 0.53 17.20 41 GLU D N 1
ATOM 21643 N N B GLU D 1 41 ? -58.974 20.860 -15.694 0.47 17.22 41 GLU D N 1
ATOM 21644 C CA A GLU D 1 41 ? -60.252 21.612 -15.982 0.53 18.99 41 GLU D CA 1
ATOM 21645 C CA B GLU D 1 41 ? -60.145 21.704 -15.864 0.47 19.07 41 GLU D CA 1
ATOM 21646 C C A GLU D 1 41 ? -60.134 22.471 -17.240 0.53 21.02 41 GLU D C 1
ATOM 21647 C C B GLU D 1 41 ? -60.116 22.468 -17.182 0.47 21.02 41 GLU D C 1
ATOM 21648 O O A GLU D 1 41 ? -61.076 22.555 -18.026 0.53 16.97 41 GLU D O 1
ATOM 21649 O O B GLU D 1 41 ? -61.083 22.479 -17.941 0.47 17.04 41 GLU D O 1
ATOM 21672 N N . GLU D 1 42 ? -58.983 23.113 -17.435 1.00 25.15 42 GLU D N 1
ATOM 21673 C CA . GLU D 1 42 ? -58.785 23.913 -18.633 1.00 21.79 42 GLU D CA 1
ATOM 21674 C C . GLU D 1 42 ? -58.644 22.984 -19.835 1.00 21.55 42 GLU D C 1
ATOM 21675 O O . GLU D 1 42 ? -59.161 23.288 -20.913 1.00 17.63 42 GLU D O 1
ATOM 21688 N N . ALA D 1 43 ? -57.980 21.840 -19.637 1.00 18.81 43 ALA D N 1
ATOM 21689 C CA . ALA D 1 43 ? -57.867 20.821 -20.689 1.00 19.28 43 ALA D CA 1
ATOM 21690 C C . ALA D 1 43 ? -59.249 20.347 -21.146 1.00 26.44 43 ALA D C 1
ATOM 21691 O O . ALA D 1 43 ? -59.502 20.164 -22.335 1.00 20.01 43 ALA D O 1
ATOM 21698 N N . LYS D 1 44 ? -60.144 20.154 -20.188 1.00 21.88 44 LYS D N 1
ATOM 21699 C CA . LYS D 1 44 ? -61.481 19.681 -20.505 1.00 23.98 44 LYS D CA 1
ATOM 21700 C C . LYS D 1 44 ? -62.192 20.648 -21.438 1.00 25.29 44 LYS D C 1
ATOM 21701 O O . LYS D 1 44 ? -62.699 20.266 -22.502 1.00 18.69 44 LYS D O 1
ATOM 21720 N N . ALA D 1 45 ? -62.221 21.907 -21.023 1.00 18.85 45 ALA D N 1
ATOM 21721 C CA . ALA D 1 45 ? -62.822 22.968 -21.820 1.00 19.64 45 ALA D CA 1
ATOM 21722 C C . ALA D 1 45 ? -62.208 23.055 -23.219 1.00 24.13 45 ALA D C 1
ATOM 21723 O O . ALA D 1 45 ? -62.934 23.183 -24.202 1.00 19.70 45 ALA D O 1
ATOM 21730 N N . ALA D 1 46 ? -60.874 23.001 -23.298 1.00 18.80 46 ALA D N 1
ATOM 21731 C CA . ALA D 1 46 ? -60.151 23.088 -24.574 1.00 17.01 46 ALA D CA 1
ATOM 21732 C C . ALA D 1 46 ? -60.479 21.943 -25.529 1.00 20.44 46 ALA D C 1
ATOM 21733 O O . ALA D 1 46 ? -60.651 22.152 -26.730 1.00 17.73 46 ALA D O 1
ATOM 21740 N N . GLN D 1 47 ? -60.485 20.726 -25.004 1.00 14.81 47 GLN D N 1
ATOM 21741 C CA . GLN D 1 47 ? -60.763 19.550 -25.818 1.00 22.18 47 GLN D CA 1
ATOM 21742 C C . GLN D 1 47 ? -62.184 19.617 -26.394 1.00 18.97 47 GLN D C 1
ATOM 21743 O O . GLN D 1 47 ? -62.422 19.186 -27.517 1.00 21.54 47 GLN D O 1
ATOM 21757 N N . LYS D 1 48 ? -63.113 20.193 -25.642 1.00 16.50 48 LYS D N 1
ATOM 21758 C CA . LYS D 1 48 ? -64.499 20.273 -26.107 1.00 23.92 48 LYS D CA 1
ATOM 21759 C C . LYS D 1 48 ? -64.557 21.166 -27.333 1.00 20.89 48 LYS D C 1
ATOM 21760 O O . LYS D 1 48 ? -65.265 20.871 -28.295 1.00 22.47 48 LYS D O 1
ATOM 21779 N N . ILE D 1 49 ? -63.784 22.250 -27.310 1.00 25.80 49 ILE D N 1
ATOM 21780 C CA . ILE D 1 49 ? -63.728 23.168 -28.454 1.00 26.61 49 ILE D CA 1
ATOM 21781 C C . ILE D 1 49 ? -63.001 22.531 -29.634 1.00 26.93 49 ILE D C 1
ATOM 21782 O O . ILE D 1 49 ? -63.415 22.660 -30.796 1.00 22.35 49 ILE D O 1
ATOM 21798 N N . LEU D 1 50 ? -61.918 21.825 -29.338 1.00 17.49 50 LEU D N 1
ATOM 21799 C CA . LEU D 1 50 ? -61.166 21.152 -30.387 1.00 20.43 50 LEU D CA 1
ATOM 21800 C C . LEU D 1 50 ? -61.968 20.072 -31.122 1.00 24.18 50 LEU D C 1
ATOM 21801 O O . LEU D 1 50 ? -61.803 19.873 -32.329 1.00 23.66 50 LEU D O 1
ATOM 21817 N N . GLU D 1 51 ? -62.810 19.357 -30.382 1.00 23.70 51 GLU D N 1
ATOM 21818 C CA . GLU D 1 51 ? -63.549 18.222 -30.930 1.00 21.78 51 GLU D CA 1
ATOM 21819 C C . GLU D 1 51 ? -64.552 18.643 -32.012 1.00 21.43 51 GLU D C 1
ATOM 21820 O O . GLU D 1 51 ? -64.938 17.842 -32.867 1.00 24.17 51 GLU D O 1
ATOM 21832 N N . LYS D 1 52 ? -64.970 19.898 -31.961 1.00 19.22 52 LYS D N 1
ATOM 21833 C CA . LYS D 1 52 ? -65.905 20.438 -32.936 1.00 22.15 52 LYS D CA 1
ATOM 21834 C C . LYS D 1 52 ? -65.276 20.870 -34.255 1.00 22.27 52 LYS D C 1
ATOM 21835 O O . LYS D 1 52 ? -65.993 21.205 -35.182 1.00 23.88 52 LYS D O 1
ATOM 21854 N N . MET D 1 53 ? -63.950 20.893 -34.335 1.00 23.79 53 MET D N 1
ATOM 21855 C CA . MET D 1 53 ? -63.280 21.351 -35.550 1.00 27.58 53 MET D CA 1
ATOM 21856 C C . MET D 1 53 ? -63.337 20.328 -36.685 1.00 26.66 53 MET D C 1
ATOM 21857 O O . MET D 1 53 ? -63.511 19.123 -36.462 1.00 25.16 53 MET D O 1
ATOM 21871 N N . THR D 1 54 ? -63.191 20.830 -37.906 1.00 27.88 54 THR D N 1
ATOM 21872 C CA . THR D 1 54 ? -63.120 19.988 -39.096 1.00 28.23 54 THR D CA 1
ATOM 21873 C C . THR D 1 54 ? -61.756 19.319 -39.166 1.00 28.11 54 THR D C 1
ATOM 21874 O O . THR D 1 54 ? -60.829 19.728 -38.469 1.00 22.33 54 THR D O 1
ATOM 21885 N N . GLN D 1 55 ? -61.635 18.295 -40.007 1.00 20.87 55 GLN D N 1
ATOM 21886 C CA . GLN D 1 55 ? -60.355 17.665 -40.254 1.00 18.65 55 GLN D CA 1
ATOM 21887 C C . GLN D 1 55 ? -59.334 18.673 -40.746 1.00 28.22 55 GLN D C 1
ATOM 21888 O O . GLN D 1 55 ? -58.141 18.576 -40.430 1.00 21.32 55 GLN D O 1
ATOM 21902 N N . SER D 1 56 ? -59.811 19.626 -41.540 1.00 24.35 56 SER D N 1
ATOM 21903 C CA . SER D 1 56 ? -58.942 20.610 -42.142 1.00 34.20 56 SER D CA 1
ATOM 21904 C C . SER D 1 56 ? -58.362 21.528 -41.060 1.00 24.97 56 SER D C 1
ATOM 21905 O O . SER D 1 56 ? -57.155 21.775 -41.017 1.00 23.99 56 SER D O 1
ATOM 21913 N N . GLU D 1 57 ? -59.221 22.005 -40.168 1.00 28.26 57 GLU D N 1
ATOM 21914 C CA . GLU D 1 57 ? -58.768 22.825 -39.057 1.00 26.39 57 GLU D CA 1
ATOM 21915 C C . GLU D 1 57 ? -57.792 22.061 -38.139 1.00 27.00 57 GLU D C 1
ATOM 21916 O O . GLU D 1 57 ? -56.800 22.616 -37.698 1.00 19.69 57 GLU D O 1
ATOM 21928 N N . ILE D 1 58 ? -58.061 20.789 -37.865 1.00 22.31 58 ILE D N 1
ATOM 21929 C CA . ILE D 1 58 ? -57.136 19.985 -37.052 1.00 23.41 58 ILE D CA 1
ATOM 21930 C C . ILE D 1 58 ? -55.777 19.875 -37.756 1.00 21.05 58 ILE D C 1
ATOM 21931 O O . ILE D 1 58 ? -54.738 20.070 -37.143 1.00 18.22 58 ILE D O 1
ATOM 21947 N N . ASP D 1 59 ? -55.784 19.589 -39.051 1.00 20.79 59 ASP D N 1
ATOM 21948 C CA . ASP D 1 59 ? -54.552 19.319 -39.755 1.00 20.38 59 ASP D CA 1
ATOM 21949 C C . ASP D 1 59 ? -53.666 20.561 -39.818 1.00 28.57 59 ASP D C 1
ATOM 21950 O O . ASP D 1 59 ? -52.437 20.456 -39.766 1.00 20.98 59 ASP D O 1
ATOM 21959 N N . LYS D 1 60 ? -54.294 21.729 -39.893 1.00 25.06 60 LYS D N 1
ATOM 21960 C CA . LYS D 1 60 ? -53.572 22.991 -39.863 1.00 26.86 60 LYS D CA 1
ATOM 21961 C C . LYS D 1 60 ? -52.905 23.206 -38.493 1.00 21.41 60 LYS D C 1
ATOM 21962 O O . LYS D 1 60 ? -51.755 23.649 -38.411 1.00 18.45 60 LYS D O 1
ATOM 21981 N N . ILE D 1 61 ? -53.621 22.898 -37.416 1.00 20.49 61 ILE D N 1
ATOM 21982 C CA . ILE D 1 61 ? -53.034 23.009 -36.076 1.00 21.99 61 ILE D CA 1
ATOM 21983 C C . ILE D 1 61 ? -51.832 22.070 -35.937 1.00 18.46 61 ILE D C 1
ATOM 21984 O O . ILE D 1 61 ? -50.763 22.470 -35.465 1.00 21.30 61 ILE D O 1
ATOM 22000 N N . VAL D 1 62 ? -51.992 20.823 -36.367 1.00 18.40 62 VAL D N 1
ATOM 22001 C CA . VAL D 1 62 ? -50.921 19.853 -36.234 1.00 16.57 62 VAL D CA 1
ATOM 22002 C C . VAL D 1 62 ? -49.709 20.276 -37.051 1.00 24.13 62 VAL D C 1
ATOM 22003 O O . VAL D 1 62 ? -48.557 20.120 -36.617 1.00 19.50 62 VAL D O 1
ATOM 22016 N N . GLU D 1 63 ? -49.967 20.806 -38.240 1.00 25.18 63 GLU D N 1
ATOM 22017 C CA . GLU D 1 63 ? -48.884 21.232 -39.117 1.00 25.58 63 GLU D CA 1
ATOM 22018 C C . GLU D 1 63 ? -48.094 22.359 -38.458 1.00 17.47 63 GLU D C 1
ATOM 22019 O O . GLU D 1 63 ? -46.861 22.383 -38.495 1.00 18.95 63 GLU D O 1
ATOM 22031 N N . SER D 1 64 ? -48.819 23.297 -37.857 1.00 19.59 64 SER D N 1
ATOM 22032 C CA . SER D 1 64 ? -48.192 24.438 -37.221 1.00 21.11 64 SER D CA 1
ATOM 22033 C C . SER D 1 64 ? -47.299 23.970 -36.060 1.00 30.41 64 SER D C 1
ATOM 22034 O O . SER D 1 64 ? -46.177 24.443 -35.910 1.00 21.07 64 SER D O 1
ATOM 22042 N N . MET D 1 65 ? -47.808 23.037 -35.255 1.00 24.33 65 MET D N 1
ATOM 22043 C CA . MET D 1 65 ? -47.023 22.396 -34.197 1.00 16.92 65 MET D CA 1
ATOM 22044 C C . MET D 1 65 ? -45.745 21.765 -34.735 1.00 17.66 65 MET D C 1
ATOM 22045 O O . MET D 1 65 ? -44.689 21.956 -34.156 1.00 17.48 65 MET D O 1
ATOM 22059 N N . ALA D 1 66 ? -45.838 21.007 -35.825 1.00 16.67 66 ALA D N 1
ATOM 22060 C CA . ALA D 1 66 ? -44.675 20.300 -36.344 1.00 21.82 66 ALA D CA 1
ATOM 22061 C C . ALA D 1 66 ? -43.650 21.301 -36.871 1.00 20.84 66 ALA D C 1
ATOM 22062 O O . ALA D 1 66 ? -42.450 21.111 -36.700 1.00 19.76 66 ALA D O 1
ATOM 22069 N N . ASN D 1 67 ? -44.128 22.361 -37.513 1.00 23.69 67 ASN D N 1
ATOM 22070 C CA . ASN D 1 67 ? -43.261 23.467 -37.949 1.00 19.86 67 ASN D CA 1
ATOM 22071 C C . ASN D 1 67 ? -42.470 24.105 -36.815 1.00 20.06 67 ASN D C 1
ATOM 22072 O O . ASN D 1 67 ? -41.259 24.297 -36.926 1.00 24.02 67 ASN D O 1
ATOM 22083 N N . ALA D 1 68 ? -43.154 24.455 -35.733 1.00 18.97 68 ALA D N 1
ATOM 22084 C CA . ALA D 1 68 ? -42.488 25.070 -34.607 1.00 18.19 68 ALA D CA 1
ATOM 22085 C C . ALA D 1 68 ? -41.471 24.106 -33.981 1.00 26.63 68 ALA D C 1
ATOM 22086 O O . ALA D 1 68 ? -40.351 24.513 -33.618 1.00 21.90 68 ALA D O 1
ATOM 22093 N N . ALA D 1 69 ? -41.836 22.828 -33.866 1.00 24.20 69 ALA D N 1
ATOM 22094 C CA . ALA D 1 69 ? -40.905 21.828 -33.320 1.00 18.32 69 ALA D CA 1
ATOM 22095 C C . ALA D 1 69 ? -39.621 21.784 -34.144 1.00 20.66 69 ALA D C 1
ATOM 22096 O O . ALA D 1 69 ? -38.512 21.750 -33.606 1.00 17.29 69 ALA D O 1
ATOM 22103 N N . ARG D 1 70 ? -39.785 21.756 -35.457 1.00 16.56 70 ARG D N 1
ATOM 22104 C CA . ARG D 1 70 ? -38.664 21.756 -36.392 1.00 27.00 70 ARG D CA 1
ATOM 22105 C C . ARG D 1 70 ? -37.726 22.961 -36.157 1.00 20.10 70 ARG D C 1
ATOM 22106 O O . ARG D 1 70 ? -36.510 22.799 -35.982 1.00 20.28 70 ARG D O 1
ATOM 22127 N N . GLU D 1 71 ? -38.307 24.156 -36.098 1.00 21.90 71 GLU D N 1
ATOM 22128 C CA . GLU D 1 71 ? -37.546 25.392 -35.828 1.00 35.07 71 GLU D CA 1
ATOM 22129 C C . GLU D 1 71 ? -36.810 25.397 -34.486 1.00 33.06 71 GLU D C 1
ATOM 22130 O O . GLU D 1 71 ? -35.700 25.946 -34.377 1.00 22.15 71 GLU D O 1
ATOM 22142 N N . GLU D 1 72 ? -37.442 24.823 -33.463 1.00 21.35 72 GLU D N 1
ATOM 22143 C CA . GLU D 1 72 ? -36.934 24.893 -32.094 1.00 21.89 72 GLU D CA 1
ATOM 22144 C C . GLU D 1 72 ? -36.087 23.683 -31.715 1.00 20.99 72 GLU D C 1
ATOM 22145 O O . GLU D 1 72 ? -35.623 23.567 -30.569 1.00 20.13 72 GLU D O 1
ATOM 22157 N N . ALA D 1 73 ? -35.852 22.805 -32.683 1.00 18.40 73 ALA D N 1
ATOM 22158 C CA . ALA D 1 73 ? -35.227 21.518 -32.402 1.00 14.10 73 ALA D CA 1
ATOM 22159 C C . ALA D 1 73 ? -33.855 21.684 -31.735 1.00 18.34 73 ALA D C 1
ATOM 22160 O O . ALA D 1 73 ? -33.534 21.003 -30.757 1.00 17.43 73 ALA D O 1
ATOM 22167 N N . GLY D 1 74 ? -33.048 22.594 -32.261 1.00 17.08 74 GLY D N 1
ATOM 22168 C CA . GLY D 1 74 ? -31.702 22.779 -31.742 1.00 18.54 74 GLY D CA 1
ATOM 22169 C C . GLY D 1 74 ? -31.717 23.408 -30.364 1.00 23.22 74 GLY D C 1
ATOM 22170 O O . GLY D 1 74 ? -30.977 23.010 -29.468 1.00 17.76 74 GLY D O 1
ATOM 22174 N N . ARG D 1 75 ? -32.559 24.423 -30.207 1.00 15.19 75 ARG D N 1
ATOM 22175 C CA . ARG D 1 75 ?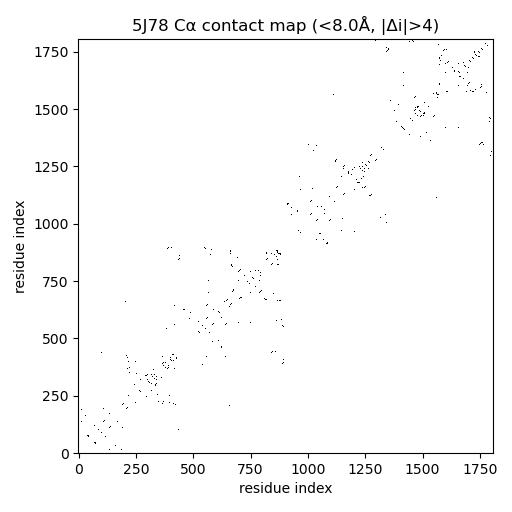 -32.665 25.133 -28.956 1.00 18.92 75 ARG D CA 1
ATOM 22176 C C . ARG D 1 75 ? -33.124 24.209 -27.816 1.00 21.24 75 ARG D C 1
ATOM 22177 O O . ARG D 1 75 ? -32.579 24.236 -26.700 1.00 15.08 75 ARG D O 1
ATOM 22198 N N . LEU D 1 76 ? -34.141 23.403 -28.098 1.00 19.22 76 LEU D N 1
ATOM 22199 C CA . LEU D 1 76 ? -34.652 22.467 -27.108 1.00 20.64 76 LEU D CA 1
ATOM 22200 C C . LEU D 1 76 ? -33.581 21.442 -26.762 1.00 13.35 76 LEU D C 1
ATOM 22201 O O . LEU D 1 76 ? -33.407 21.086 -25.607 1.00 17.12 76 LEU D O 1
ATOM 22217 N N . ALA D 1 77 ? -32.895 20.956 -27.784 1.00 12.12 77 ALA D N 1
ATOM 22218 C CA . ALA D 1 77 ? -31.772 20.046 -27.613 1.00 10.75 77 ALA D CA 1
ATOM 22219 C C . ALA D 1 77 ? -30.706 20.620 -26.674 1.00 15.48 77 ALA D C 1
ATOM 22220 O O . ALA D 1 77 ? -30.259 19.937 -25.748 1.00 15.85 77 ALA D O 1
ATOM 22227 N N . ALA D 1 78 ? -30.318 21.877 -26.884 1.00 21.54 78 ALA D N 1
ATOM 22228 C CA . ALA D 1 78 ? -29.304 22.493 -26.022 1.00 18.98 78 ALA D CA 1
ATOM 22229 C C . ALA D 1 78 ? -29.816 22.595 -24.577 1.00 15.42 78 ALA D C 1
ATOM 22230 O O . ALA D 1 78 ? -29.069 22.336 -23.633 1.00 17.02 78 ALA D O 1
ATOM 22237 N N . MET D 1 79 ? -31.088 22.946 -24.389 1.00 19.91 79 MET D N 1
ATOM 22238 C CA . MET D 1 79 ? -31.623 23.050 -23.032 1.00 17.44 79 MET D CA 1
ATOM 22239 C C . MET D 1 79 ? -31.624 21.711 -22.329 1.00 22.19 79 MET D C 1
ATOM 22240 O O . MET D 1 79 ? -31.341 21.638 -21.136 1.00 18.26 79 MET D O 1
ATOM 22254 N N . ALA D 1 80 ? -31.950 20.652 -23.062 1.00 21.30 80 ALA D N 1
ATOM 22255 C CA . ALA D 1 80 ? -32.090 19.331 -22.462 1.00 16.51 80 ALA D CA 1
ATOM 22256 C C . ALA D 1 80 ? -30.723 18.760 -22.067 1.00 20.43 80 ALA D C 1
ATOM 22257 O O . ALA D 1 80 ? -30.579 18.159 -20.990 1.00 18.33 80 ALA D O 1
ATOM 22264 N N . VAL D 1 81 ? -29.719 18.955 -22.919 1.00 19.37 81 VAL D N 1
ATOM 22265 C CA . VAL D 1 81 ? -28.367 18.508 -22.585 1.00 17.04 81 VAL D CA 1
ATOM 22266 C C . VAL D 1 81 ? -27.855 19.242 -21.354 1.00 19.51 81 VAL D C 1
ATOM 22267 O O . VAL D 1 81 ? -27.280 18.624 -20.450 1.00 15.38 81 VAL D O 1
ATOM 22280 N N . GLU D 1 82 ? -28.108 20.546 -21.294 1.00 26.43 82 GLU D N 1
ATOM 22281 C CA . GLU D 1 82 ? -27.645 21.351 -20.171 1.00 24.23 82 GLU D CA 1
ATOM 22282 C C . GLU D 1 82 ? -28.355 20.954 -18.883 1.00 22.17 82 GLU D C 1
ATOM 22283 O O . GLU D 1 82 ? -27.723 20.868 -17.822 1.00 19.28 82 GLU D O 1
ATOM 22295 N N . GLU D 1 83 ? -29.666 20.736 -18.964 1.00 19.71 83 GLU D N 1
ATOM 22296 C CA . GLU D 1 83 ? -30.444 20.481 -17.763 1.00 19.12 83 GLU D CA 1
ATOM 22297 C C . GLU D 1 83 ? -30.163 19.070 -17.243 1.00 24.96 83 GLU D C 1
ATOM 22298 O O . GLU D 1 83 ? -29.992 18.871 -16.037 1.00 17.48 83 GLU D O 1
ATOM 22310 N N . THR D 1 84 ? -30.094 18.095 -18.143 1.00 18.97 84 THR D N 1
ATOM 22311 C CA . THR D 1 84 ? -30.029 16.694 -17.709 1.00 23.34 84 THR D CA 1
ATOM 22312 C C . THR D 1 84 ? -28.615 16.145 -17.595 1.00 24.54 84 THR D C 1
ATOM 22313 O O . THR D 1 84 ? -28.387 15.175 -16.873 1.00 21.17 84 THR D O 1
ATOM 22324 N N . GLY D 1 85 ? -27.678 16.732 -18.331 1.00 19.21 85 GLY D N 1
ATOM 22325 C CA . GLY D 1 85 ? -26.341 16.165 -18.426 1.00 24.19 85 GLY D CA 1
ATOM 22326 C C . GLY D 1 85 ? -26.210 14.993 -19.388 1.00 22.48 85 GLY D C 1
ATOM 22327 O O . GLY D 1 85 ? -25.113 14.471 -19.599 1.00 22.05 85 GLY D O 1
ATOM 22331 N N . PHE D 1 86 ? -27.321 14.575 -19.989 1.00 18.88 86 PHE D N 1
ATOM 22332 C CA . PHE D 1 86 ? -27.313 13.409 -20.874 1.00 23.85 86 PHE D CA 1
ATOM 22333 C C . PHE D 1 86 ? -27.061 13.800 -22.327 1.00 20.28 86 PHE D C 1
ATOM 22334 O O . PHE D 1 86 ? -27.557 14.826 -22.791 1.00 27.06 86 PHE D O 1
ATOM 22351 N N . GLY D 1 87 ? -26.306 12.975 -23.041 1.00 17.04 87 GLY D N 1
ATOM 22352 C CA . GLY D 1 87 ? -26.243 13.055 -24.487 1.00 19.34 87 GLY D CA 1
ATOM 22353 C C . GLY D 1 87 ? -25.488 14.258 -25.026 1.00 26.73 87 GLY D C 1
ATOM 22354 O O . GLY D 1 87 ? -24.660 14.835 -24.333 1.00 19.88 87 GLY D O 1
ATOM 22358 N N . ASN D 1 88 ? -25.803 14.645 -26.260 1.00 16.44 88 ASN D N 1
ATOM 22359 C CA . ASN D 1 88 ? -25.139 15.753 -26.918 1.00 21.46 88 ASN D CA 1
ATOM 22360 C C . ASN D 1 88 ? -26.137 16.473 -27.788 1.00 19.67 88 ASN D C 1
ATOM 22361 O O . ASN D 1 88 ? -27.159 15.912 -28.157 1.00 18.63 88 ASN D O 1
ATOM 22372 N N . VAL D 1 89 ? -25.840 17.727 -28.091 1.00 14.38 89 VAL D N 1
ATOM 22373 C CA . VAL D 1 89 ? -26.811 18.628 -28.686 1.00 14.96 89 VAL D CA 1
ATOM 22374 C C . VAL D 1 89 ? -27.123 18.264 -30.130 1.00 14.70 89 VAL D C 1
ATOM 22375 O O . VAL D 1 89 ? -28.271 18.361 -30.559 1.00 18.20 89 VAL D O 1
ATOM 22388 N N . GLU D 1 90 ? -26.119 17.832 -30.870 1.00 19.08 90 GLU D N 1
ATOM 22389 C CA . GLU D 1 90 ? -26.352 17.407 -32.239 1.00 20.54 90 GLU D CA 1
ATOM 22390 C C . GLU D 1 90 ? -27.345 16.242 -32.341 1.00 22.03 90 GLU D C 1
ATOM 22391 O O . GLU D 1 90 ? -28.232 16.276 -33.177 1.00 15.84 90 GLU D O 1
ATOM 22403 N N . ASP D 1 91 ? -27.178 15.203 -31.518 1.00 21.72 91 ASP D N 1
ATOM 22404 C CA . ASP D 1 91 ? -28.046 14.021 -31.613 1.00 18.16 91 ASP D CA 1
ATOM 22405 C C . ASP D 1 91 ? -29.425 14.326 -31.058 1.00 23.29 91 ASP D C 1
ATOM 22406 O O . ASP D 1 91 ? -30.432 13.833 -31.569 1.00 24.10 91 ASP D O 1
ATOM 22415 N N . LYS D 1 92 ? -29.477 15.149 -30.020 1.00 18.42 92 LYS D N 1
ATOM 22416 C CA . LYS D 1 92 ? -30.750 15.581 -29.487 1.00 20.32 92 LYS D CA 1
ATOM 22417 C C . LYS D 1 92 ? -31.479 16.464 -30.493 1.00 19.83 92 LYS D C 1
ATOM 22418 O O . LYS D 1 92 ? -32.710 16.487 -30.541 1.00 13.56 92 LYS D O 1
ATOM 22437 N N . THR D 1 93 ? -30.734 17.206 -31.299 1.00 20.88 93 THR D N 1
ATOM 22438 C CA . THR D 1 93 ? -31.384 18.015 -32.336 1.00 21.21 93 THR D CA 1
ATOM 22439 C C . THR D 1 93 ? -32.031 17.084 -33.365 1.00 22.89 93 THR D C 1
ATOM 22440 O O . THR D 1 93 ? -33.159 17.302 -33.797 1.00 16.92 93 THR D O 1
ATOM 22451 N N . LEU D 1 94 ? -31.300 16.045 -33.748 1.00 19.10 94 LEU D N 1
ATOM 22452 C CA . LEU D 1 94 ? -31.827 15.028 -34.638 1.00 20.77 94 LEU D CA 1
ATOM 22453 C C . LEU D 1 94 ? -33.015 14.283 -34.028 1.00 19.28 94 LEU D C 1
ATOM 22454 O O . LEU D 1 94 ? -33.971 13.985 -34.725 1.00 21.38 94 LEU D O 1
ATOM 22470 N N . LYS D 1 95 ? -32.969 14.015 -32.729 1.00 20.04 95 LYS D N 1
ATOM 22471 C CA . LYS D 1 95 ? -34.076 13.339 -32.072 1.00 20.85 95 LYS D CA 1
ATOM 22472 C C . LYS D 1 95 ? -35.343 14.193 -32.114 1.00 24.52 95 LYS D C 1
ATOM 22473 O O . LYS D 1 95 ? -36.427 13.681 -32.417 1.00 16.73 95 LYS D O 1
ATOM 22492 N N . ASN D 1 96 ? -35.219 15.493 -31.850 1.00 13.66 96 ASN D N 1
ATOM 22493 C CA . ASN D 1 96 ? -36.366 16.392 -31.964 1.00 17.62 96 ASN D CA 1
ATOM 22494 C C . ASN D 1 96 ? -36.919 16.508 -33.381 1.00 22.74 96 ASN D C 1
ATOM 22495 O O . ASN D 1 96 ? -38.131 16.698 -33.580 1.00 23.37 96 ASN D O 1
ATOM 22506 N N . LEU D 1 97 ? -36.034 16.421 -34.363 1.00 21.54 97 LEU D N 1
ATOM 22507 C CA . LEU D 1 97 ? -36.440 16.537 -35.758 1.00 19.13 97 LEU D CA 1
ATOM 22508 C C . LEU D 1 97 ? -37.151 15.261 -36.216 1.00 15.93 97 LEU D C 1
ATOM 22509 O O . LEU D 1 97 ? -38.043 15.318 -37.063 1.00 22.82 97 LEU D O 1
ATOM 22525 N N . PHE D 1 98 ? -36.747 14.123 -35.657 1.00 20.04 98 PHE D N 1
ATOM 22526 C CA . PHE D 1 98 ? -37.432 12.857 -35.900 1.00 20.83 98 PHE D CA 1
ATOM 22527 C C . PHE D 1 98 ? -38.904 12.977 -35.479 1.00 24.41 98 PHE D C 1
ATOM 22528 O O . PHE D 1 98 ? -39.809 12.558 -36.211 1.00 17.84 98 PHE D O 1
ATOM 22545 N N . ALA D 1 99 ? -39.145 13.569 -34.316 1.00 17.32 99 ALA D N 1
ATOM 22546 C CA . ALA D 1 99 ? -40.519 13.815 -33.868 1.00 21.90 99 ALA D CA 1
ATOM 22547 C C . ALA D 1 99 ? -41.222 14.839 -34.728 1.00 27.36 99 ALA D C 1
ATOM 22548 O O . ALA D 1 99 ? -42.395 14.673 -35.039 1.00 26.73 99 ALA D O 1
ATOM 22555 N N . ALA D 1 100 ? -40.524 15.907 -35.103 1.00 20.25 100 ALA D N 1
ATOM 22556 C CA . ALA D 1 100 ? -41.163 16.974 -35.873 1.00 24.62 100 ALA D CA 1
ATOM 22557 C C . ALA D 1 100 ? -41.393 16.571 -37.336 1.00 25.17 100 ALA D C 1
ATOM 22558 O O . ALA D 1 100 ? -42.267 17.114 -37.993 1.00 26.36 100 ALA D O 1
ATOM 22565 N N . ASN D 1 101 ? -40.583 15.649 -37.848 1.00 25.47 101 ASN D N 1
ATOM 22566 C CA . ASN D 1 101 ? -40.640 15.262 -39.258 1.00 19.68 101 ASN D CA 1
ATOM 22567 C C . ASN D 1 101 ? -41.255 13.871 -39.456 1.00 19.77 101 ASN D C 1
ATOM 22568 O O . ASN D 1 101 ? -42.333 13.751 -40.026 1.00 18.52 101 ASN D O 1
ATOM 22579 N N . ASP D 1 102 ? -40.582 12.828 -38.981 1.00 21.03 102 ASP D N 1
ATOM 22580 C CA . ASP D 1 102 ? -41.049 11.471 -39.235 1.00 23.98 102 ASP D CA 1
ATOM 22581 C C . ASP D 1 102 ? -42.406 11.226 -38.583 1.00 24.54 102 ASP D C 1
ATOM 22582 O O . ASP D 1 102 ? -43.279 10.625 -39.194 1.00 17.33 102 ASP D O 1
ATOM 22591 N N . VAL D 1 103 ? -42.602 11.686 -37.352 1.00 17.68 103 VAL D N 1
ATOM 22592 C CA . VAL D 1 103 ? -43.872 11.416 -36.683 1.00 18.01 103 VAL D CA 1
ATOM 22593 C C . VAL D 1 103 ? -45.001 12.190 -37.379 1.00 20.54 103 VAL D C 1
ATOM 22594 O O . VAL D 1 103 ? -46.079 11.636 -37.668 1.00 17.04 103 VAL D O 1
ATOM 22607 N N . TYR D 1 104 ? -44.754 13.464 -37.664 1.00 18.14 104 TYR D N 1
ATOM 22608 C CA . TYR D 1 104 ? -45.720 14.274 -38.385 1.00 20.10 104 TYR D CA 1
ATOM 22609 C C . TYR D 1 104 ? -46.132 13.622 -39.716 1.00 18.54 104 TYR D C 1
ATOM 22610 O O . TYR D 1 104 ? -47.319 13.542 -40.035 1.00 19.42 104 TYR D O 1
ATOM 22628 N N . ASN D 1 105 ? -45.159 13.146 -40.482 1.00 19.11 105 ASN D N 1
ATOM 22629 C CA . ASN D 1 105 ? -45.447 12.578 -41.789 1.00 16.97 105 ASN D CA 1
ATOM 22630 C C . ASN D 1 105 ? -46.267 11.300 -41.680 1.00 23.39 105 ASN D C 1
ATOM 22631 O O . ASN D 1 105 ? -47.035 10.975 -42.581 1.00 19.35 105 ASN D O 1
ATOM 22642 N N . SER D 1 106 ? -46.123 10.587 -40.567 1.00 24.75 106 SER D N 1
ATOM 22643 C CA . SER D 1 106 ? -46.831 9.322 -40.382 1.00 22.48 106 SER D CA 1
ATOM 22644 C C . SER D 1 106 ? -48.287 9.504 -39.948 1.00 20.04 106 SER D C 1
ATOM 22645 O O . SER D 1 106 ? -49.060 8.565 -40.017 1.00 20.05 106 SER D O 1
ATOM 22653 N N . ILE D 1 107 ? -48.663 10.703 -39.510 1.00 16.08 107 ILE D N 1
ATOM 22654 C CA . ILE D 1 107 ? -50.010 10.938 -39.019 1.00 21.98 107 ILE D CA 1
ATOM 22655 C C . ILE D 1 107 ? -50.778 11.980 -39.817 1.00 21.43 107 ILE D C 1
ATOM 22656 O O . ILE D 1 107 ? -51.988 12.100 -39.653 1.00 23.53 107 ILE D O 1
ATOM 22672 N N . LYS D 1 108 ? -50.101 12.745 -40.666 1.00 19.13 108 LYS D N 1
ATOM 22673 C CA . LYS D 1 108 ? -50.745 13.944 -41.217 1.00 19.94 108 LYS D CA 1
ATOM 22674 C C . LYS D 1 108 ? -51.889 13.606 -42.153 1.00 21.01 108 LYS D C 1
ATOM 22675 O O . LYS D 1 108 ? -52.784 14.422 -42.336 1.00 19.71 108 LYS D O 1
ATOM 22694 N N . ASP D 1 109 ? -51.862 12.412 -42.741 1.00 21.92 109 ASP D N 1
ATOM 22695 C CA . ASP D 1 109 ? -52.947 11.985 -43.630 1.00 26.47 109 ASP D CA 1
ATOM 22696 C C . ASP D 1 109 ? -53.893 10.975 -42.989 1.00 28.38 109 ASP D C 1
ATOM 22697 O O . ASP D 1 109 ? -54.765 10.432 -43.662 1.00 25.81 109 ASP D O 1
ATOM 22706 N N . VAL D 1 110 ? -53.770 10.747 -41.684 1.00 20.27 110 VAL D N 1
ATOM 22707 C CA . VAL D 1 110 ? -54.694 9.827 -41.028 1.00 22.23 110 VAL D CA 1
ATOM 22708 C C . VAL D 1 110 ? -56.025 10.534 -40.751 1.00 23.30 110 VAL D C 1
ATOM 22709 O O . VAL D 1 110 ? -56.053 11.659 -40.253 1.00 21.58 110 VAL D O 1
ATOM 22722 N N . LYS D 1 111 ? -57.130 9.870 -41.089 1.00 20.72 111 LYS D N 1
ATOM 22723 C CA . LYS D 1 111 ? -58.463 10.406 -40.819 1.00 21.41 111 LYS D CA 1
ATOM 22724 C C . LYS D 1 111 ? -58.827 10.231 -39.351 1.00 18.47 111 LYS D C 1
ATOM 22725 O O . LYS D 1 111 ? -58.742 9.126 -38.818 1.00 18.63 111 LYS D O 1
ATOM 22744 N N . THR D 1 112 ? -59.254 11.310 -38.709 1.00 16.95 112 THR D N 1
ATOM 22745 C CA . THR D 1 112 ? -59.480 11.302 -37.264 1.00 23.89 112 THR D CA 1
ATOM 22746 C C . THR D 1 112 ? -60.735 12.061 -36.838 1.00 17.23 112 THR D C 1
ATOM 22747 O O . THR D 1 112 ? -61.078 12.068 -35.667 1.00 22.68 112 THR D O 1
ATOM 22758 N N . VAL D 1 113 ? -61.364 12.759 -37.777 1.00 15.92 113 VAL D N 1
ATOM 22759 C CA . VAL D 1 113 ? -62.601 13.492 -37.515 1.00 21.19 113 VAL D CA 1
ATOM 22760 C C . VAL D 1 113 ? -63.812 12.812 -38.149 1.00 21.09 113 VAL D C 1
ATOM 22761 O O . VAL D 1 113 ? -63.827 12.574 -39.367 1.00 17.54 113 VAL D O 1
ATOM 22774 N N . GLY D 1 114 ? -64.828 12.530 -37.336 1.00 21.20 114 GLY D N 1
ATOM 22775 C CA . GLY D 1 114 ? -66.108 12.060 -37.855 1.00 27.77 114 GLY D CA 1
ATOM 22776 C C . GLY D 1 114 ? -66.033 10.655 -38.418 1.00 21.92 114 GLY D C 1
ATOM 22777 O O . GLY D 1 114 ? -65.384 9.777 -37.850 1.00 17.99 114 GLY D O 1
ATOM 22781 N N . ILE D 1 115 ? -66.682 10.444 -39.558 1.00 20.70 115 ILE D N 1
ATOM 22782 C CA . ILE D 1 115 ? -66.705 9.137 -40.184 1.00 19.54 115 ILE D CA 1
ATOM 22783 C C . ILE D 1 115 ? -65.410 8.873 -40.922 1.00 23.99 115 ILE D C 1
ATOM 22784 O O . ILE D 1 115 ? -65.075 9.576 -41.862 1.00 28.13 115 ILE D O 1
ATOM 22800 N N . ILE D 1 116 ? -64.712 7.821 -40.510 1.00 19.40 116 ILE D N 1
ATOM 22801 C CA . ILE D 1 116 ? -63.387 7.528 -41.002 1.00 18.85 116 ILE D CA 1
ATOM 22802 C C . ILE D 1 116 ? -63.348 6.279 -41.860 1.00 21.62 116 ILE D C 1
ATOM 22803 O O . ILE D 1 116 ? -62.320 5.952 -42.451 1.00 23.18 116 ILE D O 1
ATOM 22819 N N . ARG D 1 117 ? -64.464 5.570 -41.932 1.00 21.51 117 ARG D N 1
ATOM 22820 C CA . ARG D 1 117 ? -64.522 4.367 -42.737 1.00 26.51 117 ARG D CA 1
ATOM 22821 C C . ARG D 1 117 ? -65.967 3.962 -42.944 1.00 29.92 117 ARG D C 1
ATOM 22822 O O . ARG D 1 117 ? -66.778 4.073 -42.027 1.00 24.25 117 ARG D O 1
ATOM 22843 N N . ARG D 1 118 ? -66.278 3.500 -44.154 1.00 26.20 118 ARG D N 1
ATOM 22844 C CA . ARG D 1 118 ? -67.653 3.134 -44.526 1.00 29.61 118 ARG D CA 1
ATOM 22845 C C . ARG D 1 118 ? -67.611 1.779 -45.177 1.00 30.42 118 ARG D C 1
ATOM 22846 O O . ARG D 1 118 ? -66.670 1.467 -45.909 1.00 24.88 118 ARG D O 1
ATOM 22867 N N . ASP D 1 119 ? -68.641 0.984 -44.918 1.00 24.17 119 ASP D N 1
ATOM 22868 C CA . ASP D 1 119 ? -68.697 -0.390 -45.394 1.00 25.63 119 ASP D CA 1
ATOM 22869 C C . ASP D 1 119 ? -70.146 -0.701 -45.767 1.00 26.39 119 ASP D C 1
ATOM 22870 O O . ASP D 1 119 ? -70.955 -1.015 -44.902 1.00 17.73 119 ASP D O 1
ATOM 22879 N N . GLU D 1 120 ? -70.454 -0.574 -47.056 1.00 21.36 120 GLU D N 1
ATOM 22880 C CA . GLU D 1 120 ? -71.792 -0.782 -47.581 1.00 24.29 120 GLU D CA 1
ATOM 22881 C C . GLU D 1 120 ? -72.197 -2.241 -47.574 1.00 27.22 120 GLU D C 1
ATOM 22882 O O . GLU D 1 120 ? -73.371 -2.547 -47.428 1.00 33.71 120 GLU D O 1
ATOM 22894 N N . GLU D 1 121 ? -71.243 -3.146 -47.752 1.00 26.81 121 GLU D N 1
ATOM 22895 C CA . GLU D 1 121 ? -71.616 -4.549 -47.873 1.00 37.67 121 GLU D CA 1
ATOM 22896 C C . GLU D 1 121 ? -71.958 -5.107 -46.501 1.00 30.22 121 GLU D C 1
ATOM 22897 O O . GLU D 1 121 ? -72.853 -5.919 -46.401 1.00 30.60 121 GLU D O 1
ATOM 22909 N N . ASN D 1 122 ? -71.270 -4.667 -45.446 1.00 28.62 122 ASN D N 1
ATOM 22910 C CA . ASN D 1 122 ? -71.620 -5.109 -44.092 1.00 29.19 122 ASN D CA 1
ATOM 22911 C C . ASN D 1 122 ? -72.607 -4.157 -43.427 1.00 17.24 122 ASN D C 1
ATOM 22912 O O . ASN D 1 122 ? -73.111 -4.438 -42.341 1.00 21.34 122 ASN D O 1
ATOM 22923 N N . ARG D 1 123 ? -72.841 -3.011 -44.065 1.00 18.10 123 ARG D N 1
ATOM 22924 C CA . ARG D 1 123 ? -73.737 -1.979 -43.531 1.00 17.30 123 ARG D CA 1
ATOM 22925 C C . ARG D 1 123 ? -73.266 -1.437 -42.171 1.00 25.74 123 ARG D C 1
ATOM 22926 O O . ARG D 1 123 ? -74.032 -1.407 -41.197 1.00 19.20 123 ARG D O 1
ATOM 22947 N N . VAL D 1 124 ? -72.005 -0.988 -42.135 1.00 21.54 124 VAL D N 1
ATOM 22948 C CA . VAL D 1 124 ? -71.384 -0.423 -40.933 1.00 26.09 124 VAL D CA 1
ATOM 22949 C C . VAL D 1 124 ? -70.581 0.825 -41.301 1.00 23.99 124 VAL D C 1
ATOM 22950 O O . VAL D 1 124 ? -69.940 0.835 -42.346 1.00 24.29 124 VAL D O 1
ATOM 22963 N N A TRP D 1 125 ? -70.654 1.860 -40.454 0.50 22.98 125 TRP D N 1
ATOM 22964 N N B TRP D 1 125 ? -70.578 1.861 -40.471 0.50 23.03 125 TRP D N 1
ATOM 22965 C CA A TRP D 1 125 ? -69.730 3.005 -40.497 0.50 22.96 125 TRP D CA 1
ATOM 22966 C CA B TRP D 1 125 ? -69.525 2.855 -40.639 0.50 23.03 125 TRP D CA 1
ATOM 22967 C C A TRP D 1 125 ? -68.820 3.002 -39.266 0.50 20.66 125 TRP D C 1
ATOM 22968 C C B TRP D 1 125 ? -68.924 3.278 -39.298 0.50 20.92 125 TRP D C 1
ATOM 22969 O O A TRP D 1 125 ? -69.197 2.471 -38.227 0.50 14.81 125 TRP D O 1
ATOM 22970 O O B TRP D 1 125 ? -69.559 3.230 -38.248 0.50 18.74 125 TRP D O 1
ATOM 23011 N N . GLU D 1 126 ? -67.651 3.631 -39.373 1.00 19.16 126 GLU D N 1
ATOM 23012 C CA . GLU D 1 126 ? -66.817 3.893 -38.206 1.00 18.06 126 GLU D CA 1
ATOM 23013 C C . GLU D 1 126 ? -66.658 5.381 -37.973 1.00 17.08 126 GLU D C 1
ATOM 23014 O O . GLU D 1 126 ? -66.351 6.130 -38.893 1.00 18.25 126 GLU D O 1
ATOM 23027 N N . ILE D 1 127 ? -66.878 5.782 -36.726 1.00 19.33 127 ILE D N 1
ATOM 23028 C CA . ILE D 1 127 ? -66.699 7.147 -36.271 1.00 13.76 127 ILE D CA 1
ATOM 23029 C C . ILE D 1 127 ? -65.543 7.221 -35.267 1.00 20.98 127 ILE D C 1
ATOM 23030 O O . ILE D 1 127 ? -65.477 6.434 -34.317 1.00 18.44 127 ILE D O 1
ATOM 23046 N N . ALA D 1 128 ? -64.630 8.156 -35.494 1.00 18.78 128 ALA D N 1
ATOM 23047 C CA . ALA D 1 128 ? -63.531 8.398 -34.572 1.00 22.00 128 ALA D CA 1
ATOM 23048 C C . ALA D 1 128 ? -64.029 9.191 -33.368 1.00 20.87 128 ALA D C 1
ATOM 23049 O O . ALA D 1 128 ? -64.723 10.214 -33.500 1.00 19.70 128 ALA D O 1
ATOM 23056 N N . GLN D 1 129 ? -63.688 8.686 -32.191 1.00 20.40 129 GLN D N 1
ATOM 23057 C CA . GLN D 1 129 ? -64.081 9.294 -30.924 1.00 15.77 129 GLN D CA 1
ATOM 23058 C C . GLN D 1 129 ? -62.807 9.585 -30.116 1.00 15.07 129 GLN D C 1
ATOM 23059 O O . GLN D 1 129 ? -62.110 8.638 -29.724 1.00 16.34 129 GLN D O 1
ATOM 23073 N N . PRO D 1 130 ? -62.486 10.876 -29.885 1.00 16.59 130 PRO D N 1
ATOM 23074 C CA . PRO D 1 130 ? -61.303 11.223 -29.072 1.00 21.93 130 PRO D CA 1
ATOM 23075 C C . PRO D 1 130 ? -61.393 10.629 -27.675 1.00 18.62 130 PRO D C 1
ATOM 23076 O O . PRO D 1 130 ? -62.489 10.571 -27.140 1.00 16.83 130 PRO D O 1
ATOM 23087 N N . VAL D 1 131 ? -60.269 10.244 -27.077 1.00 16.29 131 VAL D N 1
ATOM 23088 C CA . VAL D 1 131 ? -60.304 9.694 -25.729 1.00 12.49 131 VAL D CA 1
ATOM 23089 C C . VAL D 1 131 ? -60.590 10.780 -24.697 1.00 17.97 131 VAL D C 1
ATOM 23090 O O . VAL D 1 131 ? -61.118 10.494 -23.627 1.00 16.64 131 VAL D O 1
ATOM 23103 N N . GLY D 1 132 ? -60.277 12.031 -25.027 1.00 19.88 132 GLY D N 1
ATOM 23104 C CA . GLY D 1 132 ? -60.545 13.137 -24.124 1.00 17.70 132 GLY D CA 1
ATOM 23105 C C . GLY D 1 132 ? -59.273 13.835 -23.683 1.00 23.56 132 GLY D C 1
ATOM 23106 O O . GLY D 1 132 ? -58.690 14.603 -24.449 1.00 16.51 132 GLY D O 1
ATOM 23110 N N . ILE D 1 133 ? -58.858 13.566 -22.450 1.00 16.37 133 ILE D N 1
ATOM 23111 C CA . ILE D 1 133 ? -57.633 14.136 -21.891 1.00 16.71 133 ILE D CA 1
ATOM 23112 C C . ILE D 1 133 ? -56.578 13.072 -21.645 1.00 17.60 133 ILE D C 1
ATOM 23113 O O . ILE D 1 133 ? -56.824 12.101 -20.924 1.00 12.93 133 ILE D O 1
ATOM 23129 N N . VAL D 1 134 ? -55.400 13.291 -22.235 1.00 15.49 134 VAL D N 1
ATOM 23130 C CA . VAL D 1 134 ? -54.239 12.394 -22.115 1.00 13.81 134 VAL D CA 1
ATOM 23131 C C . VAL D 1 134 ? -53.257 12.962 -21.068 1.00 18.09 134 VAL D C 1
ATOM 23132 O O . VAL D 1 134 ? -52.932 14.157 -21.063 1.00 14.71 134 VAL D O 1
ATOM 23145 N N . ALA D 1 135 ? -52.851 12.098 -20.145 1.00 11.50 135 ALA D N 1
ATOM 23146 C CA . ALA D 1 135 ? -51.764 12.354 -19.213 1.00 17.48 135 ALA D CA 1
ATOM 23147 C C . ALA D 1 135 ? -50.498 11.772 -19.809 1.00 14.62 135 ALA D C 1
ATOM 23148 O O . ALA D 1 135 ? -50.370 10.554 -19.919 1.00 14.30 135 ALA D O 1
ATOM 23155 N N . GLY D 1 136 ? -49.568 12.633 -20.203 1.00 12.86 136 GLY D N 1
ATOM 23156 C CA . GLY D 1 136 ? -48.325 12.181 -20.801 1.00 14.14 136 GLY D CA 1
ATOM 23157 C C . GLY D 1 136 ? -47.154 12.210 -19.827 1.00 14.93 136 GLY D C 1
ATOM 23158 O O . GLY D 1 136 ? -46.709 13.285 -19.435 1.00 16.10 136 GLY D O 1
ATOM 23162 N N . ILE D 1 137 ? -46.648 11.045 -19.429 1.00 14.61 137 ILE D N 1
ATOM 23163 C CA . ILE D 1 137 ? -45.480 10.982 -18.552 1.00 11.09 137 ILE D CA 1
ATOM 23164 C C . ILE D 1 137 ? -44.212 10.973 -19.428 1.00 18.95 137 ILE D C 1
ATOM 23165 O O . ILE D 1 137 ? -44.099 10.167 -20.349 1.00 17.46 137 ILE D O 1
ATOM 23181 N N . ILE D 1 138 ? -43.271 11.863 -19.125 1.00 16.06 138 ILE D N 1
ATOM 23182 C CA . ILE D 1 138 ? -42.094 12.119 -19.982 1.00 13.20 138 ILE D CA 1
ATOM 23183 C C . ILE D 1 138 ? -40.793 11.709 -19.303 1.00 15.67 138 ILE D C 1
ATOM 23184 O O . ILE D 1 138 ? -40.507 12.164 -18.207 1.00 16.83 138 ILE D O 1
ATOM 23200 N N . PRO D 1 139 ? -39.990 10.864 -19.956 1.00 13.50 139 PRO D N 1
ATOM 23201 C CA . PRO D 1 139 ? -38.714 10.443 -19.358 1.00 17.03 139 PRO D CA 1
ATOM 23202 C C . PRO D 1 139 ? -37.624 11.528 -19.384 1.00 15.29 139 PRO D C 1
ATOM 23203 O O . PRO D 1 139 ? -37.764 12.521 -20.075 1.00 11.37 139 PRO D O 1
ATOM 23214 N N . SER D 1 140 ? -36.534 11.303 -18.659 1.00 18.83 140 SER D N 1
ATOM 23215 C CA . SER D 1 140 ? -35.453 12.275 -18.549 1.00 21.17 140 SER D CA 1
ATOM 23216 C C . SER D 1 140 ? -34.484 12.161 -19.702 1.00 20.34 140 SER D C 1
ATOM 23217 O O . SER D 1 140 ? -33.721 13.092 -19.970 1.00 20.18 140 SER D O 1
ATOM 23225 N N . THR D 1 141 ? -34.491 11.004 -20.353 1.00 13.15 141 THR D N 1
ATOM 23226 C CA . THR D 1 141 ? -33.555 10.712 -21.430 1.00 15.44 141 THR D CA 1
ATOM 23227 C C . THR D 1 141 ? -33.943 11.319 -22.776 1.00 16.56 141 THR D C 1
ATOM 23228 O O . THR D 1 141 ? -33.082 11.734 -23.555 1.00 14.56 141 THR D O 1
ATOM 23239 N N . ASN D 1 142 ? -35.243 11.314 -23.051 1.00 15.71 142 ASN D N 1
ATOM 23240 C CA . ASN D 1 142 ? -35.826 11.840 -24.295 1.00 12.61 142 ASN D CA 1
ATOM 23241 C C . ASN D 1 142 ? -36.862 12.932 -24.030 1.00 12.89 142 ASN D C 1
ATOM 23242 O O . ASN D 1 142 ? -37.957 12.884 -24.579 1.00 15.12 142 ASN D O 1
ATOM 23253 N N . PRO D 1 143 ? -36.523 13.928 -23.215 1.00 13.30 143 PRO D N 1
ATOM 23254 C CA . PRO D 1 143 ? -37.604 14.764 -22.685 1.00 14.31 143 PRO D CA 1
ATOM 23255 C C . PRO D 1 143 ? -38.301 15.679 -23.707 1.00 22.72 143 PRO D C 1
ATOM 23256 O O . PRO D 1 143 ? -39.529 15.784 -23.655 1.00 26.34 143 PRO D O 1
ATOM 23267 N N . THR D 1 144 ? -37.567 16.324 -24.607 1.00 17.00 144 THR D N 1
ATOM 23268 C CA . THR D 1 144 ? -38.203 17.280 -25.502 1.00 15.05 144 THR D CA 1
ATOM 23269 C C . THR D 1 144 ? -38.789 16.565 -26.728 1.00 15.31 144 THR D C 1
ATOM 23270 O O . THR D 1 144 ? -39.884 16.921 -27.195 1.00 13.29 144 THR D O 1
ATOM 23281 N N . SER D 1 145 ? -38.088 15.555 -27.237 1.00 12.92 145 SER D N 1
ATOM 23282 C CA . SER D 1 145 ? -38.591 14.826 -28.397 1.00 20.25 145 SER D CA 1
ATOM 23283 C C . SER D 1 145 ? -39.893 14.074 -28.072 1.00 21.39 145 SER D C 1
ATOM 23284 O O . SER D 1 145 ? -40.810 14.018 -28.895 1.00 14.94 145 SER D O 1
ATOM 23292 N N . THR D 1 146 ? -39.986 13.529 -26.858 1.00 15.54 146 THR D N 1
ATOM 23293 C CA . THR D 1 146 ? -41.163 12.776 -26.471 1.00 17.59 146 THR D CA 1
ATOM 23294 C C . THR D 1 146 ? -42.373 13.716 -26.303 1.00 17.94 146 THR D C 1
ATOM 23295 O O . THR D 1 146 ? -43.487 13.334 -26.623 1.00 15.84 146 THR D O 1
ATOM 23306 N N . VAL D 1 147 ? -42.161 14.935 -25.813 1.00 10.74 147 VAL D N 1
ATOM 23307 C CA . VAL D 1 147 ? -43.236 15.917 -25.758 1.00 11.22 147 VAL D CA 1
ATOM 23308 C C . VAL D 1 147 ? -43.750 16.268 -27.167 1.00 19.19 147 VAL D C 1
ATOM 23309 O O . VAL D 1 147 ? -44.961 16.320 -27.396 1.00 13.37 147 VAL D O 1
ATOM 23322 N N . ILE D 1 148 ? -42.841 16.472 -28.113 1.00 13.76 148 ILE D N 1
ATOM 23323 C CA . ILE D 1 148 ? -43.232 16.833 -29.468 1.00 15.14 148 ILE D CA 1
ATOM 23324 C C . ILE D 1 148 ? -44.063 15.717 -30.117 1.00 15.03 148 ILE D C 1
ATOM 23325 O O . ILE D 1 148 ? -45.140 15.974 -30.657 1.00 16.80 148 ILE D O 1
ATOM 23341 N N . PHE D 1 149 ? -43.552 14.496 -30.041 1.00 7.91 149 PHE D N 1
ATOM 23342 C CA . PHE D 1 149 ? -44.237 13.309 -30.535 1.00 14.65 149 PHE D CA 1
ATOM 23343 C C . PHE D 1 149 ? -45.620 13.138 -29.899 1.00 20.23 149 PHE D C 1
ATOM 23344 O O . PHE D 1 149 ? -46.601 12.997 -30.611 1.00 15.92 149 PHE D O 1
ATOM 23361 N N . LYS D 1 150 ? -45.706 13.194 -28.571 1.00 17.37 150 LYS D N 1
ATOM 23362 C CA . LYS D 1 150 ? -46.979 12.929 -27.892 1.00 18.06 150 LYS D CA 1
ATOM 23363 C C . LYS D 1 150 ? -47.985 14.043 -28.172 1.00 15.97 150 LYS D C 1
ATOM 23364 O O . LYS D 1 150 ? -49.165 13.782 -28.358 1.00 17.23 150 LYS D O 1
ATOM 23383 N N . ALA D 1 151 ? -47.521 15.282 -28.243 1.00 16.72 151 ALA D N 1
ATOM 23384 C CA . ALA D 1 151 ? -48.422 16.388 -28.515 1.00 13.21 151 ALA D CA 1
ATOM 23385 C C . ALA D 1 151 ? -49.009 16.273 -29.914 1.00 11.63 151 ALA D C 1
ATOM 23386 O O . ALA D 1 151 ? -50.195 16.528 -30.103 1.00 13.71 151 ALA D O 1
ATOM 23393 N N . LEU D 1 152 ? -48.172 15.921 -30.892 1.00 14.64 152 LEU D N 1
ATOM 23394 C CA . LEU D 1 152 ? -48.629 15.810 -32.267 1.00 21.78 152 LEU D CA 1
ATOM 23395 C C . LEU D 1 152 ? -49.712 14.721 -32.349 1.00 13.75 152 LEU D C 1
ATOM 23396 O O . LEU D 1 152 ? -50.808 14.968 -32.836 1.00 13.35 152 LEU D O 1
ATOM 23412 N N . ILE D 1 153 ? -49.433 13.529 -31.829 1.00 14.64 153 ILE D N 1
ATOM 23413 C CA . ILE D 1 153 ? -50.397 12.439 -31.998 1.00 19.42 153 ILE D CA 1
ATOM 23414 C C . ILE D 1 153 ? -51.662 12.659 -31.167 1.00 18.28 153 ILE D C 1
ATOM 23415 O O . ILE D 1 153 ? -52.765 12.288 -31.598 1.00 16.05 153 ILE D O 1
ATOM 23431 N N . ALA D 1 154 ? -51.517 13.263 -29.990 1.00 16.16 154 ALA D N 1
ATOM 23432 C CA . ALA D 1 154 ? -52.683 13.562 -29.146 1.00 14.71 154 ALA D CA 1
ATOM 23433 C C . ALA D 1 154 ? -53.601 14.620 -29.766 1.00 14.83 154 ALA D C 1
ATOM 23434 O O . ALA D 1 154 ? -54.855 14.504 -29.750 1.00 13.45 154 ALA D O 1
ATOM 23441 N N . VAL D 1 155 ? -53.012 15.677 -30.301 1.00 18.43 155 VAL D N 1
ATOM 23442 C CA . VAL D 1 155 ? -53.860 16.763 -30.782 1.00 11.52 155 VAL D CA 1
ATOM 23443 C C . VAL D 1 155 ? -54.456 16.351 -32.141 1.00 20.20 155 VAL D C 1
ATOM 23444 O O . VAL D 1 155 ? -55.587 16.714 -32.463 1.00 14.82 155 VAL D O 1
ATOM 23457 N N . LYS D 1 156 ? -53.716 15.565 -32.916 1.00 14.41 156 LYS D N 1
ATOM 23458 C CA . LYS D 1 156 ? -54.222 15.045 -34.195 1.00 21.31 156 LYS D CA 1
ATOM 23459 C C . LYS D 1 156 ? -55.466 14.160 -34.005 1.00 24.87 156 LYS D C 1
ATOM 23460 O O . LYS D 1 156 ? -56.377 14.184 -34.825 1.00 16.62 156 LYS D O 1
ATOM 23479 N N . ALA D 1 157 ? -55.492 13.397 -32.915 1.00 18.84 157 ALA D N 1
ATOM 23480 C CA . ALA D 1 157 ? -56.629 12.578 -32.558 1.00 18.33 157 ALA D CA 1
ATOM 23481 C C . ALA D 1 157 ? -57.732 13.390 -31.853 1.00 22.48 157 ALA D C 1
ATOM 23482 O O . ALA D 1 157 ? -58.737 12.827 -31.462 1.00 17.02 157 ALA D O 1
ATOM 23489 N N . ARG D 1 158 ? -57.500 14.692 -31.680 1.00 15.67 158 ARG D N 1
ATOM 23490 C CA . ARG D 1 158 ? -58.469 15.664 -31.144 1.00 13.68 158 ARG D CA 1
ATOM 23491 C C . ARG D 1 158 ? -58.641 15.599 -29.618 1.00 14.90 158 ARG D C 1
ATOM 23492 O O . ARG D 1 158 ? -59.745 15.810 -29.069 1.00 14.62 158 ARG D O 1
ATOM 23513 N N . ASN D 1 159 ? -57.536 15.318 -28.948 1.00 17.13 159 ASN D N 1
ATOM 23514 C CA . ASN D 1 159 ? -57.454 15.298 -27.497 1.00 14.56 159 ASN D CA 1
ATOM 23515 C C . ASN D 1 159 ? -56.730 16.505 -26.928 1.00 17.05 159 ASN D C 1
ATOM 23516 O O . ASN D 1 159 ? -56.005 17.187 -27.636 1.00 16.00 159 ASN D O 1
ATOM 23527 N N . ALA D 1 160 ? -56.916 16.746 -25.637 1.00 20.90 160 ALA D N 1
ATOM 23528 C CA . ALA D 1 160 ? -56.029 17.626 -24.889 1.00 14.36 160 ALA D CA 1
ATOM 23529 C C . ALA D 1 160 ? -54.959 16.740 -24.247 1.00 18.27 160 ALA D C 1
ATOM 23530 O O . ALA D 1 160 ? -55.129 15.514 -24.178 1.00 14.54 160 ALA D O 1
ATOM 23537 N N . ILE D 1 161 ? -53.843 17.328 -23.817 1.00 15.98 161 ILE D N 1
ATOM 23538 C CA . ILE D 1 161 ? -52.811 16.546 -23.160 1.00 12.98 161 ILE D CA 1
ATOM 23539 C C . ILE D 1 161 ? -52.118 17.383 -22.081 1.00 17.10 161 ILE D C 1
ATOM 23540 O O . ILE D 1 161 ? -51.828 18.569 -22.275 1.00 16.40 161 ILE D O 1
ATOM 23556 N N . VAL D 1 162 ? -51.952 16.755 -20.920 1.00 12.74 162 VAL D N 1
ATOM 23557 C CA . VAL D 1 162 ? -51.252 17.317 -19.769 1.00 15.65 162 VAL D CA 1
ATOM 23558 C C . VAL D 1 162 ? -50.014 16.498 -19.515 1.00 18.80 162 VAL D C 1
ATOM 23559 O O . VAL D 1 162 ? -50.110 15.306 -19.261 1.00 15.46 162 VAL D O 1
ATOM 23572 N N . PHE D 1 163 ? -48.855 17.147 -19.590 1.00 15.82 163 PHE D N 1
ATOM 23573 C CA . PHE D 1 163 ? -47.556 16.495 -19.396 1.00 17.77 163 PHE D CA 1
ATOM 23574 C C . PHE D 1 163 ? -47.049 16.506 -17.954 1.00 18.18 163 PHE D C 1
ATOM 23575 O O . PHE D 1 163 ? -47.265 17.451 -17.203 1.00 16.93 163 PHE D O 1
ATOM 23592 N N . SER D 1 164 ? -46.367 15.427 -17.600 1.00 17.49 164 SER D N 1
ATOM 23593 C CA . SER D 1 164 ? -45.689 15.289 -16.316 1.00 14.25 164 SER D CA 1
ATOM 23594 C C . SER D 1 164 ? -44.208 14.955 -16.532 1.00 15.69 164 SER D C 1
ATOM 23595 O O . SER D 1 164 ? -43.865 13.823 -16.856 1.00 17.56 164 SER D O 1
ATOM 23603 N N . PRO D 1 165 ? -43.319 15.945 -16.353 1.00 18.97 165 PRO D N 1
ATOM 23604 C CA . PRO D 1 165 ? -41.886 15.710 -16.556 1.00 21.91 165 PRO D CA 1
ATOM 23605 C C . PRO D 1 165 ? -41.205 14.955 -15.428 1.00 17.82 165 PRO D C 1
ATOM 23606 O O . PRO D 1 165 ? -41.648 15.011 -14.288 1.00 17.09 165 PRO D O 1
ATOM 23617 N N . HIS D 1 166 ? -40.134 14.259 -15.771 1.00 19.20 166 HIS D N 1
ATOM 23618 C CA . HIS D 1 166 ? -39.134 13.815 -14.809 1.00 21.72 166 HIS D CA 1
ATOM 23619 C C . HIS D 1 166 ? -38.527 15.037 -14.116 1.00 22.15 166 HIS D C 1
ATOM 23620 O O . HIS D 1 166 ? -38.286 16.057 -14.768 1.00 23.33 166 HIS D O 1
ATOM 23634 N N . PRO D 1 167 ? -38.261 14.950 -12.805 1.00 24.64 167 PRO D N 1
ATOM 23635 C CA . PRO D 1 167 ? -37.740 16.133 -12.100 1.00 26.52 167 PRO D CA 1
ATOM 23636 C C . PRO D 1 167 ? -36.402 16.651 -12.668 1.00 27.20 167 PRO D C 1
ATOM 23637 O O . PRO D 1 167 ? -36.187 17.861 -12.695 1.00 28.25 167 PRO D O 1
ATOM 23648 N N . SER D 1 168 ? -35.544 15.747 -13.138 1.00 24.89 168 SER D N 1
ATOM 23649 C CA . SER D 1 168 ? -34.272 16.112 -13.774 1.00 22.65 168 SER D CA 1
ATOM 23650 C C . SER D 1 168 ? -34.375 16.876 -15.099 1.00 25.70 168 SER D C 1
ATOM 23651 O O . SER D 1 168 ? -33.363 17.393 -15.575 1.00 16.19 168 SER D O 1
ATOM 23659 N N . ALA D 1 169 ? -35.563 16.901 -15.716 1.00 19.49 169 ALA D N 1
ATOM 23660 C CA . ALA D 1 169 ? -35.752 17.547 -17.012 1.00 20.76 169 ALA D CA 1
ATOM 23661 C C . ALA D 1 169 ? -36.981 18.472 -17.031 1.00 19.51 169 ALA D C 1
ATOM 23662 O O . ALA D 1 169 ? -37.553 18.746 -18.074 1.00 18.71 169 ALA D O 1
ATOM 23669 N N . ALA D 1 170 ? -37.361 18.969 -15.866 1.00 16.62 170 ALA D N 1
ATOM 23670 C CA . ALA D 1 170 ? -38.581 19.733 -15.718 1.00 17.16 170 ALA D CA 1
ATOM 23671 C C . ALA D 1 170 ? -38.669 20.957 -16.639 1.00 19.06 170 ALA D C 1
ATOM 23672 O O . ALA D 1 170 ? -39.715 21.205 -17.261 1.00 14.48 170 ALA D O 1
ATOM 23679 N N . LYS D 1 171 ? -37.582 21.715 -16.753 1.00 22.58 171 LYS D N 1
ATOM 23680 C CA . LYS D 1 171 ? -37.640 22.989 -17.459 1.00 19.42 171 LYS D CA 1
ATOM 23681 C C . LYS D 1 171 ? -37.715 22.796 -18.965 1.00 12.96 171 LYS D C 1
ATOM 23682 O O . LYS D 1 171 ? -38.538 23.440 -19.634 1.00 16.48 171 LYS D O 1
ATOM 23701 N N . CYS D 1 172 ? -36.847 21.946 -19.513 1.00 12.72 172 CYS D N 1
ATOM 23702 C CA . CYS D 1 172 ? -36.856 21.754 -20.963 1.00 18.86 172 CYS D CA 1
ATOM 23703 C C . CYS D 1 172 ? -38.169 21.072 -21.392 1.00 17.96 172 CYS D C 1
ATOM 23704 O O . CYS D 1 172 ? -38.702 21.359 -22.464 1.00 15.99 172 CYS D O 1
ATOM 23712 N N . THR D 1 173 ? -38.718 20.220 -20.533 1.00 20.68 173 THR D N 1
ATOM 23713 C CA . THR D 1 173 ? -39.965 19.514 -20.869 1.00 18.16 173 THR D CA 1
ATOM 23714 C C . THR D 1 173 ? -41.105 20.519 -20.913 1.00 18.46 173 THR D C 1
ATOM 23715 O O . THR D 1 173 ? -41.860 20.553 -21.880 1.00 15.98 173 THR D O 1
ATOM 23726 N N . ALA D 1 174 ? -41.208 21.376 -19.899 1.00 17.92 174 ALA D N 1
ATOM 23727 C CA . ALA D 1 174 ? -42.237 22.404 -19.902 1.00 17.47 174 ALA D CA 1
ATOM 23728 C C . ALA D 1 174 ? -42.099 23.352 -21.105 1.00 22.36 174 ALA D C 1
ATOM 23729 O O . ALA D 1 174 ? -43.103 23.771 -21.679 1.00 14.43 174 ALA D O 1
ATOM 23736 N N . GLU D 1 175 ? -40.866 23.685 -21.490 1.00 20.01 175 GLU D N 1
ATOM 23737 C CA . GLU D 1 175 ? -40.639 24.595 -22.620 1.00 18.16 175 GLU D CA 1
ATOM 23738 C C . GLU D 1 175 ? -41.074 23.942 -23.937 1.00 18.71 175 GLU D C 1
ATOM 23739 O O . GLU D 1 175 ? -41.702 24.583 -24.763 1.00 17.83 175 GLU D O 1
ATOM 23751 N N . ALA D 1 176 ? -40.750 22.665 -24.127 1.00 17.48 176 ALA D N 1
ATOM 23752 C CA . ALA D 1 176 ? -41.239 21.949 -25.288 1.00 18.41 176 ALA D CA 1
ATOM 23753 C C . ALA D 1 176 ? -42.760 22.037 -25.343 1.00 16.68 176 ALA D C 1
ATOM 23754 O O . ALA D 1 176 ? -43.324 22.370 -26.386 1.00 22.17 176 ALA D O 1
ATOM 23761 N N . ALA D 1 177 ? -43.420 21.750 -24.219 1.00 18.32 177 ALA D N 1
ATOM 23762 C CA . ALA D 1 177 ? -44.882 21.865 -24.133 1.00 20.89 177 ALA D CA 1
ATOM 23763 C C . ALA D 1 177 ? -45.357 23.273 -24.506 1.00 21.99 177 ALA D C 1
ATOM 23764 O O . ALA D 1 177 ? -46.323 23.416 -25.267 1.00 18.11 177 ALA D O 1
ATOM 23771 N N . ARG D 1 178 ? -44.680 24.301 -23.981 1.00 14.77 178 ARG D N 1
ATOM 23772 C CA . ARG D 1 178 ? -45.108 25.695 -24.184 1.00 18.32 178 ARG D CA 1
ATOM 23773 C C . ARG D 1 178 ? -45.079 26.065 -25.665 1.00 14.83 178 ARG D C 1
ATOM 23774 O O . ARG D 1 178 ? -45.969 26.737 -26.180 1.00 19.44 178 ARG D O 1
ATOM 23795 N N . ILE D 1 179 ? -44.019 25.630 -26.321 1.00 14.91 179 ILE D N 1
ATOM 23796 C CA . ILE D 1 179 ? -43.810 25.830 -27.738 1.00 16.59 179 ILE D CA 1
ATOM 23797 C C . ILE D 1 179 ? -44.904 25.138 -28.558 1.00 21.66 179 ILE D C 1
ATOM 23798 O O . ILE D 1 179 ? -45.404 25.708 -29.519 1.00 19.36 179 ILE D O 1
ATOM 23814 N N . MET D 1 180 ? -45.275 23.916 -28.192 1.00 17.86 180 MET D N 1
ATOM 23815 C CA . MET D 1 180 ? -46.347 23.230 -28.913 1.00 18.80 180 MET D CA 1
ATOM 23816 C C . MET D 1 180 ? -47.667 23.978 -28.747 1.00 13.49 180 MET D C 1
ATOM 23817 O O . MET D 1 180 ? -48.365 24.204 -29.727 1.00 20.49 180 MET D O 1
ATOM 23831 N N . GLN D 1 181 ? -48.012 24.350 -27.514 1.00 18.81 181 GLN D N 1
ATOM 23832 C CA . GLN D 1 181 ? -49.241 25.084 -27.248 1.00 23.11 181 GLN D CA 1
ATOM 23833 C C . GLN D 1 181 ? -49.323 26.407 -28.025 1.00 26.07 181 GLN D C 1
ATOM 23834 O O . GLN D 1 181 ? -50.364 26.729 -28.600 1.00 25.48 181 GLN D O 1
ATOM 23848 N N A GLU D 1 182 ? -48.225 27.155 -28.014 0.61 20.02 182 GLU D N 1
ATOM 23849 N N B GLU D 1 182 ? -48.241 27.179 -28.034 0.39 20.12 182 GLU D N 1
ATOM 23850 C CA A GLU D 1 182 ? -48.131 28.436 -28.709 0.61 24.27 182 GLU D CA 1
ATOM 23851 C CA B GLU D 1 182 ? -48.250 28.462 -28.734 0.39 24.20 182 GLU D CA 1
ATOM 23852 C C A GLU D 1 182 ? -48.353 28.233 -30.209 0.61 25.85 182 GLU D C 1
ATOM 23853 C C B GLU D 1 182 ? -48.368 28.243 -30.243 0.39 25.81 182 GLU D C 1
ATOM 23854 O O A GLU D 1 182 ? -49.115 28.963 -30.843 0.61 22.56 182 GLU D O 1
ATOM 23855 O O B GLU D 1 182 ? -49.077 28.983 -30.927 0.39 22.65 182 GLU D O 1
ATOM 23878 N N . ALA D 1 183 ? -47.684 27.225 -30.762 1.00 20.06 183 ALA D N 1
ATOM 23879 C CA . ALA D 1 183 ? -47.811 26.884 -32.172 1.00 23.17 183 ALA D CA 1
ATOM 23880 C C . ALA D 1 183 ? -49.244 26.450 -32.516 1.00 27.09 183 ALA D C 1
ATOM 23881 O O . ALA D 1 183 ? -49.806 26.849 -33.542 1.00 22.61 183 ALA D O 1
ATOM 23889 N N . ALA D 1 184 ? -49.817 25.599 -31.678 1.00 20.39 184 ALA D N 1
ATOM 23890 C CA . ALA D 1 184 ? -51.187 25.150 -31.882 1.00 26.68 184 ALA D CA 1
ATOM 23891 C C . ALA D 1 184 ? -52.140 26.339 -31.865 1.00 23.49 184 ALA D C 1
ATOM 23892 O O . ALA D 1 184 ? -52.975 26.509 -32.762 1.00 20.85 184 ALA D O 1
ATOM 23899 N N . GLU D 1 185 ? -52.005 27.163 -30.832 1.00 20.18 185 GLU D N 1
ATOM 23900 C CA . GLU D 1 185 ? -52.851 28.335 -30.654 1.00 24.82 185 GLU D CA 1
ATOM 23901 C C . GLU D 1 185 ? -52.753 29.311 -31.829 1.00 28.79 185 GLU D C 1
ATOM 23902 O O . GLU D 1 185 ? -53.765 29.868 -32.248 1.00 25.88 185 GLU D O 1
ATOM 23914 N N . ARG D 1 186 ? -51.551 29.506 -32.371 1.00 25.45 186 ARG D N 1
ATOM 23915 C CA . ARG D 1 186 ? -51.376 30.375 -33.543 1.00 23.45 186 ARG D CA 1
ATOM 23916 C C . ARG D 1 186 ? -52.243 29.943 -34.714 1.00 33.91 186 ARG D C 1
ATOM 23917 O O . ARG D 1 186 ? -52.647 30.781 -35.519 1.00 25.74 186 ARG D O 1
ATOM 23938 N N . ALA D 1 187 ? -52.497 28.637 -34.821 1.00 27.08 187 ALA D N 1
ATOM 23939 C CA . ALA D 1 187 ? -53.232 28.070 -35.952 1.00 19.24 187 ALA D CA 1
ATOM 23940 C C . ALA D 1 187 ? -54.715 27.860 -35.603 1.00 18.97 187 ALA D C 1
ATOM 23941 O O . ALA D 1 187 ? -55.470 27.262 -36.372 1.00 19.83 187 ALA D O 1
ATOM 23948 N N . GLY D 1 188 ? -55.101 28.337 -34.422 1.00 21.02 188 GLY D N 1
ATOM 23949 C CA . GLY D 1 188 ? -56.502 28.464 -34.034 1.00 23.01 188 GLY D CA 1
ATOM 23950 C C . GLY D 1 188 ? -56.931 27.599 -32.858 1.00 25.43 188 GLY D C 1
ATOM 23951 O O . GLY D 1 188 ? -58.095 27.606 -32.451 1.00 24.43 188 GLY D O 1
ATOM 23955 N N . ALA D 1 189 ? -55.994 26.833 -32.319 1.00 29.36 189 ALA D N 1
ATOM 23956 C CA . ALA D 1 189 ? -56.301 25.928 -31.227 1.00 16.32 189 ALA D CA 1
ATOM 23957 C C . ALA D 1 189 ? -56.649 26.748 -29.998 1.00 21.93 189 ALA D C 1
ATOM 23958 O O . ALA D 1 189 ? -56.118 27.852 -29.827 1.00 21.36 189 ALA D O 1
ATOM 23965 N N . PRO D 1 190 ? -57.513 26.210 -29.122 1.00 22.53 190 PRO D N 1
ATOM 23966 C CA . PRO D 1 190 ? -57.915 26.879 -27.879 1.00 16.89 190 PRO D CA 1
ATOM 23967 C C . PRO D 1 190 ? -56.841 26.876 -26.810 1.00 27.40 190 PRO D C 1
ATOM 23968 O O . PRO D 1 190 ? -56.003 25.958 -26.777 1.00 20.56 190 PRO D O 1
ATOM 23979 N N . LYS D 1 191 ? -56.871 27.880 -25.936 1.00 21.20 191 LYS D N 1
ATOM 23980 C CA . LYS D 1 191 ? -55.981 27.906 -24.777 1.00 31.69 191 LYS D CA 1
ATOM 23981 C C . LYS D 1 191 ? -56.204 26.674 -23.902 1.00 26.02 191 LYS D C 1
ATOM 23982 O O . LYS D 1 191 ? -57.331 26.181 -23.790 1.00 21.12 191 LYS D O 1
ATOM 24001 N N . GLY D 1 192 ? -55.129 26.179 -23.293 1.00 17.94 192 GLY D N 1
ATOM 24002 C CA . GLY D 1 192 ? -55.222 25.119 -22.312 1.00 20.44 192 GLY D CA 1
ATOM 24003 C C . GLY D 1 192 ? -55.163 23.717 -22.905 1.00 20.69 192 GLY D C 1
ATOM 24004 O O . GLY D 1 192 ? -55.275 22.720 -22.179 1.00 19.39 192 GLY D O 1
ATOM 24008 N N . LEU D 1 193 ? -54.986 23.626 -24.218 1.00 16.98 193 LEU D N 1
ATOM 24009 C CA . LEU D 1 193 ? -54.961 22.317 -24.889 1.00 17.23 193 LEU D CA 1
ATOM 24010 C C . LEU D 1 193 ? -53.743 21.456 -24.509 1.00 19.89 193 LEU D C 1
ATOM 24011 O O . LEU D 1 193 ? -53.849 20.239 -24.376 1.00 17.44 193 LEU D O 1
ATOM 24027 N N . ILE D 1 194 ? -52.587 22.097 -24.373 1.00 15.48 194 ILE D N 1
ATOM 24028 C CA . ILE D 1 194 ? -51.328 21.427 -24.087 1.00 15.02 194 ILE D CA 1
ATOM 24029 C C . ILE D 1 194 ? -50.671 22.094 -22.883 1.00 18.49 194 ILE D C 1
ATOM 24030 O O . ILE D 1 194 ? -50.411 23.282 -22.930 1.00 19.96 194 ILE D O 1
ATOM 24046 N N . SER D 1 195 ? -50.404 21.337 -21.818 1.00 15.06 195 SER D N 1
ATOM 24047 C CA . SER D 1 195 ? -49.886 21.909 -20.570 1.00 15.56 195 SER D CA 1
ATOM 24048 C C . SER D 1 195 ? -48.852 20.977 -19.954 1.00 18.64 195 SER D C 1
ATOM 24049 O O . SER D 1 195 ? -48.664 19.859 -20.420 1.00 15.54 195 SER D O 1
ATOM 24057 N N . CYS D 1 196 ? -48.170 21.448 -18.916 1.00 18.86 196 CYS D N 1
ATOM 24058 C CA . CYS D 1 196 ? -47.076 20.701 -18.320 1.00 14.99 196 CYS D CA 1
ATOM 24059 C C . CYS D 1 196 ? -46.879 21.096 -16.860 1.00 22.23 196 CYS D C 1
ATOM 24060 O O . CYS D 1 196 ? -46.761 22.279 -16.535 1.00 23.35 196 CYS D O 1
ATOM 24068 N N . ILE D 1 197 ? -46.866 20.096 -15.985 1.00 16.51 197 ILE D N 1
ATOM 24069 C CA . ILE D 1 197 ? -46.601 20.311 -14.577 1.00 19.04 197 ILE D CA 1
ATOM 24070 C C . ILE D 1 197 ? -45.244 21.030 -14.476 1.00 24.35 197 ILE D C 1
ATOM 24071 O O . ILE D 1 197 ? -44.263 20.595 -15.069 1.00 16.93 197 ILE D O 1
ATOM 24087 N N . THR D 1 198 ? -45.198 22.124 -13.731 1.00 19.82 198 THR D N 1
ATOM 24088 C CA . THR D 1 198 ? -43.991 22.939 -13.689 1.00 18.35 198 THR D CA 1
ATOM 24089 C C . THR D 1 198 ? -43.082 22.506 -12.560 1.00 28.24 198 THR D C 1
ATOM 24090 O O . THR D 1 198 ? -41.859 22.517 -12.723 1.00 34.40 198 THR D O 1
ATOM 24101 N N . GLN D 1 199 ? -43.657 22.093 -11.435 1.00 27.09 199 GLN D N 1
ATOM 24102 C CA . GLN D 1 199 ? -42.842 21.520 -10.363 1.00 30.85 199 GLN D CA 1
ATOM 24103 C C . GLN D 1 199 ? -43.245 20.078 -10.084 1.00 24.89 199 GLN D C 1
ATOM 24104 O O . GLN D 1 199 ? -44.229 19.817 -9.382 1.00 24.07 199 GLN D O 1
ATOM 24118 N N . PRO D 1 200 ? -42.478 19.129 -10.630 1.00 29.80 200 PRO D N 1
ATOM 24119 C CA . PRO D 1 200 ? -42.803 17.720 -10.426 1.00 26.62 200 PRO D CA 1
ATOM 24120 C C . PRO D 1 200 ? -42.748 17.318 -8.956 1.00 27.09 200 PRO D C 1
ATOM 24121 O O . PRO D 1 200 ? -41.803 17.684 -8.250 1.00 27.79 200 PRO D O 1
ATOM 24132 N N . THR D 1 201 ? -43.778 16.607 -8.507 1.00 18.89 201 THR D N 1
ATOM 24133 C CA . THR D 1 201 ? -43.795 15.961 -7.198 1.00 19.69 201 THR D CA 1
ATOM 24134 C C . THR D 1 201 ? -44.500 14.612 -7.334 1.00 22.42 201 THR D C 1
ATOM 24135 O O . THR D 1 201 ? -45.161 14.342 -8.334 1.00 19.16 201 THR D O 1
ATOM 24146 N N . MET D 1 202 ? -44.371 13.771 -6.324 1.00 22.91 202 MET D N 1
ATOM 24147 C CA . MET D 1 202 ? -45.089 12.507 -6.308 1.00 23.15 202 MET D CA 1
ATOM 24148 C C . MET D 1 202 ? -46.589 12.748 -6.207 1.00 19.63 202 MET D C 1
ATOM 24149 O O . MET D 1 202 ? -47.400 12.055 -6.815 1.00 18.39 202 MET D O 1
ATOM 24163 N N . ALA D 1 203 ? -46.943 13.746 -5.413 1.00 19.10 203 ALA D N 1
ATOM 24164 C CA . ALA D 1 203 ? -48.326 14.096 -5.202 1.00 22.64 203 ALA D CA 1
ATOM 24165 C C . ALA D 1 203 ? -48.990 14.487 -6.526 1.00 24.70 203 ALA D C 1
ATOM 24166 O O . ALA D 1 203 ? -50.081 14.008 -6.861 1.00 23.25 203 ALA D O 1
ATOM 24173 N N . ALA D 1 204 ? -48.325 15.358 -7.272 1.00 15.46 204 ALA D N 1
ATOM 24174 C CA . ALA D 1 204 ? -48.829 15.789 -8.574 1.00 17.85 204 ALA D CA 1
ATOM 24175 C C . ALA D 1 204 ? -48.896 14.642 -9.611 1.00 18.36 204 ALA D C 1
ATOM 24176 O O . ALA D 1 204 ? -49.884 14.520 -10.348 1.00 17.53 204 ALA D O 1
ATOM 24183 N N . THR D 1 205 ? -47.867 13.800 -9.660 1.00 18.54 205 THR D N 1
ATOM 24184 C CA . THR D 1 205 ? -47.933 12.622 -10.513 1.00 17.39 205 THR D CA 1
ATOM 24185 C C . THR D 1 205 ? -49.155 11.744 -10.139 1.00 16.80 205 THR D C 1
ATOM 24186 O O . THR D 1 205 ? -49.910 11.301 -11.016 1.00 18.37 205 THR D O 1
ATOM 24197 N N . ASN D 1 206 ? -49.349 11.504 -8.845 1.00 23.10 206 ASN D N 1
ATOM 24198 C CA . ASN D 1 206 ? -50.478 10.696 -8.384 1.00 21.51 206 ASN D CA 1
ATOM 24199 C C . ASN D 1 206 ? -51.824 11.329 -8.755 1.00 18.70 206 ASN D C 1
ATOM 24200 O O . ASN D 1 206 ? -52.760 10.642 -9.165 1.00 18.18 206 ASN D O 1
ATOM 24211 N N . GLU D 1 207 ? -51.904 12.644 -8.616 1.00 16.87 207 GLU D N 1
ATOM 24212 C CA . GLU D 1 207 ? -53.119 13.381 -8.945 1.00 17.00 207 GLU D CA 1
ATOM 24213 C C . GLU D 1 207 ? -53.470 13.265 -10.425 1.00 12.99 207 GLU D C 1
ATOM 24214 O O . GLU D 1 207 ? -54.602 12.986 -10.772 1.00 19.71 207 GLU D O 1
ATOM 24226 N N . LEU D 1 208 ? -52.492 13.485 -11.288 1.00 14.22 208 LEU D N 1
ATOM 24227 C CA . LEU D 1 208 ? -52.724 13.468 -12.726 1.00 11.62 208 LEU D CA 1
ATOM 24228 C C . LEU D 1 208 ? -53.175 12.070 -13.183 1.00 17.99 208 LEU D C 1
ATOM 24229 O O . LEU D 1 208 ? -54.087 11.918 -13.995 1.00 19.31 208 LEU D O 1
ATOM 24245 N N . MET D 1 209 ? -52.538 11.047 -12.640 1.00 12.40 209 MET D N 1
ATOM 24246 C CA . MET D 1 209 ? -52.856 9.689 -13.049 1.00 20.87 209 MET D CA 1
ATOM 24247 C C . MET D 1 209 ? -54.230 9.221 -12.557 1.00 19.74 209 MET D C 1
ATOM 24248 O O . MET D 1 209 ? -54.865 8.416 -13.233 1.00 17.94 209 MET D O 1
ATOM 24262 N N . LYS D 1 210 ? -54.687 9.720 -11.407 1.00 17.54 210 LYS D N 1
ATOM 24263 C CA . LYS D 1 210 ? -55.914 9.203 -10.778 1.00 19.76 210 LYS D CA 1
ATOM 24264 C C . LYS D 1 210 ? -57.103 10.156 -10.852 1.00 19.69 210 LYS D C 1
ATOM 24265 O O . LYS D 1 210 ? -58.207 9.795 -10.473 1.00 21.75 210 LYS D O 1
ATOM 24284 N N . HIS D 1 211 ? -56.877 11.378 -11.320 1.00 21.42 211 HIS D N 1
ATOM 24285 C CA . HIS D 1 211 ? -57.947 12.359 -11.379 1.00 13.05 211 HIS D CA 1
ATOM 24286 C C . HIS D 1 211 ? -59.144 11.930 -12.237 1.00 18.85 211 HIS D C 1
ATOM 24287 O O . HIS D 1 211 ? -58.999 11.304 -13.287 1.00 19.65 211 HIS D O 1
ATOM 24301 N N A LYS D 1 212 ? -60.329 12.283 -11.756 0.50 19.89 212 LYS D N 1
ATOM 24302 N N B LYS D 1 212 ? -60.327 12.318 -11.782 0.50 19.90 212 LYS D N 1
ATOM 24303 C CA A LYS D 1 212 ? -61.591 12.034 -12.451 0.50 22.75 212 LYS D CA 1
ATOM 24304 C CA B LYS D 1 212 ? -61.589 12.004 -12.448 0.50 22.74 212 LYS D CA 1
ATOM 24305 C C A LYS D 1 212 ? -61.563 12.372 -13.936 0.50 18.45 212 LYS D C 1
ATOM 24306 C C B LYS D 1 212 ? -61.639 12.416 -13.922 0.50 18.42 212 LYS D C 1
ATOM 24307 O O A LYS D 1 212 ? -62.080 11.623 -14.759 0.50 21.16 212 LYS D O 1
ATOM 24308 O O B LYS D 1 212 ? -62.272 11.748 -14.733 0.50 21.51 212 LYS D O 1
ATOM 24345 N N . LEU D 1 213 ? -60.970 13.514 -14.274 1.00 17.95 213 LEU D N 1
ATOM 24346 C CA . LEU D 1 213 ? -60.997 14.022 -15.647 1.00 17.51 213 LEU D CA 1
ATOM 24347 C C . LEU D 1 213 ? -59.932 13.392 -16.544 1.00 16.21 213 LEU D C 1
ATOM 24348 O O . LEU D 1 213 ? -59.978 13.563 -17.760 1.00 23.16 213 LEU D O 1
ATOM 24365 N N . THR D 1 214 ? -58.978 12.666 -15.970 1.00 16.77 214 THR D N 1
ATOM 24366 C CA . THR D 1 214 ? -57.950 12.020 -16.807 1.00 20.85 214 THR D CA 1
ATOM 24367 C C . THR D 1 214 ? -58.562 10.797 -17.503 1.00 20.48 214 THR D C 1
ATOM 24368 O O . THR D 1 214 ? -59.196 9.959 -16.863 1.00 18.22 214 THR D O 1
ATOM 24379 N N . ASP D 1 215 ? -58.385 10.706 -18.815 1.00 15.18 215 ASP D N 1
ATOM 24380 C CA . ASP D 1 215 ? -58.995 9.618 -19.587 1.00 16.74 215 ASP D CA 1
ATOM 24381 C C . ASP D 1 215 ? -58.027 8.482 -19.923 1.00 21.85 215 ASP D C 1
ATOM 24382 O O . ASP D 1 215 ? -58.390 7.309 -19.809 1.00 15.10 215 ASP D O 1
ATOM 24391 N N . VAL D 1 216 ? -56.804 8.825 -20.335 1.00 14.63 216 VAL D N 1
ATOM 24392 C CA . VAL D 1 216 ? -55.802 7.826 -20.747 1.00 11.33 216 VAL D CA 1
ATOM 24393 C C . VAL D 1 216 ? -54.410 8.280 -20.327 1.00 15.19 216 VAL D C 1
ATOM 24394 O O . VAL D 1 216 ? -54.039 9.454 -20.498 1.00 11.35 216 VAL D O 1
ATOM 24407 N N . ILE D 1 217 ? -53.650 7.343 -19.771 1.00 16.07 217 ILE D N 1
ATOM 24408 C CA . ILE D 1 217 ? -52.254 7.586 -19.424 1.00 13.69 217 ILE D CA 1
ATOM 24409 C C . ILE D 1 217 ? -51.309 7.001 -20.467 1.00 18.66 217 ILE D C 1
ATOM 24410 O O . ILE D 1 217 ? -51.384 5.819 -20.814 1.00 16.94 217 ILE D O 1
ATOM 24426 N N . LEU D 1 218 ? -50.417 7.852 -20.966 1.00 14.87 218 LEU D N 1
ATOM 24427 C CA . LEU D 1 218 ? -49.300 7.427 -21.806 1.00 12.90 218 LEU D CA 1
ATOM 24428 C C . LEU D 1 218 ? -48.067 7.478 -20.924 1.00 15.59 218 LEU D C 1
ATOM 24429 O O . LEU D 1 218 ? -47.559 8.564 -20.630 1.00 18.39 218 LEU D O 1
ATOM 24445 N N . ALA D 1 219 ? -47.585 6.315 -20.510 1.00 12.61 219 ALA D N 1
ATOM 24446 C CA . ALA D 1 219 ? -46.551 6.236 -19.487 1.00 17.63 219 ALA D CA 1
ATOM 24447 C C . ALA D 1 219 ? -45.217 5.816 -20.074 1.00 18.25 219 ALA D C 1
ATOM 24448 O O . ALA D 1 219 ? -44.965 4.632 -20.257 1.00 19.41 219 ALA D O 1
ATOM 24455 N N . THR D 1 220 ? -44.361 6.796 -20.349 1.00 14.00 220 THR D N 1
ATOM 24456 C CA . THR D 1 220 ? -43.044 6.519 -20.900 1.00 16.90 220 THR D CA 1
ATOM 24457 C C . THR D 1 220 ? -42.011 6.819 -19.814 1.00 20.92 220 THR D C 1
ATOM 24458 O O . THR D 1 220 ? -41.708 7.959 -19.530 1.00 22.78 220 THR D O 1
ATOM 24469 N N . GLY D 1 221 ? -41.483 5.765 -19.210 1.00 30.59 221 GLY D N 1
ATOM 24470 C CA . GLY D 1 221 ? -40.623 5.902 -18.059 1.00 27.09 221 GLY D CA 1
ATOM 24471 C C . GLY D 1 221 ? -40.177 4.539 -17.582 1.00 27.72 221 GLY D C 1
ATOM 24472 O O . GLY D 1 221 ? -40.399 3.534 -18.270 1.00 28.59 221 GLY D O 1
ATOM 24476 N N . GLY D 1 222 ? -39.559 4.501 -16.404 1.00 27.29 222 GLY D N 1
ATOM 24477 C CA . GLY D 1 222 ? -39.109 3.249 -15.825 1.00 26.25 222 GLY D CA 1
ATOM 24478 C C . GLY D 1 222 ? -40.251 2.356 -15.371 1.00 31.16 222 GLY D C 1
ATOM 24479 O O . GLY D 1 222 ? -41.388 2.824 -15.238 1.00 32.03 222 GLY D O 1
ATOM 24483 N N . PRO D 1 223 ? -39.954 1.063 -15.137 1.00 38.39 223 PRO D N 1
ATOM 24484 C CA . PRO D 1 223 ? -40.951 0.050 -14.773 1.00 42.34 223 PRO D CA 1
ATOM 24485 C C . PRO D 1 223 ? -41.786 0.428 -13.565 1.00 31.97 223 PRO D C 1
ATOM 24486 O O . PRO D 1 223 ? -42.889 -0.088 -13.406 1.00 30.05 223 PRO D O 1
ATOM 24497 N N . GLY D 1 224 ? -41.242 1.288 -12.713 1.00 26.29 224 GLY D N 1
ATOM 24498 C CA . GLY D 1 224 ? -41.945 1.745 -11.536 1.00 28.87 224 GLY D CA 1
ATOM 24499 C C . GLY D 1 224 ? -43.062 2.729 -11.842 1.00 36.33 224 GLY D C 1
ATOM 24500 O O . GLY D 1 224 ? -44.136 2.618 -11.257 1.00 25.88 224 GLY D O 1
ATOM 24504 N N . LEU D 1 225 ? -42.817 3.701 -12.728 1.00 32.23 225 LEU D N 1
ATOM 24505 C CA . LEU D 1 225 ? -43.869 4.636 -13.143 1.00 30.96 225 LEU D CA 1
ATOM 24506 C C . LEU D 1 225 ? -44.905 3.898 -13.981 1.00 15.95 225 LEU D C 1
ATOM 24507 O O . LEU D 1 225 ? -46.094 4.176 -13.882 1.00 21.03 225 LEU D O 1
ATOM 24523 N N . VAL D 1 226 ? -44.443 2.966 -14.811 1.00 15.95 226 VAL D N 1
ATOM 24524 C CA . VAL D 1 226 ? -45.341 2.203 -15.663 1.00 17.97 226 VAL D CA 1
ATOM 24525 C C . VAL D 1 226 ? -46.279 1.349 -14.792 1.00 19.58 226 VAL D C 1
ATOM 24526 O O . VAL D 1 226 ? -47.480 1.334 -15.008 1.00 22.37 226 VAL D O 1
ATOM 24539 N N . LYS D 1 227 ? -45.732 0.677 -13.786 1.00 22.25 227 LYS D N 1
ATOM 24540 C CA . LYS D 1 227 ? -46.544 -0.079 -12.846 1.00 20.04 227 LYS D CA 1
ATOM 24541 C C . LYS D 1 227 ? -47.586 0.811 -12.176 1.00 16.24 227 LYS D C 1
ATOM 24542 O O . LYS D 1 227 ? -48.755 0.430 -12.045 1.00 23.19 227 LYS D O 1
ATOM 24561 N N . ALA D 1 228 ? -47.153 1.990 -11.732 1.00 21.61 228 ALA D N 1
ATOM 24562 C CA . ALA D 1 228 ? -48.059 2.946 -11.124 1.00 19.35 228 ALA D CA 1
ATOM 24563 C C . ALA D 1 228 ? -49.158 3.322 -12.102 1.00 18.60 228 ALA D C 1
ATOM 24564 O O . ALA D 1 228 ? -50.318 3.462 -11.710 1.00 19.27 228 ALA D O 1
ATOM 24571 N N . ALA D 1 229 ? -48.810 3.459 -13.378 1.00 19.11 229 ALA D N 1
ATOM 24572 C CA . ALA D 1 229 ? -49.820 3.815 -14.386 1.00 21.48 229 ALA D CA 1
ATOM 24573 C C . ALA D 1 229 ? -50.847 2.691 -14.553 1.00 17.48 229 ALA D C 1
ATOM 24574 O O . ALA D 1 229 ? -52.028 2.955 -14.699 1.00 14.38 229 ALA D O 1
ATOM 24581 N N . TYR D 1 230 ? -50.400 1.434 -14.528 1.00 14.69 230 TYR D N 1
ATOM 24582 C CA . TYR D 1 230 ? -51.351 0.309 -14.599 1.00 17.25 230 TYR D CA 1
ATOM 24583 C C . TYR D 1 230 ? -51.973 -0.019 -13.239 1.00 17.94 230 TYR D C 1
ATOM 24584 O O . TYR D 1 230 ? -52.709 -1.001 -13.118 1.00 22.61 230 TYR D O 1
ATOM 24602 N N . SER D 1 231 ? -51.693 0.815 -12.231 1.00 20.46 231 SER D N 1
ATOM 24603 C CA . SER D 1 231 ? -52.285 0.658 -10.894 1.00 17.89 231 SER D CA 1
ATOM 24604 C C . SER D 1 231 ? -53.183 1.838 -10.540 1.00 20.51 231 SER D C 1
ATOM 24605 O O . SER D 1 231 ? -53.623 1.965 -9.404 1.00 23.16 231 SER D O 1
ATOM 24613 N N . SER D 1 232 ? -53.464 2.682 -11.525 1.00 22.19 232 SER D N 1
ATOM 24614 C CA . SER D 1 232 ? -54.093 3.980 -11.295 1.00 20.38 232 SER D CA 1
ATOM 24615 C C . SER D 1 232 ? -55.607 3.955 -11.307 1.00 23.35 232 SER D C 1
ATOM 24616 O O . SER D 1 232 ? -56.259 4.934 -10.919 1.00 20.20 232 SER D O 1
ATOM 24624 N N . GLY D 1 233 ? -56.174 2.870 -11.813 1.00 19.02 233 GLY D N 1
ATOM 24625 C CA . GLY D 1 233 ? -57.603 2.851 -12.095 1.00 20.27 233 GLY D CA 1
ATOM 24626 C C . GLY D 1 233 ? -57.981 3.328 -13.480 1.00 17.79 233 GLY D C 1
ATOM 24627 O O . GLY D 1 233 ? -59.166 3.300 -13.841 1.00 19.18 233 GLY D O 1
ATOM 24631 N N . LYS D 1 234 ? -56.988 3.711 -14.277 1.00 14.79 234 LYS D N 1
ATOM 24632 C CA . LYS D 1 234 ? -57.231 4.284 -15.605 1.00 18.37 234 LYS D CA 1
ATOM 24633 C C . LYS D 1 234 ? -56.652 3.442 -16.726 1.00 18.68 234 LYS D C 1
ATOM 24634 O O . LYS D 1 234 ? -55.631 2.793 -16.546 1.00 16.41 234 LYS D O 1
ATOM 24653 N N . PRO D 1 235 ? -57.274 3.499 -17.913 1.00 16.32 235 PRO D N 1
ATOM 24654 C CA . PRO D 1 235 ? -56.652 2.931 -19.110 1.00 17.76 235 PRO D CA 1
ATOM 24655 C C . PRO D 1 235 ? -55.264 3.529 -19.345 1.00 14.00 235 PRO D C 1
ATOM 24656 O O . PRO D 1 235 ? -55.097 4.753 -19.276 1.00 15.41 235 PRO D O 1
ATOM 24667 N N . ALA D 1 236 ? -54.279 2.678 -19.593 1.00 12.84 236 ALA D N 1
ATOM 24668 C CA . ALA D 1 236 ? -52.902 3.139 -19.774 1.00 15.41 236 ALA D CA 1
ATOM 24669 C C . ALA D 1 236 ? -52.158 2.399 -20.888 1.00 12.79 236 ALA D C 1
ATOM 24670 O O . ALA D 1 236 ? -52.305 1.186 -21.061 1.00 15.74 236 ALA D O 1
ATOM 24677 N N . TYR D 1 237 ? -51.350 3.154 -21.627 1.00 13.06 237 TYR D N 1
ATOM 24678 C CA . TYR D 1 237 ? -50.338 2.596 -22.531 1.00 15.86 237 TYR D CA 1
ATOM 24679 C C . TYR D 1 237 ? -48.966 2.819 -21.893 1.00 23.89 237 TYR D C 1
ATOM 24680 O O . TYR D 1 237 ? -48.495 3.954 -21.799 1.00 17.87 237 TYR D O 1
ATOM 24698 N N . GLY D 1 238 ? -48.338 1.736 -21.445 1.00 22.31 238 GLY D N 1
ATOM 24699 C CA . GLY D 1 238 ? -47.019 1.801 -20.833 1.00 17.56 238 GLY D CA 1
ATOM 24700 C C . GLY D 1 238 ? -45.935 1.362 -21.787 1.00 30.03 238 GLY D C 1
ATOM 24701 O O . GLY D 1 238 ? -46.217 0.900 -22.901 1.00 24.35 238 GLY D O 1
ATOM 24705 N N . VAL D 1 239 ? -44.685 1.541 -21.366 1.00 18.83 239 VAL D N 1
ATOM 24706 C CA . VAL D 1 239 ? -43.566 0.953 -22.076 1.00 20.47 239 VAL D CA 1
ATOM 24707 C C . VAL D 1 239 ? -42.917 -0.034 -21.141 1.00 17.67 239 VAL D C 1
ATOM 24708 O O . VAL D 1 239 ? -43.348 -0.192 -20.011 1.00 23.27 239 VAL D O 1
ATOM 24721 N N . GLY D 1 240 ? -41.889 -0.703 -21.634 1.00 18.76 240 GLY D N 1
ATOM 24722 C CA . GLY D 1 240 ? -40.995 -1.461 -20.793 1.00 20.37 240 GLY D CA 1
ATOM 24723 C C . GLY D 1 240 ? -39.567 -1.099 -21.178 1.00 20.19 240 GLY D C 1
ATOM 24724 O O . GLY D 1 240 ? -39.345 -0.462 -22.216 1.00 20.16 240 GLY D O 1
ATOM 24728 N N . PRO D 1 241 ? -38.595 -1.493 -20.347 1.00 21.51 241 PRO D N 1
ATOM 24729 C CA . PRO D 1 241 ? -37.185 -1.208 -20.670 1.00 27.88 241 PRO D CA 1
ATOM 24730 C C . PRO D 1 241 ? -36.657 -2.123 -21.771 1.00 24.95 241 PRO D C 1
ATOM 24731 O O . PRO D 1 241 ? -37.220 -3.198 -22.005 1.00 15.26 241 PRO D O 1
ATOM 24742 N N . GLY D 1 242 ? -35.598 -1.686 -22.448 1.00 22.34 242 GLY D N 1
ATOM 24743 C CA . GLY D 1 242 ? -34.904 -2.510 -23.425 1.00 16.22 242 GLY D CA 1
ATOM 24744 C C . GLY D 1 242 ? -33.630 -3.115 -22.872 1.00 18.92 242 GLY D C 1
ATOM 24745 O O . GLY D 1 242 ? -33.097 -2.653 -21.870 1.00 19.99 242 GLY D O 1
ATOM 24749 N N . ASN D 1 243 ? -33.150 -4.169 -23.518 1.00 18.93 243 ASN D N 1
ATOM 24750 C CA . ASN D 1 243 ? -31.787 -4.653 -23.289 1.00 21.76 243 ASN D CA 1
ATOM 24751 C C . ASN D 1 243 ? -31.344 -5.381 -24.526 1.00 23.52 243 ASN D C 1
ATOM 24752 O O . ASN D 1 243 ? -31.178 -6.598 -24.510 1.00 23.93 243 ASN D O 1
ATOM 24763 N N . VAL D 1 244 ? -31.174 -4.612 -25.600 1.00 17.54 244 VAL D N 1
ATOM 24764 C CA . VAL D 1 244 ? -31.217 -5.137 -26.957 1.00 23.38 244 VAL D CA 1
ATOM 24765 C C . VAL D 1 244 ? -29.972 -5.946 -27.368 1.00 19.95 244 VAL D C 1
ATOM 24766 O O . VAL D 1 244 ? -28.889 -5.389 -27.501 1.00 18.03 244 VAL D O 1
ATOM 24779 N N . PRO D 1 245 ? -30.140 -7.270 -27.585 1.00 19.02 245 PRO D N 1
ATOM 24780 C CA . PRO D 1 245 ? -29.049 -8.083 -28.100 1.00 19.52 245 PRO D CA 1
ATOM 24781 C C . PRO D 1 245 ? -29.061 -8.078 -29.621 1.00 19.68 245 PRO D C 1
ATOM 24782 O O . PRO D 1 245 ? -30.145 -8.130 -30.229 1.00 19.06 245 PRO D O 1
ATOM 24793 N N . VAL D 1 246 ? -27.875 -8.003 -30.223 1.00 21.89 246 VAL D N 1
ATOM 24794 C CA . VAL D 1 246 ? -27.749 -7.999 -31.677 1.00 18.98 246 VAL D CA 1
ATOM 24795 C C . VAL D 1 246 ? -26.793 -9.081 -32.131 1.00 20.15 246 VAL D C 1
ATOM 24796 O O . VAL D 1 246 ? -25.653 -9.155 -31.681 1.00 23.74 246 VAL D O 1
ATOM 24809 N N . TYR D 1 247 ? -27.283 -9.910 -33.039 1.00 26.15 247 TYR D N 1
ATOM 24810 C CA . TYR D 1 247 ? -26.529 -11.027 -33.573 1.00 23.51 247 TYR D CA 1
ATOM 24811 C C . TYR D 1 247 ? -25.893 -10.644 -34.903 1.00 21.80 247 TYR D C 1
ATOM 24812 O O . TYR D 1 247 ? -26.570 -10.209 -35.836 1.00 20.26 247 TYR D O 1
ATOM 24830 N N . ILE D 1 248 ? -24.580 -10.807 -34.988 1.00 31.43 248 ILE D N 1
ATOM 24831 C CA . ILE D 1 248 ? -23.900 -10.655 -36.260 1.00 36.12 248 ILE D CA 1
ATOM 24832 C C . ILE D 1 248 ? -23.568 -12.044 -36.782 1.00 30.61 248 ILE D C 1
ATOM 24833 O O . ILE D 1 248 ? -22.665 -12.714 -36.279 1.00 30.95 248 ILE D O 1
ATOM 24849 N N . HIS D 1 249 ? -24.340 -12.468 -37.776 1.00 30.93 249 HIS D N 1
ATOM 24850 C CA . HIS D 1 249 ? -24.159 -13.756 -38.428 1.00 37.79 249 HIS D CA 1
ATOM 24851 C C . HIS D 1 249 ? -23.006 -13.722 -39.429 1.00 33.96 249 HIS D C 1
ATOM 24852 O O . HIS D 1 249 ? -22.763 -12.689 -40.049 1.00 24.58 249 HIS D O 1
ATOM 24866 N N . GLU D 1 250 ? -22.342 -14.860 -39.628 1.00 28.51 250 GLU D N 1
ATOM 24867 C CA . GLU D 1 250 ? -21.138 -14.920 -40.463 1.00 31.55 250 GLU D CA 1
ATOM 24868 C C . GLU D 1 250 ? -21.389 -14.479 -41.902 1.00 27.47 250 GLU D C 1
ATOM 24869 O O . GLU D 1 250 ? -20.449 -14.215 -42.641 1.00 30.77 250 GLU D O 1
ATOM 24881 N N . SER D 1 251 ? -22.654 -14.390 -42.299 1.00 33.54 251 SER D N 1
ATOM 24882 C CA . SER D 1 251 ? -23.006 -13.934 -43.642 1.00 32.37 251 SER D CA 1
ATOM 24883 C C . SER D 1 251 ? -23.108 -12.406 -43.768 1.00 31.07 251 SER D C 1
ATOM 24884 O O . SER D 1 251 ? -23.344 -11.896 -44.861 1.00 40.03 251 SER D O 1
ATOM 24892 N N . ALA D 1 252 ? -22.952 -11.686 -42.658 1.00 34.22 252 ALA D N 1
ATOM 24893 C CA . ALA D 1 252 ? -23.137 -10.229 -42.642 1.00 29.85 252 ALA D CA 1
ATOM 24894 C C . ALA D 1 252 ? -22.091 -9.490 -43.459 1.00 37.06 252 ALA D C 1
ATOM 24895 O O . ALA D 1 252 ? -20.963 -9.944 -43.592 1.00 32.51 252 ALA D O 1
ATOM 24902 N N . ASN D 1 253 ? -22.466 -8.334 -43.987 1.00 31.55 253 ASN D N 1
ATOM 24903 C CA . ASN D 1 253 ? -21.488 -7.361 -44.464 1.00 26.93 253 ASN D CA 1
ATOM 24904 C C . ASN D 1 253 ? -20.873 -6.658 -43.242 1.00 27.76 253 ASN D C 1
ATOM 24905 O O . ASN D 1 253 ? -21.449 -5.704 -42.727 1.00 30.99 253 ASN D O 1
ATOM 24916 N N . ILE D 1 254 ? -19.705 -7.119 -42.791 1.00 33.28 254 ILE D N 1
ATOM 24917 C CA . ILE D 1 254 ? -19.181 -6.732 -41.479 1.00 26.69 254 ILE D CA 1
ATOM 24918 C C . ILE D 1 254 ? -18.934 -5.223 -41.323 1.00 37.83 254 ILE D C 1
ATOM 24919 O O . ILE D 1 254 ? -19.318 -4.637 -40.314 1.00 29.17 254 ILE D O 1
ATOM 24935 N N . ALA D 1 255 ? -18.313 -4.596 -42.312 1.00 30.78 255 ALA D N 1
ATOM 24936 C CA . ALA D 1 255 ? -18.011 -3.172 -42.231 1.00 36.61 255 ALA D CA 1
ATOM 24937 C C . ALA D 1 255 ? -19.276 -2.331 -42.099 1.00 37.10 255 ALA D C 1
ATOM 24938 O O . ALA D 1 255 ? -19.270 -1.283 -41.455 1.00 36.46 255 ALA D O 1
ATOM 24945 N N . LYS D 1 256 ? -20.354 -2.798 -42.717 1.00 34.99 256 LYS D N 1
ATOM 24946 C CA . LYS D 1 256 ? -21.615 -2.082 -42.708 1.00 35.92 256 LYS D CA 1
ATOM 24947 C C . LYS D 1 256 ? -22.394 -2.335 -41.412 1.00 27.21 256 LYS D C 1
ATOM 24948 O O . LYS D 1 256 ? -23.023 -1.417 -40.863 1.00 28.64 256 LYS D O 1
ATOM 24967 N N . ALA D 1 257 ? -22.344 -3.567 -40.919 1.00 20.96 257 ALA D N 1
ATOM 24968 C CA . ALA D 1 257 ? -23.020 -3.893 -39.674 1.00 25.72 257 ALA D CA 1
ATOM 24969 C C . ALA D 1 257 ? -22.408 -3.085 -38.547 1.00 31.49 257 ALA D C 1
ATOM 24970 O O . ALA D 1 257 ? -23.124 -2.476 -37.743 1.00 28.38 257 ALA D O 1
ATOM 24977 N N . VAL D 1 258 ? -21.078 -3.067 -38.507 1.00 23.10 258 VAL D N 1
ATOM 24978 C CA . VAL D 1 258 ? -20.368 -2.364 -37.461 1.00 24.26 258 VAL D CA 1
ATOM 24979 C C . VAL D 1 258 ? -20.754 -0.891 -37.497 1.00 22.21 258 VAL D C 1
ATOM 24980 O O . VAL D 1 258 ? -21.020 -0.288 -36.462 1.00 21.61 258 VAL D O 1
ATOM 24993 N N . GLN D 1 259 ? -20.789 -0.320 -38.694 1.00 24.34 259 GLN D N 1
ATOM 24994 C CA . GLN D 1 259 ? -21.118 1.088 -38.850 1.00 27.09 259 GLN D CA 1
ATOM 24995 C C . GLN D 1 259 ? -22.537 1.384 -38.372 1.00 28.24 259 GLN D C 1
ATOM 24996 O O . GLN D 1 259 ? -22.766 2.356 -37.661 1.00 21.59 259 GLN D O 1
ATOM 25010 N N . LEU D 1 260 ? -23.489 0.552 -38.780 1.00 24.83 260 LEU D N 1
ATOM 25011 C CA . LEU D 1 260 ? -24.869 0.741 -38.356 1.00 25.88 260 LEU D CA 1
ATOM 25012 C C . LEU D 1 260 ? -24.973 0.597 -36.846 1.00 23.29 260 LEU D C 1
ATOM 25013 O O . LEU D 1 260 ? -25.696 1.351 -36.191 1.00 23.33 260 LEU D O 1
ATOM 25029 N N . ILE D 1 261 ? -24.232 -0.362 -36.296 1.00 21.86 261 ILE D N 1
ATOM 25030 C CA . ILE D 1 261 ? -24.277 -0.622 -34.862 1.00 20.99 261 ILE D CA 1
ATOM 25031 C C . ILE D 1 261 ? -23.716 0.580 -34.093 1.00 28.36 261 ILE D C 1
ATOM 25032 O O . ILE D 1 261 ? -24.346 1.071 -33.146 1.00 21.19 261 ILE D O 1
ATOM 25048 N N . ILE D 1 262 ? -22.556 1.076 -34.524 1.00 20.41 262 ILE D N 1
ATOM 25049 C CA . ILE D 1 262 ? -21.908 2.181 -33.827 1.00 23.05 262 ILE D CA 1
ATOM 25050 C C . ILE D 1 262 ? -22.711 3.467 -33.925 1.00 16.78 262 ILE D C 1
ATOM 25051 O O . ILE D 1 262 ? -22.827 4.185 -32.947 1.00 18.11 262 ILE D O 1
ATOM 25067 N N . GLN D 1 263 ? -23.266 3.768 -35.092 1.00 20.13 263 GLN D N 1
ATOM 25068 C CA . GLN D 1 263 ? -24.059 4.985 -35.218 1.00 21.37 263 GLN D CA 1
ATOM 25069 C C . GLN D 1 263 ? -25.299 4.964 -34.295 1.00 24.53 263 GLN D C 1
ATOM 25070 O O . GLN D 1 263 ? -25.692 5.995 -33.737 1.00 15.11 263 GLN D O 1
ATOM 25084 N N . SER D 1 264 ? -25.882 3.782 -34.112 1.00 21.08 264 SER D N 1
ATOM 25085 C CA . SER D 1 264 ? -27.101 3.622 -33.323 1.00 16.82 264 SER D CA 1
ATOM 25086 C C . SER D 1 264 ? -26.780 3.646 -31.833 1.00 20.68 264 SER D C 1
ATOM 25087 O O . SER D 1 264 ? -27.455 4.302 -31.041 1.00 19.87 264 SER D O 1
ATOM 25095 N N . LYS D 1 265 ? -25.727 2.935 -31.470 1.00 16.93 265 LYS D N 1
ATOM 25096 C CA . LYS D 1 265 ? -25.345 2.768 -30.079 1.00 18.89 265 LYS D CA 1
ATOM 25097 C C . LYS D 1 265 ? -24.886 4.074 -29.455 1.00 22.17 265 LYS D C 1
ATOM 25098 O O . LYS D 1 265 ? -25.162 4.338 -28.287 1.00 21.04 265 LYS D O 1
ATOM 25117 N N . THR D 1 266 ? -24.207 4.899 -30.248 1.00 17.70 266 THR D N 1
ATOM 25118 C CA . THR D 1 266 ? -23.559 6.091 -29.725 1.00 19.52 266 THR D CA 1
ATOM 25119 C C . THR D 1 266 ? -24.451 7.308 -29.896 1.00 21.38 266 THR D C 1
ATOM 25120 O O . THR D 1 266 ? -24.126 8.383 -29.407 1.00 22.19 266 THR D O 1
ATOM 25131 N N . PHE D 1 267 ? -25.593 7.122 -30.556 1.00 21.94 267 PHE D N 1
ATOM 25132 C CA . PHE D 1 267 ? -26.574 8.180 -30.723 1.00 17.71 267 PHE D CA 1
ATOM 25133 C C . PHE D 1 267 ? -27.026 8.690 -29.357 1.00 19.37 267 PHE D C 1
ATOM 25134 O O . PHE D 1 267 ? -27.506 7.939 -28.509 1.00 20.42 267 PHE D O 1
ATOM 25151 N N . ASP D 1 268 ? -26.807 9.980 -29.160 1.00 16.16 268 ASP D N 1
ATOM 25152 C CA . ASP D 1 268 ? -27.090 10.670 -27.917 1.00 19.62 268 ASP D CA 1
ATOM 25153 C C . ASP D 1 268 ? -26.415 9.978 -26.748 1.00 14.44 268 ASP D C 1
ATOM 25154 O O . ASP D 1 268 ? -26.903 10.010 -25.635 1.00 18.68 268 ASP D O 1
ATOM 25163 N N . TYR D 1 269 ? -25.272 9.364 -27.036 1.00 18.96 269 TYR D N 1
ATOM 25164 C CA . TYR D 1 269 ? -24.516 8.622 -26.056 1.00 13.40 269 TYR D CA 1
ATOM 25165 C C . TYR D 1 269 ? -25.319 7.499 -25.393 1.00 19.81 269 TYR D C 1
ATOM 25166 O O . TYR D 1 269 ? -25.139 7.230 -24.217 1.00 18.08 269 TYR D O 1
ATOM 25184 N N . GLY D 1 270 ? -26.197 6.851 -26.156 1.00 15.30 270 GLY D N 1
ATOM 25185 C CA . GLY D 1 270 ? -26.807 5.593 -25.745 1.00 19.77 270 GLY D CA 1
ATOM 25186 C C . GLY D 1 270 ? -28.067 5.691 -24.889 1.00 13.05 270 GLY D C 1
ATOM 25187 O O . GLY D 1 270 ? -28.425 4.732 -24.211 1.00 18.04 270 GLY D O 1
ATOM 25191 N N . THR D 1 271 ? -28.754 6.830 -24.936 1.00 14.15 271 THR D N 1
ATOM 25192 C CA . THR D 1 271 ? -29.915 7.071 -24.089 1.00 21.29 271 THR D CA 1
ATOM 25193 C C . THR D 1 271 ? -31.233 6.430 -24.539 1.00 21.57 271 THR D C 1
ATOM 25194 O O . THR D 1 271 ? -32.218 6.463 -23.801 1.00 18.22 271 THR D O 1
ATOM 25205 N N . ILE D 1 272 ? -31.285 5.897 -25.746 1.00 20.53 272 ILE D N 1
ATOM 25206 C CA . ILE D 1 272 ? -32.565 5.383 -26.263 1.00 16.44 272 ILE D CA 1
ATOM 25207 C C . ILE D 1 272 ? -32.721 3.887 -25.954 1.00 18.53 272 ILE D C 1
ATOM 25208 O O . ILE D 1 272 ? -31.771 3.097 -26.102 1.00 19.64 272 ILE D O 1
ATOM 25237 N N . ALA D 1 274 ? -34.175 1.388 -27.226 1.00 15.03 274 ALA D N 1
ATOM 25238 C CA . ALA D 1 274 ? -33.962 0.465 -28.340 1.00 17.13 274 ALA D CA 1
ATOM 25239 C C . ALA D 1 274 ? -32.489 0.255 -28.740 1.00 20.41 274 ALA D C 1
ATOM 25240 O O . ALA D 1 274 ? -32.202 -0.525 -29.654 1.00 17.13 274 ALA D O 1
ATOM 25247 N N . SER D 1 275 ? -31.568 0.945 -28.071 1.00 15.19 275 SER D N 1
ATOM 25248 C CA . SER D 1 275 ? -30.144 0.905 -28.463 1.00 19.99 275 SER D CA 1
ATOM 25249 C C . SER D 1 275 ? -29.470 -0.440 -28.118 1.00 21.03 275 SER D C 1
ATOM 25250 O O . SER D 1 275 ? -29.813 -1.079 -27.125 1.00 19.37 275 SER D O 1
ATOM 25258 N N . GLU D 1 276 ? -28.547 -0.878 -28.975 1.00 17.83 276 GLU D N 1
ATOM 25259 C CA . GLU D 1 276 ? -27.796 -2.122 -28.768 1.00 15.49 276 GLU D CA 1
ATOM 25260 C C . GLU D 1 276 ? -27.122 -2.152 -27.387 1.00 15.61 276 GLU D C 1
ATOM 25261 O O . GLU D 1 276 ? -26.609 -1.145 -26.929 1.00 15.06 276 GLU D O 1
ATOM 25273 N N . GLN D 1 277 ? -27.165 -3.291 -26.706 1.00 19.59 277 GLN D N 1
ATOM 25274 C CA . GLN D 1 277 ? -26.477 -3.444 -25.422 1.00 18.32 277 GLN D CA 1
ATOM 25275 C C . GLN D 1 277 ? -25.464 -4.576 -25.448 1.00 12.85 277 GLN D C 1
ATOM 25276 O O . GLN D 1 277 ? -24.550 -4.611 -24.624 1.00 21.61 277 GLN D O 1
ATOM 25290 N N . ALA D 1 278 ? -25.634 -5.507 -26.381 1.00 15.59 278 ALA D N 1
ATOM 25291 C CA . ALA D 1 278 ? -24.735 -6.653 -26.487 1.00 15.57 278 ALA D CA 1
ATOM 25292 C C . ALA D 1 278 ? -24.688 -7.162 -27.911 1.00 21.89 278 ALA D C 1
ATOM 25293 O O . ALA D 1 278 ? -25.705 -7.198 -28.610 1.00 19.49 278 ALA D O 1
ATOM 25300 N N . LEU D 1 279 ? -23.477 -7.500 -28.342 1.00 20.57 279 LEU D N 1
ATOM 25301 C CA . LEU D 1 279 ? -23.248 -8.138 -29.615 1.00 27.32 279 LEU D CA 1
ATOM 25302 C C . LEU D 1 279 ? -23.016 -9.629 -29.380 1.00 21.09 279 LEU D C 1
ATOM 25303 O O . LEU D 1 279 ? -22.317 -10.014 -28.448 1.00 28.37 279 LEU D O 1
ATOM 25319 N N . LEU D 1 280 ? -23.680 -10.441 -30.192 1.00 25.34 280 LEU D N 1
ATOM 25320 C CA . LEU D 1 280 ? -23.487 -11.881 -30.249 1.00 24.24 280 LEU D CA 1
ATOM 25321 C C . LEU D 1 280 ? -22.851 -12.155 -31.611 1.00 21.34 280 LEU D C 1
ATOM 25322 O O . LEU D 1 280 ? -23.450 -11.847 -32.644 1.00 22.25 280 LEU D O 1
ATOM 25338 N N . VAL D 1 281 ? -21.626 -12.676 -31.622 1.00 26.22 281 VAL D N 1
ATOM 25339 C CA . VAL D 1 281 ? -20.858 -12.744 -32.864 1.00 28.23 281 VAL D CA 1
ATOM 25340 C C . VAL D 1 281 ? -20.435 -14.184 -33.178 1.00 27.60 281 VAL D C 1
ATOM 25341 O O . VAL D 1 281 ? -19.937 -14.903 -32.307 1.00 25.85 281 VAL D O 1
ATOM 25354 N N . ASP D 1 282 ? -20.682 -14.595 -34.423 1.00 24.61 282 ASP D N 1
ATOM 25355 C CA . ASP D 1 282 ? -20.222 -15.885 -34.941 1.00 32.31 282 ASP D CA 1
ATOM 25356 C C . ASP D 1 282 ? -18.711 -16.012 -34.829 1.00 33.79 282 ASP D C 1
ATOM 25357 O O . ASP D 1 282 ? -17.962 -15.186 -35.363 1.00 27.66 282 ASP D O 1
ATOM 25366 N N . GLU D 1 283 ? -18.298 -17.061 -34.120 1.00 34.10 283 GLU D N 1
ATOM 25367 C CA . GLU D 1 283 ? -16.895 -17.429 -33.928 1.00 35.61 283 GLU D CA 1
ATOM 25368 C C . GLU D 1 283 ? -16.086 -17.214 -35.179 1.00 37.88 283 GLU D C 1
ATOM 25369 O O . GLU D 1 283 ? -15.025 -16.612 -35.133 1.00 35.45 283 GLU D O 1
ATOM 25381 N N . SER D 1 284 ? -16.616 -17.712 -36.291 1.00 28.45 284 SER D N 1
ATOM 25382 C CA . SER D 1 284 ? -15.926 -17.696 -37.577 1.00 40.56 284 SER D CA 1
ATOM 25383 C C . SER D 1 284 ? -15.627 -16.307 -38.145 1.00 39.12 284 SER D C 1
ATOM 25384 O O . SER D 1 284 ? -14.864 -16.202 -39.097 1.00 35.38 284 SER D O 1
ATOM 25392 N N . ILE D 1 285 ? -16.224 -15.250 -37.595 1.00 31.06 285 ILE D N 1
ATOM 25393 C CA . ILE D 1 285 ? -15.926 -13.901 -38.072 1.00 27.58 285 ILE D CA 1
ATOM 25394 C C . ILE D 1 285 ? -15.447 -12.990 -36.933 1.00 26.41 285 ILE D C 1
ATOM 25395 O O . ILE D 1 285 ? -15.279 -11.780 -37.127 1.00 24.90 285 ILE D O 1
ATOM 25411 N N . LYS D 1 286 ? -15.220 -13.574 -35.759 1.00 27.27 286 LYS D N 1
ATOM 25412 C CA . LYS D 1 286 ? -14.930 -12.801 -34.553 1.00 29.04 286 LYS D CA 1
ATOM 25413 C C . LYS D 1 286 ? -13.808 -11.791 -34.770 1.00 29.56 286 LYS D C 1
ATOM 25414 O O . LYS D 1 286 ? -13.955 -10.616 -34.448 1.00 29.76 286 LYS D O 1
ATOM 25433 N N . GLU D 1 287 ? -12.689 -12.253 -35.319 1.00 39.86 287 GLU D N 1
ATOM 25434 C CA . GLU D 1 287 ? -11.514 -11.406 -35.504 1.00 28.07 287 GLU D CA 1
ATOM 25435 C C . GLU D 1 287 ? -11.798 -10.199 -36.404 1.00 27.77 287 GLU D C 1
ATOM 25436 O O . GLU D 1 287 ? -11.371 -9.087 -36.099 1.00 35.23 287 GLU D O 1
ATOM 25448 N N . LYS D 1 288 ? -12.499 -10.410 -37.518 1.00 26.30 288 LYS D N 1
ATOM 25449 C CA . LYS D 1 288 ? -12.818 -9.297 -38.418 1.00 25.95 288 LYS D CA 1
ATOM 25450 C C . LYS D 1 288 ? -13.734 -8.273 -37.762 1.00 29.91 288 LYS D C 1
ATOM 25451 O O . LYS D 1 288 ? -13.581 -7.072 -37.975 1.00 28.80 288 LYS D O 1
ATOM 25470 N N . VAL D 1 289 ? -14.683 -8.741 -36.961 1.00 34.96 289 VAL D N 1
ATOM 25471 C CA . VAL D 1 289 ? -15.610 -7.832 -36.297 1.00 30.16 289 VAL D CA 1
ATOM 25472 C C . VAL D 1 289 ? -14.853 -6.969 -35.277 1.00 21.30 289 VAL D C 1
ATOM 25473 O O . VAL D 1 289 ? -15.032 -5.762 -35.233 1.00 28.62 289 VAL D O 1
ATOM 25486 N N . VAL D 1 290 ? -14.009 -7.601 -34.467 1.00 25.27 290 VAL D N 1
ATOM 25487 C CA . VAL D 1 290 ? -13.210 -6.889 -33.480 1.00 20.96 290 VAL D CA 1
ATOM 25488 C C . VAL D 1 290 ? -12.351 -5.826 -34.178 1.00 28.32 290 VAL D C 1
ATOM 25489 O O . VAL D 1 290 ? -12.406 -4.643 -33.831 1.00 24.78 290 VAL D O 1
ATOM 25502 N N . ALA D 1 291 ? -11.603 -6.239 -35.193 1.00 28.81 291 ALA D N 1
ATOM 25503 C CA . ALA D 1 291 ? -10.737 -5.320 -35.919 1.00 39.20 291 ALA D CA 1
ATOM 25504 C C . ALA D 1 291 ? -11.548 -4.184 -36.523 1.00 27.73 291 ALA D C 1
ATOM 25505 O O . ALA D 1 291 ? -11.162 -3.019 -36.459 1.00 28.21 291 ALA D O 1
ATOM 25512 N N . GLU D 1 292 ? -12.683 -4.521 -37.109 1.00 24.69 292 GLU D N 1
ATOM 25513 C CA . GLU D 1 292 ? -13.507 -3.499 -37.732 1.00 32.73 292 GLU D CA 1
ATOM 25514 C C . GLU D 1 292 ? -14.097 -2.545 -36.688 1.00 30.42 292 GLU D C 1
ATOM 25515 O O . GLU D 1 292 ? -14.227 -1.347 -36.950 1.00 27.19 292 GLU D O 1
ATOM 25527 N N . LEU D 1 293 ? -14.462 -3.069 -35.517 1.00 27.81 293 LEU D N 1
ATOM 25528 C CA . LEU D 1 293 ? -14.962 -2.222 -34.431 1.00 33.27 293 LEU D CA 1
ATOM 25529 C C . LEU D 1 293 ? -13.879 -1.242 -33.985 1.00 25.06 293 LEU D C 1
ATOM 25530 O O . LEU D 1 293 ? -14.121 -0.051 -33.832 1.00 24.19 293 LEU D O 1
ATOM 25546 N N . LYS D 1 294 ? -12.680 -1.758 -33.756 1.00 29.03 294 LYS D N 1
ATOM 25547 C CA . LYS D 1 294 ? -11.576 -0.905 -33.324 1.00 29.32 294 LYS D CA 1
ATOM 25548 C C . LYS D 1 294 ? -11.335 0.187 -34.345 1.00 24.37 294 LYS D C 1
ATOM 25549 O O . LYS D 1 294 ? -11.231 1.369 -34.012 1.00 29.47 294 LYS D O 1
ATOM 25568 N N . GLN D 1 295 ? -11.270 -0.222 -35.602 1.00 25.47 295 GLN D N 1
ATOM 25569 C CA . GLN D 1 295 ? -11.063 0.713 -36.698 1.00 28.76 295 GLN D CA 1
ATOM 25570 C C . GLN D 1 295 ? -12.116 1.820 -36.713 1.00 35.00 295 GLN D C 1
ATOM 25571 O O . GLN D 1 295 ? -11.816 2.947 -37.070 1.00 28.08 295 GLN D O 1
ATOM 25585 N N . GLN D 1 296 ? -13.343 1.512 -36.301 1.00 26.14 296 GLN D N 1
ATOM 25586 C CA . GLN D 1 296 ? -14.418 2.491 -36.361 1.00 25.65 296 GLN D CA 1
ATOM 25587 C C . GLN D 1 296 ? -14.672 3.220 -35.023 1.00 26.22 296 GLN D C 1
ATOM 25588 O O . GLN D 1 296 ? -15.672 3.919 -34.877 1.00 26.03 296 GLN D O 1
ATOM 25602 N N . GLY D 1 297 ? -13.777 3.041 -34.057 1.00 21.80 297 GLY D N 1
ATOM 25603 C CA . GLY D 1 297 ? -13.755 3.858 -32.852 1.00 19.62 297 GLY D CA 1
ATOM 25604 C C . GLY D 1 297 ? -13.999 3.145 -31.524 1.00 25.86 297 GLY D C 1
ATOM 25605 O O . GLY D 1 297 ? -14.062 3.799 -30.477 1.00 21.85 297 GLY D O 1
ATOM 25609 N N . ALA D 1 298 ? -14.137 1.820 -31.553 1.00 20.65 298 ALA D N 1
ATOM 25610 C CA . ALA D 1 298 ? -14.277 1.029 -30.324 1.00 20.45 298 ALA D CA 1
ATOM 25611 C C . ALA D 1 298 ? -12.959 0.816 -29.557 1.00 30.29 298 ALA D C 1
ATOM 25612 O O . ALA D 1 298 ? -11.908 0.534 -30.151 1.00 24.06 298 ALA D O 1
ATOM 25619 N N . TYR D 1 299 ? -13.046 0.939 -28.232 1.00 24.97 299 TYR D N 1
ATOM 25620 C CA . TYR D 1 299 ? -11.955 0.635 -27.321 1.00 32.29 299 TYR D CA 1
ATOM 25621 C C . TYR D 1 299 ? -12.288 -0.647 -26.564 1.00 23.01 299 TYR D C 1
ATOM 25622 O O . TYR D 1 299 ? -13.234 -0.659 -25.790 1.00 26.09 299 TYR D O 1
ATOM 25640 N N . PHE D 1 300 ? -11.540 -1.720 -26.797 1.00 20.27 300 PHE D N 1
ATOM 25641 C CA . PHE D 1 300 ? -11.763 -2.978 -26.078 1.00 18.98 300 PHE D CA 1
ATOM 25642 C C . PHE D 1 300 ? -11.038 -2.994 -24.749 1.00 28.92 300 PHE D C 1
ATOM 25643 O O . PHE D 1 300 ? -9.810 -2.888 -24.688 1.00 26.82 300 PHE D O 1
ATOM 25660 N N . LEU D 1 301 ? -11.802 -3.146 -23.675 1.00 20.25 301 LEU D N 1
ATOM 25661 C CA . LEU D 1 301 ? -11.227 -3.137 -22.340 1.00 26.74 301 LEU D CA 1
ATOM 25662 C C . LEU D 1 301 ? -10.484 -4.442 -22.030 1.00 33.87 301 LEU D C 1
ATOM 25663 O O . LEU D 1 301 ? -10.968 -5.514 -22.361 1.00 27.98 301 LEU D O 1
ATOM 25679 N N . ASN D 1 302 ? -9.310 -4.346 -21.403 1.00 25.35 302 ASN D N 1
ATOM 25680 C CA . ASN D 1 302 ? -8.624 -5.532 -20.908 1.00 28.44 302 ASN D CA 1
ATOM 25681 C C . ASN D 1 302 ? -9.285 -5.908 -19.593 1.00 26.54 302 ASN D C 1
ATOM 25682 O O . ASN D 1 302 ? -10.164 -5.181 -19.099 1.00 25.89 302 ASN D O 1
ATOM 25693 N N A GLU D 1 303 ? -8.895 -7.049 -19.039 0.59 26.69 303 GLU D N 1
ATOM 25694 N N B GLU D 1 303 ? -8.892 -7.041 -19.026 0.41 26.75 303 GLU D N 1
ATOM 25695 C CA A GLU D 1 303 ? -9.624 -7.615 -17.909 0.59 30.94 303 GLU D CA 1
ATOM 25696 C CA B GLU D 1 303 ? -9.651 -7.618 -17.919 0.41 30.93 303 GLU D CA 1
ATOM 25697 C C A GLU D 1 303 ? -9.676 -6.643 -16.746 0.59 31.63 303 GLU D C 1
ATOM 25698 C C B GLU D 1 303 ? -9.616 -6.750 -16.666 0.41 31.56 303 GLU D C 1
ATOM 25699 O O A GLU D 1 303 ? -10.710 -6.502 -16.095 0.59 29.78 303 GLU D O 1
ATOM 25700 O O B GLU D 1 303 ? -10.546 -6.792 -15.865 0.41 30.69 303 GLU D O 1
ATOM 25723 N N . GLU D 1 304 ? -8.572 -5.942 -16.508 1.00 27.35 304 GLU D N 1
ATOM 25724 C CA . GLU D 1 304 ? -8.499 -5.025 -15.369 1.00 31.34 304 GLU D CA 1
ATOM 25725 C C . GLU D 1 304 ? -9.393 -3.820 -15.602 1.00 23.64 304 GLU D C 1
ATOM 25726 O O . GLU D 1 304 ? -10.107 -3.375 -14.700 1.00 26.91 304 GLU D O 1
ATOM 25739 N N . GLU D 1 305 ? -9.339 -3.292 -16.823 1.00 27.17 305 GLU D N 1
ATOM 25740 C CA . GLU D 1 305 ? -10.175 -2.161 -17.226 1.00 29.33 305 GLU D CA 1
ATOM 25741 C C . GLU D 1 305 ? -11.668 -2.522 -17.129 1.00 33.57 305 GLU D C 1
ATOM 25742 O O . GLU D 1 305 ? -12.495 -1.709 -16.688 1.00 25.64 305 GLU D O 1
ATOM 25754 N N . LYS D 1 306 ? -11.996 -3.748 -17.531 1.00 27.00 306 LYS D N 1
ATOM 25755 C CA . LYS D 1 306 ? -13.373 -4.251 -17.464 1.00 27.34 306 LYS D CA 1
ATOM 25756 C C . LYS D 1 306 ? -13.903 -4.206 -16.039 1.00 24.51 306 LYS D C 1
ATOM 25757 O O . LYS D 1 306 ? -15.027 -3.764 -15.796 1.00 29.56 306 LYS D O 1
ATOM 25776 N N . GLN D 1 307 ? -13.090 -4.643 -15.087 1.00 27.91 307 GLN D N 1
ATOM 25777 C CA . GLN D 1 307 ? -13.527 -4.676 -13.697 1.00 33.94 307 GLN D CA 1
ATOM 25778 C C . GLN D 1 307 ? -13.780 -3.271 -13.169 1.00 28.21 307 GLN D C 1
ATOM 25779 O O . GLN D 1 307 ? -14.691 -3.048 -12.375 1.00 32.43 307 GLN D O 1
ATOM 25793 N N . LYS D 1 308 ? -12.962 -2.322 -13.596 1.00 25.30 308 LYS D N 1
ATOM 25794 C CA . LYS D 1 308 ? -13.114 -0.960 -13.124 1.00 27.01 308 LYS D CA 1
ATOM 25795 C C . LYS D 1 308 ? -14.359 -0.310 -13.704 1.00 29.15 308 LYS D C 1
ATOM 25796 O O . LYS D 1 308 ? -15.022 0.452 -13.020 1.00 27.35 308 LYS D O 1
ATOM 25815 N N . VAL D 1 309 ? -14.663 -0.580 -14.970 1.00 25.63 309 VAL D N 1
ATOM 25816 C CA . VAL D 1 309 ? -15.866 0.004 -15.579 1.00 27.99 309 VAL D CA 1
ATOM 25817 C C . VAL D 1 309 ? -17.115 -0.685 -15.016 1.00 26.65 309 VAL D C 1
ATOM 25818 O O . VAL D 1 309 ? -18.089 -0.018 -14.666 1.00 29.41 309 VAL D O 1
ATOM 25831 N N . ALA D 1 310 ? -17.061 -2.009 -14.887 1.00 22.41 310 ALA D N 1
ATOM 25832 C CA . ALA D 1 310 ? -18.148 -2.764 -14.277 1.00 22.96 310 ALA D CA 1
ATOM 25833 C C . ALA D 1 310 ? -18.532 -2.154 -12.937 1.00 35.82 310 ALA D C 1
ATOM 25834 O O . ALA D 1 310 ? -19.711 -2.068 -12.594 1.00 27.30 310 ALA D O 1
ATOM 25841 N N . SER D 1 311 ? -17.523 -1.697 -12.205 1.00 29.50 311 SER D N 1
ATOM 25842 C CA . SER D 1 311 ? -17.712 -1.174 -10.853 1.00 31.08 311 SER D CA 1
ATOM 25843 C C . SER D 1 311 ? -18.573 0.066 -10.782 1.00 33.79 311 SER D C 1
ATOM 25844 O O . SER D 1 311 ? -19.118 0.376 -9.726 1.00 35.19 311 SER D O 1
ATOM 25852 N N . ILE D 1 312 ? -18.671 0.799 -11.884 1.00 29.37 312 ILE D N 1
ATOM 25853 C CA . ILE D 1 312 ? -19.471 2.022 -11.884 1.00 36.28 312 ILE D CA 1
ATOM 25854 C C . ILE D 1 312 ? -20.715 1.899 -12.761 1.00 29.25 312 ILE D C 1
ATOM 25855 O O . ILE D 1 312 ? -21.525 2.817 -12.808 1.00 32.16 312 ILE D O 1
ATOM 25871 N N . ILE D 1 313 ? -20.860 0.787 -13.466 1.00 29.19 313 ILE D N 1
ATOM 25872 C CA . ILE D 1 313 ? -22.078 0.565 -14.229 1.00 37.23 313 ILE D CA 1
ATOM 25873 C C . ILE D 1 313 ? -23.232 0.435 -13.248 1.00 33.20 313 ILE D C 1
ATOM 25874 O O . ILE D 1 313 ? -24.260 1.075 -13.423 1.00 31.34 313 ILE D O 1
ATOM 25890 N N . MET D 1 314 ? -23.044 -0.388 -12.217 1.00 35.53 314 MET D N 1
ATOM 25891 C CA . MET D 1 314 ? -24.067 -0.613 -11.198 1.00 45.16 314 MET D CA 1
ATOM 25892 C C . MET D 1 314 ? -23.728 0.042 -9.861 1.00 38.25 314 MET D C 1
ATOM 25893 O O . MET D 1 314 ? -22.615 -0.080 -9.362 1.00 43.07 314 MET D O 1
ATOM 25907 N N . VAL D 1 315 ? -24.717 0.725 -9.296 1.00 44.03 315 VAL D N 1
ATOM 25908 C CA . VAL D 1 315 ? -24.625 1.322 -7.968 1.00 50.16 315 VAL D CA 1
ATOM 25909 C C . VAL D 1 315 ? -25.824 0.879 -7.144 1.00 46.00 315 VAL D C 1
ATOM 25910 O O . VAL D 1 315 ? -26.966 1.221 -7.463 1.00 51.28 315 VAL D O 1
ATOM 25923 N N . ASN D 1 316 ? -25.558 0.121 -6.082 1.00 50.95 316 ASN D N 1
ATOM 25924 C CA . ASN D 1 316 ? -26.615 -0.352 -5.196 1.00 59.62 316 ASN D CA 1
ATOM 25925 C C . ASN D 1 316 ? -27.567 -1.288 -5.942 1.00 47.36 316 ASN D C 1
ATOM 25926 O O . ASN D 1 316 ? -28.789 -1.203 -5.806 1.00 43.51 316 ASN D O 1
ATOM 25937 N N . GLY D 1 317 ? -26.993 -2.181 -6.742 1.00 47.20 317 GLY D N 1
ATOM 25938 C CA . GLY D 1 317 ? -27.776 -3.180 -7.455 1.00 52.78 317 GLY D CA 1
ATOM 25939 C C . GLY D 1 317 ? -28.658 -2.655 -8.579 1.00 54.50 317 GLY D C 1
ATOM 25940 O O . GLY D 1 317 ? -29.592 -3.337 -9.018 1.00 56.89 317 GLY D O 1
ATOM 25944 N N . SER D 1 318 ? -28.377 -1.448 -9.054 1.00 42.85 318 SER D N 1
ATOM 25945 C CA . SER D 1 318 ? -29.092 -0.925 -10.213 1.00 59.24 318 SER D CA 1
ATOM 25946 C C . SER D 1 318 ? -28.214 0.019 -11.044 1.00 50.05 318 SER D C 1
ATOM 25947 O O . SER D 1 318 ? -27.145 0.447 -10.603 1.00 39.28 318 SER D O 1
ATOM 25955 N N . LEU D 1 319 ? -28.670 0.333 -12.253 1.00 35.79 319 LEU D N 1
ATOM 25956 C CA . LEU D 1 319 ? -27.886 1.140 -13.180 1.00 49.72 319 LEU D CA 1
ATOM 25957 C C . LEU D 1 319 ? -27.547 2.499 -12.567 1.00 35.78 319 LEU D C 1
ATOM 25958 O O . LEU D 1 319 ? -28.411 3.255 -12.136 1.00 33.29 319 LEU D O 1
ATOM 25974 N N . ASN D 1 320 ? -26.258 2.789 -12.528 1.00 31.67 320 ASN D N 1
ATOM 25975 C CA . ASN D 1 320 ? -25.766 4.067 -12.045 1.00 24.56 320 ASN D CA 1
ATOM 25976 C C . ASN D 1 320 ? -26.191 5.221 -12.947 1.00 23.28 320 ASN D C 1
ATOM 25977 O O . ASN D 1 320 ? -25.754 5.328 -14.089 1.00 29.34 320 ASN D O 1
ATOM 25988 N N . ALA D 1 321 ? -27.053 6.083 -12.422 1.00 28.50 321 ALA D N 1
ATOM 25989 C CA . ALA D 1 321 ? -27.564 7.211 -13.183 1.00 28.81 321 ALA D CA 1
ATOM 25990 C C . ALA D 1 321 ? -26.462 8.096 -13.683 1.00 26.74 321 ALA D C 1
ATOM 25991 O O . ALA D 1 321 ? -26.639 8.817 -14.660 1.00 31.09 321 ALA D O 1
ATOM 25998 N N . LYS D 1 322 ? -25.321 8.054 -13.006 1.00 28.98 322 LYS D N 1
ATOM 25999 C CA . LYS D 1 322 ? -24.236 8.985 -13.307 1.00 25.02 322 LYS D CA 1
ATOM 26000 C C . LYS D 1 322 ? -23.456 8.634 -14.577 1.00 21.48 322 LYS D C 1
ATOM 26001 O O . LYS D 1 322 ? -22.703 9.480 -15.060 1.00 20.19 322 LYS D O 1
ATOM 26020 N N . ILE D 1 323 ? -23.618 7.423 -15.123 1.00 22.48 323 ILE D N 1
ATOM 26021 C CA . ILE D 1 323 ? -23.017 7.125 -16.432 1.00 22.86 323 ILE D CA 1
ATOM 26022 C C . ILE D 1 323 ? -24.003 7.263 -17.597 1.00 27.35 323 ILE D C 1
ATOM 26023 O O . ILE D 1 323 ? -23.581 7.203 -18.752 1.00 18.48 323 ILE D O 1
ATOM 26039 N N . VAL D 1 324 ? -25.294 7.453 -17.306 1.00 23.00 324 VAL D N 1
ATOM 26040 C CA . VAL D 1 324 ? -26.318 7.521 -18.358 1.00 17.37 324 VAL D CA 1
ATOM 26041 C C . VAL D 1 324 ? -26.046 8.682 -19.295 1.00 16.19 324 VAL D C 1
ATOM 26042 O O . VAL D 1 324 ? -25.803 9.813 -18.857 1.00 17.29 324 VAL D O 1
ATOM 26055 N N . GLY D 1 325 ? -26.070 8.386 -20.587 1.00 19.72 325 GLY D N 1
ATOM 26056 C CA . GLY D 1 325 ? -25.837 9.382 -21.620 1.00 29.39 325 GLY D CA 1
ATOM 26057 C C . GLY D 1 325 ? -24.523 10.153 -21.551 1.00 23.29 325 GLY D C 1
ATOM 26058 O O . GLY D 1 325 ? -24.476 11.323 -21.960 1.00 23.23 325 GLY D O 1
ATOM 26062 N N . LYS D 1 326 ? -23.471 9.513 -21.042 1.00 21.66 326 LYS D N 1
ATOM 26063 C CA . LYS D 1 326 ? -22.155 10.146 -20.938 1.00 22.27 326 LYS D CA 1
ATOM 26064 C C . LYS D 1 326 ? -21.192 9.667 -22.024 1.00 21.33 326 LYS D C 1
ATOM 26065 O O . LYS D 1 326 ? -21.208 8.502 -22.420 1.00 13.90 326 LYS D O 1
ATOM 26084 N N . ALA D 1 327 ? -20.339 10.575 -22.484 1.00 18.15 327 ALA D N 1
ATOM 26085 C CA . ALA D 1 327 ? -19.287 10.237 -23.437 1.00 24.36 327 ALA D CA 1
ATOM 26086 C C . ALA D 1 327 ? -18.378 9.185 -22.847 1.00 18.54 327 ALA D C 1
ATOM 26087 O O . ALA D 1 327 ? -18.201 9.125 -21.631 1.00 21.66 327 ALA D O 1
ATOM 26094 N N . PRO D 1 328 ? -17.790 8.352 -23.705 1.00 19.88 328 PRO D N 1
ATOM 26095 C CA . PRO D 1 328 ? -16.924 7.296 -23.182 1.00 26.65 328 PRO D CA 1
ATOM 26096 C C . PRO D 1 328 ? -15.733 7.864 -22.393 1.00 25.34 328 PRO D C 1
ATOM 26097 O O . PRO D 1 328 ? -15.288 7.208 -21.442 1.00 22.62 328 PRO D O 1
ATOM 26108 N N . GLN D 1 329 ? -15.269 9.069 -22.728 1.00 20.82 329 GLN D N 1
ATOM 26109 C CA . GLN D 1 329 ? -14.132 9.663 -22.003 1.00 24.63 329 GLN D CA 1
ATOM 26110 C C . GLN D 1 329 ? -14.538 10.024 -20.593 1.00 29.50 329 GLN D C 1
ATOM 26111 O O . GLN D 1 329 ? -13.743 9.909 -19.661 1.00 28.03 329 GLN D O 1
ATOM 26125 N N . VAL D 1 330 ? -15.786 10.445 -20.439 1.00 23.41 330 VAL D N 1
ATOM 26126 C CA . VAL D 1 330 ? -16.316 10.788 -19.128 1.00 22.15 330 VAL D CA 1
ATOM 26127 C C . VAL D 1 330 ? -16.426 9.536 -18.292 1.00 28.83 330 VAL D C 1
ATOM 26128 O O . VAL D 1 330 ? -16.051 9.534 -17.124 1.00 28.35 330 VAL D O 1
ATOM 26141 N N . ILE D 1 331 ? -16.926 8.464 -18.899 1.00 25.27 331 ILE D N 1
ATOM 26142 C CA . ILE D 1 331 ? -17.040 7.185 -18.210 1.00 24.43 331 ILE D CA 1
ATOM 26143 C C . ILE D 1 331 ? -15.626 6.692 -17.821 1.00 23.35 331 ILE D C 1
ATOM 26144 O O . ILE D 1 331 ? -15.404 6.208 -16.703 1.00 19.54 331 ILE D O 1
ATOM 26160 N N . ALA D 1 332 ? -14.666 6.859 -18.724 1.00 25.27 332 ALA D N 1
ATOM 26161 C CA . ALA D 1 332 ? -13.275 6.475 -18.432 1.00 26.20 332 ALA D CA 1
ATOM 26162 C C . ALA D 1 332 ? -12.722 7.204 -17.211 1.00 24.46 332 ALA D C 1
ATOM 26163 O O . ALA D 1 332 ? -12.091 6.588 -16.367 1.00 30.24 332 ALA D O 1
ATOM 26170 N N A GLU D 1 333 ? -12.957 8.513 -17.140 0.44 27.34 333 GLU D N 1
ATOM 26171 N N B GLU D 1 333 ? -12.959 8.506 -17.101 0.56 27.30 333 GLU D N 1
ATOM 26172 C CA A GLU D 1 333 ? -12.559 9.306 -15.980 0.44 28.67 333 GLU D CA 1
ATOM 26173 C CA B GLU D 1 333 ? -12.467 9.229 -15.933 0.56 28.64 333 GLU D CA 1
ATOM 26174 C C A GLU D 1 333 ? -13.101 8.680 -14.702 0.44 33.80 333 GLU D C 1
ATOM 26175 C C B GLU D 1 333 ? -13.101 8.694 -14.655 0.56 33.84 333 GLU D C 1
ATOM 26176 O O A GLU D 1 333 ? -12.348 8.386 -13.776 0.44 36.45 333 GLU D O 1
ATOM 26177 O O B GLU D 1 333 ? -12.405 8.484 -13.665 0.56 36.61 333 GLU D O 1
ATOM 26200 N N . MET D 1 334 ? -14.414 8.476 -14.673 1.00 28.55 334 MET D N 1
ATOM 26201 C CA . MET D 1 334 ? -15.113 7.950 -13.500 1.00 23.73 334 MET D CA 1
ATOM 26202 C C . MET D 1 334 ? -14.578 6.591 -13.053 1.00 22.79 334 MET D C 1
ATOM 26203 O O . MET D 1 334 ? -14.592 6.274 -11.870 1.00 32.90 334 MET D O 1
ATOM 26218 N N . ALA D 1 335 ? -14.114 5.790 -14.006 1.00 27.60 335 ALA D N 1
ATOM 26219 C CA . ALA D 1 335 ? -13.657 4.432 -13.712 1.00 31.21 335 ALA D CA 1
ATOM 26220 C C . ALA D 1 335 ? -12.175 4.379 -13.340 1.00 30.23 335 ALA D C 1
ATOM 26221 O O . ALA D 1 335 ? -11.704 3.366 -12.828 1.00 31.76 335 ALA D O 1
ATOM 26228 N N . GLY D 1 336 ? -11.453 5.461 -13.624 1.00 30.24 336 GLY D N 1
ATOM 26229 C CA . GLY D 1 336 ? -10.028 5.535 -13.361 1.00 32.75 336 GLY D CA 1
ATOM 26230 C C . GLY D 1 336 ? -9.225 4.818 -14.429 1.00 33.12 336 GLY D C 1
ATOM 26231 O O . GLY D 1 336 ? -8.208 4.194 -14.136 1.00 38.87 336 GLY D O 1
ATOM 26235 N N . ILE D 1 337 ? -9.688 4.897 -15.671 1.00 27.33 337 ILE D N 1
ATOM 26236 C CA . ILE D 1 337 ? -8.939 4.358 -16.794 1.00 29.23 337 ILE D CA 1
ATOM 26237 C C . ILE D 1 337 ? -8.655 5.479 -17.773 1.00 26.05 337 ILE D C 1
ATOM 26238 O O . ILE D 1 337 ? -9.215 6.562 -17.658 1.00 37.26 337 ILE D O 1
ATOM 26254 N N . GLU D 1 338 ? -7.785 5.193 -18.735 1.00 31.20 338 GLU D N 1
ATOM 26255 C CA . GLU D 1 338 ? -7.249 6.198 -19.649 1.00 35.23 338 GLU D CA 1
ATOM 26256 C C . GLU D 1 338 ? -7.441 5.750 -21.080 1.00 31.48 338 GLU D C 1
ATOM 26257 O O . GLU D 1 338 ? -6.914 4.708 -21.466 1.00 42.67 338 GLU D O 1
ATOM 26269 N N . ILE D 1 339 ? -8.183 6.528 -21.866 1.00 28.94 339 ILE D N 1
ATOM 26270 C CA . ILE D 1 339 ? -8.495 6.143 -23.240 1.00 28.48 339 ILE D CA 1
ATOM 26271 C C . ILE D 1 339 ? -8.264 7.312 -24.165 1.00 18.54 339 ILE D C 1
ATOM 26272 O O . ILE D 1 339 ? -8.364 8.452 -23.737 1.00 26.95 339 ILE D O 1
ATOM 26288 N N . PRO D 1 340 ? -7.993 7.032 -25.446 1.00 19.51 340 PRO D N 1
ATOM 26289 C CA . PRO D 1 340 ? -7.839 8.119 -26.415 1.00 27.43 340 PRO D CA 1
ATOM 26290 C C . PRO D 1 340 ? -9.095 8.979 -26.585 1.00 33.09 340 PRO D C 1
ATOM 26291 O O . PRO D 1 340 ? -10.210 8.545 -26.290 1.00 32.16 340 PRO D O 1
ATOM 26302 N N . SER D 1 341 ? -8.878 10.193 -27.081 1.00 27.91 341 SER D N 1
ATOM 26303 C CA . SER D 1 341 ? -9.921 11.178 -27.342 1.00 31.15 341 SER D CA 1
ATOM 26304 C C . SER D 1 341 ? -10.893 10.770 -28.417 1.00 38.14 341 SER D C 1
ATOM 26305 O O . SER D 1 341 ? -12.073 11.107 -28.352 1.00 33.78 341 SER D O 1
ATOM 26313 N N . ASP D 1 342 ? -10.389 10.102 -29.445 1.00 24.46 342 ASP D N 1
ATOM 26314 C CA . ASP D 1 342 ? -11.228 9.772 -30.585 1.00 21.02 342 ASP D CA 1
ATOM 26315 C C . ASP D 1 342 ? -12.065 8.480 -30.377 1.00 23.36 342 ASP D C 1
ATOM 26316 O O . ASP D 1 342 ? -12.750 8.037 -31.294 1.00 22.38 342 ASP D O 1
ATOM 26325 N N . VAL D 1 343 ? -12.040 7.906 -29.176 1.00 23.46 343 VAL D N 1
ATOM 26326 C CA . VAL D 1 343 ? -12.825 6.693 -28.897 1.00 27.59 343 VAL D CA 1
ATOM 26327 C C . VAL D 1 343 ? -14.316 7.014 -28.852 1.00 20.73 343 VAL D C 1
ATOM 26328 O O . VAL D 1 343 ? -14.725 7.962 -28.189 1.00 21.07 343 VAL D O 1
ATOM 26341 N N . LYS D 1 344 ? -15.106 6.201 -29.542 1.00 24.53 344 LYS D N 1
ATOM 26342 C CA . LYS D 1 344 ? -16.555 6.398 -29.643 1.00 18.77 344 LYS D CA 1
ATOM 26343 C C . LYS D 1 344 ? -17.372 5.496 -28.715 1.00 23.96 344 LYS D C 1
ATOM 26344 O O . LYS D 1 344 ? -18.493 5.837 -28.339 1.00 27.45 344 LYS D O 1
ATOM 26363 N N . LEU D 1 345 ? -16.835 4.333 -28.375 1.00 16.39 345 LEU D N 1
ATOM 26364 C CA . LEU D 1 345 ? -17.531 3.420 -27.489 1.00 23.14 345 LEU D CA 1
ATOM 26365 C C . LEU D 1 345 ? -16.554 2.482 -26.824 1.00 20.48 345 LEU D C 1
ATOM 26366 O O . LEU D 1 345 ? -15.498 2.189 -27.384 1.00 23.28 345 LEU D O 1
ATOM 26382 N N . LEU D 1 346 ? -16.927 2.021 -25.636 1.00 20.06 346 LEU D N 1
ATOM 26383 C CA . LEU D 1 346 ? -16.209 0.982 -24.905 1.00 22.14 346 LEU D CA 1
ATOM 26384 C C . LEU D 1 346 ? -16.848 -0.382 -25.136 1.00 31.45 346 LEU D C 1
ATOM 26385 O O . LEU D 1 346 ? -18.079 -0.493 -25.156 1.00 22.84 346 LEU D O 1
ATOM 26401 N N . VAL D 1 347 ? -16.025 -1.419 -25.283 1.00 24.59 347 VAL D N 1
ATOM 26402 C CA . VAL D 1 347 ? -16.528 -2.775 -25.501 1.00 16.85 347 VAL D CA 1
ATOM 26403 C C . VAL D 1 347 ? -15.812 -3.737 -24.562 1.00 29.75 347 VAL D C 1
ATOM 26404 O O . VAL D 1 347 ? -14.597 -3.639 -24.377 1.00 27.52 347 VAL D O 1
ATOM 26417 N N . ALA D 1 348 ? -16.564 -4.658 -23.963 1.00 23.87 348 ALA D N 1
ATOM 26418 C CA . ALA D 1 348 ? -15.967 -5.697 -23.115 1.00 27.85 348 ALA D CA 1
ATOM 26419 C C . ALA D 1 348 ? -16.437 -7.062 -23.559 1.00 26.32 348 ALA D C 1
ATOM 26420 O O . ALA D 1 348 ? -17.619 -7.271 -23.805 1.00 25.01 348 ALA D O 1
ATOM 26427 N N . GLU D 1 349 ? -15.505 -7.998 -23.678 1.00 23.70 349 GLU D N 1
ATOM 26428 C CA . GLU D 1 349 ? -15.886 -9.372 -23.956 1.00 27.46 349 GLU D CA 1
ATOM 26429 C C . GLU D 1 349 ? -16.514 -9.938 -22.696 1.00 32.16 349 GLU D C 1
ATOM 26430 O O . GLU D 1 349 ? -16.071 -9.644 -21.578 1.00 26.51 349 GLU D O 1
ATOM 26442 N N . GLU D 1 350 ? -17.585 -10.703 -22.896 1.00 32.79 350 GLU D N 1
ATOM 26443 C CA . GLU D 1 350 ? -18.373 -11.251 -21.806 1.00 33.27 350 GLU D CA 1
ATOM 26444 C C . GLU D 1 350 ? -18.838 -12.667 -22.148 1.00 27.56 350 GLU D C 1
ATOM 26445 O O . GLU D 1 350 ? -18.981 -13.009 -23.325 1.00 27.04 350 GLU D O 1
ATOM 26457 N N . THR D 1 351 ? -19.073 -13.478 -21.116 1.00 25.95 351 THR D N 1
ATOM 26458 C CA . THR D 1 351 ? -19.558 -14.851 -21.290 1.00 31.06 351 THR D CA 1
ATOM 26459 C C . THR D 1 351 ? -20.845 -15.111 -20.487 1.00 28.97 351 THR D C 1
ATOM 26460 O O . THR D 1 351 ? -21.653 -15.951 -20.868 1.00 28.48 351 THR D O 1
ATOM 26471 N N . GLU D 1 352 ? -21.008 -14.389 -19.379 1.00 29.26 352 GLU D N 1
ATOM 26472 C CA . GLU D 1 352 ? -22.127 -14.580 -18.450 1.00 31.01 352 GLU D CA 1
ATOM 26473 C C . GLU D 1 352 ? -23.280 -13.560 -18.620 1.00 39.72 352 GLU D C 1
ATOM 26474 O O . GLU D 1 352 ? -23.087 -12.475 -19.152 1.00 26.02 352 GLU D O 1
ATOM 26486 N N . VAL D 1 353 ? -24.477 -13.931 -18.165 1.00 34.73 353 VAL D N 1
ATOM 26487 C CA . VAL D 1 353 ? -25.656 -13.065 -18.246 1.00 29.88 353 VAL D CA 1
ATOM 26488 C C . VAL D 1 353 ? -26.394 -13.057 -16.908 1.00 30.84 353 VAL D C 1
ATOM 26489 O O . VAL D 1 353 ? -26.712 -14.110 -16.367 1.00 31.00 353 VAL D O 1
ATOM 26502 N N . GLY D 1 354 ? -26.656 -11.868 -16.376 1.00 25.73 354 GLY D N 1
ATOM 26503 C CA . GLY D 1 354 ? -27.342 -11.733 -15.112 1.00 23.55 354 GLY D CA 1
ATOM 26504 C C . GLY D 1 354 ? -27.077 -10.396 -14.474 1.00 31.86 354 GLY D C 1
ATOM 26505 O O . GLY D 1 354 ? -26.116 -9.714 -14.840 1.00 23.46 354 GLY D O 1
ATOM 26509 N N . LYS D 1 355 ? -27.934 -10.017 -13.525 1.00 35.59 355 LYS D N 1
ATOM 26510 C CA . LYS D 1 355 ? -27.783 -8.753 -12.791 1.00 32.76 355 LYS D CA 1
ATOM 26511 C C . LYS D 1 355 ? -26.446 -8.651 -12.096 1.00 39.32 355 LYS D C 1
ATOM 26512 O O . LYS D 1 355 ? -25.927 -7.558 -11.902 1.00 59.36 355 LYS D O 1
ATOM 26531 N N . GLU D 1 356 ? -25.878 -9.791 -11.724 1.00 42.96 356 GLU D N 1
ATOM 26532 C CA . GLU D 1 356 ? -24.592 -9.797 -11.045 1.00 38.39 356 GLU D CA 1
ATOM 26533 C C . GLU D 1 356 ? -23.424 -9.646 -12.039 1.00 35.93 356 GLU D C 1
ATOM 26534 O O . GLU D 1 356 ? -22.259 -9.694 -11.647 1.00 50.42 356 GLU D O 1
ATOM 26546 N N . TYR D 1 357 ? -23.757 -9.462 -13.317 1.00 37.91 357 TYR D N 1
ATOM 26547 C CA . TYR D 1 357 ? -22.785 -9.214 -14.380 1.00 29.03 357 TYR D CA 1
ATOM 26548 C C . TYR D 1 357 ? -23.116 -7.897 -15.111 1.00 22.84 357 TYR D C 1
ATOM 26549 O O . TYR D 1 357 ? -23.815 -7.894 -16.127 1.00 22.77 357 TYR D O 1
ATOM 26567 N N . PRO D 1 358 ? -22.598 -6.773 -14.598 1.00 31.11 358 PRO D N 1
ATOM 26568 C CA . PRO D 1 358 ? -22.968 -5.443 -15.101 1.00 27.87 358 PRO D CA 1
ATOM 26569 C C . PRO D 1 358 ? -22.882 -5.268 -16.621 1.00 27.54 358 PRO D C 1
ATOM 26570 O O . PRO D 1 358 ? -23.648 -4.488 -17.176 1.00 20.41 358 PRO D O 1
ATOM 26581 N N . PHE D 1 359 ? -21.986 -5.972 -17.301 1.00 21.19 359 PHE D N 1
ATOM 26582 C CA . PHE D 1 359 ? -21.893 -5.760 -18.731 1.00 24.64 359 PHE D CA 1
ATOM 26583 C C . PHE D 1 359 ? -23.052 -6.413 -19.457 1.00 26.45 359 PHE D C 1
ATOM 26584 O O . PHE D 1 359 ? -23.246 -6.119 -20.627 1.00 20.60 359 PHE D O 1
ATOM 26601 N N . SER D 1 360 ? -23.834 -7.258 -18.773 1.00 18.08 360 SER D N 1
ATOM 26602 C CA . SER D 1 360 ? -24.946 -7.954 -19.433 1.00 27.94 360 SER D CA 1
ATOM 26603 C C . SER D 1 360 ? -26.279 -7.197 -19.312 1.00 26.32 360 SER D C 1
ATOM 26604 O O . SER D 1 360 ? -27.257 -7.571 -19.975 1.00 26.62 360 SER D O 1
ATOM 26612 N N . ILE D 1 361 ? -26.318 -6.138 -18.497 1.00 26.71 361 ILE D N 1
ATOM 26613 C CA . ILE D 1 361 ? -27.554 -5.369 -18.287 1.00 20.88 361 ILE D CA 1
ATOM 26614 C C . ILE D 1 361 ? -27.692 -4.182 -19.255 1.00 25.55 361 ILE D C 1
ATOM 26615 O O . ILE D 1 361 ? -26.760 -3.858 -20.003 1.00 18.87 361 ILE D O 1
ATOM 26631 N N . GLU D 1 362 ? -28.857 -3.532 -19.239 1.00 18.65 362 GLU D N 1
ATOM 26632 C CA . GLU D 1 362 ? -29.059 -2.348 -20.063 1.00 17.55 362 GLU D CA 1
ATOM 26633 C C . GLU D 1 362 ? -28.231 -1.214 -19.479 1.00 17.89 362 GLU D C 1
ATOM 26634 O O . GLU D 1 362 ? -28.354 -0.919 -18.294 1.00 14.34 362 GLU D O 1
ATOM 26646 N N . LYS D 1 363 ? -27.393 -0.572 -20.298 1.00 23.96 363 LYS D N 1
ATOM 26647 C CA . LYS D 1 363 ? -26.383 0.347 -19.759 1.00 24.70 363 LYS D CA 1
ATOM 26648 C C . LYS D 1 363 ? -26.669 1.840 -20.036 1.00 26.47 363 LYS D C 1
ATOM 26649 O O . LYS D 1 363 ? -26.087 2.716 -19.391 1.00 28.86 363 LYS D O 1
ATOM 26668 N N . LEU D 1 364 ? -27.558 2.108 -20.987 1.00 18.98 364 LEU D N 1
ATOM 26669 C CA . LEU D 1 364 ? -27.954 3.467 -21.411 1.00 18.93 364 LEU D CA 1
ATOM 26670 C C . LEU D 1 364 ? -26.770 4.455 -21.530 1.00 16.25 364 LEU D C 1
ATOM 26671 O O . LEU D 1 364 ? -26.836 5.591 -21.083 1.00 18.30 364 LEU D O 1
ATOM 26687 N N . SER D 1 365 ? -25.721 3.994 -22.188 1.00 15.00 365 SER D N 1
ATOM 26688 C CA . SER D 1 365 ? -24.465 4.720 -22.333 1.00 22.15 365 SER D CA 1
ATOM 26689 C C . SER D 1 365 ? -23.639 3.999 -23.416 1.00 18.84 365 SER D C 1
ATOM 26690 O O . SER D 1 365 ? -23.992 2.876 -23.830 1.00 20.44 365 SER D O 1
ATOM 26698 N N . PRO D 1 366 ? -22.569 4.640 -23.914 1.00 23.51 366 PRO D N 1
ATOM 26699 C CA . PRO D 1 366 ? -21.772 4.058 -25.002 1.00 18.56 366 PRO D CA 1
ATOM 26700 C C . PRO D 1 366 ? -20.860 2.907 -24.538 1.00 27.84 366 PRO D C 1
ATOM 26701 O O . PRO D 1 366 ? -19.622 2.960 -24.698 1.00 25.08 366 PRO D O 1
ATOM 26712 N N . ILE D 1 367 ? -21.492 1.871 -23.995 1.00 23.25 367 ILE D N 1
ATOM 26713 C CA . ILE D 1 367 ? -20.838 0.626 -23.567 1.00 21.06 367 ILE D CA 1
ATOM 26714 C C . ILE D 1 367 ? -21.557 -0.590 -24.190 1.00 20.31 367 ILE D C 1
ATOM 26715 O O . ILE D 1 367 ? -22.776 -0.656 -24.138 1.00 21.97 367 ILE D O 1
ATOM 26731 N N . LEU D 1 368 ? -20.810 -1.525 -24.789 1.00 19.51 368 LEU D N 1
ATOM 26732 C CA . LEU D 1 368 ? -21.367 -2.755 -25.367 1.00 16.91 368 LEU D CA 1
ATOM 26733 C C . LEU D 1 368 ? -20.707 -3.964 -24.765 1.00 30.55 368 LEU D C 1
ATOM 26734 O O . LEU D 1 368 ? -19.502 -3.930 -24.492 1.00 24.57 368 LEU D O 1
ATOM 26750 N N . ALA D 1 369 ? -21.496 -5.028 -24.581 1.00 20.76 369 ALA D N 1
ATOM 26751 C CA . ALA D 1 369 ? -20.982 -6.370 -24.274 1.00 25.44 369 ALA D CA 1
ATOM 26752 C C . ALA D 1 369 ? -20.652 -7.117 -25.567 1.00 19.84 369 ALA D C 1
ATOM 26753 O O . ALA D 1 369 ? -21.290 -6.893 -26.599 1.00 23.86 369 ALA D O 1
ATOM 26760 N N . PHE D 1 370 ? -19.673 -8.015 -25.509 1.00 18.78 370 PHE D N 1
ATOM 26761 C CA . PHE D 1 370 ? -19.239 -8.764 -26.695 1.00 21.53 370 PHE D CA 1
ATOM 26762 C C . PHE D 1 370 ? -19.176 -10.256 -26.382 1.00 22.65 370 PHE D C 1
ATOM 26763 O O . PHE D 1 370 ? -18.292 -10.716 -25.660 1.00 28.65 370 PHE D O 1
ATOM 26780 N N . TYR D 1 371 ? -20.137 -10.996 -26.926 1.00 31.28 371 TYR D N 1
ATOM 26781 C CA . TYR D 1 371 ? -20.231 -12.436 -26.736 1.00 21.80 371 TYR D CA 1
ATOM 26782 C C . TYR D 1 371 ? -19.889 -13.155 -28.028 1.00 25.07 371 TYR D C 1
ATOM 26783 O O . TYR D 1 371 ? -20.368 -12.793 -29.112 1.00 31.51 371 TYR D O 1
ATOM 26801 N N . ILE D 1 372 ? -19.056 -14.177 -27.896 1.00 27.03 372 ILE D N 1
ATOM 26802 C CA . ILE D 1 372 ? -18.769 -15.119 -28.976 1.00 34.07 372 ILE D CA 1
ATOM 26803 C C . ILE D 1 372 ? -19.743 -16.283 -28.915 1.00 25.38 372 ILE D C 1
ATOM 26804 O O . ILE D 1 372 ? -19.989 -16.811 -27.837 1.00 39.83 372 ILE D O 1
ATOM 26820 N N . VAL D 1 373 ? -20.290 -16.676 -30.064 1.00 27.09 373 VAL D N 1
ATOM 26821 C CA . VAL D 1 373 ? -21.182 -17.829 -30.141 1.00 39.14 373 VAL D CA 1
ATOM 26822 C C . VAL D 1 373 ? -20.739 -18.756 -31.267 1.00 35.07 373 VAL D C 1
ATOM 26823 O O . VAL D 1 373 ? -20.121 -18.307 -32.232 1.00 35.97 373 VAL D O 1
ATOM 26836 N N . LYS D 1 374 ? -21.062 -20.042 -31.154 1.00 45.91 374 LYS D N 1
ATOM 26837 C CA . LYS D 1 374 ? -20.704 -21.010 -32.197 1.00 40.31 374 LYS D CA 1
ATOM 26838 C C . LYS D 1 374 ? -21.561 -20.856 -33.456 1.00 39.67 374 LYS D C 1
ATOM 26839 O O . LYS D 1 374 ? -21.112 -21.145 -34.561 1.00 44.64 374 LYS D O 1
ATOM 26858 N N . GLY D 1 375 ? -22.802 -20.419 -33.282 1.00 38.38 375 GLY D N 1
ATOM 26859 C CA . GLY D 1 375 ? -23.700 -20.221 -34.403 1.00 33.38 375 GLY D CA 1
ATOM 26860 C C . GLY D 1 375 ? -25.060 -19.765 -33.910 1.00 34.94 375 GLY D C 1
ATOM 26861 O O . GLY D 1 375 ? -25.233 -19.473 -32.724 1.00 32.99 375 GLY D O 1
ATOM 26865 N N . MET D 1 376 ? -26.019 -19.731 -34.829 1.00 31.13 376 MET D N 1
ATOM 26866 C CA . MET D 1 376 ? -27.359 -19.212 -34.581 1.00 40.18 376 MET D CA 1
ATOM 26867 C C . MET D 1 376 ? -28.042 -19.765 -33.336 1.00 46.68 376 MET D C 1
ATOM 26868 O O . MET D 1 376 ? -28.728 -19.026 -32.620 1.00 36.52 376 MET D O 1
ATOM 26882 N N . GLU D 1 377 ? -27.871 -21.058 -33.080 1.00 43.63 377 GLU D N 1
ATOM 26883 C CA . GLU D 1 377 ? -28.573 -21.690 -31.972 1.00 39.97 377 GLU D CA 1
ATOM 26884 C C . GLU D 1 377 ? -28.096 -21.134 -30.626 1.00 34.65 377 GLU D C 1
ATOM 26885 O O . GLU D 1 377 ? -28.908 -20.868 -29.730 1.00 33.19 377 GLU D O 1
ATOM 26897 N N . GLU D 1 378 ? -26.791 -20.943 -30.475 1.00 32.90 378 GLU D N 1
ATOM 26898 C CA . GLU D 1 378 ? -26.279 -20.375 -29.233 1.00 32.16 378 GLU D CA 1
ATOM 26899 C C . GLU D 1 378 ? -26.642 -18.887 -29.158 1.00 26.62 378 GLU D C 1
ATOM 26900 O O . GLU D 1 378 ? -26.798 -18.334 -28.072 1.00 34.20 378 GLU D O 1
ATOM 26912 N N . ALA D 1 379 ? -26.803 -18.255 -30.311 1.00 25.85 379 ALA D N 1
ATOM 26913 C CA . ALA D 1 379 ? -27.112 -16.832 -30.356 1.00 27.77 379 ALA D CA 1
ATOM 26914 C C . ALA D 1 379 ? -28.524 -16.632 -29.830 1.00 26.67 379 ALA D C 1
ATOM 26915 O O . ALA D 1 379 ? -28.752 -15.776 -28.984 1.00 24.68 379 ALA D O 1
ATOM 26922 N N . SER D 1 380 ? -29.453 -17.455 -30.318 1.00 28.73 380 SER D N 1
ATOM 26923 C CA . SER D 1 380 ? -30.834 -17.448 -29.832 1.00 29.06 380 SER D CA 1
ATOM 26924 C C . SER D 1 380 ? -30.933 -17.717 -28.331 1.00 29.15 380 SER D C 1
ATOM 26925 O O . SER D 1 380 ? -31.669 -17.034 -27.631 1.00 30.61 380 SER D O 1
ATOM 26933 N N A GLU D 1 381 ? -30.174 -18.691 -27.832 0.57 31.72 381 GLU D N 1
ATOM 26934 N N B GLU D 1 381 ? -30.189 -18.714 -27.856 0.43 31.73 381 GLU D N 1
ATOM 26935 C CA A GLU D 1 381 ? -30.217 -19.029 -26.410 0.57 30.43 381 GLU D CA 1
ATOM 26936 C CA B GLU D 1 381 ? -30.150 -19.051 -26.436 0.43 30.51 381 GLU D CA 1
ATOM 26937 C C A GLU D 1 381 ? -29.652 -17.890 -25.570 0.57 30.23 381 GLU D C 1
ATOM 26938 C C B GLU D 1 381 ? -29.705 -17.848 -25.625 0.43 30.23 381 GLU D C 1
ATOM 26939 O O A GLU D 1 381 ? -30.115 -17.630 -24.456 0.57 31.18 381 GLU D O 1
ATOM 26940 O O B GLU D 1 381 ? -30.291 -17.514 -24.593 0.43 31.21 381 GLU D O 1
ATOM 26963 N N . LEU D 1 382 ? -28.656 -17.200 -26.111 1.00 29.25 382 LEU D N 1
ATOM 26964 C CA . LEU D 1 382 ? -28.044 -16.085 -25.410 1.00 26.94 382 LEU D CA 1
ATOM 26965 C C . LEU D 1 382 ? -28.959 -14.869 -25.470 1.00 24.65 382 LEU D C 1
ATOM 26966 O O . LEU D 1 382 ? -29.091 -14.128 -24.500 1.00 20.71 382 LEU D O 1
ATOM 26983 N N . ALA D 1 383 ? -29.577 -14.677 -26.628 1.00 21.43 383 ALA D N 1
ATOM 26984 C CA . ALA D 1 383 ? -30.452 -13.535 -26.859 1.00 25.86 383 ALA D CA 1
ATOM 26985 C C . ALA D 1 383 ? -31.645 -13.617 -25.915 1.00 24.06 383 ALA D C 1
ATOM 26986 O O . ALA D 1 383 ? -32.031 -12.629 -25.304 1.00 18.98 383 ALA D O 1
ATOM 26993 N N . GLN D 1 384 ? -32.195 -14.817 -25.772 1.00 27.45 384 GLN D N 1
ATOM 26994 C CA . GLN D 1 384 ? -33.286 -15.039 -24.839 1.00 20.90 384 GLN D CA 1
ATOM 26995 C C . GLN D 1 384 ? -32.869 -14.683 -23.407 1.00 30.15 384 GLN D C 1
ATOM 26996 O O . GLN D 1 384 ? -33.619 -14.018 -22.682 1.00 25.40 384 GLN D O 1
ATOM 27010 N N . LYS D 1 385 ? -31.677 -15.103 -22.985 1.00 26.09 385 LYS D N 1
ATOM 27011 C CA . LYS D 1 385 ? -31.259 -14.829 -21.602 1.00 23.74 385 LYS D CA 1
ATOM 27012 C C . LYS D 1 385 ? -31.015 -13.329 -21.351 1.00 19.62 385 LYS D C 1
ATOM 27013 O O . LYS D 1 385 ? -31.312 -12.810 -20.270 1.00 24.76 385 LYS D O 1
ATOM 27032 N N . LEU D 1 386 ? -30.471 -12.634 -22.344 1.00 28.53 386 LEU D N 1
ATOM 27033 C CA . LEU D 1 386 ? -30.263 -11.188 -22.241 1.00 24.72 386 LEU D CA 1
ATOM 27034 C C . LEU D 1 386 ? -31.604 -10.437 -22.164 1.00 22.55 386 LEU D C 1
ATOM 27035 O O . LEU D 1 386 ? -31.766 -9.496 -21.384 1.00 21.12 386 LEU D O 1
ATOM 27051 N N . LEU D 1 387 ? -32.570 -10.830 -22.982 1.00 18.84 387 LEU D N 1
ATOM 27052 C CA . LEU D 1 387 ? -33.893 -10.205 -22.879 1.00 20.71 387 LEU D CA 1
ATOM 27053 C C . LEU D 1 387 ? -34.530 -10.424 -21.510 1.00 26.09 387 LEU D C 1
ATOM 27054 O O . LEU D 1 387 ? -35.215 -9.541 -20.991 1.00 19.53 387 LEU D O 1
ATOM 27070 N N . GLU D 1 388 ? -34.292 -11.580 -20.897 1.00 23.20 388 GLU D N 1
ATOM 27071 C CA . GLU D 1 388 ? -34.904 -11.841 -19.591 1.00 19.50 388 GLU D CA 1
ATOM 27072 C C . GLU D 1 388 ? -34.301 -10.974 -18.499 1.00 25.57 388 GLU D C 1
ATOM 27073 O O . GLU D 1 388 ? -34.885 -10.822 -17.429 1.00 31.17 388 GLU D O 1
ATOM 27085 N N . VAL D 1 389 ? -33.132 -10.394 -18.769 1.00 23.24 389 VAL D N 1
ATOM 27086 C CA . VAL D 1 389 ? -32.603 -9.341 -17.919 1.00 24.68 389 VAL D CA 1
ATOM 27087 C C . VAL D 1 389 ? -33.100 -7.986 -18.428 1.00 26.66 389 VAL D C 1
ATOM 27088 O O . VAL D 1 389 ? -32.390 -7.279 -19.130 1.00 43.90 389 VAL D O 1
ATOM 27101 N N . GLY D 1 390 ? -34.345 -7.653 -18.128 1.00 30.69 390 GLY D N 1
ATOM 27102 C CA . GLY D 1 390 ? -34.844 -6.317 -18.381 1.00 18.70 390 GLY D CA 1
ATOM 27103 C C . GLY D 1 390 ? -34.947 -5.865 -19.830 1.00 20.85 390 GLY D C 1
ATOM 27104 O O . GLY D 1 390 ? -34.779 -4.683 -20.120 1.00 25.71 390 GLY D O 1
ATOM 27108 N N . GLY D 1 391 ? -35.249 -6.788 -20.732 1.00 20.49 391 GLY D N 1
ATOM 27109 C CA . GLY D 1 391 ? -35.517 -6.437 -22.117 1.00 22.99 391 GLY D CA 1
ATOM 27110 C C . GLY D 1 391 ? -36.767 -7.032 -22.775 1.00 19.29 391 GLY D C 1
ATOM 27111 O O . GLY D 1 391 ? -37.020 -6.747 -23.943 1.00 15.35 391 GLY D O 1
ATOM 27115 N N . LEU D 1 392 ? -37.544 -7.854 -22.067 1.00 22.94 392 LEU D N 1
ATOM 27116 C CA . LEU D 1 392 ? -38.610 -8.624 -22.733 1.00 23.43 392 LEU D CA 1
ATOM 27117 C C . LEU D 1 392 ? -39.597 -7.720 -23.436 1.00 16.86 392 LEU D C 1
ATOM 27118 O O . LEU D 1 392 ? -40.011 -6.685 -22.902 1.00 19.85 392 LEU D O 1
ATOM 27134 N N . GLY D 1 393 ? -39.944 -8.120 -24.653 1.00 13.71 393 GLY D N 1
ATOM 27135 C CA . GLY D 1 393 ? -40.988 -7.477 -25.408 1.00 15.85 393 GLY D CA 1
ATOM 27136 C C . GLY D 1 393 ? -40.543 -6.241 -26.156 1.00 18.23 393 GLY D C 1
ATOM 27137 O O . GLY D 1 393 ? -41.320 -5.669 -26.926 1.00 12.81 393 GLY D O 1
ATOM 27141 N N . HIS D 1 394 ? -39.302 -5.814 -25.946 1.00 17.34 394 HIS D N 1
ATOM 27142 C CA . HIS D 1 394 ? -38.859 -4.554 -26.537 1.00 16.38 394 HIS D CA 1
ATOM 27143 C C . HIS D 1 394 ? -38.258 -4.750 -27.950 1.00 16.01 394 HIS D C 1
ATOM 27144 O O . HIS D 1 394 ? -38.996 -4.764 -28.929 1.00 20.82 394 HIS D O 1
ATOM 27158 N N . THR D 1 395 ? -36.935 -4.866 -28.062 1.00 18.22 395 THR D N 1
ATOM 27159 C CA . THR D 1 395 ? -36.283 -4.892 -29.371 1.00 18.27 395 THR D CA 1
ATOM 27160 C C . THR D 1 395 ? -35.130 -5.900 -29.446 1.00 15.99 395 THR D C 1
ATOM 27161 O O . THR D 1 395 ? -34.467 -6.177 -28.449 1.00 20.06 395 THR D O 1
ATOM 27172 N N . VAL D 1 396 ? -34.933 -6.466 -30.635 1.00 21.76 396 VAL D N 1
ATOM 27173 C CA . VAL D 1 396 ? -33.759 -7.276 -30.937 1.00 15.13 396 VAL D CA 1
ATOM 27174 C C . VAL D 1 396 ? -33.261 -6.938 -32.342 1.00 21.23 396 VAL D C 1
ATOM 27175 O O . VAL D 1 396 ? -33.998 -6.387 -33.159 1.00 17.56 396 VAL D O 1
ATOM 27188 N N . GLY D 1 397 ? -32.008 -7.281 -32.620 1.00 24.46 397 GLY D N 1
ATOM 27189 C CA . GLY D 1 397 ? -31.426 -7.029 -33.925 1.00 21.32 397 GLY D CA 1
ATOM 27190 C C . GLY D 1 397 ? -30.668 -8.218 -34.514 1.00 21.81 397 GLY D C 1
ATOM 27191 O O . GLY D 1 397 ? -30.104 -9.039 -33.785 1.00 18.87 397 GLY D O 1
ATOM 27195 N N . ILE D 1 398 ? -30.659 -8.311 -35.840 1.00 23.18 398 ILE D N 1
ATOM 27196 C CA . ILE D 1 398 ? -29.782 -9.261 -36.522 1.00 22.43 398 ILE D CA 1
ATOM 27197 C C . ILE D 1 398 ? -29.212 -8.629 -37.784 1.00 24.68 398 ILE D C 1
ATOM 27198 O O . ILE D 1 398 ? -29.896 -7.874 -38.481 1.00 22.39 398 ILE D O 1
ATOM 27214 N N . HIS D 1 399 ? -27.940 -8.940 -38.038 1.00 21.28 399 HIS D N 1
ATOM 27215 C CA . HIS D 1 399 ? -27.237 -8.552 -39.258 1.00 27.57 399 HIS D CA 1
ATOM 27216 C C . HIS D 1 399 ? -26.847 -9.813 -40.035 1.00 21.38 399 HIS D C 1
ATOM 27217 O O . HIS D 1 399 ? -26.075 -10.635 -39.543 1.00 27.07 399 HIS D O 1
ATOM 27231 N N . ALA D 1 400 ? -27.377 -9.970 -41.241 1.00 29.25 400 ALA D N 1
ATOM 27232 C CA . ALA D 1 400 ? -27.133 -11.185 -42.009 1.00 27.30 400 ALA D CA 1
ATOM 27233 C C . ALA D 1 400 ? -27.613 -11.021 -43.432 1.00 24.46 400 ALA D C 1
ATOM 27234 O O . ALA D 1 400 ? -28.448 -10.161 -43.704 1.00 33.33 400 ALA D O 1
ATOM 27241 N N . GLU D 1 401 ? -27.073 -11.837 -44.339 1.00 32.63 401 GLU D N 1
ATOM 27242 C CA . GLU D 1 401 ? -27.463 -11.791 -45.753 1.00 29.66 401 GLU D CA 1
ATOM 27243 C C . GLU D 1 401 ? -28.126 -13.101 -46.175 1.00 32.87 401 GLU D C 1
ATOM 27244 O O . GLU D 1 401 ? -28.696 -13.195 -47.259 1.00 45.46 401 GLU D O 1
ATOM 27256 N N . ASP D 1 402 ? -28.052 -14.097 -45.299 1.00 36.47 402 ASP D N 1
ATOM 27257 C CA . ASP D 1 402 ? -28.715 -15.383 -45.488 1.00 40.25 402 ASP D CA 1
ATOM 27258 C C . ASP D 1 402 ? -30.179 -15.320 -45.032 1.00 43.49 402 ASP D C 1
ATOM 27259 O O . ASP D 1 402 ? -30.472 -15.371 -43.837 1.00 30.49 402 ASP D O 1
ATOM 27268 N N . GLU D 1 403 ? -31.088 -15.232 -45.998 1.00 38.12 403 GLU D N 1
ATOM 27269 C CA . GLU D 1 403 ? -32.506 -15.046 -45.722 1.00 41.25 403 GLU D CA 1
ATOM 27270 C C . GLU D 1 403 ? -33.084 -16.151 -44.849 1.00 42.92 403 GLU D C 1
ATOM 27271 O O . GLU D 1 403 ? -34.017 -15.926 -44.083 1.00 40.07 403 GLU D O 1
ATOM 27283 N N . LYS D 1 404 ? -32.545 -17.351 -44.979 1.00 34.80 404 LYS D N 1
ATOM 27284 C CA . LYS D 1 404 ? -33.077 -18.482 -44.246 1.00 36.78 404 LYS D CA 1
ATOM 27285 C C . LYS D 1 404 ? -32.671 -18.377 -42.797 1.00 39.61 404 LYS D C 1
ATOM 27286 O O . LYS D 1 404 ? -33.428 -18.750 -41.905 1.00 30.99 404 LYS D O 1
ATOM 27305 N N . VAL D 1 405 ? -31.459 -17.884 -42.561 1.00 26.37 405 VAL D N 1
ATOM 27306 C CA . VAL D 1 405 ? -30.985 -17.726 -41.197 1.00 29.85 405 VAL D CA 1
ATOM 27307 C C . VAL D 1 405 ? -31.790 -16.611 -40.515 1.00 27.95 405 VAL D C 1
ATOM 27308 O O . VAL D 1 405 ? -32.168 -16.729 -39.353 1.00 27.33 405 VAL D O 1
ATOM 27321 N N . ILE D 1 406 ? -32.033 -15.531 -41.250 1.00 25.93 406 ILE D N 1
ATOM 27322 C CA . ILE D 1 406 ? -32.858 -14.438 -40.756 1.00 35.88 406 ILE D CA 1
ATOM 27323 C C . ILE D 1 406 ? -34.235 -14.947 -40.307 1.00 30.89 406 ILE D C 1
ATOM 27324 O O . ILE D 1 406 ? -34.651 -14.712 -39.171 1.00 30.23 406 ILE D O 1
ATOM 27340 N N . GLU D 1 407 ? -34.934 -15.650 -41.196 1.00 35.86 407 GLU D N 1
ATOM 27341 C CA . GLU D 1 407 ? -36.260 -16.213 -40.874 1.00 40.96 407 GLU D CA 1
ATOM 27342 C C . GLU D 1 407 ? -36.217 -17.135 -39.661 1.00 35.59 407 GLU D C 1
ATOM 27343 O O . GLU D 1 407 ? -37.050 -17.056 -38.756 1.00 35.71 407 GLU D O 1
ATOM 27355 N N . ALA D 1 408 ? -35.221 -18.005 -39.640 1.00 31.22 408 ALA D N 1
ATOM 27356 C CA . ALA D 1 408 ? -35.093 -18.977 -38.575 1.00 29.44 408 ALA D CA 1
ATOM 27357 C C . ALA D 1 408 ? -34.812 -18.315 -37.233 1.00 28.32 408 ALA D C 1
ATOM 27358 O O . ALA D 1 408 ? -35.294 -18.766 -36.186 1.00 30.54 408 ALA D O 1
ATOM 27365 N N . TYR D 1 409 ? -34.010 -17.252 -37.264 1.00 27.46 409 TYR D N 1
ATOM 27366 C CA . TYR D 1 409 ? -33.580 -16.586 -36.038 1.00 31.02 409 TYR D CA 1
ATOM 27367 C C . TYR D 1 409 ? -34.704 -15.732 -35.448 1.00 28.03 409 TYR D C 1
ATOM 27368 O O . TYR D 1 409 ? -34.873 -15.659 -34.230 1.00 21.68 409 TYR D O 1
ATOM 27386 N N . THR D 1 410 ? -35.460 -15.076 -36.319 1.00 27.10 410 THR D N 1
ATOM 27387 C CA . THR D 1 410 ? -36.376 -14.050 -35.862 1.00 31.51 410 THR D CA 1
ATOM 27388 C C . THR D 1 410 ? -37.707 -14.593 -35.354 1.00 43.91 410 THR D C 1
ATOM 27389 O O . THR D 1 410 ? -38.257 -14.042 -34.402 1.00 38.29 410 THR D O 1
ATOM 27400 N N . ILE D 1 411 ? -38.202 -15.677 -35.950 1.00 28.47 411 ILE D N 1
ATOM 27401 C CA . ILE D 1 411 ? -39.558 -16.154 -35.669 1.00 31.96 411 ILE D CA 1
ATOM 27402 C C . ILE D 1 411 ? -39.905 -16.266 -34.172 1.00 27.97 411 ILE D C 1
ATOM 27403 O O . ILE D 1 411 ? -41.021 -15.910 -33.773 1.00 31.50 411 ILE D O 1
ATOM 27419 N N . ASP D 1 412 ? -38.963 -16.699 -33.340 1.00 25.73 412 ASP D N 1
ATOM 27420 C CA . ASP D 1 412 ? -39.262 -16.946 -31.917 1.00 28.81 412 ASP D CA 1
ATOM 27421 C C . ASP D 1 412 ? -38.725 -15.913 -30.905 1.00 31.20 412 ASP D C 1
ATOM 27422 O O . ASP D 1 412 ? -38.668 -16.201 -29.711 1.00 47.03 412 ASP D O 1
ATOM 27431 N N . LYS D 1 413 ? -38.345 -14.723 -31.349 1.00 26.31 413 LYS D N 1
ATOM 27432 C CA . LYS D 1 413 ? -37.823 -13.727 -30.416 1.00 27.45 413 LYS D CA 1
ATOM 27433 C C . LYS D 1 413 ? -38.948 -12.886 -29.806 1.00 20.98 413 LYS D C 1
ATOM 27434 O O . LYS D 1 413 ? -39.723 -12.280 -30.531 1.00 20.58 413 LYS D O 1
ATOM 27453 N N . PRO D 1 414 ? -39.032 -12.834 -28.463 1.00 15.83 414 PRO D N 1
ATOM 27454 C CA . PRO D 1 414 ? -40.091 -12.029 -27.832 1.00 27.90 414 PRO D CA 1
ATOM 27455 C C . PRO D 1 414 ? -39.752 -10.519 -27.790 1.00 24.23 414 PRO D C 1
ATOM 27456 O O . PRO D 1 414 ? -39.352 -9.973 -26.756 1.00 21.49 414 PRO D O 1
ATOM 27467 N N . ALA D 1 415 ? -39.911 -9.859 -28.934 1.00 18.86 415 ALA D N 1
ATOM 27468 C CA . ALA D 1 415 ? -39.696 -8.426 -29.044 1.00 20.00 415 ALA D CA 1
ATOM 27469 C C . ALA D 1 415 ? -40.691 -7.944 -30.057 1.00 18.75 415 ALA D C 1
ATOM 27470 O O . ALA D 1 415 ? -40.907 -8.601 -31.066 1.00 14.89 415 ALA D O 1
ATOM 27477 N N . GLY D 1 416 ? -41.319 -6.813 -29.780 1.00 14.93 416 GLY D N 1
ATOM 27478 C CA . GLY D 1 416 ? -42.280 -6.244 -30.713 1.00 19.98 416 GLY D CA 1
ATOM 27479 C C . GLY D 1 416 ? -41.585 -5.634 -31.920 1.00 20.23 416 GLY D C 1
ATOM 27480 O O . GLY D 1 416 ? -42.192 -5.448 -32.979 1.00 18.71 416 GLY D O 1
ATOM 27484 N N . ARG D 1 417 ? -40.297 -5.327 -31.752 1.00 20.19 417 ARG D N 1
ATOM 27485 C CA . ARG D 1 417 ? -39.464 -4.824 -32.838 1.00 15.43 417 ARG D CA 1
ATOM 27486 C C . ARG D 1 417 ? -38.296 -5.781 -33.051 1.00 21.28 417 ARG D C 1
ATOM 27487 O O . ARG D 1 417 ? -37.476 -5.985 -32.155 1.00 16.68 417 ARG D O 1
ATOM 27508 N N . ILE D 1 418 ? -38.243 -6.369 -34.241 1.00 17.82 418 ILE D N 1
ATOM 27509 C CA . ILE D 1 418 ? -37.182 -7.306 -34.618 1.00 20.55 418 ILE D CA 1
ATOM 27510 C C . ILE D 1 418 ? -36.490 -6.709 -35.842 1.00 16.37 418 ILE D C 1
ATOM 27511 O O . ILE D 1 418 ? -36.978 -6.806 -36.975 1.00 18.48 418 ILE D O 1
ATOM 27527 N N . VAL D 1 419 ? -35.375 -6.034 -35.576 1.00 24.14 419 VAL D N 1
ATOM 27528 C CA . VAL D 1 419 ? -34.709 -5.157 -36.539 1.00 17.41 419 VAL D CA 1
ATOM 27529 C C . VAL D 1 419 ? -33.638 -5.909 -37.333 1.00 21.55 419 VAL D C 1
ATOM 27530 O O . VAL D 1 419 ? -32.704 -6.457 -36.756 1.00 20.32 419 VAL D O 1
ATOM 27543 N N . VAL D 1 420 ? -33.777 -5.927 -38.653 1.00 19.98 420 VAL D N 1
ATOM 27544 C CA . VAL D 1 420 ? -32.828 -6.640 -39.511 1.00 19.20 420 VAL D CA 1
ATOM 27545 C C . VAL D 1 420 ? -32.011 -5.695 -40.384 1.00 21.56 420 VAL D C 1
ATOM 27546 O O . VAL D 1 420 ? -32.565 -4.910 -41.144 1.00 23.37 420 VAL D O 1
ATOM 27559 N N . ASN D 1 421 ? -30.688 -5.802 -40.262 1.00 23.68 421 ASN D N 1
ATOM 27560 C CA . ASN D 1 421 ? -29.750 -5.025 -41.066 1.00 25.40 421 ASN D CA 1
ATOM 27561 C C . ASN D 1 421 ? -30.006 -3.540 -40.907 1.00 20.40 421 ASN D C 1
ATOM 27562 O O . ASN D 1 421 ? -30.182 -2.810 -41.878 1.00 27.72 421 ASN D O 1
ATOM 27573 N N . ALA D 1 422 ? -30.043 -3.112 -39.655 1.00 28.17 422 ALA D N 1
ATOM 27574 C CA . ALA D 1 422 ? -30.240 -1.718 -39.320 1.00 17.05 422 ALA D CA 1
ATOM 27575 C C . ALA D 1 422 ? -29.786 -1.483 -37.894 1.00 19.31 422 ALA D C 1
ATOM 27576 O O . ALA D 1 422 ? -29.694 -2.431 -37.106 1.00 21.29 422 ALA D O 1
ATOM 27583 N N . GLY D 1 423 ? -29.490 -0.230 -37.555 1.00 26.55 423 GLY D N 1
ATOM 27584 C CA . GLY D 1 423 ? -29.176 0.118 -36.175 1.00 19.03 423 GLY D CA 1
ATOM 27585 C C . GLY D 1 423 ? -30.459 -0.014 -35.367 1.00 24.03 423 GLY D C 1
ATOM 27586 O O . GLY D 1 423 ? -31.523 0.371 -35.853 1.00 20.62 423 GLY D O 1
ATOM 27590 N N . THR D 1 424 ? -30.382 -0.555 -34.154 1.00 21.57 424 THR D N 1
ATOM 27591 C CA . THR D 1 424 ? -31.607 -0.853 -33.414 1.00 20.73 424 THR D CA 1
ATOM 27592 C C . THR D 1 424 ? -32.223 0.407 -32.808 1.00 19.98 424 THR D C 1
ATOM 27593 O O . THR D 1 424 ? -33.433 0.447 -32.573 1.00 21.98 424 THR D O 1
ATOM 27604 N N . THR D 1 425 ? -31.423 1.447 -32.578 1.00 21.55 425 THR D N 1
ATOM 27605 C CA . THR D 1 425 ? -31.988 2.722 -32.127 1.00 14.54 425 THR D CA 1
ATOM 27606 C C . THR D 1 425 ? -32.979 3.233 -33.148 1.00 18.63 425 THR D C 1
ATOM 27607 O O . THR D 1 425 ? -34.161 3.504 -32.826 1.00 13.50 425 THR D O 1
ATOM 27618 N N . PHE D 1 426 ? -32.505 3.335 -34.389 1.00 17.36 426 PHE D N 1
ATOM 27619 C CA . PHE D 1 426 ? -33.253 3.991 -35.461 1.00 18.70 426 PHE D CA 1
ATOM 27620 C C . PHE D 1 426 ? -34.320 3.064 -36.073 1.00 16.33 426 PHE D C 1
ATOM 27621 O O . PHE D 1 426 ? -35.314 3.523 -36.636 1.00 19.33 426 PHE D O 1
ATOM 27638 N N . GLY D 1 427 ? -34.084 1.761 -35.968 1.00 16.79 427 GLY D N 1
ATOM 27639 C CA . GLY D 1 427 ? -35.033 0.761 -36.430 1.00 20.78 427 GLY D CA 1
ATOM 27640 C C . GLY D 1 427 ? -36.216 0.711 -35.490 1.00 20.88 427 GLY D C 1
ATOM 27641 O O . GLY D 1 427 ? -37.362 0.840 -35.915 1.00 17.54 427 GLY D O 1
ATOM 27645 N N . GLY D 1 428 ? -35.931 0.563 -34.201 1.00 20.61 428 GLY D N 1
ATOM 27646 C CA . GLY D 1 428 ? -36.974 0.426 -33.193 1.00 20.37 428 GLY D CA 1
ATOM 27647 C C . GLY D 1 428 ? -37.952 1.584 -33.149 1.00 19.98 428 GLY D C 1
ATOM 27648 O O . GLY D 1 428 ? -39.149 1.386 -32.981 1.00 16.36 428 GLY D O 1
ATOM 27652 N N . ILE D 1 429 ? -37.452 2.803 -33.275 1.00 17.54 429 ILE D N 1
ATOM 27653 C CA . ILE D 1 429 ? -38.332 3.965 -33.285 1.00 19.27 429 ILE D CA 1
ATOM 27654 C C . ILE D 1 429 ? -39.004 4.204 -34.645 1.00 15.38 429 ILE D C 1
ATOM 27655 O O . ILE D 1 429 ? -39.908 5.019 -34.747 1.00 13.84 429 ILE D O 1
ATOM 27671 N N . GLY D 1 430 ? -38.556 3.509 -35.687 1.00 18.43 430 GLY D N 1
ATOM 27672 C CA . GLY D 1 430 ? -39.196 3.620 -36.992 1.00 20.80 430 GLY D CA 1
ATOM 27673 C C . GLY D 1 430 ? -38.569 4.648 -37.926 1.00 23.57 430 GLY D C 1
ATOM 27674 O O . GLY D 1 430 ? -39.191 5.056 -38.906 1.00 18.36 430 GLY D O 1
ATOM 27678 N N . ALA D 1 431 ? -37.349 5.083 -37.620 1.00 20.36 431 ALA D N 1
ATOM 27679 C CA . ALA D 1 431 ? -36.626 6.009 -38.497 1.00 24.03 431 ALA D CA 1
ATOM 27680 C C . ALA D 1 431 ? -36.167 5.295 -39.760 1.00 20.96 431 ALA D C 1
ATOM 27681 O O . ALA D 1 431 ? -36.330 5.813 -40.854 1.00 22.10 431 ALA D O 1
ATOM 27688 N N . THR D 1 432 ? -35.586 4.105 -39.599 1.00 20.94 432 THR D N 1
ATOM 27689 C CA . THR D 1 432 ? -34.894 3.453 -40.710 1.00 23.03 432 THR D CA 1
ATOM 27690 C C . THR D 1 432 ? -35.478 2.105 -41.114 1.00 28.03 432 THR D C 1
ATOM 27691 O O . THR D 1 432 ? -35.017 1.529 -42.092 1.00 23.10 432 THR D O 1
ATOM 27702 N N . VAL D 1 433 ? -36.477 1.610 -40.373 1.00 23.82 433 VAL D N 1
ATOM 27703 C CA . VAL D 1 433 ? -37.304 0.489 -40.836 1.00 22.16 433 VAL D CA 1
ATOM 27704 C C . VAL D 1 433 ? -38.781 0.880 -40.722 1.00 18.78 433 VAL D C 1
ATOM 27705 O O . VAL D 1 433 ? -39.139 1.789 -39.968 1.00 19.64 433 VAL D O 1
ATOM 27718 N N . ASN D 1 434 ? -39.637 0.212 -41.483 1.00 17.68 434 ASN D N 1
ATOM 27719 C CA . ASN D 1 434 ? -41.036 0.600 -41.521 1.00 24.42 434 ASN D CA 1
ATOM 27720 C C . ASN D 1 434 ? -41.884 0.033 -40.365 1.00 24.24 434 ASN D C 1
ATOM 27721 O O . ASN D 1 434 ? -42.711 -0.848 -40.564 1.00 25.08 434 ASN D O 1
ATOM 27732 N N . VAL D 1 435 ? -41.644 0.552 -39.160 1.00 21.14 435 VAL D N 1
ATOM 27733 C CA . VAL D 1 435 ? -42.623 0.528 -38.063 1.00 16.20 435 VAL D CA 1
ATOM 27734 C C . VAL D 1 435 ? -43.057 1.968 -37.832 1.00 17.55 435 VAL D C 1
ATOM 27735 O O . VAL D 1 435 ? -42.395 2.889 -38.312 1.00 18.40 435 VAL D O 1
ATOM 27748 N N . LYS D 1 436 ? -44.197 2.178 -37.167 1.00 17.49 436 LYS D N 1
ATOM 27749 C CA . LYS D 1 436 ? -44.712 3.532 -36.996 1.00 18.75 436 LYS D CA 1
ATOM 27750 C C . LYS D 1 436 ? -43.742 4.383 -36.176 1.00 15.57 436 LYS D C 1
ATOM 27751 O O . LYS D 1 436 ? -43.373 3.993 -35.076 1.00 17.20 436 LYS D O 1
ATOM 27770 N N . PRO D 1 437 ? -43.328 5.544 -36.715 1.00 18.60 437 PRO D N 1
ATOM 27771 C CA . PRO D 1 437 ? -42.491 6.486 -35.966 1.00 18.26 437 PRO D CA 1
ATOM 27772 C C . PRO D 1 437 ? -43.061 6.792 -34.586 1.00 17.69 437 PRO D C 1
ATOM 27773 O O . PRO D 1 437 ? -44.220 7.198 -34.493 1.00 18.20 437 PRO D O 1
ATOM 27784 N N . SER D 1 438 ? -42.267 6.579 -33.543 1.00 14.24 438 SER D N 1
ATOM 27785 C CA . SER D 1 438 ? -42.755 6.676 -32.168 1.00 16.18 438 SER D CA 1
ATOM 27786 C C . SER D 1 438 ? -41.615 6.732 -31.177 1.00 15.02 438 SER D C 1
ATOM 27787 O O . SER D 1 438 ? -40.545 6.194 -31.439 1.00 15.37 438 SER D O 1
ATOM 27795 N N . LEU D 1 439 ? -41.863 7.365 -30.028 1.00 16.16 439 LEU D N 1
ATOM 27796 C CA . LEU D 1 439 ? -40.926 7.341 -28.912 1.00 18.67 439 LEU D CA 1
ATOM 27797 C C . LEU D 1 439 ? -41.567 6.672 -27.677 1.00 10.76 439 LEU D C 1
ATOM 27798 O O . LEU D 1 439 ? -41.029 6.766 -26.572 1.00 17.48 439 LEU D O 1
ATOM 27814 N N . THR D 1 440 ? -42.664 5.939 -27.896 1.00 15.82 440 THR D N 1
ATOM 27815 C CA . THR D 1 440 ? -43.339 5.167 -26.846 1.00 10.88 440 THR D CA 1
ATOM 27816 C C . THR D 1 440 ? -43.522 3.749 -27.377 1.00 14.60 440 THR D C 1
ATOM 27817 O O . THR D 1 440 ? -44.459 3.447 -28.112 1.00 16.16 440 THR D O 1
ATOM 27828 N N . LEU D 1 441 ? -42.592 2.889 -27.019 1.00 15.18 441 LEU D N 1
ATOM 27829 C CA . LEU D 1 441 ? -42.506 1.572 -27.623 1.00 17.50 441 LEU D CA 1
ATOM 27830 C C . LEU D 1 441 ? -43.109 0.553 -26.673 1.00 16.11 441 LEU D C 1
ATOM 27831 O O . LEU D 1 441 ? -42.487 0.144 -25.688 1.00 14.74 441 LEU D O 1
ATOM 27847 N N . GLY D 1 442 ? -44.357 0.182 -26.948 1.00 15.57 442 GLY D N 1
ATOM 27848 C CA . GLY D 1 442 ? -45.067 -0.766 -26.091 1.00 15.19 442 GLY D CA 1
ATOM 27849 C C . GLY D 1 442 ? -44.382 -2.123 -26.173 1.00 20.03 442 GLY D C 1
ATOM 27850 O O . GLY D 1 442 ? -43.941 -2.520 -27.253 1.00 18.35 442 GLY D O 1
ATOM 27854 N N . CYS D 1 443 ? -44.260 -2.822 -25.041 1.00 16.88 443 CYS D N 1
ATOM 27855 C CA . CYS D 1 443 ? -43.543 -4.096 -25.015 1.00 13.68 443 CYS D CA 1
ATOM 27856 C C . CYS D 1 443 ? -44.470 -5.320 -24.859 1.00 20.41 443 CYS D C 1
ATOM 27857 O O . CYS D 1 443 ? -44.022 -6.423 -24.534 1.00 18.46 443 CYS D O 1
ATOM 27865 N N . GLY D 1 444 ? -45.758 -5.129 -25.105 1.00 17.23 444 GLY D N 1
ATOM 27866 C CA . GLY D 1 444 ? -46.697 -6.250 -25.066 1.00 20.42 444 GLY D CA 1
ATOM 27867 C C . GLY D 1 444 ? -46.938 -6.830 -23.673 1.00 23.54 444 GLY D C 1
ATOM 27868 O O . GLY D 1 444 ? -46.378 -6.369 -22.666 1.00 15.52 444 GLY D O 1
ATOM 27872 N N . ALA D 1 445 ? -47.790 -7.849 -23.599 1.00 15.89 445 ALA D N 1
ATOM 27873 C CA . ALA D 1 445 ? -48.069 -8.491 -22.321 1.00 18.78 445 ALA D CA 1
ATOM 27874 C C . ALA D 1 445 ? -46.789 -8.990 -21.628 1.00 16.19 445 ALA D C 1
ATOM 27875 O O . ALA D 1 445 ? -46.670 -8.935 -20.410 1.00 18.52 445 ALA D O 1
ATOM 27882 N N . ILE D 1 446 ? -45.835 -9.492 -22.393 1.00 18.05 446 ILE D N 1
ATOM 27883 C CA . ILE D 1 446 ? -44.616 -9.992 -21.775 1.00 22.83 446 ILE D CA 1
ATOM 27884 C C . ILE D 1 446 ? -43.831 -8.860 -21.086 1.00 25.41 446 ILE D C 1
ATOM 27885 O O . ILE D 1 446 ? -43.100 -9.109 -20.130 1.00 23.96 446 ILE D O 1
ATOM 27901 N N . GLY D 1 447 ? -44.015 -7.624 -21.550 1.00 20.22 447 GLY D N 1
ATOM 27902 C CA . GLY D 1 447 ? -43.427 -6.453 -20.909 1.00 18.97 447 GLY D CA 1
ATOM 27903 C C . GLY D 1 447 ? -44.398 -5.692 -20.015 1.00 22.26 447 GLY D C 1
ATOM 27904 O O . GLY D 1 447 ? -44.195 -4.516 -19.758 1.00 20.91 447 GLY D O 1
ATOM 27908 N N . ASN D 1 448 ? -45.466 -6.356 -19.564 1.00 21.18 448 ASN D N 1
ATOM 27909 C CA . ASN D 1 448 ? -46.500 -5.727 -18.735 1.00 12.05 448 ASN D CA 1
ATOM 27910 C C . ASN D 1 448 ? -47.165 -4.519 -19.391 1.00 15.82 448 ASN D C 1
ATOM 27911 O O . ASN D 1 448 ? -47.553 -3.564 -18.716 1.00 20.57 448 ASN D O 1
ATOM 27922 N N . ASN D 1 449 ? -47.297 -4.562 -20.711 1.00 16.22 449 ASN D N 1
ATOM 27923 C CA . ASN D 1 449 ? -47.957 -3.508 -21.461 1.00 15.97 449 ASN D CA 1
ATOM 27924 C C . ASN D 1 449 ? -49.205 -4.026 -22.193 1.00 16.35 449 ASN D C 1
ATOM 27925 O O . ASN D 1 449 ? -49.270 -5.189 -22.553 1.00 14.57 449 ASN D O 1
ATOM 27936 N N . ILE D 1 450 ? -50.177 -3.146 -22.418 1.00 13.68 450 ILE D N 1
ATOM 27937 C CA . ILE D 1 450 ? -51.408 -3.481 -23.135 1.00 18.70 450 ILE D CA 1
ATOM 27938 C C . ILE D 1 450 ? -51.177 -3.658 -24.643 1.00 17.10 450 ILE D C 1
ATOM 27939 O O . ILE D 1 450 ? -51.991 -4.288 -25.322 1.00 21.53 450 ILE D O 1
ATOM 27955 N N . THR D 1 451 ? -50.069 -3.129 -25.167 1.00 17.43 451 THR D N 1
ATOM 27956 C CA . THR D 1 451 ? -49.721 -3.349 -26.581 1.00 21.42 451 THR D CA 1
ATOM 27957 C C . THR D 1 451 ? -48.225 -3.476 -26.840 1.00 24.12 451 THR D C 1
ATOM 27958 O O . THR D 1 451 ? -47.384 -3.007 -26.064 1.00 21.64 451 THR D O 1
ATOM 27969 N N . SER D 1 452 ? -47.922 -4.129 -27.960 1.00 18.12 452 SER D N 1
ATOM 27970 C CA . SER D 1 452 ? -46.571 -4.264 -28.455 1.00 15.36 452 SER D CA 1
ATOM 27971 C C . SER D 1 452 ? -46.291 -3.253 -29.557 1.00 15.15 452 SER D C 1
ATOM 27972 O O . SER D 1 452 ? -45.175 -3.196 -30.080 1.00 22.35 452 SER D O 1
ATOM 27980 N N . ASP D 1 453 ? -47.307 -2.480 -29.933 1.00 15.61 453 ASP D N 1
ATOM 27981 C CA . ASP D 1 453 ? -47.142 -1.475 -30.972 1.00 16.23 453 ASP D CA 1
ATOM 27982 C C . ASP D 1 453 ? -46.244 -0.305 -30.541 1.00 21.60 453 ASP D C 1
ATOM 27983 O O . ASP D 1 453 ? -46.137 0.029 -29.362 1.00 15.46 453 ASP D O 1
ATOM 27992 N N . ASN D 1 454 ? -45.604 0.298 -31.534 1.00 15.62 454 ASN D N 1
ATOM 27993 C CA . ASN D 1 454 ? -45.122 1.661 -31.443 1.00 16.88 454 ASN D CA 1
ATOM 27994 C C . ASN D 1 454 ? -46.342 2.544 -31.326 1.00 15.74 454 ASN D C 1
ATOM 27995 O O . ASN D 1 454 ? -47.165 2.595 -32.248 1.00 20.36 454 ASN D O 1
ATOM 28006 N N . VAL D 1 455 ? -46.502 3.206 -30.188 1.00 15.77 455 VAL D N 1
ATOM 28007 C CA . VAL D 1 455 ? -47.738 3.940 -29.942 1.00 16.17 455 VAL D CA 1
ATOM 28008 C C . VAL D 1 455 ? -47.823 5.142 -30.882 1.00 16.86 455 VAL D C 1
ATOM 28009 O O . VAL D 1 455 ? -46.849 5.868 -31.083 1.00 14.72 455 VAL D O 1
ATOM 28022 N N . THR D 1 456 ? -48.990 5.325 -31.481 1.00 16.86 456 THR D N 1
ATOM 28023 C CA . THR D 1 456 ? -49.194 6.402 -32.439 1.00 14.87 456 THR D CA 1
ATOM 28024 C C . THR D 1 456 ? -50.624 6.934 -32.381 1.00 16.93 456 THR D C 1
ATOM 28025 O O . THR D 1 456 ? -51.335 6.679 -31.398 1.00 14.89 456 THR D O 1
ATOM 28036 N N . VAL D 1 457 ? -51.050 7.684 -33.405 1.00 14.24 457 VAL D N 1
ATOM 28037 C CA . VAL D 1 457 ? -52.288 8.486 -33.279 1.00 14.25 457 VAL D CA 1
ATOM 28038 C C . VAL D 1 457 ? -53.522 7.574 -33.088 1.00 14.86 457 VAL D C 1
ATOM 28039 O O . VAL D 1 457 ? -54.467 7.938 -32.404 1.00 17.14 457 VAL D O 1
ATOM 28052 N N . THR D 1 458 ? -53.482 6.376 -33.659 1.00 15.80 458 THR D N 1
ATOM 28053 C CA . THR D 1 458 ? -54.627 5.471 -33.623 1.00 16.47 458 THR D CA 1
ATOM 28054 C C . THR D 1 458 ? -54.877 4.902 -32.233 1.00 20.32 458 THR D C 1
ATOM 28055 O O . THR D 1 458 ? -55.954 4.375 -31.960 1.00 19.90 458 THR D O 1
ATOM 28066 N N . HIS D 1 459 ? -53.901 5.025 -31.339 1.00 20.95 459 HIS D N 1
ATOM 28067 C CA . HIS D 1 459 ? -54.092 4.564 -29.969 1.00 21.73 459 HIS D CA 1
ATOM 28068 C C . HIS D 1 459 ? -54.816 5.603 -29.127 1.00 20.60 459 HIS D C 1
ATOM 28069 O O . HIS D 1 459 ? -55.155 5.321 -27.975 1.00 17.49 459 HIS D O 1
ATOM 28083 N N . LEU D 1 460 ? -55.077 6.784 -29.701 1.00 14.34 460 LEU D N 1
ATOM 28084 C CA . LEU D 1 460 ? -55.636 7.887 -28.937 1.00 16.12 460 LEU D CA 1
ATOM 28085 C C . LEU D 1 460 ? -57.008 8.347 -29.415 1.00 14.22 460 LEU D C 1
ATOM 28086 O O . LEU D 1 460 ? -57.460 9.434 -29.045 1.00 14.16 460 LEU D O 1
ATOM 28102 N N . PHE D 1 461 ? -57.664 7.538 -30.239 1.00 16.25 461 PHE D N 1
ATOM 28103 C CA . PHE D 1 461 ? -59.105 7.677 -30.416 1.00 13.62 461 PHE D CA 1
ATOM 28104 C C . PHE D 1 461 ? -59.762 6.291 -30.409 1.00 17.32 461 PHE D C 1
ATOM 28105 O O . PHE D 1 461 ? -59.173 5.291 -30.849 1.00 13.92 461 PHE D O 1
ATOM 28122 N N . ASN D 1 462 ? -60.956 6.233 -29.828 1.00 14.68 462 ASN D N 1
ATOM 28123 C CA . ASN D 1 462 ? -61.784 5.028 -29.875 1.00 17.09 462 ASN D CA 1
ATOM 28124 C C . ASN D 1 462 ? -62.583 5.012 -31.196 1.00 19.52 462 ASN D C 1
ATOM 28125 O O . ASN D 1 462 ? -62.903 6.069 -31.744 1.00 21.22 462 ASN D O 1
ATOM 28136 N N . ILE D 1 463 ? -62.931 3.825 -31.682 1.00 15.55 463 ILE D N 1
ATOM 28137 C CA . ILE D 1 463 ? -63.855 3.702 -32.807 1.00 15.08 463 ILE D CA 1
ATOM 28138 C C . ILE D 1 463 ? -65.265 3.330 -32.356 1.00 23.40 463 ILE D C 1
ATOM 28139 O O . ILE D 1 463 ? -65.471 2.364 -31.626 1.00 18.40 463 ILE D O 1
ATOM 28155 N N . LYS D 1 464 ? -66.225 4.134 -32.791 1.00 16.55 464 LYS D N 1
ATOM 28156 C CA . LYS D 1 464 ? -67.646 3.819 -32.636 1.00 18.38 464 LYS D CA 1
ATOM 28157 C C . LYS D 1 464 ? -68.163 3.257 -33.932 1.00 20.68 464 LYS D C 1
ATOM 28158 O O . LYS D 1 464 ? -67.834 3.780 -35.004 1.00 17.66 464 LYS D O 1
ATOM 28177 N N . ARG D 1 465 ? -68.983 2.215 -33.850 1.00 16.56 465 ARG D N 1
ATOM 28178 C CA . ARG D 1 465 ? -69.546 1.614 -35.062 1.00 17.86 465 ARG D CA 1
ATOM 28179 C C . ARG D 1 465 ? -71.050 1.796 -35.154 1.00 18.46 465 ARG D C 1
ATOM 28180 O O . ARG D 1 465 ? -71.821 1.388 -34.282 1.00 20.58 465 ARG D O 1
ATOM 28201 N N . VAL D 1 466 ? -71.456 2.458 -36.221 1.00 17.27 466 VAL D N 1
ATOM 28202 C CA . VAL D 1 466 ? -72.861 2.572 -36.554 1.00 19.32 466 VAL D CA 1
ATOM 28203 C C . VAL D 1 466 ? -73.185 1.362 -37.421 1.00 19.32 466 VAL D C 1
ATOM 28204 O O . VAL D 1 466 ? -72.656 1.223 -38.528 1.00 20.48 466 VAL D O 1
ATOM 28217 N N . ALA D 1 467 ? -74.007 0.458 -36.897 1.00 18.30 467 ALA D N 1
ATOM 28218 C CA . ALA D 1 467 ? -74.269 -0.801 -37.593 1.00 18.27 467 ALA D CA 1
ATOM 28219 C C . ALA D 1 467 ? -75.769 -1.124 -37.743 1.00 20.88 467 ALA D C 1
ATOM 28220 O O . ALA D 1 467 ? -76.559 -0.993 -36.795 1.00 17.71 467 ALA D O 1
ATOM 28227 N N . PHE D 1 468 ? -76.144 -1.550 -38.949 1.00 18.43 468 PHE D N 1
ATOM 28228 C CA . PHE D 1 468 ? -77.552 -1.746 -39.310 1.00 20.77 468 PHE D CA 1
ATOM 28229 C C . PHE D 1 468 ? -77.973 -3.211 -39.196 1.00 16.42 468 PHE D C 1
ATOM 28230 O O . PHE D 1 468 ? -77.161 -4.119 -39.400 1.00 16.74 468 PHE D O 1
ATOM 28247 N N . GLY D 1 469 ? -79.249 -3.442 -38.909 1.00 20.33 469 GLY D N 1
ATOM 28248 C CA . GLY D 1 469 ? -79.773 -4.799 -38.883 1.00 17.79 469 GLY D CA 1
ATOM 28249 C C . GLY D 1 469 ? -79.562 -5.504 -40.211 1.00 26.81 469 GLY D C 1
ATOM 28250 O O . GLY D 1 469 ? -79.961 -5.000 -41.251 1.00 25.55 469 GLY D O 1
ATOM 28254 N N . VAL D 1 470 ? -78.912 -6.662 -40.188 1.00 19.95 470 VAL D N 1
ATOM 28255 C CA . VAL D 1 470 ? -78.742 -7.450 -41.405 1.00 26.33 470 VAL D CA 1
ATOM 28256 C C . VAL D 1 470 ? -79.186 -8.900 -41.214 1.00 33.43 470 VAL D C 1
ATOM 28257 O O . VAL D 1 470 ? -79.209 -9.668 -42.174 1.00 29.40 470 VAL D O 1
ATOM 28270 N N . ARG D 1 471 ? -79.522 -9.275 -39.980 1.00 25.35 471 ARG D N 1
ATOM 28271 C CA . ARG D 1 471 ? -79.894 -10.667 -39.681 1.00 32.26 471 ARG D CA 1
ATOM 28272 C C . ARG D 1 471 ? -81.030 -10.696 -38.689 1.00 27.51 471 ARG D C 1
ATOM 28273 O O . ARG D 1 471 ? -81.192 -9.771 -37.887 1.00 26.65 471 ARG D O 1
ATOM 28294 N N . GLU D 1 472 ? -81.802 -11.777 -38.729 1.00 27.08 472 GLU D N 1
ATOM 28295 C CA . GLU D 1 472 ? -82.877 -11.998 -37.776 1.00 32.98 472 GLU D CA 1
ATOM 28296 C C . GLU D 1 472 ? -82.402 -12.914 -36.658 1.00 36.04 472 GLU D C 1
ATOM 28297 O O . GLU D 1 472 ? -81.619 -13.836 -36.888 1.00 42.66 472 GLU D O 1
ATOM 28309 N N . MET D 1 473 ? -82.891 -12.658 -35.453 1.00 36.81 473 MET D N 1
ATOM 28310 C CA . MET D 1 473 ? -82.585 -13.486 -34.296 1.00 50.19 473 MET D CA 1
ATOM 28311 C C . MET D 1 473 ? -83.682 -14.545 -34.124 1.00 58.68 473 MET D C 1
ATOM 28312 O O . MET D 1 473 ? -84.861 -14.196 -34.107 1.00 60.76 473 MET D O 1
ATOM 28326 N N . PRO D 1 474 ? -83.302 -15.834 -33.988 1.00 65.89 474 PRO D N 1
ATOM 28327 C CA . PRO D 1 474 ? -84.265 -16.949 -33.984 1.00 84.08 474 PRO D CA 1
ATOM 28328 C C . PRO D 1 474 ? -84.844 -17.322 -32.608 1.00 88.62 474 PRO D C 1
ATOM 28329 O O . PRO D 1 474 ? -84.702 -16.558 -31.648 1.00 77.18 474 PRO D O 1
ATOM 28340 N N . LYS D 1 475 ? -85.510 -18.482 -32.548 1.00 104.37 475 LYS D N 1
ATOM 28341 C CA . LYS D 1 475 ? -85.881 -19.156 -31.292 1.00 88.15 475 LYS D CA 1
ATOM 28342 C C . LYS D 1 475 ? -85.708 -20.677 -31.432 1.00 86.32 475 LYS D C 1
ATOM 28343 O O . LYS D 1 475 ? -86.030 -21.239 -32.480 1.00 114.57 475 LYS D O 1
ATOM 28362 N N . LYS D 1 476 ? -85.212 -21.330 -30.377 1.00 62.77 476 LYS D N 1
ATOM 28363 C CA . LYS D 1 476 ? -84.893 -22.768 -30.397 1.00 86.81 476 LYS D CA 1
ATOM 28364 C C . LYS D 1 476 ? -83.692 -23.056 -31.294 1.00 85.17 476 LYS D C 1
ATOM 28365 O O . LYS D 1 476 ? -82.815 -23.845 -30.935 1.00 82.94 476 LYS D O 1
#

Foldseek 3Di:
DVCLLVVLLVVLVVLLVLQQVQLVVLLPDDLVLLLLLLLLLLVLLLVCLQVLLVLLCVLQVFFDRVLSSVLSNLLSPQQCVLLSPQDQAAFRDADPVQGKTKTWFFLAEEEEEAESLNQLSQLSNCLSLNSSNRYAYEYEYDPSRLVSNQVSQVSSQVSSVVSPRDPSRTGYRNRHDPSNLLSQLQPPSHREYEAEYALVSQVVSVVRPHHYFAAFFAQAEEEEAPQFPQLLLLVQLLCQCCRSQQQALHYQEYEYAQVCVVVNVVSNVVVAEDEADPVRLVLLLVQQDDPLDGHSVQANDAPQVSCVVSVHHDDPRHRAYEYEDDDADSSRSSLARRNGRYYYYYYDNHLVRSLVSSQRSCVRTRFQAEYYYGHDPVVSLVVNQPPGRYLFYYYSGGSNCRRQCNPHHARRARGAHRPVRRPGPDRHRDGNVVRIDIDMDGDDDDDDDPDD/DVCLLVVLLVVLVVLLVLQQVQLVVLLPDDLVLLLLLLLLLLVLLLVCLQVLLVLLCVLQVFFDRVLSSVLSNLLSPQQCVLLSPQDQHAWRADDVVQFKTKTWFFLAEEEEEAESLNQLSQLSNCLSLNSSNSYAYEYEYDPSRLPSNQVSQVSSQVSSVVSPGDPSRTGYRNRHDPSNLLSNLQPPSHAEYEAEYAPVSQVCSVVRPHHYFAAFFALAEEEEAPQFPQLLLLVQLLCQCCRSQQQALHYQEYEYAPVCVVVNVVSNVVVAEDEADPVLQVLLLVQQDDPQHGHSVQANDAPVVSCVNSVHDDDPRHRAYEYEDDDADSVGSSLARRNGRYYYYYYDNHLVRSLVSRQRSCVRGRFQAEYEYGHDDPVSLCVNQVPGRYLYYYYSGGSNCRRQCNPHHANRARGAHRPVRRVGPDRHRDGSVNRIDMDMDGDDDDDDDPDD/DPDDLVVLLVVLVVLLVLQLVLLVVLLPDDLVLLLLLLLLLLVLLLVCLQVLLVLLCVLQVFFDRVLSSVLSNLLSPQQNVLQSPQDQAAWRADDPVQFKTKGWFFLAEEEEEAESLNQQSQLSNVLNLNSSNSYAYEYEYDQSRLPSNQVSQVSSQVSSVVSPRDPSRTGYRNHHDPSNLLSQLQPPSHREYEAEYEPVRQVCNVVRPHHYFAAFFAQAEEEEAPQFPLLLLLVQLLCQCCRSQQQALHYQEYEYAPVCVVVNVVSNVVVAEDEDDPVLQVLLLVQQDDPLDGHSVQANDAVCVSCVVSVHDDDPRHRAYEYEDDDADSVRSSLARRNGRYYYYYYDNGLVRSLVVRQRSCVRGHFQAEYEYGHPDPVSLCVNQVPGRYLFYYYSGGSNCRRQCNPHHARRARGAHRPVRRPGPDRHRDGNVVRIDMDMDGDDDDDDDPDD/DPDDLVVLLVVLVVLLVLQQVQLVVLLPDDLVLLLLLLLLLLVLLLVCLQVLLVLLCVLQVFFDRVLSSVLSNLLSPQQCVLQSPQDQHAWRAADPVQFKTKTWFFLAEEEEEAESLNQLSQLSNVLSLNVSNSYAYEYEYDQSRLPSNQVSQVSSQVSSVVSPRDPSRTGYRNHHDPSSLLSNLQPPSHAEYEAEYAPVSQVCNVVRPHHYFAAFFAAAEEEEAPQFPQLLLLVQLLCQCLRSQQQALHYLEYEYAPVCVVVNVVSNVVVAEDEDDPVLQVLLLVQCDDPLHGRSVQANDAVCVSCVNSVHDDDPRHRAYEYEDDDADSVRSSLARRNGRYHYYYYDNGLVVSLVSRVRSCVRGRFQAEYEYGHDPVVSLVVNQPPGRYLYYYYSGGSNCRRCCNPHHANRARGAHRPVRRVGPDRHRDGSVVRIDMDMDGDDDDDDDDD

B-factor: mean 30.01, std 14.22, range [7.2, 137.65]

Solvent-accessible surface area: 63211 Å² total

Secondary structure (DSSP, 8-state):
--SHHHHHHHHHHHHHHHHHHHHHHHHTS-HHHHHHHHHHHHHHHHHHHHHHHHHHHHHH--S-HHHHHHHHHIIIIIIHHHHTT---SSEEEEETTTTEEEEEEE--EEEEEE-SSSHHHHHHHHHHHHHHTT-EEEEEE-GGGHHHHHHHHHHHHHHHHHTTPPTTSEEE-SS--HHHHHHHHH-TT--EEEE-S-HHHHHHHTTSSS-EEE-----EEEEE-TTS-HHHHHHHHHHHHTGGGG----EEEEEEEGGGHHHHHHHHHHTTEEE--HHHHHHHHHHHEETTEE-GGGTT--HHHHHHHHT----TT--EEEEE----STTSTTTS---SSEEEEEEESSHHHHHHHHHHHHHTTTTEEEEEEE-S-HHHHHHHHTT--EEEEEESS-HHHHHTTSSSSS---S-B--TGGGT-S--SBP-GGGGEEEEEEEE--SPPPS--/--SHHHHHHHHHHHHHHHHHHHHHHHHTS-HHHHHHHHHHHHHHHHHHHHHHHHHHHHHH--S-HHHHHHHHHIIIIIIHHHHTT---SSEEEEETTTTEEEEEEE--EEEEE--SSSHHHHHHHHHHHHHHTT-EEEEE--GGGHHHHHHHHHHHHHHHHHTTPPTTSEEE-SS--HHHHHHHHH-TT--EEEE-S-HHHHHHHTTSSS-EEE-----EEEEE-TTS-HHHHHHHHHHHHTGGGT----EEEEEEEGGGHHHHHHHHHHTTEEE--HHHHHHHHHHHEETTEE-TTTTT--HHHHHHHHT----TT--EEEEE----STT-GGGS---SSEEEEEEESSHHHHHHHHHHHHHTTTTEEEEEEE-S-HHHHHHHHTT--EEEEEESS-HHHHHTTSSSSSPP-S-B--TGGGT-S--SB--GGGGEEEEEEEE--S------/-TTHHHHHHHHHHHHHHHHHHHHHHHHTS-HHHHHHHHHHHHHHHHHHHHHHHHHHHHHH--S-HHHHHHHHHIIIIIIHHHHTT---SSEEEEETTTTEEEEEEE--EEEEEE-SSSHHHHHHHHHHHHHHTT-EEEEEE-GGGHHHHHHHHHHHHHHHHHTTPPTTSEEE-SS--HHHHHHHHH-TT--EEEE-S-HHHHHHHTTSSS-EEE-----EEEEE-TTS-HHHHHHHHHHHHHGGGT----EEEEEEEGGGHHHHHHHHHHTTEEE--HHHHHHHHHHHEETTEE-GGGTT--HHHHHHHHT----TT--EEEEE----STTSGGGS---SSEEEEEEESSHHHHHHHHHHHHHTTTTEEEEEEE-S-HHHHHHHHTT--EEEEEESS-HHHHHTTSSSSS---S-B--TGGGT-S--SB--GGGGEEEEEEEE--SPPPS--/-TTHHHHHHHHHHHHHHHHHHHHHHHHTS-HHHHHHHHHHHHHHHHHHHHHHHHHHHHHH--S-HHHHHHHHHHIIIIIHHHHTT---SSEEEEETTTTEEEEEEE--EEEEEE-SSSHHHHHHHHHHHHHHTT-EEEEEE-GGGHHHHHHHHHHHHHHHHHTTPPTTSEEE-SS--HHHHHHHHH-TT--EEEE-S-HHHHHHHTTSSS-EEE-----EEEEE-TTS-HHHHHHHHHHHHSGGGT----EEEEEEEGGGHHHHHHHHHHTTEEEPPHHHHHHHHHHHBSSSSB-GGGTT--HHHHHHHHT----TT--EEEEE----STTSGGGS---SSEEEEEEESSHHHHHHHHHHHHHTTTTEEEEEEE-S-HHHHHHHHTT--EEEEEESS-HHHHHTTSSSSS---S-B--TGGGT-S--SB--GGGGEEEEEEEE--S-----